Protein AF-0000000076130892 (afdb_homodimer)

Radius of gyration: 45.01 Å; Cα contacts (8 Å, |Δi|>4): 3034; chains: 2; bounding box: 102×149×139 Å

Secondary structure (DSSP, 8-state):
------EE-TTS-EE----------------SSS-S-------TTSSS-----THHHHHTSS------TTTTSS-EEE-HHHHHHHHSS-TTT---PPP-STTTEEEEEEETTEEEEEEE-TTT--EEEEESS-EE-SSTEE-SPPEEHHHHHHHHHIIIII-SHHHHHHHHHHTTPPP--HHHHHHHHHHHHHHHHHHHHHHHHHHHHHHHHHHHHHTT--------------------EE------------------------S--------------------------------S---EEEEEEEEESSSSS--SEEEEEEEE-GGGT--EEEEEEEES--HHHHHHHHHSTTSPPPS--------S-TTHHHHHHHHHHHHHHHHTT--EEEEEE-SSB-HHHHHHHHH----EEEEBHHHHHHHHHHHHHHHHHH-GGG---HHHHHHHHHHHHHHHHHTTT-HHHHHHHHHHHHHHHTT--TT--TTT-HHHHSTTS----TTSGGGS----HHHHHHHHHHHHHHHHTHHHHTS-B--HHHHHHHHHHHHHS-TTS--TTSTHHHHHHHHHHHHHHH-TTHHHHHHHHTTS---TTHHHHHHHHHHHHHHHHHHHTSHHHHHHHHHHHHHHHHHHHHHHHHH---B-TTGGGGGGG---PPPPPPPPPP--PPPPS-TTS--EEEEEEEEESS--BTTBPPPEEEEEEEETTT--EEEEEE--SSPPPHHHHHHH-EEE-SS-EEETTEEE-EE-HHHHHHHHHHHHTTSTTEEEEETTTTTTHHHHHHHHHHHTT-HHHHHHH-SEEEEHHHHHHHHS---S---HHHHIIIII-----TT-HHHHHHHHHHHHHHTT--HHHHHTT-B-THHHHHHHHHHHHHHHHHHHHHHHHHTTSS-HHHHHHHHHTT--HHHHHHHHHHHHHHHHHHHHHSB-TTSSBSS---HHHHHHHHHHHHHHHHHS---/------EE-TTS-EE----------------SSS-S-------TTSSS-----THHHHHSSS------TTTTSS-EEE-HHHHHHHHSS-TTT---PPP-STTTEEEEEEETTEEEEEEE-TTT--EEEEESS-EE-SSTB--SPPEEHHHHHHHHHIIIII-SHHHHHHHHHHTTPPP--HHHHHHHHHHHHHHHHHHHHHHHHHHHHHHHHHHHHHTT--------------------B----------------------------------------------------------S---EEEEEEEEESSSSS--SEEEEEEEE-GGGT--EEEEEEEES--HHHHHHHHHSTTSPPPS--------S-TTHHHHHHHHHHHHHHHHTT--EEEEEE-SSB-HHHHHHHHH----EEEEBHHHHHHHHHHHHHHHHHH-GGG---HHHHHHHHHHHHHHHHHTTT-HHHHHHHHHHHHHHHTT--TT--TTT-HHHHSTTS----TTSGGGS----HHHHHHHHHHHHHHHHTHHHHTS-B--HHHHHHHHHHHHHS-TTS--TTSTHHHHHHHHHHHHHHHGGGHHHHHHHHTTS---TTHHHHHHHHHHHHHHHHHHHTSHHHHHHHHHHHHHHHHHHHHHHHHH---B-TTGGGGGGG---PPPPPPPPPP--PPPPS-TTS--EEEEEEEEESS--BTTBPPPEEEEEEEETTT--EEEEEE--SSPPPHHHHHHH-EEE-SS-EEETTEEE-EE-HHHHHHHHHHHHTTSTTEEEEETTTTTTHHHHHHHHHHHTT-HHHHHHH-SEEEEHHHHHHHHS---S---HHHHIIIII-----TT-HHHHHHHHHHHHHHTT--HHHHHTTEE-THHHHHHHHHHHHHHHHHHHHHHHHHTTSS-HHHHHHHHHTT--HHHHHHHHHHHHHHHHHHHHHSB-TTSSBSS---HHHHHHHHHHHHHHHHHTT--

Structure (mmCIF, N/CA/C/O backbone):
data_AF-0000000076130892-model_v1
#
loop_
_entity.id
_entity.type
_entity.pdbx_description
1 polymer 'Exonuclease domain-containing protein'
#
loop_
_atom_site.group_PDB
_atom_site.id
_atom_site.type_symbol
_atom_site.label_atom_id
_atom_site.label_alt_id
_atom_site.label_comp_id
_atom_site.label_asym_id
_atom_site.label_entity_id
_atom_site.label_seq_id
_atom_site.pdbx_PDB_ins_code
_atom_site.Cartn_x
_atom_site.Cartn_y
_atom_site.Cartn_z
_atom_site.occupancy
_atom_site.B_iso_or_equiv
_atom_site.auth_seq_id
_atom_site.auth_comp_id
_atom_site.auth_asym_id
_atom_site.auth_atom_id
_atom_site.pdbx_PDB_model_num
ATOM 1 N N . MET A 1 1 ? -27.484 -35.844 -46.719 1 20.16 1 MET A N 1
ATOM 2 C CA . MET A 1 1 ? -27.344 -36.219 -45.312 1 20.16 1 MET A CA 1
ATOM 3 C C . MET A 1 1 ? -26.422 -35.281 -44.562 1 20.16 1 MET A C 1
ATOM 5 O O . MET A 1 1 ? -25.203 -35.469 -44.562 1 20.16 1 MET A O 1
ATOM 9 N N . ALA A 1 2 ? -26.719 -34.031 -44.531 1 23.5 2 ALA A N 1
ATOM 10 C CA . ALA A 1 2 ? -25.828 -32.875 -44.719 1 23.5 2 ALA A CA 1
ATOM 11 C C . ALA A 1 2 ? -25.141 -32.531 -43.406 1 23.5 2 ALA A C 1
ATOM 13 O O . ALA A 1 2 ? -25.797 -32.406 -42.344 1 23.5 2 ALA A O 1
ATOM 14 N N . ASP A 1 3 ? -23.859 -32.906 -43.125 1 23 3 ASP A N 1
ATOM 15 C CA . ASP A 1 3 ? -23.016 -33.25 -42 1 23 3 ASP A CA 1
ATOM 16 C C . ASP A 1 3 ? -22.75 -32.031 -41.125 1 23 3 ASP A C 1
ATOM 18 O O . ASP A 1 3 ? -22.234 -31.016 -41.594 1 23 3 ASP A O 1
ATOM 22 N N . SER A 1 4 ? -23.734 -31.656 -40.281 1 25.16 4 SER A N 1
ATOM 23 C CA . SER A 1 4 ? -23.891 -30.438 -39.5 1 25.16 4 SER A CA 1
ATOM 24 C C . SER A 1 4 ? -22.719 -30.234 -38.531 1 25.16 4 SER A C 1
ATOM 26 O O . SER A 1 4 ? -22.422 -31.094 -37.719 1 25.16 4 SER A O 1
ATOM 28 N N . VAL A 1 5 ? -21.625 -29.641 -39 1 28.69 5 VAL A N 1
ATOM 29 C CA . VAL A 1 5 ? -20.281 -29.562 -38.406 1 28.69 5 VAL A CA 1
ATOM 30 C C . VAL A 1 5 ? -20.312 -28.688 -37.156 1 28.69 5 VAL A C 1
ATOM 32 O O . VAL A 1 5 ? -20.781 -27.547 -37.188 1 28.69 5 VAL A O 1
ATOM 35 N N . VAL A 1 6 ? -20.5 -29.25 -35.906 1 30.22 6 VAL A N 1
ATOM 36 C CA . VAL A 1 6 ? -20.625 -28.766 -34.531 1 30.22 6 VAL A CA 1
ATOM 37 C C . VAL A 1 6 ? -19.359 -28 -34.156 1 30.22 6 VAL A C 1
ATOM 39 O O . VAL A 1 6 ? -18.266 -28.578 -34.094 1 30.22 6 VAL A O 1
ATOM 42 N N . CYS A 1 7 ? -19.047 -26.828 -34.656 1 28.67 7 CYS A N 1
ATOM 43 C CA . CYS A 1 7 ? -17.797 -26.125 -34.5 1 28.67 7 CYS A CA 1
ATOM 44 C C . CYS A 1 7 ? -17.703 -25.484 -33.094 1 28.67 7 CYS A C 1
ATOM 46 O O . CYS A 1 7 ? -18.719 -25.016 -32.562 1 28.67 7 CYS A O 1
ATOM 48 N N . ARG A 1 8 ? -16.781 -25.906 -32.281 1 33.03 8 ARG A N 1
ATOM 49 C CA . ARG A 1 8 ? -16.469 -25.422 -30.953 1 33.03 8 ARG A CA 1
ATOM 50 C C . ARG A 1 8 ? -16.109 -23.938 -30.984 1 33.03 8 ARG A C 1
ATOM 52 O O . ARG A 1 8 ? -15.406 -23.484 -31.891 1 33.03 8 ARG A O 1
ATOM 59 N N . ASP A 1 9 ? -16.859 -23.094 -30.375 1 32.28 9 ASP A N 1
ATOM 60 C CA . ASP A 1 9 ? -16.547 -21.672 -30.469 1 32.28 9 ASP A CA 1
ATOM 61 C C . ASP A 1 9 ? -15.234 -21.344 -29.75 1 32.28 9 ASP A C 1
ATOM 63 O O . ASP A 1 9 ? -14.648 -22.203 -29.094 1 32.28 9 ASP A O 1
ATOM 67 N N . LYS A 1 10 ? -14.555 -20.297 -29.953 1 31.78 10 LYS A N 1
ATOM 68 C CA . LYS A 1 10 ? -13.234 -19.906 -29.484 1 31.78 10 LYS A CA 1
ATOM 69 C C . LYS A 1 10 ? -13.102 -20.109 -27.969 1 31.78 10 LYS A C 1
ATOM 71 O O . LYS A 1 10 ? -11.984 -20.125 -27.438 1 31.78 10 LYS A O 1
ATOM 76 N N . ARG A 1 11 ? -14.094 -20.078 -27.25 1 32.44 11 ARG A N 1
ATOM 77 C CA . ARG A 1 11 ? -14.047 -20.328 -25.812 1 32.44 11 ARG A CA 1
ATOM 78 C C . ARG A 1 11 ? -14.25 -21.812 -25.5 1 32.44 11 ARG A C 1
ATOM 80 O O . ARG A 1 11 ? -14.484 -22.188 -24.359 1 32.44 11 ARG A O 1
ATOM 87 N N . GLY A 1 12 ? -14.188 -22.766 -26.406 1 30.25 12 GLY A N 1
ATOM 88 C CA . GLY A 1 12 ? -14.312 -24.219 -26.5 1 30.25 12 GLY A CA 1
ATOM 89 C C . GLY A 1 12 ? -15.75 -24.688 -26.547 1 30.25 12 GLY A C 1
ATOM 90 O O . GLY A 1 12 ? -16.031 -25.859 -26.312 1 30.25 12 GLY A O 1
ATOM 91 N N . ARG A 1 13 ? -16.75 -23.812 -26.25 1 29.58 13 ARG A N 1
ATOM 92 C CA . ARG A 1 13 ? -18.125 -24.266 -26.156 1 29.58 13 ARG A CA 1
ATOM 93 C C . ARG A 1 13 ? -18.688 -24.578 -27.547 1 29.58 13 ARG A C 1
ATOM 95 O O . ARG A 1 13 ? -18.25 -24 -28.547 1 29.58 13 ARG A O 1
ATOM 102 N N . PHE A 1 14 ? -19.469 -25.656 -27.812 1 27.86 14 PHE A N 1
ATOM 103 C CA . PHE A 1 14 ? -20 -26.219 -29.047 1 27.86 14 PHE A CA 1
ATOM 104 C C . PHE A 1 14 ? -21.125 -25.375 -29.594 1 27.86 14 PHE A C 1
ATOM 106 O O . PHE A 1 14 ? -22.109 -25.109 -28.891 1 27.86 14 PHE A O 1
ATOM 113 N N . SER A 1 15 ? -21.047 -24.203 -30.031 1 26.52 15 SER A N 1
ATOM 114 C CA . SER A 1 15 ? -22.234 -23.406 -30.406 1 26.52 15 SER A CA 1
ATOM 115 C C . SER A 1 15 ? -22.797 -23.859 -31.734 1 26.52 15 SER A C 1
ATOM 117 O O . SER A 1 15 ? -22.047 -24.156 -32.688 1 26.52 15 SER A O 1
ATOM 119 N N . LYS A 1 16 ? -24.016 -24.516 -31.672 1 27.95 16 LYS A N 1
ATOM 120 C CA . LYS A 1 16 ? -24.781 -24.812 -32.875 1 27.95 16 LYS A CA 1
ATOM 121 C C . LYS A 1 16 ? -25.172 -23.531 -33.625 1 27.95 16 LYS A C 1
ATOM 123 O O . LYS A 1 16 ? -25.672 -22.578 -33 1 27.95 16 LYS A O 1
ATOM 128 N N . THR A 1 17 ? -24.656 -23.109 -34.688 1 26.02 17 THR A N 1
ATOM 129 C CA . THR A 1 17 ? -24.797 -21.891 -35.469 1 26.02 17 THR A CA 1
ATOM 130 C C . THR A 1 17 ? -26.188 -21.781 -36.094 1 26.02 17 THR A C 1
ATOM 132 O O . THR A 1 17 ? -26.438 -22.359 -37.156 1 26.02 17 THR A O 1
ATOM 135 N N . LEU A 1 18 ? -27.359 -21.859 -35.281 1 24.27 18 LEU A N 1
ATOM 136 C CA . LEU A 1 18 ? -28.547 -21.719 -36.125 1 24.27 18 LEU A CA 1
ATOM 137 C C . LEU A 1 18 ? -28.625 -20.312 -36.719 1 24.27 18 LEU A C 1
ATOM 139 O O . LEU A 1 18 ? -28.219 -19.344 -36.094 1 24.27 18 LEU A O 1
ATOM 143 N N . GLN A 1 19 ? -28.969 -20.062 -38 1 22.41 19 GLN A N 1
ATOM 144 C CA . GLN A 1 19 ? -28.938 -19 -39 1 22.41 19 GLN A CA 1
ATOM 145 C C . GLN A 1 19 ? -29.891 -17.859 -38.625 1 22.41 19 GLN A C 1
ATOM 147 O O . GLN A 1 19 ? -29.672 -16.703 -39 1 22.41 19 GLN A O 1
ATOM 152 N N . GLU A 1 20 ? -31.094 -17.922 -38.125 1 22.25 20 GLU A N 1
ATOM 153 C CA . GLU A 1 20 ? -32.062 -16.969 -38.656 1 22.25 20 GLU A CA 1
ATOM 154 C C . GLU A 1 20 ? -31.875 -15.594 -38 1 22.25 20 GLU A C 1
ATOM 156 O O . GLU A 1 20 ? -31.703 -15.484 -36.781 1 22.25 20 GLU A O 1
ATOM 161 N N . THR A 1 21 ? -31.531 -14.477 -38.656 1 25.25 21 THR A N 1
ATOM 162 C CA . THR A 1 21 ? -31.047 -13.102 -38.531 1 25.25 21 THR A CA 1
ATOM 163 C C . THR A 1 21 ? -32.094 -12.227 -37.844 1 25.25 21 THR A C 1
ATOM 165 O O . THR A 1 21 ? -31.969 -11 -37.844 1 25.25 21 THR A O 1
ATOM 168 N N . SER A 1 22 ? -33.156 -12.586 -37.094 1 23.58 22 SER A N 1
ATOM 169 C CA . SER A 1 22 ? -34.094 -11.484 -36.906 1 23.58 22 SER A CA 1
ATOM 170 C C . SER A 1 22 ? -33.531 -10.43 -35.969 1 23.58 22 SER A C 1
ATOM 172 O O . SER A 1 22 ? -32.719 -10.742 -35.062 1 23.58 22 SER A O 1
ATOM 174 N N . GLU A 1 23 ? -33.562 -9.133 -36.25 1 25.5 23 GLU A N 1
ATOM 175 C CA . GLU A 1 23 ? -33.094 -7.871 -35.688 1 25.5 23 GLU A CA 1
ATOM 176 C C . GLU A 1 23 ? -33.438 -7.766 -34.188 1 25.5 23 GLU A C 1
ATOM 178 O O . GLU A 1 23 ? -34.594 -7.867 -33.812 1 25.5 23 GLU A O 1
ATOM 183 N N . PRO A 1 24 ? -32.531 -8.258 -33.25 1 27.09 24 PRO A N 1
ATOM 184 C CA . PRO A 1 24 ? -33.094 -8.25 -31.891 1 27.09 24 PRO A CA 1
ATOM 185 C C . PRO A 1 24 ? -33.406 -6.84 -31.406 1 27.09 24 PRO A C 1
ATOM 187 O O . PRO A 1 24 ? -32.656 -5.902 -31.641 1 27.09 24 PRO A O 1
ATOM 190 N N . GLU A 1 25 ? -34.625 -6.328 -31.266 1 25.58 25 GLU A N 1
ATOM 191 C CA . GLU A 1 25 ? -35.156 -5.086 -30.719 1 25.58 25 GLU A CA 1
ATOM 192 C C . GLU A 1 25 ? -34.531 -4.77 -29.359 1 25.58 25 GLU A C 1
ATOM 194 O O . GLU A 1 25 ? -34.562 -5.602 -28.453 1 25.58 25 GLU A O 1
ATOM 199 N N . VAL A 1 26 ? -33.469 -4.078 -29.375 1 29.03 26 VAL A N 1
ATOM 200 C CA . VAL A 1 26 ? -32.812 -3.537 -28.188 1 29.03 26 VAL A CA 1
ATOM 201 C C . VAL A 1 26 ? -33.875 -3.074 -27.188 1 29.03 26 VAL A C 1
ATOM 203 O O . VAL A 1 26 ? -34.75 -2.258 -27.531 1 29.03 26 VAL A O 1
ATOM 206 N N . ALA A 1 27 ? -34.25 -3.881 -26.25 1 30.16 27 ALA A N 1
ATOM 207 C CA . ALA A 1 27 ? -35.25 -3.537 -25.25 1 30.16 27 ALA A CA 1
ATOM 208 C C . ALA A 1 27 ? -34.969 -2.172 -24.625 1 30.16 27 ALA A C 1
ATOM 210 O O . ALA A 1 27 ? -33.938 -1.985 -23.969 1 30.16 27 ALA A O 1
ATOM 211 N N . GLU A 1 28 ? -35.25 -1.017 -25.266 1 28.92 28 GLU A N 1
ATOM 212 C CA . GLU A 1 28 ? -35.156 0.391 -24.891 1 28.92 28 GLU A CA 1
ATOM 213 C C . GLU A 1 28 ? -35.406 0.577 -23.391 1 28.92 28 GLU A C 1
ATOM 215 O O . GLU A 1 28 ? -34.75 1.385 -22.75 1 28.92 28 GLU A O 1
ATOM 220 N N . ASN A 1 29 ? -36.594 0.26 -22.891 1 28.11 29 ASN A N 1
ATOM 221 C CA . ASN A 1 29 ? -37.188 0.877 -21.703 1 28.11 29 ASN A CA 1
ATOM 222 C C . ASN A 1 29 ? -36.781 0.16 -20.422 1 28.11 29 ASN A C 1
ATOM 224 O O . ASN A 1 29 ? -37.531 -0.678 -19.906 1 28.11 29 ASN A O 1
ATOM 228 N N . ILE A 1 30 ? -35.531 -0.243 -20.391 1 31.3 30 ILE A N 1
ATOM 229 C CA . ILE A 1 30 ? -35.219 -0.823 -19.078 1 31.3 30 ILE A CA 1
ATOM 230 C C . ILE A 1 30 ? -35.531 0.194 -17.984 1 31.3 30 ILE A C 1
ATOM 232 O O . ILE A 1 30 ? -34.906 1.26 -17.938 1 31.3 30 ILE A O 1
ATOM 236 N N . GLU A 1 31 ? -36.688 0.261 -17.562 1 30.62 31 GLU A N 1
ATOM 237 C CA . GLU A 1 31 ? -37.094 1.125 -16.453 1 30.62 31 GLU A CA 1
ATOM 238 C C . GLU A 1 31 ? -36.062 1.055 -15.32 1 30.62 31 GLU A C 1
ATOM 240 O O . GLU A 1 31 ? -35.531 -0.019 -15.016 1 30.62 31 GLU A O 1
ATOM 245 N N . ILE A 1 32 ? -35.406 2.125 -15.039 1 33.41 32 ILE A N 1
ATOM 246 C CA . ILE A 1 32 ? -34.406 2.227 -14 1 33.41 32 ILE A CA 1
ATOM 247 C C . ILE A 1 32 ? -34.719 1.276 -12.852 1 33.41 32 ILE A C 1
ATOM 249 O O . ILE A 1 32 ? -33.875 0.504 -12.414 1 33.41 32 ILE A O 1
ATOM 253 N N . ASP A 1 33 ? -35.469 1.824 -11.867 1 32.28 33 ASP A N 1
ATOM 254 C CA . ASP A 1 33 ? -35.531 0.96 -10.695 1 32.28 33 ASP A CA 1
ATOM 255 C C . ASP A 1 33 ? -36.594 -0.134 -10.875 1 32.28 33 ASP A C 1
ATOM 257 O O . ASP A 1 33 ? -36.312 -1.313 -10.656 1 32.28 33 ASP A O 1
ATOM 261 N N . HIS A 1 34 ? -37.969 0.455 -10.883 1 28.47 34 HIS A N 1
ATOM 262 C CA . HIS A 1 34 ? -39.062 -0.386 -10.375 1 28.47 34 HIS A CA 1
ATOM 263 C C . HIS A 1 34 ? -39.562 -1.343 -11.453 1 28.47 34 HIS A C 1
ATOM 265 O O . HIS A 1 34 ? -40.219 -2.346 -11.148 1 28.47 34 HIS A O 1
ATOM 271 N N . ASN A 1 35 ? -39.812 -0.822 -12.758 1 25.39 35 ASN A N 1
ATOM 272 C CA . ASN A 1 35 ? -40.844 -1.565 -13.5 1 25.39 35 ASN A CA 1
ATOM 273 C C . ASN A 1 35 ? -40.25 -2.836 -14.117 1 25.39 35 ASN A C 1
ATOM 275 O O . ASN A 1 35 ? -40.188 -2.961 -15.344 1 25.39 35 ASN A O 1
ATOM 279 N N . TYR A 1 36 ? -39.281 -3.248 -13.672 1 26.8 36 TYR A N 1
ATOM 280 C CA . TYR A 1 36 ? -39 -4.422 -14.484 1 26.8 36 TYR A CA 1
ATOM 281 C C . TYR A 1 36 ? -40.125 -5.43 -14.414 1 26.8 36 TYR A C 1
ATOM 283 O O . TYR A 1 36 ? -40.812 -5.52 -13.398 1 26.8 36 TYR A O 1
ATOM 291 N N . GLY A 1 37 ? -40.781 -5.719 -15.562 1 24.27 37 GLY A N 1
ATOM 292 C CA . GLY A 1 37 ? -41.906 -6.648 -15.648 1 24.27 37 GLY A CA 1
ATOM 293 C C . GLY A 1 37 ? -41.781 -7.809 -14.68 1 24.27 37 GLY A C 1
ATOM 294 O O . GLY A 1 37 ? -40.688 -8.328 -14.445 1 24.27 37 GLY A O 1
ATOM 295 N N . VAL A 1 38 ? -42.594 -7.715 -13.672 1 24.81 38 VAL A N 1
ATOM 296 C CA . VAL A 1 38 ? -42.938 -8.836 -12.797 1 24.81 38 VAL A CA 1
ATOM 297 C C . VAL A 1 38 ? -43.094 -10.102 -13.633 1 24.81 38 VAL A C 1
ATOM 299 O O . VAL A 1 38 ? -43.844 -10.109 -14.625 1 24.81 38 VAL A O 1
ATOM 302 N N . GLY A 1 39 ? -42.125 -10.836 -13.961 1 24.42 39 GLY A N 1
ATOM 303 C CA . GLY A 1 39 ? -42.531 -12.117 -14.516 1 24.42 39 GLY A CA 1
ATOM 304 C C . GLY A 1 39 ? -43.875 -12.594 -14.016 1 24.42 39 GLY A C 1
ATOM 305 O O . GLY A 1 39 ? -44.312 -12.195 -12.938 1 24.42 39 GLY A O 1
ATOM 306 N N . HIS A 1 40 ? -44.781 -12.711 -14.938 1 24.12 40 HIS A N 1
ATOM 307 C CA . HIS A 1 40 ? -46.125 -13.25 -14.773 1 24.12 40 HIS A CA 1
ATOM 308 C C . HIS A 1 40 ? -46.156 -14.375 -13.742 1 24.12 40 HIS A C 1
ATOM 310 O O . HIS A 1 40 ? -45.406 -15.336 -13.852 1 24.12 40 HIS A O 1
ATOM 316 N N . LEU A 1 41 ? -46.344 -14.008 -12.508 1 23.66 41 LEU A N 1
ATOM 317 C CA . LEU A 1 41 ? -46.812 -15.086 -11.656 1 23.66 41 LEU A CA 1
ATOM 318 C C . LEU A 1 41 ? -47.938 -15.859 -12.344 1 23.66 41 LEU A C 1
ATOM 320 O O . LEU A 1 41 ? -48.875 -15.258 -12.883 1 23.66 41 LEU A O 1
ATOM 324 N N . CYS A 1 42 ? -47.625 -17 -12.93 1 24.38 42 CYS A N 1
ATOM 325 C CA . CYS A 1 42 ? -48.656 -17.938 -13.375 1 24.38 42 CYS A CA 1
ATOM 326 C C . CYS A 1 42 ? -49.844 -17.906 -12.43 1 24.38 42 CYS A C 1
ATOM 328 O O . CYS A 1 42 ? -49.719 -18.172 -11.234 1 24.38 42 CYS A O 1
ATOM 330 N N . ILE A 1 43 ? -50.656 -16.953 -12.633 1 23.8 43 ILE A N 1
ATOM 331 C CA . ILE A 1 43 ? -51.969 -16.984 -12.031 1 23.8 43 ILE A CA 1
ATOM 332 C C . ILE A 1 43 ? -52.625 -18.344 -12.273 1 23.8 43 ILE A C 1
ATOM 334 O O . ILE A 1 43 ? -52.594 -18.859 -13.398 1 23.8 43 ILE A O 1
ATOM 338 N N . ALA A 1 44 ? -52.969 -19.109 -11.266 1 23.06 44 ALA A N 1
ATOM 339 C CA . ALA A 1 44 ? -53.594 -20.422 -11.25 1 23.06 44 ALA A CA 1
ATOM 340 C C . ALA A 1 44 ? -54.75 -20.5 -12.266 1 23.06 44 ALA A C 1
ATOM 342 O O . ALA A 1 44 ? -55.031 -21.562 -12.805 1 23.06 44 ALA A O 1
ATOM 343 N N . GLY A 1 45 ? -55.562 -19.484 -12.438 1 23.88 45 GLY A N 1
ATOM 344 C CA . GLY A 1 45 ? -56.844 -19.906 -13.039 1 23.88 45 GLY A CA 1
ATOM 345 C C . GLY A 1 45 ? -56.688 -20.234 -14.516 1 23.88 45 GLY A C 1
ATOM 346 O O . GLY A 1 45 ? -57.719 -20.375 -15.219 1 23.88 45 GLY A O 1
ATOM 347 N N . ALA A 1 46 ? -55.688 -19.922 -15.227 1 23.45 46 ALA A N 1
ATOM 348 C CA . ALA A 1 46 ? -55.969 -20.547 -16.516 1 23.45 46 ALA A CA 1
ATOM 349 C C . ALA A 1 46 ? -55.906 -22.062 -16.422 1 23.45 46 ALA A C 1
ATOM 351 O O . ALA A 1 46 ? -55.219 -22.609 -15.562 1 23.45 46 ALA A O 1
ATOM 352 N N . THR A 1 47 ? -56.875 -22.922 -17.031 1 23.52 47 THR A N 1
ATOM 353 C CA . THR A 1 47 ? -57.188 -24.344 -16.953 1 23.52 47 THR A CA 1
ATOM 354 C C . THR A 1 47 ? -55.906 -25.172 -16.875 1 23.52 47 THR A C 1
ATOM 356 O O . THR A 1 47 ? -55.812 -26.109 -16.078 1 23.52 47 THR A O 1
ATOM 359 N N . GLY A 1 48 ? -55.188 -25.406 -18.062 1 23.27 48 GLY A N 1
ATOM 360 C CA . GLY A 1 48 ? -54.469 -26.625 -18.328 1 23.27 48 GLY A CA 1
ATOM 361 C C . GLY A 1 48 ? -53.156 -26.719 -17.562 1 23.27 48 GLY A C 1
ATOM 362 O O . GLY A 1 48 ? -52.562 -27.781 -17.469 1 23.27 48 GLY A O 1
ATOM 363 N N . CYS A 1 49 ? -52.344 -25.609 -17.594 1 22.19 49 CYS A N 1
ATOM 364 C CA . CYS A 1 49 ? -50.969 -26.016 -17.281 1 22.19 49 CYS A CA 1
ATOM 365 C C . CYS A 1 49 ? -50.812 -26.312 -15.797 1 22.19 49 CYS A C 1
ATOM 367 O O . CYS A 1 49 ? -50.812 -25.391 -14.977 1 22.19 49 CYS A O 1
ATOM 369 N N . ALA A 1 50 ? -51.5 -27.359 -15.234 1 23.94 50 ALA A N 1
ATOM 370 C CA . ALA A 1 50 ? -51.406 -28.078 -13.961 1 23.94 50 ALA A CA 1
ATOM 371 C C . ALA A 1 50 ? -49.938 -28.359 -13.602 1 23.94 50 ALA A C 1
ATOM 373 O O . ALA A 1 50 ? -49.656 -29.078 -12.633 1 23.94 50 ALA A O 1
ATOM 374 N N . VAL A 1 51 ? -49.031 -28.375 -14.594 1 24.75 51 VAL A N 1
ATOM 375 C CA . VAL A 1 51 ? -47.844 -29.094 -14.141 1 24.75 51 VAL A CA 1
ATOM 376 C C . VAL A 1 51 ? -47.25 -28.406 -12.922 1 24.75 51 VAL A C 1
ATOM 378 O O . VAL A 1 51 ? -46.875 -27.234 -12.992 1 24.75 51 VAL A O 1
ATOM 381 N N . CYS A 1 52 ? -47.75 -28.766 -11.703 1 24.53 52 CYS A N 1
ATOM 382 C CA . CYS A 1 52 ? -47.406 -28.641 -10.289 1 24.53 52 CYS A CA 1
ATOM 383 C C . CYS A 1 52 ? -45.906 -28.781 -10.07 1 24.53 52 CYS A C 1
ATOM 385 O O . CYS A 1 52 ? -45.312 -29.766 -10.508 1 24.53 52 CYS A O 1
ATOM 387 N N . CYS A 1 53 ? -45.25 -27.656 -10.336 1 24.83 53 CYS A N 1
ATOM 388 C CA . CYS A 1 53 ? -43.812 -27.766 -10.125 1 24.83 53 CYS A CA 1
ATOM 389 C C . CYS A 1 53 ? -43.5 -28.562 -8.859 1 24.83 53 CYS A C 1
ATOM 391 O O . CYS A 1 53 ? -43.906 -28.156 -7.766 1 24.83 53 CYS A O 1
ATOM 393 N N . PRO A 1 54 ? -43.406 -29.891 -8.914 1 26.47 54 PRO A N 1
ATOM 394 C CA . PRO A 1 54 ? -43.188 -30.797 -7.789 1 26.47 54 PRO A CA 1
ATOM 395 C C . PRO A 1 54 ? -42.094 -30.312 -6.832 1 26.47 54 PRO A C 1
ATOM 397 O O . PRO A 1 54 ? -42 -30.812 -5.711 1 26.47 54 PRO A O 1
ATOM 400 N N . GLY A 1 55 ? -41.125 -29.625 -7.438 1 25.14 55 GLY A N 1
ATOM 401 C CA . GLY A 1 55 ? -39.938 -29.484 -6.625 1 25.14 55 GLY A CA 1
ATOM 402 C C . GLY A 1 55 ? -40.156 -28.656 -5.379 1 25.14 55 GLY A C 1
ATOM 403 O O . GLY A 1 55 ? -39.188 -28.359 -4.645 1 25.14 55 GLY A O 1
ATOM 404 N N . ILE A 1 56 ? -41.25 -28.031 -5.34 1 26.66 56 ILE A N 1
ATOM 405 C CA . ILE A 1 56 ? -41.375 -27.234 -4.117 1 26.66 56 ILE A CA 1
ATOM 406 C C . ILE A 1 56 ? -41.406 -28.156 -2.906 1 26.66 56 ILE A C 1
ATOM 408 O O . ILE A 1 56 ? -40.969 -27.781 -1.815 1 26.66 56 ILE A O 1
ATOM 412 N N . ASP A 1 57 ? -42 -29.328 -3.055 1 25.77 57 ASP A N 1
ATOM 413 C CA . ASP A 1 57 ? -42.062 -30.234 -1.91 1 25.77 57 ASP A CA 1
ATOM 414 C C . ASP A 1 57 ? -40.688 -30.734 -1.502 1 25.77 57 ASP A C 1
ATOM 416 O O . ASP A 1 57 ? -40.406 -30.906 -0.314 1 25.77 57 ASP A O 1
ATOM 420 N N . LYS A 1 58 ? -39.781 -31.188 -2.42 1 28.81 58 LYS A N 1
ATOM 421 C CA . LYS A 1 58 ? -38.469 -31.641 -2.049 1 28.81 58 LYS A CA 1
ATOM 422 C C . LYS A 1 58 ? -37.625 -30.5 -1.465 1 28.81 58 LYS A C 1
ATOM 424 O O . LYS A 1 58 ? -36.719 -30.734 -0.667 1 28.81 58 LYS A O 1
ATOM 429 N N . LEU A 1 59 ? -37.625 -29.344 -1.988 1 26.8 59 LEU A N 1
ATOM 430 C CA . LEU A 1 59 ? -37 -28.266 -1.247 1 26.8 59 LEU A CA 1
ATOM 431 C C . LEU A 1 59 ? -37.719 -28 0.064 1 26.8 59 LEU A C 1
ATOM 433 O O . LEU A 1 59 ? -37.156 -27.391 0.979 1 26.8 59 LEU A O 1
ATOM 437 N N . LEU A 1 60 ? -39.031 -28.234 0.161 1 28.38 60 LEU A N 1
ATOM 438 C CA . LEU A 1 60 ? -39.75 -28.234 1.43 1 28.38 60 LEU A CA 1
ATOM 439 C C . LEU A 1 60 ? -39.344 -29.438 2.283 1 28.38 60 LEU A C 1
ATOM 441 O O . LEU A 1 60 ? -40 -29.734 3.285 1 28.38 60 LEU A O 1
ATOM 445 N N . GLY A 1 61 ? -38.719 -30.484 1.718 1 26.42 61 GLY A N 1
ATOM 446 C CA . GLY A 1 61 ? -38.219 -31.469 2.658 1 26.42 61 GLY A CA 1
ATOM 447 C C . GLY A 1 61 ? -37.656 -30.859 3.92 1 26.42 61 GLY A C 1
ATOM 448 O O . GLY A 1 61 ? -37.531 -29.641 4.035 1 26.42 61 GLY A O 1
ATOM 449 N N . SER A 1 62 ? -36.938 -31.797 4.883 1 27.22 62 SER A N 1
ATOM 450 C CA . SER A 1 62 ? -36.531 -31.375 6.223 1 27.22 62 SER A CA 1
ATOM 451 C C . SER A 1 62 ? -35.781 -30.047 6.188 1 27.22 62 SER A C 1
ATOM 453 O O . SER A 1 62 ? -34.594 -29.984 6.48 1 27.22 62 SER A O 1
ATOM 455 N N . THR A 1 63 ? -35.875 -29.453 5.148 1 30.95 63 THR A N 1
ATOM 456 C CA . THR A 1 63 ? -35.062 -28.266 5.402 1 30.95 63 THR A CA 1
ATOM 457 C C . THR A 1 63 ? -35.625 -27.469 6.57 1 30.95 63 THR A C 1
ATOM 459 O O . THR A 1 63 ? -36.781 -27.062 6.539 1 30.95 63 THR A O 1
ATOM 462 N N . LYS A 1 64 ? -35.219 -27.719 7.816 1 31.83 64 LYS A N 1
ATOM 463 C CA . LYS A 1 64 ? -35.469 -27.141 9.125 1 31.83 64 LYS A CA 1
ATOM 464 C C . LYS A 1 64 ? -35.719 -25.641 9.023 1 31.83 64 LYS A C 1
ATOM 466 O O . LYS A 1 64 ? -34.844 -24.875 8.609 1 31.83 64 LYS A O 1
ATOM 471 N N . ILE A 1 65 ? -36.906 -25.188 8.539 1 35.28 65 ILE A N 1
ATOM 472 C CA . ILE A 1 65 ? -37.25 -23.828 8.953 1 35.28 65 ILE A CA 1
ATOM 473 C C . ILE A 1 65 ? -36.594 -23.531 10.297 1 35.28 65 ILE A C 1
ATOM 475 O O . ILE A 1 65 ? -36.875 -24.203 11.297 1 35.28 65 ILE A O 1
ATOM 479 N N . ASN A 1 66 ? -35.438 -23.219 10.312 1 34.59 66 ASN A N 1
ATOM 480 C CA . ASN A 1 66 ? -34.875 -22.781 11.578 1 34.59 66 ASN A CA 1
ATOM 481 C C . ASN A 1 66 ? -35.844 -21.922 12.375 1 34.59 66 ASN A C 1
ATOM 483 O O . ASN A 1 66 ? -36.094 -20.75 12.023 1 34.59 66 ASN A O 1
ATOM 487 N N . THR A 1 67 ? -37 -22.359 12.742 1 37.66 67 THR A N 1
ATOM 488 C CA . THR A 1 67 ? -37.875 -21.719 13.719 1 37.66 67 THR A CA 1
ATOM 489 C C . THR A 1 67 ? -37.031 -21.078 14.836 1 37.66 67 THR A C 1
ATOM 491 O O . THR A 1 67 ? -37.562 -20.781 15.914 1 37.66 67 THR A O 1
ATOM 494 N N . SER A 1 68 ? -35.781 -21.312 14.859 1 40.34 68 SER A N 1
ATOM 495 C CA . SER A 1 68 ? -35.156 -20.719 16.031 1 40.34 68 SER A CA 1
ATOM 496 C C . SER A 1 68 ? -35.5 -19.25 16.188 1 40.34 68 SER A C 1
ATOM 498 O O . SER A 1 68 ? -35.719 -18.547 15.195 1 40.34 68 SER A O 1
ATOM 500 N N . THR A 1 69 ? -36.25 -18.797 17.172 1 46.94 69 THR A N 1
ATOM 501 C CA . THR A 1 69 ? -36.625 -17.531 17.797 1 46.94 69 THR A CA 1
ATOM 502 C C . THR A 1 69 ? -35.656 -16.438 17.422 1 46.94 69 THR A C 1
ATOM 504 O O . THR A 1 69 ? -35.812 -15.273 17.812 1 46.94 69 THR A O 1
ATOM 507 N N . SER A 1 70 ? -34.625 -16.594 16.469 1 63.44 70 SER A N 1
ATOM 508 C CA . SER A 1 70 ? -33.625 -15.547 16.375 1 63.44 70 SER A CA 1
ATOM 509 C C . SER A 1 70 ? -33.719 -14.789 15.062 1 63.44 70 SER A C 1
ATOM 511 O O . SER A 1 70 ? -32.781 -14.094 14.664 1 63.44 70 SER A O 1
ATOM 513 N N . TRP A 1 71 ? -34.969 -14.789 14.328 1 76.44 71 TRP A N 1
ATOM 514 C CA . TRP A 1 71 ? -35.062 -14.133 13.023 1 76.44 71 TRP A CA 1
ATOM 515 C C . TRP A 1 71 ? -35.188 -12.625 13.18 1 76.44 71 TRP A C 1
ATOM 517 O O . TRP A 1 71 ? -34.844 -11.875 12.258 1 76.44 71 TRP A O 1
ATOM 527 N N . HIS A 1 72 ? -35.562 -12.242 14.25 1 80.25 72 HIS A N 1
ATOM 528 C CA . HIS A 1 72 ? -35.781 -10.812 14.414 1 80.25 72 HIS A CA 1
ATOM 529 C C . HIS A 1 72 ? -34.531 -10.102 14.859 1 80.25 72 HIS A C 1
ATOM 531 O O . HIS A 1 72 ? -34.469 -8.867 14.898 1 80.25 72 HIS A O 1
ATOM 537 N N . SER A 1 73 ? -33.562 -11.016 15.039 1 85.25 73 SER A N 1
ATOM 538 C CA . SER A 1 73 ? -32.344 -10.398 15.539 1 85.25 73 SER A CA 1
ATOM 539 C C . SER A 1 73 ? -31.469 -9.883 14.391 1 85.25 73 SER A C 1
ATOM 541 O O . SER A 1 73 ? -31.422 -10.5 13.32 1 85.25 73 SER A O 1
ATOM 543 N N . GLY A 1 74 ? -30.875 -8.703 14.602 1 90.12 74 GLY A N 1
ATOM 544 C CA . GLY A 1 74 ? -29.938 -8.156 13.641 1 90.12 74 GLY A CA 1
ATOM 545 C C . GLY A 1 74 ? -30.594 -7.273 12.594 1 90.12 74 GLY A C 1
ATOM 546 O O . GLY A 1 74 ? -31.719 -6.809 12.781 1 90.12 74 GLY A O 1
ATOM 547 N N . ARG A 1 75 ? -29.844 -6.941 11.625 1 94.81 75 ARG A N 1
ATOM 548 C CA . ARG A 1 75 ? -30.312 -6.039 10.586 1 94.81 75 ARG A CA 1
ATOM 549 C C . ARG A 1 75 ? -30.328 -6.734 9.227 1 94.81 75 ARG A C 1
ATOM 551 O O . ARG A 1 75 ? -29.656 -7.746 9.031 1 94.81 75 ARG A O 1
ATOM 558 N N . ARG A 1 76 ? -31.25 -6.23 8.32 1 95.38 76 ARG A N 1
ATOM 559 C CA . ARG A 1 76 ? -31.359 -6.746 6.957 1 95.38 76 ARG A CA 1
ATOM 560 C C . ARG A 1 76 ? -31.406 -5.609 5.941 1 95.38 76 ARG A C 1
ATOM 562 O O . ARG A 1 76 ? -31.766 -4.48 6.285 1 95.38 76 ARG A O 1
ATOM 569 N N . LEU A 1 77 ? -30.922 -5.926 4.73 1 96.12 77 LEU A N 1
ATOM 570 C CA . LEU A 1 77 ? -31.109 -5 3.621 1 96.12 77 LEU A CA 1
ATOM 571 C C . LEU A 1 77 ? -32.438 -5.238 2.934 1 96.12 77 LEU A C 1
ATOM 573 O O . LEU A 1 77 ? -32.688 -6.312 2.377 1 96.12 77 LEU A O 1
ATOM 577 N N . VAL A 1 78 ? -33.312 -4.258 2.943 1 95.75 78 VAL A N 1
ATOM 578 C CA . VAL A 1 78 ? -34.656 -4.449 2.467 1 95.75 78 VAL A CA 1
ATOM 579 C C . VAL A 1 78 ? -35 -3.42 1.386 1 95.75 78 VAL A C 1
ATOM 581 O O . VAL A 1 78 ? -34.625 -2.246 1.513 1 95.75 78 VAL A O 1
ATOM 584 N N . GLU A 1 79 ? -35.562 -3.91 0.353 1 93.81 79 GLU A N 1
ATOM 585 C CA . GLU A 1 79 ? -36.156 -3.047 -0.668 1 93.81 79 GLU A CA 1
ATOM 586 C C . GLU A 1 79 ? -37.625 -2.842 -0.428 1 93.81 79 GLU A C 1
ATOM 588 O O . GLU A 1 79 ? -38.438 -3.717 -0.742 1 93.81 79 GLU A O 1
ATOM 593 N N . TRP A 1 80 ? -38.031 -1.633 -0.024 1 91.19 80 TRP A N 1
ATOM 594 C CA . TRP A 1 80 ? -39.406 -1.353 0.371 1 91.19 80 TRP A CA 1
ATOM 595 C C . TRP A 1 80 ? -40.375 -1.648 -0.771 1 91.19 80 TRP A C 1
ATOM 597 O O . TRP A 1 80 ? -41.406 -2.283 -0.567 1 91.19 80 TRP A O 1
ATOM 607 N N . GLY A 1 81 ? -39.969 -1.184 -1.981 1 86.75 81 GLY A N 1
ATOM 608 C CA . GLY A 1 81 ? -40.844 -1.372 -3.123 1 86.75 81 GLY A CA 1
ATOM 609 C C . GLY A 1 81 ? -41.188 -2.828 -3.379 1 86.75 81 GLY A C 1
ATOM 610 O O . GLY A 1 81 ? -42.375 -3.184 -3.502 1 86.75 81 GLY A O 1
ATOM 611 N N . THR A 1 82 ? -40.219 -3.695 -3.369 1 90.19 82 THR A N 1
ATOM 612 C CA . THR A 1 82 ? -40.406 -5.117 -3.633 1 90.19 82 THR A CA 1
ATOM 613 C C . THR A 1 82 ? -41.188 -5.781 -2.484 1 90.19 82 THR A C 1
ATOM 615 O O . THR A 1 82 ? -42.062 -6.617 -2.713 1 90.19 82 THR A O 1
ATOM 618 N N . LEU A 1 83 ? -40.812 -5.441 -1.252 1 93.31 83 LEU A N 1
ATOM 619 C CA . LEU A 1 83 ? -41.469 -6.02 -0.09 1 93.31 83 LEU A CA 1
ATOM 620 C C . LEU A 1 83 ? -42.969 -5.691 -0.099 1 93.31 83 LEU A C 1
ATOM 622 O O . LEU A 1 83 ? -43.812 -6.582 0.073 1 93.31 83 LEU A O 1
ATOM 626 N N . LEU A 1 84 ? -43.375 -4.434 -0.346 1 91.19 84 LEU A N 1
ATOM 627 C CA . LEU A 1 84 ? -44.781 -3.986 -0.304 1 91.19 84 LEU A CA 1
ATOM 628 C C . LEU A 1 84 ? -45.562 -4.582 -1.457 1 91.19 84 LEU A C 1
ATOM 630 O O . LEU A 1 84 ? -46.75 -4.875 -1.309 1 91.19 84 LEU A O 1
ATOM 634 N N . ASP A 1 85 ? -44.938 -4.77 -2.588 1 89.56 85 ASP A N 1
ATOM 635 C CA . ASP A 1 85 ? -45.594 -5.375 -3.742 1 89.56 85 ASP A CA 1
ATOM 636 C C . ASP A 1 85 ? -46 -6.812 -3.443 1 89.56 85 ASP A C 1
ATOM 638 O O . ASP A 1 85 ? -47.031 -7.277 -3.934 1 89.56 85 ASP A O 1
ATOM 642 N N . HIS A 1 86 ? -45.25 -7.465 -2.611 1 90.75 86 HIS A N 1
ATOM 643 C CA . HIS A 1 86 ? -45.531 -8.875 -2.352 1 90.75 86 HIS A CA 1
ATOM 644 C C . HIS A 1 86 ? -46.344 -9.047 -1.092 1 90.75 86 HIS A C 1
ATOM 646 O O . HIS A 1 86 ? -46.75 -10.164 -0.752 1 90.75 86 HIS A O 1
ATOM 652 N N . LEU A 1 87 ? -46.594 -7.945 -0.382 1 92.12 87 LEU A N 1
ATOM 653 C CA . LEU A 1 87 ? -47.469 -7.988 0.79 1 92.12 87 LEU A CA 1
ATOM 654 C C . LEU A 1 87 ? -48.906 -7.652 0.413 1 92.12 87 LEU A C 1
ATOM 656 O O . LEU A 1 87 ? -49.812 -7.746 1.246 1 92.12 87 LEU A O 1
ATOM 660 N N . LYS A 1 88 ? -49.219 -7.367 -0.75 1 88.19 88 LYS A N 1
ATOM 661 C CA . LYS A 1 88 ? -50.531 -6.859 -1.19 1 88.19 88 LYS A CA 1
ATOM 662 C C . LYS A 1 88 ? -51.594 -7.93 -1.07 1 88.19 88 LYS A C 1
ATOM 664 O O . LYS A 1 88 ? -52.719 -7.648 -0.635 1 88.19 88 LYS A O 1
ATOM 669 N N . PHE A 1 89 ? -51.156 -9.141 -1.596 1 89 89 PHE A N 1
ATOM 670 C CA . PHE A 1 89 ? -52.188 -10.18 -1.62 1 89 89 PHE A CA 1
ATOM 671 C C . PHE A 1 89 ? -51.625 -11.523 -1.182 1 89 89 PHE A C 1
ATOM 673 O O . PHE A 1 89 ? -50.438 -11.789 -1.379 1 89 89 PHE A O 1
ATOM 680 N N . CYS A 1 90 ? -52.469 -12.273 -0.499 1 91 90 CYS A N 1
ATOM 681 C CA . CYS A 1 90 ? -52.125 -13.656 -0.179 1 91 90 CYS A CA 1
ATOM 682 C C . CYS A 1 90 ? -52.094 -14.508 -1.438 1 91 90 CYS A C 1
ATOM 684 O O . CYS A 1 90 ? -52.906 -14.336 -2.344 1 91 90 CYS A O 1
ATOM 686 N N . SER A 1 91 ? -51.188 -15.398 -1.505 1 86.12 91 SER A N 1
ATOM 687 C CA . SER A 1 91 ? -51 -16.234 -2.688 1 86.12 91 SER A CA 1
ATOM 688 C C . SER A 1 91 ? -52.156 -17.219 -2.865 1 86.12 91 SER A C 1
ATOM 690 O O . SER A 1 91 ? -52.438 -17.656 -3.982 1 86.12 91 SER A O 1
ATOM 692 N N . ARG A 1 92 ? -52.906 -17.469 -1.739 1 85.5 92 ARG A N 1
ATOM 693 C CA . ARG A 1 92 ? -53.969 -18.469 -1.79 1 85.5 92 ARG A CA 1
ATOM 694 C C . ARG A 1 92 ? -55.344 -17.828 -1.871 1 85.5 92 ARG A C 1
ATOM 696 O O . ARG A 1 92 ? -56.062 -18.031 -2.838 1 85.5 92 ARG A O 1
ATOM 703 N N . CYS A 1 93 ? -55.719 -16.969 -0.828 1 88.5 93 CYS A N 1
ATOM 704 C CA . CYS A 1 93 ? -57.062 -16.422 -0.744 1 88.5 93 CYS A CA 1
ATOM 705 C C . CYS A 1 93 ? -57.156 -15.07 -1.438 1 88.5 93 CYS A C 1
ATOM 707 O O . CYS A 1 93 ? -58.219 -14.508 -1.591 1 88.5 93 CYS A O 1
ATOM 709 N N . TYR A 1 94 ? -56.094 -14.5 -1.822 1 86.06 94 TYR A N 1
ATOM 710 C CA . TYR A 1 94 ? -56 -13.242 -2.555 1 86.06 94 TYR A CA 1
ATOM 711 C C . TYR A 1 94 ? -56.531 -12.086 -1.725 1 86.06 94 TYR A C 1
ATOM 713 O O . TYR A 1 94 ? -56.812 -11.008 -2.258 1 86.06 94 TYR A O 1
ATOM 721 N N . ASN A 1 95 ? -56.75 -12.469 -0.457 1 84.88 95 ASN A N 1
ATOM 722 C CA . ASN A 1 95 ? -57.062 -11.367 0.446 1 84.88 95 ASN A CA 1
ATOM 723 C C . ASN A 1 95 ? -55.812 -10.648 0.919 1 84.88 95 ASN A C 1
ATOM 725 O O . ASN A 1 95 ? -54.719 -11.211 0.889 1 84.88 95 ASN A O 1
ATOM 729 N N . GLY A 1 96 ? -55.969 -9.336 1.161 1 82.31 96 GLY A N 1
ATOM 730 C CA . GLY A 1 96 ? -54.844 -8.57 1.671 1 82.31 96 GLY A CA 1
ATOM 731 C C . GLY A 1 96 ? -55.25 -7.227 2.25 1 82.31 96 GLY A C 1
ATOM 732 O O . GLY A 1 96 ? -56.438 -6.918 2.344 1 82.31 96 GLY A O 1
ATOM 733 N N . PRO A 1 97 ? -54.125 -6.676 2.668 1 87.94 97 PRO A N 1
ATOM 734 C CA . PRO A 1 97 ? -52.688 -6.906 2.686 1 87.94 97 PRO A CA 1
ATOM 735 C C . PRO A 1 97 ? -52.25 -7.875 3.785 1 87.94 97 PRO A C 1
ATOM 737 O O . PRO A 1 97 ? -52.969 -8.031 4.785 1 87.94 97 PRO A O 1
ATOM 740 N N . LEU A 1 98 ? -51.188 -8.555 3.576 1 91.56 98 LEU A N 1
ATOM 741 C CA . LEU A 1 98 ? -50.594 -9.398 4.609 1 91.56 98 LEU A CA 1
ATOM 742 C C . LEU A 1 98 ? -50.062 -8.555 5.758 1 91.56 98 LEU A C 1
ATOM 744 O O . LEU A 1 98 ? -49.438 -7.52 5.527 1 91.56 98 LEU A O 1
ATOM 748 N N . ILE A 1 99 ? -50.375 -8.906 6.91 1 89.75 99 ILE A N 1
ATOM 749 C CA . ILE A 1 99 ? -49.969 -8.133 8.086 1 89.75 99 ILE A CA 1
ATOM 750 C C . ILE A 1 99 ? -48.625 -8.586 8.586 1 89.75 99 ILE A C 1
ATOM 752 O O . ILE A 1 99 ? -48.375 -9.789 8.781 1 89.75 99 ILE A O 1
ATOM 756 N N . LEU A 1 100 ? -47.75 -7.59 8.727 1 90.81 100 LEU A N 1
ATOM 757 C CA . LEU A 1 100 ? -46.438 -7.871 9.273 1 90.81 100 LEU A CA 1
ATOM 758 C C . LEU A 1 100 ? -46.406 -7.707 10.789 1 90.81 100 LEU A C 1
ATOM 760 O O . LEU A 1 100 ? -46.531 -6.59 11.297 1 90.81 100 LEU A O 1
ATOM 764 N N . SER A 1 101 ? -46.281 -8.773 11.531 1 89 101 SER A N 1
ATOM 765 C CA . SER A 1 101 ? -46.219 -8.766 12.992 1 89 101 SER A CA 1
ATOM 766 C C . SER A 1 101 ? -45.406 -9.938 13.516 1 89 101 SER A C 1
ATOM 768 O O . SER A 1 101 ? -45.031 -10.844 12.758 1 89 101 SER A O 1
ATOM 770 N N . HIS A 1 102 ? -45.094 -9.867 14.82 1 87.19 102 HIS A N 1
ATOM 771 C CA . HIS A 1 102 ? -44.312 -10.93 15.438 1 87.19 102 HIS A CA 1
ATOM 772 C C . HIS A 1 102 ? -45.062 -12.266 15.367 1 87.19 102 HIS A C 1
ATOM 774 O O . HIS A 1 102 ? -44.406 -13.32 15.297 1 87.19 102 HIS A O 1
ATOM 780 N N . GLU A 1 103 ? -46.312 -12.211 15.25 1 85.25 103 GLU A N 1
ATOM 781 C CA . GLU A 1 103 ? -47.125 -13.422 15.273 1 85.25 103 GLU A CA 1
ATOM 782 C C . GLU A 1 103 ? -47.281 -14.008 13.875 1 85.25 103 GLU A C 1
ATOM 784 O O . GLU A 1 103 ? -47.281 -15.234 13.703 1 85.25 103 GLU A O 1
ATOM 789 N N . THR A 1 104 ? -47.375 -13.094 12.945 1 90.75 104 THR A N 1
ATOM 790 C CA . THR A 1 104 ? -47.656 -13.555 11.586 1 90.75 104 THR A CA 1
ATOM 791 C C . THR A 1 104 ? -46.375 -14.062 10.914 1 90.75 104 THR A C 1
ATOM 793 O O . THR A 1 104 ? -46.438 -14.875 9.992 1 90.75 104 THR A O 1
ATOM 796 N N . ILE A 1 105 ? -45.219 -13.562 11.297 1 90.88 105 ILE A N 1
ATOM 797 C CA . ILE A 1 105 ? -43.969 -14 10.703 1 90.88 105 ILE A CA 1
ATOM 798 C C . ILE A 1 105 ? -43.469 -15.273 11.383 1 90.88 105 ILE A C 1
ATOM 800 O O . ILE A 1 105 ? -43.281 -15.297 12.602 1 90.88 105 ILE A O 1
ATOM 804 N N . LYS A 1 106 ? -43.281 -16.281 10.656 1 86.56 106 LYS A N 1
ATOM 805 C CA . LYS A 1 106 ? -42.906 -17.578 11.227 1 86.56 106 LYS A CA 1
ATOM 806 C C . LYS A 1 106 ? -41.406 -17.859 11.031 1 86.56 106 LYS A C 1
ATOM 808 O O . LYS A 1 106 ? -40.844 -18.672 11.758 1 86.56 106 LYS A O 1
ATOM 813 N N . GLY A 1 107 ? -40.906 -17.234 10.016 1 86.38 107 GLY A N 1
ATOM 814 C CA . GLY A 1 107 ? -39.5 -17.484 9.766 1 86.38 107 GLY A CA 1
ATOM 815 C C . GLY A 1 107 ? -38.938 -16.688 8.594 1 86.38 107 GLY A C 1
ATOM 816 O O . GLY A 1 107 ? -39.656 -15.906 7.973 1 86.38 107 GLY A O 1
ATOM 817 N N . GLU A 1 108 ? -37.562 -16.922 8.5 1 90.62 108 GLU A N 1
ATOM 818 C CA . GLU A 1 108 ? -36.875 -16.234 7.426 1 90.62 108 GLU A CA 1
ATOM 819 C C . GLU A 1 108 ? -35.906 -17.188 6.699 1 90.62 108 GLU A C 1
ATOM 821 O O . GLU A 1 108 ? -35.281 -18.047 7.32 1 90.62 108 GLU A O 1
ATOM 826 N N . MET A 1 109 ? -35.875 -17.078 5.438 1 89.69 109 MET A N 1
ATOM 827 C CA . MET A 1 109 ? -34.844 -17.734 4.633 1 89.69 109 MET A CA 1
ATOM 828 C C . MET A 1 109 ? -33.844 -16.719 4.125 1 89.69 109 MET A C 1
ATOM 830 O O . MET A 1 109 ? -34.156 -15.883 3.283 1 89.69 109 MET A O 1
ATOM 834 N N . LYS A 1 110 ? -32.625 -16.891 4.625 1 89.25 110 LYS A N 1
ATOM 835 C CA . LYS A 1 110 ? -31.578 -15.953 4.242 1 89.25 110 LYS A CA 1
ATOM 836 C C . LYS A 1 110 ? -30.828 -16.438 3.018 1 89.25 110 LYS A C 1
ATOM 838 O O . LYS A 1 110 ? -30.375 -17.594 2.971 1 89.25 110 LYS A O 1
ATOM 843 N N . CYS A 1 111 ? -30.688 -15.586 2.029 1 92.62 111 CYS A N 1
ATOM 844 C CA . CYS A 1 111 ? -29.906 -15.828 0.822 1 92.62 111 CYS A CA 1
ATOM 845 C C . CYS A 1 111 ? -28.906 -14.695 0.589 1 92.62 111 CYS A C 1
ATOM 847 O O . CYS A 1 111 ? -29.141 -13.812 -0.234 1 92.62 111 CYS A O 1
ATOM 849 N N . GLY A 1 112 ? -27.766 -14.82 1.225 1 93.69 112 GLY A N 1
ATOM 850 C CA . GLY A 1 112 ? -26.828 -13.719 1.159 1 93.69 112 GLY A CA 1
ATOM 851 C C . GLY A 1 112 ? -27.312 -12.469 1.857 1 93.69 112 GLY A C 1
ATOM 852 O O . GLY A 1 112 ? -27.656 -12.5 3.043 1 93.69 112 GLY A O 1
ATOM 853 N N . LEU A 1 113 ? -27.406 -11.383 1.075 1 95.5 113 LEU A N 1
ATOM 854 C CA . LEU A 1 113 ? -27.922 -10.141 1.639 1 95.5 113 LEU A CA 1
ATOM 855 C C . LEU A 1 113 ? -29.422 -10.023 1.416 1 95.5 113 LEU A C 1
ATOM 857 O O . LEU A 1 113 ? -30.078 -9.18 2.031 1 95.5 113 LEU A O 1
ATOM 861 N N . GLY A 1 114 ? -29.906 -10.852 0.467 1 93.69 114 GLY A N 1
ATOM 862 C CA . GLY A 1 114 ? -31.344 -10.938 0.26 1 93.69 114 GLY A CA 1
ATOM 863 C C . GLY A 1 114 ? -31.984 -12.117 0.962 1 93.69 114 GLY A C 1
ATOM 864 O O . GLY A 1 114 ? -31.297 -12.875 1.657 1 93.69 114 GLY A O 1
ATOM 865 N N . GLY A 1 115 ? -33.344 -12.18 0.868 1 92.62 115 GLY A N 1
ATOM 866 C CA . GLY A 1 115 ? -34 -13.289 1.514 1 92.62 115 GLY A CA 1
ATOM 867 C C . GLY A 1 115 ? -35.531 -13.227 1.376 1 92.62 115 GLY A C 1
ATOM 868 O O . GLY A 1 115 ? -36.062 -12.406 0.619 1 92.62 115 GLY A O 1
ATOM 869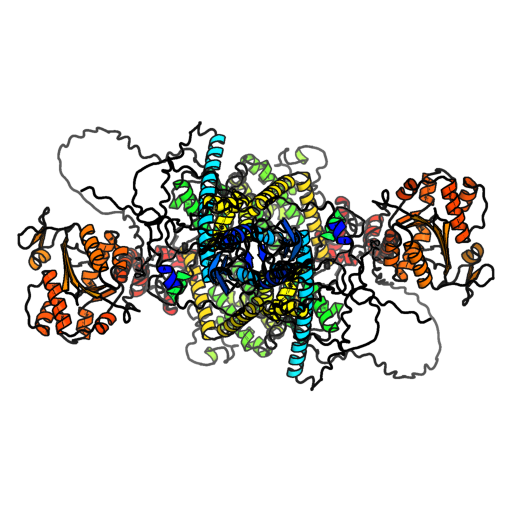 N N . TYR A 1 116 ? -36.156 -14.273 2.045 1 92.69 116 TYR A N 1
ATOM 870 C CA . TYR A 1 116 ? -37.625 -14.414 2.062 1 92.69 116 TYR A CA 1
ATOM 871 C C . TYR A 1 116 ? -38.156 -14.453 3.49 1 92.69 116 TYR A C 1
ATOM 873 O O . TYR A 1 116 ? -37.531 -15.039 4.379 1 92.69 116 TYR A O 1
ATOM 881 N N . LEU A 1 117 ? -39.25 -13.703 3.697 1 92.44 117 LEU A N 1
ATOM 882 C CA . LEU A 1 117 ? -39.969 -13.844 4.949 1 92.44 117 LEU A CA 1
ATOM 883 C C . LEU A 1 117 ? -41.156 -14.781 4.781 1 92.44 117 LEU A C 1
ATOM 885 O O . LEU A 1 117 ? -41.844 -14.742 3.754 1 92.44 117 LEU A O 1
ATOM 889 N N . TYR A 1 118 ? -41.344 -15.656 5.738 1 91.5 118 TYR A N 1
ATOM 890 C CA . TYR A 1 118 ? -42.5 -16.516 5.75 1 91.5 118 TYR A CA 1
ATOM 891 C C . TYR A 1 118 ? -43.594 -15.922 6.621 1 91.5 118 TYR A C 1
ATOM 893 O O . TYR A 1 118 ? -43.5 -15.93 7.852 1 91.5 118 TYR A O 1
ATOM 901 N N . ILE A 1 119 ? -44.656 -15.422 5.918 1 92.81 119 ILE A N 1
ATOM 902 C CA . ILE A 1 119 ? -45.719 -14.727 6.617 1 92.81 119 ILE A CA 1
ATOM 903 C C . ILE A 1 119 ? -47.031 -15.531 6.508 1 92.81 119 ILE A C 1
ATOM 905 O O . ILE A 1 119 ? -47.438 -15.891 5.406 1 92.81 119 ILE A O 1
ATOM 909 N N . GLN A 1 120 ? -47.625 -15.719 7.617 1 92 120 GLN A N 1
ATOM 910 C CA . GLN A 1 120 ? -48.875 -16.469 7.664 1 92 120 GLN A CA 1
ATOM 911 C C . GLN A 1 120 ? -50.062 -15.539 7.453 1 92 120 GLN A C 1
ATOM 913 O O . GLN A 1 120 ? -50.188 -14.5 8.109 1 92 120 GLN A O 1
ATOM 918 N N . CYS A 1 121 ? -50.906 -15.898 6.508 1 92.19 121 CYS A N 1
ATOM 919 C CA . CYS A 1 121 ? -52.094 -15.117 6.242 1 92.19 121 CYS A CA 1
ATOM 920 C C . CYS A 1 121 ? -53.094 -15.227 7.395 1 92.19 121 CYS A C 1
ATOM 922 O O . CYS A 1 121 ? -53.312 -16.312 7.926 1 92.19 121 CYS A O 1
ATOM 924 N N . THR A 1 122 ? -53.688 -14.227 7.836 1 88.06 122 THR A N 1
ATOM 925 C CA . THR A 1 122 ? -54.625 -14.211 8.961 1 88.06 122 THR A CA 1
ATOM 926 C C . THR A 1 122 ? -55.969 -14.758 8.547 1 88.06 122 THR A C 1
ATOM 928 O O . THR A 1 122 ? -56.75 -15.227 9.391 1 88.06 122 THR A O 1
ATOM 931 N N . SER A 1 123 ? -56.312 -14.734 7.266 1 87.19 123 SER A N 1
ATOM 932 C CA . SER A 1 123 ? -57.594 -15.18 6.773 1 87.19 123 SER A CA 1
ATOM 933 C C . SER A 1 123 ? -57.594 -16.672 6.48 1 87.19 123 SER A C 1
ATOM 935 O O . SER A 1 123 ? -58.5 -17.406 6.918 1 87.19 123 SER A O 1
ATOM 937 N N . CYS A 1 124 ? -56.656 -17.156 5.711 1 90.38 124 CYS A N 1
ATOM 938 C CA . CYS A 1 124 ? -56.656 -18.562 5.285 1 90.38 124 CYS A CA 1
ATOM 939 C C . CYS A 1 124 ? -55.5 -19.328 5.953 1 90.38 124 CYS A C 1
ATOM 941 O O . CYS A 1 124 ? -55.375 -20.531 5.758 1 90.38 124 CYS A O 1
ATOM 943 N N . GLN A 1 125 ? -54.562 -18.812 6.664 1 86.5 125 GLN A N 1
ATOM 944 C CA . GLN A 1 125 ? -53.469 -19.406 7.43 1 86.5 125 GLN A CA 1
ATOM 945 C C . GLN A 1 125 ? -52.406 -19.953 6.508 1 86.5 125 GLN A C 1
ATOM 947 O O . GLN A 1 125 ? -51.5 -20.688 6.949 1 86.5 125 GLN A O 1
ATOM 952 N N . GLU A 1 126 ? -52.5 -19.547 5.297 1 89.62 126 GLU A N 1
ATOM 953 C CA . GLU A 1 126 ? -51.469 -19.953 4.355 1 89.62 126 GLU A CA 1
ATOM 954 C C . GLU A 1 126 ? -50.125 -19.25 4.664 1 89.62 126 GLU A C 1
ATOM 956 O O . GLU A 1 126 ? -50.125 -18.094 5.07 1 89.62 126 GLU A O 1
ATOM 961 N N . LEU A 1 127 ? -49.062 -20.047 4.457 1 90.81 127 LEU A N 1
ATOM 962 C CA . LEU A 1 127 ? -47.719 -19.5 4.633 1 90.81 127 LEU A CA 1
ATOM 963 C C . LEU A 1 127 ? -47.219 -18.906 3.326 1 90.81 127 LEU A C 1
ATOM 965 O O . LEU A 1 127 ? -46.844 -19.641 2.4 1 90.81 127 LEU A O 1
ATOM 969 N N . ASN A 1 128 ? -47.062 -17.578 3.287 1 91.56 128 ASN A N 1
ATOM 970 C CA . ASN A 1 128 ? -46.625 -16.859 2.098 1 91.56 128 ASN A CA 1
ATOM 971 C C . ASN A 1 128 ? -45.125 -16.625 2.131 1 91.56 128 ASN A C 1
ATOM 973 O O . ASN A 1 128 ? -44.594 -16.188 3.154 1 91.56 128 ASN A O 1
ATOM 977 N N . ARG A 1 129 ? -44.438 -16.953 1.094 1 90.75 129 ARG A N 1
ATOM 978 C CA . ARG A 1 129 ? -43.031 -16.625 0.929 1 90.75 129 ARG A CA 1
ATOM 979 C C . ARG A 1 129 ? -42.875 -15.242 0.302 1 90.75 129 ARG A C 1
ATOM 981 O O . ARG A 1 129 ? -43.031 -15.086 -0.91 1 90.75 129 ARG A O 1
ATOM 988 N N . VAL A 1 130 ? -42.5 -14.297 1.081 1 93 130 VAL A N 1
ATOM 989 C CA . VAL A 1 130 ? -42.438 -12.914 0.625 1 93 130 VAL A CA 1
ATOM 990 C C . VAL A 1 130 ? -40.969 -12.461 0.501 1 93 130 VAL A C 1
ATOM 992 O O . VAL A 1 130 ? -40.281 -12.344 1.505 1 93 130 VAL A O 1
ATOM 995 N N . PRO A 1 131 ? -40.5 -12.188 -0.763 1 92.94 131 PRO A N 1
ATOM 996 C CA . PRO A 1 131 ? -39.156 -11.664 -0.901 1 92.94 131 PRO A CA 1
ATOM 997 C C . PRO A 1 131 ? -39.031 -10.211 -0.466 1 92.94 131 PRO A C 1
ATOM 999 O O . PRO A 1 131 ? -39.969 -9.422 -0.667 1 92.94 131 PRO A O 1
ATOM 1002 N N . TYR A 1 132 ? -38 -9.852 0.16 1 93.44 132 TYR A N 1
ATOM 1003 C CA . TYR A 1 132 ? -37.812 -8.453 0.522 1 93.44 132 TYR A CA 1
ATOM 1004 C C . TYR A 1 132 ? -36.719 -7.824 -0.323 1 93.44 132 TYR A C 1
ATOM 1006 O O . TYR A 1 132 ? -36.062 -6.875 0.108 1 93.44 132 TYR A O 1
ATOM 1014 N N . GLY A 1 133 ? -36.438 -8.406 -1.55 1 92 133 GLY A N 1
ATOM 1015 C CA . GLY A 1 133 ? -35.531 -7.891 -2.553 1 92 133 GLY A CA 1
ATOM 1016 C C . GLY A 1 133 ? -35.812 -8.391 -3.953 1 92 133 GLY A C 1
ATOM 1017 O O . GLY A 1 133 ? -36.469 -9.43 -4.121 1 92 133 GLY A O 1
ATOM 1018 N N . SER A 1 134 ? -35.312 -7.648 -4.918 1 90.31 134 SER A N 1
ATOM 1019 C CA . SER A 1 134 ? -35.531 -8.031 -6.309 1 90.31 134 SER A CA 1
ATOM 1020 C C . SER A 1 134 ? -34.594 -9.133 -6.738 1 90.31 134 SER A C 1
ATOM 1022 O O . SER A 1 134 ? -33.5 -9.273 -6.176 1 90.31 134 SER A O 1
ATOM 1024 N N . THR A 1 135 ? -35 -9.953 -7.656 1 89.81 135 THR A N 1
ATOM 1025 C CA . THR A 1 135 ? -34.219 -11.07 -8.125 1 89.81 135 THR A CA 1
ATOM 1026 C C . THR A 1 135 ? -33.969 -10.969 -9.625 1 89.81 135 THR A C 1
ATOM 1028 O O . THR A 1 135 ? -34.594 -10.148 -10.312 1 89.81 135 THR A O 1
ATOM 1031 N N . HIS A 1 136 ? -32.906 -11.609 -10.094 1 86.94 136 HIS A N 1
ATOM 1032 C CA . HIS A 1 136 ? -32.594 -11.688 -11.516 1 86.94 136 HIS A CA 1
ATOM 1033 C C . HIS A 1 136 ? -31.984 -13.047 -11.867 1 86.94 136 HIS A C 1
ATOM 1035 O O . HIS A 1 136 ? -31.562 -13.797 -10.984 1 86.94 136 HIS A O 1
ATOM 1041 N N . LYS A 1 137 ? -32.062 -13.398 -13.086 1 82.12 137 LYS A N 1
ATOM 1042 C CA . LYS A 1 137 ? -31.453 -14.625 -13.594 1 82.12 137 LYS A CA 1
ATOM 1043 C C . LYS A 1 137 ? -30.391 -14.312 -14.641 1 82.12 137 LYS A C 1
ATOM 1045 O O . LYS A 1 137 ? -30.562 -13.406 -15.453 1 82.12 137 LYS A O 1
ATOM 1050 N N . GLU A 1 138 ? -29.25 -14.961 -14.461 1 73.19 138 GLU A N 1
ATOM 1051 C CA . GLU A 1 138 ? -28.172 -14.773 -15.422 1 73.19 138 GLU A CA 1
ATOM 1052 C C . GLU A 1 138 ? -28.578 -15.273 -16.812 1 73.19 138 GLU A C 1
ATOM 1054 O O . GLU A 1 138 ? -28.359 -14.594 -17.812 1 73.19 138 GLU A O 1
ATOM 1059 N N . ASN A 1 139 ? -29.062 -16.547 -16.734 1 65.94 139 ASN A N 1
ATOM 1060 C CA . ASN A 1 139 ? -29.641 -17.141 -17.922 1 65.94 139 ASN A CA 1
ATOM 1061 C C . ASN A 1 139 ? -31.141 -17.328 -17.797 1 65.94 139 ASN A C 1
ATOM 1063 O O . ASN A 1 139 ? -31.609 -18.109 -16.938 1 65.94 139 ASN A O 1
ATOM 1067 N N . PRO A 1 140 ? -31.875 -16.516 -18.469 1 64.12 140 PRO A N 1
ATOM 1068 C CA . PRO A 1 140 ? -33.344 -16.578 -18.344 1 64.12 140 PRO A CA 1
ATOM 1069 C C . PRO A 1 140 ? -33.875 -18 -18.516 1 64.12 140 PRO A C 1
ATOM 1071 O O . PRO A 1 140 ? -34.969 -18.328 -18 1 64.12 140 PRO A O 1
ATOM 1074 N N . SER A 1 141 ? -33.031 -18.844 -19.188 1 64.56 141 SER A N 1
ATOM 1075 C CA . SER A 1 141 ? -33.531 -20.172 -19.484 1 64.56 141 SER A CA 1
ATOM 1076 C C . SER A 1 141 ? -33.156 -21.172 -18.406 1 64.56 141 SER A C 1
ATOM 1078 O O . SER A 1 141 ? -33.594 -22.328 -18.422 1 64.56 141 SER A O 1
ATOM 1080 N N . SER A 1 142 ? -32.469 -20.703 -17.406 1 64.12 142 SER A N 1
ATOM 1081 C CA . SER A 1 142 ? -32 -21.641 -16.375 1 64.12 142 SER A CA 1
ATOM 1082 C C . SER A 1 142 ? -33.125 -21.969 -15.391 1 64.12 142 SER A C 1
ATOM 1084 O O . SER A 1 142 ? -33.906 -21.094 -15.008 1 64.12 142 SER A O 1
ATOM 1086 N N . LYS A 1 143 ? -33.438 -23.219 -15.055 1 64.5 143 LYS A N 1
ATOM 1087 C CA . LYS A 1 143 ? -34.531 -23.672 -14.172 1 64.5 143 LYS A CA 1
ATOM 1088 C C . LYS A 1 143 ? -34.156 -23.438 -12.703 1 64.5 143 LYS A C 1
ATOM 1090 O O . LYS A 1 143 ? -35 -23.578 -11.82 1 64.5 143 LYS A O 1
ATOM 1095 N N . GLY A 1 144 ? -33 -22.922 -12.32 1 67.62 144 GLY A N 1
ATOM 1096 C CA . GLY A 1 144 ? -32.625 -22.766 -10.93 1 67.62 144 GLY A CA 1
ATOM 1097 C C . GLY A 1 144 ? -33.219 -21.531 -10.281 1 67.62 144 GLY A C 1
ATOM 1098 O O . GLY A 1 144 ? -33.906 -20.75 -10.938 1 67.62 144 GLY A O 1
ATOM 1099 N N . MET A 1 145 ? -33.188 -21.406 -8.859 1 76.81 145 MET A N 1
ATOM 1100 C CA . MET A 1 145 ? -33.688 -20.234 -8.125 1 76.81 145 MET A CA 1
ATOM 1101 C C . MET A 1 145 ? -33 -18.969 -8.586 1 76.81 145 MET A C 1
ATOM 1103 O O . MET A 1 145 ? -31.781 -18.984 -8.875 1 76.81 145 MET A O 1
ATOM 1107 N N . PRO A 1 146 ? -33.719 -17.953 -8.781 1 84 146 PRO A N 1
ATOM 1108 C CA . PRO A 1 146 ? -33.094 -16.688 -9.156 1 84 146 PRO A CA 1
ATOM 1109 C C . PRO A 1 146 ? -32.188 -16.125 -8.07 1 84 146 PRO A C 1
ATOM 1111 O O . PRO A 1 146 ? -32.281 -16.531 -6.906 1 84 146 PRO A O 1
ATOM 1114 N N . SER A 1 147 ? -31.266 -15.398 -8.484 1 88.81 147 SER A N 1
ATOM 1115 C CA . SER A 1 147 ? -30.359 -14.75 -7.539 1 88.81 147 SER A CA 1
ATOM 1116 C C . SER A 1 147 ? -30.844 -13.344 -7.188 1 88.81 147 SER A C 1
ATOM 1118 O O . SER A 1 147 ? -31.438 -12.656 -8.023 1 88.81 147 SER A O 1
ATOM 1120 N N . PHE A 1 148 ? -30.688 -12.992 -5.98 1 93.44 148 PHE A N 1
ATOM 1121 C CA . PHE A 1 148 ? -31.078 -11.656 -5.57 1 93.44 148 PHE A CA 1
ATOM 1122 C C . PHE A 1 148 ? -30.156 -10.609 -6.184 1 93.44 148 PHE A C 1
ATOM 1124 O O . PHE A 1 148 ? -28.938 -10.797 -6.227 1 93.44 148 PHE A O 1
ATOM 1131 N N . CYS A 1 149 ? -30.625 -9.461 -6.68 1 93.62 149 CYS A N 1
ATOM 1132 C CA . CYS A 1 149 ? -29.859 -8.398 -7.312 1 93.62 149 CYS A CA 1
ATOM 1133 C C . CYS A 1 149 ? -28.828 -7.824 -6.352 1 93.62 149 CYS A C 1
ATOM 1135 O O . CYS A 1 149 ? -27.719 -7.465 -6.766 1 93.62 149 CYS A O 1
ATOM 1137 N N . VAL A 1 150 ? -29.203 -7.781 -5.102 1 95.88 150 VAL A N 1
ATOM 1138 C CA . VAL A 1 150 ? -28.312 -7.191 -4.102 1 95.88 150 VAL A CA 1
ATOM 1139 C C . VAL A 1 150 ? -27.047 -8.023 -3.979 1 95.88 150 VAL A C 1
ATOM 1141 O O . VAL A 1 150 ? -25.969 -7.484 -3.725 1 95.88 150 VAL A O 1
ATOM 1144 N N . ASN A 1 151 ? -27.141 -9.281 -4.164 1 96.44 151 ASN A N 1
ATOM 1145 C CA . ASN A 1 151 ? -25.984 -10.164 -4.074 1 96.44 151 ASN A CA 1
ATOM 1146 C C . ASN A 1 151 ? -25 -9.922 -5.223 1 96.44 151 ASN A C 1
ATOM 1148 O O . ASN A 1 151 ? -23.797 -9.93 -5.02 1 96.44 151 ASN A O 1
ATOM 1152 N N . THR A 1 152 ? -25.5 -9.734 -6.406 1 95.69 152 THR A N 1
ATOM 1153 C CA . THR A 1 152 ? -24.656 -9.422 -7.559 1 95.69 152 THR A CA 1
ATOM 1154 C C . THR A 1 152 ? -24.016 -8.055 -7.402 1 95.69 152 THR A C 1
ATOM 1156 O O . THR A 1 152 ? -22.844 -7.875 -7.73 1 95.69 152 THR A O 1
ATOM 1159 N N . LYS A 1 153 ? -24.781 -7.152 -6.898 1 97 153 LYS A N 1
ATOM 1160 C CA . LYS A 1 153 ? -24.25 -5.812 -6.691 1 97 153 LYS A CA 1
ATOM 1161 C C . LYS A 1 153 ? -23.219 -5.797 -5.57 1 97 153 LYS A C 1
ATOM 1163 O O . LYS A 1 153 ? -22.297 -4.98 -5.582 1 97 153 LYS A O 1
ATOM 1168 N N . LEU A 1 154 ? -23.406 -6.707 -4.633 1 97.75 154 LEU A N 1
ATOM 1169 C CA . LEU A 1 154 ? -22.391 -6.863 -3.609 1 97.75 154 LEU A CA 1
ATOM 1170 C C . LEU A 1 154 ? -21.078 -7.348 -4.223 1 97.75 154 LEU A C 1
ATOM 1172 O O . LEU A 1 154 ? -20 -6.902 -3.82 1 97.75 154 LEU A O 1
ATOM 1176 N N . GLY A 1 155 ? -21.156 -8.297 -5.168 1 97.81 155 GLY A N 1
ATOM 1177 C CA . GLY A 1 155 ? -19.969 -8.719 -5.887 1 97.81 155 GLY A CA 1
ATOM 1178 C C . GLY A 1 155 ? -19.25 -7.578 -6.578 1 97.81 155 GLY A C 1
ATOM 1179 O O . GLY A 1 155 ? -18.031 -7.5 -6.535 1 97.81 155 GLY A O 1
ATOM 1180 N N . ALA A 1 156 ? -20 -6.691 -7.145 1 98.06 156 ALA A N 1
ATOM 1181 C CA . ALA A 1 156 ? -19.438 -5.527 -7.816 1 98.06 156 ALA A CA 1
ATOM 1182 C C . ALA A 1 156 ? -18.797 -4.574 -6.809 1 98.06 156 ALA A C 1
ATOM 1184 O O . ALA A 1 156 ? -17.734 -3.992 -7.082 1 98.06 156 ALA A O 1
ATOM 1185 N N . ALA A 1 157 ? -19.453 -4.477 -5.676 1 97.69 157 ALA A N 1
ATOM 1186 C CA . ALA A 1 157 ? -18.906 -3.617 -4.629 1 97.69 157 ALA A CA 1
ATOM 1187 C C . ALA A 1 157 ? -17.594 -4.176 -4.086 1 97.69 157 ALA A C 1
ATOM 1189 O O . ALA A 1 157 ? -16.703 -3.414 -3.727 1 97.69 157 ALA A O 1
ATOM 1190 N N . MET A 1 158 ? -17.516 -5.441 -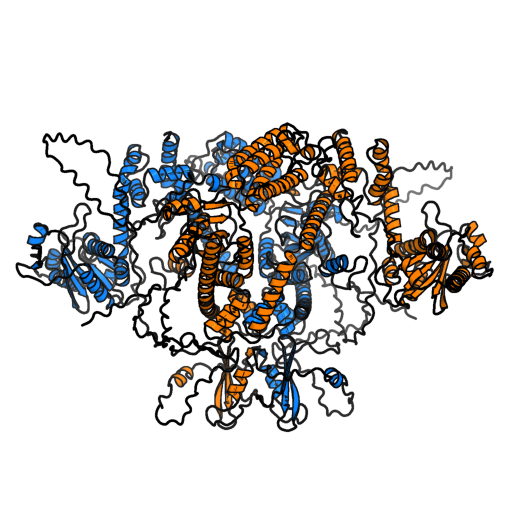4.008 1 97.69 158 MET A N 1
ATOM 1191 C CA . MET A 1 158 ? -16.281 -6.098 -3.566 1 97.69 158 MET A CA 1
ATOM 1192 C C . MET A 1 158 ? -15.117 -5.754 -4.488 1 97.69 158 MET A C 1
ATOM 1194 O O . MET A 1 158 ? -14.023 -5.441 -4.023 1 97.69 158 MET A O 1
ATOM 1198 N N . ILE A 1 159 ? -15.398 -5.766 -5.73 1 97.88 159 ILE A N 1
ATOM 1199 C CA . ILE A 1 159 ? -14.375 -5.543 -6.742 1 97.88 159 ILE A CA 1
ATOM 1200 C C . ILE A 1 159 ? -14 -4.062 -6.789 1 97.88 159 ILE A C 1
ATOM 1202 O O . ILE A 1 159 ? -12.828 -3.709 -6.875 1 97.88 159 ILE A O 1
ATOM 1206 N N . ASP A 1 160 ? -14.914 -3.219 -6.645 1 96.88 160 ASP A N 1
ATOM 1207 C CA . ASP A 1 160 ? -14.719 -1.789 -6.863 1 96.88 160 ASP A CA 1
ATOM 1208 C C . ASP A 1 160 ? -14.109 -1.121 -5.633 1 96.88 160 ASP A C 1
ATOM 1210 O O . ASP A 1 160 ? -13.258 -0.239 -5.758 1 96.88 160 ASP A O 1
ATOM 1214 N N . SER A 1 161 ? -14.633 -1.533 -4.414 1 94.62 161 SER A N 1
ATOM 1215 C CA . SER A 1 161 ? -14.25 -0.657 -3.311 1 94.62 161 SER A CA 1
ATOM 1216 C C . SER A 1 161 ? -14.047 -1.446 -2.023 1 94.62 161 SER A C 1
ATOM 1218 O O . SER A 1 161 ? -13.32 -1.007 -1.129 1 94.62 161 SER A O 1
ATOM 1220 N N . LEU A 1 162 ? -14.633 -2.533 -1.739 1 93.69 162 LEU A N 1
ATOM 1221 C CA . LEU A 1 162 ? -14.672 -3.199 -0.442 1 93.69 162 LEU A CA 1
ATOM 1222 C C . LEU A 1 162 ? -13.469 -4.117 -0.264 1 93.69 162 LEU A C 1
ATOM 1224 O O . LEU A 1 162 ? -12.883 -4.172 0.819 1 93.69 162 LEU A O 1
ATOM 1228 N N . GLY A 1 163 ? -13.203 -4.926 -1.263 1 93.12 163 GLY A N 1
ATOM 1229 C CA . GLY A 1 163 ? -12.078 -5.844 -1.135 1 93.12 163 GLY A CA 1
ATOM 1230 C C . GLY A 1 163 ? -12.5 -7.301 -1.083 1 93.12 163 GLY A C 1
ATOM 1231 O O . GLY A 1 163 ? -13.461 -7.695 -1.744 1 93.12 163 GLY A O 1
ATOM 1232 N N . GLY A 1 164 ? -11.805 -8.125 -0.364 1 93.19 164 GLY A N 1
ATOM 1233 C CA . GLY A 1 164 ? -12.016 -9.562 -0.36 1 93.19 164 GLY A CA 1
ATOM 1234 C C . GLY A 1 164 ? -13.133 -10 0.567 1 93.19 164 GLY A C 1
ATOM 1235 O O . GLY A 1 164 ? -13.773 -9.164 1.211 1 93.19 164 GLY A O 1
ATOM 1236 N N . PRO A 1 165 ? -13.391 -11.297 0.594 1 95.12 165 PRO A N 1
ATOM 1237 C CA . PRO A 1 165 ? -14.516 -11.836 1.368 1 95.12 165 PRO A CA 1
ATOM 1238 C C . PRO A 1 165 ? -14.383 -11.562 2.865 1 95.12 165 PRO A C 1
ATOM 1240 O O . PRO A 1 165 ? -15.383 -11.305 3.539 1 95.12 165 PRO A O 1
ATOM 1243 N N . GLN A 1 166 ? -13.227 -11.609 3.393 1 94.25 166 GLN A N 1
ATOM 1244 C CA . GLN A 1 166 ? -13.055 -11.375 4.82 1 94.25 166 GLN A CA 1
ATOM 1245 C C . GLN A 1 166 ? -13.43 -9.945 5.195 1 94.25 166 GLN A C 1
ATOM 1247 O O . GLN A 1 166 ? -14.07 -9.711 6.219 1 94.25 166 GLN A O 1
ATOM 1252 N N . ARG A 1 167 ? -12.992 -9.031 4.445 1 94.44 167 ARG A N 1
ATOM 1253 C CA . ARG A 1 167 ? -13.312 -7.633 4.703 1 94.44 167 ARG A CA 1
ATOM 1254 C C . ARG A 1 167 ? -14.82 -7.391 4.613 1 94.44 167 ARG A C 1
ATOM 1256 O O . ARG A 1 167 ? -15.367 -6.594 5.379 1 94.44 167 ARG A O 1
ATOM 1263 N N . VAL A 1 168 ? -15.445 -8.062 3.678 1 96.94 168 VAL A N 1
ATOM 1264 C CA . VAL A 1 168 ? -16.891 -7.934 3.514 1 96.94 168 VAL A CA 1
ATOM 1265 C C . VAL A 1 168 ? -17.594 -8.383 4.789 1 96.94 168 VAL A C 1
ATOM 1267 O O . VAL A 1 168 ? -18.453 -7.668 5.324 1 96.94 168 VAL A O 1
ATOM 1270 N N . ASN A 1 169 ? -17.188 -9.531 5.25 1 97.25 169 ASN A N 1
ATOM 1271 C CA . ASN A 1 169 ? -17.828 -10.055 6.449 1 97.25 169 ASN A CA 1
ATOM 1272 C C . ASN A 1 169 ? -17.5 -9.211 7.676 1 97.25 169 ASN A C 1
ATOM 1274 O O . ASN A 1 169 ? -18.328 -9.086 8.586 1 97.25 169 ASN A O 1
ATOM 1278 N N . ASN A 1 170 ? -16.297 -8.625 7.754 1 96.69 170 ASN A N 1
ATOM 1279 C CA . ASN A 1 170 ? -15.977 -7.711 8.844 1 96.69 170 ASN A CA 1
ATOM 1280 C C . ASN A 1 170 ? -16.938 -6.527 8.883 1 96.69 170 ASN A C 1
ATOM 1282 O O . ASN A 1 170 ? -17.406 -6.137 9.953 1 96.69 170 ASN A O 1
ATOM 1286 N N . VAL A 1 171 ? -17.234 -6 7.711 1 97.06 171 VAL A N 1
ATOM 1287 C CA . VAL A 1 171 ? -18.109 -4.84 7.621 1 97.06 171 VAL A CA 1
ATOM 1288 C C . VAL A 1 171 ? -19.547 -5.25 7.949 1 97.06 171 VAL A C 1
ATOM 1290 O O . VAL A 1 171 ? -20.219 -4.594 8.75 1 97.06 171 VAL A O 1
ATOM 1293 N N . LEU A 1 172 ? -19.984 -6.387 7.348 1 97.31 172 LEU A N 1
ATOM 1294 C CA . LEU A 1 172 ? -21.359 -6.836 7.543 1 97.31 172 LEU A CA 1
ATOM 1295 C C . LEU A 1 172 ? -21.641 -7.121 9.016 1 97.31 172 LEU A C 1
ATOM 1297 O O . LEU A 1 172 ? -22.641 -6.66 9.57 1 97.31 172 LEU A O 1
ATOM 1301 N N . THR A 1 173 ? -20.734 -7.789 9.664 1 96.25 173 THR A N 1
ATOM 1302 C CA . THR A 1 173 ? -20.984 -8.203 11.039 1 96.25 173 THR A CA 1
ATOM 1303 C C . THR A 1 173 ? -20.844 -7.02 11.992 1 96.25 173 THR A C 1
ATOM 1305 O O . THR A 1 173 ? -21.5 -6.969 13.031 1 96.25 173 THR A O 1
ATOM 1308 N N . THR A 1 174 ? -19.938 -6.113 11.68 1 96.5 174 THR A N 1
ATOM 1309 C CA . THR A 1 174 ? -19.828 -4.926 12.516 1 96.5 174 THR A CA 1
ATOM 1310 C C . THR A 1 174 ? -21.141 -4.137 12.5 1 96.5 174 THR A C 1
ATOM 1312 O O . THR A 1 174 ? -21.516 -3.525 13.508 1 96.5 174 THR A O 1
ATOM 1315 N N . LEU A 1 175 ? -21.859 -4.16 11.367 1 96.56 175 LEU A N 1
ATOM 1316 C CA . LEU A 1 175 ? -23.156 -3.521 11.25 1 96.56 175 LEU A CA 1
ATOM 1317 C C . LEU A 1 175 ? -24.25 -4.43 11.797 1 96.56 175 LEU A C 1
ATOM 1319 O O . LEU A 1 175 ? -25.438 -4.102 11.695 1 96.56 175 LEU A O 1
ATOM 1323 N N . ASN A 1 176 ? -23.906 -5.59 12.297 1 95.69 176 ASN A N 1
ATOM 1324 C CA . ASN A 1 176 ? -24.797 -6.594 12.875 1 95.69 176 ASN A CA 1
ATOM 1325 C C . ASN A 1 176 ? -25.688 -7.23 11.812 1 95.69 176 ASN A C 1
ATOM 1327 O O . ASN A 1 176 ? -26.875 -7.473 12.047 1 95.69 176 ASN A O 1
ATOM 1331 N N . LEU A 1 177 ? -25.141 -7.355 10.578 1 96.19 177 LEU A N 1
ATOM 1332 C CA . LEU A 1 177 ? -25.734 -8.156 9.516 1 96.19 177 LEU A CA 1
ATOM 1333 C C . LEU A 1 177 ? -25.188 -9.586 9.539 1 96.19 177 LEU A C 1
ATOM 1335 O O . LEU A 1 177 ? -24.078 -9.82 10.023 1 96.19 177 LEU A O 1
ATOM 1339 N N . PRO A 1 178 ? -25.922 -10.523 9.07 1 93.25 178 PRO A N 1
ATOM 1340 C CA . PRO A 1 178 ? -25.422 -11.898 9.039 1 93.25 178 PRO A CA 1
ATOM 1341 C C . PRO A 1 178 ? -24.219 -12.062 8.102 1 93.25 178 PRO A C 1
ATOM 1343 O O . PRO A 1 178 ? -24.172 -11.453 7.035 1 93.25 178 PRO A O 1
ATOM 1346 N N . SER A 1 179 ? -23.297 -12.828 8.555 1 94.69 179 SER A N 1
ATOM 1347 C CA . SER A 1 179 ? -22.125 -13.094 7.719 1 94.69 179 SER A CA 1
ATOM 1348 C C . SER A 1 179 ? -22.484 -14.023 6.559 1 94.69 179 SER A C 1
ATOM 1350 O O . SER A 1 179 ? -23.484 -14.734 6.609 1 94.69 179 SER A O 1
ATOM 1352 N N . ILE A 1 180 ? -21.797 -13.969 5.52 1 96.5 180 ILE A N 1
ATOM 1353 C CA . ILE A 1 180 ? -21.953 -14.805 4.336 1 96.5 180 ILE A CA 1
ATOM 1354 C C . ILE A 1 180 ? -20.734 -15.711 4.172 1 96.5 180 ILE A C 1
ATOM 1356 O O . ILE A 1 180 ? -19.609 -15.281 4.41 1 96.5 180 ILE A O 1
ATOM 1360 N N . SER A 1 181 ? -20.906 -16.891 3.777 1 94.75 181 SER A N 1
ATOM 1361 C CA . SER A 1 181 ? -19.812 -17.828 3.604 1 94.75 181 SER A CA 1
ATOM 1362 C C . SER A 1 181 ? -18.844 -17.359 2.518 1 94.75 181 SER A C 1
ATOM 1364 O O . SER A 1 181 ? -19.266 -16.719 1.553 1 94.75 181 SER A O 1
ATOM 1366 N N . HIS A 1 182 ? -17.625 -17.703 2.65 1 94 182 HIS A N 1
ATOM 1367 C CA . HIS A 1 182 ? -16.609 -17.312 1.693 1 94 182 HIS A CA 1
ATOM 1368 C C . HIS A 1 182 ? -16.891 -17.891 0.311 1 94 182 HIS A C 1
ATOM 1370 O O . HIS A 1 182 ? -16.641 -17.234 -0.704 1 94 182 HIS A O 1
ATOM 1376 N N . LYS A 1 183 ? -17.375 -19.062 0.287 1 93.12 183 LYS A N 1
ATOM 1377 C CA . LYS A 1 183 ? -17.703 -19.703 -0.98 1 93.12 183 LYS A CA 1
ATOM 1378 C C . LYS A 1 183 ? -18.766 -18.922 -1.744 1 93.12 183 LYS A C 1
ATOM 1380 O O . LYS A 1 183 ? -18.625 -18.688 -2.945 1 93.12 183 LYS A O 1
ATOM 1385 N N . ASN A 1 184 ? -19.781 -18.516 -1.015 1 94.81 184 ASN A N 1
ATOM 1386 C CA . ASN A 1 184 ? -20.875 -17.766 -1.645 1 94.81 184 ASN A CA 1
ATOM 1387 C C . ASN A 1 184 ? -20.406 -16.391 -2.092 1 94.81 184 ASN A C 1
ATOM 1389 O O . ASN A 1 184 ? -20.844 -15.891 -3.135 1 94.81 184 ASN A O 1
ATOM 1393 N N . LEU A 1 185 ? -19.609 -15.797 -1.28 1 97.12 185 LEU A N 1
ATOM 1394 C CA . LEU A 1 185 ? -19.094 -14.484 -1.649 1 97.12 185 LEU A CA 1
ATOM 1395 C C . LEU A 1 185 ? -18.25 -14.57 -2.914 1 97.12 185 LEU A C 1
ATOM 1397 O O . LEU A 1 185 ? -18.281 -13.664 -3.752 1 97.12 185 LEU A O 1
ATOM 1401 N N . LYS A 1 186 ? -17.484 -15.641 -3.041 1 95.62 186 LYS A N 1
ATOM 1402 C CA . LYS A 1 186 ? -16.672 -15.828 -4.238 1 95.62 186 LYS A CA 1
ATOM 1403 C C . LYS A 1 186 ? -17.547 -16.047 -5.469 1 95.62 186 LYS A C 1
ATOM 1405 O O . LYS A 1 186 ? -17.219 -15.586 -6.562 1 95.62 186 LYS A O 1
ATOM 1410 N N . VAL A 1 187 ? -18.625 -16.75 -5.262 1 94.81 187 VAL A N 1
ATOM 1411 C CA . VAL A 1 187 ? -19.562 -16.953 -6.359 1 94.81 187 VAL A CA 1
ATOM 1412 C C . VAL A 1 187 ? -20.141 -15.609 -6.805 1 94.81 187 VAL A C 1
ATOM 1414 O O . VAL A 1 187 ? -20.266 -15.344 -8 1 94.81 187 VAL A O 1
ATOM 1417 N N . MET A 1 188 ? -20.453 -14.758 -5.84 1 96.5 188 MET A N 1
ATOM 1418 C CA . MET A 1 188 ? -20.969 -13.43 -6.137 1 96.5 188 MET A CA 1
ATOM 1419 C C . MET A 1 188 ? -19.938 -12.586 -6.859 1 96.5 188 MET A C 1
ATOM 1421 O O . MET A 1 188 ? -20.25 -11.852 -7.797 1 96.5 188 MET A O 1
ATOM 1425 N N . GLU A 1 189 ? -18.719 -12.688 -6.414 1 97.06 189 GLU A N 1
ATOM 1426 C CA . GLU A 1 189 ? -17.625 -11.953 -7.039 1 97.06 189 GLU A CA 1
ATOM 1427 C C . GLU A 1 189 ? -17.422 -12.383 -8.484 1 97.06 189 GLU A C 1
ATOM 1429 O O . GLU A 1 189 ? -17.203 -11.547 -9.367 1 97.06 189 GLU A O 1
ATOM 1434 N N . ARG A 1 190 ? -17.469 -13.695 -8.734 1 96.44 190 ARG A N 1
ATOM 1435 C CA . ARG A 1 190 ? -17.281 -14.227 -10.078 1 96.44 190 ARG A CA 1
ATOM 1436 C C . ARG A 1 190 ? -18.406 -13.797 -11.016 1 96.44 190 ARG A C 1
ATOM 1438 O O . ARG A 1 190 ? -18.156 -13.445 -12.172 1 96.44 190 ARG A O 1
ATOM 1445 N N . ARG A 1 191 ? -19.594 -13.781 -10.492 1 94.62 191 ARG A N 1
ATOM 1446 C CA . ARG A 1 191 ? -20.734 -13.352 -11.289 1 94.62 191 ARG A CA 1
ATOM 1447 C C . ARG A 1 191 ? -20.578 -11.891 -11.711 1 94.62 191 ARG A C 1
ATOM 1449 O O . ARG A 1 191 ? -20.688 -11.57 -12.891 1 94.62 191 ARG A O 1
ATOM 1456 N N . ALA A 1 192 ? -20.359 -11.055 -10.75 1 96.81 192 ALA A N 1
ATOM 1457 C CA . ALA A 1 192 ? -20.188 -9.633 -11.047 1 96.81 192 ALA A CA 1
ATOM 1458 C C . ALA A 1 192 ? -18.906 -9.391 -11.852 1 96.81 192 ALA A C 1
ATOM 1460 O O . ALA A 1 192 ? -18.891 -8.516 -12.727 1 96.81 192 ALA A O 1
ATOM 1461 N N . GLY A 1 193 ? -17.828 -10.133 -11.516 1 97.56 193 GLY A N 1
ATOM 1462 C CA . GLY A 1 193 ? -16.562 -9.992 -12.203 1 97.56 193 GLY A CA 1
ATOM 1463 C C . GLY A 1 193 ? -16.641 -10.297 -13.688 1 97.56 193 GLY A C 1
ATOM 1464 O O . GLY A 1 193 ? -16.047 -9.602 -14.508 1 97.56 193 GLY A O 1
ATOM 1465 N N . ASP A 1 194 ? -17.391 -11.297 -14 1 96.12 194 ASP A N 1
ATOM 1466 C CA . ASP A 1 194 ? -17.578 -11.656 -15.406 1 96.12 194 ASP A CA 1
ATOM 1467 C C . ASP A 1 194 ? -18.297 -10.539 -16.156 1 96.12 194 ASP A C 1
ATOM 1469 O O . ASP A 1 194 ? -17.953 -10.234 -17.297 1 96.12 194 ASP A O 1
ATOM 1473 N N . MET A 1 195 ? -19.297 -9.914 -15.516 1 96.12 195 MET A N 1
ATOM 1474 C CA . MET A 1 195 ? -20.016 -8.805 -16.125 1 96.12 195 MET A CA 1
ATOM 1475 C C . MET A 1 195 ? -19.094 -7.613 -16.344 1 96.12 195 MET A C 1
ATOM 1477 O O . MET A 1 195 ? -19.125 -7.004 -17.422 1 96.12 195 MET A O 1
ATOM 1481 N N . ILE A 1 196 ? -18.312 -7.352 -15.391 1 97.75 196 ILE A N 1
ATOM 1482 C CA . ILE A 1 196 ? -17.422 -6.207 -15.461 1 97.75 196 ILE A CA 1
ATOM 1483 C C . ILE A 1 196 ? -16.344 -6.453 -16.516 1 97.75 196 ILE A C 1
ATOM 1485 O O . ILE A 1 196 ? -15.969 -5.539 -17.266 1 97.75 196 ILE A O 1
ATOM 1489 N N . GLU A 1 197 ? -15.805 -7.656 -16.5 1 97.31 197 GLU A N 1
ATOM 1490 C CA . GLU A 1 197 ? -14.781 -8.008 -17.484 1 97.31 197 GLU A CA 1
ATOM 1491 C C . GLU A 1 197 ? -15.305 -7.855 -18.906 1 97.31 197 GLU A C 1
ATOM 1493 O O . GLU A 1 197 ? -14.609 -7.336 -19.781 1 97.31 197 GLU A O 1
ATOM 1498 N N . ASP A 1 198 ? -16.547 -8.266 -19.109 1 96.19 198 ASP A N 1
ATOM 1499 C CA . ASP A 1 198 ? -17.156 -8.133 -20.422 1 96.19 198 ASP A CA 1
ATOM 1500 C C . ASP A 1 198 ? -17.297 -6.66 -20.828 1 96.19 198 ASP A C 1
ATOM 1502 O O . ASP A 1 198 ? -16.969 -6.281 -21.953 1 96.19 198 ASP A O 1
ATOM 1506 N N . PHE A 1 199 ? -17.797 -5.891 -20.016 1 96.31 199 PHE A N 1
ATOM 1507 C CA . PHE A 1 199 ? -17.984 -4.469 -20.281 1 96.31 199 PHE A CA 1
ATOM 1508 C C . PHE A 1 199 ? -16.641 -3.787 -20.5 1 96.31 199 PHE A C 1
ATOM 1510 O O . PHE A 1 199 ? -16.5 -2.934 -21.375 1 96.31 199 PHE A O 1
ATOM 1517 N N . ALA A 1 200 ? -15.633 -4.133 -19.641 1 98.25 200 ALA A N 1
ATOM 1518 C CA . ALA A 1 200 ? -14.305 -3.537 -19.75 1 98.25 200 ALA A CA 1
ATOM 1519 C C . ALA A 1 200 ? -13.672 -3.859 -21.094 1 98.25 200 ALA A C 1
ATOM 1521 O O . ALA A 1 200 ? -13.047 -2.996 -21.719 1 98.25 200 ALA A O 1
ATOM 1522 N N . ASN A 1 201 ? -13.781 -5.141 -21.516 1 96.62 201 ASN A N 1
ATOM 1523 C CA . ASN A 1 201 ? -13.227 -5.535 -22.812 1 96.62 201 ASN A CA 1
ATOM 1524 C C . ASN A 1 201 ? -13.875 -4.766 -23.953 1 96.62 201 ASN A C 1
ATOM 1526 O O . ASN A 1 201 ? -13.188 -4.32 -24.875 1 96.62 201 ASN A O 1
ATOM 1530 N N . MET A 1 202 ? -15.148 -4.562 -23.828 1 95.69 202 MET A N 1
ATOM 1531 C CA . MET A 1 202 ? -15.859 -3.783 -24.844 1 95.69 202 MET A CA 1
ATOM 1532 C C . MET A 1 202 ? -15.398 -2.33 -24.828 1 95.69 202 MET A C 1
ATOM 1534 O O . MET A 1 202 ? -15.172 -1.742 -25.891 1 95.69 202 MET A O 1
ATOM 1538 N N . SER A 1 203 ? -15.305 -1.804 -23.672 1 96.38 203 SER A N 1
ATOM 1539 C CA . SER A 1 203 ? -14.883 -0.412 -23.531 1 96.38 203 SER A CA 1
ATOM 1540 C C . SER A 1 203 ? -13.469 -0.205 -24.047 1 96.38 203 SER A C 1
ATOM 1542 O O . SER A 1 203 ? -13.195 0.775 -24.75 1 96.38 203 SER A O 1
ATOM 1544 N N . MET A 1 204 ? -12.531 -1.087 -23.781 1 97.06 204 MET A N 1
ATOM 1545 C CA . MET A 1 204 ? -11.141 -0.979 -24.203 1 97.06 204 MET A CA 1
ATOM 1546 C C . MET A 1 204 ? -11.031 -1.088 -25.719 1 97.06 204 MET A C 1
ATOM 1548 O O . MET A 1 204 ? -10.289 -0.332 -26.359 1 97.06 204 MET A O 1
ATOM 1552 N N . GLU A 1 205 ? -11.766 -2.008 -26.281 1 95.38 205 GLU A N 1
ATOM 1553 C CA . GLU A 1 205 ? -11.758 -2.164 -27.734 1 95.38 205 GLU A CA 1
ATOM 1554 C C . GLU A 1 205 ? -12.32 -0.928 -28.422 1 95.38 205 GLU A C 1
ATOM 1556 O O . GLU A 1 205 ? -11.766 -0.457 -29.422 1 95.38 205 GLU A O 1
ATOM 1561 N N . ARG A 1 206 ? -13.414 -0.425 -27.938 1 94.38 206 ARG A N 1
ATOM 1562 C CA . ARG A 1 206 ? -14.047 0.757 -28.5 1 94.38 206 ARG A CA 1
ATOM 1563 C C . ARG A 1 206 ? -13.125 1.965 -28.438 1 94.38 206 ARG A C 1
ATOM 1565 O O . ARG A 1 206 ? -12.945 2.674 -29.438 1 94.38 206 ARG A O 1
ATOM 1572 N N . ARG A 1 207 ? -12.555 2.195 -27.328 1 94.88 207 ARG A N 1
ATOM 1573 C CA . ARG A 1 207 ? -11.68 3.354 -27.141 1 94.88 207 ARG A CA 1
ATOM 1574 C C . ARG A 1 207 ? -10.406 3.213 -27.969 1 94.88 207 ARG A C 1
ATOM 1576 O O . ARG A 1 207 ? -9.867 4.203 -28.453 1 94.88 207 ARG A O 1
ATOM 1583 N N . GLY A 1 208 ? -9.883 1.956 -28.047 1 93.75 208 GLY A N 1
ATOM 1584 C CA . GLY A 1 208 ? -8.734 1.71 -28.906 1 93.75 208 GLY A CA 1
ATOM 1585 C C . GLY A 1 208 ? -9.008 2.008 -30.359 1 93.75 208 GLY A C 1
ATOM 1586 O O . GLY A 1 208 ? -8.203 2.66 -31.031 1 93.75 208 GLY A O 1
ATOM 1587 N N . ARG A 1 209 ? -10.133 1.681 -30.828 1 94.06 209 ARG A N 1
ATOM 1588 C CA . ARG A 1 209 ? -10.508 1.915 -32.219 1 94.06 209 ARG A CA 1
ATOM 1589 C C . ARG A 1 209 ? -10.742 3.4 -32.469 1 94.06 209 ARG A C 1
ATOM 1591 O O . ARG A 1 209 ? -10.367 3.914 -33.531 1 94.06 209 ARG A O 1
ATOM 1598 N N . GLU A 1 210 ? -11.32 4.004 -31.547 1 93.81 210 GLU A N 1
ATOM 1599 C CA . GLU A 1 210 ? -11.555 5.441 -31.672 1 93.81 210 GLU A CA 1
ATOM 1600 C C . GLU A 1 210 ? -10.234 6.211 -31.75 1 93.81 210 GLU A C 1
ATOM 1602 O O . GLU A 1 210 ? -10.094 7.125 -32.562 1 93.81 210 GLU A O 1
ATOM 1607 N N . ALA A 1 211 ? -9.359 5.879 -30.906 1 93.69 211 ALA A N 1
ATOM 1608 C CA . ALA A 1 211 ? -8.07 6.555 -30.891 1 93.69 211 ALA A CA 1
ATOM 1609 C C . ALA A 1 211 ? -7.293 6.27 -32.188 1 93.69 211 ALA A C 1
ATOM 1611 O O . ALA A 1 211 ? -6.621 7.152 -32.719 1 93.69 211 ALA A O 1
ATOM 1612 N N . PHE A 1 212 ? -7.363 5.035 -32.625 1 93.31 212 PHE A N 1
ATOM 1613 C CA . PHE A 1 212 ? -6.703 4.656 -33.875 1 93.31 212 PHE A CA 1
ATOM 1614 C C . PHE A 1 212 ? -7.258 5.457 -35.031 1 93.31 212 PHE A C 1
ATOM 1616 O O . PHE A 1 212 ? -6.496 6.02 -35.844 1 93.31 212 PHE A O 1
ATOM 1623 N N . ALA A 1 213 ? -8.547 5.57 -35.125 1 91.75 213 ALA A N 1
ATOM 1624 C CA . ALA A 1 213 ? -9.195 6.32 -36.188 1 91.75 213 ALA A CA 1
ATOM 1625 C C . ALA A 1 213 ? -8.844 7.801 -36.125 1 91.75 213 ALA A C 1
ATOM 1627 O O . ALA A 1 213 ? -8.609 8.438 -37.156 1 91.75 213 ALA A O 1
ATOM 1628 N N . ALA A 1 214 ? -8.789 8.281 -34.969 1 92.12 214 ALA A N 1
ATOM 1629 C CA . ALA A 1 214 ? -8.484 9.703 -34.781 1 92.12 214 ALA A CA 1
ATOM 1630 C C . ALA A 1 214 ? -7.047 10.008 -35.188 1 92.12 214 ALA A C 1
ATOM 1632 O O . ALA A 1 214 ? -6.777 11.047 -35.812 1 92.12 214 ALA A O 1
ATOM 1633 N N . GLU A 1 215 ? -6.094 9.219 -34.812 1 89.75 215 GLU A N 1
ATOM 1634 C CA . GLU A 1 215 ? -4.688 9.438 -35.156 1 89.75 215 GLU A CA 1
ATOM 1635 C C . GLU A 1 215 ? -4.449 9.273 -36.656 1 89.75 215 GLU A C 1
ATOM 1637 O O . GLU A 1 215 ? -3.611 9.969 -37.25 1 89.75 215 GLU A O 1
ATOM 1642 N N . MET A 1 216 ? -5.145 8.398 -37.25 1 88 216 MET A N 1
ATOM 1643 C CA . MET A 1 216 ? -5.031 8.219 -38.688 1 88 216 MET A CA 1
ATOM 1644 C C . MET A 1 216 ? -5.574 9.438 -39.438 1 88 216 MET A C 1
ATOM 1646 O O . MET A 1 216 ? -5.043 9.82 -40.5 1 88 216 MET A O 1
ATOM 1650 N N . ARG A 1 217 ? -6.559 9.961 -38.906 1 85 217 ARG A N 1
ATOM 1651 C CA . ARG A 1 217 ? -7.121 11.172 -39.5 1 85 217 ARG A CA 1
ATOM 1652 C C . ARG A 1 217 ? -6.148 12.344 -39.375 1 85 217 ARG A C 1
ATOM 1654 O O . ARG A 1 217 ? -6.016 13.133 -40.312 1 85 217 ARG A O 1
ATOM 1661 N N . ASP A 1 218 ? -5.59 12.414 -38.312 1 85.56 218 ASP A N 1
ATOM 1662 C CA . ASP A 1 218 ? -4.648 13.508 -38.094 1 85.56 218 ASP A CA 1
ATOM 1663 C C . ASP A 1 218 ? -3.408 13.352 -38.969 1 85.56 218 ASP A C 1
ATOM 1665 O O . ASP A 1 218 ? -2.791 14.344 -39.375 1 85.56 218 ASP A O 1
ATOM 1669 N N . SER A 1 219 ? -2.871 12.195 -39.156 1 70.5 219 SER A N 1
ATOM 1670 C CA . SER A 1 219 ? -1.677 11.945 -39.969 1 70.5 219 SER A CA 1
ATOM 1671 C C . SER A 1 219 ? -1.995 11.992 -41.469 1 70.5 219 SER A C 1
ATOM 1673 O O . SER A 1 219 ? -1.109 11.805 -42.281 1 70.5 219 SER A O 1
ATOM 1675 N N . ASN A 1 220 ? -3.051 12.641 -42 1 61.06 220 ASN A N 1
ATOM 1676 C CA . ASN A 1 220 ? -3.496 12.812 -43.375 1 61.06 220 ASN A CA 1
ATOM 1677 C C . ASN A 1 220 ? -3.449 11.492 -44.156 1 61.06 220 ASN A C 1
ATOM 1679 O O . ASN A 1 220 ? -3.312 11.484 -45.375 1 61.06 220 ASN A O 1
ATOM 1683 N N . LEU A 1 221 ? -3.117 10.453 -43.594 1 49.44 221 LEU A N 1
ATOM 1684 C CA . LEU A 1 221 ? -2.949 9.203 -44.344 1 49.44 221 LEU A CA 1
ATOM 1685 C C . LEU A 1 221 ? -4.297 8.664 -44.781 1 49.44 221 LEU A C 1
ATOM 1687 O O . LEU A 1 221 ? -4.371 7.945 -45.781 1 49.44 221 LEU A O 1
ATOM 1691 N N . VAL A 1 222 ? -5.328 8.352 -44.062 1 43.28 222 VAL A N 1
ATOM 1692 C CA . VAL A 1 222 ? -6.543 7.672 -44.5 1 43.28 222 VAL A CA 1
ATOM 1693 C C . VAL A 1 222 ? -7.645 8.695 -44.75 1 43.28 222 VAL A C 1
ATOM 1695 O O . VAL A 1 222 ? -7.848 9.617 -43.969 1 43.28 222 VAL A O 1
ATOM 1698 N N . GLU A 1 223 ? -7.945 9.031 -46.094 1 35.91 223 GLU A N 1
ATOM 1699 C CA . GLU A 1 223 ? -9.281 9.508 -46.438 1 35.91 223 GLU A CA 1
ATOM 1700 C C . GLU A 1 223 ? -10.336 8.891 -45.531 1 35.91 223 GLU A C 1
ATOM 1702 O O . GLU A 1 223 ? -10.07 7.887 -44.844 1 35.91 223 GLU A O 1
ATOM 1707 N N . ASP A 1 224 ? -11.773 9.188 -45.812 1 34.81 224 ASP A N 1
ATOM 1708 C CA . ASP A 1 224 ? -13 8.797 -45.125 1 34.81 224 ASP A CA 1
ATOM 1709 C C . ASP A 1 224 ? -13.07 7.277 -44.938 1 34.81 224 ASP A C 1
ATOM 1711 O O . ASP A 1 224 ? -13.539 6.57 -45.844 1 34.81 224 ASP A O 1
ATOM 1715 N N . VAL A 1 225 ? -12.102 6.57 -44.812 1 31.8 225 VAL A N 1
ATOM 1716 C CA . VAL A 1 225 ? -12.367 5.137 -44.781 1 31.8 225 VAL A CA 1
ATOM 1717 C C . VAL A 1 225 ? -13.492 4.836 -43.781 1 31.8 225 VAL A C 1
ATOM 1719 O O . VAL A 1 225 ? -13.375 5.117 -42.594 1 31.8 225 VAL A O 1
ATOM 1722 N N . THR A 1 226 ? -14.734 5 -44.25 1 30.39 226 THR A N 1
ATOM 1723 C CA . THR A 1 226 ? -15.883 4.441 -43.562 1 30.39 226 THR A CA 1
ATOM 1724 C C . THR A 1 226 ? -15.555 3.068 -42.969 1 30.39 226 THR A C 1
ATOM 1726 O O . THR A 1 226 ? -15.312 2.117 -43.719 1 30.39 226 THR A O 1
ATOM 1729 N N . LEU A 1 227 ? -14.727 3.01 -42.094 1 32.22 227 LEU A N 1
ATOM 1730 C CA . LEU A 1 227 ? -14.523 1.73 -41.438 1 32.22 227 LEU A CA 1
ATOM 1731 C C . LEU A 1 227 ? -15.844 0.998 -41.219 1 32.22 227 LEU A C 1
ATOM 1733 O O . LEU A 1 227 ? -16.766 1.522 -40.594 1 32.22 227 LEU A O 1
ATOM 1737 N N . VAL A 1 228 ? -16.344 0.354 -42.312 1 27.84 228 VAL A N 1
ATOM 1738 C CA . VAL A 1 228 ? -17.5 -0.524 -42.25 1 27.84 228 VAL A CA 1
ATOM 1739 C C . VAL A 1 228 ? -17.406 -1.402 -41 1 27.84 228 VAL A C 1
ATOM 1741 O O . VAL A 1 228 ? -16.375 -2.066 -40.781 1 27.84 228 VAL A O 1
ATOM 1744 N N . PRO A 1 229 ? -18 -1.008 -39.969 1 28.66 229 PRO A N 1
ATOM 1745 C CA . PRO A 1 229 ? -18 -1.896 -38.812 1 28.66 229 PRO A CA 1
ATOM 1746 C C . PRO A 1 229 ? -18.172 -3.365 -39.188 1 28.66 229 PRO A C 1
ATOM 1748 O O . PRO A 1 229 ? -18.938 -3.689 -40.125 1 28.66 229 PRO A O 1
ATOM 1751 N N . PRO A 1 230 ? -17.141 -4.129 -39.281 1 25.78 230 PRO A N 1
ATOM 1752 C CA . PRO A 1 230 ? -17.516 -5.496 -39.656 1 25.78 230 PRO A CA 1
ATOM 1753 C C . PRO A 1 230 ? -18.891 -5.898 -39.156 1 25.78 230 PRO A C 1
ATOM 1755 O O . PRO A 1 230 ? -19.375 -5.344 -38.156 1 25.78 230 PRO A O 1
ATOM 1758 N N . ASN A 1 231 ? -19.781 -6.312 -40 1 24.89 231 ASN A N 1
ATOM 1759 C CA . ASN A 1 231 ? -21.078 -6.906 -39.656 1 24.89 231 ASN A CA 1
ATOM 1760 C C . ASN A 1 231 ? -20.969 -7.863 -38.469 1 24.89 231 ASN A C 1
ATOM 1762 O O . ASN A 1 231 ? -20.422 -8.961 -38.625 1 24.89 231 ASN A O 1
ATOM 1766 N N . VAL A 1 232 ? -20.484 -7.371 -37.406 1 25.09 232 VAL A N 1
ATOM 1767 C CA . VAL A 1 232 ? -20.562 -8.242 -36.219 1 25.09 232 VAL A CA 1
ATOM 1768 C C . VAL A 1 232 ? -21.938 -8.891 -36.156 1 25.09 232 VAL A C 1
ATOM 1770 O O . VAL A 1 232 ? -22.953 -8.195 -36.031 1 25.09 232 VAL A O 1
ATOM 1773 N N . GLN A 1 233 ? -22.172 -9.977 -36.938 1 24.02 233 GLN A N 1
ATOM 1774 C CA . GLN A 1 233 ? -23.344 -10.828 -36.75 1 24.02 233 GLN A CA 1
ATOM 1775 C C . GLN A 1 233 ? -23.703 -10.984 -35.281 1 24.02 233 GLN A C 1
ATOM 1777 O O . GLN A 1 233 ? -22.828 -11.273 -34.469 1 24.02 233 GLN A O 1
ATOM 1782 N N . ASN A 1 234 ? -24.688 -10.281 -34.938 1 24.55 234 ASN A N 1
ATOM 1783 C CA . ASN A 1 234 ? -25.344 -10.25 -33.625 1 24.55 234 ASN A CA 1
ATOM 1784 C C . ASN A 1 234 ? -25.594 -11.664 -33.094 1 24.55 234 ASN A C 1
ATOM 1786 O O . ASN A 1 234 ? -26.422 -12.398 -33.625 1 24.55 234 ASN A O 1
ATOM 1790 N N . THR A 1 235 ? -24.578 -12.461 -32.875 1 22.84 235 THR A N 1
ATOM 1791 C CA . THR A 1 235 ? -24.781 -13.773 -32.25 1 22.84 235 THR A CA 1
ATOM 1792 C C . THR A 1 235 ? -25.75 -13.672 -31.094 1 22.84 235 THR A C 1
ATOM 1794 O O . THR A 1 235 ? -25.547 -12.891 -30.172 1 22.84 235 THR A O 1
ATOM 1797 N N . GLN A 1 236 ? -27.031 -13.844 -31.375 1 22.92 236 GLN A N 1
ATOM 1798 C CA . GLN A 1 236 ? -28.172 -13.953 -30.469 1 22.92 236 GLN A CA 1
ATOM 1799 C C . GLN A 1 236 ? -27.812 -14.758 -29.234 1 22.92 236 GLN A C 1
ATOM 1801 O O . GLN A 1 236 ? -27.266 -15.859 -29.328 1 22.92 236 GLN A O 1
ATOM 1806 N N . LEU A 1 237 ? -27.594 -14.023 -28.203 1 22.3 237 LEU A N 1
ATOM 1807 C CA . LEU A 1 237 ? -27.391 -14.562 -26.859 1 22.3 237 LEU A CA 1
ATOM 1808 C C . LEU A 1 237 ? -28.484 -15.562 -26.484 1 22.3 237 LEU A C 1
ATOM 1810 O O . LEU A 1 237 ? -29.656 -15.195 -26.391 1 22.3 237 LEU A O 1
ATOM 1814 N N . ILE A 1 238 ? -28.5 -16.719 -27.188 1 22.38 238 ILE A N 1
ATOM 1815 C CA . ILE A 1 238 ? -29.422 -17.797 -26.875 1 22.38 238 ILE A CA 1
ATOM 1816 C C . ILE A 1 238 ? -29.422 -18.047 -25.359 1 22.38 238 ILE A C 1
ATOM 1818 O O . ILE A 1 238 ? -28.359 -18.125 -24.75 1 22.38 238 ILE A O 1
ATOM 1822 N N . SER A 1 239 ? -30.594 -17.719 -24.812 1 19.94 239 SER A N 1
ATOM 1823 C CA . SER A 1 239 ? -31 -17.922 -23.422 1 19.94 239 SER A CA 1
ATOM 1824 C C . SER A 1 239 ? -30.75 -19.359 -22.969 1 19.94 239 SER A C 1
ATOM 1826 O O . SER A 1 239 ? -31.219 -20.297 -23.609 1 19.94 239 SER A O 1
ATOM 1828 N N . THR A 1 240 ? -29.547 -19.625 -22.531 1 21.88 240 THR A N 1
ATOM 1829 C CA . THR A 1 240 ? -29.031 -20.891 -22.016 1 21.88 240 THR A CA 1
ATOM 1830 C C . THR A 1 240 ? -29.969 -21.453 -20.953 1 21.88 240 THR A C 1
ATOM 1832 O O . THR A 1 240 ? -30.234 -20.797 -19.938 1 21.88 240 THR A O 1
ATOM 1835 N N . GLY A 1 241 ? -31.109 -22.016 -21.406 1 19.72 241 GLY A N 1
ATOM 1836 C CA . GLY A 1 241 ? -31.922 -22.781 -20.484 1 19.72 241 GLY A CA 1
ATOM 1837 C C . GLY A 1 241 ? -31.125 -23.688 -19.578 1 19.72 241 GLY A C 1
ATOM 1838 O O . GLY A 1 241 ? -30.062 -24.188 -19.969 1 19.72 241 GLY A O 1
ATOM 1839 N N . HIS A 1 242 ? -31.188 -23.406 -18.328 1 19.94 242 HIS A N 1
ATOM 1840 C CA . HIS A 1 242 ? -30.594 -24.031 -17.156 1 19.94 242 HIS A CA 1
ATOM 1841 C C . HIS A 1 242 ? -30.859 -25.531 -17.125 1 19.94 242 HIS A C 1
ATOM 1843 O O . HIS A 1 242 ? -31.938 -25.969 -16.719 1 19.94 242 HIS A O 1
ATOM 1849 N N . GLU A 1 243 ? -30.625 -26.203 -18.297 1 20.09 243 GLU A N 1
ATOM 1850 C CA . GLU A 1 243 ? -30.906 -27.609 -18.062 1 20.09 243 GLU A CA 1
ATOM 1851 C C . GLU A 1 243 ? -30.141 -28.125 -16.844 1 20.09 243 GLU A C 1
ATOM 1853 O O . GLU A 1 243 ? -29.125 -27.562 -16.453 1 20.09 243 GLU A O 1
ATOM 1858 N N . GLU A 1 244 ? -30.75 -29.172 -16.219 1 19.41 244 GLU A N 1
ATOM 1859 C CA . GLU A 1 244 ? -30.484 -29.953 -15.016 1 19.41 244 GLU A CA 1
ATOM 1860 C C . GLU A 1 244 ? -29.109 -30.609 -15.094 1 19.41 244 GLU A C 1
ATOM 1862 O O . GLU A 1 244 ? -28.828 -31.391 -16 1 19.41 244 GLU A O 1
ATOM 1867 N N . LEU A 1 245 ? -28.047 -29.844 -14.711 1 20.17 245 LEU A N 1
ATOM 1868 C CA . LEU A 1 245 ? -26.656 -30.25 -14.547 1 20.17 245 LEU A CA 1
ATOM 1869 C C . LEU A 1 245 ? -26.562 -31.562 -13.781 1 20.17 245 LEU A C 1
ATOM 1871 O O . LEU A 1 245 ? -26.891 -31.625 -12.594 1 20.17 245 LEU A O 1
ATOM 1875 N N . SER A 1 246 ? -27.047 -32.656 -14.445 1 18.39 246 SER A N 1
ATOM 1876 C CA . SER A 1 246 ? -26.734 -33.906 -13.773 1 18.39 246 SER A CA 1
ATOM 1877 C C . SER A 1 246 ? -25.266 -33.969 -13.383 1 18.39 246 SER A C 1
ATOM 1879 O O . SER A 1 246 ? -24.422 -33.25 -13.953 1 18.39 246 SER A O 1
ATOM 1881 N N . GLU A 1 247 ? -24.844 -34.812 -12.398 1 18.5 247 GLU A N 1
ATOM 1882 C CA . GLU A 1 247 ? -23.719 -34.969 -11.492 1 18.5 247 GLU A CA 1
ATOM 1883 C C . GLU A 1 247 ? -22.453 -35.344 -12.258 1 18.5 247 GLU A C 1
ATOM 1885 O O . GLU A 1 247 ? -21.359 -35.438 -11.68 1 18.5 247 GLU A O 1
ATOM 1890 N N . ASN A 1 248 ? -22.562 -35.625 -13.578 1 18.14 248 ASN A N 1
ATOM 1891 C CA . ASN A 1 248 ? -21.578 -36.625 -13.914 1 18.14 248 ASN A CA 1
ATOM 1892 C C . ASN A 1 248 ? -20.156 -36.094 -13.805 1 18.14 248 ASN A C 1
ATOM 1894 O O . ASN A 1 248 ? -19.953 -34.875 -13.805 1 18.14 248 ASN A O 1
ATOM 1898 N N . THR A 1 249 ? -19.016 -37 -14.055 1 18.69 249 THR A N 1
ATOM 1899 C CA . THR A 1 249 ? -17.656 -37.406 -13.703 1 18.69 249 THR A CA 1
ATOM 1900 C C . THR A 1 249 ? -16.625 -36.562 -14.461 1 18.69 249 THR A C 1
ATOM 1902 O O . THR A 1 249 ? -16.812 -36.281 -15.648 1 18.69 249 THR A O 1
ATOM 1905 N N . CYS A 1 250 ? -15.883 -35.719 -13.781 1 18.61 250 CYS A N 1
ATOM 1906 C CA . CYS A 1 250 ? -14.906 -34.625 -13.953 1 18.61 250 CYS A CA 1
ATOM 1907 C C . CYS A 1 250 ? -13.758 -35.094 -14.852 1 18.61 250 CYS A C 1
ATOM 1909 O O . CYS A 1 250 ? -12.875 -35.812 -14.414 1 18.61 250 CYS A O 1
ATOM 1911 N N . SER A 1 251 ? -14.039 -35.469 -16.156 1 17.64 251 SER A N 1
ATOM 1912 C CA . SER A 1 251 ? -13 -36.031 -17 1 17.64 251 SER A CA 1
ATOM 1913 C C . SER A 1 251 ? -11.836 -35.062 -17.188 1 17.64 251 SER A C 1
ATOM 1915 O O . SER A 1 251 ? -12.047 -33.875 -17.328 1 17.64 251 SER A O 1
ATOM 1917 N N . TYR A 1 252 ? -10.578 -35.5 -16.781 1 18.88 252 TYR A N 1
ATOM 1918 C CA . TYR A 1 252 ? -9.25 -34.938 -16.578 1 18.88 252 TYR A CA 1
ATOM 1919 C C . TYR A 1 252 ? -8.664 -34.438 -17.891 1 18.88 252 TYR A C 1
ATOM 1921 O O . TYR A 1 252 ? -8.625 -35.156 -18.891 1 18.88 252 TYR A O 1
ATOM 1929 N N . PRO A 1 253 ? -8.875 -33.188 -18.25 1 18.88 253 PRO A N 1
ATOM 1930 C CA . PRO A 1 253 ? -8.492 -32.656 -19.547 1 18.88 253 PRO A CA 1
ATOM 1931 C C . PRO A 1 253 ? -7.012 -32.844 -19.859 1 18.88 253 PRO A C 1
ATOM 1933 O O . PRO A 1 253 ? -6.176 -32.812 -18.953 1 18.88 253 PRO A O 1
ATOM 1936 N N . GLU A 1 254 ? -6.625 -33.5 -20.984 1 18.48 254 GLU A N 1
ATOM 1937 C CA . GLU A 1 254 ? -5.441 -34 -21.688 1 18.48 254 GLU A CA 1
ATOM 1938 C C . GLU A 1 254 ? -4.418 -32.875 -21.891 1 18.48 254 GLU A C 1
ATOM 1940 O O . GLU A 1 254 ? -4.789 -31.703 -22.062 1 18.48 254 GLU A O 1
ATOM 1945 N N . MET A 1 255 ? -3.096 -33.125 -21.469 1 18.81 255 MET A N 1
ATOM 1946 C CA . MET A 1 255 ? -1.781 -32.5 -21.406 1 18.81 255 MET A CA 1
ATOM 1947 C C . MET A 1 255 ? -1.342 -32 -22.766 1 18.81 255 MET A C 1
ATOM 1949 O O . MET A 1 255 ? -1.285 -32.781 -23.734 1 18.81 255 MET A O 1
ATOM 1953 N N . ILE A 1 256 ? -1.747 -30.875 -23.219 1 18.88 256 ILE A N 1
ATOM 1954 C CA . ILE A 1 256 ? -1.465 -30.266 -24.516 1 18.88 256 ILE A CA 1
ATOM 1955 C C . ILE A 1 256 ? 0.044 -30.219 -24.734 1 18.88 256 ILE A C 1
ATOM 1957 O O . ILE A 1 256 ? 0.78 -29.625 -23.953 1 18.88 256 ILE A O 1
ATOM 1961 N N . ASP A 1 257 ? 0.57 -31.266 -25.453 1 18.38 257 ASP A N 1
ATOM 1962 C CA . ASP A 1 257 ? 1.917 -31.578 -25.922 1 18.38 257 ASP A CA 1
ATOM 1963 C C . ASP A 1 257 ? 2.539 -30.391 -26.641 1 18.38 257 ASP A C 1
ATOM 1965 O O . ASP A 1 257 ? 1.867 -29.703 -27.422 1 18.38 257 ASP A O 1
ATOM 1969 N N . VAL A 1 258 ? 3.525 -29.812 -26.031 1 19.19 258 VAL A N 1
ATOM 1970 C CA . VAL A 1 258 ? 4.449 -28.75 -26.391 1 19.19 258 VAL A CA 1
ATOM 1971 C C . VAL A 1 258 ? 5.086 -29.062 -27.75 1 19.19 258 VAL A C 1
ATOM 1973 O O . VAL A 1 258 ? 5.652 -30.141 -27.938 1 19.19 258 VAL A O 1
ATOM 1976 N N . ILE A 1 259 ? 4.527 -28.578 -28.844 1 18.72 259 ILE A N 1
ATOM 1977 C CA . ILE A 1 259 ? 4.93 -28.703 -30.25 1 18.72 259 ILE A CA 1
ATOM 1978 C C . ILE A 1 259 ? 6.414 -28.375 -30.391 1 18.72 259 ILE A C 1
ATOM 1980 O O . ILE A 1 259 ? 6.859 -27.297 -29.969 1 18.72 259 ILE A O 1
ATOM 1984 N N . ALA A 1 260 ? 7.258 -29.422 -30.5 1 19.75 260 ALA A N 1
ATOM 1985 C CA . ALA A 1 260 ? 8.68 -29.562 -30.797 1 19.75 260 ALA A CA 1
ATOM 1986 C C . ALA A 1 260 ? 9.07 -28.781 -32.031 1 19.75 260 ALA A C 1
ATOM 1988 O O . ALA A 1 260 ? 8.539 -29.031 -33.125 1 19.75 260 ALA A O 1
ATOM 1989 N N . VAL A 1 261 ? 9.234 -27.531 -31.984 1 19.14 261 VAL A N 1
ATOM 1990 C CA . VAL A 1 261 ? 9.656 -26.719 -33.125 1 19.14 261 VAL A CA 1
ATOM 1991 C C . VAL A 1 261 ? 10.969 -27.25 -33.688 1 19.14 261 VAL A C 1
ATOM 1993 O O . VAL A 1 261 ? 11.977 -27.297 -32.969 1 19.14 261 VAL A O 1
ATOM 1996 N N . SER A 1 262 ? 10.906 -28.312 -34.562 1 18.56 262 SER A N 1
ATOM 1997 C CA . SER A 1 262 ? 11.969 -28.984 -35.312 1 18.56 262 SER A CA 1
ATOM 1998 C C . SER A 1 262 ? 12.859 -27.953 -36 1 18.56 262 SER A C 1
ATOM 2000 O O . SER A 1 262 ? 12.359 -27.016 -36.625 1 18.56 262 SER A O 1
ATOM 2002 N N . GLN A 1 263 ? 14.039 -27.75 -35.531 1 18.7 263 GLN A N 1
ATOM 2003 C CA . GLN A 1 263 ? 15.172 -27 -36.031 1 18.7 263 GLN A CA 1
ATOM 2004 C C . GLN A 1 263 ? 15.578 -27.484 -37.438 1 18.7 263 GLN A C 1
ATOM 2006 O O . GLN A 1 263 ? 15.781 -28.688 -37.625 1 18.7 263 GLN A O 1
ATOM 2011 N N . SER A 1 264 ? 15.125 -26.875 -38.5 1 18.52 264 SER A N 1
ATOM 2012 C CA . SER A 1 264 ? 15.492 -27.125 -39.906 1 18.52 264 SER A CA 1
ATOM 2013 C C . SER A 1 264 ? 17 -27.172 -40.062 1 18.52 264 SER A C 1
ATOM 2015 O O . SER A 1 264 ? 17.719 -26.281 -39.594 1 18.52 264 SER A O 1
ATOM 2017 N N . GLU A 1 265 ? 17.562 -28.391 -40.062 1 19.17 265 GLU A N 1
ATOM 2018 C CA . GLU A 1 265 ? 18.906 -28.844 -40.406 1 19.17 265 GLU A CA 1
ATOM 2019 C C . GLU A 1 265 ? 19.281 -28.391 -41.812 1 19.17 265 GLU A C 1
ATOM 2021 O O . GLU A 1 265 ? 18.781 -28.938 -42.812 1 19.17 265 GLU A O 1
ATOM 2026 N N . THR A 1 266 ? 19.328 -27.328 -42.219 1 19.2 266 THR A N 1
ATOM 2027 C CA . THR A 1 266 ? 19.609 -27.109 -43.625 1 19.2 266 THR A CA 1
ATOM 2028 C C . THR A 1 266 ? 20.984 -27.656 -44 1 19.2 266 THR A C 1
ATOM 2030 O O . THR A 1 266 ? 21.328 -27.766 -45.188 1 19.2 266 THR A O 1
ATOM 2033 N N . ARG A 1 267 ? 21.891 -27.828 -43.031 1 18.69 267 ARG A N 1
ATOM 2034 C CA . ARG A 1 267 ? 23.062 -27.594 -43.844 1 18.69 267 ARG A CA 1
ATOM 2035 C C . ARG A 1 267 ? 23.219 -28.656 -44.906 1 18.69 267 ARG A C 1
ATOM 2037 O O . ARG A 1 267 ? 23.359 -28.344 -46.094 1 18.69 267 ARG A O 1
ATOM 2044 N N . ASP A 1 268 ? 24.266 -29.562 -44.938 1 17.53 268 ASP A N 1
ATOM 2045 C CA . ASP A 1 268 ? 25.359 -29.672 -45.906 1 17.53 268 ASP A CA 1
ATOM 2046 C C . ASP A 1 268 ? 25.219 -30.906 -46.781 1 17.53 268 ASP A C 1
ATOM 2048 O O . ASP A 1 268 ? 26.156 -31.312 -47.438 1 17.53 268 ASP A O 1
ATOM 2052 N N . ALA A 1 269 ? 24.188 -31.641 -46.844 1 17.36 269 ALA A N 1
ATOM 2053 C CA . ALA A 1 269 ? 24.453 -32.969 -47.375 1 17.36 269 ALA A CA 1
ATOM 2054 C C . ALA A 1 269 ? 25.109 -32.906 -48.75 1 17.36 269 ALA A C 1
ATOM 2056 O O . ALA A 1 269 ? 24.969 -31.906 -49.469 1 17.36 269 ALA A O 1
ATOM 2057 N N . ASN A 1 270 ? 25.75 -34.031 -49.344 1 18.34 270 ASN A N 1
ATOM 2058 C CA . ASN A 1 270 ? 26.766 -34.406 -50.344 1 18.34 270 ASN A CA 1
ATOM 2059 C C . ASN A 1 270 ? 26.219 -34.375 -51.75 1 18.34 270 ASN A C 1
ATOM 2061 O O . ASN A 1 270 ? 26.984 -34.469 -52.719 1 18.34 270 ASN A O 1
ATOM 2065 N N . LEU A 1 271 ? 24.875 -34.438 -52.25 1 17.17 271 LEU A N 1
ATOM 2066 C CA . LEU A 1 271 ? 24.5 -35.344 -53.344 1 17.17 271 LEU A CA 1
ATOM 2067 C C . LEU A 1 271 ? 25.25 -35 -54.625 1 17.17 271 LEU A C 1
ATOM 2069 O O . LEU A 1 271 ? 25.266 -33.812 -55.031 1 17.17 271 LEU A O 1
ATOM 2073 N N . VAL A 1 272 ? 26.047 -35.938 -55.25 1 19.81 272 VAL A N 1
ATOM 2074 C CA . VAL A 1 272 ? 26.812 -36.062 -56.469 1 19.81 272 VAL A CA 1
ATOM 2075 C C . VAL A 1 272 ? 25.859 -36.25 -57.656 1 19.81 272 VAL A C 1
ATOM 2077 O O . VAL A 1 272 ? 26.312 -36.438 -58.781 1 19.81 272 VAL A O 1
ATOM 2080 N N . ILE A 1 273 ? 24.672 -35.812 -57.844 1 17.61 273 ILE A N 1
ATOM 2081 C CA . ILE A 1 273 ? 23.875 -36.375 -58.906 1 17.61 273 ILE A CA 1
ATOM 2082 C C . ILE A 1 273 ? 24.578 -36.188 -60.25 1 17.61 273 ILE A C 1
ATOM 2084 O O . ILE A 1 273 ? 24.969 -35.062 -60.594 1 17.61 273 ILE A O 1
ATOM 2088 N N . ASP A 1 274 ? 24.984 -37.281 -61.062 1 18.58 274 ASP A N 1
ATOM 2089 C CA . ASP A 1 274 ? 25.672 -37.625 -62.312 1 18.58 274 ASP A CA 1
ATOM 2090 C C . ASP A 1 274 ? 24.859 -37.188 -63.531 1 18.58 274 ASP A C 1
ATOM 2092 O O . ASP A 1 274 ? 25.359 -37.25 -64.688 1 18.58 274 ASP A O 1
ATOM 2096 N N . SER A 1 275 ? 23.609 -36.906 -63.469 1 17.77 275 SER A N 1
ATOM 2097 C CA . SER A 1 275 ? 22.781 -37.375 -64.562 1 17.77 275 SER A CA 1
ATOM 2098 C C . SER A 1 275 ? 23.188 -36.75 -65.875 1 17.77 275 SER A C 1
ATOM 2100 O O . SER A 1 275 ? 23.797 -35.688 -65.938 1 17.77 275 SER A O 1
ATOM 2102 N N . GLY A 1 276 ? 23.016 -37.5 -67.125 1 19.19 276 GLY A N 1
ATOM 2103 C CA . GLY A 1 276 ? 23.172 -37.594 -68.625 1 19.19 276 GLY A CA 1
ATOM 2104 C C . GLY A 1 276 ? 22.641 -36.375 -69.312 1 19.19 276 GLY A C 1
ATOM 2105 O O . GLY A 1 276 ? 22.016 -35.5 -68.75 1 19.19 276 GLY A O 1
ATOM 2106 N N . GLU A 1 277 ? 22.469 -36.438 -70.75 1 19.5 277 GLU A N 1
ATOM 2107 C CA . GLU A 1 277 ? 22.625 -35.594 -71.938 1 19.5 277 GLU A CA 1
ATOM 2108 C C . GLU A 1 277 ? 21.422 -34.656 -72.125 1 19.5 277 GLU A C 1
ATOM 2110 O O . GLU A 1 277 ? 21.562 -33.562 -72.688 1 19.5 277 GLU A O 1
ATOM 2115 N N . SER A 1 278 ? 20.188 -35.219 -72 1 19.28 278 SER A N 1
ATOM 2116 C CA . SER A 1 278 ? 19.188 -35 -73 1 19.28 278 SER A CA 1
ATOM 2117 C C . SER A 1 278 ? 18.875 -33.5 -73.188 1 19.28 278 SER A C 1
ATOM 2119 O O . SER A 1 278 ? 19.094 -32.719 -72.25 1 19.28 278 SER A O 1
ATOM 2121 N N . MET A 1 279 ? 18.344 -33.062 -74.5 1 20.55 279 MET A N 1
ATOM 2122 C CA . MET A 1 279 ? 18.25 -31.828 -75.25 1 20.55 279 MET A CA 1
ATOM 2123 C C . MET A 1 279 ? 17.297 -30.844 -74.625 1 20.55 279 MET A C 1
ATOM 2125 O O . MET A 1 279 ? 16.969 -29.797 -75.188 1 20.55 279 MET A O 1
ATOM 2129 N N . ILE A 1 280 ? 16.844 -31.062 -73.438 1 18.94 280 ILE A N 1
ATOM 2130 C CA . ILE A 1 280 ? 15.492 -30.594 -73.125 1 18.94 280 ILE A CA 1
ATOM 2131 C C . ILE A 1 280 ? 15.43 -29.078 -73.25 1 18.94 280 ILE A C 1
ATOM 2133 O O . ILE A 1 280 ? 16.203 -28.359 -72.625 1 18.94 280 ILE A O 1
ATOM 2137 N N . PRO A 1 281 ? 14.625 -28.656 -74.25 1 21.06 281 PRO A N 1
ATOM 2138 C CA . PRO A 1 281 ? 14.648 -27.312 -74.875 1 21.06 281 PRO A CA 1
ATOM 2139 C C . PRO A 1 281 ? 14.477 -26.203 -73.812 1 21.06 281 PRO A C 1
ATOM 2141 O O . PRO A 1 281 ? 13.891 -26.438 -72.75 1 21.06 281 PRO A O 1
ATOM 2144 N N . ASN A 1 282 ? 15.375 -25.188 -73.75 1 19.53 282 ASN A N 1
ATOM 2145 C CA . ASN A 1 282 ? 15.742 -24.172 -72.812 1 19.53 282 ASN A CA 1
ATOM 2146 C C . ASN A 1 282 ? 14.594 -23.203 -72.5 1 19.53 282 ASN A C 1
ATOM 2148 O O . ASN A 1 282 ? 14.797 -22.125 -71.938 1 19.53 282 ASN A O 1
ATOM 2152 N N . SER A 1 283 ? 13.375 -23.562 -73 1 19.66 283 SER A N 1
ATOM 2153 C CA . SER A 1 283 ? 12.602 -22.375 -73.312 1 19.66 283 SER A CA 1
ATOM 2154 C C . SER A 1 283 ? 12.32 -21.547 -72.062 1 19.66 283 SER A C 1
ATOM 2156 O O . SER A 1 283 ? 11.977 -22.094 -71 1 19.66 283 SER A O 1
ATOM 2158 N N . ASN A 1 284 ? 12.969 -20.359 -71.938 1 19.78 284 ASN A N 1
ATOM 2159 C CA . ASN A 1 284 ? 13.242 -19.344 -70.938 1 19.78 284 ASN A CA 1
ATOM 2160 C C . ASN A 1 284 ? 11.953 -18.75 -70.375 1 19.78 284 ASN A C 1
ATOM 2162 O O . ASN A 1 284 ? 11.977 -17.703 -69.688 1 19.78 284 ASN A O 1
ATOM 2166 N N . THR A 1 285 ? 10.805 -19.281 -70.688 1 19.95 285 THR A N 1
ATOM 2167 C CA . THR A 1 285 ? 9.727 -18.297 -70.625 1 19.95 285 THR A CA 1
ATOM 2168 C C . THR A 1 285 ? 9.508 -17.844 -69.188 1 19.95 285 THR A C 1
ATOM 2170 O O . THR A 1 285 ? 9.273 -18.672 -68.25 1 19.95 285 THR A O 1
ATOM 2173 N N . GLN A 1 286 ? 10.117 -16.719 -68.75 1 20.08 286 GLN A N 1
ATOM 2174 C CA . GLN A 1 286 ? 10.266 -16.047 -67.438 1 20.08 286 GLN A CA 1
ATOM 2175 C C . GLN A 1 286 ? 8.898 -15.766 -66.812 1 20.08 286 GLN A C 1
ATOM 2177 O O . GLN A 1 286 ? 8.195 -14.852 -67.25 1 20.08 286 GLN A O 1
ATOM 2182 N N . THR A 1 287 ? 8.031 -16.672 -66.875 1 19.97 287 THR A N 1
ATOM 2183 C CA . THR A 1 287 ? 6.695 -16.234 -66.5 1 19.97 287 THR A CA 1
ATOM 2184 C C . THR A 1 287 ? 6.703 -15.578 -65.125 1 19.97 287 THR A C 1
ATOM 2186 O O . THR A 1 287 ? 7.219 -16.156 -64.125 1 19.97 287 THR A O 1
ATOM 2189 N N . ASN A 1 288 ? 6.617 -14.219 -65.062 1 21.73 288 ASN A N 1
ATOM 2190 C CA . ASN A 1 288 ? 6.613 -13.234 -64 1 21.73 288 ASN A CA 1
ATOM 2191 C C . ASN A 1 288 ? 5.523 -13.523 -62.969 1 21.73 288 ASN A C 1
ATOM 2193 O O . ASN A 1 288 ? 4.336 -13.32 -63.25 1 21.73 288 ASN A O 1
ATOM 2197 N N . THR A 1 289 ? 5.348 -14.75 -62.594 1 22.81 289 THR A N 1
ATOM 2198 C CA . THR A 1 289 ? 4.242 -15.047 -61.688 1 22.81 289 THR A CA 1
ATOM 2199 C C . THR A 1 289 ? 4.215 -14.07 -60.531 1 22.81 289 THR A C 1
ATOM 2201 O O . THR A 1 289 ? 5.168 -13.992 -59.75 1 22.81 289 THR A O 1
ATOM 2204 N N . ASP A 1 290 ? 3.477 -13.008 -60.719 1 23.86 290 ASP A N 1
ATOM 2205 C CA . ASP A 1 290 ? 3.215 -11.867 -59.844 1 23.86 290 ASP A CA 1
ATOM 2206 C C . ASP A 1 290 ? 2.719 -12.32 -58.469 1 23.86 290 ASP A C 1
ATOM 2208 O O . ASP A 1 290 ? 1.603 -12.836 -58.344 1 23.86 290 ASP A O 1
ATOM 2212 N N . GLY A 1 291 ? 3.43 -13.273 -57.875 1 23.91 291 GLY A N 1
ATOM 2213 C CA . GLY A 1 291 ? 3.197 -13.766 -56.5 1 23.91 291 GLY A CA 1
ATOM 2214 C C . GLY A 1 291 ? 2.752 -12.68 -55.562 1 23.91 291 GLY A C 1
ATOM 2215 O O . GLY A 1 291 ? 3.506 -11.742 -55.281 1 23.91 291 GLY A O 1
ATOM 2216 N N . ASN A 1 292 ? 1.523 -12.328 -55.719 1 24.39 292 ASN A N 1
ATOM 2217 C CA . ASN A 1 292 ? 0.921 -11.336 -54.812 1 24.39 292 ASN A CA 1
ATOM 2218 C C . ASN A 1 292 ? 1.223 -11.625 -53.344 1 24.39 292 ASN A C 1
ATOM 2220 O O . ASN A 1 292 ? 0.547 -12.445 -52.719 1 24.39 292 ASN A O 1
ATOM 2224 N N . SER A 1 293 ? 2.5 -12.086 -53.062 1 24.88 293 SER A N 1
ATOM 2225 C CA . SER A 1 293 ? 2.953 -12.086 -51.656 1 24.88 293 SER A CA 1
ATOM 2226 C C . SER A 1 293 ? 2.389 -10.891 -50.906 1 24.88 293 SER A C 1
ATOM 2228 O O . SER A 1 293 ? 2.367 -9.773 -51.406 1 24.88 293 SER A O 1
ATOM 2230 N N . VAL A 1 294 ? 1.3 -11.18 -50.188 1 27.52 294 VAL A N 1
ATOM 2231 C CA . VAL A 1 294 ? 0.847 -10.141 -49.281 1 27.52 294 VAL A CA 1
ATOM 2232 C C . VAL A 1 294 ? 2.047 -9.359 -48.75 1 27.52 294 VAL A C 1
ATOM 2234 O O . VAL A 1 294 ? 2.883 -9.906 -48.031 1 27.52 294 VAL A O 1
ATOM 2237 N N . GLU A 1 295 ? 2.812 -8.727 -49.625 1 27.2 295 GLU A N 1
ATOM 2238 C CA . GLU A 1 295 ? 3.852 -7.746 -49.312 1 27.2 295 GLU A CA 1
ATOM 2239 C C . GLU A 1 295 ? 3.51 -6.965 -48.062 1 27.2 295 GLU A C 1
ATOM 2241 O O . GLU A 1 295 ? 2.539 -6.203 -48.031 1 27.2 295 GLU A O 1
ATOM 2246 N N . ILE A 1 296 ? 3.627 -7.609 -46.969 1 30.42 296 ILE A N 1
ATOM 2247 C CA . ILE A 1 296 ? 3.727 -6.816 -45.75 1 30.42 296 ILE A CA 1
ATOM 2248 C C . ILE A 1 296 ? 4.523 -5.543 -46.031 1 30.42 296 ILE A C 1
ATOM 2250 O O . ILE A 1 296 ? 5.73 -5.598 -46.281 1 30.42 296 ILE A O 1
ATOM 2254 N N . LEU A 1 297 ? 4.148 -4.758 -47.125 1 28.92 297 LEU A N 1
ATOM 2255 C CA . LEU A 1 297 ? 4.656 -3.488 -47.625 1 28.92 297 LEU A CA 1
ATOM 2256 C C . LEU A 1 297 ? 5.453 -2.756 -46.531 1 28.92 297 LEU A C 1
ATOM 2258 O O . LEU A 1 297 ? 5.113 -2.818 -45.375 1 28.92 297 LEU A O 1
ATOM 2262 N N . ASN A 1 298 ? 6.723 -2.523 -46.719 1 33.09 298 ASN A N 1
ATOM 2263 C CA . ASN A 1 298 ? 7.645 -1.591 -46.094 1 33.09 298 ASN A CA 1
ATOM 2264 C C . ASN A 1 298 ? 6.941 -0.308 -45.656 1 33.09 298 ASN A C 1
ATOM 2266 O O . ASN A 1 298 ? 7.477 0.788 -45.812 1 33.09 298 ASN A O 1
ATOM 2270 N N . ARG A 1 299 ? 5.672 -0.15 -46 1 32.06 299 ARG A N 1
ATOM 2271 C CA . ARG A 1 299 ? 4.898 1.074 -45.812 1 32.06 299 ARG A CA 1
ATOM 2272 C C . ARG A 1 299 ? 5.156 1.691 -44.469 1 32.06 299 ARG A C 1
ATOM 2274 O O . ARG A 1 299 ? 5.516 0.987 -43.5 1 32.06 299 ARG A O 1
ATOM 2281 N N . ASN A 1 300 ? 5.266 2.988 -44.375 1 40.38 300 ASN A N 1
ATOM 2282 C CA . ASN A 1 300 ? 5.371 3.922 -43.25 1 40.38 300 ASN A CA 1
ATOM 2283 C C . ASN A 1 300 ? 4.609 3.42 -42.031 1 40.38 300 ASN A C 1
ATOM 2285 O O . ASN A 1 300 ? 3.473 2.961 -42.156 1 40.38 300 ASN A O 1
ATOM 2289 N N . PRO A 1 301 ? 5.293 2.875 -41.062 1 53.25 301 PRO A N 1
ATOM 2290 C CA . PRO A 1 301 ? 4.746 2.127 -39.906 1 53.25 301 PRO A CA 1
ATOM 2291 C C . PRO A 1 301 ? 3.361 2.613 -39.5 1 53.25 301 PRO A C 1
ATOM 2293 O O . PRO A 1 301 ? 3.201 3.771 -39.094 1 53.25 301 PRO A O 1
ATOM 2296 N N . PHE A 1 302 ? 2.367 2.15 -40.156 1 75.69 302 PHE A N 1
ATOM 2297 C CA . PHE A 1 302 ? 0.932 2.291 -39.938 1 75.69 302 PHE A CA 1
ATOM 2298 C C . PHE A 1 302 ? 0.541 1.765 -38.562 1 75.69 302 PHE A C 1
ATOM 2300 O O . PHE A 1 302 ? 0.879 0.634 -38.219 1 75.69 302 PHE A O 1
ATOM 2307 N N . GLY A 1 303 ? 0.296 2.645 -37.75 1 87.06 303 GLY A N 1
ATOM 2308 C CA . GLY A 1 303 ? -0.16 2.256 -36.406 1 87.06 303 GLY A CA 1
ATOM 2309 C C . GLY A 1 303 ? -0.355 3.438 -35.5 1 87.06 303 GLY A C 1
ATOM 2310 O O . GLY A 1 303 ? -0.119 4.586 -35.875 1 87.06 303 GLY A O 1
ATOM 2311 N N . MET A 1 304 ? -0.875 3.195 -34.438 1 91.69 304 MET A N 1
ATOM 2312 C CA . MET A 1 304 ? -1.122 4.25 -33.469 1 91.69 304 MET A CA 1
ATOM 2313 C C . MET A 1 304 ? -0.004 4.301 -32.406 1 91.69 304 MET A C 1
ATOM 2315 O O . MET A 1 304 ? 0.814 3.385 -32.344 1 91.69 304 MET A O 1
ATOM 2319 N N . THR A 1 305 ? 0.041 5.387 -31.688 1 93.31 305 THR A N 1
ATOM 2320 C CA . THR A 1 305 ? 1.002 5.574 -30.594 1 93.31 305 THR A CA 1
ATOM 2321 C C . THR A 1 305 ? 0.363 5.266 -29.25 1 93.31 305 THR A C 1
ATOM 2323 O O . THR A 1 305 ? -0.746 5.719 -28.969 1 93.31 305 THR A O 1
ATOM 2326 N N . VAL A 1 306 ? 1.064 4.434 -28.5 1 94.75 306 VAL A N 1
ATOM 2327 C CA . VAL A 1 306 ? 0.524 4.082 -27.188 1 94.75 306 VAL A CA 1
ATOM 2328 C C . VAL A 1 306 ? 1.616 4.203 -26.125 1 94.75 306 VAL A C 1
ATOM 2330 O O . VAL A 1 306 ? 2.807 4.18 -26.453 1 94.75 306 VAL A O 1
ATOM 2333 N N . CYS A 1 307 ? 1.16 4.457 -24.953 1 95.25 307 CYS A N 1
ATOM 2334 C CA . CYS A 1 307 ? 2.066 4.391 -23.812 1 95.25 307 CYS A CA 1
ATOM 2335 C C . CYS A 1 307 ? 1.909 3.074 -23.062 1 95.25 307 CYS A C 1
ATOM 2337 O O . CYS A 1 307 ? 0.793 2.574 -22.906 1 95.25 307 CYS A O 1
ATOM 2339 N N . ALA A 1 308 ? 3.016 2.457 -22.688 1 93.69 308 ALA A N 1
ATOM 2340 C CA . ALA A 1 308 ? 2.977 1.162 -22.016 1 93.69 308 ALA A CA 1
ATOM 2341 C C . ALA A 1 308 ? 3.828 1.177 -20.75 1 93.69 308 ALA A C 1
ATOM 2343 O O . ALA A 1 308 ? 4.914 1.759 -20.734 1 93.69 308 ALA A O 1
ATOM 2344 N N . ASP A 1 309 ? 3.293 0.663 -19.656 1 94.19 309 ASP A N 1
ATOM 2345 C CA . ASP A 1 309 ? 4.02 0.496 -18.406 1 94.19 309 ASP A CA 1
ATOM 2346 C C . ASP A 1 309 ? 3.516 -0.72 -17.625 1 94.19 309 ASP A C 1
ATOM 2348 O O . ASP A 1 309 ? 2.342 -1.084 -17.734 1 94.19 309 ASP A O 1
ATOM 2352 N N . HIS A 1 310 ? 4.5 -1.372 -16.953 1 93.69 310 HIS A N 1
ATOM 2353 C CA . HIS A 1 310 ? 4.195 -2.57 -16.188 1 93.69 310 HIS A CA 1
ATOM 2354 C C . HIS A 1 310 ? 4.316 -2.303 -14.688 1 93.69 310 HIS A C 1
ATOM 2356 O O . HIS A 1 310 ? 5.191 -1.552 -14.258 1 93.69 310 HIS A O 1
ATOM 2362 N N . GLY A 1 311 ? 3.295 -2.795 -13.984 1 92.31 311 GLY A N 1
ATOM 2363 C CA . GLY A 1 311 ? 3.322 -2.703 -12.531 1 92.31 311 GLY A CA 1
ATOM 2364 C C . GLY A 1 311 ? 3.295 -4.055 -11.844 1 92.31 311 GLY A C 1
ATOM 2365 O O . GLY A 1 311 ? 2.557 -4.953 -12.258 1 92.31 311 GLY A O 1
ATOM 2366 N N . TRP A 1 312 ? 4.223 -4.273 -10.836 1 91.44 312 TRP A N 1
ATOM 2367 C CA . TRP A 1 312 ? 4.234 -5.484 -10.031 1 91.44 312 TRP A CA 1
ATOM 2368 C C . TRP A 1 312 ? 3.484 -5.273 -8.719 1 91.44 312 TRP A C 1
ATOM 2370 O O . TRP A 1 312 ? 3.506 -4.176 -8.156 1 91.44 312 TRP A O 1
ATOM 2380 N N . GLN A 1 313 ? 2.844 -6.285 -8.195 1 87.5 313 GLN A N 1
ATOM 2381 C CA . GLN A 1 313 ? 2.107 -6.18 -6.938 1 87.5 313 GLN A CA 1
ATOM 2382 C C . GLN A 1 313 ? 3.057 -6.191 -5.742 1 87.5 313 GLN A C 1
ATOM 2384 O O . GLN A 1 313 ? 2.742 -5.633 -4.688 1 87.5 313 GLN A O 1
ATOM 2389 N N . LYS A 1 314 ? 4.137 -6.949 -5.914 1 83.06 314 LYS A N 1
ATOM 2390 C CA . LYS A 1 314 ? 5.16 -6.961 -4.875 1 83.06 314 LYS A CA 1
ATOM 2391 C C . LYS A 1 314 ? 6.469 -6.367 -5.387 1 83.06 314 LYS A C 1
ATOM 2393 O O . LYS A 1 314 ? 6.871 -6.625 -6.527 1 83.06 314 LYS A O 1
ATOM 2398 N N . ARG A 1 315 ? 7.059 -5.605 -4.578 1 72.25 315 ARG A N 1
ATOM 2399 C CA . ARG A 1 315 ? 8.328 -4.996 -4.965 1 72.25 315 ARG A CA 1
ATOM 2400 C C . ARG A 1 315 ? 9.469 -6.008 -4.883 1 72.25 315 ARG A C 1
ATOM 2402 O O . ARG A 1 315 ? 9.367 -7.004 -4.16 1 72.25 315 ARG A O 1
ATOM 2409 N N . GLY A 1 316 ? 10.578 -5.98 -5.605 1 69.62 316 GLY A N 1
ATOM 2410 C CA . GLY A 1 316 ? 11.766 -6.812 -5.516 1 69.62 316 GLY A CA 1
ATOM 2411 C C . GLY A 1 316 ? 11.836 -7.867 -6.605 1 69.62 316 GLY A C 1
ATOM 2412 O O . GLY A 1 316 ? 12.609 -8.82 -6.504 1 69.62 316 GLY A O 1
ATOM 2413 N N . PHE A 1 317 ? 11.141 -7.793 -7.543 1 75.25 317 PHE A N 1
ATOM 2414 C CA . PHE A 1 317 ? 11.133 -8.625 -8.742 1 75.25 317 PHE A CA 1
ATOM 2415 C C . PHE A 1 317 ? 10.906 -10.086 -8.375 1 75.25 317 PHE A C 1
ATOM 2417 O O . PHE A 1 317 ? 11.602 -10.977 -8.875 1 75.25 317 PHE A O 1
ATOM 2424 N N . ASP A 1 318 ? 10.211 -10.336 -7.398 1 85.56 318 ASP A N 1
ATOM 2425 C CA . ASP A 1 318 ? 9.742 -11.672 -7.043 1 85.56 318 ASP A CA 1
ATOM 2426 C C . ASP A 1 318 ? 8.227 -11.695 -6.879 1 85.56 318 ASP A C 1
ATOM 2428 O O . ASP A 1 318 ? 7.691 -12.484 -6.094 1 85.56 318 ASP A O 1
ATOM 2432 N N . SER A 1 319 ? 7.688 -10.836 -7.574 1 91.06 319 SER A N 1
ATOM 2433 C CA . SER A 1 319 ? 6.234 -10.742 -7.5 1 91.06 319 SER A CA 1
ATOM 2434 C C . SER A 1 319 ? 5.566 -11.938 -8.172 1 91.06 319 SER A C 1
ATOM 2436 O O . SER A 1 319 ? 6.055 -12.445 -9.18 1 91.06 319 SER A O 1
ATOM 2438 N N . LEU A 1 320 ? 4.465 -12.375 -7.625 1 93 320 LEU A N 1
ATOM 2439 C CA . LEU A 1 320 ? 3.721 -13.5 -8.18 1 93 320 LEU A CA 1
ATOM 2440 C C . LEU A 1 320 ? 2.793 -13.039 -9.297 1 93 320 LEU A C 1
ATOM 2442 O O . LEU A 1 320 ? 2.338 -13.852 -10.109 1 93 320 LEU A O 1
ATOM 2446 N N . THR A 1 321 ? 2.539 -11.75 -9.25 1 95.19 321 THR A N 1
ATOM 2447 C CA . THR A 1 321 ? 1.627 -11.219 -10.25 1 95.19 321 THR A CA 1
ATOM 2448 C C . THR A 1 321 ? 2.121 -9.867 -10.773 1 95.19 321 THR A C 1
ATOM 2450 O O . THR A 1 321 ? 2.939 -9.211 -10.125 1 95.19 321 THR A O 1
ATOM 2453 N N . GLY A 1 322 ? 1.717 -9.477 -11.969 1 94.5 322 GLY A N 1
ATOM 2454 C CA . GLY A 1 322 ? 1.995 -8.203 -12.602 1 94.5 322 GLY A CA 1
ATOM 2455 C C . GLY A 1 322 ? 0.959 -7.812 -13.641 1 94.5 322 GLY A C 1
ATOM 2456 O O . GLY A 1 322 ? 0.179 -8.656 -14.094 1 94.5 322 GLY A O 1
ATOM 2457 N N . HIS A 1 323 ? 0.827 -6.559 -13.852 1 96.38 323 HIS A N 1
ATOM 2458 C CA . HIS A 1 323 ? -0.138 -6.094 -14.844 1 96.38 323 HIS A CA 1
ATOM 2459 C C . HIS A 1 323 ? 0.447 -4.969 -15.695 1 96.38 323 HIS A C 1
ATOM 2461 O O . HIS A 1 323 ? 1.293 -4.207 -15.227 1 96.38 323 HIS A O 1
ATOM 2467 N N . THR A 1 324 ? 0.037 -4.898 -16.922 1 96.31 324 THR A N 1
ATOM 2468 C CA . THR A 1 324 ? 0.489 -3.9 -17.875 1 96.31 324 THR A CA 1
ATOM 2469 C C . THR A 1 324 ? -0.692 -3.109 -18.438 1 96.31 324 THR A C 1
ATOM 2471 O O . THR A 1 324 ? -1.755 -3.678 -18.703 1 96.31 324 THR A O 1
ATOM 2474 N N . PHE A 1 325 ? -0.543 -1.805 -18.5 1 97.06 325 PHE A N 1
ATOM 2475 C CA . PHE A 1 325 ? -1.535 -0.941 -19.141 1 97.06 325 PHE A CA 1
ATOM 2476 C C . PHE A 1 325 ? -0.993 -0.348 -20.422 1 97.06 325 PHE A C 1
ATOM 2478 O O . PHE A 1 325 ? 0.156 0.097 -20.484 1 97.06 325 PHE A O 1
ATOM 2485 N N . LEU A 1 326 ? -1.685 -0.416 -21.484 1 97.12 326 LEU A N 1
ATOM 2486 C CA . LEU A 1 326 ? -1.461 0.336 -22.703 1 97.12 326 LEU A CA 1
ATOM 2487 C C . LEU A 1 326 ? -2.498 1.444 -22.859 1 97.12 326 LEU A C 1
ATOM 2489 O O . LEU A 1 326 ? -3.701 1.178 -22.875 1 97.12 326 LEU A O 1
ATOM 2493 N N . MET A 1 327 ? -2.047 2.633 -22.938 1 97.06 327 MET A N 1
ATOM 2494 C CA . MET A 1 327 ? -2.961 3.771 -22.953 1 97.06 327 MET A CA 1
ATOM 2495 C C . MET A 1 327 ? -2.73 4.648 -24.172 1 97.06 327 MET A C 1
ATOM 2497 O O . MET A 1 327 ? -1.617 4.711 -24.688 1 97.06 327 MET A O 1
ATOM 2501 N N . THR A 1 328 ? -3.744 5.332 -24.594 1 95.25 328 THR A N 1
ATOM 2502 C CA . THR A 1 328 ? -3.67 6.25 -25.719 1 95.25 328 THR A CA 1
ATOM 2503 C C . THR A 1 328 ? -2.988 7.555 -25.312 1 95.25 328 THR A C 1
ATOM 2505 O O . THR A 1 328 ? -2.811 7.824 -24.125 1 95.25 328 THR A O 1
ATOM 2508 N N . LYS A 1 329 ? -2.637 8.312 -26.281 1 91.19 329 LYS A N 1
ATOM 2509 C CA . LYS A 1 329 ? -2.008 9.609 -26.047 1 91.19 329 LYS A CA 1
ATOM 2510 C C . LYS A 1 329 ? -2.982 10.586 -25.391 1 91.19 329 LYS A C 1
ATOM 2512 O O . LYS A 1 329 ? -4.199 10.422 -25.5 1 91.19 329 LYS A O 1
ATOM 2517 N N . ARG A 1 330 ? -2.396 11.539 -24.75 1 87.56 330 ARG A N 1
ATOM 2518 C CA . ARG A 1 330 ? -3.195 12.547 -24.062 1 87.56 330 ARG A CA 1
ATOM 2519 C C . ARG A 1 330 ? -4.141 13.25 -25.031 1 87.56 330 ARG A C 1
ATOM 2521 O O . ARG A 1 330 ? -5.285 13.555 -24.672 1 87.56 330 ARG A O 1
ATOM 2528 N N . LYS A 1 331 ? -3.678 13.445 -26.266 1 87.25 331 LYS A N 1
ATOM 2529 C CA . LYS A 1 331 ? -4.469 14.125 -27.297 1 87.25 331 LYS A CA 1
ATOM 2530 C C . LYS A 1 331 ? -5.742 13.344 -27.609 1 87.25 331 LYS A C 1
ATOM 2532 O O . LYS A 1 331 ? -6.766 13.938 -27.969 1 87.25 331 LYS A O 1
ATOM 2537 N N . TYR A 1 332 ? -5.605 12.078 -27.391 1 91.81 332 TYR A N 1
ATOM 2538 C CA . TYR A 1 332 ? -6.746 11.242 -27.766 1 91.81 332 TYR A CA 1
ATOM 2539 C C . TYR A 1 332 ? -7.477 10.742 -26.516 1 91.81 332 TYR A C 1
ATOM 2541 O O . TYR A 1 332 ? -8.102 9.68 -26.547 1 91.81 332 TYR A O 1
ATOM 2549 N N . GLY A 1 333 ? -7.168 11.336 -25.297 1 89 333 GLY A N 1
ATOM 2550 C CA . GLY A 1 333 ? -8.031 11.141 -24.141 1 89 333 GLY A CA 1
ATOM 2551 C C . GLY A 1 333 ? -7.375 10.336 -23.031 1 89 333 GLY A C 1
ATOM 2552 O O . GLY A 1 333 ? -7.941 10.188 -21.953 1 89 333 GLY A O 1
ATOM 2553 N N . ASN A 1 334 ? -6.176 9.758 -23.141 1 92.5 334 ASN A N 1
ATOM 2554 C CA . ASN A 1 334 ? -5.504 8.953 -22.125 1 92.5 334 ASN A CA 1
ATOM 2555 C C . ASN A 1 334 ? -6.371 7.785 -21.672 1 92.5 334 ASN A C 1
ATOM 2557 O O . ASN A 1 334 ? -6.582 7.59 -20.469 1 92.5 334 ASN A O 1
ATOM 2561 N N . LYS A 1 335 ? -6.891 7.062 -22.609 1 96.62 335 LYS A N 1
ATOM 2562 C CA . LYS A 1 335 ? -7.773 5.938 -22.328 1 96.62 335 LYS A CA 1
ATOM 2563 C C . LYS A 1 335 ? -7.016 4.613 -22.406 1 96.62 335 LYS A C 1
ATOM 2565 O O . LYS A 1 335 ? -5.992 4.516 -23.078 1 96.62 335 LYS A O 1
ATOM 2570 N N . VAL A 1 336 ? -7.488 3.625 -21.688 1 97.88 336 VAL A N 1
ATOM 2571 C CA . VAL A 1 336 ? -6.859 2.309 -21.688 1 97.88 336 VAL A CA 1
ATOM 2572 C C . VAL A 1 336 ? -7.316 1.523 -22.906 1 97.88 336 VAL A C 1
ATOM 2574 O O . VAL A 1 336 ? -8.516 1.318 -23.125 1 97.88 336 VAL A O 1
ATOM 2577 N N . CYS A 1 337 ? -6.445 1.111 -23.719 1 96.25 337 CYS A N 1
ATOM 2578 C CA . CYS A 1 337 ? -6.781 0.338 -24.906 1 96.25 337 CYS A CA 1
ATOM 2579 C C . CYS A 1 337 ? -6.652 -1.157 -24.641 1 96.25 337 CYS A C 1
ATOM 2581 O O . CYS A 1 337 ? -7.332 -1.967 -25.266 1 96.25 337 CYS A O 1
ATOM 2583 N N . LYS A 1 338 ? -5.699 -1.462 -23.781 1 96.06 338 LYS A N 1
ATOM 2584 C CA . LYS A 1 338 ? -5.484 -2.871 -23.469 1 96.06 338 LYS A CA 1
ATOM 2585 C C . LYS A 1 338 ? -4.816 -3.037 -22.109 1 96.06 338 LYS A C 1
ATOM 2587 O O . LYS A 1 338 ? -4.004 -2.205 -21.703 1 96.06 338 LYS A O 1
ATOM 2592 N N . THR A 1 339 ? -5.234 -4.02 -21.375 1 96.88 339 THR A N 1
ATOM 2593 C CA . THR A 1 339 ? -4.586 -4.395 -20.125 1 96.88 339 THR A CA 1
ATOM 2594 C C . THR A 1 339 ? -4.32 -5.895 -20.078 1 96.88 339 THR A C 1
ATOM 2596 O O . THR A 1 339 ? -5.145 -6.691 -20.531 1 96.88 339 THR A O 1
ATOM 2599 N N . VAL A 1 340 ? -3.117 -6.289 -19.672 1 97 340 VAL A N 1
ATOM 2600 C CA . VAL A 1 340 ? -2.736 -7.695 -19.578 1 97 340 VAL A CA 1
ATOM 2601 C C . VAL A 1 340 ? -2.225 -7.992 -18.172 1 97 340 VAL A C 1
ATOM 2603 O O . VAL A 1 340 ? -1.423 -7.23 -17.625 1 97 340 VAL A O 1
ATOM 2606 N N . VAL A 1 341 ? -2.795 -9.062 -17.625 1 96.81 341 VAL A N 1
ATOM 2607 C CA . VAL A 1 341 ? -2.395 -9.477 -16.281 1 96.81 341 VAL A CA 1
ATOM 2608 C C . VAL A 1 341 ? -1.608 -10.781 -16.359 1 96.81 341 VAL A C 1
ATOM 2610 O O . VAL A 1 341 ? -1.988 -11.703 -17.078 1 96.81 341 VAL A O 1
ATOM 2613 N N . LYS A 1 342 ? -0.474 -10.852 -15.664 1 96.5 342 LYS A N 1
ATOM 2614 C CA . LYS A 1 342 ? 0.348 -12.055 -15.609 1 96.5 342 LYS A CA 1
ATOM 2615 C C . LYS A 1 342 ? 0.346 -12.664 -14.211 1 96.5 342 LYS A C 1
ATOM 2617 O O . LYS A 1 342 ? 0.468 -11.938 -13.219 1 96.5 342 LYS A O 1
ATOM 2622 N N . HIS A 1 343 ? 0.097 -14.016 -14.18 1 95.88 343 HIS A N 1
ATOM 2623 C CA . HIS A 1 343 ? 0.088 -14.781 -12.938 1 95.88 343 HIS A CA 1
ATOM 2624 C C . HIS A 1 343 ? 1.163 -15.867 -12.945 1 95.88 343 HIS A C 1
ATOM 2626 O O . HIS A 1 343 ? 1.278 -16.625 -13.914 1 95.88 343 HIS A O 1
ATOM 2632 N N . ARG A 1 344 ? 1.938 -16.016 -11.891 1 91.62 344 ARG A N 1
ATOM 2633 C CA . ARG A 1 344 ? 2.914 -17.094 -11.742 1 91.62 344 ARG A CA 1
ATOM 2634 C C . ARG A 1 344 ? 2.377 -18.203 -10.852 1 91.62 344 ARG A C 1
ATOM 2636 O O . ARG A 1 344 ? 3.1 -19.141 -10.523 1 91.62 344 ARG A O 1
ATOM 2643 N N . THR A 1 345 ? 1.068 -17.984 -10.461 1 89.44 345 THR A N 1
ATOM 2644 C CA . THR A 1 345 ? 0.507 -18.953 -9.531 1 89.44 345 THR A CA 1
ATOM 2645 C C . THR A 1 345 ? -0.997 -19.094 -9.742 1 89.44 345 THR A C 1
ATOM 2647 O O . THR A 1 345 ? -1.619 -18.266 -10.406 1 89.44 345 THR A O 1
ATOM 2650 N N . CYS A 1 346 ? -1.518 -20.234 -9.305 1 92.31 346 CYS A N 1
ATOM 2651 C CA . CYS A 1 346 ? -2.939 -20.562 -9.266 1 92.31 346 CYS A CA 1
ATOM 2652 C C . CYS A 1 346 ? -3.271 -21.391 -8.031 1 92.31 346 CYS A C 1
ATOM 2654 O O . CYS A 1 346 ? -2.645 -22.422 -7.789 1 92.31 346 CYS A O 1
ATOM 2656 N N . ALA A 1 347 ? -4.172 -20.922 -7.262 1 92.38 347 ALA A N 1
ATOM 2657 C CA . ALA A 1 347 ? -4.484 -21.562 -5.988 1 92.38 347 ALA A CA 1
ATOM 2658 C C . ALA A 1 347 ? -4.984 -22.984 -6.207 1 92.38 347 ALA A C 1
ATOM 2660 O O . ALA A 1 347 ? -4.598 -23.906 -5.48 1 92.38 347 ALA A O 1
ATOM 2661 N N . THR A 1 348 ? -5.898 -23.203 -7.191 1 90.12 348 THR A N 1
ATOM 2662 C CA . THR A 1 348 ? -6.461 -24.516 -7.469 1 90.12 348 THR A CA 1
ATOM 2663 C C . THR A 1 348 ? -5.379 -25.484 -7.965 1 90.12 348 THR A C 1
ATOM 2665 O O . THR A 1 348 ? -5.289 -26.609 -7.5 1 90.12 348 THR A O 1
ATOM 2668 N N . CYS A 1 349 ? -4.547 -24.984 -8.844 1 86 349 CYS A N 1
ATOM 2669 C CA . CYS A 1 349 ? -3.475 -25.812 -9.383 1 86 349 CYS A CA 1
ATOM 2670 C C . CYS A 1 349 ? -2.477 -26.188 -8.297 1 86 349 CYS A C 1
ATOM 2672 O O . CYS A 1 349 ? -2.029 -27.328 -8.219 1 86 349 CYS A O 1
ATOM 2674 N N . LYS A 1 350 ? -2.1 -25.266 -7.461 1 85.25 350 LYS A N 1
ATOM 2675 C CA . LYS A 1 350 ? -1.152 -25.5 -6.375 1 85.25 350 LYS A CA 1
ATOM 2676 C C . LYS A 1 350 ? -1.695 -26.531 -5.387 1 85.25 350 LYS A C 1
ATOM 2678 O O . LYS A 1 350 ? -0.96 -27.406 -4.93 1 85.25 350 LYS A O 1
ATOM 2683 N N . TRP A 1 351 ? -3.002 -26.312 -5.039 1 86.88 351 TRP A N 1
ATOM 2684 C CA . TRP A 1 351 ? -3.621 -27.234 -4.09 1 86.88 351 TRP A CA 1
ATOM 2685 C C . TRP A 1 351 ? -3.639 -28.656 -4.648 1 86.88 351 TRP A C 1
ATOM 2687 O O . TRP A 1 351 ? -3.342 -29.609 -3.932 1 86.88 351 TRP A O 1
ATOM 2697 N N . TRP A 1 352 ? -3.939 -28.859 -5.875 1 79.62 352 TRP A N 1
ATOM 2698 C CA . TRP A 1 352 ? -4.039 -30.172 -6.484 1 79.62 352 TRP A CA 1
ATOM 2699 C C . TRP A 1 352 ? -2.66 -30.812 -6.652 1 79.62 352 TRP A C 1
ATOM 2701 O O . TRP A 1 352 ? -2.494 -32 -6.453 1 79.62 352 TRP A O 1
ATOM 2711 N N . ARG A 1 353 ? -1.652 -30.031 -6.992 1 75.06 353 ARG A N 1
ATOM 2712 C CA . ARG A 1 353 ? -0.29 -30.531 -7.125 1 75.06 353 ARG A CA 1
ATOM 2713 C C . ARG A 1 353 ? 0.24 -31.031 -5.789 1 75.06 353 ARG A C 1
ATOM 2715 O O . ARG A 1 353 ? 1.01 -32 -5.738 1 75.06 353 ARG A O 1
ATOM 2722 N N . ARG A 1 354 ? -0.203 -30.359 -4.754 1 75.88 354 ARG A N 1
ATOM 2723 C CA . ARG A 1 354 ? 0.29 -30.688 -3.422 1 75.88 354 ARG A CA 1
ATOM 2724 C C . ARG A 1 354 ? -0.462 -31.891 -2.842 1 75.88 354 ARG A C 1
ATOM 2726 O O . ARG A 1 354 ? 0.149 -32.781 -2.275 1 75.88 354 ARG A O 1
ATOM 2733 N N . ASN A 1 355 ? -1.803 -31.844 -2.998 1 70.5 355 ASN A N 1
ATOM 2734 C CA . ASN A 1 355 ? -2.631 -32.812 -2.291 1 70.5 355 ASN A CA 1
ATOM 2735 C C . ASN A 1 355 ? -2.941 -34.031 -3.162 1 70.5 355 ASN A C 1
ATOM 2737 O O . ASN A 1 355 ? -3.248 -35.125 -2.648 1 70.5 355 ASN A O 1
ATOM 2741 N N . ARG A 1 356 ? -2.979 -33.781 -4.461 1 70.88 356 ARG A N 1
ATOM 2742 C CA . ARG A 1 356 ? -3.277 -34.844 -5.398 1 70.88 356 ARG A CA 1
ATOM 2743 C C . ARG A 1 356 ? -2.293 -34.844 -6.562 1 70.88 356 ARG A C 1
ATOM 2745 O O . ARG A 1 356 ? -2.684 -34.625 -7.711 1 70.88 356 ARG A O 1
ATOM 2752 N N . PRO A 1 357 ? -1.027 -35.219 -6.168 1 63.19 357 PRO A N 1
ATOM 2753 C CA . PRO A 1 357 ? -0.015 -35.156 -7.227 1 63.19 357 PRO A CA 1
ATOM 2754 C C . PRO A 1 357 ? -0.304 -36.125 -8.367 1 63.19 357 PRO A C 1
ATOM 2756 O O . PRO A 1 357 ? -0.757 -37.25 -8.133 1 63.19 357 PRO A O 1
ATOM 2759 N N . GLY A 1 358 ? -0.172 -35.719 -9.625 1 55.53 358 GLY A N 1
ATOM 2760 C CA . GLY A 1 358 ? -0.344 -36.562 -10.789 1 55.53 358 GLY A CA 1
ATOM 2761 C C . GLY A 1 358 ? -1.745 -36.531 -11.367 1 55.53 358 GLY A C 1
ATOM 2762 O O . GLY A 1 358 ? -1.972 -36.938 -12.5 1 55.53 358 GLY A O 1
ATOM 2763 N N . ARG A 1 359 ? -2.721 -35.969 -10.523 1 60.62 359 ARG A N 1
ATOM 2764 C CA . ARG A 1 359 ? -4.094 -35.844 -11.008 1 60.62 359 ARG A CA 1
ATOM 2765 C C . ARG A 1 359 ? -4.328 -34.5 -11.68 1 60.62 359 ARG A C 1
ATOM 2767 O O . ARG A 1 359 ? -3.689 -33.5 -11.328 1 60.62 359 ARG A O 1
ATOM 2774 N N . LYS A 1 360 ? -5.078 -34.562 -12.727 1 67.75 360 LYS A N 1
ATOM 2775 C CA . LYS A 1 360 ? -5.469 -33.312 -13.344 1 67.75 360 LYS A CA 1
ATOM 2776 C C . LYS A 1 360 ? -6.344 -32.469 -12.406 1 67.75 360 LYS A C 1
ATOM 2778 O O . LYS A 1 360 ? -7.234 -33.031 -11.742 1 67.75 360 LYS A O 1
ATOM 2783 N N . PRO A 1 361 ? -6.012 -31.266 -12.266 1 78.81 361 PRO A N 1
ATOM 2784 C CA . PRO A 1 361 ? -6.824 -30.406 -11.406 1 78.81 361 PRO A CA 1
ATOM 2785 C C . PRO A 1 361 ? -8.273 -30.312 -11.867 1 78.81 361 PRO A C 1
ATOM 2787 O O . PRO A 1 361 ? -8.562 -30.5 -13.047 1 78.81 361 PRO A O 1
ATOM 2790 N N . LYS A 1 362 ? -9.211 -30.094 -11.008 1 78.44 362 LYS A N 1
ATOM 2791 C CA . LYS A 1 362 ? -10.609 -29.891 -11.352 1 78.44 362 LYS A CA 1
ATOM 2792 C C . LYS A 1 362 ? -10.773 -28.781 -12.375 1 78.44 362 LYS A C 1
ATOM 2794 O O . LYS A 1 362 ? -9.961 -27.844 -12.422 1 78.44 362 LYS A O 1
ATOM 2799 N N . PRO A 1 363 ? -11.672 -28.922 -13.281 1 81.75 363 PRO A N 1
ATOM 2800 C CA . PRO A 1 363 ? -11.891 -27.844 -14.242 1 81.75 363 PRO A CA 1
ATOM 2801 C C . PRO A 1 363 ? -12.148 -26.484 -13.57 1 81.75 363 PRO A C 1
ATOM 2803 O O . PRO A 1 363 ? -12.945 -26.406 -12.633 1 81.75 363 PRO A O 1
ATOM 2806 N N . HIS A 1 364 ? -11.391 -25.547 -13.789 1 86.38 364 HIS A N 1
ATOM 2807 C CA . HIS A 1 364 ? -11.492 -24.203 -13.25 1 86.38 364 HIS A CA 1
ATOM 2808 C C . HIS A 1 364 ? -10.906 -23.172 -14.211 1 86.38 364 HIS A C 1
ATOM 2810 O O . HIS A 1 364 ? -10.289 -23.547 -15.219 1 86.38 364 HIS A O 1
ATOM 2816 N N . ARG A 1 365 ? -11.273 -21.969 -13.992 1 89.94 365 ARG A N 1
ATOM 2817 C CA . ARG A 1 365 ? -10.602 -20.922 -14.758 1 89.94 365 ARG A CA 1
ATOM 2818 C C . ARG A 1 365 ? -9.18 -20.703 -14.258 1 89.94 365 ARG A C 1
ATOM 2820 O O . ARG A 1 365 ? -8.953 -19.906 -13.344 1 89.94 365 ARG A O 1
ATOM 2827 N N . CYS A 1 366 ? -8.258 -21.344 -14.891 1 90.81 366 CYS A N 1
ATOM 2828 C CA . CYS A 1 366 ? -6.871 -21.266 -14.445 1 90.81 366 CYS A CA 1
ATOM 2829 C C . CYS A 1 366 ? -6.25 -19.922 -14.797 1 90.81 366 CYS A C 1
ATOM 2831 O O . CYS A 1 366 ? -6.258 -19.516 -15.961 1 90.81 366 CYS A O 1
ATOM 2833 N N . VAL A 1 367 ? -5.707 -19.281 -13.844 1 93.44 367 VAL A N 1
ATOM 2834 C CA . VAL A 1 367 ? -5.145 -17.953 -14.07 1 93.44 367 VAL A CA 1
ATOM 2835 C C . VAL A 1 367 ? -3.639 -18.062 -14.297 1 93.44 367 VAL A C 1
ATOM 2837 O O . VAL A 1 367 ? -2.986 -17.078 -14.648 1 93.44 367 VAL A O 1
ATOM 2840 N N . TRP A 1 368 ? -3.043 -19.219 -14.172 1 92.38 368 TRP A N 1
ATOM 2841 C CA . TRP A 1 368 ? -1.607 -19.422 -14.344 1 92.38 368 TRP A CA 1
ATOM 2842 C C . TRP A 1 368 ? -1.2 -19.25 -15.805 1 92.38 368 TRP A C 1
ATOM 2844 O O . TRP A 1 368 ? -1.362 -20.172 -16.609 1 92.38 368 TRP A O 1
ATOM 2854 N N . ASN A 1 369 ? -0.609 -18.078 -16.188 1 92.69 369 ASN A N 1
ATOM 2855 C CA . ASN A 1 369 ? -0.319 -17.828 -17.594 1 92.69 369 ASN A CA 1
ATOM 2856 C C . ASN A 1 369 ? 1.131 -17.406 -17.797 1 92.69 369 ASN A C 1
ATOM 2858 O O . ASN A 1 369 ? 1.529 -17.078 -18.922 1 92.69 369 ASN A O 1
ATOM 2862 N N . HIS A 1 370 ? 1.924 -17.328 -16.641 1 92.25 370 HIS A N 1
ATOM 2863 C CA . HIS A 1 370 ? 3.328 -16.953 -16.781 1 92.25 370 HIS A CA 1
ATOM 2864 C C . HIS A 1 370 ? 4.234 -17.969 -16.078 1 92.25 370 HIS A C 1
ATOM 2866 O O . HIS A 1 370 ? 4.109 -18.203 -14.875 1 92.25 370 HIS A O 1
ATOM 2872 N N . ARG A 1 371 ? 5.188 -18.578 -16.719 1 83.94 371 ARG A N 1
ATOM 2873 C CA . ARG A 1 371 ? 6.086 -19.594 -16.172 1 83.94 371 ARG A CA 1
ATOM 2874 C C . ARG A 1 371 ? 7.508 -19.062 -16.047 1 83.94 371 ARG A C 1
ATOM 2876 O O . ARG A 1 371 ? 8.383 -19.719 -15.484 1 83.94 371 ARG A O 1
ATOM 2883 N N . GLY A 1 372 ? 7.727 -17.844 -16.234 1 88.12 372 GLY A N 1
ATOM 2884 C CA . GLY A 1 372 ? 9.055 -17.25 -16.172 1 88.12 372 GLY A CA 1
ATOM 2885 C C . GLY A 1 372 ? 9.25 -16.375 -14.945 1 88.12 372 GLY A C 1
ATOM 2886 O O . GLY A 1 372 ? 8.523 -16.484 -13.961 1 88.12 372 GLY A O 1
ATOM 2887 N N . SER A 1 373 ? 10.398 -15.711 -14.938 1 89.62 373 SER A N 1
ATOM 2888 C CA . SER A 1 373 ? 10.719 -14.82 -13.828 1 89.62 373 SER A CA 1
ATOM 2889 C C . SER A 1 373 ? 9.758 -13.641 -13.766 1 89.62 373 SER A C 1
ATOM 2891 O O . SER A 1 373 ? 9.047 -13.359 -14.734 1 89.62 373 SER A O 1
ATOM 2893 N N . ALA A 1 374 ? 9.688 -13.023 -12.625 1 90.75 374 ALA A N 1
ATOM 2894 C CA . ALA A 1 374 ? 8.859 -11.836 -12.461 1 90.75 374 ALA A CA 1
ATOM 2895 C C . ALA A 1 374 ? 9.328 -10.703 -13.375 1 90.75 374 ALA A C 1
ATOM 2897 O O . ALA A 1 374 ? 8.516 -9.914 -13.859 1 90.75 374 ALA A O 1
ATOM 2898 N N . ARG A 1 375 ? 10.594 -10.641 -13.703 1 88.69 375 ARG A N 1
ATOM 2899 C CA . ARG A 1 375 ? 11.156 -9.578 -14.539 1 88.69 375 ARG A CA 1
ATOM 2900 C C . ARG A 1 375 ? 10.695 -9.719 -15.984 1 88.69 375 ARG A C 1
ATOM 2902 O O . ARG A 1 375 ? 10.516 -8.719 -16.688 1 88.69 375 ARG A O 1
ATOM 2909 N N . LEU A 1 376 ? 10.523 -10.922 -16.359 1 90.94 376 LEU A N 1
ATOM 2910 C CA . LEU A 1 376 ? 10.156 -11.203 -17.75 1 90.94 376 LEU A CA 1
ATOM 2911 C C . LEU A 1 376 ? 8.688 -10.867 -18 1 90.94 376 LEU A C 1
ATOM 2913 O O . LEU A 1 376 ? 8.266 -10.719 -19.141 1 90.94 376 LEU A O 1
ATOM 2917 N N . MET A 1 377 ? 7.895 -10.695 -16.922 1 92 377 MET A N 1
ATOM 2918 C CA . MET A 1 377 ? 6.465 -10.43 -17.047 1 92 377 MET A CA 1
ATOM 2919 C C . MET A 1 377 ? 6.215 -9.164 -17.875 1 92 377 MET A C 1
ATOM 2921 O O . MET A 1 377 ? 5.258 -9.102 -18.641 1 92 377 MET A O 1
ATOM 2925 N N . GLU A 1 378 ? 7.043 -8.195 -17.672 1 91.12 378 GLU A N 1
ATOM 2926 C CA . GLU A 1 378 ? 6.84 -6.906 -18.328 1 91.12 378 GLU A CA 1
ATOM 2927 C C . GLU A 1 378 ? 6.938 -7.043 -19.844 1 91.12 378 GLU A C 1
ATOM 2929 O O . GLU A 1 378 ? 6.059 -6.582 -20.578 1 91.12 378 GLU A O 1
ATOM 2934 N N . SER A 1 379 ? 7.988 -7.691 -20.328 1 91.19 379 SER A N 1
ATOM 2935 C CA . SER A 1 379 ? 8.203 -7.84 -21.766 1 91.19 379 SER A CA 1
ATOM 2936 C C . SER A 1 379 ? 7.188 -8.805 -22.375 1 91.19 379 SER A C 1
ATOM 2938 O O . SER A 1 379 ? 6.688 -8.57 -23.484 1 91.19 379 SER A O 1
ATOM 2940 N N . GLN A 1 380 ? 6.883 -9.844 -21.656 1 92.62 380 GLN A N 1
ATOM 2941 C CA . GLN A 1 380 ? 5.941 -10.828 -22.188 1 92.62 380 GLN A CA 1
ATOM 2942 C C . GLN A 1 380 ? 4.527 -10.25 -22.25 1 92.62 380 GLN A C 1
ATOM 2944 O O . GLN A 1 380 ? 3.775 -10.539 -23.188 1 92.62 380 GLN A O 1
ATOM 2949 N N . ALA A 1 381 ? 4.156 -9.539 -21.203 1 95.12 381 ALA A N 1
ATOM 2950 C CA . ALA A 1 381 ? 2.84 -8.906 -21.188 1 95.12 381 ALA A CA 1
ATOM 2951 C C . ALA A 1 381 ? 2.721 -7.867 -22.297 1 95.12 381 ALA A C 1
ATOM 2953 O O . ALA A 1 381 ? 1.68 -7.766 -22.953 1 95.12 381 ALA A O 1
ATOM 2954 N N . GLY A 1 382 ? 3.76 -7.039 -22.453 1 93.69 382 GLY A N 1
ATOM 2955 C CA . GLY A 1 382 ? 3.762 -6.07 -23.531 1 93.69 382 GLY A CA 1
ATOM 2956 C C . GLY A 1 382 ? 3.66 -6.711 -24.906 1 93.69 382 GLY A C 1
ATOM 2957 O O . GLY A 1 382 ? 2.926 -6.227 -25.766 1 93.69 382 GLY A O 1
ATOM 2958 N N . LEU A 1 383 ? 4.402 -7.801 -25.109 1 93.88 383 LEU A N 1
ATOM 2959 C CA . LEU A 1 383 ? 4.395 -8.523 -26.375 1 93.88 383 LEU A CA 1
ATOM 2960 C C . LEU A 1 383 ? 3.008 -9.086 -26.672 1 93.88 383 LEU A C 1
ATOM 2962 O O . LEU A 1 383 ? 2.51 -8.961 -27.797 1 93.88 383 LEU A O 1
ATOM 2966 N N . GLU A 1 384 ? 2.439 -9.688 -25.656 1 95.25 384 GLU A N 1
ATOM 2967 C CA . GLU A 1 384 ? 1.1 -10.242 -25.812 1 95.25 384 GLU A CA 1
ATOM 2968 C C . GLU A 1 384 ? 0.085 -9.156 -26.156 1 95.25 384 GLU A C 1
ATOM 2970 O O . GLU A 1 384 ? -0.797 -9.367 -27 1 95.25 384 GLU A O 1
ATOM 2975 N N . ALA A 1 385 ? 0.18 -8.023 -25.5 1 95.5 385 ALA A N 1
ATOM 2976 C CA . ALA A 1 385 ? -0.735 -6.906 -25.75 1 95.5 385 ALA A CA 1
ATOM 2977 C C . ALA A 1 385 ? -0.617 -6.402 -27.172 1 95.5 385 ALA A C 1
ATOM 2979 O O . ALA A 1 385 ? -1.627 -6.148 -27.844 1 95.5 385 ALA A O 1
ATOM 2980 N N . VAL A 1 386 ? 0.6 -6.234 -27.688 1 94.12 386 VAL A N 1
ATOM 2981 C CA . VAL A 1 386 ? 0.832 -5.742 -29.047 1 94.12 386 VAL A CA 1
ATOM 2982 C C . VAL A 1 386 ? 0.291 -6.746 -30.062 1 94.12 386 VAL A C 1
ATOM 2984 O O . VAL A 1 386 ? -0.348 -6.363 -31.047 1 94.12 386 VAL A O 1
ATOM 2987 N N . ARG A 1 387 ? 0.556 -8.047 -29.797 1 94.25 387 ARG A N 1
ATOM 2988 C CA . ARG A 1 387 ? 0.069 -9.094 -30.688 1 94.25 387 ARG A CA 1
ATOM 2989 C C . ARG A 1 387 ? -1.454 -9.07 -30.781 1 94.25 387 ARG A C 1
ATOM 2991 O O . ARG A 1 387 ? -2.018 -9.094 -31.875 1 94.25 387 ARG A O 1
ATOM 2998 N N . GLU A 1 388 ? -2.109 -8.977 -29.688 1 93.75 388 GLU A N 1
ATOM 2999 C CA . GLU A 1 388 ? -3.568 -8.992 -29.641 1 93.75 388 GLU A CA 1
ATOM 3000 C C . GLU A 1 388 ? -4.152 -7.75 -30.312 1 93.75 388 GLU A C 1
ATOM 3002 O O . GLU A 1 388 ? -5.176 -7.828 -30.984 1 93.75 388 GLU A O 1
ATOM 3007 N N . MET A 1 389 ? -3.549 -6.617 -30.078 1 93.5 389 MET A N 1
ATOM 3008 C CA . MET A 1 389 ? -4.039 -5.379 -30.672 1 93.5 389 MET A CA 1
ATOM 3009 C C . MET A 1 389 ? -3.887 -5.414 -32.188 1 93.5 389 MET A C 1
ATOM 3011 O O . MET A 1 389 ? -4.754 -4.922 -32.906 1 93.5 389 MET A O 1
ATOM 3015 N N . MET A 1 390 ? -2.797 -5.984 -32.656 1 90.25 390 MET A N 1
ATOM 3016 C CA . MET A 1 390 ? -2.596 -6.137 -34.094 1 90.25 390 MET A CA 1
ATOM 3017 C C . MET A 1 390 ? -3.654 -7.055 -34.688 1 90.25 390 MET A C 1
ATOM 3019 O O . MET A 1 390 ? -4.188 -6.773 -35.781 1 90.25 390 MET A O 1
ATOM 3023 N N . GLU A 1 391 ? -3.969 -8.125 -33.969 1 90 391 GLU A N 1
ATOM 3024 C CA . GLU A 1 391 ? -4.977 -9.078 -34.406 1 90 391 GLU A CA 1
ATOM 3025 C C . GLU A 1 391 ? -6.367 -8.453 -34.406 1 90 391 GLU A C 1
ATOM 3027 O O . GLU A 1 391 ? -7.219 -8.812 -35.219 1 90 391 GLU A O 1
ATOM 3032 N N . GLN A 1 392 ? -6.598 -7.469 -33.562 1 89.62 392 GLN A N 1
ATOM 3033 C CA . GLN A 1 392 ? -7.902 -6.824 -33.406 1 89.62 392 GLN A CA 1
ATOM 3034 C C . GLN A 1 392 ? -8.039 -5.652 -34.375 1 89.62 392 GLN A C 1
ATOM 3036 O O . GLN A 1 392 ? -9.062 -4.965 -34.406 1 89.62 392 GLN A O 1
ATOM 3041 N N . GLY A 1 393 ? -7.055 -5.289 -35.031 1 87 393 GLY A N 1
ATOM 3042 C CA . GLY A 1 393 ? -7.145 -4.266 -36.062 1 87 393 GLY A CA 1
ATOM 3043 C C . GLY A 1 393 ? -6.633 -2.914 -35.625 1 87 393 GLY A C 1
ATOM 3044 O O . GLY A 1 393 ? -6.996 -1.883 -36.188 1 87 393 GLY A O 1
ATOM 3045 N N . THR A 1 394 ? -5.973 -2.809 -34.594 1 92.12 394 THR A N 1
ATOM 3046 C CA . THR A 1 394 ? -5.387 -1.564 -34.125 1 92.12 394 THR A CA 1
ATOM 3047 C C . THR A 1 394 ? -3.875 -1.708 -33.938 1 92.12 394 THR A C 1
ATOM 3049 O O . THR A 1 394 ? -3.365 -1.705 -32.812 1 92.12 394 THR A O 1
ATOM 3052 N N . PRO A 1 395 ? -3.197 -1.719 -35 1 91.5 395 PRO A N 1
ATOM 3053 C CA . PRO A 1 395 ? -1.746 -1.898 -34.938 1 91.5 395 PRO A CA 1
ATOM 3054 C C . PRO A 1 395 ? -1.037 -0.719 -34.281 1 91.5 395 PRO A C 1
ATOM 3056 O O . PRO A 1 395 ? -1.569 0.393 -34.25 1 91.5 395 PRO A O 1
ATOM 3059 N N . ILE A 1 396 ? 0.11 -0.964 -33.75 1 93.44 396 ILE A N 1
ATOM 3060 C CA . ILE A 1 396 ? 0.876 0.025 -33 1 93.44 396 ILE A CA 1
ATOM 3061 C C . ILE A 1 396 ? 2.123 0.419 -33.812 1 93.44 396 ILE A C 1
ATOM 3063 O O . ILE A 1 396 ? 2.822 -0.442 -34.344 1 93.44 396 ILE A O 1
ATOM 3067 N N . LYS A 1 397 ? 2.375 1.714 -33.844 1 91.12 397 LYS A N 1
ATOM 3068 C CA . LYS A 1 397 ? 3.545 2.234 -34.531 1 91.12 397 LYS A CA 1
ATOM 3069 C C . LYS A 1 397 ? 4.629 2.668 -33.562 1 91.12 397 LYS A C 1
ATOM 3071 O O . LYS A 1 397 ? 5.82 2.521 -33.844 1 91.12 397 LYS A O 1
ATOM 3076 N N . THR A 1 398 ? 4.148 3.258 -32.5 1 92.75 398 THR A N 1
ATOM 3077 C CA . THR A 1 398 ? 5.09 3.812 -31.547 1 92.75 398 THR A CA 1
ATOM 3078 C C . THR A 1 398 ? 4.668 3.471 -30.109 1 92.75 398 THR A C 1
ATOM 3080 O O . THR A 1 398 ? 3.479 3.518 -29.781 1 92.75 398 THR A O 1
ATOM 3083 N N . ILE A 1 399 ? 5.664 3.076 -29.344 1 93.31 399 ILE A N 1
ATOM 3084 C CA . ILE A 1 399 ? 5.414 2.807 -27.922 1 93.31 399 ILE A CA 1
ATOM 3085 C C . ILE A 1 399 ? 6.227 3.771 -27.062 1 93.31 399 ILE A C 1
ATOM 3087 O O . ILE A 1 399 ? 7.441 3.896 -27.234 1 93.31 399 ILE A O 1
ATOM 3091 N N . GLU A 1 400 ? 5.535 4.469 -26.203 1 94.12 400 GLU A N 1
ATOM 3092 C CA . GLU A 1 400 ? 6.184 5.352 -25.234 1 94.12 400 GLU A CA 1
ATOM 3093 C C . GLU A 1 400 ? 6.324 4.672 -23.875 1 94.12 400 GLU A C 1
ATOM 3095 O O . GLU A 1 400 ? 5.363 4.094 -23.375 1 94.12 400 GLU A O 1
ATOM 3100 N N . GLY A 1 401 ? 7.449 4.59 -23.297 1 90.56 401 GLY A N 1
ATOM 3101 C CA . GLY A 1 401 ? 7.648 3.965 -22 1 90.56 401 GLY A CA 1
ATOM 3102 C C . GLY A 1 401 ? 9.07 4.105 -21.484 1 90.56 401 GLY A C 1
ATOM 3103 O O . GLY A 1 401 ? 9.859 4.871 -22.031 1 90.56 401 GLY A O 1
ATOM 3104 N N . ASP A 1 402 ? 9.336 3.363 -20.406 1 88.12 402 ASP A N 1
ATOM 3105 C CA . ASP A 1 402 ? 10.672 3.402 -19.812 1 88.12 402 ASP A CA 1
ATOM 3106 C C . ASP A 1 402 ? 11.656 2.557 -20.625 1 88.12 402 ASP A C 1
ATOM 3108 O O . ASP A 1 402 ? 11.242 1.745 -21.453 1 88.12 402 ASP A O 1
ATOM 3112 N N . GLY A 1 403 ? 12.859 2.879 -20.562 1 82.31 403 GLY A N 1
ATOM 3113 C CA . GLY A 1 403 ? 13.867 2.176 -21.328 1 82.31 403 GLY A CA 1
ATOM 3114 C C . GLY A 1 403 ? 14.562 1.078 -20.547 1 82.31 403 GLY A C 1
ATOM 3115 O O . GLY A 1 403 ? 15.68 0.672 -20.891 1 82.31 403 GLY A O 1
ATOM 3116 N N . ASP A 1 404 ? 13.875 0.514 -19.547 1 84.69 404 ASP A N 1
ATOM 3117 C CA . ASP A 1 404 ? 14.555 -0.412 -18.641 1 84.69 404 ASP A CA 1
ATOM 3118 C C . ASP A 1 404 ? 14.18 -1.858 -18.953 1 84.69 404 ASP A C 1
ATOM 3120 O O . ASP A 1 404 ? 14.391 -2.752 -18.141 1 84.69 404 ASP A O 1
ATOM 3124 N N . ASN A 1 405 ? 13.602 -2.131 -20.141 1 86.31 405 ASN A N 1
ATOM 3125 C CA . ASN A 1 405 ? 13.195 -3.494 -20.453 1 86.31 405 ASN A CA 1
ATOM 3126 C C . ASN A 1 405 ? 13.586 -3.877 -21.875 1 86.31 405 ASN A C 1
ATOM 3128 O O . ASN A 1 405 ? 14.102 -3.049 -22.625 1 86.31 405 ASN A O 1
ATOM 3132 N N . THR A 1 406 ? 13.383 -5.156 -22.234 1 87.75 406 THR A N 1
ATOM 3133 C CA . THR A 1 406 ? 13.758 -5.68 -23.531 1 87.75 406 THR A CA 1
ATOM 3134 C C . THR A 1 406 ? 12.523 -5.926 -24.391 1 87.75 406 THR A C 1
ATOM 3136 O O . THR A 1 406 ? 12.492 -6.863 -25.203 1 87.75 406 THR A O 1
ATOM 3139 N N . LEU A 1 407 ? 11.531 -5.195 -24.156 1 88.81 407 LEU A N 1
ATOM 3140 C CA . LEU A 1 407 ? 10.258 -5.363 -24.859 1 88.81 407 LEU A CA 1
ATOM 3141 C C . LEU A 1 407 ? 10.438 -5.188 -26.359 1 88.81 407 LEU A C 1
ATOM 3143 O O . LEU A 1 407 ? 9.953 -6.004 -27.141 1 88.81 407 LEU A O 1
ATOM 3147 N N . MET A 1 408 ? 11.203 -4.18 -26.75 1 88.88 408 MET A N 1
ATOM 3148 C CA . MET A 1 408 ? 11.352 -3.865 -28.172 1 88.88 408 MET A CA 1
ATOM 3149 C C . MET A 1 408 ? 12.125 -4.965 -28.891 1 88.88 408 MET A C 1
ATOM 3151 O O . MET A 1 408 ? 11.789 -5.324 -30.016 1 88.88 408 MET A O 1
ATOM 3155 N N . ALA A 1 409 ? 13.141 -5.461 -28.234 1 87.94 409 ALA A N 1
ATOM 3156 C CA . ALA A 1 409 ? 13.922 -6.543 -28.828 1 87.94 409 ALA A CA 1
ATOM 3157 C C . ALA A 1 409 ? 13.078 -7.801 -29 1 87.94 409 ALA A C 1
ATOM 3159 O O . ALA A 1 409 ? 13.195 -8.508 -30 1 87.94 409 ALA A O 1
ATOM 3160 N N . ARG A 1 410 ? 12.242 -8.078 -28.141 1 89.31 410 ARG A N 1
ATOM 3161 C CA . ARG A 1 410 ? 11.422 -9.281 -28.203 1 89.31 410 ARG A CA 1
ATOM 3162 C C . ARG A 1 410 ? 10.305 -9.141 -29.234 1 89.31 410 ARG A C 1
ATOM 3164 O O . ARG A 1 410 ? 9.922 -10.125 -29.875 1 89.31 410 ARG A O 1
ATOM 3171 N N . ILE A 1 411 ? 9.773 -7.949 -29.344 1 90.06 411 ILE A N 1
ATOM 3172 C CA . ILE A 1 411 ? 8.758 -7.703 -30.375 1 90.06 411 ILE A CA 1
ATOM 3173 C C . ILE A 1 411 ? 9.352 -7.926 -31.75 1 90.06 411 ILE A C 1
ATOM 3175 O O . ILE A 1 411 ? 8.727 -8.547 -32.625 1 90.06 411 ILE A O 1
ATOM 3179 N N . ARG A 1 412 ? 10.539 -7.406 -31.938 1 88.19 412 ARG A N 1
ATOM 3180 C CA . ARG A 1 412 ? 11.211 -7.574 -33.219 1 88.19 412 ARG A CA 1
ATOM 3181 C C . ARG A 1 412 ? 11.492 -9.047 -33.5 1 88.19 412 ARG A C 1
ATOM 3183 O O . ARG A 1 412 ? 11.297 -9.516 -34.625 1 88.19 412 ARG A O 1
ATOM 3190 N N . SER A 1 413 ? 11.922 -9.758 -32.5 1 86.5 413 SER A N 1
ATOM 3191 C CA . SER A 1 413 ? 12.32 -11.156 -32.656 1 86.5 413 SER A CA 1
ATOM 3192 C C . SER A 1 413 ? 11.109 -12.062 -32.844 1 86.5 413 SER A C 1
ATOM 3194 O O . SER A 1 413 ? 11.109 -12.945 -33.688 1 86.5 413 SER A O 1
ATOM 3196 N N . GLU A 1 414 ? 10.055 -11.883 -32.125 1 87.44 414 GLU A N 1
ATOM 3197 C CA . GLU A 1 414 ? 8.93 -12.82 -32.125 1 87.44 414 GLU A CA 1
ATOM 3198 C C . GLU A 1 414 ? 7.871 -12.422 -33.156 1 87.44 414 GLU A C 1
ATOM 3200 O O . GLU A 1 414 ? 7.254 -13.289 -33.781 1 87.44 414 GLU A O 1
ATOM 3205 N N . LEU A 1 415 ? 7.613 -11.102 -33.312 1 88.25 415 LEU A N 1
ATOM 3206 C CA . LEU A 1 415 ? 6.547 -10.664 -34.219 1 88.25 415 LEU A CA 1
ATOM 3207 C C . LEU A 1 415 ? 7.109 -10.172 -35.531 1 88.25 415 LEU A C 1
ATOM 3209 O O . LEU A 1 415 ? 6.375 -10.039 -36.531 1 88.25 415 LEU A O 1
ATOM 3213 N N . GLY A 1 416 ? 8.391 -9.891 -35.625 1 85 416 GLY A N 1
ATOM 3214 C CA . GLY A 1 416 ? 9.016 -9.438 -36.875 1 85 416 GLY A CA 1
ATOM 3215 C C . GLY A 1 416 ? 8.594 -8.039 -37.25 1 85 416 GLY A C 1
ATOM 3216 O O . GLY A 1 416 ? 8.531 -7.715 -38.438 1 85 416 GLY A O 1
ATOM 3217 N N . VAL A 1 417 ? 8.086 -7.277 -36.344 1 85.88 417 VAL A N 1
ATOM 3218 C CA . VAL A 1 417 ? 7.641 -5.914 -36.594 1 85.88 417 VAL A CA 1
ATOM 3219 C C . VAL A 1 417 ? 8.602 -4.918 -35.969 1 85.88 417 VAL A C 1
ATOM 3221 O O . VAL A 1 417 ? 9.164 -5.195 -34.906 1 85.88 417 VAL A O 1
ATOM 3224 N N . ASN A 1 418 ? 8.812 -3.854 -36.688 1 83.75 418 ASN A N 1
ATOM 3225 C CA . ASN A 1 418 ? 9.672 -2.801 -36.156 1 83.75 418 ASN A CA 1
ATOM 3226 C C . ASN A 1 418 ? 8.852 -1.637 -35.594 1 83.75 418 ASN A C 1
ATOM 3228 O O . ASN A 1 418 ? 8.32 -0.828 -36.375 1 83.75 418 ASN A O 1
ATOM 3232 N N . ILE A 1 419 ? 8.711 -1.601 -34.375 1 89.38 419 ILE A N 1
ATOM 3233 C CA . ILE A 1 419 ? 7.977 -0.551 -33.688 1 89.38 419 ILE A CA 1
ATOM 3234 C C . ILE A 1 419 ? 8.961 0.461 -33.094 1 89.38 419 ILE A C 1
ATOM 3236 O O . ILE A 1 419 ? 10.023 0.085 -32.594 1 89.38 419 ILE A O 1
ATOM 3240 N N . LYS A 1 420 ? 8.625 1.712 -33.219 1 88.81 420 LYS A N 1
ATOM 3241 C CA . LYS A 1 420 ? 9.477 2.771 -32.719 1 88.81 420 LYS A CA 1
ATOM 3242 C C . LYS A 1 420 ? 9.273 2.953 -31.203 1 88.81 420 LYS A C 1
ATOM 3244 O O . LYS A 1 420 ? 8.141 2.902 -30.719 1 88.81 420 LYS A O 1
ATOM 3249 N N . LYS A 1 421 ? 10.391 3.1 -30.531 1 89.62 421 LYS A N 1
ATOM 3250 C CA . LYS A 1 421 ? 10.32 3.33 -29.094 1 89.62 421 LYS A CA 1
ATOM 3251 C C . LYS A 1 421 ? 10.641 4.781 -28.75 1 89.62 421 LYS A C 1
ATOM 3253 O O . LYS A 1 421 ? 11.641 5.328 -29.219 1 89.62 421 LYS A O 1
ATOM 3258 N N . LYS A 1 422 ? 9.781 5.449 -28.031 1 91.25 422 LYS A N 1
ATOM 3259 C CA . LYS A 1 422 ? 10.039 6.766 -27.469 1 91.25 422 LYS A CA 1
ATOM 3260 C C . LYS A 1 422 ? 10.227 6.68 -25.953 1 91.25 422 LYS A C 1
ATOM 3262 O O . LYS A 1 422 ? 9.383 6.129 -25.25 1 91.25 422 LYS A O 1
ATOM 3267 N N . LEU A 1 423 ? 11.266 7.219 -25.484 1 91.38 423 LEU A N 1
ATOM 3268 C CA . LEU A 1 423 ? 11.562 7.152 -24.062 1 91.38 423 LEU A CA 1
ATOM 3269 C C . LEU A 1 423 ? 10.773 8.203 -23.297 1 91.38 423 LEU A C 1
ATOM 3271 O O . LEU A 1 423 ? 10.469 9.273 -23.828 1 91.38 423 LEU A O 1
ATOM 3275 N N . ASP A 1 424 ? 10.469 7.844 -22.031 1 91.62 424 ASP A N 1
ATOM 3276 C CA . ASP A 1 424 ? 9.773 8.781 -21.156 1 91.62 424 ASP A CA 1
ATOM 3277 C C . ASP A 1 424 ? 10.711 9.891 -20.672 1 91.62 424 ASP A C 1
ATOM 3279 O O . ASP A 1 424 ? 11.828 9.617 -20.25 1 91.62 424 ASP A O 1
ATOM 3283 N N . LYS A 1 425 ? 10.25 11.039 -20.766 1 90.06 425 LYS A N 1
ATOM 3284 C CA . LYS A 1 425 ? 11.055 12.211 -20.438 1 90.06 425 LYS A CA 1
ATOM 3285 C C . LYS A 1 425 ? 11.445 12.211 -18.969 1 90.06 425 LYS A C 1
ATOM 3287 O O . LYS A 1 425 ? 12.617 12.414 -18.625 1 90.06 425 LYS A O 1
ATOM 3292 N N . ASN A 1 426 ? 10.516 11.992 -18.062 1 88.25 426 ASN A N 1
ATOM 3293 C CA . ASN A 1 426 ? 10.773 12.047 -16.625 1 88.25 426 ASN A CA 1
ATOM 3294 C C . ASN A 1 426 ? 11.719 10.93 -16.188 1 88.25 426 ASN A C 1
ATOM 3296 O O . ASN A 1 426 ? 12.586 11.148 -15.344 1 88.25 426 ASN A O 1
ATOM 3300 N N . HIS A 1 427 ? 11.547 9.805 -16.703 1 88.38 427 HIS A N 1
ATOM 3301 C CA . HIS A 1 427 ? 12.406 8.68 -16.359 1 88.38 427 HIS A CA 1
ATOM 3302 C C . HIS A 1 427 ? 13.828 8.898 -16.859 1 88.38 427 HIS A C 1
ATOM 3304 O O . HIS A 1 427 ? 14.789 8.5 -16.203 1 88.38 427 HIS A O 1
ATOM 3310 N N . SER A 1 428 ? 13.898 9.461 -18.047 1 89.31 428 SER A N 1
ATOM 3311 C CA . SER A 1 428 ? 15.211 9.75 -18.594 1 89.31 428 SER A CA 1
ATOM 3312 C C . SER A 1 428 ? 15.977 10.742 -17.734 1 89.31 428 SER A C 1
ATOM 3314 O O . SER A 1 428 ? 17.172 10.555 -17.469 1 89.31 428 SER A O 1
ATOM 3316 N N . VAL A 1 429 ? 15.305 11.773 -17.312 1 91.31 429 VAL A N 1
ATOM 3317 C CA . VAL A 1 429 ? 15.938 12.773 -16.469 1 91.31 429 VAL A CA 1
ATOM 3318 C C . VAL A 1 429 ? 16.312 12.156 -15.125 1 91.31 429 VAL A C 1
ATOM 3320 O O . VAL A 1 429 ? 17.375 12.445 -14.578 1 91.31 429 VAL A O 1
ATOM 3323 N N . LYS A 1 430 ? 15.445 11.344 -14.625 1 89.25 430 LYS A N 1
ATOM 3324 C CA . LYS A 1 430 ? 15.711 10.68 -13.344 1 89.25 430 LYS A CA 1
ATOM 3325 C C . LYS A 1 430 ? 16.984 9.844 -13.422 1 89.25 430 LYS A C 1
ATOM 3327 O O . LYS A 1 430 ? 17.75 9.781 -12.461 1 89.25 430 LYS A O 1
ATOM 3332 N N . ASN A 1 431 ? 17.141 9.195 -14.523 1 88.12 431 ASN A N 1
ATOM 3333 C CA . ASN A 1 431 ? 18.344 8.383 -14.695 1 88.12 431 ASN A CA 1
ATOM 3334 C C . ASN A 1 431 ? 19.609 9.234 -14.727 1 88.12 431 ASN A C 1
ATOM 3336 O O . ASN A 1 431 ? 20.641 8.844 -14.18 1 88.12 431 ASN A O 1
ATOM 3340 N N . ILE A 1 432 ? 19.5 10.383 -15.336 1 89.5 432 ILE A N 1
ATOM 3341 C CA . ILE A 1 432 ? 20.625 11.297 -15.398 1 89.5 432 ILE A CA 1
ATOM 3342 C C . ILE A 1 432 ? 20.938 11.844 -14.008 1 89.5 432 ILE A C 1
ATOM 3344 O O . ILE A 1 432 ? 22.094 11.93 -13.609 1 89.5 432 ILE A O 1
ATOM 3348 N N . VAL A 1 433 ? 19.844 12.148 -13.289 1 91.56 433 VAL A N 1
ATOM 3349 C CA . VAL A 1 433 ? 20.016 12.703 -11.953 1 91.56 433 VAL A CA 1
ATOM 3350 C C . VAL A 1 433 ? 20.609 11.648 -11.023 1 91.56 433 VAL A C 1
ATOM 3352 O O . VAL A 1 433 ? 21.406 11.977 -10.141 1 91.56 433 VAL A O 1
ATOM 3355 N N . LYS A 1 434 ? 20.266 10.445 -11.227 1 90.12 434 LYS A N 1
ATOM 3356 C CA . LYS A 1 434 ? 20.828 9.359 -10.43 1 90.12 434 LYS A CA 1
ATOM 3357 C C . LYS A 1 434 ? 22.344 9.266 -10.633 1 90.12 434 LYS A C 1
ATOM 3359 O O . LYS A 1 434 ? 23.094 9.023 -9.68 1 90.12 434 LYS A O 1
ATOM 3364 N N . LYS A 1 435 ? 22.797 9.453 -11.836 1 89.5 435 LYS A N 1
ATOM 3365 C CA . LYS A 1 435 ? 24.219 9.438 -12.125 1 89.5 435 LYS A CA 1
ATOM 3366 C C . LYS A 1 435 ? 24.938 10.602 -11.461 1 89.5 435 LYS A C 1
ATOM 3368 O O . LYS A 1 435 ? 26.078 10.477 -11.031 1 89.5 435 LYS A O 1
ATOM 3373 N N . LEU A 1 436 ? 24.188 11.734 -11.414 1 91.12 436 LEU A N 1
ATOM 3374 C CA . LEU A 1 436 ? 24.75 12.906 -10.742 1 91.12 436 LEU A CA 1
ATOM 3375 C C . LEU A 1 436 ? 24.906 12.656 -9.242 1 91.12 436 LEU A C 1
ATOM 3377 O O . LEU A 1 436 ? 25.922 13.008 -8.648 1 91.12 436 LEU A O 1
ATOM 3381 N N . TYR A 1 437 ? 23.938 12.023 -8.695 1 88.5 437 TYR A N 1
ATOM 3382 C CA . TYR A 1 437 ? 24.016 11.719 -7.273 1 88.5 437 TYR A CA 1
ATOM 3383 C C . TYR A 1 437 ? 25.078 10.672 -6.996 1 88.5 437 TYR A C 1
ATOM 3385 O O . TYR A 1 437 ? 25.734 10.703 -5.949 1 88.5 437 TYR A O 1
ATOM 3393 N N . ASP A 1 438 ? 25.234 9.703 -7.883 1 87.25 438 ASP A N 1
ATOM 3394 C CA . ASP A 1 438 ? 26.297 8.719 -7.738 1 87.25 438 ASP A CA 1
ATOM 3395 C C . ASP A 1 438 ? 27.672 9.383 -7.766 1 87.25 438 ASP A C 1
ATOM 3397 O O . ASP A 1 438 ? 28.578 9 -7.012 1 87.25 438 ASP A O 1
ATOM 3401 N N . LEU A 1 439 ? 27.75 10.391 -8.625 1 88.56 439 LEU A N 1
ATOM 3402 C CA . LEU A 1 439 ? 28.984 11.156 -8.695 1 88.56 439 LEU A CA 1
ATOM 3403 C C . LEU A 1 439 ? 29.234 11.922 -7.398 1 88.56 439 LEU A C 1
ATOM 3405 O O . LEU A 1 439 ? 30.359 11.992 -6.914 1 88.56 439 LEU A O 1
ATOM 3409 N N . GLN A 1 440 ? 28.203 12.477 -6.859 1 85.75 440 GLN A N 1
ATOM 3410 C CA . GLN A 1 440 ? 28.281 13.219 -5.605 1 85.75 440 GLN A CA 1
ATOM 3411 C C . GLN A 1 440 ? 28.719 12.312 -4.457 1 85.75 440 GLN A C 1
ATOM 3413 O O . GLN A 1 440 ? 29.516 12.711 -3.605 1 85.75 440 GLN A O 1
ATOM 3418 N N . LYS A 1 441 ? 28.219 11.094 -4.457 1 81.12 441 LYS A N 1
ATOM 3419 C CA . LYS A 1 441 ? 28.5 10.148 -3.373 1 81.12 441 LYS A CA 1
ATOM 3420 C C . LYS A 1 441 ? 29.891 9.562 -3.496 1 81.12 441 LYS A C 1
ATOM 3422 O O . LYS A 1 441 ? 30.578 9.359 -2.492 1 81.12 441 LYS A O 1
ATOM 3427 N N . ASN A 1 442 ? 30.266 9.234 -4.707 1 80.62 442 ASN A N 1
ATOM 3428 C CA . ASN A 1 442 ? 31.516 8.539 -4.926 1 80.62 442 ASN A CA 1
ATOM 3429 C C . ASN A 1 442 ? 32.719 9.492 -4.844 1 80.62 442 ASN A C 1
ATOM 3431 O O . ASN A 1 442 ? 33.812 9.078 -4.512 1 80.62 442 ASN A O 1
ATOM 3435 N N . GLN A 1 443 ? 32.5 10.805 -5.246 1 82.31 443 GLN A N 1
ATOM 3436 C CA . GLN A 1 443 ? 33.594 11.773 -5.246 1 82.31 443 GLN A CA 1
ATOM 3437 C C . GLN A 1 443 ? 33.219 13 -4.41 1 82.31 443 GLN A C 1
ATOM 3439 O O . GLN A 1 443 ? 32.906 14.055 -4.957 1 82.31 443 GLN A O 1
ATOM 3444 N N . LYS A 1 444 ? 33.531 12.914 -3.172 1 72.56 444 LYS A N 1
ATOM 3445 C CA . LYS A 1 444 ? 33.156 13.953 -2.219 1 72.56 444 LYS A CA 1
ATOM 3446 C C . LYS A 1 444 ? 34.062 15.18 -2.357 1 72.56 444 LYS A C 1
ATOM 3448 O O . LYS A 1 444 ? 33.656 16.281 -1.989 1 72.56 444 LYS A O 1
ATOM 3453 N N . ASP A 1 445 ? 35.094 15.023 -3.025 1 75.88 445 ASP A N 1
ATOM 3454 C CA . ASP A 1 445 ? 36.062 16.109 -3.164 1 75.88 445 ASP A CA 1
ATOM 3455 C C . ASP A 1 445 ? 35.594 17.125 -4.195 1 75.88 445 ASP A C 1
ATOM 3457 O O . ASP A 1 445 ? 36.062 18.266 -4.191 1 75.88 445 ASP A O 1
ATOM 3461 N N . LEU A 1 446 ? 34.656 16.781 -5.055 1 80.44 446 LEU A N 1
ATOM 3462 C CA . LEU A 1 446 ? 34.219 17.656 -6.129 1 80.44 446 LEU A CA 1
ATOM 3463 C C . LEU A 1 446 ? 33.219 18.688 -5.602 1 80.44 446 LEU A C 1
ATOM 3465 O O . LEU A 1 446 ? 32.938 19.688 -6.266 1 80.44 446 LEU A O 1
ATOM 3469 N N . LYS A 1 447 ? 32.781 18.625 -4.379 1 75.44 447 LYS A N 1
ATOM 3470 C CA . LYS A 1 447 ? 31.906 19.562 -3.701 1 75.44 447 LYS A CA 1
ATOM 3471 C C . LYS A 1 447 ? 30.672 19.859 -4.551 1 75.44 447 LYS A C 1
ATOM 3473 O O . LYS A 1 447 ? 30.328 21.031 -4.773 1 75.44 447 LYS A O 1
ATOM 3478 N N . LEU A 1 448 ? 30.094 18.875 -5.16 1 83.75 448 LEU A N 1
ATOM 3479 C CA . LEU A 1 448 ? 28.828 19 -5.859 1 83.75 448 LEU A CA 1
ATOM 3480 C C . LEU A 1 448 ? 27.672 19.125 -4.871 1 83.75 448 LEU A C 1
ATOM 3482 O O . LEU A 1 448 ? 27.359 18.156 -4.16 1 83.75 448 LEU A O 1
ATOM 3486 N N . THR A 1 449 ? 27.047 20.375 -4.801 1 77.75 449 THR A N 1
ATOM 3487 C CA . THR A 1 449 ? 25.984 20.609 -3.834 1 77.75 449 THR A CA 1
ATOM 3488 C C . THR A 1 449 ? 24.641 20.141 -4.375 1 77.75 449 THR A C 1
ATOM 3490 O O . THR A 1 449 ? 24.484 19.938 -5.582 1 77.75 449 THR A O 1
ATOM 3493 N N . ASN A 1 450 ? 23.688 19.891 -3.521 1 78.56 450 ASN A N 1
ATOM 3494 C CA . ASN A 1 450 ? 22.344 19.5 -3.902 1 78.56 450 ASN A CA 1
ATOM 3495 C C . ASN A 1 450 ? 21.641 20.594 -4.715 1 78.56 450 ASN A C 1
ATOM 3497 O O . ASN A 1 450 ? 20.844 20.297 -5.602 1 78.56 450 ASN A O 1
ATOM 3501 N N . HIS A 1 451 ? 22.016 21.766 -4.434 1 75.94 451 HIS A N 1
ATOM 3502 C CA . HIS A 1 451 ? 21.422 22.875 -5.152 1 75.94 451 HIS A CA 1
ATOM 3503 C C . HIS A 1 451 ? 21.844 22.875 -6.617 1 75.94 451 HIS A C 1
ATOM 3505 O O . HIS A 1 451 ? 21.031 23.156 -7.504 1 75.94 451 HIS A O 1
ATOM 3511 N N . VAL A 1 452 ? 23.094 22.547 -6.816 1 84.12 452 VAL A N 1
ATOM 3512 C CA . VAL A 1 452 ? 23.594 22.531 -8.18 1 84.12 452 VAL A CA 1
ATOM 3513 C C . VAL A 1 452 ? 22.969 21.359 -8.945 1 84.12 452 VAL A C 1
ATOM 3515 O O . VAL A 1 452 ? 22.609 21.5 -10.117 1 84.12 452 VAL A O 1
ATOM 3518 N N . VAL A 1 453 ? 22.875 20.219 -8.273 1 87.88 453 VAL A N 1
ATOM 3519 C CA . VAL A 1 453 ? 22.25 19.062 -8.914 1 87.88 453 VAL A CA 1
ATOM 3520 C C . VAL A 1 453 ? 20.812 19.375 -9.297 1 87.88 453 VAL A C 1
ATOM 3522 O O . VAL A 1 453 ? 20.359 19.016 -10.383 1 87.88 453 VAL A O 1
ATOM 3525 N N . LYS A 1 454 ? 20.109 20.047 -8.445 1 83.81 454 LYS A N 1
ATOM 3526 C CA . LYS A 1 454 ? 18.734 20.438 -8.727 1 83.81 454 LYS A CA 1
ATOM 3527 C C . LYS A 1 454 ? 18.656 21.391 -9.906 1 83.81 454 LYS A C 1
ATOM 3529 O O . LYS A 1 454 ? 17.75 21.297 -10.734 1 83.81 454 LYS A O 1
ATOM 3534 N N . HIS A 1 455 ? 19.547 22.297 -9.891 1 86.19 455 HIS A N 1
ATOM 3535 C CA . HIS A 1 455 ? 19.594 23.25 -11 1 86.19 455 HIS A CA 1
ATOM 3536 C C . HIS A 1 455 ? 19.891 22.531 -12.32 1 86.19 455 HIS A C 1
ATOM 3538 O O . HIS A 1 455 ? 19.234 22.797 -13.328 1 86.19 455 HIS A O 1
ATOM 3544 N N . LEU A 1 456 ? 20.859 21.656 -12.281 1 89.69 456 LEU A N 1
ATOM 3545 C CA . LEU A 1 456 ? 21.188 20.906 -13.484 1 89.69 456 LEU A CA 1
ATOM 3546 C C . LEU A 1 456 ? 20 20.078 -13.961 1 89.69 456 LEU A C 1
ATOM 3548 O O . LEU A 1 456 ? 19.734 19.984 -15.164 1 89.69 456 LEU A O 1
ATOM 3552 N N . SER A 1 457 ? 19.328 19.469 -12.984 1 90.38 457 SER A N 1
ATOM 3553 C CA . SER A 1 457 ? 18.156 18.656 -13.305 1 90.38 457 SER A CA 1
ATOM 3554 C C . SER A 1 457 ? 17.062 19.5 -13.969 1 90.38 457 SER A C 1
ATOM 3556 O O . SER A 1 457 ? 16.484 19.078 -14.977 1 90.38 457 SER A O 1
ATOM 3558 N N . LYS A 1 458 ? 16.781 20.656 -13.469 1 87 458 LYS A N 1
ATOM 3559 C CA . LYS A 1 458 ? 15.758 21.547 -14.016 1 87 458 LYS A CA 1
ATOM 3560 C C . LYS A 1 458 ? 16.141 22.031 -15.414 1 87 458 LYS A C 1
ATOM 3562 O O . LYS A 1 458 ? 15.289 22.094 -16.312 1 87 458 LYS A O 1
ATOM 3567 N N . THR A 1 459 ? 17.375 22.359 -15.602 1 88.81 459 THR A N 1
ATOM 3568 C CA . THR A 1 459 ? 17.844 22.891 -16.875 1 88.81 459 THR A CA 1
ATOM 3569 C C . THR A 1 459 ? 17.797 21.812 -17.953 1 88.81 459 THR A C 1
ATOM 3571 O O . THR A 1 459 ? 17.438 22.078 -19.109 1 88.81 459 THR A O 1
ATOM 3574 N N . ILE A 1 460 ? 18.141 20.625 -17.562 1 91.19 460 ILE A N 1
ATOM 3575 C CA . ILE A 1 460 ? 18.094 19.531 -18.516 1 91.19 460 ILE A CA 1
ATOM 3576 C C . ILE A 1 460 ? 16.672 19.297 -18.984 1 91.19 460 ILE A C 1
ATOM 3578 O O . ILE A 1 460 ? 16.422 19.031 -20.172 1 91.19 460 ILE A O 1
ATOM 3582 N N . LYS A 1 461 ? 15.766 19.359 -18.078 1 89.19 461 LYS A N 1
ATOM 3583 C CA . LYS A 1 461 ? 14.359 19.203 -18.422 1 89.19 461 LYS A CA 1
ATOM 3584 C C . LYS A 1 461 ? 13.914 20.266 -19.422 1 89.19 461 LYS A C 1
ATOM 3586 O O . LYS A 1 461 ? 13.156 19.984 -20.344 1 89.19 461 LYS A O 1
ATOM 3591 N N . TYR A 1 462 ? 14.438 21.406 -19.219 1 88.12 462 TYR A N 1
ATOM 3592 C CA . TYR A 1 462 ? 14.094 22.516 -20.109 1 88.12 462 TYR A CA 1
ATOM 3593 C C . TYR A 1 462 ? 14.734 22.344 -21.484 1 88.12 462 TYR A C 1
ATOM 3595 O O . TYR A 1 462 ? 14.117 22.656 -22.5 1 88.12 462 TYR A O 1
ATOM 3603 N N . ILE A 1 463 ? 15.898 21.859 -21.484 1 90.44 463 ILE A N 1
ATOM 3604 C CA . ILE A 1 463 ? 16.609 21.656 -22.75 1 90.44 463 ILE A CA 1
ATOM 3605 C C . ILE A 1 463 ? 15.867 20.609 -23.578 1 90.44 463 ILE A C 1
ATOM 3607 O O . ILE A 1 463 ? 15.68 20.797 -24.781 1 90.44 463 ILE A O 1
ATOM 3611 N N . PHE A 1 464 ? 15.438 19.562 -22.938 1 91.19 464 PHE A N 1
ATOM 3612 C CA . PHE A 1 464 ? 14.703 18.516 -23.625 1 91.19 464 PHE A CA 1
ATOM 3613 C C . PHE A 1 464 ? 13.375 19.047 -24.156 1 91.19 464 PHE A C 1
ATOM 3615 O O . PHE A 1 464 ? 12.984 18.75 -25.297 1 91.19 464 PHE A O 1
ATOM 3622 N N . ALA A 1 465 ? 12.688 19.891 -23.406 1 88.25 465 ALA A N 1
ATOM 3623 C CA . ALA A 1 465 ? 11.367 20.391 -23.766 1 88.25 465 ALA A CA 1
ATOM 3624 C C . ALA A 1 465 ? 11.453 21.375 -24.922 1 88.25 465 ALA A C 1
ATOM 3626 O O . ALA A 1 465 ? 10.602 21.375 -25.812 1 88.25 465 ALA A O 1
ATOM 3627 N N . LYS A 1 466 ? 12.477 22.172 -25 1 87.5 466 LYS A N 1
ATOM 3628 C CA . LYS A 1 466 ? 12.586 23.234 -26 1 87.5 466 LYS A CA 1
ATOM 3629 C C . LYS A 1 466 ? 13.141 22.703 -27.312 1 87.5 466 LYS A C 1
ATOM 3631 O O . LYS A 1 466 ? 12.938 23.312 -28.359 1 87.5 466 LYS A O 1
ATOM 3636 N N . ASN A 1 467 ? 13.805 21.625 -27.25 1 89.56 467 ASN A N 1
ATOM 3637 C CA . ASN A 1 467 ? 14.406 21.094 -28.469 1 89.56 467 ASN A CA 1
ATOM 3638 C C . ASN A 1 467 ? 13.719 19.812 -28.938 1 89.56 467 ASN A C 1
ATOM 3640 O O . ASN A 1 467 ? 14.359 18.938 -29.5 1 89.56 467 ASN A O 1
ATOM 3644 N N . GLN A 1 468 ? 12.477 19.766 -28.656 1 89.56 468 GLN A N 1
ATOM 3645 C CA . GLN A 1 468 ? 11.742 18.594 -29.078 1 89.56 468 GLN A CA 1
ATOM 3646 C C . GLN A 1 468 ? 11.633 18.531 -30.609 1 89.56 468 GLN A C 1
ATOM 3648 O O . GLN A 1 468 ? 11.25 19.516 -31.25 1 89.56 468 GLN A O 1
ATOM 3653 N N . GLY A 1 469 ? 12.023 17.453 -31.234 1 88.06 469 GLY A N 1
ATOM 3654 C CA . GLY A 1 469 ? 11.914 17.266 -32.688 1 88.06 469 GLY A CA 1
ATOM 3655 C C . GLY A 1 469 ? 13.125 17.766 -33.438 1 88.06 469 GLY A C 1
ATOM 3656 O O . GLY A 1 469 ? 13.188 17.656 -34.656 1 88.06 469 GLY A O 1
ATOM 3657 N N . GLN A 1 470 ? 14.141 18.312 -32.688 1 91.94 470 GLN A N 1
ATOM 3658 C CA . GLN A 1 470 ? 15.328 18.875 -33.312 1 91.94 470 GLN A CA 1
ATOM 3659 C C . GLN A 1 470 ? 16.609 18.25 -32.781 1 91.94 470 GLN A C 1
ATOM 3661 O O . GLN A 1 470 ? 17.234 18.812 -31.875 1 91.94 470 GLN A O 1
ATOM 3666 N N . PRO A 1 471 ? 17.031 17.141 -33.375 1 93.19 471 PRO A N 1
ATOM 3667 C CA . PRO A 1 471 ? 18.188 16.422 -32.812 1 93.19 471 PRO A CA 1
ATOM 3668 C C . PRO A 1 471 ? 19.469 17.234 -32.875 1 93.19 471 PRO A C 1
ATOM 3670 O O . PRO A 1 471 ? 20.25 17.234 -31.938 1 93.19 471 PRO A O 1
ATOM 3673 N N . GLU A 1 472 ? 19.703 18.016 -34 1 91.94 472 GLU A N 1
ATOM 3674 C CA . GLU A 1 472 ? 20.953 18.781 -34.125 1 91.94 472 GLU A CA 1
ATOM 3675 C C . GLU A 1 472 ? 21 19.938 -33.156 1 91.94 472 GLU A C 1
ATOM 3677 O O . GLU A 1 472 ? 22.047 20.172 -32.531 1 91.94 472 GLU A O 1
ATOM 3682 N N . ALA A 1 473 ? 19.906 20.609 -33.062 1 90.81 473 ALA A N 1
ATOM 3683 C CA . ALA A 1 473 ? 19.859 21.703 -32.094 1 90.81 473 ALA A CA 1
ATOM 3684 C C . ALA A 1 473 ? 20.047 21.203 -30.672 1 90.81 473 ALA A C 1
ATOM 3686 O O . ALA A 1 473 ? 20.703 21.859 -29.859 1 90.81 473 ALA A O 1
ATOM 3687 N N . LEU A 1 474 ? 19.469 20.078 -30.422 1 92.94 474 LEU A N 1
ATOM 3688 C CA . LEU A 1 474 ? 19.609 19.5 -29.078 1 92.94 474 LEU A CA 1
ATOM 3689 C C . LEU A 1 474 ? 21.062 19.109 -28.812 1 92.94 474 LEU A C 1
ATOM 3691 O O . LEU A 1 474 ? 21.562 19.328 -27.703 1 92.94 474 LEU A O 1
ATOM 3695 N N . GLN A 1 475 ? 21.703 18.516 -29.766 1 93.5 475 GLN A N 1
ATOM 3696 C CA . GLN A 1 475 ? 23.094 18.125 -29.609 1 93.5 475 GLN A CA 1
ATOM 3697 C C . GLN A 1 475 ? 23.969 19.328 -29.297 1 93.5 475 GLN A C 1
ATOM 3699 O O . GLN A 1 475 ? 24.828 19.266 -28.422 1 93.5 475 GLN A O 1
ATOM 3704 N N . ARG A 1 476 ? 23.766 20.422 -29.984 1 91.19 476 ARG A N 1
ATOM 3705 C CA . ARG A 1 476 ? 24.531 21.641 -29.766 1 91.19 476 ARG A CA 1
ATOM 3706 C C . ARG A 1 476 ? 24.266 22.219 -28.375 1 91.19 476 ARG A C 1
ATOM 3708 O O . ARG A 1 476 ? 25.203 22.625 -27.688 1 91.19 476 ARG A O 1
ATOM 3715 N N . ASN A 1 477 ? 23.031 22.266 -28.047 1 91.69 477 ASN A N 1
ATOM 3716 C CA . ASN A 1 477 ? 22.656 22.812 -26.75 1 91.69 477 ASN A CA 1
ATOM 3717 C C . ASN A 1 477 ? 23.203 21.969 -25.594 1 91.69 477 ASN A C 1
ATOM 3719 O O . ASN A 1 477 ? 23.625 22.516 -24.578 1 91.69 477 ASN A O 1
ATOM 3723 N N . LEU A 1 478 ? 23.172 20.641 -25.734 1 92.88 478 LEU A N 1
ATOM 3724 C CA . LEU A 1 478 ? 23.688 19.75 -24.703 1 92.88 478 LEU A CA 1
ATOM 3725 C C . LEU A 1 478 ? 25.203 19.875 -24.578 1 92.88 478 LEU A C 1
ATOM 3727 O O . LEU A 1 478 ? 25.734 19.797 -23.469 1 92.88 478 LEU A O 1
ATOM 3731 N N . ALA A 1 479 ? 25.828 20.047 -25.656 1 92.06 479 ALA A N 1
ATOM 3732 C CA . ALA A 1 479 ? 27.281 20.203 -25.641 1 92.06 479 ALA A CA 1
ATOM 3733 C C . ALA A 1 479 ? 27.688 21.5 -24.969 1 92.06 479 ALA A C 1
ATOM 3735 O O . ALA A 1 479 ? 28.734 21.578 -24.328 1 92.06 479 ALA A O 1
ATOM 3736 N N . ALA A 1 480 ? 26.781 22.516 -25.047 1 92.38 480 ALA A N 1
ATOM 3737 C CA . ALA A 1 480 ? 27.078 23.828 -24.469 1 92.38 480 ALA A CA 1
ATOM 3738 C C . ALA A 1 480 ? 26.594 23.906 -23.016 1 92.38 480 ALA A C 1
ATOM 3740 O O . ALA A 1 480 ? 26.953 24.812 -22.281 1 92.38 480 ALA A O 1
ATOM 3741 N N . PHE A 1 481 ? 25.828 22.938 -22.609 1 92 481 PHE A N 1
ATOM 3742 C CA . PHE A 1 481 ? 25.109 22.969 -21.328 1 92 481 PHE A CA 1
ATOM 3743 C C . PHE A 1 481 ? 26.094 23.062 -20.172 1 92 481 PHE A C 1
ATOM 3745 O O . PHE A 1 481 ? 26.016 23.969 -19.344 1 92 481 PHE A O 1
ATOM 3752 N N . ILE A 1 482 ? 27.109 22.141 -20.156 1 92.06 482 ILE A N 1
ATOM 3753 C CA . ILE A 1 482 ? 28 22.078 -19.016 1 92.06 482 ILE A CA 1
ATOM 3754 C C . ILE A 1 482 ? 29.016 23.219 -19.078 1 92.06 482 ILE A C 1
ATOM 3756 O O . ILE A 1 482 ? 29.219 23.938 -18.109 1 92.06 482 ILE A O 1
ATOM 3760 N N . PRO A 1 483 ? 29.625 23.516 -20.188 1 90.38 483 PRO A N 1
ATOM 3761 C CA . PRO A 1 483 ? 30.547 24.656 -20.281 1 90.38 483 PRO A CA 1
ATOM 3762 C C . PRO A 1 483 ? 29.859 25.984 -19.922 1 90.38 483 PRO A C 1
ATOM 3764 O O . PRO A 1 483 ? 30.5 26.859 -19.312 1 90.38 483 PRO A O 1
ATOM 3767 N N . HIS A 1 484 ? 28.625 26.094 -20.234 1 90.44 484 HIS A N 1
ATOM 3768 C CA . HIS A 1 484 ? 27.875 27.312 -19.906 1 90.44 484 HIS A CA 1
ATOM 3769 C C . HIS A 1 484 ? 27.859 27.547 -18.406 1 90.44 484 HIS A C 1
ATOM 3771 O O . HIS A 1 484 ? 27.953 28.688 -17.953 1 90.44 484 HIS A O 1
ATOM 3777 N N . GLN A 1 485 ? 27.688 26.484 -17.641 1 90.19 485 GLN A N 1
ATOM 3778 C CA . GLN A 1 485 ? 27.625 26.594 -16.188 1 90.19 485 GLN A CA 1
ATOM 3779 C C . GLN A 1 485 ? 28.953 27.062 -15.602 1 90.19 485 GLN A C 1
ATOM 3781 O O . GLN A 1 485 ? 29 27.578 -14.484 1 90.19 485 GLN A O 1
ATOM 3786 N N . PHE A 1 486 ? 30.047 26.828 -16.359 1 90.44 486 PHE A N 1
ATOM 3787 C CA . PHE A 1 486 ? 31.375 27.172 -15.875 1 90.44 486 PHE A CA 1
ATOM 3788 C C . PHE A 1 486 ? 31.875 28.469 -16.516 1 90.44 486 PHE A C 1
ATOM 3790 O O . PHE A 1 486 ? 33.062 28.797 -16.438 1 90.44 486 PHE A O 1
ATOM 3797 N N . GLY A 1 487 ? 30.984 29.203 -17.156 1 87.69 487 GLY A N 1
ATOM 3798 C CA . GLY A 1 487 ? 31.281 30.531 -17.656 1 87.69 487 GLY A CA 1
ATOM 3799 C C . GLY A 1 487 ? 31.75 30.531 -19.094 1 87.69 487 GLY A C 1
ATOM 3800 O O . GLY A 1 487 ? 32.062 31.594 -19.656 1 87.69 487 GLY A O 1
ATOM 3801 N N . ASP A 1 488 ? 31.859 29.453 -19.719 1 88.94 488 ASP A N 1
ATOM 3802 C CA . ASP A 1 488 ? 32.219 29.375 -21.125 1 88.94 488 ASP A CA 1
ATOM 3803 C C . ASP A 1 488 ? 30.984 29.453 -22.016 1 88.94 488 ASP A C 1
ATOM 3805 O O . ASP A 1 488 ? 30.219 28.5 -22.109 1 88.94 488 ASP A O 1
ATOM 3809 N N . HIS A 1 489 ? 30.781 30.562 -22.656 1 89.75 489 HIS A N 1
ATOM 3810 C CA . HIS A 1 489 ? 29.594 30.797 -23.469 1 89.75 489 HIS A CA 1
ATOM 3811 C C . HIS A 1 489 ? 29.906 30.719 -24.953 1 89.75 489 HIS A C 1
ATOM 3813 O O . HIS A 1 489 ? 29.109 31.156 -25.781 1 89.75 489 HIS A O 1
ATOM 3819 N N . SER A 1 490 ? 31.062 30.125 -25.266 1 86.44 490 SER A N 1
ATOM 3820 C CA . SER A 1 490 ? 31.516 30.094 -26.656 1 86.44 490 SER A CA 1
ATOM 3821 C C . SER A 1 490 ? 30.578 29.234 -27.516 1 86.44 490 SER A C 1
ATOM 3823 O O . SER A 1 490 ? 30.281 29.594 -28.656 1 86.44 490 SER A O 1
ATOM 3825 N N . LYS A 1 491 ? 30.062 28.156 -26.953 1 87.75 491 LYS A N 1
ATOM 3826 C CA . LYS A 1 491 ? 29.25 27.219 -27.719 1 87.75 491 LYS A CA 1
ATOM 3827 C C . LYS A 1 491 ? 27.766 27.469 -27.484 1 87.75 491 LYS A C 1
ATOM 3829 O O . LYS A 1 491 ? 26.906 26.766 -28.031 1 87.75 491 LYS A O 1
ATOM 3834 N N . CYS A 1 492 ? 27.375 28.469 -26.688 1 89.12 492 CYS A N 1
ATOM 3835 C CA . CYS A 1 492 ? 25.984 28.703 -26.328 1 89.12 492 CYS A CA 1
ATOM 3836 C C . CYS A 1 492 ? 25.219 29.359 -27.484 1 89.12 492 CYS A C 1
ATOM 3838 O O . CYS A 1 492 ? 25.828 30 -28.344 1 89.12 492 CYS A O 1
ATOM 3840 N N . GLU A 1 493 ? 24.016 29.078 -27.641 1 85.56 493 GLU A N 1
ATOM 3841 C CA . GLU A 1 493 ? 23.125 29.734 -28.594 1 85.56 493 GLU A CA 1
ATOM 3842 C C . GLU A 1 493 ? 22.359 30.891 -27.938 1 85.56 493 GLU A C 1
ATOM 3844 O O . GLU A 1 493 ? 22 30.812 -26.766 1 85.56 493 GLU A O 1
ATOM 3849 N N . ALA A 1 494 ? 22.078 31.906 -28.672 1 80.69 494 ALA A N 1
ATOM 3850 C CA . ALA A 1 494 ? 21.453 33.125 -28.156 1 80.69 494 ALA A CA 1
ATOM 3851 C C . ALA A 1 494 ? 20.062 32.812 -27.594 1 80.69 494 ALA A C 1
ATOM 3853 O O . ALA A 1 494 ? 19.594 33.5 -26.672 1 80.69 494 ALA A O 1
ATOM 3854 N N . ARG A 1 495 ? 19.469 31.828 -28.078 1 79.06 495 ARG A N 1
ATOM 3855 C CA . ARG A 1 495 ? 18.109 31.516 -27.641 1 79.06 495 ARG A CA 1
ATOM 3856 C C . ARG A 1 495 ? 18.094 31.047 -26.188 1 79.06 495 ARG A C 1
ATOM 3858 O O . ARG A 1 495 ? 17.094 31.25 -25.484 1 79.06 495 ARG A O 1
ATOM 3865 N N . PHE A 1 496 ? 19.172 30.5 -25.719 1 78.62 496 PHE A N 1
ATOM 3866 C CA . PHE A 1 496 ? 19.172 29.891 -24.391 1 78.62 496 PHE A CA 1
ATOM 3867 C C . PHE A 1 496 ? 20.109 30.641 -23.438 1 78.62 496 PHE A C 1
ATOM 3869 O O . PHE A 1 496 ? 19.953 30.562 -22.219 1 78.62 496 PHE A O 1
ATOM 3876 N N . CYS A 1 497 ? 21.062 31.328 -24.031 1 81.38 497 CYS A N 1
ATOM 3877 C CA . CYS A 1 497 ? 22.094 31.969 -23.219 1 81.38 497 CYS A CA 1
ATOM 3878 C C . CYS A 1 497 ? 21.875 33.469 -23.141 1 81.38 497 CYS A C 1
ATOM 3880 O O . CYS A 1 497 ? 21.891 34.156 -24.172 1 81.38 497 CYS A O 1
ATOM 3882 N N . GLY A 1 498 ? 21.594 34 -22.047 1 78.56 498 GLY A N 1
ATOM 3883 C CA . GLY A 1 498 ? 21.406 35.438 -21.828 1 78.56 498 GLY A CA 1
ATOM 3884 C C . GLY A 1 498 ? 22.641 36.25 -22.125 1 78.56 498 GLY A C 1
ATOM 3885 O O . GLY A 1 498 ? 22.547 37.406 -22.516 1 78.56 498 GLY A O 1
ATOM 3886 N N . TYR A 1 499 ? 23.828 35.594 -21.906 1 79.75 499 TYR A N 1
ATOM 3887 C CA . TYR A 1 499 ? 25.078 36.25 -22.188 1 79.75 499 TYR A CA 1
ATOM 3888 C C . TYR A 1 499 ? 25.188 36.594 -23.672 1 79.75 499 TYR A C 1
ATOM 3890 O O . TYR A 1 499 ? 25.609 37.719 -24.031 1 79.75 499 TYR A O 1
ATOM 3898 N N . LYS A 1 500 ? 24.781 35.688 -24.469 1 81.25 500 LYS A N 1
ATOM 3899 C CA . LYS A 1 500 ? 24.844 35.906 -25.906 1 81.25 500 LYS A CA 1
ATOM 3900 C C . LYS A 1 500 ? 23.703 36.812 -26.375 1 81.25 500 LYS A C 1
ATOM 3902 O O . LYS A 1 500 ? 23.812 37.469 -27.422 1 81.25 500 LYS A O 1
ATOM 3907 N N . ARG A 1 501 ? 22.609 36.875 -25.734 1 79.5 501 ARG A N 1
ATOM 3908 C CA . ARG A 1 501 ? 21.484 37.719 -26.109 1 79.5 501 ARG A CA 1
ATOM 3909 C C . ARG A 1 501 ? 21.781 39.188 -25.844 1 79.5 501 ARG A C 1
ATOM 3911 O O . ARG A 1 501 ? 21.375 40.062 -26.609 1 79.5 501 ARG A O 1
ATOM 3918 N N . LYS A 1 502 ? 22.359 39.5 -24.641 1 79.88 502 LYS A N 1
ATOM 3919 C CA . LYS A 1 502 ? 22.719 40.875 -24.297 1 79.88 502 LYS A CA 1
ATOM 3920 C C . LYS A 1 502 ? 24.219 41 -24.109 1 79.88 502 LYS A C 1
ATOM 3922 O O . LYS A 1 502 ? 24.703 41.031 -22.969 1 79.88 502 LYS A O 1
ATOM 3927 N N . PRO A 1 503 ? 24.906 41.219 -25.281 1 76.56 503 PRO A N 1
ATOM 3928 C CA . PRO A 1 503 ? 26.359 41.344 -25.188 1 76.56 503 PRO A CA 1
ATOM 3929 C C . PRO A 1 503 ? 26.797 42.625 -24.484 1 76.56 503 PRO A C 1
ATOM 3931 O O . PRO A 1 503 ? 26.172 43.688 -24.656 1 76.56 503 PRO A O 1
ATOM 3934 N N . GLY A 1 504 ? 27.703 42.594 -23.375 1 68.94 504 GLY A N 1
ATOM 3935 C CA . GLY A 1 504 ? 28.219 43.781 -22.688 1 68.94 504 GLY A CA 1
ATOM 3936 C C . GLY A 1 504 ? 27.719 43.906 -21.266 1 68.94 504 GLY A C 1
ATOM 3937 O O . GLY A 1 504 ? 28.297 44.625 -20.469 1 68.94 504 GLY A O 1
ATOM 3938 N N . VAL A 1 505 ? 26.453 43.375 -21.141 1 69.12 505 VAL A N 1
ATOM 3939 C CA . VAL A 1 505 ? 25.891 43.469 -19.797 1 69.12 505 VAL A CA 1
ATOM 3940 C C . VAL A 1 505 ? 26.406 42.344 -18.922 1 69.12 505 VAL A C 1
ATOM 3942 O O . VAL A 1 505 ? 26.656 41.25 -19.422 1 69.12 505 VAL A O 1
ATOM 3945 N N . LYS A 1 506 ? 26.797 42.656 -17.75 1 73.75 506 LYS A N 1
ATOM 3946 C CA . LYS A 1 506 ? 27.281 41.656 -16.812 1 73.75 506 LYS A CA 1
ATOM 3947 C C . LYS A 1 506 ? 26.266 40.531 -16.641 1 73.75 506 LYS A C 1
ATOM 3949 O O . LYS A 1 506 ? 25.109 40.781 -16.25 1 73.75 506 LYS A O 1
ATOM 3954 N N . TYR A 1 507 ? 26.625 39.375 -17.25 1 78.75 507 TYR A N 1
ATOM 3955 C CA . TYR A 1 507 ? 25.75 38.188 -17.172 1 78.75 507 TYR A CA 1
ATOM 3956 C C . TYR A 1 507 ? 25.844 37.531 -15.805 1 78.75 507 TYR A C 1
ATOM 3958 O O . TYR A 1 507 ? 26.953 37.219 -15.336 1 78.75 507 TYR A O 1
ATOM 3966 N N . LEU A 1 508 ? 24.609 37.406 -15.094 1 75.25 508 LEU A N 1
ATOM 3967 C CA . LEU A 1 508 ? 24.547 36.75 -13.797 1 75.25 508 LEU A CA 1
ATOM 3968 C C . LEU A 1 508 ? 23.891 35.375 -13.906 1 75.25 508 LEU A C 1
ATOM 3970 O O . LEU A 1 508 ? 22.859 35.219 -14.562 1 75.25 508 LEU A O 1
ATOM 3974 N N . HIS A 1 509 ? 24.641 34.344 -13.484 1 79.25 509 HIS A N 1
ATOM 3975 C CA . HIS A 1 509 ? 24.047 33.031 -13.359 1 79.25 509 HIS A CA 1
ATOM 3976 C C . HIS A 1 509 ? 23.078 32.969 -12.164 1 79.25 509 HIS A C 1
ATOM 3978 O O . HIS A 1 509 ? 23.438 32.469 -11.102 1 79.25 509 HIS A O 1
ATOM 3984 N N . ARG A 1 510 ? 21.891 33.375 -12.305 1 68.12 510 ARG A N 1
ATOM 3985 C CA . ARG A 1 510 ? 20.938 33.625 -11.234 1 68.12 510 ARG A CA 1
ATOM 3986 C C . ARG A 1 510 ? 20.641 32.344 -10.445 1 68.12 510 ARG A C 1
ATOM 3988 O O . ARG A 1 510 ? 20.328 32.406 -9.258 1 68.12 510 ARG A O 1
ATOM 3995 N N . SER A 1 511 ? 20.781 31.188 -11.07 1 73 511 SER A N 1
ATOM 3996 C CA . SER A 1 511 ? 20.359 29.969 -10.414 1 73 511 SER A CA 1
ATOM 3997 C C . SER A 1 511 ? 21.531 29.203 -9.812 1 73 511 SER A C 1
ATOM 3999 O O . SER A 1 511 ? 21.359 28.188 -9.156 1 73 511 SER A O 1
ATOM 4001 N N . LEU A 1 512 ? 22.656 29.672 -10.086 1 77.94 512 LEU A N 1
ATOM 4002 C CA . LEU A 1 512 ? 23.844 29.031 -9.539 1 77.94 512 LEU A CA 1
ATOM 4003 C C . LEU A 1 512 ? 24.297 29.719 -8.258 1 77.94 512 LEU A C 1
ATOM 4005 O O . LEU A 1 512 ? 23.891 30.859 -7.988 1 77.94 512 LEU A O 1
ATOM 4009 N N . PRO A 1 513 ? 25.078 28.969 -7.52 1 66.06 513 PRO A N 1
ATOM 4010 C CA . PRO A 1 513 ? 25.562 29.578 -6.281 1 66.06 513 PRO A CA 1
ATOM 4011 C C . PRO A 1 513 ? 26.344 30.859 -6.523 1 66.06 513 PRO A C 1
ATOM 4013 O O . PRO A 1 513 ? 27.125 30.953 -7.469 1 66.06 513 PRO A O 1
ATOM 4016 N N . TYR A 1 514 ? 26.062 31.953 -5.859 1 63.94 514 TYR A N 1
ATOM 4017 C CA . TYR A 1 514 ? 26.766 33.219 -5.871 1 63.94 514 TYR A CA 1
ATOM 4018 C C . TYR A 1 514 ? 26.531 33.969 -7.184 1 63.94 514 TYR A C 1
ATOM 4020 O O . TYR A 1 514 ? 27.297 34.844 -7.547 1 63.94 514 TYR A O 1
ATOM 4028 N N . LYS A 1 515 ? 25.531 33.469 -7.965 1 71.5 515 LYS A N 1
ATOM 4029 C CA . LYS A 1 515 ? 25.188 34.062 -9.258 1 71.5 515 LYS A CA 1
ATOM 4030 C C . LYS A 1 515 ? 26.422 34.125 -10.164 1 71.5 515 LYS A C 1
ATOM 4032 O O . LYS A 1 515 ? 26.594 35.125 -10.891 1 71.5 515 LYS A O 1
ATOM 4037 N N . ALA A 1 516 ? 27.375 33.281 -9.828 1 77.69 516 ALA A N 1
ATOM 4038 C CA . ALA A 1 516 ? 28.625 33.188 -10.586 1 77.69 516 ALA A CA 1
ATOM 4039 C C . ALA A 1 516 ? 28.812 31.797 -11.172 1 77.69 516 ALA A C 1
ATOM 4041 O O . ALA A 1 516 ? 28.172 30.828 -10.742 1 77.69 516 ALA A O 1
ATOM 4042 N N . PRO A 1 517 ? 29.656 31.75 -12.172 1 85.12 517 PRO A N 1
ATOM 4043 C CA . PRO A 1 517 ? 29.938 30.422 -12.75 1 85.12 517 PRO A CA 1
ATOM 4044 C C . PRO A 1 517 ? 30.656 29.5 -11.789 1 85.12 517 PRO A C 1
ATOM 4046 O O . PRO A 1 517 ? 31.344 29.969 -10.867 1 85.12 517 PRO A O 1
ATOM 4049 N N . LEU A 1 518 ? 30.469 28.219 -11.984 1 87.12 518 LEU A N 1
ATOM 4050 C CA . LEU A 1 518 ? 31.156 27.219 -11.172 1 87.12 518 LEU A CA 1
ATOM 4051 C C . LEU A 1 518 ? 32.656 27.25 -11.438 1 87.12 518 LEU A C 1
ATOM 4053 O O . LEU A 1 518 ? 33.094 27.484 -12.57 1 87.12 518 LEU A O 1
ATOM 4057 N N . LYS A 1 519 ? 33.5 27.062 -10.453 1 81.69 519 LYS A N 1
ATOM 4058 C CA . LYS A 1 519 ? 34.906 27.297 -10.594 1 81.69 519 LYS A CA 1
ATOM 4059 C C . LYS A 1 519 ? 35.719 26 -10.539 1 81.69 519 LYS A C 1
ATOM 4061 O O . LYS A 1 519 ? 36.875 25.953 -10.961 1 81.69 519 LYS A O 1
ATOM 4066 N N . ASN A 1 520 ? 35.312 24.906 -10.125 1 86.06 520 ASN A N 1
ATOM 4067 C CA . ASN A 1 520 ? 36.094 23.688 -9.961 1 86.06 520 ASN A CA 1
ATOM 4068 C C . ASN A 1 520 ? 36.281 22.984 -11.297 1 86.06 520 ASN A C 1
ATOM 4070 O O . ASN A 1 520 ? 35.375 22.359 -11.828 1 86.06 520 ASN A O 1
ATOM 4074 N N . PRO A 1 521 ? 37.531 23.047 -11.859 1 88.44 521 PRO A N 1
ATOM 4075 C CA . PRO A 1 521 ? 37.781 22.453 -13.172 1 88.44 521 PRO A CA 1
ATOM 4076 C C . PRO A 1 521 ? 37.625 20.922 -13.156 1 88.44 521 PRO A C 1
ATOM 4078 O O . PRO A 1 521 ? 37.219 20.328 -14.164 1 88.44 521 PRO A O 1
ATOM 4081 N N . ALA A 1 522 ? 37.969 20.328 -12.023 1 90.06 522 ALA A N 1
ATOM 4082 C CA . ALA A 1 522 ? 37.812 18.875 -11.938 1 90.06 522 ALA A CA 1
ATOM 4083 C C . ALA A 1 522 ? 36.344 18.469 -12.047 1 90.06 522 ALA A C 1
ATOM 4085 O O . ALA A 1 522 ? 36.031 17.453 -12.656 1 90.06 522 ALA A O 1
ATOM 4086 N N . LEU A 1 523 ? 35.562 19.234 -11.469 1 91.5 523 LEU A N 1
ATOM 4087 C CA . LEU A 1 523 ? 34.125 18.984 -11.562 1 91.5 523 LEU A CA 1
ATOM 4088 C C . LEU A 1 523 ? 33.656 19.172 -12.992 1 91.5 523 LEU A C 1
ATOM 4090 O O . LEU A 1 523 ? 32.812 18.422 -13.469 1 91.5 523 LEU A O 1
ATOM 4094 N N . CYS A 1 524 ? 34.156 20.125 -13.656 1 92.69 524 CYS A N 1
ATOM 4095 C CA . CYS A 1 524 ? 33.781 20.391 -15.039 1 92.69 524 CYS A CA 1
ATOM 4096 C C . CYS A 1 524 ? 34.125 19.203 -15.938 1 92.69 524 CYS A C 1
ATOM 4098 O O . CYS A 1 524 ? 33.281 18.766 -16.734 1 92.69 524 CYS A O 1
ATOM 4100 N N . GLU A 1 525 ? 35.281 18.672 -15.773 1 92.38 525 GLU A N 1
ATOM 4101 C CA . GLU A 1 525 ? 35.719 17.562 -16.594 1 92.38 525 GLU A CA 1
ATOM 4102 C C . GLU A 1 525 ? 34.844 16.312 -16.344 1 92.38 525 GLU A C 1
ATOM 4104 O O . GLU A 1 525 ? 34.5 15.609 -17.281 1 92.38 525 GLU A O 1
ATOM 4109 N N . LYS A 1 526 ? 34.594 16.047 -15.141 1 93.12 526 LYS A N 1
ATOM 4110 C CA . LYS A 1 526 ? 33.781 14.883 -14.797 1 93.12 526 LYS A CA 1
ATOM 4111 C C . LYS A 1 526 ? 32.344 15.023 -15.297 1 93.12 526 LYS A C 1
ATOM 4113 O O . LYS A 1 526 ? 31.734 14.039 -15.711 1 93.12 526 LYS A O 1
ATOM 4118 N N . LEU A 1 527 ? 31.844 16.188 -15.203 1 93.69 527 LEU A N 1
ATOM 4119 C CA . LEU A 1 527 ? 30.484 16.406 -15.68 1 93.69 527 LEU A CA 1
ATOM 4120 C C . LEU A 1 527 ? 30.406 16.297 -17.203 1 93.69 527 LEU A C 1
ATOM 4122 O O . LEU A 1 527 ? 29.438 15.766 -17.75 1 93.69 527 LEU A O 1
ATOM 4126 N N . ILE A 1 528 ? 31.422 16.766 -17.891 1 93.06 528 ILE A N 1
ATOM 4127 C CA . ILE A 1 528 ? 31.469 16.656 -19.344 1 93.06 528 ILE A CA 1
ATOM 4128 C C . ILE A 1 528 ? 31.516 15.188 -19.734 1 93.06 528 ILE A C 1
ATOM 4130 O O . ILE A 1 528 ? 30.828 14.758 -20.672 1 93.06 528 ILE A O 1
ATOM 4134 N N . SER A 1 529 ? 32.281 14.453 -19 1 92.31 529 SER A N 1
ATOM 4135 C CA . SER A 1 529 ? 32.375 13.023 -19.266 1 92.31 529 SER A CA 1
ATOM 4136 C C . SER A 1 529 ? 31.047 12.32 -19.016 1 92.31 529 SER A C 1
ATOM 4138 O O . SER A 1 529 ? 30.672 11.383 -19.734 1 92.31 529 SER A O 1
ATOM 4140 N N . LEU A 1 530 ? 30.375 12.703 -18.031 1 92.38 530 LEU A N 1
ATOM 4141 C CA . LEU A 1 530 ? 29.094 12.109 -17.672 1 92.38 530 LEU A CA 1
ATOM 4142 C C . LEU A 1 530 ? 28.047 12.422 -18.734 1 92.38 530 LEU A C 1
ATOM 4144 O O . LEU A 1 530 ? 27.172 11.594 -19.016 1 92.38 530 LEU A O 1
ATOM 4148 N N . PHE A 1 531 ? 28.141 13.578 -19.406 1 93.44 531 PHE A N 1
ATOM 4149 C CA . PHE A 1 531 ? 27.125 14.008 -20.344 1 93.44 531 PHE A CA 1
ATOM 4150 C C . PHE A 1 531 ? 27.5 13.625 -21.781 1 93.44 531 PHE A C 1
ATOM 4152 O O . PHE A 1 531 ? 26.672 13.75 -22.688 1 93.44 531 PHE A O 1
ATOM 4159 N N . GLU A 1 532 ? 28.641 13.086 -21.984 1 92.12 532 GLU A N 1
ATOM 4160 C CA . GLU A 1 532 ? 29.109 12.711 -23.328 1 92.12 532 GLU A CA 1
ATOM 4161 C C . GLU A 1 532 ? 28.172 11.688 -23.969 1 92.12 532 GLU A C 1
ATOM 4163 O O . GLU A 1 532 ? 27.766 11.859 -25.125 1 92.12 532 GLU A O 1
ATOM 4168 N N . PRO A 1 533 ? 27.828 10.633 -23.188 1 89.19 533 PRO A N 1
ATOM 4169 C CA . PRO A 1 533 ? 26.906 9.672 -23.812 1 89.19 533 PRO A CA 1
ATOM 4170 C C . PRO A 1 533 ? 25.531 10.273 -24.109 1 89.19 533 PRO A C 1
ATOM 4172 O O . PRO A 1 533 ? 24.859 9.836 -25.047 1 89.19 533 PRO A O 1
ATOM 4175 N N . ILE A 1 534 ? 25.141 11.25 -23.375 1 90.88 534 ILE A N 1
ATOM 4176 C CA . ILE A 1 534 ? 23.844 11.891 -23.578 1 90.88 534 ILE A CA 1
ATOM 4177 C C . ILE A 1 534 ? 23.875 12.75 -24.828 1 90.88 534 ILE A C 1
ATOM 4179 O O . ILE A 1 534 ? 22.906 12.781 -25.594 1 90.88 534 ILE A O 1
ATOM 4183 N N . VAL A 1 535 ? 25.016 13.445 -25.031 1 92.31 535 VAL A N 1
ATOM 4184 C CA . VAL A 1 535 ? 25.203 14.266 -26.234 1 92.31 535 VAL A CA 1
ATOM 4185 C C . VAL A 1 535 ? 25.234 13.367 -27.469 1 92.31 535 VAL A C 1
ATOM 4187 O O . VAL A 1 535 ? 24.688 13.719 -28.516 1 92.31 535 VAL A O 1
ATOM 4190 N N . GLY A 1 536 ? 25.797 12.203 -27.328 1 88.75 536 GLY A N 1
ATOM 4191 C CA . GLY A 1 536 ? 25.906 11.266 -28.438 1 88.75 536 GLY A CA 1
ATOM 4192 C C . GLY A 1 536 ? 24.562 10.672 -28.844 1 88.75 536 GLY A C 1
ATOM 4193 O O . GLY A 1 536 ? 24.359 10.305 -30 1 88.75 536 GLY A O 1
ATOM 4194 N N . ASN A 1 537 ? 23.672 10.586 -27.922 1 89.62 537 ASN A N 1
ATOM 4195 C CA . ASN A 1 537 ? 22.344 10.031 -28.188 1 89.62 537 ASN A CA 1
ATOM 4196 C C . ASN A 1 537 ? 21.297 11.125 -28.297 1 89.62 537 ASN A C 1
ATOM 4198 O O . ASN A 1 537 ? 20.141 10.93 -27.875 1 89.62 537 ASN A O 1
ATOM 4202 N N . ALA A 1 538 ? 21.609 12.234 -28.766 1 91.25 538 ALA A N 1
ATOM 4203 C CA . ALA A 1 538 ? 20.719 13.391 -28.859 1 91.25 538 ALA A CA 1
ATOM 4204 C C . ALA A 1 538 ? 19.531 13.086 -29.766 1 91.25 538 ALA A C 1
ATOM 4206 O O . ALA A 1 538 ? 18.438 13.625 -29.562 1 91.25 538 ALA A O 1
ATOM 4207 N N . THR A 1 539 ? 19.734 12.203 -30.703 1 89 539 THR A N 1
ATOM 4208 C CA . THR A 1 539 ? 18.641 11.859 -31.609 1 89 539 THR A CA 1
ATOM 4209 C C . THR A 1 539 ? 17.516 11.148 -30.859 1 89 539 THR A C 1
ATOM 4211 O O . THR A 1 539 ? 16.328 11.406 -31.109 1 89 539 THR A O 1
ATOM 4214 N N . VAL A 1 540 ? 17.875 10.336 -29.984 1 88.62 540 VAL A N 1
ATOM 4215 C CA . VAL A 1 540 ? 16.891 9.602 -29.188 1 88.62 540 VAL A CA 1
ATOM 4216 C C . VAL A 1 540 ? 16.203 10.539 -28.203 1 88.62 540 VAL A C 1
ATOM 4218 O O . VAL A 1 540 ? 14.984 10.477 -28.016 1 88.62 540 VAL A O 1
ATOM 4221 N N . TYR A 1 541 ? 16.938 11.492 -27.609 1 91.19 541 TYR A N 1
ATOM 4222 C CA . TYR A 1 541 ? 16.406 12.367 -26.562 1 91.19 541 TYR A CA 1
ATOM 4223 C C . TYR A 1 541 ? 15.602 13.508 -27.156 1 91.19 541 TYR A C 1
ATOM 4225 O O . TYR A 1 541 ? 14.852 14.188 -26.453 1 91.19 541 TYR A O 1
ATOM 4233 N N . SER A 1 542 ? 15.711 13.719 -28.453 1 91.5 542 SER A N 1
ATOM 4234 C CA . SER A 1 542 ? 14.953 14.773 -29.109 1 91.5 542 SER A CA 1
ATOM 4235 C C . SER A 1 542 ? 13.508 14.344 -29.344 1 91.5 542 SER A C 1
ATOM 4237 O O . SER A 1 542 ? 12.641 15.188 -29.594 1 91.5 542 SER A O 1
ATOM 4239 N N . ASP A 1 543 ? 13.281 13.039 -29.203 1 90.25 543 ASP A N 1
ATOM 4240 C CA . ASP A 1 543 ? 11.938 12.516 -29.422 1 90.25 543 ASP A CA 1
ATOM 4241 C C . ASP A 1 543 ? 11.445 11.742 -28.188 1 90.25 543 ASP A C 1
ATOM 4243 O O . ASP A 1 543 ? 11.211 10.539 -28.266 1 90.25 543 ASP A O 1
ATOM 4247 N N . LEU A 1 544 ? 11.172 12.477 -27.156 1 91.75 544 LEU A N 1
ATOM 4248 C CA . LEU A 1 544 ? 10.758 11.859 -25.906 1 91.75 544 LEU A CA 1
ATOM 4249 C C . LEU A 1 544 ? 9.234 11.883 -25.766 1 91.75 544 LEU A C 1
ATOM 4251 O O . LEU A 1 544 ? 8.57 12.734 -26.359 1 91.75 544 LEU A O 1
ATOM 4255 N N . GLY A 1 545 ? 8.75 10.867 -25.141 1 90.88 545 GLY A N 1
ATOM 4256 C CA . GLY A 1 545 ? 7.32 10.773 -24.859 1 90.88 545 GLY A CA 1
ATOM 4257 C C . GLY A 1 545 ? 6.988 10.875 -23.391 1 90.88 545 GLY A C 1
ATOM 4258 O O . GLY A 1 545 ? 7.77 11.414 -22.594 1 90.88 545 GLY A O 1
ATOM 4259 N N . SER A 1 546 ? 5.707 10.586 -23.016 1 90.06 546 SER A N 1
ATOM 4260 C CA . SER A 1 546 ? 5.266 10.641 -21.625 1 90.06 546 SER A CA 1
ATOM 4261 C C . SER A 1 546 ? 4.516 9.367 -21.234 1 90.06 546 SER A C 1
ATOM 4263 O O . SER A 1 546 ? 3.639 8.914 -21.969 1 90.06 546 SER A O 1
ATOM 4265 N N . SER A 1 547 ? 4.922 8.758 -20.125 1 89.56 547 SER A N 1
ATOM 4266 C CA . SER A 1 547 ? 4.227 7.586 -19.609 1 89.56 547 SER A CA 1
ATOM 4267 C C . SER A 1 547 ? 3.461 7.918 -18.328 1 89.56 547 SER A C 1
ATOM 4269 O O . SER A 1 547 ? 3.174 7.031 -17.516 1 89.56 547 SER A O 1
ATOM 4271 N N . GLN A 1 548 ? 3.107 9.148 -18.047 1 89.75 548 GLN A N 1
ATOM 4272 C CA . GLN A 1 548 ? 2.438 9.602 -16.828 1 89.75 548 GLN A CA 1
ATOM 4273 C C . GLN A 1 548 ? 1.028 9.031 -16.734 1 89.75 548 GLN A C 1
ATOM 4275 O O . GLN A 1 548 ? 0.528 8.789 -15.625 1 89.75 548 GLN A O 1
ATOM 4280 N N . ALA A 1 549 ? 0.407 8.828 -17.891 1 93.62 549 ALA A N 1
ATOM 4281 C CA . ALA A 1 549 ? -0.935 8.25 -17.891 1 93.62 549 ALA A CA 1
ATOM 4282 C C . ALA A 1 549 ? -0.936 6.855 -17.281 1 93.62 549 ALA A C 1
ATOM 4284 O O . ALA A 1 549 ? -1.858 6.492 -16.547 1 93.62 549 ALA A O 1
ATOM 4285 N N . CYS A 1 550 ? 0.11 6.078 -17.562 1 94.88 550 CYS A N 1
ATOM 4286 C CA . CYS A 1 550 ? 0.207 4.73 -17.016 1 94.88 550 CYS A CA 1
ATOM 4287 C C . CYS A 1 550 ? 0.45 4.766 -15.516 1 94.88 550 CYS A C 1
ATOM 4289 O O . CYS A 1 550 ? -0.044 3.908 -14.781 1 94.88 550 CYS A O 1
ATOM 4291 N N . GLU A 1 551 ? 1.211 5.73 -15.062 1 91.81 551 GLU A N 1
ATOM 4292 C CA . GLU A 1 551 ? 1.409 5.879 -13.625 1 91.81 551 GLU A CA 1
ATOM 4293 C C . GLU A 1 551 ? 0.093 6.176 -12.914 1 91.81 551 GLU A C 1
ATOM 4295 O O . GLU A 1 551 ? -0.153 5.672 -11.812 1 91.81 551 GLU A O 1
ATOM 4300 N N . ALA A 1 552 ? -0.691 7.027 -13.547 1 93.88 552 ALA A N 1
ATOM 4301 C CA . ALA A 1 552 ? -2.01 7.324 -12.992 1 93.88 552 ALA A CA 1
ATOM 4302 C C . ALA A 1 552 ? -2.889 6.078 -12.977 1 93.88 552 ALA A C 1
ATOM 4304 O O . ALA A 1 552 ? -3.674 5.879 -12.047 1 93.88 552 ALA A O 1
ATOM 4305 N N . ALA A 1 553 ? -2.744 5.301 -14.008 1 96.5 553 ALA A N 1
ATOM 4306 C CA . ALA A 1 553 ? -3.508 4.055 -14.078 1 96.5 553 ALA A CA 1
ATOM 4307 C C . ALA A 1 553 ? -3.09 3.09 -12.977 1 96.5 553 ALA A C 1
ATOM 4309 O O . ALA A 1 553 ? -3.932 2.416 -12.383 1 96.5 553 ALA A O 1
ATOM 4310 N N . HIS A 1 554 ? -1.789 2.967 -12.719 1 94.88 554 HIS A N 1
ATOM 4311 C CA . HIS A 1 554 ? -1.303 2.109 -11.641 1 94.88 554 HIS A CA 1
ATOM 4312 C C . HIS A 1 554 ? -1.826 2.576 -10.289 1 94.88 554 HIS A C 1
ATOM 4314 O O . HIS A 1 554 ? -2.131 1.755 -9.422 1 94.88 554 HIS A O 1
ATOM 4320 N N . ARG A 1 555 ? -1.892 3.873 -10.125 1 93.94 555 ARG A N 1
ATOM 4321 C CA . ARG A 1 555 ? -2.453 4.406 -8.891 1 93.94 555 ARG A CA 1
ATOM 4322 C C . ARG A 1 555 ? -3.924 4.027 -8.75 1 93.94 555 ARG A C 1
ATOM 4324 O O . ARG A 1 555 ? -4.371 3.645 -7.664 1 93.94 555 ARG A O 1
ATOM 4331 N N . ALA A 1 556 ? -4.633 4.172 -9.828 1 95.5 556 ALA A N 1
ATOM 4332 C CA . ALA A 1 556 ? -6.043 3.781 -9.828 1 95.5 556 ALA A CA 1
ATOM 4333 C C . ALA A 1 556 ? -6.195 2.295 -9.516 1 95.5 556 ALA A C 1
ATOM 4335 O O . ALA A 1 556 ? -7.137 1.893 -8.828 1 95.5 556 ALA A O 1
ATOM 4336 N N . ALA A 1 557 ? -5.297 1.509 -10.047 1 95.88 557 ALA A N 1
ATOM 4337 C CA . ALA A 1 557 ? -5.324 0.068 -9.805 1 95.88 557 ALA A CA 1
ATOM 4338 C C . ALA A 1 557 ? -5.082 -0.249 -8.336 1 95.88 557 ALA A C 1
ATOM 4340 O O . ALA A 1 557 ? -5.66 -1.193 -7.793 1 95.88 557 ALA A O 1
ATOM 4341 N N . SER A 1 558 ? -4.234 0.525 -7.609 1 93.44 558 SER A N 1
ATOM 4342 C CA . SER A 1 558 ? -3.912 0.294 -6.207 1 93.44 558 SER A CA 1
ATOM 4343 C C . SER A 1 558 ? -5.117 0.564 -5.312 1 93.44 558 SER A C 1
ATOM 4345 O O . SER A 1 558 ? -5.18 0.078 -4.18 1 93.44 558 SER A O 1
ATOM 4347 N N . LEU A 1 559 ? -6.121 1.326 -5.805 1 93.75 559 LEU A N 1
ATOM 4348 C CA . LEU A 1 559 ? -7.324 1.608 -5.031 1 93.75 559 LEU A CA 1
ATOM 4349 C C . LEU A 1 559 ? -8.234 0.384 -4.973 1 93.75 559 LEU A C 1
ATOM 4351 O O . LEU A 1 559 ? -8.961 0.194 -3.996 1 93.75 559 LEU A O 1
ATOM 4355 N N . ARG A 1 560 ? -8.203 -0.414 -5.988 1 95.75 560 ARG A N 1
ATOM 4356 C CA . ARG A 1 560 ? -9.039 -1.61 -6.051 1 95.75 560 ARG A CA 1
ATOM 4357 C C . ARG A 1 560 ? -8.25 -2.852 -5.652 1 95.75 560 ARG A C 1
ATOM 4359 O O . ARG A 1 560 ? -8.797 -3.781 -5.062 1 95.75 560 ARG A O 1
ATOM 4366 N N . ALA A 1 561 ? -6.992 -2.848 -6 1 94.5 561 ALA A N 1
ATOM 4367 C CA . ALA A 1 561 ? -6.082 -3.936 -5.652 1 94.5 561 ALA A CA 1
ATOM 4368 C C . ALA A 1 561 ? -4.816 -3.402 -4.988 1 94.5 561 ALA A C 1
ATOM 4370 O O . ALA A 1 561 ? -3.754 -3.354 -5.613 1 94.5 561 ALA A O 1
ATOM 4371 N N . PRO A 1 562 ? -4.898 -3.131 -3.699 1 91.19 562 PRO A N 1
ATOM 4372 C CA . PRO A 1 562 ? -3.729 -2.604 -2.994 1 91.19 562 PRO A CA 1
ATOM 4373 C C . PRO A 1 562 ? -2.566 -3.594 -2.953 1 91.19 562 PRO A C 1
ATOM 4375 O O . PRO A 1 562 ? -2.787 -4.809 -2.926 1 91.19 562 PRO A O 1
ATOM 4378 N N . LYS A 1 563 ? -1.368 -3.104 -2.828 1 87.31 563 LYS A N 1
ATOM 4379 C CA . LYS A 1 563 ? -0.164 -3.924 -2.912 1 87.31 563 LYS A CA 1
ATOM 4380 C C . LYS A 1 563 ? 0.006 -4.781 -1.66 1 87.31 563 LYS A C 1
ATOM 4382 O O . LYS A 1 563 ? 0.654 -5.828 -1.702 1 87.31 563 LYS A O 1
ATOM 4387 N N . HIS A 1 564 ? -0.595 -4.332 -0.56 1 86.19 564 HIS A N 1
ATOM 4388 C CA . HIS A 1 564 ? -0.384 -5.082 0.673 1 86.19 564 HIS A CA 1
ATOM 4389 C C . HIS A 1 564 ? -1.323 -6.281 0.758 1 86.19 564 HIS A C 1
ATOM 4391 O O . HIS A 1 564 ? -1.194 -7.113 1.658 1 86.19 564 HIS A O 1
ATOM 4397 N N . LEU A 1 565 ? -2.254 -6.367 -0.135 1 89.81 565 LEU A N 1
ATOM 4398 C CA . LEU A 1 565 ? -3.162 -7.508 -0.213 1 89.81 565 LEU A CA 1
ATOM 4399 C C . LEU A 1 565 ? -2.918 -8.312 -1.487 1 89.81 565 LEU A C 1
ATOM 4401 O O . LEU A 1 565 ? -2.629 -7.738 -2.541 1 89.81 565 LEU A O 1
ATOM 4405 N N . HIS A 1 566 ? -3.107 -9.578 -1.422 1 89.75 566 HIS A N 1
ATOM 4406 C CA . HIS A 1 566 ? -2.82 -10.453 -2.557 1 89.75 566 HIS A CA 1
ATOM 4407 C C . HIS A 1 566 ? -4.102 -11.016 -3.156 1 89.75 566 HIS A C 1
ATOM 4409 O O . HIS A 1 566 ? -4.781 -11.828 -2.527 1 89.75 566 HIS A O 1
ATOM 4415 N N . TYR A 1 567 ? -4.449 -10.641 -4.348 1 94 567 TYR A N 1
ATOM 4416 C CA . TYR A 1 567 ? -5.645 -11.102 -5.043 1 94 567 TYR A CA 1
ATOM 4417 C C . TYR A 1 567 ? -5.281 -11.969 -6.242 1 94 567 TYR A C 1
ATOM 4419 O O . TYR A 1 567 ? -6.148 -12.344 -7.031 1 94 567 TYR A O 1
ATOM 4427 N N . GLY A 1 568 ? -4.039 -12.328 -6.426 1 93.12 568 GLY A N 1
ATOM 4428 C CA . GLY A 1 568 ? -3.562 -12.898 -7.672 1 93.12 568 GLY A CA 1
ATOM 4429 C C . GLY A 1 568 ? -3.629 -14.414 -7.695 1 93.12 568 GLY A C 1
ATOM 4430 O O . GLY A 1 568 ? -3.186 -15.047 -8.656 1 93.12 568 GLY A O 1
ATOM 4431 N N . GLU A 1 569 ? -4.227 -15.07 -6.672 1 92.94 569 GLU A N 1
ATOM 4432 C CA . GLU A 1 569 ? -4.344 -16.531 -6.652 1 92.94 569 GLU A CA 1
ATOM 4433 C C . GLU A 1 569 ? -5.586 -16.984 -7.406 1 92.94 569 GLU A C 1
ATOM 4435 O O . GLU A 1 569 ? -5.77 -18.188 -7.633 1 92.94 569 GLU A O 1
ATOM 4440 N N . SER A 1 570 ? -6.426 -16.078 -7.746 1 93.94 570 SER A N 1
ATOM 4441 C CA . SER A 1 570 ? -7.656 -16.328 -8.492 1 93.94 570 SER A CA 1
ATOM 4442 C C . SER A 1 570 ? -7.938 -15.211 -9.484 1 93.94 570 SER A C 1
ATOM 4444 O O . SER A 1 570 ? -7.09 -14.344 -9.703 1 93.94 570 SER A O 1
ATOM 4446 N N . GLU A 1 571 ? -9.086 -15.281 -10.125 1 95.69 571 GLU A N 1
ATOM 4447 C CA . GLU A 1 571 ? -9.477 -14.289 -11.117 1 95.69 571 GLU A CA 1
ATOM 4448 C C . GLU A 1 571 ? -9.805 -12.945 -10.461 1 95.69 571 GLU A C 1
ATOM 4450 O O . GLU A 1 571 ? -10.109 -11.969 -11.148 1 95.69 571 GLU A O 1
ATOM 4455 N N . SER A 1 572 ? -9.656 -12.898 -9.172 1 96.56 572 SER A N 1
ATOM 4456 C CA . SER A 1 572 ? -10.008 -11.703 -8.414 1 96.56 572 SER A CA 1
ATOM 4457 C C . SER A 1 572 ? -9.172 -10.508 -8.859 1 96.56 572 SER A C 1
ATOM 4459 O O . SER A 1 572 ? -9.688 -9.391 -8.953 1 96.56 572 SER A O 1
ATOM 4461 N N . LEU A 1 573 ? -7.879 -10.727 -9.102 1 96.94 573 LEU A N 1
ATOM 4462 C CA . LEU A 1 573 ? -7.016 -9.633 -9.547 1 96.94 573 LEU A CA 1
ATOM 4463 C C . LEU A 1 573 ? -7.406 -9.172 -10.953 1 96.94 573 LEU A C 1
ATOM 4465 O O . LEU A 1 573 ? -7.418 -7.977 -11.234 1 96.94 573 LEU A O 1
ATOM 4469 N N . ASP A 1 574 ? -7.738 -10.109 -11.805 1 97.5 574 ASP A N 1
ATOM 4470 C CA . ASP A 1 574 ? -8.148 -9.789 -13.164 1 97.5 574 ASP A CA 1
ATOM 4471 C C . ASP A 1 574 ? -9.383 -8.883 -13.164 1 97.5 574 ASP A C 1
ATOM 4473 O O . ASP A 1 574 ? -9.438 -7.895 -13.898 1 97.5 574 ASP A O 1
ATOM 4477 N N . TYR A 1 575 ? -10.359 -9.242 -12.359 1 98.12 575 TYR A N 1
ATOM 4478 C CA . TYR A 1 575 ? -11.586 -8.461 -12.266 1 98.12 575 TYR A CA 1
ATOM 4479 C C . TYR A 1 575 ? -11.289 -7.027 -11.844 1 98.12 575 TYR A C 1
ATOM 4481 O O . TYR A 1 575 ? -11.867 -6.082 -12.375 1 98.12 575 TYR A O 1
ATOM 4489 N N . ARG A 1 576 ? -10.445 -6.859 -10.93 1 97.88 576 ARG A N 1
ATOM 4490 C CA . ARG A 1 576 ? -10.156 -5.551 -10.352 1 97.88 576 ARG A CA 1
ATOM 4491 C C . ARG A 1 576 ? -9.383 -4.68 -11.344 1 97.88 576 ARG A C 1
ATOM 4493 O O . ARG A 1 576 ? -9.594 -3.465 -11.398 1 97.88 576 ARG A O 1
ATOM 4500 N N . LEU A 1 577 ? -8.484 -5.281 -12.078 1 97.94 577 LEU A N 1
ATOM 4501 C CA . LEU A 1 577 ? -7.746 -4.523 -13.086 1 97.94 577 LEU A CA 1
ATOM 4502 C C . LEU A 1 577 ? -8.648 -4.152 -14.258 1 97.94 577 LEU A C 1
ATOM 4504 O O . LEU A 1 577 ? -8.523 -3.064 -14.82 1 97.94 577 LEU A O 1
ATOM 4508 N N . LYS A 1 578 ? -9.57 -5.098 -14.602 1 98.25 578 LYS A N 1
ATOM 4509 C CA . LYS A 1 578 ? -10.547 -4.785 -15.641 1 98.25 578 LYS A CA 1
ATOM 4510 C C . LYS A 1 578 ? -11.5 -3.686 -15.18 1 98.25 578 LYS A C 1
ATOM 4512 O O . LYS A 1 578 ? -11.859 -2.805 -15.969 1 98.25 578 LYS A O 1
ATOM 4517 N N . ALA A 1 579 ? -11.859 -3.76 -13.961 1 98.38 579 ALA A N 1
ATOM 4518 C CA . ALA A 1 579 ? -12.695 -2.699 -13.398 1 98.38 579 ALA A CA 1
ATOM 4519 C C . ALA A 1 579 ? -11.969 -1.357 -13.43 1 98.38 579 ALA A C 1
ATOM 4521 O O . ALA A 1 579 ? -12.586 -0.318 -13.672 1 98.38 579 ALA A O 1
ATOM 4522 N N . THR A 1 580 ? -10.695 -1.345 -13.172 1 98.12 580 THR A N 1
ATOM 4523 C CA . THR A 1 580 ? -9.891 -0.127 -13.219 1 98.12 580 THR A CA 1
ATOM 4524 C C . THR A 1 580 ? -9.875 0.457 -14.625 1 98.12 580 THR A C 1
ATOM 4526 O O . THR A 1 580 ? -10.039 1.665 -14.805 1 98.12 580 THR A O 1
ATOM 4529 N N . ALA A 1 581 ? -9.641 -0.432 -15.586 1 98.12 581 ALA A N 1
ATOM 4530 C CA . ALA A 1 581 ? -9.625 0.012 -16.984 1 98.12 581 ALA A CA 1
ATOM 4531 C C . ALA A 1 581 ? -10.961 0.646 -17.359 1 98.12 581 ALA A C 1
ATOM 4533 O O . ALA A 1 581 ? -10.992 1.71 -17.984 1 98.12 581 ALA A O 1
ATOM 4534 N N . ALA A 1 582 ? -12.047 0.014 -16.938 1 98 582 ALA A N 1
ATOM 4535 C CA . ALA A 1 582 ? -13.375 0.537 -17.25 1 98 582 ALA A CA 1
ATOM 4536 C C . ALA A 1 582 ? -13.609 1.882 -16.562 1 98 582 ALA A C 1
ATOM 4538 O O . ALA A 1 582 ? -14.211 2.785 -17.141 1 98 582 ALA A O 1
ATOM 4539 N N . CYS A 1 583 ? -13.164 2 -15.375 1 97.44 583 CYS A N 1
ATOM 4540 C CA . CYS A 1 583 ? -13.336 3.236 -14.617 1 97.44 583 CYS A CA 1
ATOM 4541 C C . CYS A 1 583 ? -12.547 4.379 -15.25 1 97.44 583 CYS A C 1
ATOM 4543 O O . CYS A 1 583 ? -13.016 5.516 -15.289 1 97.44 583 CYS A O 1
ATOM 4545 N N . ILE A 1 584 ? -11.336 4.156 -15.695 1 97.12 584 ILE A N 1
ATOM 4546 C CA . ILE A 1 584 ? -10.516 5.184 -16.328 1 97.12 584 ILE A CA 1
ATOM 4547 C C . ILE A 1 584 ? -11.164 5.617 -17.641 1 97.12 584 ILE A C 1
ATOM 4549 O O . ILE A 1 584 ? -11.203 6.809 -17.969 1 97.12 584 ILE A O 1
ATOM 4553 N N . ASN A 1 585 ? -11.703 4.617 -18.391 1 97.12 585 ASN A N 1
ATOM 4554 C CA . ASN A 1 585 ? -12.266 4.891 -19.719 1 97.12 585 ASN A CA 1
ATOM 4555 C C . ASN A 1 585 ? -13.609 5.602 -19.609 1 97.12 585 ASN A C 1
ATOM 4557 O O . ASN A 1 585 ? -13.875 6.551 -20.359 1 97.12 585 ASN A O 1
ATOM 4561 N N . GLU A 1 586 ? -14.484 5.121 -18.625 1 95.5 586 GLU A N 1
ATOM 4562 C CA . GLU A 1 586 ? -15.875 5.578 -18.625 1 95.5 586 GLU A CA 1
ATOM 4563 C C . GLU A 1 586 ? -16.203 6.355 -17.359 1 95.5 586 GLU A C 1
ATOM 4565 O O . GLU A 1 586 ? -17.312 6.883 -17.219 1 95.5 586 GLU A O 1
ATOM 4570 N N . GLY A 1 587 ? -15.305 6.441 -16.5 1 94.31 587 GLY A N 1
ATOM 4571 C CA . GLY A 1 587 ? -15.602 7.051 -15.211 1 94.31 587 GLY A CA 1
ATOM 4572 C C . GLY A 1 587 ? -16.266 6.09 -14.234 1 94.31 587 GLY A C 1
ATOM 4573 O O . GLY A 1 587 ? -16.328 4.887 -14.484 1 94.31 587 GLY A O 1
ATOM 4574 N N . ARG A 1 588 ? -16.75 6.59 -13.18 1 94.88 588 ARG A N 1
ATOM 4575 C CA . ARG A 1 588 ? -17.406 5.738 -12.188 1 94.88 588 ARG A CA 1
ATOM 4576 C C . ARG A 1 588 ? -18.75 5.223 -12.703 1 94.88 588 ARG A C 1
ATOM 4578 O O . ARG A 1 588 ? -19.281 4.238 -12.188 1 94.88 588 ARG A O 1
ATOM 4585 N N . SER A 1 589 ? -19.203 5.785 -13.703 1 94.06 589 SER A N 1
ATOM 4586 C CA . SER A 1 589 ? -20.469 5.387 -14.297 1 94.06 589 SER A CA 1
ATOM 4587 C C . SER A 1 589 ? -20.359 4.02 -14.969 1 94.06 589 SER A C 1
ATOM 4589 O O . SER A 1 589 ? -21.359 3.449 -15.398 1 94.06 589 SER A O 1
ATOM 4591 N N . TYR A 1 590 ? -19.125 3.473 -15 1 96.44 590 TYR A N 1
ATOM 4592 C CA . TYR A 1 590 ? -18.969 2.156 -15.609 1 96.44 590 TYR A CA 1
ATOM 4593 C C . TYR A 1 590 ? -19.797 1.11 -14.859 1 96.44 590 TYR A C 1
ATOM 4595 O O . TYR A 1 590 ? -20.25 0.125 -15.453 1 96.44 590 TYR A O 1
ATOM 4603 N N . LEU A 1 591 ? -20.047 1.315 -13.57 1 96 591 LEU A N 1
ATOM 4604 C CA . LEU A 1 591 ? -20.812 0.371 -12.758 1 96 591 LEU A CA 1
ATOM 4605 C C . LEU A 1 591 ? -22.281 0.336 -13.195 1 96 591 LEU A C 1
ATOM 4607 O O . LEU A 1 591 ? -22.844 -0.74 -13.406 1 96 591 LEU A O 1
ATOM 4611 N N . SER A 1 592 ? -22.844 1.536 -13.297 1 93.62 592 SER A N 1
ATOM 4612 C CA . SER A 1 592 ? -24.234 1.61 -13.711 1 93.62 592 SER A CA 1
ATOM 4613 C C . SER A 1 592 ? -24.422 1.091 -15.133 1 93.62 592 SER A C 1
ATOM 4615 O O . SER A 1 592 ? -25.422 0.438 -15.438 1 93.62 592 SER A O 1
ATOM 4617 N N . GLU A 1 593 ? -23.469 1.335 -15.93 1 93.31 593 GLU A N 1
ATOM 4618 C CA . GLU A 1 593 ? -23.547 0.868 -17.312 1 93.31 593 GLU A CA 1
ATOM 4619 C C . GLU A 1 593 ? -23.375 -0.647 -17.391 1 93.31 593 GLU A C 1
ATOM 4621 O O . GLU A 1 593 ? -24.016 -1.303 -18.219 1 93.31 593 GLU A O 1
ATOM 4626 N N . THR A 1 594 ? -22.516 -1.171 -16.609 1 95.5 594 THR A N 1
ATOM 4627 C CA . THR A 1 594 ? -22.328 -2.617 -16.547 1 95.5 594 THR A CA 1
ATOM 4628 C C . THR A 1 594 ? -23.625 -3.307 -16.141 1 95.5 594 THR A C 1
ATOM 4630 O O . THR A 1 594 ? -24 -4.328 -16.719 1 95.5 594 THR A O 1
ATOM 4633 N N . PHE A 1 595 ? -24.328 -2.699 -15.109 1 92.94 595 PHE A N 1
ATOM 4634 C CA . PHE A 1 595 ? -25.594 -3.271 -14.656 1 92.94 595 PHE A CA 1
ATOM 4635 C C . PHE A 1 595 ? -26.641 -3.207 -15.758 1 92.94 595 PHE A C 1
ATOM 4637 O O . PHE A 1 595 ? -27.328 -4.199 -16.031 1 92.94 595 PHE A O 1
ATOM 4644 N N . LYS A 1 596 ? -26.688 -2.145 -16.406 1 89.81 596 LYS A N 1
ATOM 4645 C CA . LYS A 1 596 ? -27.672 -1.942 -17.469 1 89.81 596 LYS A CA 1
ATOM 4646 C C . LYS A 1 596 ? -27.453 -2.928 -18.609 1 89.81 596 LYS A C 1
ATOM 4648 O O . LYS A 1 596 ? -28.406 -3.539 -19.094 1 89.81 596 LYS A O 1
ATOM 4653 N N . GLU A 1 597 ? -26.25 -3.098 -19 1 88.12 597 GLU A N 1
ATOM 4654 C CA . GLU A 1 597 ? -25.891 -3.947 -20.125 1 88.12 597 GLU A CA 1
ATOM 4655 C C . GLU A 1 597 ? -26.219 -5.41 -19.844 1 88.12 597 GLU A C 1
ATOM 4657 O O . GLU A 1 597 ? -26.469 -6.188 -20.766 1 88.12 597 GLU A O 1
ATOM 4662 N N . HIS A 1 598 ? -26.297 -5.777 -18.594 1 87.56 598 HIS A N 1
ATOM 4663 C CA . HIS A 1 598 ? -26.5 -7.18 -18.266 1 87.56 598 HIS A CA 1
ATOM 4664 C C . HIS A 1 598 ? -27.891 -7.402 -17.672 1 87.56 598 HIS A C 1
ATOM 4666 O O . HIS A 1 598 ? -28.109 -8.375 -16.938 1 87.56 598 HIS A O 1
ATOM 4672 N N . GLY A 1 599 ? -28.75 -6.41 -17.734 1 82.81 599 GLY A N 1
ATOM 4673 C CA . GLY A 1 599 ? -30.156 -6.59 -17.406 1 82.81 599 GLY A CA 1
ATOM 4674 C C . GLY A 1 599 ? -30.484 -6.293 -15.961 1 82.81 599 GLY A C 1
ATOM 4675 O O . GLY A 1 599 ? -31.516 -6.719 -15.438 1 82.81 599 GLY A O 1
ATOM 4676 N N . LEU A 1 600 ? -29.594 -5.699 -15.281 1 88.69 600 LEU A N 1
ATOM 4677 C CA . LEU A 1 600 ? -29.859 -5.281 -13.906 1 88.69 600 LEU A CA 1
ATOM 4678 C C . LEU A 1 600 ? -30.188 -3.793 -13.844 1 88.69 600 LEU A C 1
ATOM 4680 O O . LEU A 1 600 ? -29.734 -3.018 -14.688 1 88.69 600 LEU A O 1
ATOM 4684 N N . SER A 1 601 ? -30.922 -3.414 -12.883 1 88.62 601 SER A N 1
ATOM 4685 C CA . SER A 1 601 ? -31.219 -1.998 -12.695 1 88.62 601 SER A CA 1
ATOM 4686 C C . SER A 1 601 ? -29.969 -1.2 -12.383 1 88.62 601 SER A C 1
ATOM 4688 O O . SER A 1 601 ? -29.172 -1.585 -11.516 1 88.62 601 SER A O 1
ATOM 4690 N N . PRO A 1 602 ? -29.688 -0.158 -13.039 1 91.06 602 PRO A N 1
ATOM 4691 C CA . PRO A 1 602 ? -28.5 0.663 -12.758 1 91.06 602 PRO A CA 1
ATOM 4692 C C . PRO A 1 602 ? -28.516 1.255 -11.352 1 91.06 602 PRO A C 1
ATOM 4694 O O . PRO A 1 602 ? -27.453 1.529 -10.781 1 91.06 602 PRO A O 1
ATOM 4697 N N . GLY A 1 603 ? -29.703 1.426 -10.797 1 89.12 603 GLY A N 1
ATOM 4698 C CA . GLY A 1 603 ? -29.797 1.904 -9.43 1 89.12 603 GLY A CA 1
ATOM 4699 C C . GLY A 1 603 ? -30.172 3.373 -9.336 1 89.12 603 GLY A C 1
ATOM 4700 O O . GLY A 1 603 ? -29.5 4.227 -9.922 1 89.12 603 GLY A O 1
ATOM 4701 N N . SER A 1 604 ? -31.141 3.758 -8.602 1 89.19 604 SER A N 1
ATOM 4702 C CA . SER A 1 604 ? -31.625 5.125 -8.445 1 89.19 604 SER A CA 1
ATOM 4703 C C . SER A 1 604 ? -30.625 5.984 -7.68 1 89.19 604 SER A C 1
ATOM 4705 O O . SER A 1 604 ? -30.531 7.195 -7.898 1 89.19 604 SER A O 1
ATOM 4707 N N . TYR A 1 605 ? -29.922 5.328 -6.824 1 91.69 605 TYR A N 1
ATOM 4708 C CA . TYR A 1 605 ? -28.938 6.066 -6.051 1 91.69 605 TYR A CA 1
ATOM 4709 C C . TYR A 1 605 ? -27.531 5.906 -6.652 1 91.69 605 TYR A C 1
ATOM 4711 O O . TYR A 1 605 ? -26.656 6.73 -6.41 1 91.69 605 TYR A O 1
ATOM 4719 N N . THR A 1 606 ? -27.312 4.891 -7.453 1 93.75 606 THR A N 1
ATOM 4720 C CA . THR A 1 606 ? -26.016 4.602 -8.055 1 93.75 606 THR A CA 1
ATOM 4721 C C . THR A 1 606 ? -25.719 5.582 -9.18 1 93.75 606 THR A C 1
ATOM 4723 O O . THR A 1 606 ? -24.625 6.141 -9.242 1 93.75 606 THR A O 1
ATOM 4726 N N . VAL A 1 607 ? -26.672 5.898 -10 1 93.56 607 VAL A N 1
ATOM 4727 C CA . VAL A 1 607 ? -26.469 6.684 -11.211 1 93.56 607 VAL A CA 1
ATOM 4728 C C . VAL A 1 607 ? -26.141 8.133 -10.844 1 93.56 607 VAL A C 1
ATOM 4730 O O . VAL A 1 607 ? -25.109 8.672 -11.258 1 93.56 607 VAL A O 1
ATOM 4733 N N . PRO A 1 608 ? -26.969 8.773 -9.977 1 92.06 608 PRO A N 1
ATOM 4734 C CA . PRO A 1 608 ? -26.656 10.18 -9.672 1 92.06 608 PRO A CA 1
ATOM 4735 C C . PRO A 1 608 ? -25.344 10.344 -8.914 1 92.06 608 PRO A C 1
ATOM 4737 O O . PRO A 1 608 ? -24.609 11.312 -9.133 1 92.06 608 PRO A O 1
ATOM 4740 N N . TYR A 1 609 ? -25.141 9.477 -8.094 1 94.69 609 TYR A N 1
ATOM 4741 C CA . TYR A 1 609 ? -23.891 9.586 -7.332 1 94.69 609 TYR A CA 1
ATOM 4742 C C . TYR A 1 609 ? -22.688 9.469 -8.25 1 94.69 609 TYR A C 1
ATOM 4744 O O . TYR A 1 609 ? -21.719 10.234 -8.125 1 94.69 609 TYR A O 1
ATOM 4752 N N . ASN A 1 610 ? -22.688 8.5 -9.117 1 94.5 610 ASN A N 1
ATOM 4753 C CA . ASN A 1 610 ? -21.578 8.297 -10.031 1 94.5 610 ASN A CA 1
ATOM 4754 C C . ASN A 1 610 ? -21.391 9.484 -10.977 1 94.5 610 ASN A C 1
ATOM 4756 O O . ASN A 1 610 ? -20.266 9.898 -11.258 1 94.5 610 ASN A O 1
ATOM 4760 N N . LEU A 1 611 ? -22.469 10.055 -11.398 1 93.12 611 LEU A N 1
ATOM 4761 C CA . LEU A 1 611 ? -22.391 11.219 -12.266 1 93.12 611 LEU A CA 1
ATOM 4762 C C . LEU A 1 611 ? -21.797 12.414 -11.531 1 93.12 611 LEU A C 1
ATOM 4764 O O . LEU A 1 611 ? -21 13.164 -12.102 1 93.12 611 LEU A O 1
ATOM 4768 N N . LYS A 1 612 ? -22.219 12.523 -10.305 1 93.12 612 LYS A N 1
ATOM 4769 C CA . LYS A 1 612 ? -21.688 13.617 -9.492 1 93.12 612 LYS A CA 1
ATOM 4770 C C . LYS A 1 612 ? -20.188 13.477 -9.297 1 93.12 612 LYS A C 1
ATOM 4772 O O . LYS A 1 612 ? -19.438 14.453 -9.414 1 93.12 612 LYS A O 1
ATOM 4777 N N . LYS A 1 613 ? -19.781 12.32 -9.008 1 93.5 613 LYS A N 1
ATOM 4778 C CA . LYS A 1 613 ? -18.359 12.078 -8.781 1 93.5 613 LYS A CA 1
ATOM 4779 C C . LYS A 1 613 ? -17.562 12.281 -10.062 1 93.5 613 LYS A C 1
ATOM 4781 O O . LYS A 1 613 ? -16.422 12.758 -10.023 1 93.5 613 LYS A O 1
ATOM 4786 N N . ASP A 1 614 ? -18.109 11.922 -11.211 1 93 614 ASP A N 1
ATOM 4787 C CA . ASP A 1 614 ? -17.438 12.133 -12.492 1 93 614 ASP A CA 1
ATOM 4788 C C . ASP A 1 614 ? -17.312 13.625 -12.805 1 93 614 ASP A C 1
ATOM 4790 O O . ASP A 1 614 ? -16.266 14.07 -13.289 1 93 614 ASP A O 1
ATOM 4794 N N . MET A 1 615 ? -18.312 14.367 -12.406 1 93.25 615 MET A N 1
ATOM 4795 C CA . MET A 1 615 ? -18.266 15.812 -12.625 1 93.25 615 MET A CA 1
ATOM 4796 C C . MET A 1 615 ? -17.234 16.469 -11.719 1 93.25 615 MET A C 1
ATOM 4798 O O . MET A 1 615 ? -16.516 17.375 -12.148 1 93.25 615 MET A O 1
ATOM 4802 N N . GLU A 1 616 ? -17.203 15.992 -10.523 1 92.44 616 GLU A N 1
ATOM 4803 C CA . GLU A 1 616 ? -16.219 16.516 -9.586 1 92.44 616 GLU A CA 1
ATOM 4804 C C . GLU A 1 616 ? -14.797 16.25 -10.07 1 92.44 616 GLU A C 1
ATOM 4806 O O . GLU A 1 616 ? -13.914 17.094 -9.922 1 92.44 616 GLU A O 1
ATOM 4811 N N . ARG A 1 617 ? -14.57 15.141 -10.57 1 90.94 617 ARG A N 1
ATOM 4812 C CA . ARG A 1 617 ? -13.258 14.773 -11.094 1 90.94 617 ARG A CA 1
ATOM 4813 C C . ARG A 1 617 ? -12.867 15.672 -12.258 1 90.94 617 ARG A C 1
ATOM 4815 O O . ARG A 1 617 ? -11.719 16.125 -12.344 1 90.94 617 ARG A O 1
ATOM 4822 N N . GLU A 1 618 ? -13.82 15.898 -13.156 1 89.5 618 GLU A N 1
ATOM 4823 C CA . GLU A 1 618 ? -13.555 16.75 -14.32 1 89.5 618 GLU A CA 1
ATOM 4824 C C . GLU A 1 618 ? -13.234 18.172 -13.891 1 89.5 618 GLU A C 1
ATOM 4826 O O . GLU A 1 618 ? -12.336 18.812 -14.453 1 89.5 618 GLU A O 1
ATOM 4831 N N . CYS A 1 619 ? -13.93 18.609 -12.906 1 91.12 619 CYS A N 1
ATOM 4832 C CA . CYS A 1 619 ? -13.688 19.953 -12.406 1 91.12 619 CYS A CA 1
ATOM 4833 C C . CYS A 1 619 ? -12.305 20.062 -11.766 1 91.12 619 CYS A C 1
ATOM 4835 O O . CYS A 1 619 ? -11.594 21.047 -11.977 1 91.12 619 CYS A O 1
ATOM 4837 N N . ARG A 1 620 ? -11.922 19.141 -11.07 1 90.19 620 ARG A N 1
ATOM 4838 C CA . ARG A 1 620 ? -10.617 19.125 -10.43 1 90.19 620 ARG A CA 1
ATOM 4839 C C . ARG A 1 620 ? -9.5 19.094 -11.469 1 90.19 620 ARG A C 1
ATOM 4841 O O . ARG A 1 620 ? -8.453 19.719 -11.289 1 90.19 620 ARG A O 1
ATOM 4848 N N . GLN A 1 621 ? -9.734 18.328 -12.5 1 87.38 621 GLN A N 1
ATOM 4849 C CA . GLN A 1 621 ? -8.734 18.219 -13.562 1 87.38 621 GLN A CA 1
ATOM 4850 C C . GLN A 1 621 ? -8.555 19.562 -14.273 1 87.38 621 GLN A C 1
ATOM 4852 O O . GLN A 1 621 ? -7.43 19.953 -14.594 1 87.38 621 GLN A O 1
ATOM 4857 N N . GLN A 1 622 ? -9.625 20.266 -14.438 1 88.25 622 GLN A N 1
ATOM 4858 C CA . GLN A 1 622 ? -9.562 21.562 -15.086 1 88.25 622 GLN A CA 1
ATOM 4859 C C . GLN A 1 622 ? -8.844 22.578 -14.203 1 88.25 622 GLN A C 1
ATOM 4861 O O . GLN A 1 622 ? -8.039 23.375 -14.688 1 88.25 622 GLN A O 1
ATOM 4866 N N . LYS A 1 623 ? -9.094 22.484 -12.969 1 89.25 623 LYS A N 1
ATOM 4867 C CA . LYS A 1 623 ? -8.453 23.406 -12.031 1 89.25 623 LYS A CA 1
ATOM 4868 C C . LYS A 1 623 ? -6.957 23.141 -11.938 1 89.25 623 LYS A C 1
ATOM 4870 O O . LYS A 1 623 ? -6.16 24.062 -11.836 1 89.25 623 LYS A O 1
ATOM 4875 N N . ALA A 1 624 ? -6.578 21.938 -11.977 1 88.75 624 ALA A N 1
ATOM 4876 C CA . ALA A 1 624 ? -5.18 21.547 -11.828 1 88.75 624 ALA A CA 1
ATOM 4877 C C . ALA A 1 624 ? -4.352 22 -13.023 1 88.75 624 ALA A C 1
ATOM 4879 O O . ALA A 1 624 ? -3.139 22.203 -12.906 1 88.75 624 ALA A O 1
ATOM 4880 N N . THR A 1 625 ? -5.027 22.266 -14.219 1 87.62 625 THR A N 1
ATOM 4881 C CA . THR A 1 625 ? -4.309 22.625 -15.438 1 87.62 625 THR A CA 1
ATOM 4882 C C . THR A 1 625 ? -4.145 24.141 -15.547 1 87.62 625 THR A C 1
ATOM 4884 O O . THR A 1 625 ? -3.4 24.625 -16.406 1 87.62 625 THR A O 1
ATOM 4887 N N . GLN A 1 626 ? -4.723 24.844 -14.578 1 90.5 626 GLN A N 1
ATOM 4888 C CA . GLN A 1 626 ? -4.613 26.297 -14.602 1 90.5 626 GLN A CA 1
ATOM 4889 C C . GLN A 1 626 ? -3.213 26.75 -14.203 1 90.5 626 GLN A C 1
ATOM 4891 O O . GLN A 1 626 ? -2.576 26.141 -13.344 1 90.5 626 GLN A O 1
ATOM 4896 N N . LEU A 1 627 ? -2.695 27.781 -14.781 1 89.12 627 LEU A N 1
ATOM 4897 C CA . LEU A 1 627 ? -1.333 28.266 -14.602 1 89.12 627 LEU A CA 1
ATOM 4898 C C . LEU A 1 627 ? -1.108 28.734 -13.164 1 89.12 627 LEU A C 1
ATOM 4900 O O . LEU A 1 627 ? -0.041 28.5 -12.594 1 89.12 627 LEU A O 1
ATOM 4904 N N . ASP A 1 628 ? -2.014 29.438 -12.641 1 89.06 628 ASP A N 1
ATOM 4905 C CA . ASP A 1 628 ? -1.873 29.938 -11.273 1 89.06 628 ASP A CA 1
ATOM 4906 C C . ASP A 1 628 ? -1.703 28.781 -10.281 1 89.06 628 ASP A C 1
ATOM 4908 O O . ASP A 1 628 ? -0.897 28.875 -9.352 1 89.06 628 ASP A O 1
ATOM 4912 N N . LYS A 1 629 ? -2.508 27.797 -10.516 1 89.44 629 LYS A N 1
ATOM 4913 C CA . LYS A 1 629 ? -2.42 26.641 -9.633 1 89.44 629 LYS A CA 1
ATOM 4914 C C . LYS A 1 629 ? -1.095 25.906 -9.805 1 89.44 629 LYS A C 1
ATOM 4916 O O . LYS A 1 629 ? -0.543 25.359 -8.844 1 89.44 629 LYS A O 1
ATOM 4921 N N . LYS A 1 630 ? -0.604 25.859 -11.031 1 86.88 630 LYS A N 1
ATOM 4922 C CA . LYS A 1 630 ? 0.688 25.234 -11.289 1 86.88 630 LYS A CA 1
ATOM 4923 C C . LYS A 1 630 ? 1.817 26 -10.602 1 86.88 630 LYS A C 1
ATOM 4925 O O . LYS A 1 630 ? 2.699 25.391 -9.992 1 86.88 630 LYS A O 1
ATOM 4930 N N . LEU A 1 631 ? 1.779 27.297 -10.641 1 88.5 631 LEU A N 1
ATOM 4931 C CA . LEU A 1 631 ? 2.785 28.125 -10 1 88.5 631 LEU A CA 1
ATOM 4932 C C . LEU A 1 631 ? 2.736 27.969 -8.484 1 88.5 631 LEU A C 1
ATOM 4934 O O . LEU A 1 631 ? 3.779 27.906 -7.824 1 88.5 631 LEU A O 1
ATOM 4938 N N . ARG A 1 632 ? 1.565 27.938 -7.961 1 87.06 632 ARG A N 1
ATOM 4939 C CA . ARG A 1 632 ? 1.403 27.766 -6.523 1 87.06 632 ARG A CA 1
ATOM 4940 C C . ARG A 1 632 ? 1.971 26.422 -6.059 1 87.06 632 ARG A C 1
ATOM 4942 O O . ARG A 1 632 ? 2.57 26.344 -4.988 1 87.06 632 ARG A O 1
ATOM 4949 N N . ARG A 1 633 ? 1.785 25.391 -6.832 1 86 633 ARG A N 1
ATOM 4950 C CA . ARG A 1 633 ? 2.322 24.078 -6.5 1 86 633 ARG A CA 1
ATOM 4951 C C . ARG A 1 633 ? 3.848 24.109 -6.457 1 86 633 ARG A C 1
ATOM 4953 O O . ARG A 1 633 ? 4.461 23.484 -5.594 1 86 633 ARG A O 1
ATOM 4960 N N . LEU A 1 634 ? 4.406 24.828 -7.367 1 84.56 634 LEU A N 1
ATOM 4961 C CA . LEU A 1 634 ? 5.863 24.938 -7.41 1 84.56 634 LEU A CA 1
ATOM 4962 C C . LEU A 1 634 ? 6.383 25.703 -6.203 1 84.56 634 LEU A C 1
ATOM 4964 O O . LEU A 1 634 ? 7.41 25.344 -5.625 1 84.56 634 LEU A O 1
ATOM 4968 N N . GLN A 1 635 ? 5.664 26.688 -5.863 1 84.44 635 GLN A N 1
ATOM 4969 C CA . GLN A 1 635 ? 6.043 27.5 -4.703 1 84.44 635 GLN A CA 1
ATOM 4970 C C . GLN A 1 635 ? 5.961 26.672 -3.418 1 84.44 635 GLN A C 1
ATOM 4972 O O . GLN A 1 635 ? 6.852 26.766 -2.568 1 84.44 635 GLN A O 1
ATOM 4977 N N . LEU A 1 636 ? 4.953 25.906 -3.277 1 85.94 636 LEU A N 1
ATOM 4978 C CA . LEU A 1 636 ? 4.777 25.094 -2.086 1 85.94 636 LEU A CA 1
ATOM 4979 C C . LEU A 1 636 ? 5.852 24.016 -2.004 1 85.94 636 LEU A C 1
ATOM 4981 O O . LEU A 1 636 ? 6.312 23.672 -0.912 1 85.94 636 LEU A O 1
ATOM 4985 N N . LYS A 1 637 ? 6.176 23.484 -3.139 1 84.38 637 LYS A N 1
ATOM 4986 C CA . LYS A 1 637 ? 7.234 22.484 -3.168 1 84.38 637 LYS A CA 1
ATOM 4987 C C . LYS A 1 637 ? 8.562 23.062 -2.695 1 84.38 637 LYS A C 1
ATOM 4989 O O . LYS A 1 637 ? 9.305 22.422 -1.953 1 84.38 637 LYS A O 1
ATOM 4994 N N . GLU A 1 638 ? 8.836 24.203 -3.133 1 82.25 638 GLU A N 1
ATOM 4995 C CA . GLU A 1 638 ? 10.07 24.891 -2.729 1 82.25 638 GLU A CA 1
ATOM 4996 C C . GLU A 1 638 ? 10.062 25.188 -1.232 1 82.25 638 GLU A C 1
ATOM 4998 O O . GLU A 1 638 ? 11.078 25.016 -0.555 1 82.25 638 GLU A O 1
ATOM 5003 N N . GLU A 1 639 ? 8.969 25.641 -0.763 1 84.31 639 GLU A N 1
ATOM 5004 C CA . GLU A 1 639 ? 8.852 25.938 0.661 1 84.31 639 GLU A CA 1
ATOM 5005 C C . GLU A 1 639 ? 9.023 24.688 1.507 1 84.31 639 GLU A C 1
ATOM 5007 O O . GLU A 1 639 ? 9.648 24.734 2.57 1 84.31 639 GLU A O 1
ATOM 5012 N N . ARG A 1 640 ? 8.508 23.672 1.023 1 85 640 ARG A N 1
ATOM 5013 C CA . ARG A 1 640 ? 8.609 22.406 1.753 1 85 640 ARG A CA 1
ATOM 5014 C C . ARG A 1 640 ? 10.055 21.906 1.778 1 85 640 ARG A C 1
ATOM 5016 O O . ARG A 1 640 ? 10.508 21.375 2.785 1 85 640 ARG A O 1
ATOM 5023 N N . MET A 1 641 ? 10.672 22.047 0.697 1 84.56 641 MET A N 1
ATOM 5024 C CA . MET A 1 641 ? 12.062 21.609 0.615 1 84.56 641 MET A CA 1
ATOM 5025 C C . MET A 1 641 ? 12.953 22.422 1.546 1 84.56 641 MET A C 1
ATOM 5027 O O . MET A 1 641 ? 13.828 21.875 2.213 1 84.56 641 MET A O 1
ATOM 5031 N N . THR A 1 642 ? 12.711 23.688 1.604 1 85.88 642 THR A N 1
ATOM 5032 C CA . THR A 1 642 ? 13.477 24.578 2.471 1 85.88 642 THR A CA 1
ATOM 5033 C C . THR A 1 642 ? 13.203 24.266 3.939 1 85.88 642 THR A C 1
ATOM 5035 O O . THR A 1 642 ? 14.133 24.219 4.75 1 85.88 642 THR A O 1
ATOM 5038 N N . SER A 1 643 ? 11.992 24.094 4.195 1 88.06 643 SER A N 1
ATOM 5039 C CA . SER A 1 643 ? 11.625 23.781 5.574 1 88.06 643 SER A CA 1
ATOM 5040 C C . SER A 1 643 ? 12.211 22.453 6.023 1 88.06 643 SER A C 1
ATOM 5042 O O . SER A 1 643 ? 12.68 22.312 7.156 1 88.06 643 SER A O 1
ATOM 5044 N N . LYS A 1 644 ? 12.188 21.5 5.168 1 88.12 644 LYS A N 1
ATOM 5045 C CA . LYS A 1 644 ? 12.758 20.203 5.492 1 88.12 644 LYS A CA 1
ATOM 5046 C C . LYS A 1 644 ? 14.258 20.312 5.754 1 88.12 644 LYS A C 1
ATOM 5048 O O . LYS A 1 644 ? 14.766 19.766 6.734 1 88.12 644 LYS A O 1
ATOM 5053 N N . GLY A 1 645 ? 14.93 20.984 4.898 1 87.19 645 GLY A N 1
ATOM 5054 C CA . GLY A 1 645 ? 16.359 21.172 5.066 1 87.19 645 GLY A CA 1
ATOM 5055 C C . GLY A 1 645 ? 16.719 21.938 6.332 1 87.19 645 GLY A C 1
ATOM 5056 O O . GLY A 1 645 ? 17.719 21.625 6.988 1 87.19 645 GLY A O 1
ATOM 5057 N N . ALA A 1 646 ? 15.867 22.859 6.656 1 90.5 646 ALA A N 1
ATOM 5058 C CA . ALA A 1 646 ? 16.094 23.656 7.859 1 90.5 646 ALA A CA 1
ATOM 5059 C C . ALA A 1 646 ? 15.922 22.812 9.117 1 90.5 646 ALA A C 1
ATOM 5061 O O . ALA A 1 646 ? 16.703 22.938 10.062 1 90.5 646 ALA A O 1
ATOM 5062 N N . CYS A 1 647 ? 14.93 22 9.109 1 90.31 647 CYS A N 1
ATOM 5063 C CA . CYS A 1 647 ? 14.688 21.141 10.266 1 90.31 647 CYS A CA 1
ATOM 5064 C C . CYS A 1 647 ? 15.812 20.125 10.438 1 90.31 647 CYS A C 1
ATOM 5066 O O . CYS A 1 647 ? 16.281 19.891 11.555 1 90.31 647 CYS A O 1
ATOM 5068 N N . GLU A 1 648 ? 16.266 19.562 9.406 1 88.19 648 GLU A N 1
ATOM 5069 C CA . GLU A 1 648 ? 17.328 18.578 9.477 1 88.19 648 GLU A CA 1
ATOM 5070 C C . GLU A 1 648 ? 18.641 19.203 9.961 1 88.19 648 GLU A C 1
ATOM 5072 O O . GLU A 1 648 ? 19.391 18.578 10.703 1 88.19 648 GLU A O 1
ATOM 5077 N N . ALA A 1 649 ? 18.844 20.391 9.539 1 90.06 649 ALA A N 1
ATOM 5078 C CA . ALA A 1 649 ? 20.047 21.094 9.977 1 90.06 649 ALA A CA 1
ATOM 5079 C C . ALA A 1 649 ? 19.953 21.484 11.453 1 90.06 649 ALA A C 1
ATOM 5081 O O . ALA A 1 649 ? 20.953 21.5 12.164 1 90.06 649 ALA A O 1
ATOM 5082 N N . SER A 1 650 ? 18.75 21.75 11.906 1 91.12 650 SER A N 1
ATOM 5083 C CA . SER A 1 650 ? 18.547 22.234 13.266 1 91.12 650 SER A CA 1
ATOM 5084 C C . SER A 1 650 ? 18.516 21.078 14.258 1 91.12 650 SER A C 1
ATOM 5086 O O . SER A 1 650 ? 18.781 21.266 15.453 1 91.12 650 SER A O 1
ATOM 5088 N N . GLU A 1 651 ? 18.219 19.844 13.883 1 89.62 651 GLU A N 1
ATOM 5089 C CA . GLU A 1 651 ? 17.969 18.734 14.789 1 89.62 651 GLU A CA 1
ATOM 5090 C C . GLU A 1 651 ? 19.219 17.891 14.984 1 89.62 651 GLU A C 1
ATOM 5092 O O . GLU A 1 651 ? 19.328 17.141 15.969 1 89.62 651 GLU A O 1
ATOM 5097 N N . GLY A 1 652 ? 20.156 17.906 14.133 1 83.94 652 GLY A N 1
ATOM 5098 C CA . GLY A 1 652 ? 21.344 17.078 14.234 1 83.94 652 GLY A CA 1
ATOM 5099 C C . GLY A 1 652 ? 21.141 15.672 13.688 1 83.94 652 GLY A C 1
ATOM 5100 O O . GLY A 1 652 ? 20.375 15.477 12.734 1 83.94 652 GLY A O 1
ATOM 5101 N N . ALA A 1 653 ? 21.875 14.75 14.312 1 82.38 653 ALA A N 1
ATOM 5102 C CA . ALA A 1 653 ? 21.781 13.375 13.836 1 82.38 653 ALA A CA 1
ATOM 5103 C C . ALA A 1 653 ? 20.484 12.719 14.297 1 82.38 653 ALA A C 1
ATOM 5105 O O . ALA A 1 653 ? 20.172 12.711 15.484 1 82.38 653 ALA A O 1
ATOM 5106 N N . THR A 1 654 ? 19.734 12.367 13.445 1 80.19 654 THR A N 1
ATOM 5107 C CA . THR A 1 654 ? 18.453 11.766 13.789 1 80.19 654 THR A CA 1
ATOM 5108 C C . THR A 1 654 ? 18.422 10.297 13.375 1 80.19 654 THR A C 1
ATOM 5110 O O . THR A 1 654 ? 18.094 9.422 14.18 1 80.19 654 THR A O 1
ATOM 5113 N N . TYR A 1 655 ? 18.75 9.961 12.078 1 80.44 655 TYR A N 1
ATOM 5114 C CA . TYR A 1 655 ? 18.656 8.602 11.562 1 80.44 655 TYR A CA 1
ATOM 5115 C C . TYR A 1 655 ? 19.891 8.234 10.75 1 80.44 655 TYR A C 1
ATOM 5117 O O . TYR A 1 655 ? 20.312 8.992 9.867 1 80.44 655 TYR A O 1
ATOM 5125 N N . ASP A 1 656 ? 20.531 7.234 11.195 1 77.5 656 ASP A N 1
ATOM 5126 C CA . ASP A 1 656 ? 21.656 6.668 10.445 1 77.5 656 ASP A CA 1
ATOM 5127 C C . ASP A 1 656 ? 21.844 5.191 10.789 1 77.5 656 ASP A C 1
ATOM 5129 O O . ASP A 1 656 ? 21.484 4.746 11.883 1 77.5 656 ASP A O 1
ATOM 5133 N N . SER A 1 657 ? 22.422 4.477 9.836 1 77.25 657 SER A N 1
ATOM 5134 C CA . SER A 1 657 ? 22.609 3.051 10.07 1 77.25 657 SER A CA 1
ATOM 5135 C C . SER A 1 657 ? 23.531 2.807 11.258 1 77.25 657 SER A C 1
ATOM 5137 O O . SER A 1 657 ? 24.672 3.273 11.273 1 77.25 657 SER A O 1
ATOM 5139 N N . GLU A 1 658 ? 23.109 2.186 12.312 1 75.88 658 GLU A N 1
ATOM 5140 C CA . GLU A 1 658 ? 23.844 1.74 13.492 1 75.88 658 GLU A CA 1
ATOM 5141 C C . GLU A 1 658 ? 24.375 2.926 14.297 1 75.88 658 GLU A C 1
ATOM 5143 O O . GLU A 1 658 ? 25.484 2.877 14.828 1 75.88 658 GLU A O 1
ATOM 5148 N N . ILE A 1 659 ? 23.703 4.004 14.289 1 77.88 659 ILE A N 1
ATOM 5149 C CA . ILE A 1 659 ? 24.109 5.199 15.008 1 77.88 659 ILE A CA 1
ATOM 5150 C C . ILE A 1 659 ? 24.047 4.949 16.516 1 77.88 659 ILE A C 1
ATOM 5152 O O . ILE A 1 659 ? 24.719 5.617 17.297 1 77.88 659 ILE A O 1
ATOM 5156 N N . SER A 1 660 ? 23.344 3.947 16.875 1 76.12 660 SER A N 1
ATOM 5157 C CA . SER A 1 660 ? 23.141 3.678 18.297 1 76.12 660 SER A CA 1
ATOM 5158 C C . SER A 1 660 ? 24.406 3.076 18.922 1 76.12 660 SER A C 1
ATOM 5160 O O . SER A 1 660 ? 24.578 3.129 20.141 1 76.12 660 SER A O 1
ATOM 5162 N N . LEU A 1 661 ? 25.297 2.334 18.141 1 71 661 LEU A N 1
ATOM 5163 C CA . LEU A 1 661 ? 26.5 1.715 18.672 1 71 661 LEU A CA 1
ATOM 5164 C C . LEU A 1 661 ? 27.484 2.775 19.141 1 71 661 LEU A C 1
ATOM 5166 O O . LEU A 1 661 ? 28.25 2.543 20.078 1 71 661 LEU A O 1
ATOM 5170 N N . GLY A 1 662 ? 27.375 4.07 18.453 1 63.12 662 GLY A N 1
ATOM 5171 C CA . GLY A 1 662 ? 28.25 5.168 18.859 1 63.12 662 GLY A CA 1
ATOM 5172 C C . GLY A 1 662 ? 27.5 6.32 19.5 1 63.12 662 GLY A C 1
ATOM 5173 O O . GLY A 1 662 ? 27.859 7.484 19.312 1 63.12 662 GLY A O 1
ATOM 5174 N N . ASP A 1 663 ? 26.359 5.957 20.141 1 61.47 663 ASP A N 1
ATOM 5175 C CA . ASP A 1 663 ? 25.359 6.953 20.5 1 61.47 663 ASP A CA 1
ATOM 5176 C C . ASP A 1 663 ? 25.875 7.883 21.594 1 61.47 663 ASP A C 1
ATOM 5178 O O . ASP A 1 663 ? 25.406 9.016 21.734 1 61.47 663 ASP A O 1
ATOM 5182 N N . GLN A 1 664 ? 26.859 7.547 22.375 1 63.28 664 GLN A N 1
ATOM 5183 C CA . GLN A 1 664 ? 27.312 8.43 23.438 1 63.28 664 GLN A CA 1
ATOM 5184 C C . GLN A 1 664 ? 27.781 9.773 22.891 1 63.28 664 GLN A C 1
ATOM 5186 O O . GLN A 1 664 ? 27.625 10.812 23.531 1 63.28 664 GLN A O 1
ATOM 5191 N N . ASP A 1 665 ? 28.062 9.75 21.625 1 66.94 665 ASP A N 1
ATOM 5192 C CA . ASP A 1 665 ? 28.641 10.984 21.094 1 66.94 665 ASP A CA 1
ATOM 5193 C C . ASP A 1 665 ? 27.812 11.523 19.922 1 66.94 665 ASP A C 1
ATOM 5195 O O . ASP A 1 665 ? 28.312 12.273 19.094 1 66.94 665 ASP A O 1
ATOM 5199 N N . ALA A 1 666 ? 26.594 11.133 20.031 1 77.69 666 ALA A N 1
ATOM 5200 C CA . ALA A 1 666 ? 25.812 11.609 18.875 1 77.69 666 ALA A CA 1
ATOM 5201 C C . ALA A 1 666 ? 25.391 13.062 19.062 1 77.69 666 ALA A C 1
ATOM 5203 O O . ALA A 1 666 ? 25.141 13.508 20.188 1 77.69 666 ALA A O 1
ATOM 5204 N N . ASP A 1 667 ? 25.5 13.875 18.031 1 82.31 667 ASP A N 1
ATOM 5205 C CA . ASP A 1 667 ? 25.094 15.273 18.031 1 82.31 667 ASP A CA 1
ATOM 5206 C C . ASP A 1 667 ? 23.562 15.406 18.078 1 82.31 667 ASP A C 1
ATOM 5208 O O . ASP A 1 667 ? 22.922 15.391 17.031 1 82.31 667 ASP A O 1
ATOM 5212 N N . ILE A 1 668 ? 23.031 15.57 19.281 1 82.94 668 ILE A N 1
ATOM 5213 C CA . ILE A 1 668 ? 21.578 15.625 19.391 1 82.94 668 ILE A CA 1
ATOM 5214 C C . ILE A 1 668 ? 21.156 17.031 19.828 1 82.94 668 ILE A C 1
ATOM 5216 O O . ILE A 1 668 ? 19.984 17.234 20.172 1 82.94 668 ILE A O 1
ATOM 5220 N N . HIS A 1 669 ? 22.078 17.969 19.766 1 85.88 669 HIS A N 1
ATOM 5221 C CA . HIS A 1 669 ? 21.719 19.312 20.188 1 85.88 669 HIS A CA 1
ATOM 5222 C C . HIS A 1 669 ? 20.734 19.969 19.219 1 85.88 669 HIS A C 1
ATOM 5224 O O . HIS A 1 669 ? 21 20.031 18.016 1 85.88 669 HIS A O 1
ATOM 5230 N N . GLN A 1 670 ? 19.656 20.375 19.734 1 88.06 670 GLN A N 1
ATOM 5231 C CA . GLN A 1 670 ? 18.641 21 18.891 1 88.06 670 GLN A CA 1
ATOM 5232 C C . GLN A 1 670 ? 18.766 22.531 18.922 1 88.06 670 GLN A C 1
ATOM 5234 O O . GLN A 1 670 ? 18.781 23.141 19.984 1 88.06 670 GLN A O 1
ATOM 5239 N N . ILE A 1 671 ? 18.875 23.094 17.734 1 92.38 671 ILE A N 1
ATOM 5240 C CA . ILE A 1 671 ? 18.891 24.547 17.594 1 92.38 671 ILE A CA 1
ATOM 5241 C C . ILE A 1 671 ? 17.484 25.094 17.859 1 92.38 671 ILE A C 1
ATOM 5243 O O . ILE A 1 671 ? 16.484 24.5 17.453 1 92.38 671 ILE A O 1
ATOM 5247 N N . PRO A 1 672 ? 17.453 26.172 18.609 1 88.31 672 PRO A N 1
ATOM 5248 C CA . PRO A 1 672 ? 16.156 26.734 18.969 1 88.31 672 PRO A CA 1
ATOM 5249 C C . PRO A 1 672 ? 15.32 27.125 17.75 1 88.31 672 PRO A C 1
ATOM 5251 O O . PRO A 1 672 ? 15.867 27.516 16.719 1 88.31 672 PRO A O 1
ATOM 5254 N N . ASN A 1 673 ? 14.047 27.094 17.906 1 87.81 673 ASN A N 1
ATOM 5255 C CA . ASN A 1 673 ? 13.117 27.5 16.859 1 87.81 673 ASN A CA 1
ATOM 5256 C C . ASN A 1 673 ? 13.18 29 16.594 1 87.81 673 ASN A C 1
ATOM 5258 O O . ASN A 1 673 ? 13.609 29.766 17.453 1 87.81 673 ASN A O 1
ATOM 5262 N N . ALA A 1 674 ? 12.727 29.344 15.453 1 89.88 674 ALA A N 1
ATOM 5263 C CA . ALA A 1 674 ? 12.766 30.75 15.039 1 89.88 674 ALA A CA 1
ATOM 5264 C C . ALA A 1 674 ? 11.758 31.578 15.812 1 89.88 674 ALA A C 1
ATOM 5266 O O . ALA A 1 674 ? 10.578 31.234 15.883 1 89.88 674 ALA A O 1
ATOM 5267 N N . THR A 1 675 ? 12.266 32.562 16.516 1 90.38 675 THR A N 1
ATOM 5268 C CA . THR A 1 675 ? 11.391 33.531 17.156 1 90.38 675 THR A CA 1
ATOM 5269 C C . THR A 1 675 ? 10.922 34.594 16.156 1 90.38 675 THR A C 1
ATOM 5271 O O . THR A 1 675 ? 11.742 35.312 15.562 1 90.38 675 THR A O 1
ATOM 5274 N N . PRO A 1 676 ? 9.695 34.688 15.914 1 87.94 676 PRO A N 1
ATOM 5275 C CA . PRO A 1 676 ? 9.203 35.625 14.891 1 87.94 676 PRO A CA 1
ATOM 5276 C C . PRO A 1 676 ? 9.336 37.062 15.312 1 87.94 676 PRO A C 1
ATOM 5278 O O . PRO A 1 676 ? 9.195 37.406 16.5 1 87.94 676 PRO A O 1
ATOM 5281 N N . LYS A 1 677 ? 9.609 38 14.375 1 87.06 677 LYS A N 1
ATOM 5282 C CA . LYS A 1 677 ? 9.578 39.438 14.555 1 87.06 677 LYS A CA 1
ATOM 5283 C C . LYS A 1 677 ? 8.164 39.969 14.367 1 87.06 677 LYS A C 1
ATOM 5285 O O . LYS A 1 677 ? 7.469 39.594 13.422 1 87.06 677 LYS A O 1
ATOM 5290 N N . PRO A 1 678 ? 7.746 40.781 15.352 1 86.69 678 PRO A N 1
ATOM 5291 C CA . PRO A 1 678 ? 6.379 41.312 15.242 1 86.69 678 PRO A CA 1
ATOM 5292 C C . PRO A 1 678 ? 6.176 42.188 14.008 1 86.69 678 PRO A C 1
ATOM 5294 O O . PRO A 1 678 ? 7.09 42.906 13.594 1 86.69 678 PRO A O 1
ATOM 5297 N N . THR A 1 679 ? 5.082 42.188 13.383 1 81.5 679 THR A N 1
ATOM 5298 C CA . THR A 1 679 ? 4.762 43 12.203 1 81.5 679 THR A CA 1
ATOM 5299 C C . THR A 1 679 ? 3.836 44.156 12.578 1 81.5 679 THR A C 1
ATOM 5301 O O . THR A 1 679 ? 3.789 45.156 11.875 1 81.5 679 THR A O 1
ATOM 5304 N N . PHE A 1 680 ? 3.156 44.156 13.68 1 85.81 680 PHE A N 1
ATOM 5305 C CA . PHE A 1 680 ? 2.18 45.125 14.109 1 85.81 680 PHE A CA 1
ATOM 5306 C C . PHE A 1 680 ? 1.246 45.531 12.961 1 85.81 680 PHE A C 1
ATOM 5308 O O . PHE A 1 680 ? 1.012 46.688 12.711 1 85.81 680 PHE A O 1
ATOM 5315 N N . SER A 1 681 ? 0.833 44.5 12.266 1 81.56 681 SER A N 1
ATOM 5316 C CA . SER A 1 681 ? -0.075 44.719 11.141 1 81.56 681 SER A CA 1
ATOM 5317 C C . SER A 1 681 ? -1.52 44.844 11.617 1 81.56 681 SER A C 1
ATOM 5319 O O . SER A 1 681 ? -1.865 44.375 12.703 1 81.56 681 SER A O 1
ATOM 5321 N N . LYS A 1 682 ? -2.34 45.531 10.773 1 84.56 682 LYS A N 1
ATOM 5322 C CA . LYS A 1 682 ? -3.756 45.75 11.062 1 84.56 682 LYS A CA 1
ATOM 5323 C C . LYS A 1 682 ? -4.492 44.406 11.203 1 84.56 682 LYS A C 1
ATOM 5325 O O . LYS A 1 682 ? -4.23 43.469 10.461 1 84.56 682 LYS A O 1
ATOM 5330 N N . VAL A 1 683 ? -5.316 44.375 12.258 1 81.19 683 VAL A N 1
ATOM 5331 C CA . VAL A 1 683 ? -6.133 43.156 12.461 1 81.19 683 VAL A CA 1
ATOM 5332 C C . VAL A 1 683 ? -7.246 43.125 11.422 1 81.19 683 VAL A C 1
ATOM 5334 O O . VAL A 1 683 ? -8.031 44.062 11.289 1 81.19 683 VAL A O 1
ATOM 5337 N N . GLU A 1 684 ? -7.277 42.094 10.703 1 74.31 684 GLU A N 1
ATOM 5338 C CA . GLU A 1 684 ? -8.242 42 9.617 1 74.31 684 GLU A CA 1
ATOM 5339 C C . GLU A 1 684 ? -9.562 41.406 10.094 1 74.31 684 GLU A C 1
ATOM 5341 O O . GLU A 1 684 ? -9.609 40.719 11.109 1 74.31 684 GLU A O 1
ATOM 5346 N N . GLY A 1 685 ? -10.734 41.688 9.406 1 70.31 685 GLY A N 1
ATOM 5347 C CA . GLY A 1 685 ? -12.016 41.031 9.586 1 70.31 685 GLY A CA 1
ATOM 5348 C C . GLY A 1 685 ? -12.891 41.719 10.633 1 70.31 685 GLY A C 1
ATOM 5349 O O . GLY A 1 685 ? -13.898 41.156 11.062 1 70.31 685 GLY A O 1
ATOM 5350 N N . LEU A 1 686 ? -12.516 42.875 11.219 1 74.81 686 LEU A N 1
ATOM 5351 C CA . LEU A 1 686 ? -13.258 43.531 12.312 1 74.81 686 LEU A CA 1
ATOM 5352 C C . LEU A 1 686 ? -14.266 44.531 11.766 1 74.81 686 LEU A C 1
ATOM 5354 O O . LEU A 1 686 ? -15.164 44.969 12.492 1 74.81 686 LEU A O 1
ATOM 5358 N N . ILE A 1 687 ? -14.234 44.906 10.555 1 65.31 687 ILE A N 1
ATOM 5359 C CA . ILE A 1 687 ? -15.062 45.969 10.008 1 65.31 687 ILE A CA 1
ATOM 5360 C C . ILE A 1 687 ? -16.531 45.594 10.086 1 65.31 687 ILE A C 1
ATOM 5362 O O . ILE A 1 687 ? -17.391 46.406 10.43 1 65.31 687 ILE A O 1
ATOM 5366 N N . ASN A 1 688 ? -16.797 44.25 9.82 1 69.06 688 ASN A N 1
ATOM 5367 C CA . ASN A 1 688 ? -18.203 43.875 9.766 1 69.06 688 ASN A CA 1
ATOM 5368 C C . ASN A 1 688 ? -18.672 43.25 11.094 1 69.06 688 ASN A C 1
ATOM 5370 O O . ASN A 1 688 ? -19.766 42.719 11.18 1 69.06 688 ASN A O 1
ATOM 5374 N N . THR A 1 689 ? -17.859 43.438 12.07 1 75.38 689 THR A N 1
ATOM 5375 C CA . THR A 1 689 ? -18.234 42.875 13.359 1 75.38 689 THR A CA 1
ATOM 5376 C C . THR A 1 689 ? -18.484 43.969 14.383 1 75.38 689 THR A C 1
ATOM 5378 O O . THR A 1 689 ? -18.047 45.094 14.195 1 75.38 689 THR A O 1
ATOM 5381 N N . THR A 1 690 ? -19.344 43.656 15.336 1 83.44 690 THR A N 1
ATOM 5382 C CA . THR A 1 690 ? -19.578 44.594 16.438 1 83.44 690 THR A CA 1
ATOM 5383 C C . THR A 1 690 ? -18.344 44.656 17.344 1 83.44 690 THR A C 1
ATOM 5385 O O . THR A 1 690 ? -17.938 43.656 17.922 1 83.44 690 THR A O 1
ATOM 5388 N N . THR A 1 691 ? -17.609 45.844 17.25 1 89 691 THR A N 1
ATOM 5389 C CA . THR A 1 691 ? -16.406 46.031 18.047 1 89 691 THR A CA 1
ATOM 5390 C C . THR A 1 691 ? -16.625 47.062 19.141 1 89 691 THR A C 1
ATOM 5392 O O . THR A 1 691 ? -17.391 48.031 18.938 1 89 691 THR A O 1
ATOM 5395 N N . SER A 1 692 ? -16.125 46.812 20.375 1 92.94 692 SER A N 1
ATOM 5396 C CA . SER A 1 692 ? -16.141 47.75 21.484 1 92.94 692 SER A CA 1
ATOM 5397 C C . SER A 1 692 ? -14.766 48.344 21.719 1 92.94 692 SER A C 1
ATOM 5399 O O . SER A 1 692 ? -13.766 47.625 21.734 1 92.94 692 SER A O 1
ATOM 5401 N N . PHE A 1 693 ? -14.719 49.656 21.797 1 94.81 693 PHE A N 1
ATOM 5402 C CA . PHE A 1 693 ? -13.461 50.344 22.031 1 94.81 693 PHE A CA 1
ATOM 5403 C C . PHE A 1 693 ? -13.297 50.688 23.5 1 94.81 693 PHE A C 1
ATOM 5405 O O . PHE A 1 693 ? -14.164 51.344 24.094 1 94.81 693 PHE A O 1
ATOM 5412 N N . ILE A 1 694 ? -12.227 50.219 24.094 1 95.81 694 ILE A N 1
ATOM 5413 C CA . ILE A 1 694 ? -11.961 50.406 25.516 1 95.81 694 ILE A CA 1
ATOM 5414 C C . ILE A 1 694 ? -10.734 51.312 25.672 1 95.81 694 ILE A C 1
ATOM 5416 O O . ILE A 1 694 ? -9.633 50.938 25.266 1 95.81 694 ILE A O 1
ATOM 5420 N N . ILE A 1 695 ? -10.891 52.438 26.281 1 96.25 695 ILE A N 1
ATOM 5421 C CA . ILE A 1 695 ? -9.781 53.344 26.562 1 96.25 695 ILE A CA 1
ATOM 5422 C C . ILE A 1 695 ? -9.141 52.969 27.891 1 96.25 695 ILE A C 1
ATOM 5424 O O . ILE A 1 695 ? -9.828 52.844 28.906 1 96.25 695 ILE A O 1
ATOM 5428 N N . MET A 1 696 ? -7.828 52.781 27.859 1 95.75 696 MET A N 1
ATOM 5429 C CA . MET A 1 696 ? -7.176 52.375 29.094 1 95.75 696 MET A CA 1
ATOM 5430 C C . MET A 1 696 ? -5.922 53.188 29.344 1 95.75 696 MET A C 1
ATOM 5432 O O . MET A 1 696 ? -5.387 53.812 28.438 1 95.75 696 MET A O 1
ATOM 5436 N N . ASP A 1 697 ? -5.473 53.188 30.562 1 94.38 697 ASP A N 1
ATOM 5437 C CA . ASP A 1 697 ? -4.25 53.844 31.031 1 94.38 697 ASP A CA 1
ATOM 5438 C C . ASP A 1 697 ? -3.68 53.125 32.25 1 94.38 697 ASP A C 1
ATOM 5440 O O . ASP A 1 697 ? -4.43 52.625 33.094 1 94.38 697 ASP A O 1
ATOM 5444 N N . LEU A 1 698 ? -2.355 53.094 32.281 1 93.44 698 LEU A N 1
ATOM 5445 C CA . LEU A 1 698 ? -1.683 52.469 33.438 1 93.44 698 LEU A CA 1
ATOM 5446 C C . LEU A 1 698 ? -0.795 53.469 34.156 1 93.44 698 LEU A C 1
ATOM 5448 O O . LEU A 1 698 ? -0.169 54.312 33.531 1 93.44 698 LEU A O 1
ATOM 5452 N N . GLU A 1 699 ? -0.855 53.438 35.375 1 90.31 699 GLU A N 1
ATOM 5453 C CA . GLU A 1 699 ? 0.195 54.062 36.156 1 90.31 699 GLU A CA 1
ATOM 5454 C C . GLU A 1 699 ? 1.185 53.031 36.688 1 90.31 699 GLU A C 1
ATOM 5456 O O . GLU A 1 699 ? 0.791 51.906 37.062 1 90.31 699 GLU A O 1
ATOM 5461 N N . THR A 1 700 ? 2.459 53.312 36.625 1 91.25 700 THR A N 1
ATOM 5462 C CA . THR A 1 700 ? 3.496 52.344 36.938 1 91.25 700 THR A CA 1
ATOM 5463 C C . THR A 1 700 ? 4.504 52.906 37.938 1 91.25 700 THR A C 1
ATOM 5465 O O . THR A 1 700 ? 4.441 54.094 38.25 1 91.25 700 THR A O 1
ATOM 5468 N N . THR A 1 701 ? 5.422 52.094 38.375 1 87.31 701 THR A N 1
ATOM 5469 C CA . THR A 1 701 ? 6.422 52.469 39.375 1 87.31 701 THR A CA 1
ATOM 5470 C C . THR A 1 701 ? 7.508 53.344 38.75 1 87.31 701 THR A C 1
ATOM 5472 O O . THR A 1 701 ? 8.203 54.062 39.469 1 87.31 701 THR A O 1
ATOM 5475 N N . ASP A 1 702 ? 7.699 53.125 37.5 1 85.38 702 ASP A N 1
ATOM 5476 C CA . ASP A 1 702 ? 8.719 53.875 36.75 1 85.38 702 ASP A CA 1
ATOM 5477 C C . ASP A 1 702 ? 8.391 53.906 35.25 1 85.38 702 ASP A C 1
ATOM 5479 O O . ASP A 1 702 ? 7.363 53.375 34.812 1 85.38 702 ASP A O 1
ATOM 5483 N N . LEU A 1 703 ? 9.211 54.625 34.469 1 83.38 703 LEU A N 1
ATOM 5484 C CA . LEU A 1 703 ? 9.172 54.562 33 1 83.38 703 LEU A CA 1
ATOM 5485 C C . LEU A 1 703 ? 9.992 53.375 32.5 1 83.38 703 LEU A C 1
ATOM 5487 O O . LEU A 1 703 ? 10.727 52.75 33.281 1 83.38 703 LEU A O 1
ATOM 5491 N N . ILE A 1 704 ? 9.68 52.969 31.281 1 80.88 704 ILE A N 1
ATOM 5492 C CA . ILE A 1 704 ? 10.461 51.906 30.688 1 80.88 704 ILE A CA 1
ATOM 5493 C C . ILE A 1 704 ? 11.875 52.406 30.391 1 80.88 704 ILE A C 1
ATOM 5495 O O . ILE A 1 704 ? 12.062 53.281 29.547 1 80.88 704 ILE A O 1
ATOM 5499 N N . ARG A 1 705 ? 12.812 52.125 31.234 1 75.06 705 ARG A N 1
ATOM 5500 C CA . ARG A 1 705 ? 14.203 52.5 31.047 1 75.06 705 ARG A CA 1
ATOM 5501 C C . ARG A 1 705 ? 15.094 51.312 30.812 1 75.06 705 ARG A C 1
ATOM 5503 O O . ARG A 1 705 ? 14.984 50.312 31.531 1 75.06 705 ARG A O 1
ATOM 5510 N N . GLN A 1 706 ? 16 51.344 29.797 1 66.62 706 GLN A N 1
ATOM 5511 C CA . GLN A 1 706 ? 16.984 50.312 29.484 1 66.62 706 GLN A CA 1
ATOM 5512 C C . GLN A 1 706 ? 16.328 48.938 29.375 1 66.62 706 GLN A C 1
ATOM 5514 O O . GLN A 1 706 ? 16.797 47.969 29.969 1 66.62 706 GLN A O 1
ATOM 5519 N N . ASN A 1 707 ? 15.125 48.844 28.859 1 69.5 707 ASN A N 1
ATOM 5520 C CA . ASN A 1 707 ? 14.352 47.656 28.547 1 69.5 707 ASN A CA 1
ATOM 5521 C C . ASN A 1 707 ? 13.852 46.969 29.812 1 69.5 707 ASN A C 1
ATOM 5523 O O . ASN A 1 707 ? 13.492 45.781 29.781 1 69.5 707 ASN A O 1
ATOM 5527 N N . VAL A 1 708 ? 13.945 47.688 30.953 1 77.69 708 VAL A N 1
ATOM 5528 C CA . VAL A 1 708 ? 13.344 47.156 32.188 1 77.69 708 VAL A CA 1
ATOM 5529 C C . VAL A 1 708 ? 11.891 47.625 32.281 1 77.69 708 VAL A C 1
ATOM 5531 O O . VAL A 1 708 ? 11.609 48.844 32.188 1 77.69 708 VAL A O 1
ATOM 5534 N N . ILE A 1 709 ? 11.016 46.719 32.375 1 84.31 709 ILE A N 1
ATOM 5535 C CA . ILE A 1 709 ? 9.586 47.031 32.406 1 84.31 709 ILE A CA 1
ATOM 5536 C C . ILE A 1 709 ? 9.141 47.25 33.844 1 84.31 709 ILE A C 1
ATOM 5538 O O . ILE A 1 709 ? 9.383 46.438 34.75 1 84.31 709 ILE A O 1
ATOM 5542 N N . PRO A 1 710 ? 8.562 48.375 34.156 1 87.81 710 PRO A N 1
ATOM 5543 C CA . PRO A 1 710 ? 8.109 48.688 35.5 1 87.81 710 PRO A CA 1
ATOM 5544 C C . PRO A 1 710 ? 6.867 47.906 35.906 1 87.81 710 PRO A C 1
ATOM 5546 O O . PRO A 1 710 ? 6.312 47.156 35.094 1 87.81 710 PRO A O 1
ATOM 5549 N N . HIS A 1 711 ? 6.531 48.031 37.219 1 90 711 HIS A N 1
ATOM 5550 C CA . HIS A 1 711 ? 5.371 47.344 37.75 1 90 711 HIS A CA 1
ATOM 5551 C C . HIS A 1 711 ? 4.133 48.25 37.75 1 90 711 HIS A C 1
ATOM 5553 O O . HIS A 1 711 ? 4.242 49.469 37.906 1 90 711 HIS A O 1
ATOM 5559 N N . ILE A 1 712 ? 3.021 47.656 37.562 1 91.56 712 ILE A N 1
ATOM 5560 C CA . ILE A 1 712 ? 1.757 48.406 37.438 1 91.56 712 ILE A CA 1
ATOM 5561 C C . ILE A 1 712 ? 1.271 48.781 38.844 1 91.56 712 ILE A C 1
ATOM 5563 O O . ILE A 1 712 ? 1.291 47.969 39.781 1 91.56 712 ILE A O 1
ATOM 5567 N N . THR A 1 713 ? 0.764 50.031 39.062 1 90.12 713 THR A N 1
ATOM 5568 C CA . THR A 1 713 ? 0.249 50.5 40.344 1 90.12 713 THR A CA 1
ATOM 5569 C C . THR A 1 713 ? -1.241 50.812 40.25 1 90.12 713 THR A C 1
ATOM 5571 O O . THR A 1 713 ? -1.941 50.844 41.25 1 90.12 713 THR A O 1
ATOM 5574 N N . GLN A 1 714 ? -1.625 51.125 39.062 1 92.31 714 GLN A N 1
ATOM 5575 C CA . GLN A 1 714 ? -3.039 51.438 38.844 1 92.31 714 GLN A CA 1
ATOM 5576 C C . GLN A 1 714 ? -3.469 51.062 37.438 1 92.31 714 GLN A C 1
ATOM 5578 O O . GLN A 1 714 ? -2.723 51.281 36.469 1 92.31 714 GLN A O 1
ATOM 5583 N N . ILE A 1 715 ? -4.637 50.438 37.281 1 94.69 715 ILE A N 1
ATOM 5584 C CA . ILE A 1 715 ? -5.25 50.156 35.969 1 94.69 715 ILE A CA 1
ATOM 5585 C C . ILE A 1 715 ? -6.605 50.844 35.875 1 94.69 715 ILE A C 1
ATOM 5587 O O . ILE A 1 715 ? -7.457 50.688 36.75 1 94.69 715 ILE A O 1
ATOM 5591 N N . ALA A 1 716 ? -6.762 51.656 34.969 1 95.25 716 ALA A N 1
ATOM 5592 C CA . ALA A 1 716 ? -8.047 52.312 34.75 1 95.25 716 ALA A CA 1
ATOM 5593 C C . ALA A 1 716 ? -8.5 52.125 33.281 1 95.25 716 ALA A C 1
ATOM 5595 O O . ALA A 1 716 ? -7.672 52.094 32.375 1 95.25 716 ALA A O 1
ATOM 5596 N N . ALA A 1 717 ? -9.773 51.938 33.062 1 96.38 717 ALA A N 1
ATOM 5597 C CA . ALA A 1 717 ? -10.312 51.75 31.719 1 96.38 717 ALA A CA 1
ATOM 5598 C C . ALA A 1 717 ? -11.75 52.25 31.625 1 96.38 717 ALA A C 1
ATOM 5600 O O . ALA A 1 717 ? -12.477 52.25 32.625 1 96.38 717 ALA A O 1
ATOM 5601 N N . VAL A 1 718 ? -12.164 52.781 30.484 1 95.38 718 VAL A N 1
ATOM 5602 C CA . VAL A 1 718 ? -13.516 53.25 30.219 1 95.38 718 VAL A CA 1
ATOM 5603 C C . VAL A 1 718 ? -13.945 52.812 28.828 1 95.38 718 VAL A C 1
ATOM 5605 O O . VAL A 1 718 ? -13.164 52.875 27.875 1 95.38 718 VAL A O 1
ATOM 5608 N N . GLU A 1 719 ? -15.07 52.25 28.719 1 95.12 719 GLU A N 1
ATOM 5609 C CA . GLU A 1 719 ? -15.609 51.906 27.406 1 95.12 719 GLU A CA 1
ATOM 5610 C C . GLU A 1 719 ? -16.109 53.125 26.672 1 95.12 719 GLU A C 1
ATOM 5612 O O . GLU A 1 719 ? -16.875 53.938 27.219 1 95.12 719 GLU A O 1
ATOM 5617 N N . HIS A 1 720 ? -15.812 53.312 25.562 1 92.31 720 HIS A N 1
ATOM 5618 C CA . HIS A 1 720 ? -15.969 54.531 24.766 1 92.31 720 HIS A CA 1
ATOM 5619 C C . HIS A 1 720 ? -17.438 54.906 24.625 1 92.31 720 HIS A C 1
ATOM 5621 O O . HIS A 1 720 ? -17.797 56.094 24.719 1 92.31 720 HIS A O 1
ATOM 5627 N N . ASP A 1 721 ? -18.344 53.969 24.406 1 88 721 ASP A N 1
ATOM 5628 C CA . ASP A 1 721 ? -19.719 54.281 24.062 1 88 721 ASP A CA 1
ATOM 5629 C C . ASP A 1 721 ? -20.609 54.281 25.297 1 88 721 ASP A C 1
ATOM 5631 O O . ASP A 1 721 ? -21.391 55.219 25.516 1 88 721 ASP A O 1
ATOM 5635 N N . THR A 1 722 ? -20.5 53.281 26.188 1 88.75 722 THR A N 1
ATOM 5636 C CA . THR A 1 722 ? -21.391 53.125 27.344 1 88.75 722 THR A CA 1
ATOM 5637 C C . THR A 1 722 ? -20.906 53.938 28.531 1 88.75 722 THR A C 1
ATOM 5639 O O . THR A 1 722 ? -21.688 54.312 29.406 1 88.75 722 THR A O 1
ATOM 5642 N N . GLY A 1 723 ? -19.656 54.094 28.688 1 87.94 723 GLY A N 1
ATOM 5643 C CA . GLY A 1 723 ? -19.094 54.812 29.812 1 87.94 723 GLY A CA 1
ATOM 5644 C C . GLY A 1 723 ? -18.797 53.938 31.016 1 87.94 723 GLY A C 1
ATOM 5645 O O . GLY A 1 723 ? -18.422 54.438 32.094 1 87.94 723 GLY A O 1
ATOM 5646 N N . SER A 1 724 ? -18.953 52.625 30.797 1 92.31 724 SER A N 1
ATOM 5647 C CA . SER A 1 724 ? -18.609 51.688 31.859 1 92.31 724 SER A CA 1
ATOM 5648 C C . SER A 1 724 ? -17.141 51.844 32.25 1 92.31 724 SER A C 1
ATOM 5650 O O . SER A 1 724 ? -16.266 51.938 31.406 1 92.31 724 SER A O 1
ATOM 5652 N N . GLN A 1 725 ? -16.938 51.938 33.562 1 92.81 725 GLN A N 1
ATOM 5653 C CA . GLN A 1 725 ? -15.594 52.219 34.031 1 92.81 725 GLN A CA 1
ATOM 5654 C C . GLN A 1 725 ? -15.023 51.094 34.875 1 92.81 725 GLN A C 1
ATOM 5656 O O . GLN A 1 725 ? -15.773 50.344 35.5 1 92.81 725 GLN A O 1
ATOM 5661 N N . PHE A 1 726 ? -13.742 50.844 34.781 1 94.38 726 PHE A N 1
ATOM 5662 C CA . PHE A 1 726 ? -12.969 49.906 35.594 1 94.38 726 PHE A CA 1
ATOM 5663 C C . PHE A 1 726 ? -11.766 50.625 36.219 1 94.38 726 PHE A C 1
ATOM 5665 O O . PHE A 1 726 ? -11.062 51.375 35.531 1 94.38 726 PHE A O 1
ATOM 5672 N N . SER A 1 727 ? -11.562 50.562 37.438 1 92.75 727 SER A N 1
ATOM 5673 C CA . SER A 1 727 ? -10.406 51.125 38.125 1 92.75 727 SER A CA 1
ATOM 5674 C C . SER A 1 727 ? -9.961 50.25 39.281 1 92.75 727 SER A C 1
ATOM 5676 O O . SER A 1 727 ? -10.789 49.719 40.062 1 92.75 727 SER A O 1
ATOM 5678 N N . CYS A 1 728 ? -8.727 49.969 39.25 1 92.44 728 CYS A N 1
ATOM 5679 C CA . CYS A 1 728 ? -8.188 49.125 40.312 1 92.44 728 CYS A CA 1
ATOM 5680 C C . CYS A 1 728 ? -6.758 49.531 40.625 1 92.44 728 CYS A C 1
ATOM 5682 O O . CYS A 1 728 ? -5.965 49.844 39.75 1 92.44 728 CYS A O 1
ATOM 5684 N N . TYR A 1 729 ? -6.469 49.656 41.938 1 92 729 TYR A N 1
ATOM 5685 C CA . TYR A 1 729 ? -5.102 49.875 42.375 1 92 729 TYR A CA 1
ATOM 5686 C C . TYR A 1 729 ? -4.387 48.562 42.625 1 92 729 TYR A C 1
ATOM 5688 O O . TYR A 1 729 ? -5.004 47.562 43.031 1 92 729 TYR A O 1
ATOM 5696 N N . VAL A 1 730 ? -3.135 48.531 42.219 1 93.12 730 VAL A N 1
ATOM 5697 C CA . VAL A 1 730 ? -2.365 47.281 42.281 1 93.12 730 VAL A CA 1
ATOM 5698 C C . VAL A 1 730 ? -1.176 47.438 43.219 1 93.12 730 VAL A C 1
ATOM 5700 O O . VAL A 1 730 ? -0.535 48.5 43.25 1 93.12 730 VAL A O 1
ATOM 5703 N N . VAL A 1 731 ? -0.846 46.375 43.938 1 88.62 731 VAL A N 1
ATOM 5704 C CA . VAL A 1 731 ? 0.311 46.375 44.844 1 88.62 731 VAL A CA 1
ATOM 5705 C C . VAL A 1 731 ? 1.583 46.125 44.031 1 88.62 731 VAL A C 1
ATOM 5707 O O . VAL A 1 731 ? 1.718 45.094 43.375 1 88.62 731 VAL A O 1
ATOM 5710 N N . PRO A 1 732 ? 2.443 47.125 43.969 1 86.62 732 PRO A N 1
ATOM 5711 C CA . PRO A 1 732 ? 3.674 46.906 43.219 1 86.62 732 PRO A CA 1
ATOM 5712 C C . PRO A 1 732 ? 4.676 46 43.938 1 86.62 732 PRO A C 1
ATOM 5714 O O . PRO A 1 732 ? 4.672 45.938 45.156 1 86.62 732 PRO A O 1
ATOM 5717 N N . LYS A 1 733 ? 5.477 45.219 43.219 1 79.88 733 LYS A N 1
ATOM 5718 C CA . LYS A 1 733 ? 6.508 44.375 43.781 1 79.88 733 LYS A CA 1
ATOM 5719 C C . LYS A 1 733 ? 7.867 45.062 43.781 1 79.88 733 LYS A C 1
ATOM 5721 O O . LYS A 1 733 ? 8.859 44.5 44.25 1 79.88 733 LYS A O 1
ATOM 5726 N N . ALA A 1 734 ? 7.887 46.25 43.188 1 78.56 734 ALA A N 1
ATOM 5727 C CA . ALA A 1 734 ? 9.109 47.062 43.125 1 78.56 734 ALA A CA 1
ATOM 5728 C C . ALA A 1 734 ? 8.898 48.406 43.781 1 78.56 734 ALA A C 1
ATOM 5730 O O . ALA A 1 734 ? 7.766 48.906 43.875 1 78.56 734 ALA A O 1
ATOM 5731 N N . PRO A 1 735 ? 9.969 48.969 44.156 1 79.25 735 PRO A N 1
ATOM 5732 C CA . PRO A 1 735 ? 9.852 50.312 44.781 1 79.25 735 PRO A CA 1
ATOM 5733 C C . PRO A 1 735 ? 9.477 51.375 43.781 1 79.25 735 PRO A C 1
ATOM 5735 O O . PRO A 1 735 ? 9.797 51.25 42.594 1 79.25 735 PRO A O 1
ATOM 5738 N N . MET A 1 736 ? 8.812 52.375 44.281 1 84.31 736 MET A N 1
ATOM 5739 C CA . MET A 1 736 ? 8.391 53.469 43.438 1 84.31 736 MET A CA 1
ATOM 5740 C C . MET A 1 736 ? 9.531 54.5 43.25 1 84.31 736 MET A C 1
ATOM 5742 O O . MET A 1 736 ? 10.25 54.781 44.219 1 84.31 736 MET A O 1
ATOM 5746 N N . SER A 1 737 ? 9.68 54.875 42.094 1 83.88 737 SER A N 1
ATOM 5747 C CA . SER A 1 737 ? 10.648 55.938 41.844 1 83.88 737 SER A CA 1
ATOM 5748 C C . SER A 1 737 ? 10.141 57.312 42.344 1 83.88 737 SER A C 1
ATOM 5750 O O . SER A 1 737 ? 8.93 57.531 42.406 1 83.88 737 SER A O 1
ATOM 5752 N N . SER A 1 738 ? 11.016 58.219 42.625 1 80.12 738 SER A N 1
ATOM 5753 C CA . SER A 1 738 ? 10.664 59.531 43.125 1 80.12 738 SER A CA 1
ATOM 5754 C C . SER A 1 738 ? 9.883 60.344 42.094 1 80.12 738 SER A C 1
ATOM 5756 O O . SER A 1 738 ? 8.945 61.062 42.438 1 80.12 738 SER A O 1
ATOM 5758 N N . GLY A 1 739 ? 10.359 60.125 40.969 1 77.19 739 GLY A N 1
ATOM 5759 C CA . GLY A 1 739 ? 9.656 60.812 39.906 1 77.19 739 GLY A CA 1
ATOM 5760 C C . GLY A 1 739 ? 8.211 60.375 39.719 1 77.19 739 GLY A C 1
ATOM 5761 O O . GLY A 1 739 ? 7.32 61.219 39.562 1 77.19 739 GLY A O 1
ATOM 5762 N N . ALA A 1 740 ? 7.941 59.156 39.812 1 83.94 740 ALA A N 1
ATOM 5763 C CA . ALA A 1 740 ? 6.594 58.625 39.656 1 83.94 740 ALA A CA 1
ATOM 5764 C C . ALA A 1 740 ? 5.715 59 40.844 1 83.94 740 ALA A C 1
ATOM 5766 O O . ALA A 1 740 ? 4.527 59.281 40.688 1 83.94 740 ALA A O 1
ATOM 5767 N N . GLU A 1 741 ? 6.32 59.031 42.031 1 82.31 741 GLU A N 1
ATOM 5768 C CA . GLU A 1 741 ? 5.574 59.406 43.25 1 82.31 741 GLU A CA 1
ATOM 5769 C C . GLU A 1 741 ? 5.113 60.844 43.188 1 82.31 741 GLU A C 1
ATOM 5771 O O . GLU A 1 741 ? 3.988 61.188 43.594 1 82.31 741 GLU A O 1
ATOM 5776 N N . ASP A 1 742 ? 5.977 61.656 42.719 1 80 742 ASP A N 1
ATOM 5777 C CA . ASP A 1 742 ? 5.691 63.094 42.656 1 80 742 ASP A CA 1
ATOM 5778 C C . ASP A 1 742 ? 4.59 63.406 41.656 1 80 742 ASP A C 1
ATOM 5780 O O . ASP A 1 742 ? 3.746 64.25 41.875 1 80 742 ASP A O 1
ATOM 5784 N N . ILE A 1 743 ? 4.605 62.656 40.594 1 80.5 743 ILE A N 1
ATOM 5785 C CA . ILE A 1 743 ? 3.701 62.969 39.5 1 80.5 743 ILE A CA 1
ATOM 5786 C C . ILE A 1 743 ? 2.342 62.312 39.75 1 80.5 743 ILE A C 1
ATOM 5788 O O . ILE A 1 743 ? 1.301 62.938 39.5 1 80.5 743 ILE A O 1
ATOM 5792 N N . THR A 1 744 ? 2.221 61.125 40.281 1 83.56 744 THR A N 1
ATOM 5793 C CA . THR A 1 744 ? 0.972 60.406 40.375 1 83.56 744 THR A CA 1
ATOM 5794 C C . THR A 1 744 ? 0.375 60.562 41.781 1 83.56 744 THR A C 1
ATOM 5796 O O . THR A 1 744 ? -0.83 60.375 41.969 1 83.56 744 THR A O 1
ATOM 5799 N N . GLY A 1 745 ? 1.252 60.75 42.812 1 81.06 745 GLY A N 1
ATOM 5800 C CA . GLY A 1 745 ? 0.807 60.844 44.219 1 81.06 745 GLY A CA 1
ATOM 5801 C C . GLY A 1 745 ? 0.646 59.469 44.875 1 81.06 745 GLY A C 1
ATOM 5802 O O . GLY A 1 745 ? 0.177 59.375 46 1 81.06 745 GLY A O 1
ATOM 5803 N N . ILE A 1 746 ? 0.995 58.469 44.062 1 86.12 746 ILE A N 1
ATOM 5804 C CA . ILE A 1 746 ? 0.896 57.094 44.594 1 86.12 746 ILE A CA 1
ATOM 5805 C C . ILE A 1 746 ? 2.197 56.75 45.312 1 86.12 746 ILE A C 1
ATOM 5807 O O . ILE A 1 746 ? 3.287 56.938 44.781 1 86.12 746 ILE A O 1
ATOM 5811 N N . MET A 1 747 ? 2.15 56.344 46.531 1 82.12 747 MET A N 1
ATOM 5812 C CA . MET A 1 747 ? 3.326 55.938 47.312 1 82.12 747 MET A CA 1
ATOM 5813 C C . MET A 1 747 ? 3.125 54.594 47.969 1 82.12 747 MET A C 1
ATOM 5815 O O . MET A 1 747 ? 2.027 54.281 48.438 1 82.12 747 MET A O 1
ATOM 5819 N N . TRP A 1 748 ? 4.191 53.781 47.875 1 79.88 748 TRP A N 1
ATOM 5820 C CA . TRP A 1 748 ? 4.184 52.469 48.531 1 79.88 748 TRP A CA 1
ATOM 5821 C C . TRP A 1 748 ? 5.051 52.5 49.781 1 79.88 748 TRP A C 1
ATOM 5823 O O . TRP A 1 748 ? 6.262 52.719 49.688 1 79.88 748 TRP A O 1
ATOM 5833 N N . ASP A 1 749 ? 4.48 52.375 50.875 1 75.38 749 ASP A N 1
ATOM 5834 C CA . ASP A 1 749 ? 5.238 52.5 52.125 1 75.38 749 ASP A CA 1
ATOM 5835 C C . ASP A 1 749 ? 5.695 51.125 52.625 1 75.38 749 ASP A C 1
ATOM 5837 O O . ASP A 1 749 ? 6.238 51.031 53.719 1 75.38 749 ASP A O 1
ATOM 5841 N N . GLY A 1 750 ? 5.531 50 51.875 1 73.88 750 GLY A N 1
ATOM 5842 C CA . GLY A 1 750 ? 5.949 48.656 52.281 1 73.88 750 GLY A CA 1
ATOM 5843 C C . GLY A 1 750 ? 4.797 47.781 52.688 1 73.88 750 GLY A C 1
ATOM 5844 O O . GLY A 1 750 ? 4.887 46.531 52.594 1 73.88 750 GLY A O 1
ATOM 5845 N N . THR A 1 751 ? 3.754 48.438 53.219 1 76.31 751 THR A N 1
ATOM 5846 C CA . THR A 1 751 ? 2.615 47.688 53.719 1 76.31 751 THR A CA 1
ATOM 5847 C C . THR A 1 751 ? 1.328 48.094 53.031 1 76.31 751 THR A C 1
ATOM 5849 O O . THR A 1 751 ? 0.512 47.25 52.656 1 76.31 751 THR A O 1
ATOM 5852 N N . ASN A 1 752 ? 1.225 49.375 52.844 1 80.88 752 ASN A N 1
ATOM 5853 C CA . ASN A 1 752 ? -0.006 49.906 52.281 1 80.88 752 ASN A CA 1
ATOM 5854 C C . ASN A 1 752 ? 0.281 50.844 51.094 1 80.88 752 ASN A C 1
ATOM 5856 O O . ASN A 1 752 ? 1.314 51.5 51.062 1 80.88 752 ASN A O 1
ATOM 5860 N N . LEU A 1 753 ? -0.597 50.844 50.094 1 87.06 753 LEU A N 1
ATOM 5861 C CA . LEU A 1 753 ? -0.554 51.812 49 1 87.06 753 LEU A CA 1
ATOM 5862 C C . LEU A 1 753 ? -1.305 53.094 49.344 1 87.06 753 LEU A C 1
ATOM 5864 O O . LEU A 1 753 ? -2.418 53.031 49.875 1 87.06 753 LEU A O 1
ATOM 5868 N N . ARG A 1 754 ? -0.695 54.219 49.219 1 84.56 754 ARG A N 1
ATOM 5869 C CA . ARG A 1 754 ? -1.299 55.5 49.594 1 84.56 754 ARG A CA 1
ATOM 5870 C C . ARG A 1 754 ? -1.426 56.406 48.406 1 84.56 754 ARG A C 1
ATOM 5872 O O . ARG A 1 754 ? -0.555 56.406 47.531 1 84.56 754 ARG A O 1
ATOM 5879 N N . LEU A 1 755 ? -2.525 57.062 48.281 1 85.94 755 LEU A N 1
ATOM 5880 C CA . LEU A 1 755 ? -2.75 58.125 47.281 1 85.94 755 LEU A CA 1
ATOM 5881 C C . LEU A 1 755 ? -2.846 59.5 47.969 1 85.94 755 LEU A C 1
ATOM 5883 O O . LEU A 1 755 ? -3.762 59.75 48.75 1 85.94 755 LEU A O 1
ATOM 5887 N N . ASN A 1 756 ? -1.895 60.25 47.656 1 82.12 756 ASN A N 1
ATOM 5888 C CA . ASN A 1 756 ? -1.848 61.562 48.281 1 82.12 756 ASN A CA 1
ATOM 5889 C C . ASN A 1 756 ? -1.997 61.469 49.781 1 82.12 756 ASN A C 1
ATOM 5891 O O . ASN A 1 756 ? -2.779 62.219 50.375 1 82.12 756 ASN A O 1
ATOM 5895 N N . GLY A 1 757 ? -1.375 60.406 50.344 1 77.69 757 GLY A N 1
ATOM 5896 C CA . GLY A 1 757 ? -1.311 60.281 51.781 1 77.69 757 GLY A CA 1
ATOM 5897 C C . GLY A 1 757 ? -2.41 59.406 52.344 1 77.69 757 GLY A C 1
ATOM 5898 O O . GLY A 1 757 ? -2.369 59.031 53.531 1 77.69 757 GLY A O 1
ATOM 5899 N N . LYS A 1 758 ? -3.414 59.062 51.562 1 83.56 758 LYS A N 1
ATOM 5900 C CA . LYS A 1 758 ? -4.52 58.25 52.031 1 83.56 758 LYS A CA 1
ATOM 5901 C C . LYS A 1 758 ? -4.352 56.781 51.562 1 83.56 758 LYS A C 1
ATOM 5903 O O . LYS A 1 758 ? -3.947 56.531 50.438 1 83.56 758 LYS A O 1
ATOM 5908 N N . VAL A 1 759 ? -4.676 55.938 52.5 1 85.56 759 VAL A N 1
ATOM 5909 C CA . VAL A 1 759 ? -4.539 54.5 52.188 1 85.56 759 VAL A CA 1
ATOM 5910 C C . VAL A 1 759 ? -5.645 54.062 51.25 1 85.56 759 VAL A C 1
ATOM 5912 O O . VAL A 1 759 ? -6.816 54.375 51.438 1 85.56 759 VAL A O 1
ATOM 5915 N N . VAL A 1 760 ? -5.258 53.469 50.188 1 86.94 760 VAL A N 1
ATOM 5916 C CA . VAL A 1 760 ? -6.227 52.938 49.219 1 86.94 760 VAL A CA 1
ATOM 5917 C C . VAL A 1 760 ? -6.16 51.438 49.156 1 86.94 760 VAL A C 1
ATOM 5919 O O . VAL A 1 760 ? -5.109 50.844 49.438 1 86.94 760 VAL A O 1
ATOM 5922 N N . ALA A 1 761 ? -7.285 50.781 48.906 1 87.12 761 ALA A N 1
ATOM 5923 C CA . ALA A 1 761 ? -7.348 49.344 48.781 1 87.12 761 ALA A CA 1
ATOM 5924 C C . ALA A 1 761 ? -6.711 48.875 47.469 1 87.12 761 ALA A C 1
ATOM 5926 O O . ALA A 1 761 ? -7.113 49.312 46.406 1 87.12 761 ALA A O 1
ATOM 5927 N N . ALA A 1 762 ? -5.699 48.094 47.562 1 88.88 762 ALA A N 1
ATOM 5928 C CA . ALA A 1 762 ? -4.977 47.625 46.406 1 88.88 762 ALA A CA 1
ATOM 5929 C C . ALA A 1 762 ? -5.027 46.094 46.312 1 88.88 762 ALA A C 1
ATOM 5931 O O . ALA A 1 762 ? -5.125 45.406 47.312 1 88.88 762 ALA A O 1
ATOM 5932 N N . LEU A 1 763 ? -5.105 45.594 45.062 1 91.75 763 LEU A N 1
ATOM 5933 C CA . LEU A 1 763 ? -5.141 44.156 44.812 1 91.75 763 LEU A CA 1
ATOM 5934 C C . LEU A 1 763 ? -3.791 43.688 44.281 1 91.75 763 LEU A C 1
ATOM 5936 O O . LEU A 1 763 ? -3.012 44.438 43.75 1 91.75 763 LEU A O 1
ATOM 5940 N N . PRO A 1 764 ? -3.562 42.375 44.562 1 91.5 764 PRO A N 1
ATOM 5941 C CA . PRO A 1 764 ? -2.379 41.812 43.906 1 91.5 764 PRO A CA 1
ATOM 5942 C C . PRO A 1 764 ? -2.496 41.781 42.375 1 91.5 764 PRO A C 1
ATOM 5944 O O . PRO A 1 764 ? -3.605 41.719 41.844 1 91.5 764 PRO A O 1
ATOM 5947 N N . ILE A 1 765 ? -1.418 41.844 41.688 1 92.31 765 ILE A N 1
ATOM 5948 C CA . ILE A 1 765 ? -1.356 42.031 40.219 1 92.31 765 ILE A CA 1
ATOM 5949 C C . ILE A 1 765 ? -2.146 40.906 39.531 1 92.31 765 ILE A C 1
ATOM 5951 O O . ILE A 1 765 ? -2.832 41.156 38.531 1 92.31 765 ILE A O 1
ATOM 5955 N N . PHE A 1 766 ? -2.029 39.688 40 1 92.88 766 PHE A N 1
ATOM 5956 C CA . PHE A 1 766 ? -2.721 38.562 39.406 1 92.88 766 PHE A CA 1
ATOM 5957 C C . PHE A 1 766 ? -4.23 38.75 39.406 1 92.88 766 PHE A C 1
ATOM 5959 O O . PHE A 1 766 ? -4.902 38.562 38.406 1 92.88 766 PHE A O 1
ATOM 5966 N N . GLU A 1 767 ? -4.711 39.156 40.562 1 92.69 767 GLU A N 1
ATOM 5967 C CA . GLU A 1 767 ? -6.145 39.375 40.719 1 92.69 767 GLU A CA 1
ATOM 5968 C C . GLU A 1 767 ? -6.605 40.594 39.906 1 92.69 767 GLU A C 1
ATOM 5970 O O . GLU A 1 767 ? -7.695 40.594 39.344 1 92.69 767 GLU A O 1
ATOM 5975 N N . ALA A 1 768 ? -5.824 41.594 40 1 93.19 768 ALA A N 1
ATOM 5976 C CA . ALA A 1 768 ? -6.168 42.812 39.281 1 93.19 768 ALA A CA 1
ATOM 5977 C C . ALA A 1 768 ? -6.305 42.562 37.781 1 93.19 768 ALA A C 1
ATOM 5979 O O . ALA A 1 768 ? -7.277 42.969 37.156 1 93.19 768 ALA A O 1
ATOM 5980 N N . LEU A 1 769 ? -5.344 41.844 37.219 1 95.31 769 LEU A N 1
ATOM 5981 C CA . LEU A 1 769 ? -5.355 41.562 35.812 1 95.31 769 LEU A CA 1
ATOM 5982 C C . LEU A 1 769 ? -6.504 40.594 35.438 1 95.31 769 LEU A C 1
ATOM 5984 O O . LEU A 1 769 ? -7.156 40.781 34.406 1 95.31 769 LEU A O 1
ATOM 5988 N N . SER A 1 770 ? -6.691 39.656 36.281 1 94.25 770 SER A N 1
ATOM 5989 C CA . SER A 1 770 ? -7.789 38.719 36.062 1 94.25 770 SER A CA 1
ATOM 5990 C C . SER A 1 770 ? -9.133 39.438 36 1 94.25 770 SER A C 1
ATOM 5992 O O . SER A 1 770 ? -9.953 39.156 35.125 1 94.25 770 SER A O 1
ATOM 5994 N N . ASN A 1 771 ? -9.273 40.344 36.938 1 92.88 771 ASN A N 1
ATOM 5995 C CA . ASN A 1 771 ? -10.516 41.125 36.969 1 92.88 771 ASN A CA 1
ATOM 5996 C C . ASN A 1 771 ? -10.656 42.031 35.75 1 92.88 771 ASN A C 1
ATOM 5998 O O . ASN A 1 771 ? -11.75 42.188 35.188 1 92.88 771 ASN A O 1
ATOM 6002 N N . PHE A 1 772 ? -9.633 42.562 35.375 1 94.12 772 PHE A N 1
ATOM 6003 C CA . PHE A 1 772 ? -9.648 43.438 34.219 1 94.12 772 PHE A CA 1
ATOM 6004 C C . PHE A 1 772 ? -10.023 42.688 32.969 1 94.12 772 PHE A C 1
ATOM 6006 O O . PHE A 1 772 ? -10.867 43.125 32.188 1 94.12 772 PHE A O 1
ATOM 6013 N N . PHE A 1 773 ? -9.367 41.531 32.719 1 94.88 773 PHE A N 1
ATOM 6014 C CA . PHE A 1 773 ? -9.625 40.719 31.547 1 94.88 773 PHE A CA 1
ATOM 6015 C C . PHE A 1 773 ? -11.047 40.188 31.547 1 94.88 773 PHE A C 1
ATOM 6017 O O . PHE A 1 773 ? -11.703 40.125 30.516 1 94.88 773 PHE A O 1
ATOM 6024 N N . LEU A 1 774 ? -11.508 39.781 32.719 1 92.19 774 LEU A N 1
ATOM 6025 C CA . LEU A 1 774 ? -12.891 39.344 32.812 1 92.19 774 LEU A CA 1
ATOM 6026 C C . LEU A 1 774 ? -13.859 40.469 32.5 1 92.19 774 LEU A C 1
ATOM 6028 O O . LEU A 1 774 ? -14.898 40.25 31.875 1 92.19 774 LEU A O 1
ATOM 6032 N N . TRP A 1 775 ? -13.5 41.656 32.969 1 94.81 775 TRP A N 1
ATOM 6033 C CA . TRP A 1 775 ? -14.305 42.844 32.625 1 94.81 775 TRP A CA 1
ATOM 6034 C C . TRP A 1 775 ? -14.328 43.094 31.141 1 94.81 775 TRP A C 1
ATOM 6036 O O . TRP A 1 775 ? -15.367 43.438 30.578 1 94.81 775 TRP A O 1
ATOM 6046 N N . LEU A 1 776 ? -13.273 42.906 30.516 1 94.31 776 LEU A N 1
ATOM 6047 C CA . LEU A 1 776 ? -13.18 43.094 29.078 1 94.31 776 LEU A CA 1
ATOM 6048 C C . LEU A 1 776 ? -14.055 42.094 28.328 1 94.31 776 LEU A C 1
ATOM 6050 O O . LEU A 1 776 ? -14.57 42.375 27.25 1 94.31 776 LEU A O 1
ATOM 6054 N N . GLN A 1 777 ? -14.133 40.938 28.859 1 91.38 777 GLN A N 1
ATOM 6055 C CA . GLN A 1 777 ? -14.875 39.844 28.203 1 91.38 777 GLN A CA 1
ATOM 6056 C C . GLN A 1 777 ? -16.359 40.156 28.141 1 91.38 777 GLN A C 1
ATOM 6058 O O . GLN A 1 777 ? -17.094 39.562 27.344 1 91.38 777 GLN A O 1
ATOM 6063 N N . LYS A 1 778 ? -16.797 41.094 28.828 1 88.81 778 LYS A N 1
ATOM 6064 C CA . LYS A 1 778 ? -18.203 41.531 28.797 1 88.81 778 LYS A CA 1
ATOM 6065 C C . LYS A 1 778 ? -18.516 42.25 27.484 1 88.81 778 LYS A C 1
ATOM 6067 O O . LYS A 1 778 ? -19.688 42.375 27.109 1 88.81 778 LYS A O 1
ATOM 6072 N N . PHE A 1 779 ? -17.5 42.688 26.859 1 91.25 779 PHE A N 1
ATOM 6073 C CA . PHE A 1 779 ? -17.688 43.438 25.625 1 91.25 779 PHE A CA 1
ATOM 6074 C C . PHE A 1 779 ? -17.344 42.594 24.406 1 91.25 779 PHE A C 1
ATOM 6076 O O . PHE A 1 779 ? -16.5 41.688 24.484 1 91.25 779 PHE A O 1
ATOM 6083 N N . ASN A 1 780 ? -18.047 42.875 23.281 1 86.31 780 ASN A N 1
ATOM 6084 C CA . ASN A 1 780 ? -17.797 42.125 22.062 1 86.31 780 ASN A CA 1
ATOM 6085 C C . ASN A 1 780 ? -16.547 42.625 21.344 1 86.31 780 ASN A C 1
ATOM 6087 O O . ASN A 1 780 ? -16.438 43.812 21.047 1 86.31 780 ASN A O 1
ATOM 6091 N N . ASN A 1 781 ? -15.648 41.875 21.047 1 87.31 781 ASN A N 1
ATOM 6092 C CA . ASN A 1 781 ? -14.445 42.188 20.297 1 87.31 781 ASN A CA 1
ATOM 6093 C C . ASN A 1 781 ? -13.789 43.469 20.828 1 87.31 781 ASN A C 1
ATOM 6095 O O . ASN A 1 781 ? -13.57 44.438 20.078 1 87.31 781 ASN A O 1
ATOM 6099 N N . ALA A 1 782 ? -13.438 43.406 22.047 1 92.44 782 ALA A N 1
ATOM 6100 C CA . ALA A 1 782 ? -12.898 44.562 22.75 1 92.44 782 ALA A CA 1
ATOM 6101 C C . ALA A 1 782 ? -11.547 44.969 22.156 1 92.44 782 ALA A C 1
ATOM 6103 O O . ALA A 1 782 ? -10.68 44.125 21.938 1 92.44 782 ALA A O 1
ATOM 6104 N N . ILE A 1 783 ? -11.328 46.219 21.828 1 94.12 783 ILE A N 1
ATOM 6105 C CA . ILE A 1 783 ? -10.07 46.812 21.359 1 94.12 783 ILE A CA 1
ATOM 6106 C C . ILE A 1 783 ? -9.57 47.844 22.344 1 94.12 783 ILE A C 1
ATOM 6108 O O . ILE A 1 783 ? -10.32 48.75 22.734 1 94.12 783 ILE A O 1
ATOM 6112 N N . LEU A 1 784 ? -8.375 47.75 22.781 1 95.69 784 LEU A N 1
ATOM 6113 C CA . LEU A 1 784 ? -7.805 48.656 23.781 1 95.69 784 LEU A CA 1
ATOM 6114 C C . LEU A 1 784 ? -7.176 49.875 23.109 1 95.69 784 LEU A C 1
ATOM 6116 O O . LEU A 1 784 ? -6.5 49.75 22.094 1 95.69 784 LEU A O 1
ATOM 6120 N N . ILE A 1 785 ? -7.453 51 23.641 1 96.19 785 ILE A N 1
ATOM 6121 C CA . ILE A 1 785 ? -6.875 52.25 23.156 1 96.19 785 ILE A CA 1
ATOM 6122 C C . ILE A 1 785 ? -6.105 52.938 24.281 1 96.19 785 ILE A C 1
ATOM 6124 O O . ILE A 1 785 ? -6.613 53.062 25.391 1 96.19 785 ILE A O 1
ATOM 6128 N N . ALA A 1 786 ? -4.945 53.25 24.047 1 95.44 786 ALA A N 1
ATOM 6129 C CA . ALA A 1 786 ? -4.137 53.969 25.016 1 95.44 786 ALA A CA 1
ATOM 6130 C C . ALA A 1 786 ? -3.287 55.031 24.328 1 95.44 786 ALA A C 1
ATOM 6132 O O . ALA A 1 786 ? -2.924 54.875 23.156 1 95.44 786 ALA A O 1
ATOM 6133 N N . HIS A 1 787 ? -3.055 56.094 25.078 1 94.38 787 HIS A N 1
ATOM 6134 C CA . HIS A 1 787 ? -2.211 57.156 24.531 1 94.38 787 HIS A CA 1
ATOM 6135 C C . HIS A 1 787 ? -0.734 56.781 24.656 1 94.38 787 HIS A C 1
ATOM 6137 O O . HIS A 1 787 ? -0.22 56.625 25.766 1 94.38 787 HIS A O 1
ATOM 6143 N N . ASN A 1 788 ? -0.032 56.656 23.562 1 92.12 788 ASN A N 1
ATOM 6144 C CA . ASN A 1 788 ? 1.334 56.156 23.484 1 92.12 788 ASN A CA 1
ATOM 6145 C C . ASN A 1 788 ? 1.42 54.719 23.984 1 92.12 788 ASN A C 1
ATOM 6147 O O . ASN A 1 788 ? 2.393 54.344 24.641 1 92.12 788 ASN A O 1
ATOM 6151 N N . GLY A 1 789 ? 0.406 54.062 23.781 1 91 789 GLY A N 1
ATOM 6152 C CA . GLY A 1 789 ? 0.256 52.719 24.297 1 91 789 GLY A CA 1
ATOM 6153 C C . GLY A 1 789 ? 1.239 51.719 23.703 1 91 789 GLY A C 1
ATOM 6154 O O . GLY A 1 789 ? 1.649 50.781 24.359 1 91 789 GLY A O 1
ATOM 6155 N N . LYS A 1 790 ? 1.604 51.875 22.5 1 90.06 790 LYS A N 1
ATOM 6156 C CA . LYS A 1 790 ? 2.486 50.938 21.781 1 90.06 790 LYS A CA 1
ATOM 6157 C C . LYS A 1 790 ? 3.861 50.875 22.453 1 90.06 790 LYS A C 1
ATOM 6159 O O . LYS A 1 790 ? 4.469 49.812 22.531 1 90.06 790 LYS A O 1
ATOM 6164 N N . LYS A 1 791 ? 4.277 51.938 23 1 87.94 791 LYS A N 1
ATOM 6165 C CA . LYS A 1 791 ? 5.629 52 23.547 1 87.94 791 LYS A CA 1
ATOM 6166 C C . LYS A 1 791 ? 5.625 51.812 25.062 1 87.94 791 LYS A C 1
ATOM 6168 O O . LYS A 1 791 ? 6.652 51.5 25.656 1 87.94 791 LYS A O 1
ATOM 6173 N N . PHE A 1 792 ? 4.402 52.031 25.609 1 91.56 792 PHE A N 1
ATOM 6174 C CA . PHE A 1 792 ? 4.43 52.062 27.062 1 91.56 792 PHE A CA 1
ATOM 6175 C C . PHE A 1 792 ? 3.383 51.094 27.641 1 91.56 792 PHE A C 1
ATOM 6177 O O . PHE A 1 792 ? 3.652 49.906 27.828 1 91.56 792 PHE A O 1
ATOM 6184 N N . ASP A 1 793 ? 2.059 51.469 27.578 1 92.38 793 ASP A N 1
ATOM 6185 C CA . ASP A 1 793 ? 0.984 50.781 28.297 1 92.38 793 ASP A CA 1
ATOM 6186 C C . ASP A 1 793 ? 0.856 49.344 27.844 1 92.38 793 ASP A C 1
ATOM 6188 O O . ASP A 1 793 ? 0.819 48.438 28.672 1 92.38 793 ASP A O 1
ATOM 6192 N N . PHE A 1 794 ? 0.749 49.188 26.562 1 93.81 794 PHE A N 1
ATOM 6193 C CA . PHE A 1 794 ? 0.493 47.844 26.031 1 93.81 794 PHE A CA 1
ATOM 6194 C C . PHE A 1 794 ? 1.689 46.938 26.266 1 93.81 794 PHE A C 1
ATOM 6196 O O . PHE A 1 794 ? 1.527 45.75 26.484 1 93.81 794 PHE A O 1
ATOM 6203 N N . ARG A 1 795 ? 2.811 47.438 26.219 1 89.94 795 ARG A N 1
ATOM 6204 C CA . ARG A 1 795 ? 4.02 46.688 26.484 1 89.94 795 ARG A CA 1
ATOM 6205 C C . ARG A 1 795 ? 4.043 46.188 27.938 1 89.94 795 ARG A C 1
ATOM 6207 O O . ARG A 1 795 ? 4.367 45.031 28.203 1 89.94 795 ARG A O 1
ATOM 6214 N N . ILE A 1 7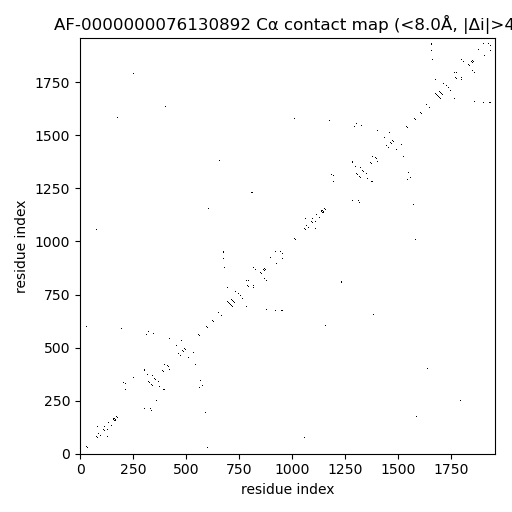96 ? 3.707 47.094 28.828 1 90.88 796 ILE A N 1
ATOM 6215 C CA . ILE A 1 796 ? 3.705 46.781 30.25 1 90.88 796 ILE A CA 1
ATOM 6216 C C . ILE A 1 796 ? 2.594 45.781 30.562 1 90.88 796 ILE A C 1
ATOM 6218 O O . ILE A 1 796 ? 2.799 44.844 31.312 1 90.88 796 ILE A O 1
ATOM 6222 N N . LEU A 1 797 ? 1.518 46 29.922 1 93.06 797 LEU A N 1
ATOM 6223 C CA . LEU A 1 797 ? 0.376 45.125 30.141 1 93.06 797 LEU A CA 1
ATOM 6224 C C . LEU A 1 797 ? 0.684 43.719 29.641 1 93.06 797 LEU A C 1
ATOM 6226 O O . LEU A 1 797 ? 0.371 42.75 30.312 1 93.06 797 LEU A O 1
ATOM 6230 N N . SER A 1 798 ? 1.228 43.625 28.438 1 91.31 798 SER A N 1
ATOM 6231 C CA . SER A 1 798 ? 1.562 42.344 27.844 1 91.31 798 SER A CA 1
ATOM 6232 C C . SER A 1 798 ? 2.584 41.594 28.688 1 91.31 798 SER A C 1
ATOM 6234 O O . SER A 1 798 ? 2.486 40.375 28.859 1 91.31 798 SER A O 1
ATOM 6236 N N . ASN A 1 799 ? 3.535 42.25 29.141 1 88.62 799 ASN A N 1
ATOM 6237 C CA . ASN A 1 799 ? 4.559 41.656 29.984 1 88.62 799 ASN A CA 1
ATOM 6238 C C . ASN A 1 799 ? 3.975 41.125 31.297 1 88.62 799 ASN A C 1
ATOM 6240 O O . ASN A 1 799 ? 4.328 40.031 31.75 1 88.62 799 ASN A O 1
ATOM 6244 N N . ALA A 1 800 ? 3.176 41.906 31.891 1 91.12 800 ALA A N 1
ATOM 6245 C CA . ALA A 1 800 ? 2.533 41.5 33.156 1 91.12 800 ALA A CA 1
ATOM 6246 C C . ALA A 1 800 ? 1.639 40.281 32.938 1 91.12 800 ALA A C 1
ATOM 6248 O O . ALA A 1 800 ? 1.616 39.375 33.781 1 91.12 800 ALA A O 1
ATOM 6249 N N . ALA A 1 801 ? 0.929 40.344 31.875 1 93.06 801 ALA A N 1
ATOM 6250 C CA . ALA A 1 801 ? 0.058 39.219 31.547 1 93.06 801 ALA A CA 1
ATOM 6251 C C . ALA A 1 801 ? 0.864 37.938 31.375 1 93.06 801 ALA A C 1
ATOM 6253 O O . ALA A 1 801 ? 0.441 36.844 31.797 1 93.06 801 ALA A O 1
ATOM 6254 N N . ASP A 1 802 ? 1.931 38.062 30.672 1 90.25 802 ASP A N 1
ATOM 6255 C CA . ASP A 1 802 ? 2.781 36.906 30.422 1 90.25 802 ASP A CA 1
ATOM 6256 C C . ASP A 1 802 ? 3.391 36.375 31.719 1 90.25 802 ASP A C 1
ATOM 6258 O O . ASP A 1 802 ? 3.414 35.156 31.953 1 90.25 802 ASP A O 1
ATOM 6262 N N . LYS A 1 803 ? 3.869 37.219 32.625 1 87.94 803 LYS A N 1
ATOM 6263 C CA . LYS A 1 803 ? 4.5 36.844 33.906 1 87.94 803 LYS A CA 1
ATOM 6264 C C . LYS A 1 803 ? 3.5 36.156 34.812 1 87.94 803 LYS A C 1
ATOM 6266 O O . LYS A 1 803 ? 3.869 35.281 35.594 1 87.94 803 LYS A O 1
ATOM 6271 N N . CYS A 1 804 ? 2.314 36.594 34.719 1 91.56 804 CYS A N 1
ATOM 6272 C CA . CYS A 1 804 ? 1.264 36 35.531 1 91.56 804 CYS A CA 1
ATOM 6273 C C . CYS A 1 804 ? 0.647 34.781 34.875 1 91.56 804 CYS A C 1
ATOM 6275 O O . CYS A 1 804 ? -0.324 34.219 35.375 1 91.56 804 CYS A O 1
ATOM 6277 N N . LYS A 1 805 ? 1.142 34.375 33.75 1 89.12 805 LYS A N 1
ATOM 6278 C CA . LYS A 1 805 ? 0.653 33.219 33 1 89.12 805 LYS A CA 1
ATOM 6279 C C . LYS A 1 805 ? -0.808 33.406 32.594 1 89.12 805 LYS A C 1
ATOM 6281 O O . LYS A 1 805 ? -1.603 32.469 32.656 1 89.12 805 LYS A O 1
ATOM 6286 N N . LEU A 1 806 ? -1.149 34.688 32.281 1 89.81 806 LEU A N 1
ATOM 6287 C CA . LEU A 1 806 ? -2.506 35.031 31.875 1 89.81 806 LEU A CA 1
ATOM 6288 C C . LEU A 1 806 ? -2.527 35.531 30.438 1 89.81 806 LEU A C 1
ATOM 6290 O O . LEU A 1 806 ? -3.471 36.219 30.016 1 89.81 806 LEU A O 1
ATOM 6294 N N . PHE A 1 807 ? -1.532 35.25 29.781 1 87.75 807 PHE A N 1
ATOM 6295 C CA . PHE A 1 807 ? -1.391 35.812 28.438 1 87.75 807 PHE A CA 1
ATOM 6296 C C . PHE A 1 807 ? -2.461 35.25 27.516 1 87.75 807 PHE A C 1
ATOM 6298 O O . PHE A 1 807 ? -2.984 35.969 26.656 1 87.75 807 PHE A O 1
ATOM 6305 N N . ASN A 1 808 ? -2.768 34 27.641 1 84.94 808 ASN A N 1
ATOM 6306 C CA . ASN A 1 808 ? -3.818 33.438 26.812 1 84.94 808 ASN A CA 1
ATOM 6307 C C . ASN A 1 808 ? -5.172 34.062 27.078 1 84.94 808 ASN A C 1
ATOM 6309 O O . ASN A 1 808 ? -5.949 34.312 26.156 1 84.94 808 ASN A O 1
ATOM 6313 N N . LEU A 1 809 ? -5.414 34.344 28.312 1 86.06 809 LEU A N 1
ATOM 6314 C CA . LEU A 1 809 ? -6.652 35.031 28.672 1 86.06 809 LEU A CA 1
ATOM 6315 C C . LEU A 1 809 ? -6.688 36.438 28.094 1 86.06 809 LEU A C 1
ATOM 6317 O O . LEU A 1 809 ? -7.742 36.906 27.656 1 86.06 809 LEU A O 1
ATOM 6321 N N . TYR A 1 810 ? -5.566 37.125 28.125 1 89.56 810 TYR A N 1
ATOM 6322 C CA . TYR A 1 810 ? -5.414 38.438 27.547 1 89.56 810 TYR A CA 1
ATOM 6323 C C . TYR A 1 810 ? -5.777 38.438 26.062 1 89.56 810 TYR A C 1
ATOM 6325 O O . TYR A 1 810 ? -6.57 39.281 25.609 1 89.56 810 TYR A O 1
ATOM 6333 N N . LEU A 1 811 ? -5.266 37.438 25.391 1 86 811 LEU A N 1
ATOM 6334 C CA . LEU A 1 811 ? -5.488 37.344 23.953 1 86 811 LEU A CA 1
ATOM 6335 C C . LEU A 1 811 ? -6.949 37 23.656 1 86 811 LEU A C 1
ATOM 6337 O O . LEU A 1 811 ? -7.488 37.438 22.625 1 86 811 LEU A O 1
ATOM 6341 N N . GLU A 1 812 ? -7.574 36.312 24.547 1 84 812 GLU A N 1
ATOM 6342 C CA . GLU A 1 812 ? -8.977 35.938 24.375 1 84 812 GLU A CA 1
ATOM 6343 C C . GLU A 1 812 ? -9.898 37.125 24.672 1 84 812 GLU A C 1
ATOM 6345 O O . GLU A 1 812 ? -11 37.188 24.109 1 84 812 GLU A O 1
ATOM 6350 N N . SER A 1 813 ? -9.398 37.969 25.469 1 88.94 813 SER A N 1
ATOM 6351 C CA . SER A 1 813 ? -10.242 39.062 25.953 1 88.94 813 SER A CA 1
ATOM 6352 C C . SER A 1 813 ? -10.125 40.281 25.078 1 88.94 813 SER A C 1
ATOM 6354 O O . SER A 1 813 ? -10.992 41.156 25.094 1 88.94 813 SER A O 1
ATOM 6356 N N . CYS A 1 814 ? -9.031 40.375 24.375 1 89.25 814 CYS A N 1
ATOM 6357 C CA . CYS A 1 814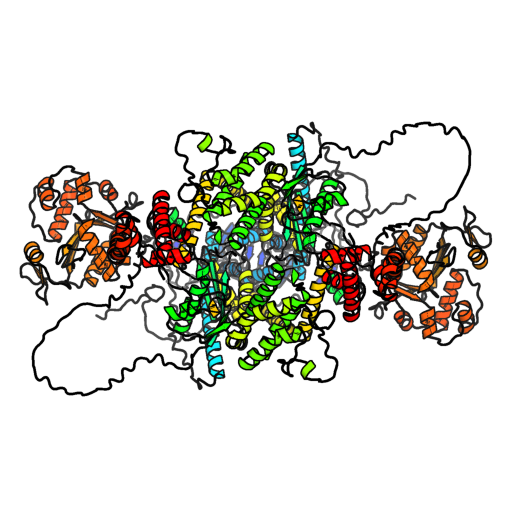 ? -8.742 41.562 23.562 1 89.25 814 CYS A CA 1
ATOM 6358 C C . CYS A 1 814 ? -8.312 41.156 22.156 1 89.25 814 CYS A C 1
ATOM 6360 O O . CYS A 1 814 ? -7.348 40.406 21.984 1 89.25 814 CYS A O 1
ATOM 6362 N N . VAL A 1 815 ? -9.039 41.812 21.156 1 85.81 815 VAL A N 1
ATOM 6363 C CA . VAL A 1 815 ? -8.781 41.406 19.781 1 85.81 815 VAL A CA 1
ATOM 6364 C C . VAL A 1 815 ? -7.73 42.312 19.156 1 85.81 815 VAL A C 1
ATOM 6366 O O . VAL A 1 815 ? -7.078 41.938 18.172 1 85.81 815 VAL A O 1
ATOM 6369 N N . GLY A 1 816 ? -7.543 43.5 19.812 1 90.12 816 GLY A N 1
ATOM 6370 C CA . GLY A 1 816 ? -6.602 44.438 19.203 1 90.12 816 GLY A CA 1
ATOM 6371 C C . GLY A 1 816 ? -6.234 45.594 20.125 1 90.12 816 GLY A C 1
ATOM 6372 O O . GLY A 1 816 ? -6.84 45.75 21.172 1 90.12 816 GLY A O 1
ATOM 6373 N N . CYS A 1 817 ? -5.18 46.312 19.719 1 93.5 817 CYS A N 1
ATOM 6374 C CA . CYS A 1 817 ? -4.695 47.469 20.422 1 93.5 817 CYS A CA 1
ATOM 6375 C C . CYS A 1 817 ? -4.512 48.656 19.469 1 93.5 817 CYS A C 1
ATOM 6377 O O . CYS A 1 817 ? -4.242 48.469 18.281 1 93.5 817 CYS A O 1
ATOM 6379 N N . ILE A 1 818 ? -4.789 49.844 19.984 1 94.88 818 ILE A N 1
ATOM 6380 C CA . ILE A 1 818 ? -4.641 51.031 19.172 1 94.88 818 ILE A CA 1
ATOM 6381 C C . ILE A 1 818 ? -3.875 52.094 19.969 1 94.88 818 ILE A C 1
ATOM 6383 O O . ILE A 1 818 ? -4.184 52.344 21.141 1 94.88 818 ILE A O 1
ATOM 6387 N N . ASP A 1 819 ? -2.918 52.594 19.406 1 94.25 819 ASP A N 1
ATOM 6388 C CA . ASP A 1 819 ? -2.242 53.75 19.953 1 94.25 819 ASP A CA 1
ATOM 6389 C C . ASP A 1 819 ? -2.926 55.062 19.516 1 94.25 819 ASP A C 1
ATOM 6391 O O . ASP A 1 819 ? -2.928 55.375 18.328 1 94.25 819 ASP A O 1
ATOM 6395 N N . SER A 1 820 ? -3.5 55.812 20.406 1 93.69 820 SER A N 1
ATOM 6396 C CA . SER A 1 820 ? -4.281 57 20.078 1 93.69 820 SER A CA 1
ATOM 6397 C C . SER A 1 820 ? -3.418 58.062 19.422 1 93.69 820 SER A C 1
ATOM 6399 O O . SER A 1 820 ? -3.93 58.938 18.688 1 93.69 820 SER A O 1
ATOM 6401 N N . ILE A 1 821 ? -2.061 58 19.75 1 93.62 821 ILE A N 1
ATOM 6402 C CA . ILE A 1 821 ? -1.179 59 19.125 1 93.62 821 ILE A CA 1
ATOM 6403 C C . ILE A 1 821 ? -1.189 58.812 17.609 1 93.62 821 ILE A C 1
ATOM 6405 O O . ILE A 1 821 ? -1.248 59.812 16.859 1 93.62 821 ILE A O 1
ATOM 6409 N N . ALA A 1 822 ? -1.098 57.562 17.219 1 92.56 822 ALA A N 1
ATOM 6410 C CA . ALA A 1 822 ? -1.102 57.281 15.789 1 92.56 822 ALA A CA 1
ATOM 6411 C C . ALA A 1 822 ? -2.416 57.719 15.141 1 92.56 822 ALA A C 1
ATOM 6413 O O . ALA A 1 822 ? -2.428 58.188 14.016 1 92.56 822 ALA A O 1
ATOM 6414 N N . VAL A 1 823 ? -3.498 57.562 15.828 1 93.38 823 VAL A N 1
ATOM 6415 C CA . VAL A 1 823 ? -4.82 57.938 15.336 1 93.38 823 VAL A CA 1
ATOM 6416 C C . VAL A 1 823 ? -4.918 59.469 15.219 1 93.38 823 VAL A C 1
ATOM 6418 O O . VAL A 1 823 ? -5.387 59.969 14.203 1 93.38 823 VAL A O 1
ATOM 6421 N N . MET A 1 824 ? -4.457 60.188 16.219 1 92.56 824 MET A N 1
ATOM 6422 C CA . MET A 1 824 ? -4.562 61.656 16.266 1 92.56 824 MET A CA 1
ATOM 6423 C C . MET A 1 824 ? -3.639 62.312 15.242 1 92.56 824 MET A C 1
ATOM 6425 O O . MET A 1 824 ? -3.965 63.344 14.672 1 92.56 824 MET A O 1
ATOM 6429 N N . LYS A 1 825 ? -2.527 61.656 15.102 1 92.75 825 LYS A N 1
ATOM 6430 C CA . LYS A 1 825 ? -1.614 62.156 14.078 1 92.75 825 LYS A CA 1
ATOM 6431 C C . LYS A 1 825 ? -2.234 62.062 12.688 1 92.75 825 LYS A C 1
ATOM 6433 O O . LYS A 1 825 ? -1.981 62.906 11.828 1 92.75 825 LYS A O 1
ATOM 6438 N N . SER A 1 826 ? -2.957 61.031 12.5 1 91.69 826 SER A N 1
ATOM 6439 C CA . SER A 1 826 ? -3.629 60.844 11.219 1 91.69 826 SER A CA 1
ATOM 6440 C C . SER A 1 826 ? -4.824 61.781 11.078 1 91.69 826 SER A C 1
ATOM 6442 O O . SER A 1 826 ? -5.086 62.312 9.992 1 91.69 826 SER A O 1
ATOM 6444 N N . LYS A 1 827 ? -5.617 62.031 12.164 1 90.81 827 LYS A N 1
ATOM 6445 C CA . LYS A 1 827 ? -6.828 62.844 12.156 1 90.81 827 LYS A CA 1
ATOM 6446 C C . LYS A 1 827 ? -6.488 64.375 12.125 1 90.81 827 LYS A C 1
ATOM 6448 O O . LYS A 1 827 ? -7.125 65.125 11.406 1 90.81 827 LYS A O 1
ATOM 6453 N N . ILE A 1 828 ? -5.5 64.812 13.055 1 92.06 828 ILE A N 1
ATOM 6454 C CA . ILE A 1 828 ? -5.043 66.188 13.117 1 92.06 828 ILE A CA 1
ATOM 6455 C C . ILE A 1 828 ? -3.531 66.25 12.922 1 92.06 828 ILE A C 1
ATOM 6457 O O . ILE A 1 828 ? -2.775 66.312 13.898 1 92.06 828 ILE A O 1
ATOM 6461 N N . PRO A 1 829 ? -3.096 66.312 11.641 1 89.81 829 PRO A N 1
ATOM 6462 C CA . PRO A 1 829 ? -1.659 66.25 11.367 1 89.81 829 PRO A CA 1
ATOM 6463 C C . PRO A 1 829 ? -0.932 67.562 11.68 1 89.81 829 PRO A C 1
ATOM 6465 O O . PRO A 1 829 ? -1.555 68.625 11.719 1 89.81 829 PRO A O 1
ATOM 6468 N N . LYS A 1 830 ? 0.327 67.625 12.078 1 89.5 830 LYS A N 1
ATOM 6469 C CA . LYS A 1 830 ? 1.26 68.75 12.141 1 89.5 830 LYS A CA 1
ATOM 6470 C C . LYS A 1 830 ? 1.045 69.562 13.406 1 89.5 830 LYS A C 1
ATOM 6472 O O . LYS A 1 830 ? 1.104 70.812 13.367 1 89.5 830 LYS A O 1
ATOM 6477 N N . LEU A 1 831 ? 0.587 68.875 14.445 1 89 831 LEU A N 1
ATOM 6478 C CA . LEU A 1 831 ? 0.591 69.562 15.742 1 89 831 LEU A CA 1
ATOM 6479 C C . LEU A 1 831 ? 1.991 69.625 16.344 1 89 831 LEU A C 1
ATOM 6481 O O . LEU A 1 831 ? 2.785 68.688 16.094 1 89 831 LEU A O 1
ATOM 6485 N N . PRO A 1 832 ? 2.447 70.5 16.984 1 87.12 832 PRO A N 1
ATOM 6486 C CA . PRO A 1 832 ? 3.783 70.562 17.578 1 87.12 832 PRO A CA 1
ATOM 6487 C C . PRO A 1 832 ? 3.998 69.438 18.594 1 87.12 832 PRO A C 1
ATOM 6489 O O . PRO A 1 832 ? 5.102 68.875 18.703 1 87.12 832 PRO A O 1
ATOM 6492 N N . LYS A 1 833 ? 3.027 69.312 19.359 1 90.69 833 LYS A N 1
ATOM 6493 C CA . LYS A 1 833 ? 3.086 68.25 20.375 1 90.69 833 LYS A CA 1
ATOM 6494 C C . LYS A 1 833 ? 1.787 67.438 20.422 1 90.69 833 LYS A C 1
ATOM 6496 O O . LYS A 1 833 ? 0.714 68 20.125 1 90.69 833 LYS A O 1
ATOM 6501 N N . TYR A 1 834 ? 1.942 66.188 20.703 1 92.5 834 TYR A N 1
ATOM 6502 C CA . TYR A 1 834 ? 0.753 65.312 20.734 1 92.5 834 TYR A CA 1
ATOM 6503 C C . TYR A 1 834 ? 0.56 64.75 22.125 1 92.5 834 TYR A C 1
ATOM 6505 O O . TYR A 1 834 ? 0.016 63.625 22.25 1 92.5 834 TYR A O 1
ATOM 6513 N N . SER A 1 835 ? 1.049 65.438 23.125 1 91.44 835 SER A N 1
ATOM 6514 C CA . SER A 1 835 ? 0.807 64.938 24.484 1 91.44 835 SER A CA 1
ATOM 6515 C C . SER A 1 835 ? -0.667 65.062 24.859 1 91.44 835 SER A C 1
ATOM 6517 O O . SER A 1 835 ? -1.377 65.938 24.328 1 91.44 835 SER A O 1
ATOM 6519 N N . GLN A 1 836 ? -1.104 64.188 25.766 1 91.38 836 GLN A N 1
ATOM 6520 C CA . GLN A 1 836 ? -2.523 64.188 26.094 1 91.38 836 GLN A CA 1
ATOM 6521 C C . GLN A 1 836 ? -3 65.5 26.656 1 91.38 836 GLN A C 1
ATOM 6523 O O . GLN A 1 836 ? -4.07 66 26.281 1 91.38 836 GLN A O 1
ATOM 6528 N N . PRO A 1 837 ? -2.184 66.125 27.578 1 89.06 837 PRO A N 1
ATOM 6529 C CA . PRO A 1 837 ? -2.611 67.438 28.062 1 89.06 837 PRO A CA 1
ATOM 6530 C C . PRO A 1 837 ? -2.697 68.5 26.953 1 89.06 837 PRO A C 1
ATOM 6532 O O . PRO A 1 837 ? -3.604 69.375 26.969 1 89.06 837 PRO A O 1
ATOM 6535 N N . TYR A 1 838 ? -1.795 68.438 26.062 1 91.25 838 TYR A N 1
ATOM 6536 C CA . TYR A 1 838 ? -1.819 69.375 24.938 1 91.25 838 TYR A CA 1
ATOM 6537 C C . TYR A 1 838 ? -3.047 69.125 24.062 1 91.25 838 TYR A C 1
ATOM 6539 O O . TYR A 1 838 ? -3.699 70.062 23.641 1 91.25 838 TYR A O 1
ATOM 6547 N N . LEU A 1 839 ? -3.371 67.938 23.828 1 92.88 839 LEU A N 1
ATOM 6548 C CA . LEU A 1 839 ? -4.523 67.625 22.984 1 92.88 839 LEU A CA 1
ATOM 6549 C C . LEU A 1 839 ? -5.824 68 23.688 1 92.88 839 LEU A C 1
ATOM 6551 O O . LEU A 1 839 ? -6.785 68.438 23.047 1 92.88 839 LEU A O 1
ATOM 6555 N N . ALA A 1 840 ? -5.832 67.812 25.016 1 92.69 840 ALA A N 1
ATOM 6556 C CA . ALA A 1 840 ? -7.008 68.188 25.781 1 92.69 840 ALA A CA 1
ATOM 6557 C C . ALA A 1 840 ? -7.277 69.688 25.672 1 92.69 840 ALA A C 1
ATOM 6559 O O . ALA A 1 840 ? -8.43 70.062 25.516 1 92.69 840 ALA A O 1
ATOM 6560 N N . GLU A 1 841 ? -6.242 70.375 25.703 1 91.12 841 GLU A N 1
ATOM 6561 C CA . GLU A 1 841 ? -6.367 71.812 25.594 1 91.12 841 GLU A CA 1
ATOM 6562 C C . GLU A 1 841 ? -6.734 72.25 24.172 1 91.12 841 GLU A C 1
ATOM 6564 O O . GLU A 1 841 ? -7.609 73.062 23.969 1 91.12 841 GLU A O 1
ATOM 6569 N N . HIS A 1 842 ? -6.09 71.625 23.266 1 91.81 842 HIS A N 1
ATOM 6570 C CA . HIS A 1 842 ? -6.227 72.062 21.875 1 91.81 842 HIS A CA 1
ATOM 6571 C C . HIS A 1 842 ? -7.574 71.625 21.297 1 91.81 842 HIS A C 1
ATOM 6573 O O . HIS A 1 842 ? -8.18 72.375 20.516 1 91.81 842 HIS A O 1
ATOM 6579 N N . VAL A 1 843 ? -8.039 70.5 21.656 1 91.62 843 VAL A N 1
ATOM 6580 C CA . VAL A 1 843 ? -9.234 69.938 21.031 1 91.62 843 VAL A CA 1
ATOM 6581 C C . VAL A 1 843 ? -10.461 70.188 21.906 1 91.62 843 VAL A C 1
ATOM 6583 O O . VAL A 1 843 ? -11.523 70.562 21.391 1 91.62 843 VAL A O 1
ATOM 6586 N N . CYS A 1 844 ? -10.344 70.062 23.25 1 90 844 CYS A N 1
ATOM 6587 C CA . CYS A 1 844 ? -11.484 70.188 24.156 1 90 844 CYS A CA 1
ATOM 6588 C C . CYS A 1 844 ? -11.445 71.5 24.938 1 90 844 CYS A C 1
ATOM 6590 O O . CYS A 1 844 ? -12.43 71.875 25.578 1 90 844 CYS A O 1
ATOM 6592 N N . ASN A 1 845 ? -10.453 72.312 24.953 1 88.06 845 ASN A N 1
ATOM 6593 C CA . ASN A 1 845 ? -10.281 73.5 25.719 1 88.06 845 ASN A CA 1
ATOM 6594 C C . ASN A 1 845 ? -10.469 73.25 27.219 1 88.06 845 ASN A C 1
ATOM 6596 O O . ASN A 1 845 ? -11.164 74.062 27.891 1 88.06 845 ASN A O 1
ATOM 6600 N N . LYS A 1 846 ? -10 72.125 27.672 1 86.12 846 LYS A N 1
ATOM 6601 C CA . LYS A 1 846 ? -10.141 71.812 29.094 1 86.12 846 LYS A CA 1
ATOM 6602 C C . LYS A 1 846 ? -8.789 71.438 29.703 1 86.12 846 LYS A C 1
ATOM 6604 O O . LYS A 1 846 ? -7.875 71 29.016 1 86.12 846 LYS A O 1
ATOM 6609 N N . ASN A 1 847 ? -8.633 71.875 30.938 1 80.94 847 ASN A N 1
ATOM 6610 C CA . ASN A 1 847 ? -7.504 71.438 31.766 1 80.94 847 ASN A CA 1
ATOM 6611 C C . ASN A 1 847 ? -7.914 70.438 32.812 1 80.94 847 ASN A C 1
ATOM 6613 O O . ASN A 1 847 ? -9.008 70.5 33.375 1 80.94 847 ASN A O 1
ATOM 6617 N N . TYR A 1 848 ? -7.27 69.375 32.875 1 79.62 848 TYR A N 1
ATOM 6618 C CA . TYR A 1 848 ? -7.664 68.312 33.812 1 79.62 848 TYR A CA 1
ATOM 6619 C C . TYR A 1 848 ? -6.48 67.875 34.688 1 79.62 848 TYR A C 1
ATOM 6621 O O . TYR A 1 848 ? -5.359 68.375 34.469 1 79.62 848 TYR A O 1
ATOM 6629 N N . ASN A 1 849 ? -6.789 67.125 35.75 1 75 849 ASN A N 1
ATOM 6630 C CA . ASN A 1 849 ? -5.75 66.625 36.625 1 75 849 ASN A CA 1
ATOM 6631 C C . ASN A 1 849 ? -5.012 65.438 35.938 1 75 849 ASN A C 1
ATOM 6633 O O . ASN A 1 849 ? -5.445 64.312 36.031 1 75 849 ASN A O 1
ATOM 6637 N N . ALA A 1 850 ? -3.877 65.812 35.344 1 73.25 850 ALA A N 1
ATOM 6638 C CA . ALA A 1 850 ? -3.09 64.812 34.625 1 73.25 850 ALA A CA 1
ATOM 6639 C C . ALA A 1 850 ? -2.395 63.844 35.594 1 73.25 850 ALA A C 1
ATOM 6641 O O . ALA A 1 850 ? -2.111 64.188 36.719 1 73.25 850 ALA A O 1
ATOM 6642 N N . HIS A 1 851 ? -2.293 62.625 35.375 1 73.19 851 HIS A N 1
ATOM 6643 C CA . HIS A 1 851 ? -1.494 61.594 36 1 73.19 851 HIS A CA 1
ATOM 6644 C C . HIS A 1 851 ? -2.299 60.844 37.062 1 73.19 851 HIS A C 1
ATOM 6646 O O . HIS A 1 851 ? -1.725 60.219 37.969 1 73.19 851 HIS A O 1
ATOM 6652 N N . ASN A 1 852 ? -3.551 61.094 37.062 1 78.31 852 ASN A N 1
ATOM 6653 C CA . ASN A 1 852 ? -4.516 60.156 37.594 1 78.31 852 ASN A CA 1
ATOM 6654 C C . ASN A 1 852 ? -5.141 59.312 36.5 1 78.31 852 ASN A C 1
ATOM 6656 O O . ASN A 1 852 ? -5.82 59.844 35.625 1 78.31 852 ASN A O 1
ATOM 6660 N N . ALA A 1 853 ? -4.98 57.938 36.562 1 84.5 853 ALA A N 1
ATOM 6661 C CA . ALA A 1 853 ? -5.305 57.062 35.438 1 84.5 853 ALA A CA 1
ATOM 6662 C C . ALA A 1 853 ? -6.77 57.188 35.031 1 84.5 853 ALA A C 1
ATOM 6664 O O . ALA A 1 853 ? -7.098 57.188 33.844 1 84.5 853 ALA A O 1
ATOM 6665 N N . LEU A 1 854 ? -7.625 57.312 35.938 1 88 854 LEU A N 1
ATOM 6666 C CA . LEU A 1 854 ? -9.047 57.438 35.625 1 88 854 LEU A CA 1
ATOM 6667 C C . LEU A 1 854 ? -9.352 58.75 34.938 1 88 854 LEU A C 1
ATOM 6669 O O . LEU A 1 854 ? -10.156 58.781 34 1 88 854 LEU A O 1
ATOM 6673 N N . ASP A 1 855 ? -8.758 59.844 35.438 1 89.44 855 ASP A N 1
ATOM 6674 C CA . ASP A 1 855 ? -8.953 61.156 34.812 1 89.44 855 ASP A CA 1
ATOM 6675 C C . ASP A 1 855 ? -8.375 61.188 33.406 1 89.44 855 ASP A C 1
ATOM 6677 O O . ASP A 1 855 ? -8.961 61.781 32.5 1 89.44 855 ASP A O 1
ATOM 6681 N N . ASP A 1 856 ? -7.262 60.562 33.312 1 92.38 856 ASP A N 1
ATOM 6682 C CA . ASP A 1 856 ? -6.609 60.5 32 1 92.38 856 ASP A CA 1
ATOM 6683 C C . ASP A 1 856 ? -7.465 59.75 30.984 1 92.38 856 ASP A C 1
ATOM 6685 O O . ASP A 1 856 ? -7.578 60.156 29.828 1 92.38 856 ASP A O 1
ATOM 6689 N N . VAL A 1 857 ? -8.062 58.625 31.375 1 94.44 857 VAL A N 1
ATOM 6690 C CA . VAL A 1 857 ? -8.883 57.781 30.5 1 94.44 857 VAL A CA 1
ATOM 6691 C C . VAL A 1 857 ? -10.148 58.531 30.094 1 94.44 857 VAL A C 1
ATOM 6693 O O . VAL A 1 857 ? -10.555 58.5 28.938 1 94.44 857 VAL A O 1
ATOM 6696 N N . SER A 1 858 ? -10.734 59.219 31.031 1 91.75 858 SER A N 1
ATOM 6697 C CA . SER A 1 858 ? -11.945 60 30.75 1 91.75 858 SER A CA 1
ATOM 6698 C C . SER A 1 858 ? -11.648 61.125 29.781 1 91.75 858 SER A C 1
ATOM 6700 O O . SER A 1 858 ? -12.43 61.406 28.875 1 91.75 858 SER A O 1
ATOM 6702 N N . MET A 1 859 ? -10.555 61.75 30.078 1 92.56 859 MET A N 1
ATOM 6703 C CA . MET A 1 859 ? -10.172 62.875 29.219 1 92.56 859 MET A CA 1
ATOM 6704 C C . MET A 1 859 ? -9.883 62.375 27.797 1 92.56 859 MET A C 1
ATOM 6706 O O . MET A 1 859 ? -10.266 63.031 26.828 1 92.56 859 MET A O 1
ATOM 6710 N N . LEU A 1 860 ? -9.141 61.25 27.672 1 94.06 860 LEU A N 1
ATOM 6711 C CA . LEU A 1 860 ? -8.836 60.688 26.359 1 94.06 860 LEU A CA 1
ATOM 6712 C C . LEU A 1 860 ? -10.117 60.344 25.609 1 94.06 860 LEU A C 1
ATOM 6714 O O . LEU A 1 860 ? -10.211 60.531 24.391 1 94.06 860 LEU A O 1
ATOM 6718 N N . ASN A 1 861 ? -11.039 59.844 26.297 1 93.62 861 ASN A N 1
ATOM 6719 C CA . ASN A 1 861 ? -12.328 59.531 25.703 1 93.62 861 ASN A CA 1
ATOM 6720 C C . ASN A 1 861 ? -13 60.781 25.156 1 93.62 861 ASN A C 1
ATOM 6722 O O . ASN A 1 861 ? -13.57 60.75 24.062 1 93.62 861 ASN A O 1
ATOM 6726 N N . GLU A 1 862 ? -12.938 61.812 25.891 1 92.44 862 GLU A N 1
ATOM 6727 C CA . GLU A 1 862 ? -13.523 63.094 25.469 1 92.44 862 GLU A CA 1
ATOM 6728 C C . GLU A 1 862 ? -12.797 63.656 24.266 1 92.44 862 GLU A C 1
ATOM 6730 O O . GLU A 1 862 ? -13.422 64.25 23.359 1 92.44 862 GLU A O 1
ATOM 6735 N N . ILE A 1 863 ? -11.516 63.531 24.312 1 93.81 863 ILE A N 1
ATOM 6736 C CA . ILE A 1 863 ? -10.711 64 23.188 1 93.81 863 ILE A CA 1
ATOM 6737 C C . ILE A 1 863 ? -11.117 63.281 21.906 1 93.81 863 ILE A C 1
ATOM 6739 O O . ILE A 1 863 ? -11.297 63.938 20.859 1 93.81 863 ILE A O 1
ATOM 6743 N N . LEU A 1 864 ? -11.25 61.969 21.953 1 94.19 864 LEU A N 1
ATOM 6744 C CA . LEU A 1 864 ? -11.609 61.156 20.781 1 94.19 864 LEU A CA 1
ATOM 6745 C C . LEU A 1 864 ? -13 61.531 20.281 1 94.19 864 LEU A C 1
ATOM 6747 O O . LEU A 1 864 ? -13.234 61.562 19.062 1 94.19 864 LEU A O 1
ATOM 6751 N N . LYS A 1 865 ? -13.859 61.781 21.219 1 92.06 865 LYS A N 1
ATOM 6752 C CA . LYS A 1 865 ? -15.211 62.188 20.844 1 92.06 865 LYS A CA 1
ATOM 6753 C C . LYS A 1 865 ? -15.227 63.594 20.234 1 92.06 865 LYS A C 1
ATOM 6755 O O . LYS A 1 865 ? -15.906 63.844 19.234 1 92.06 865 LYS A O 1
ATOM 6760 N N . ALA A 1 866 ? -14.5 64.5 20.859 1 92.06 866 ALA A N 1
ATOM 6761 C CA . ALA A 1 866 ? -14.445 65.875 20.406 1 92.06 866 ALA A CA 1
ATOM 6762 C C . ALA A 1 866 ? -13.789 66 19.031 1 92.06 866 ALA A C 1
ATOM 6764 O O . ALA A 1 866 ? -14.164 66.812 18.234 1 92.06 866 ALA A O 1
ATOM 6765 N N . ALA A 1 867 ? -12.805 65.188 18.859 1 92.5 867 ALA A N 1
ATOM 6766 C CA . ALA A 1 867 ? -12.109 65.188 17.578 1 92.5 867 ALA A CA 1
ATOM 6767 C C . ALA A 1 867 ? -12.922 64.438 16.516 1 92.5 867 ALA A C 1
ATOM 6769 O O . ALA A 1 867 ? -12.555 64.438 15.336 1 92.5 867 ALA A O 1
ATOM 6770 N N . LYS A 1 868 ? -14.031 63.781 16.797 1 90.06 868 LYS A N 1
ATOM 6771 C CA . LYS A 1 868 ? -14.93 63.062 15.898 1 90.06 868 LYS A CA 1
ATOM 6772 C C . LYS A 1 868 ? -14.203 61.938 15.172 1 90.06 868 LYS A C 1
ATOM 6774 O O . LYS A 1 868 ? -14.273 61.844 13.945 1 90.06 868 LYS A O 1
ATOM 6779 N N . VAL A 1 869 ? -13.461 61.25 15.914 1 91.31 869 VAL A N 1
ATOM 6780 C CA . VAL A 1 869 ? -12.781 60.094 15.352 1 91.31 869 VAL A CA 1
ATOM 6781 C C . VAL A 1 869 ? -13.797 58.969 15.094 1 91.31 869 VAL A C 1
ATOM 6783 O O . VAL A 1 869 ? -14.516 58.562 16.016 1 91.31 869 VAL A O 1
ATOM 6786 N N . SER A 1 870 ? -13.883 58.469 13.836 1 89.5 870 SER A N 1
ATOM 6787 C CA . SER A 1 870 ? -14.836 57.406 13.484 1 89.5 870 SER A CA 1
ATOM 6788 C C . SER A 1 870 ? -14.312 56.031 13.875 1 89.5 870 SER A C 1
ATOM 6790 O O . SER A 1 870 ? -13.117 55.875 14.109 1 89.5 870 SER A O 1
ATOM 6792 N N . SER A 1 871 ? -15.18 55.094 14.047 1 88.38 871 SER A N 1
ATOM 6793 C CA . SER A 1 871 ? -14.828 53.719 14.336 1 88.38 871 SER A CA 1
ATOM 6794 C C . SER A 1 871 ? -13.938 53.125 13.242 1 88.38 871 SER A C 1
ATOM 6796 O O . SER A 1 871 ? -13.047 52.312 13.523 1 88.38 871 SER A O 1
ATOM 6798 N N . VAL A 1 872 ? -14.133 53.625 12 1 87.06 872 VAL A N 1
ATOM 6799 C CA . VAL A 1 872 ? -13.359 53.125 10.867 1 87.06 872 VAL A CA 1
ATOM 6800 C C . VAL A 1 872 ? -11.914 53.625 10.977 1 87.06 872 VAL A C 1
ATOM 6802 O O . VAL A 1 872 ? -10.977 52.875 10.656 1 87.06 872 VAL A O 1
ATOM 6805 N N . ASP A 1 873 ? -11.812 54.844 11.43 1 88.75 873 ASP A N 1
ATOM 6806 C CA . ASP A 1 873 ? -10.477 55.375 11.586 1 88.75 873 ASP A CA 1
ATOM 6807 C C . ASP A 1 873 ? -9.703 54.656 12.688 1 88.75 873 ASP A C 1
ATOM 6809 O O . ASP A 1 873 ? -8.492 54.469 12.578 1 88.75 873 ASP A O 1
ATOM 6813 N N . LEU A 1 874 ? -10.383 54.312 13.672 1 91.5 874 LEU A N 1
ATOM 6814 C CA . LEU A 1 874 ? -9.758 53.562 14.773 1 91.5 874 LEU A CA 1
ATOM 6815 C C . LEU A 1 874 ? -9.312 52.188 14.32 1 91.5 874 LEU A C 1
ATOM 6817 O O . LEU A 1 874 ? -8.203 51.75 14.641 1 91.5 874 LEU A O 1
ATOM 6821 N N . LEU A 1 875 ? -10.125 51.562 13.578 1 89.88 875 LEU A N 1
ATOM 6822 C CA . LEU A 1 875 ? -9.867 50.188 13.164 1 89.88 875 LEU A CA 1
ATOM 6823 C C . LEU A 1 875 ? -8.664 50.094 12.234 1 89.88 875 LEU A C 1
ATOM 6825 O O . LEU A 1 875 ? -7.969 49.094 12.188 1 89.88 875 LEU A O 1
ATOM 6829 N N . LYS A 1 876 ? -8.344 51.125 11.508 1 88.62 876 LYS A N 1
ATOM 6830 C CA . LYS A 1 876 ? -7.207 51.156 10.594 1 88.62 876 LYS A CA 1
ATOM 6831 C C . LYS A 1 876 ? -5.887 51.094 11.359 1 88.62 876 LYS A C 1
ATOM 6833 O O . LYS A 1 876 ? -4.871 50.656 10.805 1 88.62 876 LYS A O 1
ATOM 6838 N N . HIS A 1 877 ? -5.938 51.438 12.617 1 91.44 877 HIS A N 1
ATOM 6839 C CA . HIS A 1 877 ? -4.695 51.5 13.375 1 91.44 877 HIS A CA 1
ATOM 6840 C C . HIS A 1 877 ? -4.613 50.375 14.398 1 91.44 877 HIS A C 1
ATOM 6842 O O . HIS A 1 877 ? -3.816 50.438 15.336 1 91.44 877 HIS A O 1
ATOM 6848 N N . THR A 1 878 ? -5.352 49.375 14.18 1 90.69 878 THR A N 1
ATOM 6849 C CA . THR A 1 878 ? -5.355 48.25 15.109 1 90.69 878 THR A CA 1
ATOM 6850 C C . THR A 1 878 ? -4.168 47.344 14.852 1 90.69 878 THR A C 1
ATOM 6852 O O . THR A 1 878 ? -3.635 47.312 13.734 1 90.69 878 THR A O 1
ATOM 6855 N N . TYR A 1 879 ? -3.627 46.656 15.812 1 89.38 879 TYR A N 1
ATOM 6856 C CA . TYR A 1 879 ? -2.654 45.562 15.695 1 89.38 879 TYR A CA 1
ATOM 6857 C C . TYR A 1 879 ? -2.881 44.5 16.766 1 89.38 879 TYR A C 1
ATOM 6859 O O . TYR A 1 879 ? -3.607 44.75 17.734 1 89.38 879 TYR A O 1
ATOM 6867 N N . SER A 1 880 ? -2.26 43.406 16.625 1 86.44 880 SER A N 1
ATOM 6868 C CA . SER A 1 880 ? -2.502 42.281 17.516 1 86.44 880 SER A CA 1
ATOM 6869 C C . SER A 1 880 ? -1.789 42.469 18.859 1 86.44 880 SER A C 1
ATOM 6871 O O . SER A 1 880 ? -0.636 42.906 18.891 1 86.44 880 SER A O 1
ATOM 6873 N N . PRO A 1 881 ? -2.52 42.188 19.953 1 86 881 PRO A N 1
ATOM 6874 C CA . PRO A 1 881 ? -1.868 42.281 21.266 1 86 881 PRO A CA 1
ATOM 6875 C C . PRO A 1 881 ? -0.685 41.344 21.406 1 86 881 PRO A C 1
ATOM 6877 O O . PRO A 1 881 ? 0.24 41.625 22.172 1 86 881 PRO A O 1
ATOM 6880 N N . GLY A 1 882 ? -0.694 40.281 20.688 1 85.25 882 GLY A N 1
ATOM 6881 C CA . GLY A 1 882 ? 0.379 39.312 20.75 1 85.25 882 GLY A CA 1
ATOM 6882 C C . GLY A 1 882 ? 1.696 39.812 20.203 1 85.25 882 GLY A C 1
ATOM 6883 O O . GLY A 1 882 ? 2.758 39.281 20.516 1 85.25 882 GLY A O 1
ATOM 6884 N N . ASP A 1 883 ? 1.665 40.844 19.469 1 88.06 883 ASP A N 1
ATOM 6885 C CA . ASP A 1 883 ? 2.861 41.375 18.828 1 88.06 883 ASP A CA 1
ATOM 6886 C C . ASP A 1 883 ? 3.82 41.969 19.859 1 88.06 883 ASP A C 1
ATOM 6888 O O . ASP A 1 883 ? 5.035 41.969 19.641 1 88.06 883 ASP A O 1
ATOM 6892 N N . HIS A 1 884 ? 3.25 42.406 20.922 1 87.5 884 HIS A N 1
ATOM 6893 C CA . HIS A 1 884 ? 4.109 42.969 21.969 1 87.5 884 HIS A CA 1
ATOM 6894 C C . HIS A 1 884 ? 4.945 41.875 22.641 1 87.5 884 HIS A C 1
ATOM 6896 O O . HIS A 1 884 ? 6.113 42.094 22.969 1 87.5 884 HIS A O 1
ATOM 6902 N N . LEU A 1 885 ? 4.301 40.844 22.828 1 86.31 885 LEU A N 1
ATOM 6903 C CA . LEU A 1 885 ? 5.055 39.719 23.406 1 86.31 885 LEU A CA 1
ATOM 6904 C C . LEU A 1 885 ? 6.133 39.25 22.438 1 86.31 885 LEU A C 1
ATOM 6906 O O . LEU A 1 885 ? 7.246 38.906 22.859 1 86.31 885 LEU A O 1
ATOM 6910 N N . LEU A 1 886 ? 5.801 39.125 21.234 1 88.25 886 LEU A N 1
ATOM 6911 C CA . LEU A 1 886 ? 6.77 38.719 20.219 1 88.25 886 LEU A CA 1
ATOM 6912 C C . LEU A 1 886 ? 7.953 39.688 20.188 1 88.25 886 LEU A C 1
ATOM 6914 O O . LEU A 1 886 ? 9.102 39.281 20.031 1 88.25 886 LEU A O 1
ATOM 6918 N N . GLN A 1 887 ? 7.609 40.906 20.312 1 88.12 887 GLN A N 1
ATOM 6919 C CA . GLN A 1 887 ? 8.656 41.906 20.297 1 88.12 887 GLN A CA 1
ATOM 6920 C C . GLN A 1 887 ? 9.586 41.75 21.5 1 88.12 887 GLN A C 1
ATOM 6922 O O . GLN A 1 887 ? 10.812 41.844 21.359 1 88.12 887 GLN A O 1
ATOM 6927 N N . GLU A 1 888 ? 9 41.5 22.578 1 87.06 888 GLU A N 1
ATOM 6928 C CA . GLU A 1 888 ? 9.812 41.344 23.781 1 87.06 888 GLU A CA 1
ATOM 6929 C C . GLU A 1 888 ? 10.703 40.094 23.672 1 87.06 888 GLU A C 1
ATOM 6931 O O . GLU A 1 888 ? 11.875 40.156 24.062 1 87.06 888 GLU A O 1
ATOM 6936 N N . ASN A 1 889 ? 10.164 39.031 23.234 1 88.94 889 ASN A N 1
ATOM 6937 C CA . ASN A 1 889 ? 10.953 37.844 23.047 1 88.94 889 ASN A CA 1
ATOM 6938 C C . ASN A 1 889 ? 12.078 38.031 22.047 1 88.94 889 ASN A C 1
ATOM 6940 O O . ASN A 1 889 ? 13.188 37.531 22.234 1 88.94 889 ASN A O 1
ATOM 6944 N N . PHE A 1 890 ? 11.727 38.656 20.984 1 91.19 890 PHE A N 1
ATOM 6945 C CA . PHE A 1 890 ? 12.711 38.938 19.953 1 91.19 890 PHE A CA 1
ATOM 6946 C C . PHE A 1 890 ? 13.852 39.781 20.516 1 91.19 890 PHE A C 1
ATOM 6948 O O . PHE A 1 890 ? 15.023 39.531 20.25 1 91.19 890 PHE A O 1
ATOM 6955 N N . ASN A 1 891 ? 13.5 40.75 21.297 1 87.19 891 ASN A N 1
ATOM 6956 C CA . ASN A 1 891 ? 14.5 41.656 21.875 1 87.19 891 ASN A CA 1
ATOM 6957 C C . ASN A 1 891 ? 15.352 40.938 22.922 1 87.19 891 ASN A C 1
ATOM 6959 O O . ASN A 1 891 ? 16.547 41.188 23.031 1 87.19 891 ASN A O 1
ATOM 6963 N N . MET A 1 892 ? 14.75 40.156 23.625 1 87.88 892 MET A N 1
ATOM 6964 C CA . MET A 1 892 ? 15.492 39.375 24.625 1 87.88 892 MET A CA 1
ATOM 6965 C C . MET A 1 892 ? 16.531 38.469 23.953 1 87.88 892 MET A C 1
ATOM 6967 O O . MET A 1 892 ? 17.672 38.375 24.406 1 87.88 892 MET A O 1
ATOM 6971 N N . ASN A 1 893 ? 16.109 37.844 22.922 1 92.62 893 ASN A N 1
ATOM 6972 C CA . ASN A 1 893 ? 17.031 37 22.188 1 92.62 893 ASN A CA 1
ATOM 6973 C C . ASN A 1 893 ? 18.156 37.844 21.547 1 92.62 893 ASN A C 1
ATOM 6975 O O . ASN A 1 893 ? 19.297 37.375 21.484 1 92.62 893 ASN A O 1
ATOM 6979 N N . LYS A 1 894 ? 17.75 38.969 21.078 1 91.62 894 LYS A N 1
ATOM 6980 C CA . LYS A 1 894 ? 18.734 39.875 20.484 1 91.62 894 LYS A CA 1
ATOM 6981 C C . LYS A 1 894 ? 19.812 40.25 21.484 1 91.62 894 LYS A C 1
ATOM 6983 O O . LYS A 1 894 ? 21 40.188 21.172 1 91.62 894 LYS A O 1
ATOM 6988 N N . LEU A 1 895 ? 19.391 40.594 22.656 1 88.38 895 LEU A N 1
ATOM 6989 C CA . LEU A 1 895 ? 20.328 41 23.703 1 88.38 895 LEU A CA 1
ATOM 6990 C C . LEU A 1 895 ? 21.234 39.844 24.094 1 88.38 895 LEU A C 1
ATOM 6992 O O . LEU A 1 895 ? 22.422 40.031 24.344 1 88.38 895 LEU A O 1
ATOM 6996 N N . LYS A 1 896 ? 20.688 38.75 24.156 1 91 896 LYS A N 1
ATOM 6997 C CA . LYS A 1 896 ? 21.422 37.562 24.609 1 91 896 LYS A CA 1
ATOM 6998 C C . LYS A 1 896 ? 22.422 37.094 23.547 1 91 896 LYS A C 1
ATOM 7000 O O . LYS A 1 896 ? 23.547 36.719 23.875 1 91 896 LYS A O 1
ATOM 7005 N N . ASN A 1 897 ? 22.062 37.094 22.297 1 93.62 897 ASN A N 1
ATOM 7006 C CA . ASN A 1 897 ? 22.828 36.406 21.266 1 93.62 897 ASN A CA 1
ATOM 7007 C C . ASN A 1 897 ? 23.688 37.406 20.453 1 93.62 897 ASN A C 1
ATOM 7009 O O . ASN A 1 897 ? 24.641 36.969 19.797 1 93.62 897 ASN A O 1
ATOM 7013 N N . LEU A 1 898 ? 23.406 38.656 20.438 1 93.12 898 LEU A N 1
ATOM 7014 C CA . LEU A 1 898 ? 24.047 39.656 19.562 1 93.12 898 LEU A CA 1
ATOM 7015 C C . LEU A 1 898 ? 25.547 39.75 19.859 1 93.12 898 LEU A C 1
ATOM 7017 O O . LEU A 1 898 ? 26.359 39.875 18.938 1 93.12 898 LEU A O 1
ATOM 7021 N N . PRO A 1 899 ? 25.953 39.688 21.109 1 91 899 PRO A N 1
ATOM 7022 C CA . PRO A 1 899 ? 27.375 39.781 21.406 1 91 899 PRO A CA 1
ATOM 7023 C C . PRO A 1 899 ? 28.203 38.688 20.719 1 91 899 PRO A C 1
ATOM 7025 O O . PRO A 1 899 ? 29.359 38.938 20.328 1 91 899 PRO A O 1
ATOM 7028 N N . SER A 1 900 ? 27.688 37.594 20.578 1 92.31 900 SER A N 1
ATOM 7029 C CA . SER A 1 900 ? 28.422 36.5 19.953 1 92.31 900 SER A CA 1
ATOM 7030 C C . SER A 1 900 ? 28.656 36.75 18.469 1 92.31 900 SER A C 1
ATOM 7032 O O . SER A 1 900 ? 29.531 36.156 17.859 1 92.31 900 SER A O 1
ATOM 7034 N N . LEU A 1 901 ? 27.938 37.656 17.906 1 93.19 901 LEU A N 1
ATOM 7035 C CA . LEU A 1 901 ? 28.016 37.906 16.484 1 93.19 901 LEU A CA 1
ATOM 7036 C C . LEU A 1 901 ? 28.875 39.125 16.188 1 93.19 901 LEU A C 1
ATOM 7038 O O . LEU A 1 901 ? 29.125 39.469 15.023 1 93.19 901 LEU A O 1
ATOM 7042 N N . HIS A 1 902 ? 29.312 39.812 17.203 1 90.5 902 HIS A N 1
ATOM 7043 C CA . HIS A 1 902 ? 30.109 41.031 17.016 1 90.5 902 HIS A CA 1
ATOM 7044 C C . HIS A 1 902 ? 31.375 40.75 16.234 1 90.5 902 HIS A C 1
ATOM 7046 O O . HIS A 1 902 ? 31.844 41.594 15.461 1 90.5 902 HIS A O 1
ATOM 7052 N N . PHE A 1 903 ? 31.828 39.562 16.5 1 88.94 903 PHE A N 1
ATOM 7053 C CA . PHE A 1 903 ? 33.031 39.156 15.789 1 88.94 903 PHE A CA 1
ATOM 7054 C C . PHE A 1 903 ? 32.781 39.125 14.289 1 88.94 903 PHE A C 1
ATOM 7056 O O . PHE A 1 903 ? 33.625 39.562 13.508 1 88.94 903 PHE A O 1
ATOM 7063 N N . LEU A 1 904 ? 31.688 38.688 13.906 1 91.38 904 LEU A N 1
ATOM 7064 C CA . LEU A 1 904 ? 31.359 38.594 12.492 1 91.38 904 LEU A CA 1
ATOM 7065 C C . LEU A 1 904 ? 31.156 39.969 11.883 1 91.38 904 LEU A C 1
ATOM 7067 O O . LEU A 1 904 ? 31.484 40.188 10.711 1 91.38 904 LEU A O 1
ATOM 7071 N N . ILE A 1 905 ? 30.562 40.875 12.68 1 90.12 905 ILE A N 1
ATOM 7072 C CA . ILE A 1 905 ? 30.359 42.219 12.227 1 90.12 905 ILE A CA 1
ATOM 7073 C C . ILE A 1 905 ? 31.719 42.906 12.008 1 90.12 905 ILE A C 1
ATOM 7075 O O . ILE A 1 905 ? 31.906 43.594 11.008 1 90.12 905 ILE A O 1
ATOM 7079 N N . GLY A 1 906 ? 32.562 42.719 12.898 1 86.75 906 GLY A N 1
ATOM 7080 C CA . GLY A 1 906 ? 33.875 43.312 12.805 1 86.75 906 GLY A CA 1
ATOM 7081 C C . GLY A 1 906 ? 34.656 42.844 11.586 1 86.75 906 GLY A C 1
ATOM 7082 O O . GLY A 1 906 ? 35.375 43.625 10.961 1 86.75 906 GLY A O 1
ATOM 7083 N N . GLN A 1 907 ? 34.5 41.656 11.203 1 89.12 907 GLN A N 1
ATOM 7084 C CA . GLN A 1 907 ? 35.219 41.062 10.062 1 89.12 907 GLN A CA 1
ATOM 7085 C C . GLN A 1 907 ? 34.5 41.406 8.75 1 89.12 907 GLN A C 1
ATOM 7087 O O . GLN A 1 907 ? 34.969 41.062 7.672 1 89.12 907 GLN A O 1
ATOM 7092 N N . GLY A 1 908 ? 33.344 42.062 8.828 1 86.31 908 GLY A N 1
ATOM 7093 C CA . GLY A 1 908 ? 32.625 42.5 7.645 1 86.31 908 GLY A CA 1
ATOM 7094 C C . GLY A 1 908 ? 31.812 41.406 6.984 1 86.31 908 GLY A C 1
ATOM 7095 O O . GLY A 1 908 ? 31.469 41.5 5.805 1 86.31 908 GLY A O 1
ATOM 7096 N N . VAL A 1 909 ? 31.562 40.406 7.727 1 89.69 909 VAL A N 1
ATOM 7097 C CA . VAL A 1 909 ? 30.828 39.281 7.168 1 89.69 909 VAL A CA 1
ATOM 7098 C C . VAL A 1 909 ? 29.344 39.625 7.121 1 89.69 909 VAL A C 1
ATOM 7100 O O . VAL A 1 909 ? 28.641 39.25 6.164 1 89.69 909 VAL A O 1
ATOM 7103 N N . VAL A 1 910 ? 28.859 40.344 8.242 1 88.94 910 VAL A N 1
ATOM 7104 C CA . VAL A 1 910 ? 27.438 40.625 8.32 1 88.94 910 VAL A CA 1
ATOM 7105 C C . VAL A 1 910 ? 27.234 42.094 8.711 1 88.94 910 VAL A C 1
ATOM 7107 O O . VAL A 1 910 ? 28.047 42.656 9.469 1 88.94 910 VAL A O 1
ATOM 7110 N N . LYS A 1 911 ? 26.203 42.688 8.172 1 88.75 911 LYS A N 1
ATOM 7111 C CA . LYS A 1 911 ? 25.812 44.031 8.57 1 88.75 911 LYS A CA 1
ATOM 7112 C C . LYS A 1 911 ? 25.109 44.031 9.93 1 88.75 911 LYS A C 1
ATOM 7114 O O . LYS A 1 911 ? 24.656 42.969 10.391 1 88.75 911 LYS A O 1
ATOM 7119 N N . MET A 1 912 ? 25.078 45.125 10.547 1 90.81 912 MET A N 1
ATOM 7120 C CA . MET A 1 912 ? 24.5 45.25 11.883 1 90.81 912 MET A CA 1
ATOM 7121 C C . MET A 1 912 ? 23.031 44.875 11.867 1 90.81 912 MET A C 1
ATOM 7123 O O . MET A 1 912 ? 22.547 44.156 12.758 1 90.81 912 MET A O 1
ATOM 7127 N N . THR A 1 913 ? 22.297 45.219 10.867 1 88.44 913 THR A N 1
ATOM 7128 C CA . THR A 1 913 ? 20.859 44.938 10.773 1 88.44 913 THR A CA 1
ATOM 7129 C C . THR A 1 913 ? 20.609 43.438 10.641 1 88.44 913 THR A C 1
ATOM 7131 O O . THR A 1 913 ? 19.688 42.906 11.266 1 88.44 913 THR A O 1
ATOM 7134 N N . THR A 1 914 ? 21.406 42.844 9.852 1 90.81 914 THR A N 1
ATOM 7135 C CA . THR A 1 914 ? 21.266 41.406 9.656 1 90.81 914 THR A CA 1
ATOM 7136 C C . THR A 1 914 ? 21.656 40.656 10.914 1 90.81 914 THR A C 1
ATOM 7138 O O . THR A 1 914 ? 21.031 39.625 11.258 1 90.81 914 THR A O 1
ATOM 7141 N N . ALA A 1 915 ? 22.672 41.125 11.547 1 92.81 915 ALA A N 1
ATOM 7142 C CA . ALA A 1 915 ? 23.094 40.469 12.797 1 92.81 915 ALA A CA 1
ATOM 7143 C C . ALA A 1 915 ? 22.016 40.594 13.867 1 92.81 915 ALA A C 1
ATOM 7145 O O . ALA A 1 915 ? 21.828 39.656 14.672 1 92.81 915 ALA A O 1
ATOM 7146 N N . GLU A 1 916 ? 21.344 41.719 13.844 1 92.5 916 GLU A N 1
ATOM 7147 C CA . GLU A 1 916 ? 20.25 41.906 14.789 1 92.5 916 GLU A CA 1
ATOM 7148 C C . GLU A 1 916 ? 19.094 40.969 14.5 1 92.5 916 GLU A C 1
ATOM 7150 O O . GLU A 1 916 ? 18.484 40.406 15.422 1 92.5 916 GLU A O 1
ATOM 7155 N N . ASN A 1 917 ? 18.859 40.719 13.289 1 92.62 917 ASN A N 1
ATOM 7156 C CA . ASN A 1 917 ? 17.797 39.781 12.906 1 92.62 917 ASN A CA 1
ATOM 7157 C C . ASN A 1 917 ? 18.172 38.344 13.234 1 92.62 917 ASN A C 1
ATOM 7159 O O . ASN A 1 917 ? 17.328 37.562 13.656 1 92.62 917 ASN A O 1
ATOM 7163 N N . ILE A 1 918 ? 19.391 38 13.016 1 94.12 918 ILE A N 1
ATOM 7164 C CA . ILE A 1 918 ? 19.875 36.656 13.312 1 94.12 918 ILE A CA 1
ATOM 7165 C C . ILE A 1 918 ? 19.812 36.406 14.82 1 94.12 918 ILE A C 1
ATOM 7167 O O . ILE A 1 918 ? 19.281 35.375 15.258 1 94.12 918 ILE A O 1
ATOM 7171 N N . SER A 1 919 ? 20.328 37.344 15.562 1 94.06 919 SER A N 1
ATOM 7172 C CA . SER A 1 919 ? 20.344 37.188 17.016 1 94.06 919 SER A CA 1
ATOM 7173 C C . SER A 1 919 ? 18.922 37.219 17.578 1 94.06 919 SER A C 1
ATOM 7175 O O . SER A 1 919 ? 18.609 36.469 18.5 1 94.06 919 SER A O 1
ATOM 7177 N N . GLY A 1 920 ? 18.141 38.094 17.016 1 93.19 920 GLY A N 1
ATOM 7178 C CA . GLY A 1 920 ? 16.75 38.156 17.469 1 93.19 920 GLY A CA 1
ATOM 7179 C C . GLY A 1 920 ? 15.953 36.906 17.172 1 93.19 920 GLY A C 1
ATOM 7180 O O . GLY A 1 920 ? 15 36.594 17.875 1 93.19 920 GLY A O 1
ATOM 7181 N N . SER A 1 921 ? 16.312 36.219 16.141 1 93.19 921 SER A N 1
ATOM 7182 C CA . SER A 1 921 ? 15.609 35 15.75 1 93.19 921 SER A CA 1
ATOM 7183 C C . SER A 1 921 ? 16 33.844 16.656 1 93.19 921 SER A C 1
ATOM 7185 O O . SER A 1 921 ? 15.398 32.781 16.578 1 93.19 921 SER A O 1
ATOM 7187 N N . GLY A 1 922 ? 16.953 34.062 17.438 1 92.69 922 GLY A N 1
ATOM 7188 C CA . GLY A 1 922 ? 17.344 33.031 18.406 1 92.69 922 GLY A CA 1
ATOM 7189 C C . GLY A 1 922 ? 18.641 32.344 18.047 1 92.69 922 GLY A C 1
ATOM 7190 O O . GLY A 1 922 ? 19 31.344 18.688 1 92.69 922 GLY A O 1
ATOM 7191 N N . LEU A 1 923 ? 19.359 32.875 17.078 1 94.38 923 LEU A N 1
ATOM 7192 C CA . LEU A 1 923 ? 20.594 32.188 16.641 1 94.38 923 LEU A CA 1
ATOM 7193 C C . LEU A 1 923 ? 21.812 32.938 17.188 1 94.38 923 LEU A C 1
ATOM 7195 O O . LEU A 1 923 ? 21.797 34.156 17.344 1 94.38 923 LEU A O 1
ATOM 7199 N N . ASN A 1 924 ? 22.797 32.188 17.594 1 93.94 924 ASN A N 1
ATOM 7200 C CA . ASN A 1 924 ? 24.094 32.719 18 1 93.94 924 ASN A CA 1
ATOM 7201 C C . ASN A 1 924 ? 25.219 32.188 17.125 1 93.94 924 ASN A C 1
ATOM 7203 O O . ASN A 1 924 ? 24.969 31.516 16.141 1 93.94 924 ASN A O 1
ATOM 7207 N N . PHE A 1 925 ? 26.422 32.625 17.391 1 93.5 925 PHE A N 1
ATOM 7208 C CA . PHE A 1 925 ? 27.578 32.25 16.594 1 93.5 925 PHE A CA 1
ATOM 7209 C C . PHE A 1 925 ? 27.797 30.75 16.609 1 93.5 925 PHE A C 1
ATOM 7211 O O . PHE A 1 925 ? 28.094 30.141 15.578 1 93.5 925 PHE A O 1
ATOM 7218 N N . GLU A 1 926 ? 27.594 30.109 17.734 1 92 926 GLU A N 1
ATOM 7219 C CA . GLU A 1 926 ? 27.781 28.672 17.859 1 92 926 GLU A CA 1
ATOM 7220 C C . GLU A 1 926 ? 26.734 27.906 17.062 1 92 926 GLU A C 1
ATOM 7222 O O . GLU A 1 926 ? 27.016 26.828 16.531 1 92 926 GLU A O 1
ATOM 7227 N N . HIS A 1 927 ? 25.609 28.469 17.047 1 94.25 927 HIS A N 1
ATOM 7228 C CA . HIS A 1 927 ? 24.547 27.844 16.266 1 94.25 927 HIS A CA 1
ATOM 7229 C C . HIS A 1 927 ? 24.875 27.844 14.781 1 94.25 927 HIS A C 1
ATOM 7231 O O . HIS A 1 927 ? 24.656 26.844 14.094 1 94.25 927 HIS A O 1
ATOM 7237 N N . LEU A 1 928 ? 25.359 28.969 14.305 1 93.75 928 LEU A N 1
ATOM 7238 C CA . LEU A 1 928 ? 25.719 29.078 12.898 1 93.75 928 LEU A CA 1
ATOM 7239 C C . LEU A 1 928 ? 26.844 28.109 12.547 1 93.75 928 LEU A C 1
ATOM 7241 O O . LEU A 1 928 ? 26.828 27.484 11.477 1 93.75 928 LEU A O 1
ATOM 7245 N N . LYS A 1 929 ? 27.734 28 13.469 1 92.06 929 LYS A N 1
ATOM 7246 C CA . LYS A 1 929 ? 28.844 27.078 13.273 1 92.06 929 LYS A CA 1
ATOM 7247 C C . LYS A 1 929 ? 28.344 25.625 13.242 1 92.06 929 LYS A C 1
ATOM 7249 O O . LYS A 1 929 ? 28.781 24.828 12.406 1 92.06 929 LYS A O 1
ATOM 7254 N N . LEU A 1 930 ? 27.5 25.391 14.125 1 92.81 930 LEU A N 1
ATOM 7255 C CA . LEU A 1 930 ? 26.938 24.047 14.211 1 92.81 930 LEU A CA 1
ATOM 7256 C C . LEU A 1 930 ? 26.156 23.703 12.945 1 92.81 930 LEU A C 1
ATOM 7258 O O . LEU A 1 930 ? 26.234 22.578 12.453 1 92.81 930 LEU A O 1
ATOM 7262 N N . ILE A 1 931 ? 25.406 24.594 12.43 1 93.75 931 ILE A N 1
ATOM 7263 C CA . ILE A 1 931 ? 24.641 24.375 11.211 1 93.75 931 ILE A CA 1
ATOM 7264 C C . ILE A 1 931 ? 25.562 24.109 10.039 1 93.75 931 ILE A C 1
ATOM 7266 O O . ILE A 1 931 ? 25.297 23.234 9.211 1 93.75 931 ILE A O 1
ATOM 7270 N N . TRP A 1 932 ? 26.578 24.859 9.961 1 91.19 932 TRP A N 1
ATOM 7271 C CA . TRP A 1 932 ? 27.547 24.703 8.883 1 91.19 932 TRP A CA 1
ATOM 7272 C C . TRP A 1 932 ? 28.234 23.344 8.961 1 91.19 932 TRP A C 1
ATOM 7274 O O . TRP A 1 932 ? 28.516 22.703 7.938 1 91.19 932 TRP A O 1
ATOM 7284 N N . LYS A 1 933 ? 28.5 22.891 10.172 1 88 933 LYS A N 1
ATOM 7285 C CA . LYS A 1 933 ? 29.141 21.594 10.367 1 88 933 LYS A CA 1
ATOM 7286 C C . LYS A 1 933 ? 28.203 20.469 9.969 1 88 933 LYS A C 1
ATOM 7288 O O . LYS A 1 933 ? 28.641 19.438 9.438 1 88 933 LYS A O 1
ATOM 7293 N N . ARG A 1 934 ? 26.969 20.656 10.141 1 88.44 934 ARG A N 1
ATOM 7294 C CA . ARG A 1 934 ? 25.969 19.609 9.891 1 88.44 934 ARG A CA 1
ATOM 7295 C C . ARG A 1 934 ? 25.656 19.5 8.406 1 88.44 934 ARG A C 1
ATOM 7297 O O . ARG A 1 934 ? 25.703 18.406 7.832 1 88.44 934 ARG A O 1
ATOM 7304 N N . GLU A 1 935 ? 25.281 20.656 7.777 1 87.5 935 GLU A N 1
ATOM 7305 C CA . GLU A 1 935 ? 24.781 20.594 6.406 1 87.5 935 GLU A CA 1
ATOM 7306 C C . GLU A 1 935 ? 25.5 21.609 5.516 1 87.5 935 GLU A C 1
ATOM 7308 O O . GLU A 1 935 ? 25.016 21.938 4.426 1 87.5 935 GLU A O 1
ATOM 7313 N N . GLY A 1 936 ? 26.484 22.156 5.938 1 84 936 GLY A N 1
ATOM 7314 C CA . GLY A 1 936 ? 27.281 23.047 5.125 1 84 936 GLY A CA 1
ATOM 7315 C C . GLY A 1 936 ? 26.547 24.328 4.738 1 84 936 GLY A C 1
ATOM 7316 O O . GLY A 1 936 ? 25.828 24.906 5.551 1 84 936 GLY A O 1
ATOM 7317 N N . GLU A 1 937 ? 26.672 24.766 3.531 1 83.88 937 GLU A N 1
ATOM 7318 C CA . GLU A 1 937 ? 26.094 26.016 3.049 1 83.88 937 GLU A CA 1
ATOM 7319 C C . GLU A 1 937 ? 24.594 25.891 2.854 1 83.88 937 GLU A C 1
ATOM 7321 O O . GLU A 1 937 ? 23.844 26.844 3.078 1 83.88 937 GLU A O 1
ATOM 7326 N N . ASP A 1 938 ? 24.219 24.703 2.5 1 83.62 938 ASP A N 1
ATOM 7327 C CA . ASP A 1 938 ? 22.781 24.484 2.295 1 83.62 938 ASP A CA 1
ATOM 7328 C C . ASP A 1 938 ? 22.016 24.578 3.611 1 83.62 938 ASP A C 1
ATOM 7330 O O . ASP A 1 938 ? 20.906 25.109 3.646 1 83.62 938 ASP A O 1
ATOM 7334 N N . GLY A 1 939 ? 22.641 24.109 4.59 1 88.88 939 GLY A N 1
ATOM 7335 C CA . GLY A 1 939 ? 22 24.188 5.895 1 88.88 939 GLY A CA 1
ATOM 7336 C C . GLY A 1 939 ? 21.812 25.625 6.379 1 88.88 939 GLY A C 1
ATOM 7337 O O . GLY A 1 939 ? 20.75 25.969 6.891 1 88.88 939 GLY A O 1
ATOM 7338 N N . LEU A 1 940 ? 22.797 26.422 6.16 1 90.38 940 LEU A N 1
ATOM 7339 C CA . LEU A 1 940 ? 22.75 27.812 6.586 1 90.38 940 LEU A CA 1
ATOM 7340 C C . LEU A 1 940 ? 21.688 28.578 5.801 1 90.38 940 LEU A C 1
ATOM 7342 O O . LEU A 1 940 ? 20.875 29.297 6.383 1 90.38 940 LEU A O 1
ATOM 7346 N N . SER A 1 941 ? 21.688 28.375 4.527 1 88.25 941 SER A N 1
ATOM 7347 C CA . SER A 1 941 ? 20.719 29.078 3.676 1 88.25 941 SER A CA 1
ATOM 7348 C C . SER A 1 941 ? 19.297 28.672 4.012 1 88.25 941 SER A C 1
ATOM 7350 O O . SER A 1 941 ? 18.391 29.516 4.02 1 88.25 941 SER A O 1
ATOM 7352 N N . ASN A 1 942 ? 19.094 27.438 4.27 1 90.06 942 ASN A N 1
ATOM 7353 C CA . ASN A 1 942 ? 17.766 26.938 4.566 1 90.06 942 ASN A CA 1
ATOM 7354 C C . ASN A 1 942 ? 17.25 27.453 5.906 1 90.06 942 ASN A C 1
ATOM 7356 O O . ASN A 1 942 ? 16.094 27.859 6.02 1 90.06 942 ASN A O 1
ATOM 7360 N N . VAL A 1 943 ? 18.094 27.422 6.895 1 93 943 VAL A N 1
ATOM 7361 C CA . VAL A 1 943 ? 17.688 27.828 8.234 1 93 943 VAL A CA 1
ATOM 7362 C C . VAL A 1 943 ? 17.375 29.328 8.25 1 93 943 VAL A C 1
ATOM 7364 O O . VAL A 1 943 ? 16.422 29.766 8.891 1 93 943 VAL A O 1
ATOM 7367 N N . LEU A 1 944 ? 18.125 30.078 7.508 1 92.12 944 LEU A N 1
ATOM 7368 C CA . LEU A 1 944 ? 17.953 31.531 7.5 1 92.12 944 LEU A CA 1
ATOM 7369 C C . LEU A 1 944 ? 16.719 31.938 6.691 1 92.12 944 LEU A C 1
ATOM 7371 O O . LEU A 1 944 ? 16.094 32.969 6.973 1 92.12 944 LEU A O 1
ATOM 7375 N N . SER A 1 945 ? 16.391 31.109 5.742 1 90.94 945 SER A N 1
ATOM 7376 C CA . SER A 1 945 ? 15.305 31.484 4.84 1 90.94 945 SER A CA 1
ATOM 7377 C C . SER A 1 945 ? 14 30.781 5.223 1 90.94 945 SER A C 1
ATOM 7379 O O . SER A 1 945 ? 12.938 31.125 4.711 1 90.94 945 SER A O 1
ATOM 7381 N N . ALA A 1 946 ? 14.055 29.859 6.082 1 90.25 946 ALA A N 1
ATOM 7382 C CA . ALA A 1 946 ? 12.859 29.094 6.441 1 90.25 946 ALA A CA 1
ATOM 7383 C C . ALA A 1 946 ? 11.82 29.984 7.113 1 90.25 946 ALA A C 1
ATOM 7385 O O . ALA A 1 946 ? 12.164 30.891 7.875 1 90.25 946 ALA A O 1
ATOM 7386 N N . LYS A 1 947 ? 10.609 29.719 6.824 1 86.75 947 LYS A N 1
ATOM 7387 C CA . LYS A 1 947 ? 9.523 30.516 7.391 1 86.75 947 LYS A CA 1
ATOM 7388 C C . LYS A 1 947 ? 9.242 30.125 8.836 1 86.75 947 LYS A C 1
ATOM 7390 O O . LYS A 1 947 ? 9.297 28.938 9.18 1 86.75 947 LYS A O 1
ATOM 7395 N N . ASN A 1 948 ? 9.031 31.078 9.586 1 84.88 948 ASN A N 1
ATOM 7396 C CA . ASN A 1 948 ? 8.727 30.828 10.992 1 84.88 948 ASN A CA 1
ATOM 7397 C C . ASN A 1 948 ? 7.238 30.578 11.211 1 84.88 948 ASN A C 1
ATOM 7399 O O . ASN A 1 948 ? 6.508 30.297 10.258 1 84.88 948 ASN A O 1
ATOM 7403 N N . SER A 1 949 ? 6.727 30.625 12.383 1 75.5 949 SER A N 1
ATOM 7404 C CA . SER A 1 949 ? 5.367 30.266 12.766 1 75.5 949 SER A CA 1
ATOM 7405 C C . SER A 1 949 ? 4.344 31.234 12.203 1 75.5 949 SER A C 1
ATOM 7407 O O . SER A 1 949 ? 3.182 30.891 12.008 1 75.5 949 SER A O 1
ATOM 7409 N N . ILE A 1 950 ? 4.824 32.5 11.883 1 75.81 950 ILE A N 1
ATOM 7410 C CA . ILE A 1 950 ? 3.893 33.5 11.375 1 75.81 950 ILE A CA 1
ATOM 7411 C C . ILE A 1 950 ? 3.998 33.594 9.852 1 75.81 950 ILE A C 1
ATOM 7413 O O . ILE A 1 950 ? 3.344 34.406 9.219 1 75.81 950 ILE A O 1
ATOM 7417 N N . GLY A 1 951 ? 4.801 32.781 9.258 1 77.94 951 GLY A N 1
ATOM 7418 C CA . GLY A 1 951 ? 4.898 32.688 7.812 1 77.94 951 GLY A CA 1
ATOM 7419 C C . GLY A 1 951 ? 5.949 33.625 7.234 1 77.94 951 GLY A C 1
ATOM 7420 O O . GLY A 1 951 ? 5.98 33.875 6.023 1 77.94 951 GLY A O 1
ATOM 7421 N N . LYS A 1 952 ? 6.715 34.25 8.07 1 84.5 952 LYS A N 1
ATOM 7422 C CA . LYS A 1 952 ? 7.793 35.125 7.613 1 84.5 952 LYS A CA 1
ATOM 7423 C C . LYS A 1 952 ? 9.141 34.438 7.688 1 84.5 952 LYS A C 1
ATOM 7425 O O . LYS A 1 952 ? 9.32 33.5 8.477 1 84.5 952 LYS A O 1
ATOM 7430 N N . PRO A 1 953 ? 10.023 34.844 6.832 1 89.19 953 PRO A N 1
ATOM 7431 C CA . PRO A 1 953 ? 11.336 34.219 6.883 1 89.19 953 PRO A CA 1
ATOM 7432 C C . PRO A 1 953 ? 12.062 34.438 8.203 1 89.19 953 PRO A C 1
ATOM 7434 O O . PRO A 1 953 ? 11.852 35.469 8.844 1 89.19 953 PRO A O 1
ATOM 7437 N N . ARG A 1 954 ? 12.898 33.531 8.656 1 91.31 954 ARG A N 1
ATOM 7438 C CA . ARG A 1 954 ? 13.609 33.656 9.93 1 91.31 954 ARG A CA 1
ATOM 7439 C C . ARG A 1 954 ? 14.508 34.875 9.945 1 91.31 954 ARG A C 1
ATOM 7441 O O . ARG A 1 954 ? 14.531 35.625 10.93 1 91.31 954 ARG A O 1
ATOM 7448 N N . VAL A 1 955 ? 15.258 35.125 8.836 1 90.19 955 VAL A N 1
ATOM 7449 C CA . VAL A 1 955 ? 16.125 36.312 8.758 1 90.19 955 VAL A CA 1
ATOM 7450 C C . VAL A 1 955 ? 15.766 37.125 7.531 1 90.19 955 VAL A C 1
ATOM 7452 O O . VAL A 1 955 ? 15.492 38.344 7.645 1 90.19 955 VAL A O 1
ATOM 7455 N N . SER A 1 956 ? 15.836 36.438 6.375 1 86.81 956 SER A N 1
ATOM 7456 C CA . SER A 1 956 ? 15.492 37.188 5.156 1 86.81 956 SER A CA 1
ATOM 7457 C C . SER A 1 956 ? 15.055 36.219 4.051 1 86.81 956 SER A C 1
ATOM 7459 O O . SER A 1 956 ? 15.531 35.094 3.98 1 86.81 956 SER A O 1
ATOM 7461 N N . SER A 1 957 ? 14.156 36.75 3.268 1 81.5 957 SER A N 1
ATOM 7462 C CA . SER A 1 957 ? 13.703 35.969 2.113 1 81.5 957 SER A CA 1
ATOM 7463 C C . SER A 1 957 ? 14.5 36.344 0.863 1 81.5 957 SER A C 1
ATOM 7465 O O . SER A 1 957 ? 14.414 35.656 -0.156 1 81.5 957 SER A O 1
ATOM 7467 N N . ASP A 1 958 ? 15.312 37.406 1.051 1 81.19 958 ASP A N 1
ATOM 7468 C CA . ASP A 1 958 ? 16.109 37.844 -0.095 1 81.19 958 ASP A CA 1
ATOM 7469 C C . ASP A 1 958 ? 17.266 36.875 -0.356 1 81.19 958 ASP A C 1
ATOM 7471 O O . ASP A 1 958 ? 18.203 36.781 0.443 1 81.19 958 ASP A O 1
ATOM 7475 N N . LYS A 1 959 ? 17.234 36.312 -1.44 1 76.38 959 LYS A N 1
ATOM 7476 C CA . LYS A 1 959 ? 18.203 35.25 -1.776 1 76.38 959 LYS A CA 1
ATOM 7477 C C . LYS A 1 959 ? 19.609 35.844 -1.944 1 76.38 959 LYS A C 1
ATOM 7479 O O . LYS A 1 959 ? 20.594 35.188 -1.602 1 76.38 959 LYS A O 1
ATOM 7484 N N . LYS A 1 960 ? 19.672 37.062 -2.451 1 76.62 960 LYS A N 1
ATOM 7485 C CA . LYS A 1 960 ? 20.969 37.688 -2.68 1 76.62 960 LYS A CA 1
ATOM 7486 C C . LYS A 1 960 ? 21.688 38 -1.361 1 76.62 960 LYS A C 1
ATOM 7488 O O . LYS A 1 960 ? 22.875 37.719 -1.216 1 76.62 960 LYS A O 1
ATOM 7493 N N . LEU A 1 961 ? 20.922 38.5 -0.489 1 81.5 961 LEU A N 1
ATOM 7494 C CA . LEU A 1 961 ? 21.484 38.844 0.813 1 81.5 961 LEU A CA 1
ATOM 7495 C C . LEU A 1 961 ? 21.938 37.594 1.564 1 81.5 961 LEU A C 1
ATOM 7497 O O . LEU A 1 961 ? 23.016 37.562 2.143 1 81.5 961 LEU A O 1
ATOM 7501 N N . VAL A 1 962 ? 21.172 36.594 1.482 1 85.75 962 VAL A N 1
ATOM 7502 C CA . VAL A 1 962 ? 21.453 35.375 2.217 1 85.75 962 VAL A CA 1
ATOM 7503 C C . VAL A 1 962 ? 22.656 34.656 1.594 1 85.75 962 VAL A C 1
ATOM 7505 O O . VAL A 1 962 ? 23.547 34.188 2.307 1 85.75 962 VAL A O 1
ATOM 7508 N N . CYS A 1 963 ? 22.703 34.656 0.351 1 79.31 963 CYS A N 1
ATOM 7509 C CA . CYS A 1 963 ? 23.781 33.969 -0.341 1 79.31 963 CYS A CA 1
ATOM 7510 C C . CYS A 1 963 ? 25.125 34.656 -0.064 1 79.31 963 CYS A C 1
ATOM 7512 O O . CYS A 1 963 ? 26.125 33.969 0.136 1 79.31 963 CYS A O 1
ATOM 7514 N N . SER A 1 964 ? 25.078 36 -0.108 1 81 964 SER A N 1
ATOM 7515 C CA . SER A 1 964 ? 26.312 36.719 0.138 1 81 964 SER A CA 1
ATOM 7516 C C . SER A 1 964 ? 26.828 36.5 1.555 1 81 964 SER A C 1
ATOM 7518 O O . SER A 1 964 ? 28.031 36.25 1.758 1 81 964 SER A O 1
ATOM 7520 N N . PHE A 1 965 ? 26.016 36.562 2.459 1 87.5 965 PHE A N 1
ATOM 7521 C CA . PHE A 1 965 ? 26.359 36.344 3.855 1 87.5 965 PHE A CA 1
ATOM 7522 C C . PHE A 1 965 ? 26.859 34.906 4.062 1 87.5 965 PHE A C 1
ATOM 7524 O O . PHE A 1 965 ? 27.891 34.688 4.715 1 87.5 965 PHE A O 1
ATOM 7531 N N . VAL A 1 966 ? 26.156 33.906 3.48 1 88.31 966 VAL A N 1
ATOM 7532 C CA . VAL A 1 966 ? 26.469 32.5 3.672 1 88.31 966 VAL A CA 1
ATOM 7533 C C . VAL A 1 966 ? 27.828 32.188 3.045 1 88.31 966 VAL A C 1
ATOM 7535 O O . VAL A 1 966 ? 28.609 31.391 3.594 1 88.31 966 VAL A O 1
ATOM 7538 N N . GLN A 1 967 ? 28.109 32.781 1.987 1 83.56 967 GLN A N 1
ATOM 7539 C CA . GLN A 1 967 ? 29.391 32.562 1.331 1 83.56 967 GLN A CA 1
ATOM 7540 C C . GLN A 1 967 ? 30.531 33.094 2.189 1 83.56 967 GLN A C 1
ATOM 7542 O O . GLN A 1 967 ? 31.547 32.406 2.359 1 83.56 967 GLN A O 1
ATOM 7547 N N . LYS A 1 968 ? 30.391 34.312 2.684 1 87.44 968 LYS A N 1
ATOM 7548 C CA . LYS A 1 968 ? 31.422 34.906 3.514 1 87.44 968 LYS A CA 1
ATOM 7549 C C . LYS A 1 968 ? 31.609 34.125 4.809 1 87.44 968 LYS A C 1
ATOM 7551 O O . LYS A 1 968 ? 32.75 33.938 5.273 1 87.44 968 LYS A O 1
ATOM 7556 N N . LEU A 1 969 ? 30.531 33.75 5.281 1 89.88 969 LEU A N 1
ATOM 7557 C CA . LEU A 1 969 ? 30.578 32.969 6.523 1 89.88 969 LEU A CA 1
ATOM 7558 C C . LEU A 1 969 ? 31.25 31.625 6.312 1 89.88 969 LEU A C 1
ATOM 7560 O O . LEU A 1 969 ? 32.031 31.172 7.148 1 89.88 969 LEU A O 1
ATOM 7564 N N . SER A 1 970 ? 30.875 30.938 5.281 1 87.06 970 SER A N 1
ATOM 7565 C CA . SER A 1 970 ? 31.453 29.641 4.977 1 87.06 970 SER A CA 1
ATOM 7566 C C . SER A 1 970 ? 32.969 29.734 4.762 1 87.06 970 SER A C 1
ATOM 7568 O O . SER A 1 970 ? 33.688 28.828 5.137 1 87.06 970 SER A O 1
ATOM 7570 N N . GLN A 1 971 ? 33.406 30.766 4.098 1 84.88 971 GLN A N 1
ATOM 7571 C CA . GLN A 1 971 ? 34.844 31 3.889 1 84.88 971 GLN A CA 1
ATOM 7572 C C . GLN A 1 971 ? 35.562 31.219 5.215 1 84.88 971 GLN A C 1
ATOM 7574 O O . GLN A 1 971 ? 36.656 30.734 5.422 1 84.88 971 GLN A O 1
ATOM 7579 N N . LEU A 1 972 ? 34.875 31.953 6.039 1 88.19 972 LEU A N 1
ATOM 7580 C CA . LEU A 1 972 ? 35.469 32.188 7.359 1 88.19 972 LEU A CA 1
ATOM 7581 C C . LEU A 1 972 ? 35.594 30.906 8.148 1 88.19 972 LEU A C 1
ATOM 7583 O O . LEU A 1 972 ? 36.625 30.703 8.812 1 88.19 972 LEU A O 1
ATOM 7587 N N . PHE A 1 973 ? 34.594 30.078 8.125 1 89.19 973 PHE A N 1
ATOM 7588 C CA . PHE A 1 973 ? 34.625 28.828 8.875 1 89.19 973 PHE A CA 1
ATOM 7589 C C . PHE A 1 973 ? 35.656 27.859 8.281 1 89.19 973 PHE A C 1
ATOM 7591 O O . PHE A 1 973 ? 36.25 27.062 9 1 89.19 973 PHE A O 1
ATOM 7598 N N . ALA A 1 974 ? 35.75 27.781 6.98 1 82.12 974 ALA A N 1
ATOM 7599 C CA . ALA A 1 974 ? 36.719 26.922 6.316 1 82.12 974 ALA A CA 1
ATOM 7600 C C . ALA A 1 974 ? 38.156 27.359 6.637 1 82.12 974 ALA A C 1
ATOM 7602 O O . ALA A 1 974 ? 39.031 26.516 6.789 1 82.12 974 ALA A O 1
ATOM 7603 N N . ASP A 1 975 ? 38.406 28.672 6.621 1 76.19 975 ASP A N 1
ATOM 7604 C CA . ASP A 1 975 ? 39.719 29.234 6.871 1 76.19 975 ASP A CA 1
ATOM 7605 C C . ASP A 1 975 ? 40.125 29.062 8.336 1 76.19 975 ASP A C 1
ATOM 7607 O O . ASP A 1 975 ? 41.312 28.859 8.641 1 76.19 975 ASP A O 1
ATOM 7611 N N . THR A 1 976 ? 39.094 29.25 9.164 1 66.5 976 THR A N 1
ATOM 7612 C CA . THR A 1 976 ? 39.438 29.234 10.586 1 66.5 976 THR A CA 1
ATOM 7613 C C . THR A 1 976 ? 39.344 27.797 11.133 1 66.5 976 THR A C 1
ATOM 7615 O O . THR A 1 976 ? 38.344 27.109 10.945 1 66.5 976 THR A O 1
ATOM 7618 N N . SER A 1 977 ? 40.344 26.906 10.875 1 53.31 977 SER A N 1
ATOM 7619 C CA . SER A 1 977 ? 40.438 25.609 11.523 1 53.31 977 SER A CA 1
ATOM 7620 C C . SER A 1 977 ? 39.75 25.625 12.891 1 53.31 977 SER A C 1
ATOM 7622 O O . SER A 1 977 ? 40.375 25.984 13.891 1 53.31 977 SER A O 1
ATOM 7624 N N . PHE A 1 978 ? 38.625 25.969 13.031 1 43.53 978 PHE A N 1
ATOM 7625 C CA . PHE A 1 978 ? 38.062 25.984 14.375 1 43.53 978 PHE A CA 1
ATOM 7626 C C . PHE A 1 978 ? 38.031 24.578 14.953 1 43.53 978 PHE A C 1
ATOM 7628 O O . PHE A 1 978 ? 37.25 23.734 14.516 1 43.53 978 PHE A O 1
ATOM 7635 N N . ASP A 1 979 ? 39.156 23.969 15.32 1 39.22 979 ASP A N 1
ATOM 7636 C CA . ASP A 1 979 ? 39.219 22.828 16.219 1 39.22 979 ASP A CA 1
ATOM 7637 C C . ASP A 1 979 ? 38.375 23.062 17.469 1 39.22 979 ASP A C 1
ATOM 7639 O O . ASP A 1 979 ? 38.406 24.156 18.047 1 39.22 979 ASP A O 1
ATOM 7643 N N . MET B 1 1 ? -18.016 31.781 53.406 1 20.55 1 MET B N 1
ATOM 7644 C CA . MET B 1 1 ? -18.422 32.125 52.031 1 20.55 1 MET B CA 1
ATOM 7645 C C . MET B 1 1 ? -17.625 31.328 51 1 20.55 1 MET B C 1
ATOM 7647 O O . MET B 1 1 ? -16.516 31.719 50.625 1 20.55 1 MET B O 1
ATOM 7651 N N . ALA B 1 2 ? -17.672 30.031 51.062 1 24.69 2 ALA B N 1
ATOM 7652 C CA . ALA B 1 2 ? -16.547 29.094 50.969 1 24.69 2 ALA B CA 1
ATOM 7653 C C . ALA B 1 2 ? -16.219 28.797 49.5 1 24.69 2 ALA B C 1
ATOM 7655 O O . ALA B 1 2 ? -17.109 28.516 48.688 1 24.69 2 ALA B O 1
ATOM 7656 N N . ASP B 1 3 ? -15.133 29.375 48.906 1 23.61 3 ASP B N 1
ATOM 7657 C CA . ASP B 1 3 ? -14.703 29.781 47.562 1 23.61 3 ASP B CA 1
ATOM 7658 C C . ASP B 1 3 ? -14.5 28.578 46.656 1 23.61 3 ASP B C 1
ATOM 7660 O O . ASP B 1 3 ? -13.719 27.672 46.969 1 23.61 3 ASP B O 1
ATOM 7664 N N . SER B 1 4 ? -15.648 28.016 46.125 1 25.8 4 SER B N 1
ATOM 7665 C CA . SER B 1 4 ? -15.836 26.781 45.375 1 25.8 4 SER B CA 1
ATOM 7666 C C . SER B 1 4 ? -14.953 26.734 44.156 1 25.8 4 SER B C 1
ATOM 7668 O O . SER B 1 4 ? -15.031 27.625 43.281 1 25.8 4 SER B O 1
ATOM 7670 N N . VAL B 1 5 ? -13.703 26.312 44.281 1 29.19 5 VAL B N 1
ATOM 7671 C CA . VAL B 1 5 ? -12.594 26.406 43.344 1 29.19 5 VAL B CA 1
ATOM 7672 C C . VAL B 1 5 ? -12.852 25.484 42.156 1 29.19 5 VAL B C 1
ATOM 7674 O O . VAL B 1 5 ? -13.117 24.297 42.312 1 29.19 5 VAL B O 1
ATOM 7677 N N . VAL B 1 6 ? -13.461 25.969 41.031 1 31.02 6 VAL B N 1
ATOM 7678 C CA . VAL B 1 6 ? -13.859 25.422 39.719 1 31.02 6 VAL B CA 1
ATOM 7679 C C . VAL B 1 6 ? -12.641 24.828 39.031 1 31.02 6 VAL B C 1
ATOM 7681 O O . VAL B 1 6 ? -11.695 25.547 38.688 1 31.02 6 VAL B O 1
ATOM 7684 N N . CYS B 1 7 ? -12.07 23.703 39.438 1 29.22 7 CYS B N 1
ATOM 7685 C CA . CYS B 1 7 ? -10.82 23.156 38.906 1 29.22 7 CYS B CA 1
ATOM 7686 C C . CYS B 1 7 ? -11.055 22.484 37.562 1 29.22 7 CYS B C 1
ATOM 7688 O O . CYS B 1 7 ? -12.102 21.875 37.344 1 29.22 7 CYS B O 1
ATOM 7690 N N . ARG B 1 8 ? -10.453 22.969 36.5 1 34.19 8 ARG B N 1
ATOM 7691 C CA . ARG B 1 8 ? -10.438 22.453 35.125 1 34.19 8 ARG B CA 1
ATOM 7692 C C . ARG B 1 8 ? -9.906 21.031 35.094 1 34.19 8 ARG B C 1
ATOM 7694 O O . ARG B 1 8 ? -8.953 20.703 35.812 1 34.19 8 ARG B O 1
ATOM 7701 N N . ASP B 1 9 ? -10.695 20.078 34.719 1 33 9 ASP B N 1
ATOM 7702 C CA . ASP B 1 9 ? -10.188 18.719 34.719 1 33 9 ASP B CA 1
ATOM 7703 C C . ASP B 1 9 ? -9.094 18.516 33.688 1 33 9 ASP B C 1
ATOM 7705 O O . ASP B 1 9 ? -8.828 19.406 32.875 1 33 9 ASP B O 1
ATOM 7709 N N . LYS B 1 10 ? -8.273 17.594 33.688 1 33.62 10 LYS B N 1
ATOM 7710 C CA . LYS B 1 10 ? -7.09 17.312 32.875 1 33.62 10 LYS B CA 1
ATOM 7711 C C . LYS B 1 10 ? -7.398 17.469 31.391 1 33.62 10 LYS B C 1
ATOM 7713 O O . LYS B 1 10 ? -6.484 17.578 30.562 1 33.62 10 LYS B O 1
ATOM 7718 N N . ARG B 1 11 ? -8.594 17.328 31.016 1 32.88 11 ARG B N 1
ATOM 7719 C CA . ARG B 1 11 ? -8.977 17.516 29.625 1 32.88 11 ARG B CA 1
ATOM 7720 C C . ARG B 1 11 ? -9.445 18.938 29.359 1 32.88 11 ARG B C 1
ATOM 7722 O O . ARG B 1 11 ? -10.039 19.219 28.312 1 32.88 11 ARG B O 1
ATOM 7729 N N . GLY B 1 12 ? -9.25 19.938 30.234 1 30.88 12 GLY B N 1
ATOM 7730 C CA . GLY B 1 12 ? -9.547 21.359 30.312 1 30.88 12 GLY B CA 1
ATOM 7731 C C . GLY B 1 12 ? -10.969 21.656 30.75 1 30.88 12 GLY B C 1
ATOM 7732 O O . GLY B 1 12 ? -11.469 22.766 30.578 1 30.88 12 GLY B O 1
ATOM 7733 N N . ARG B 1 13 ? -11.883 20.641 30.766 1 29.92 13 ARG B N 1
ATOM 7734 C CA . ARG B 1 13 ? -13.281 20.922 31.109 1 29.92 13 ARG B CA 1
ATOM 7735 C C . ARG B 1 13 ? -13.438 21.219 32.594 1 29.92 13 ARG B C 1
ATOM 7737 O O . ARG B 1 13 ? -12.641 20.75 33.406 1 29.92 13 ARG B O 1
ATOM 7744 N N . PHE B 1 14 ? -14.242 22.156 33.094 1 28.86 14 PHE B N 1
ATOM 7745 C CA . PHE B 1 14 ? -14.445 22.703 34.406 1 28.86 14 PHE B CA 1
ATOM 7746 C C . PHE B 1 14 ? -15.227 21.719 35.281 1 28.86 14 PHE B C 1
ATOM 7748 O O . PHE B 1 14 ? -16.312 21.281 34.906 1 28.86 14 PHE B O 1
ATOM 7755 N N . SER B 1 15 ? -14.844 20.578 35.656 1 27.78 15 SER B N 1
ATOM 7756 C CA . SER B 1 15 ? -15.719 19.656 36.375 1 27.78 15 SER B CA 1
ATOM 7757 C C . SER B 1 15 ? -15.867 20.078 37.844 1 27.78 15 SER B C 1
ATOM 7759 O O . SER B 1 15 ? -14.906 20.547 38.469 1 27.78 15 SER B O 1
ATOM 7761 N N . LYS B 1 16 ? -17.141 20.5 38.219 1 28.78 16 LYS B N 1
ATOM 7762 C CA . LYS B 1 16 ? -17.5 20.703 39.625 1 28.78 16 LYS B CA 1
ATOM 7763 C C . LYS B 1 16 ? -17.359 19.422 40.438 1 28.78 16 LYS B C 1
ATOM 7765 O O . LYS B 1 16 ? -17.844 18.359 40 1 28.78 16 LYS B O 1
ATOM 7770 N N . THR B 1 17 ? -16.438 19.172 41.25 1 27.25 17 THR B N 1
ATOM 7771 C CA . THR B 1 17 ? -16.078 17.984 42 1 27.25 17 THR B CA 1
ATOM 7772 C C . THR B 1 17 ? -17.125 17.672 43.062 1 27.25 17 THR B C 1
ATOM 7774 O O . THR B 1 17 ? -17.109 18.234 44.156 1 27.25 17 THR B O 1
ATOM 7777 N N . LEU B 1 18 ? -18.484 17.531 42.719 1 24.62 18 LEU B N 1
ATOM 7778 C CA . LEU B 1 18 ? -19.25 17.188 43.906 1 24.62 18 LEU B CA 1
ATOM 7779 C C . LEU B 1 18 ? -18.875 15.797 44.438 1 24.62 18 LEU B C 1
ATOM 7781 O O . LEU B 1 18 ? -18.547 14.906 43.625 1 24.62 18 LEU B O 1
ATOM 7785 N N . GLN B 1 19 ? -18.688 15.531 45.719 1 22.72 19 GLN B N 1
ATOM 7786 C CA . GLN B 1 19 ? -18.141 14.508 46.625 1 22.72 19 GLN B CA 1
ATOM 7787 C C . GLN B 1 19 ? -18.938 13.203 46.5 1 22.72 19 GLN B C 1
ATOM 7789 O O . GLN B 1 19 ? -18.391 12.117 46.719 1 22.72 19 GLN B O 1
ATOM 7794 N N . GLU B 1 20 ? -20.219 13 46.469 1 22.95 20 GLU B N 1
ATOM 7795 C CA . GLU B 1 20 ? -20.734 11.859 47.219 1 22.95 20 GLU B CA 1
ATOM 7796 C C . GLU B 1 20 ? -20.562 10.562 46.438 1 22.95 20 GLU B C 1
ATOM 7798 O O . GLU B 1 20 ? -20.859 10.5 45.25 1 22.95 20 GLU B O 1
ATOM 7803 N N . THR B 1 21 ? -19.734 9.57 46.812 1 26.02 21 THR B N 1
ATOM 7804 C CA . THR B 1 21 ? -19.078 8.344 46.375 1 26.02 21 THR B CA 1
ATOM 7805 C C . THR B 1 21 ? -20.109 7.246 46.094 1 26.02 21 THR B C 1
ATOM 7807 O O . THR B 1 21 ? -19.75 6.074 45.969 1 26.02 21 THR B O 1
ATOM 7810 N N . SER B 1 22 ? -21.406 7.355 45.781 1 24.16 22 SER B N 1
ATOM 7811 C CA . SER B 1 22 ? -22.125 6.086 45.844 1 24.16 22 SER B CA 1
ATOM 7812 C C . SER B 1 22 ? -21.719 5.164 44.688 1 24.16 22 SER B C 1
ATOM 7814 O O . SER B 1 22 ? -21.375 5.637 43.625 1 24.16 22 SER B O 1
ATOM 7816 N N . GLU B 1 23 ? -21.359 3.898 44.875 1 25.92 23 GLU B N 1
ATOM 7817 C CA . GLU B 1 23 ? -20.859 2.771 44.094 1 25.92 23 GLU B CA 1
ATOM 7818 C C . GLU B 1 23 ? -21.672 2.57 42.844 1 25.92 23 GLU B C 1
ATOM 7820 O O . GLU B 1 23 ? -22.891 2.412 42.906 1 25.92 23 GLU B O 1
ATOM 7825 N N . PRO B 1 24 ? -21.281 3.199 41.656 1 27.84 24 PRO B N 1
ATOM 7826 C CA . PRO B 1 24 ? -22.219 3.039 40.562 1 27.84 24 PRO B CA 1
ATOM 7827 C C . PRO B 1 24 ? -22.406 1.58 40.156 1 27.84 24 PRO B C 1
ATOM 7829 O O . PRO B 1 24 ? -21.438 0.819 40.062 1 27.84 24 PRO B O 1
ATOM 7832 N N . GLU B 1 25 ? -23.453 0.82 40.375 1 26.16 25 GLU B N 1
ATOM 7833 C CA . GLU B 1 25 ? -23.891 -0.523 40 1 26.16 25 GLU B CA 1
ATOM 7834 C C . GLU B 1 25 ? -23.719 -0.748 38.5 1 26.16 25 GLU B C 1
ATOM 7836 O O . GLU B 1 25 ? -24.25 0.019 37.688 1 26.16 25 GLU B O 1
ATOM 7841 N N . VAL B 1 26 ? -22.578 -1.172 38.094 1 29.97 26 VAL B N 1
ATOM 7842 C CA . VAL B 1 26 ? -22.297 -1.605 36.75 1 29.97 26 VAL B CA 1
ATOM 7843 C C . VAL B 1 26 ? -23.516 -2.336 36.188 1 29.97 26 VAL B C 1
ATOM 7845 O O . VAL B 1 26 ? -24.016 -3.293 36.781 1 29.97 26 VAL B O 1
ATOM 7848 N N . ALA B 1 27 ? -24.328 -1.698 35.406 1 30.56 27 ALA B N 1
ATOM 7849 C CA . ALA B 1 27 ? -25.531 -2.289 34.812 1 30.56 27 ALA B CA 1
ATOM 7850 C C . ALA B 1 27 ? -25.203 -3.619 34.156 1 30.56 27 ALA B C 1
ATOM 7852 O O . ALA B 1 27 ? -24.438 -3.662 33.188 1 30.56 27 ALA B O 1
ATOM 7853 N N . GLU B 1 28 ? -25.062 -4.762 34.844 1 29.8 28 GLU B N 1
ATOM 7854 C CA . GLU B 1 28 ? -24.859 -6.152 34.438 1 29.8 28 GLU B CA 1
ATOM 7855 C C . GLU B 1 28 ? -25.531 -6.457 33.125 1 29.8 28 GLU B C 1
ATOM 7857 O O . GLU B 1 28 ? -24.984 -7.191 32.281 1 29.8 28 GLU B O 1
ATOM 7862 N N . ASN B 1 29 ? -26.859 -6.328 32.969 1 29.31 29 ASN B N 1
ATOM 7863 C CA . ASN B 1 29 ? -27.688 -7.086 32.031 1 29.31 29 ASN B CA 1
ATOM 7864 C C . ASN B 1 29 ? -27.812 -6.371 30.703 1 29.31 29 ASN B C 1
ATOM 7866 O O . ASN B 1 29 ? -28.812 -5.703 30.438 1 29.31 29 ASN B O 1
ATOM 7870 N N . ILE B 1 30 ? -26.734 -5.781 30.281 1 31.83 30 ILE B N 1
ATOM 7871 C CA . ILE B 1 30 ? -26.953 -5.211 28.953 1 31.83 30 ILE B CA 1
ATOM 7872 C C . ILE B 1 30 ? -27.375 -6.312 27.984 1 31.83 30 ILE B C 1
ATOM 7874 O O . ILE B 1 30 ? -26.609 -7.254 27.734 1 31.83 30 ILE B O 1
ATOM 7878 N N . GLU B 1 31 ? -28.562 -6.559 27.891 1 31.67 31 GLU B N 1
ATOM 7879 C CA . GLU B 1 31 ? -29.094 -7.539 26.953 1 31.67 31 GLU B CA 1
ATOM 7880 C C . GLU B 1 31 ? -28.484 -7.359 25.562 1 31.67 31 GLU B C 1
ATOM 7882 O O . GLU B 1 31 ? -28.328 -6.234 25.094 1 31.67 31 GLU B O 1
ATOM 7887 N N . ILE B 1 32 ? -27.625 -8.273 25.156 1 34.62 32 ILE B N 1
ATOM 7888 C CA . ILE B 1 32 ? -26.891 -8.258 23.891 1 34.62 32 ILE B CA 1
ATOM 7889 C C . ILE B 1 32 ? -27.688 -7.531 22.828 1 34.62 32 ILE B C 1
ATOM 7891 O O . ILE B 1 32 ? -27.141 -6.785 22.016 1 34.62 32 ILE B O 1
ATOM 7895 N N . ASP B 1 33 ? -29.016 -8.047 22.453 1 34.88 33 ASP B N 1
ATOM 7896 C CA . ASP B 1 33 ? -29.703 -7.352 21.391 1 34.88 33 ASP B CA 1
ATOM 7897 C C . ASP B 1 33 ? -30.812 -6.461 21.938 1 34.88 33 ASP B C 1
ATOM 7899 O O . ASP B 1 33 ? -30.562 -5.328 22.344 1 34.88 33 ASP B O 1
ATOM 7903 N N . HIS B 1 34 ? -32.156 -7.043 22.031 1 30.12 34 HIS B N 1
ATOM 7904 C CA . HIS B 1 34 ? -33.438 -6.348 21.922 1 30.12 34 HIS B CA 1
ATOM 7905 C C . HIS B 1 34 ? -33.812 -5.707 23.266 1 30.12 34 HIS B C 1
ATOM 7907 O O . HIS B 1 34 ? -34.812 -4.961 23.328 1 30.12 34 HIS B O 1
ATOM 7913 N N . ASN B 1 35 ? -33.531 -6.328 24.469 1 25.64 35 ASN B N 1
ATOM 7914 C CA . ASN B 1 35 ? -34.469 -5.859 25.5 1 25.64 35 ASN B CA 1
ATOM 7915 C C . ASN B 1 35 ? -34.062 -4.484 26.031 1 25.64 35 ASN B C 1
ATOM 7917 O O . ASN B 1 35 ? -33.562 -4.367 27.141 1 25.64 35 ASN B O 1
ATOM 7921 N N . TYR B 1 36 ? -33.5 -3.781 25.281 1 26.64 36 TYR B N 1
ATOM 7922 C CA . TYR B 1 36 ? -33.281 -2.557 26.047 1 26.64 36 TYR B CA 1
ATOM 7923 C C . TYR B 1 36 ? -34.625 -1.98 26.531 1 26.64 36 TYR B C 1
ATOM 7925 O O . TYR B 1 36 ? -35.656 -2.168 25.891 1 26.64 36 TYR B O 1
ATOM 7933 N N . GLY B 1 37 ? -34.812 -1.84 27.812 1 24.53 37 GLY B N 1
ATOM 7934 C CA . GLY B 1 37 ? -36.031 -1.279 28.375 1 24.53 37 GLY B CA 1
ATOM 7935 C C . GLY B 1 37 ? -36.625 -0.177 27.516 1 24.53 37 GLY B C 1
ATOM 7936 O O . GLY B 1 37 ? -35.906 0.599 26.906 1 24.53 37 GLY B O 1
ATOM 7937 N N . VAL B 1 38 ? -37.719 -0.523 26.906 1 24.84 38 VAL B N 1
ATOM 7938 C CA . VAL B 1 38 ? -38.656 0.423 26.297 1 24.84 38 VAL B CA 1
ATOM 7939 C C . VAL B 1 38 ? -38.75 1.673 27.172 1 24.84 38 VAL B C 1
ATOM 7941 O O . VAL B 1 38 ? -39.094 1.587 28.359 1 24.84 38 VAL B O 1
ATOM 7944 N N . GLY B 1 39 ? -37.844 2.545 27.172 1 24.38 39 GLY B N 1
ATOM 7945 C CA . GLY B 1 39 ? -38.25 3.75 27.875 1 24.38 39 GLY B CA 1
ATOM 7946 C C . GLY B 1 39 ? -39.75 4.008 27.797 1 24.38 39 GLY B C 1
ATOM 7947 O O . GLY B 1 39 ? -40.406 3.508 26.891 1 24.38 39 GLY B O 1
ATOM 7948 N N . HIS B 1 40 ? -40.375 4.102 28.969 1 24.12 40 HIS B N 1
ATOM 7949 C CA . HIS B 1 40 ? -41.75 4.441 29.203 1 24.12 40 HIS B CA 1
ATOM 7950 C C . HIS B 1 40 ? -42.25 5.5 28.219 1 24.12 40 HIS B C 1
ATOM 7952 O O . HIS B 1 40 ? -41.625 6.562 28.094 1 24.12 40 HIS B O 1
ATOM 7958 N N . LEU B 1 41 ? -42.719 5.062 27.094 1 23.84 41 LEU B N 1
ATOM 7959 C CA . LEU B 1 41 ? -43.625 6.008 26.422 1 23.84 41 LEU B CA 1
ATOM 7960 C C . LEU B 1 41 ? -44.562 6.656 27.406 1 23.84 41 LEU B C 1
ATOM 7962 O O . LEU B 1 41 ? -45.219 5.965 28.203 1 23.84 41 LEU B O 1
ATOM 7966 N N . CYS B 1 42 ? -44.25 7.844 27.891 1 24.48 42 CYS B N 1
ATOM 7967 C CA . CYS B 1 42 ? -45.219 8.656 28.625 1 24.48 42 CYS B CA 1
ATOM 7968 C C . CYS B 1 42 ? -46.625 8.453 28.062 1 24.48 42 CYS B C 1
ATOM 7970 O O . CYS B 1 42 ? -46.875 8.68 26.875 1 24.48 42 CYS B O 1
ATOM 7972 N N . ILE B 1 43 ? -47.219 7.391 28.5 1 23.48 43 ILE B N 1
ATOM 7973 C CA . ILE B 1 43 ? -48.656 7.215 28.312 1 23.48 43 ILE B CA 1
ATOM 7974 C C . ILE B 1 43 ? -49.375 8.5 28.703 1 23.48 43 ILE B C 1
ATOM 7976 O O . ILE B 1 43 ? -49.094 9.102 29.734 1 23.48 43 ILE B O 1
ATOM 7980 N N . ALA B 1 44 ? -50.156 9.117 27.859 1 23.12 44 ALA B N 1
ATOM 7981 C CA . ALA B 1 44 ? -51 10.312 27.984 1 23.12 44 ALA B CA 1
ATOM 7982 C C . ALA B 1 44 ? -51.75 10.312 29.297 1 23.12 44 ALA B C 1
ATOM 7984 O O . ALA B 1 44 ? -52.125 11.375 29.812 1 23.12 44 ALA B O 1
ATOM 7985 N N . GLY B 1 45 ? -52.281 9.203 29.812 1 24.16 45 GLY B N 1
ATOM 7986 C CA . GLY B 1 45 ? -53.312 9.492 30.781 1 24.16 45 GLY B CA 1
ATOM 7987 C C . GLY B 1 45 ? -52.781 10.062 32.062 1 24.16 45 GLY B C 1
ATOM 7988 O O . GLY B 1 45 ? -53.5 10.141 33.062 1 24.16 45 GLY B O 1
ATOM 7989 N N . ALA B 1 46 ? -51.562 9.977 32.406 1 23.86 46 ALA B N 1
ATOM 7990 C CA . ALA B 1 46 ? -51.5 10.734 33.688 1 23.86 46 ALA B CA 1
ATOM 7991 C C . ALA B 1 46 ? -51.719 12.219 33.438 1 23.86 46 ALA B C 1
ATOM 7993 O O . ALA B 1 46 ? -51.438 12.734 32.344 1 23.86 46 ALA B O 1
ATOM 7994 N N . THR B 1 47 ? -52.656 13.008 34.188 1 23.77 47 THR B N 1
ATOM 7995 C CA . THR B 1 47 ? -53.25 14.336 34.062 1 23.77 47 THR B CA 1
ATOM 7996 C C . THR B 1 47 ? -52.219 15.336 33.5 1 23.77 47 THR B C 1
ATOM 7998 O O . THR B 1 47 ? -52.531 16.156 32.656 1 23.77 47 THR B O 1
ATOM 8001 N N . GLY B 1 48 ? -51.219 15.75 34.375 1 23.42 48 GLY B N 1
ATOM 8002 C CA . GLY B 1 48 ? -50.656 17.094 34.344 1 23.42 48 GLY B CA 1
ATOM 8003 C C . GLY B 1 48 ? -49.688 17.312 33.188 1 23.42 48 GLY B C 1
ATOM 8004 O O . GLY B 1 48 ? -49.375 18.453 32.844 1 23.42 48 GLY B O 1
ATOM 8005 N N . CYS B 1 49 ? -48.719 16.359 32.969 1 22.12 49 CYS B N 1
ATOM 8006 C CA . CYS B 1 49 ? -47.625 16.953 32.219 1 22.12 49 CYS B CA 1
ATOM 8007 C C . CYS B 1 49 ? -48 17.156 30.766 1 22.12 49 CYS B C 1
ATOM 8009 O O . CYS B 1 49 ? -48.094 16.203 30 1 22.12 49 CYS B O 1
ATOM 8011 N N . ALA B 1 50 ? -49 18.031 30.406 1 23.92 50 ALA B N 1
ATOM 8012 C CA . ALA B 1 50 ? -49.406 18.656 29.156 1 23.92 50 ALA B CA 1
ATOM 8013 C C . ALA B 1 50 ? -48.219 19.172 28.359 1 23.92 50 ALA B C 1
ATOM 8015 O O . ALA B 1 50 ? -48.375 19.844 27.359 1 23.92 50 ALA B O 1
ATOM 8016 N N . VAL B 1 51 ? -47.094 19.406 29.016 1 25 51 VAL B N 1
ATOM 8017 C CA . VAL B 1 51 ? -46.219 20.281 28.219 1 25 51 VAL B CA 1
ATOM 8018 C C . VAL B 1 51 ? -45.875 19.594 26.906 1 25 51 VAL B C 1
ATOM 8020 O O . VAL B 1 51 ? -45.25 18.531 26.891 1 25 51 VAL B O 1
ATOM 8023 N N . CYS B 1 52 ? -46.812 19.703 25.891 1 24.62 52 CYS B N 1
ATOM 8024 C CA . CYS B 1 52 ? -46.906 19.484 24.453 1 24.62 52 CYS B CA 1
ATOM 8025 C C . CYS B 1 52 ? -45.625 19.922 23.766 1 24.62 52 CYS B C 1
ATOM 8027 O O . CYS B 1 52 ? -45.156 21.047 23.953 1 24.62 52 CYS B O 1
ATOM 8029 N N . CYS B 1 53 ? -44.656 18.969 23.766 1 24.89 53 CYS B N 1
ATOM 8030 C CA . CYS B 1 53 ? -43.438 19.359 23.109 1 24.89 53 CYS B CA 1
ATOM 8031 C C . CYS B 1 53 ? -43.719 20.141 21.828 1 24.89 53 CYS B C 1
ATOM 8033 O O . CYS B 1 53 ? -44.375 19.641 20.922 1 24.89 53 CYS B O 1
ATOM 8035 N N . PRO B 1 54 ? -43.812 21.469 21.875 1 26.3 54 PRO B N 1
ATOM 8036 C CA . PRO B 1 54 ? -44.125 22.359 20.75 1 26.3 54 PRO B CA 1
ATOM 8037 C C . PRO B 1 54 ? -43.375 22.016 19.484 1 26.3 54 PRO B C 1
ATOM 8039 O O . PRO B 1 54 ? -43.688 22.516 18.406 1 26.3 54 PRO B O 1
ATOM 8042 N N . GLY B 1 55 ? -42.188 21.484 19.719 1 25.02 55 GLY B N 1
ATOM 8043 C CA . GLY B 1 55 ? -41.312 21.484 18.562 1 25.02 55 GLY B CA 1
ATOM 8044 C C . GLY B 1 55 ? -41.812 20.594 17.438 1 25.02 55 GLY B C 1
ATOM 8045 O O . GLY B 1 55 ? -41.125 20.422 16.422 1 25.02 55 GLY B O 1
ATOM 8046 N N . ILE B 1 56 ? -42.781 19.797 17.766 1 26.67 56 ILE B N 1
ATOM 8047 C CA . ILE B 1 56 ? -43.188 18.984 16.625 1 26.67 56 ILE B CA 1
ATOM 8048 C C . ILE B 1 56 ? -43.75 19.875 15.531 1 26.67 56 ILE B C 1
ATOM 8050 O O . ILE B 1 56 ? -43.656 19.562 14.344 1 26.67 56 ILE B O 1
ATOM 8054 N N . ASP B 1 57 ? -44.438 20.922 15.914 1 26 57 ASP B N 1
ATOM 8055 C CA . ASP B 1 57 ? -45.031 21.781 14.898 1 26 57 ASP B CA 1
ATOM 8056 C C . ASP B 1 57 ? -43.969 22.5 14.086 1 26 57 ASP B C 1
ATOM 8058 O O . ASP B 1 57 ? -44.125 22.703 12.883 1 26 57 ASP B O 1
ATOM 8062 N N . LYS B 1 58 ? -42.906 23.094 14.688 1 28.66 58 LYS B N 1
ATOM 8063 C CA . LYS B 1 58 ? -41.875 23.75 13.906 1 28.66 58 LYS B CA 1
ATOM 8064 C C . LYS B 1 58 ? -41.125 22.75 13.031 1 28.66 58 LYS B C 1
ATOM 8066 O O . LYS B 1 58 ? -40.562 23.125 11.984 1 28.66 58 LYS B O 1
ATOM 8071 N N . LEU B 1 59 ? -40.781 21.625 13.484 1 26.59 59 LEU B N 1
ATOM 8072 C CA . LEU B 1 59 ? -40.25 20.641 12.531 1 26.59 59 LEU B CA 1
ATOM 8073 C C . LEU B 1 59 ? -41.344 20.234 11.531 1 26.59 59 LEU B C 1
ATOM 8075 O O . LEU B 1 59 ? -41.031 19.781 10.43 1 26.59 59 LEU B O 1
ATOM 8079 N N . LEU B 1 60 ? -42.625 20.234 11.875 1 28.25 60 LEU B N 1
ATOM 8080 C CA . LEU B 1 60 ? -43.719 20.109 10.922 1 28.25 60 LEU B CA 1
ATOM 8081 C C . LEU B 1 60 ? -43.812 21.359 10.062 1 28.25 60 LEU B C 1
ATOM 8083 O O . LEU B 1 60 ? -44.781 21.516 9.305 1 28.25 60 LEU B O 1
ATOM 8087 N N . GLY B 1 61 ? -43.312 22.516 10.523 1 26.73 61 GLY B N 1
ATOM 8088 C CA . GLY B 1 61 ? -43.344 23.594 9.539 1 26.73 61 GLY B CA 1
ATOM 8089 C C . GLY B 1 61 ? -42.906 23.141 8.156 1 26.73 61 GLY B C 1
ATOM 8090 O O . GLY B 1 61 ? -42.531 21.984 7.965 1 26.73 61 GLY B O 1
ATOM 8091 N N . SER B 1 62 ? -42.469 24.203 7.168 1 26.98 62 SER B N 1
ATOM 8092 C CA . SER B 1 62 ? -42.312 23.906 5.75 1 26.98 62 SER B CA 1
ATOM 8093 C C . SER B 1 62 ? -41.344 22.734 5.547 1 26.98 62 SER B C 1
ATOM 8095 O O . SER B 1 62 ? -40.531 22.766 4.633 1 26.98 62 SER B O 1
ATOM 8097 N N . THR B 1 63 ? -40.969 22.203 6.582 1 30.17 63 THR B N 1
ATOM 8098 C CA . THR B 1 63 ? -40.031 21.203 6.062 1 30.17 63 THR B CA 1
ATOM 8099 C C . THR B 1 63 ? -40.75 20.219 5.145 1 30.17 63 THR B C 1
ATOM 8101 O O . THR B 1 63 ? -41.75 19.594 5.543 1 30.17 63 THR B O 1
ATOM 8104 N N . LYS B 1 64 ? -40.781 20.438 3.85 1 31.22 64 LYS B N 1
ATOM 8105 C CA . LYS B 1 64 ? -41.25 19.703 2.68 1 31.22 64 LYS B CA 1
ATOM 8106 C C . LYS B 1 64 ? -41.125 18.203 2.885 1 31.22 64 LYS B C 1
ATOM 8108 O O . LYS B 1 64 ? -40.031 17.672 3.025 1 31.22 64 LYS B O 1
ATOM 8113 N N . ILE B 1 65 ? -42 17.562 3.738 1 34.62 65 ILE B N 1
ATOM 8114 C CA . ILE B 1 65 ? -42.125 16.141 3.455 1 34.62 65 ILE B CA 1
ATOM 8115 C C . ILE B 1 65 ? -41.875 15.883 1.976 1 34.62 65 ILE B C 1
ATOM 8117 O O . ILE B 1 65 ? -42.562 16.406 1.104 1 34.62 65 ILE B O 1
ATOM 8121 N N . ASN B 1 66 ? -40.719 15.859 1.608 1 33.62 66 ASN B N 1
ATOM 8122 C CA . ASN B 1 66 ? -40.469 15.453 0.232 1 33.62 66 ASN B CA 1
ATOM 8123 C C . ASN B 1 66 ? -41.406 14.336 -0.211 1 33.62 66 ASN B C 1
ATOM 8125 O O . ASN B 1 66 ? -41.25 13.188 0.204 1 33.62 66 ASN B O 1
ATOM 8129 N N . THR B 1 67 ? -42.688 14.484 -0.184 1 37.34 67 THR B N 1
ATOM 8130 C CA . THR B 1 67 ? -43.625 13.609 -0.88 1 37.34 67 THR B CA 1
ATOM 8131 C C . THR B 1 67 ? -43.031 13.078 -2.172 1 37.34 67 THR B C 1
ATOM 8133 O O . THR B 1 67 ? -43.75 12.633 -3.07 1 37.34 67 THR B O 1
ATOM 8136 N N . SER B 1 68 ? -41.875 13.539 -2.52 1 39.75 68 SER B N 1
ATOM 8137 C CA . SER B 1 68 ? -41.5 13.023 -3.822 1 39.75 68 SER B CA 1
ATOM 8138 C C . SER B 1 68 ? -41.594 11.5 -3.871 1 39.75 68 SER B C 1
ATOM 8140 O O . SER B 1 68 ? -41.406 10.82 -2.861 1 39.75 68 SER B O 1
ATOM 8142 N N . THR B 1 69 ? -42.5 10.875 -4.578 1 47.03 69 THR B N 1
ATOM 8143 C CA . THR B 1 69 ? -42.812 9.547 -5.098 1 47.03 69 THR B CA 1
ATOM 8144 C C . THR B 1 69 ? -41.562 8.641 -5.051 1 47.03 69 THR B C 1
ATOM 8146 O O . THR B 1 69 ? -41.656 7.465 -5.41 1 47.03 69 THR B O 1
ATOM 8149 N N . SER B 1 70 ? -40.375 9.031 -4.418 1 63.44 70 SER B N 1
ATOM 8150 C CA . SER B 1 70 ? -39.219 8.18 -4.676 1 63.44 70 SER B CA 1
ATOM 8151 C C . SER B 1 70 ? -38.781 7.461 -3.404 1 63.44 70 SER B C 1
ATOM 8153 O O . SER B 1 70 ? -37.656 6.965 -3.332 1 63.44 70 SER B O 1
ATOM 8155 N N . TRP B 1 71 ? -39.719 7.262 -2.305 1 76.88 71 TRP B N 1
ATOM 8156 C CA . TRP B 1 71 ? -39.281 6.648 -1.049 1 76.88 71 TRP B CA 1
ATOM 8157 C C . TRP B 1 71 ? -39.125 5.137 -1.202 1 76.88 71 TRP B C 1
ATOM 8159 O O . TRP B 1 71 ? -38.406 4.5 -0.452 1 76.88 71 TRP B O 1
ATOM 8169 N N . HIS B 1 72 ? -39.781 4.652 -2.104 1 80.69 72 HIS B N 1
ATOM 8170 C CA . HIS B 1 72 ? -39.781 3.199 -2.223 1 80.69 72 HIS B CA 1
ATOM 8171 C C . HIS B 1 72 ? -38.594 2.713 -3.055 1 80.69 72 HIS B C 1
ATOM 8173 O O . HIS B 1 72 ? -38.344 1.511 -3.123 1 80.69 72 HIS B O 1
ATOM 8179 N N . SER B 1 73 ? -37.938 3.777 -3.5 1 85.31 73 SER B N 1
ATOM 8180 C CA . SER B 1 73 ? -36.812 3.379 -4.367 1 85.31 73 SER B CA 1
ATOM 8181 C C . SER B 1 73 ? -35.562 3.062 -3.561 1 85.31 73 SER B C 1
ATOM 8183 O O . SER B 1 73 ? -35.312 3.705 -2.543 1 85.31 73 SER B O 1
ATOM 8185 N N . GLY B 1 74 ? -34.875 2.006 -3.984 1 90.12 74 GLY B N 1
ATOM 8186 C CA . GLY B 1 74 ? -33.594 1.67 -3.379 1 90.12 74 GLY B CA 1
ATOM 8187 C C . GLY B 1 74 ? -33.719 0.713 -2.209 1 90.12 74 GLY B C 1
ATOM 8188 O O . GLY B 1 74 ? -34.75 0.045 -2.055 1 90.12 74 GLY B O 1
ATOM 8189 N N . ARG B 1 75 ? -32.656 0.565 -1.53 1 94.81 75 ARG B N 1
ATOM 8190 C CA . ARG B 1 75 ? -32.594 -0.377 -0.417 1 94.81 75 ARG B CA 1
ATOM 8191 C C . ARG B 1 75 ? -32.344 0.344 0.899 1 94.81 75 ARG B C 1
ATOM 8193 O O . ARG B 1 75 ? -31.828 1.469 0.904 1 94.81 75 ARG B O 1
ATOM 8200 N N . ARG B 1 76 ? -32.812 -0.286 2.029 1 95.44 76 ARG B N 1
ATOM 8201 C CA . ARG B 1 76 ? -32.594 0.242 3.371 1 95.44 76 ARG B CA 1
ATOM 8202 C C . ARG B 1 76 ? -32.125 -0.854 4.32 1 95.44 76 ARG B C 1
ATOM 8204 O O . ARG B 1 76 ? -32.344 -2.039 4.07 1 95.44 76 ARG B O 1
ATOM 8211 N N . LEU B 1 77 ? -31.359 -0.419 5.332 1 96.12 77 LEU B N 1
ATOM 8212 C CA . LEU B 1 77 ? -31.016 -1.331 6.418 1 96.12 77 LEU B CA 1
ATOM 8213 C C . LEU B 1 77 ? -32.094 -1.326 7.488 1 96.12 77 LEU B C 1
ATOM 8215 O O . LEU B 1 77 ? -32.344 -0.296 8.117 1 96.12 77 LEU B O 1
ATOM 8219 N N . VAL B 1 78 ? -32.719 -2.443 7.715 1 95.69 78 VAL B N 1
ATOM 8220 C CA . VAL B 1 78 ? -33.875 -2.494 8.594 1 95.69 78 VAL B CA 1
ATOM 8221 C C . VAL B 1 78 ? -33.656 -3.529 9.688 1 95.69 78 VAL B C 1
ATOM 8223 O O . VAL B 1 78 ? -33.125 -4.621 9.43 1 95.69 78 VAL B O 1
ATOM 8226 N N . GLU B 1 79 ? -33.969 -3.129 10.867 1 93.81 79 GLU B N 1
ATOM 8227 C CA . GLU B 1 79 ? -34.031 -4.055 11.992 1 93.81 79 GLU B CA 1
ATOM 8228 C C . GLU B 1 79 ? -35.469 -4.539 12.219 1 93.81 79 GLU B C 1
ATOM 8230 O O . GLU B 1 79 ? -36.281 -3.82 12.797 1 93.81 79 GLU B O 1
ATOM 8235 N N . TRP B 1 80 ? -35.719 -5.805 11.906 1 91.12 80 TRP B N 1
ATOM 8236 C CA . TRP B 1 80 ? -37.062 -6.348 11.953 1 91.12 80 TRP B CA 1
ATOM 8237 C C . TRP B 1 80 ? -37.656 -6.203 13.344 1 91.12 80 TRP B C 1
ATOM 8239 O O . TRP B 1 80 ? -38.812 -5.781 13.484 1 91.12 80 TRP B O 1
ATOM 8249 N N . GLY B 1 81 ? -36.844 -6.539 14.359 1 86.81 81 GLY B N 1
ATOM 8250 C CA . GLY B 1 81 ? -37.344 -6.484 15.727 1 86.81 81 GLY B CA 1
ATOM 8251 C C . GLY B 1 81 ? -37.875 -5.109 16.109 1 86.81 81 GLY B C 1
ATOM 8252 O O . GLY B 1 81 ? -39 -4.973 16.609 1 86.81 81 GLY B O 1
ATOM 8253 N N . THR B 1 82 ? -37.125 -4.082 15.836 1 90.31 82 THR B N 1
ATOM 8254 C CA . THR B 1 82 ? -37.5 -2.715 16.188 1 90.31 82 THR B CA 1
ATOM 8255 C C . THR B 1 82 ? -38.656 -2.236 15.344 1 90.31 82 THR B C 1
ATOM 8257 O O . THR B 1 82 ? -39.562 -1.568 15.859 1 90.31 82 THR B O 1
ATOM 8260 N N . LEU B 1 83 ? -38.656 -2.543 14.047 1 93.19 83 LEU B N 1
ATOM 8261 C CA . LEU B 1 83 ? -39.75 -2.133 13.164 1 93.19 83 LEU B CA 1
ATOM 8262 C C . LEU B 1 83 ? -41.062 -2.73 13.617 1 93.19 83 LEU B C 1
ATOM 8264 O O . LEU B 1 83 ? -42.062 -2.018 13.742 1 93.19 83 LEU B O 1
ATOM 8268 N N . LEU B 1 84 ? -41.156 -4.039 13.953 1 91.25 84 LEU B N 1
ATOM 8269 C CA . LEU B 1 84 ? -42.375 -4.738 14.328 1 91.25 84 LEU B CA 1
ATOM 8270 C C . LEU B 1 84 ? -42.875 -4.262 15.688 1 91.25 84 LEU B C 1
ATOM 8272 O O . LEU B 1 84 ? -44.094 -4.199 15.914 1 91.25 84 LEU B O 1
ATOM 8276 N N . ASP B 1 85 ? -41.969 -3.928 16.578 1 89.69 85 ASP B N 1
ATOM 8277 C CA . ASP B 1 85 ? -42.344 -3.42 17.891 1 89.69 85 ASP B CA 1
ATOM 8278 C C . ASP B 1 85 ? -43.094 -2.096 17.781 1 89.69 85 ASP B C 1
ATOM 8280 O O . ASP B 1 85 ? -43.969 -1.814 18.578 1 89.69 85 ASP B O 1
ATOM 8284 N N . HIS B 1 86 ? -42.75 -1.344 16.766 1 90.75 86 HIS B N 1
ATOM 8285 C CA . HIS B 1 86 ? -43.344 -0.019 16.656 1 90.75 86 HIS B CA 1
ATOM 8286 C C . HIS B 1 86 ? -44.562 -0.043 15.719 1 90.75 86 HIS B C 1
ATOM 8288 O O . HIS B 1 86 ? -45.219 0.972 15.547 1 90.75 86 HIS B O 1
ATOM 8294 N N . LEU B 1 87 ? -44.781 -1.187 15.078 1 92.12 87 LEU B N 1
ATOM 8295 C CA . LEU B 1 87 ? -45.969 -1.341 14.227 1 92.12 87 LEU B CA 1
ATOM 8296 C C . LEU B 1 87 ? -47.125 -1.93 15.023 1 92.12 87 LEU B C 1
ATOM 8298 O O . LEU B 1 87 ? -48.25 -2.027 14.508 1 92.12 87 LEU B O 1
ATOM 8302 N N . LYS B 1 88 ? -47.031 -2.236 16.219 1 88.38 88 LYS B N 1
ATOM 8303 C CA . LYS B 1 88 ? -48 -2.961 17.016 1 88.38 88 LYS B CA 1
ATOM 8304 C C . LYS B 1 88 ? -49.25 -2.109 17.266 1 88.38 88 LYS B C 1
ATOM 8306 O O . LYS B 1 88 ? -50.375 -2.605 17.188 1 88.38 88 LYS B O 1
ATOM 8311 N N . PHE B 1 89 ? -48.906 -0.831 17.688 1 89.06 89 PHE B N 1
ATOM 8312 C CA . PHE B 1 89 ? -50.031 -0 18.047 1 89.06 89 PHE B CA 1
ATOM 8313 C C . PHE B 1 89 ? -49.875 1.412 17.5 1 89.06 89 PHE B C 1
ATOM 8315 O O . PHE B 1 89 ? -48.75 1.896 17.328 1 89.06 89 PHE B O 1
ATOM 8322 N N . CYS B 1 90 ? -51.031 1.972 17.125 1 91 90 CYS B N 1
ATOM 8323 C CA . CYS B 1 90 ? -51.062 3.383 16.766 1 91 90 CYS B CA 1
ATOM 8324 C C . CYS B 1 90 ? -50.781 4.266 17.969 1 91 90 CYS B C 1
ATOM 8326 O O . CYS B 1 90 ? -51.25 3.969 19.078 1 91 90 CYS B O 1
ATOM 8328 N N . SER B 1 91 ? -50.094 5.293 17.797 1 86.19 91 SER B N 1
ATOM 8329 C CA . SER B 1 91 ? -49.719 6.18 18.891 1 86.19 91 SER B CA 1
ATOM 8330 C C . SER B 1 91 ? -50.906 6.945 19.438 1 86.19 91 SER B C 1
ATOM 8332 O O . SER B 1 91 ? -50.906 7.352 20.609 1 86.19 91 SER B O 1
ATOM 8334 N N . ARG B 1 92 ? -52 7.023 18.609 1 85.81 92 ARG B N 1
ATOM 8335 C CA . ARG B 1 92 ? -53.156 7.82 19 1 85.81 92 ARG B CA 1
ATOM 8336 C C . ARG B 1 92 ? -54.312 6.934 19.484 1 85.81 92 ARG B C 1
ATOM 8338 O O . ARG B 1 92 ? -54.75 7.035 20.641 1 85.81 92 ARG B O 1
ATOM 8345 N N . CYS B 1 93 ? -54.812 6.004 18.594 1 88.94 93 CYS B N 1
ATOM 8346 C CA . CYS B 1 93 ? -56 5.211 18.906 1 88.94 93 CYS B CA 1
ATOM 8347 C C . CYS B 1 93 ? -55.625 3.885 19.547 1 88.94 93 CYS B C 1
ATOM 8349 O O . CYS B 1 93 ? -56.469 3.137 20.016 1 88.94 93 CYS B O 1
ATOM 8351 N N . TYR B 1 94 ? -54.438 3.535 19.562 1 86.31 94 TYR B N 1
ATOM 8352 C CA . TYR B 1 94 ? -53.875 2.34 20.188 1 86.31 94 TYR B CA 1
ATOM 8353 C C . TYR B 1 94 ? -54.406 1.078 19.531 1 86.31 94 TYR B C 1
ATOM 8355 O O . TYR B 1 94 ? -54.312 -0.016 20.094 1 86.31 94 TYR B O 1
ATOM 8363 N N . ASN B 1 95 ? -55.094 1.375 18.406 1 85.19 95 ASN B N 1
ATOM 8364 C CA . ASN B 1 95 ? -55.469 0.21 17.609 1 85.19 95 ASN B CA 1
ATOM 8365 C C . ASN B 1 95 ? -54.312 -0.281 16.75 1 85.19 95 ASN B C 1
ATOM 8367 O O . ASN B 1 95 ? -53.375 0.478 16.453 1 85.19 95 ASN B O 1
ATOM 8371 N N . GLY B 1 96 ? -54.25 -1.605 16.531 1 82.25 96 GLY B N 1
ATOM 8372 C CA . GLY B 1 96 ? -53.219 -2.164 15.672 1 82.25 96 GLY B CA 1
ATOM 8373 C C . GLY B 1 96 ? -53.531 -3.574 15.211 1 82.25 96 GLY B C 1
ATOM 8374 O O . GLY B 1 96 ? -54.625 -4.102 15.484 1 82.25 96 GLY B O 1
ATOM 8375 N N . PRO B 1 97 ? -52.531 -3.922 14.453 1 88.19 97 PRO B N 1
ATOM 8376 C CA . PRO B 1 97 ? -51.219 -3.432 14 1 88.19 97 PRO B CA 1
ATOM 8377 C C . PRO B 1 97 ? -51.312 -2.436 12.852 1 88.19 97 PRO B C 1
ATOM 8379 O O . PRO B 1 97 ? -52.312 -2.441 12.117 1 88.19 97 PRO B O 1
ATOM 8382 N N . LEU B 1 98 ? -50.406 -1.56 12.75 1 91.75 98 LEU B N 1
ATOM 8383 C CA . LEU B 1 98 ? -50.312 -0.652 11.609 1 91.75 98 LEU B CA 1
ATOM 8384 C C . LEU B 1 98 ? -50.031 -1.416 10.328 1 91.75 98 LEU B C 1
ATOM 8386 O O . LEU B 1 98 ? -49.156 -2.311 10.32 1 91.75 98 LEU B O 1
ATOM 8390 N N . ILE B 1 99 ? -50.719 -1.144 9.32 1 89.81 99 ILE B N 1
ATOM 8391 C CA . ILE B 1 99 ? -50.562 -1.871 8.07 1 89.81 99 ILE B CA 1
ATOM 8392 C C . ILE B 1 99 ? -49.531 -1.186 7.184 1 89.81 99 ILE B C 1
ATOM 8394 O O . ILE B 1 99 ? -49.594 0.026 6.969 1 89.81 99 ILE B O 1
ATOM 8398 N N . LEU B 1 100 ? -48.594 -2.014 6.754 1 90.88 100 LEU B N 1
ATOM 8399 C CA . LEU B 1 100 ? -47.562 -1.513 5.84 1 90.88 100 LEU B CA 1
ATOM 8400 C C . LEU B 1 100 ? -48 -1.717 4.387 1 90.88 100 LEU B C 1
ATOM 8402 O O . LEU B 1 100 ? -48.062 -2.852 3.908 1 90.88 100 LEU B O 1
ATOM 8406 N N . SER B 1 101 ? -48.312 -0.659 3.686 1 89 101 SER B N 1
ATOM 8407 C CA . SER B 1 101 ? -48.688 -0.697 2.279 1 89 101 SER B CA 1
ATOM 8408 C C . SER B 1 101 ? -48.312 0.587 1.56 1 89 101 SER B C 1
ATOM 8410 O O . SER B 1 101 ? -47.906 1.565 2.197 1 89 101 SER B O 1
ATOM 8412 N N . HIS B 1 102 ? -48.406 0.534 0.222 1 87.31 102 HIS B N 1
ATOM 8413 C CA . HIS B 1 102 ? -48.062 1.705 -0.578 1 87.31 102 HIS B CA 1
ATOM 8414 C C . HIS B 1 102 ? -48.969 2.883 -0.247 1 87.31 102 HIS B C 1
ATOM 8416 O O . HIS B 1 102 ? -48.562 4.039 -0.344 1 87.31 102 HIS B O 1
ATOM 8422 N N . GLU B 1 103 ? -50.094 2.605 0.259 1 85.44 103 GLU B N 1
ATOM 8423 C CA . GLU B 1 103 ? -51.094 3.641 0.524 1 85.44 103 GLU B CA 1
ATOM 8424 C C . GLU B 1 103 ? -50.906 4.234 1.919 1 85.44 103 GLU B C 1
ATOM 8426 O O . GLU B 1 103 ? -51.094 5.434 2.119 1 85.44 103 GLU B O 1
ATOM 8431 N N . THR B 1 104 ? -50.531 3.352 2.805 1 90.94 104 THR B N 1
ATOM 8432 C CA . THR B 1 104 ? -50.469 3.795 4.191 1 90.94 104 THR B CA 1
ATOM 8433 C C . THR B 1 104 ? -49.156 4.547 4.453 1 90.94 104 THR B C 1
ATOM 8435 O O . THR B 1 104 ? -49.094 5.367 5.371 1 90.94 104 THR B O 1
ATOM 8438 N N . ILE B 1 105 ? -48.125 4.242 3.723 1 91.25 105 ILE B N 1
ATOM 8439 C CA . ILE B 1 105 ? -46.844 4.926 3.916 1 91.25 105 ILE B CA 1
ATOM 8440 C C . ILE B 1 105 ? -46.844 6.246 3.152 1 91.25 105 ILE B C 1
ATOM 8442 O O . ILE B 1 105 ? -47.031 6.27 1.934 1 91.25 105 ILE B O 1
ATOM 8446 N N . LYS B 1 106 ? -46.625 7.305 3.811 1 86.62 106 LYS B N 1
ATOM 8447 C CA . LYS B 1 106 ? -46.688 8.625 3.195 1 86.62 106 LYS B CA 1
ATOM 8448 C C . LYS B 1 106 ? -45.281 9.188 2.932 1 86.62 106 LYS B C 1
ATOM 8450 O O . LYS B 1 106 ? -45.125 10.07 2.086 1 86.62 106 LYS B O 1
ATOM 8455 N N . GLY B 1 107 ? -44.375 8.68 3.715 1 86.5 107 GLY B N 1
ATOM 8456 C CA . GLY B 1 107 ? -43.031 9.203 3.527 1 86.5 107 GLY B CA 1
ATOM 8457 C C . GLY B 1 107 ? -42.031 8.562 4.445 1 86.5 107 GLY B C 1
ATOM 8458 O O . GLY B 1 107 ? -42.344 7.68 5.234 1 86.5 107 GLY B O 1
ATOM 8459 N N . GLU B 1 108 ? -40.75 9.047 4.129 1 90.75 108 GLU B N 1
ATOM 8460 C CA . GLU B 1 108 ? -39.625 8.531 4.902 1 90.75 108 GLU B CA 1
ATOM 8461 C C . GLU B 1 108 ? -38.688 9.656 5.332 1 90.75 108 GLU B C 1
ATOM 8463 O O . GLU B 1 108 ? -38.438 10.602 4.574 1 90.75 108 GLU B O 1
ATOM 8468 N N . MET B 1 109 ? -38.25 9.602 6.516 1 89.81 109 MET B N 1
ATOM 8469 C CA . MET B 1 109 ? -37.156 10.461 6.98 1 89.81 109 MET B CA 1
ATOM 8470 C C . MET B 1 109 ? -35.875 9.664 7.121 1 89.81 109 MET B C 1
ATOM 8472 O O . MET B 1 109 ? -35.75 8.805 8 1 89.81 109 MET B O 1
ATOM 8476 N N . LYS B 1 110 ? -34.938 10.039 6.289 1 89.31 110 LYS B N 1
ATOM 8477 C CA . LYS B 1 110 ? -33.688 9.312 6.301 1 89.31 110 LYS B CA 1
ATOM 8478 C C . LYS B 1 110 ? -32.688 9.969 7.25 1 89.31 110 LYS B C 1
ATOM 8480 O O . LYS B 1 110 ? -32.469 11.18 7.191 1 89.31 110 LYS B O 1
ATOM 8485 N N . CYS B 1 111 ? -32.094 9.203 8.125 1 92.69 111 CYS B N 1
ATOM 8486 C CA . CYS B 1 111 ? -31.031 9.609 9.039 1 92.69 111 CYS B CA 1
ATOM 8487 C C . CYS B 1 111 ? -29.812 8.695 8.922 1 92.69 111 CYS B C 1
ATOM 8489 O O . CYS B 1 111 ? -29.609 7.812 9.75 1 92.69 111 CYS B O 1
ATOM 8491 N N . GLY B 1 112 ? -28.984 9 7.949 1 93.62 112 GLY B N 1
ATOM 8492 C CA . GLY B 1 112 ? -27.891 8.094 7.684 1 93.62 112 GLY B CA 1
ATOM 8493 C C . GLY B 1 112 ? -28.328 6.75 7.141 1 93.62 112 GLY B C 1
ATOM 8494 O O . GLY B 1 112 ? -29.016 6.684 6.121 1 93.62 112 GLY B O 1
ATOM 8495 N N . LEU B 1 113 ? -27.969 5.699 7.879 1 95.5 113 LEU B N 1
ATOM 8496 C CA . LEU B 1 113 ? -28.375 4.363 7.469 1 95.5 113 LEU B CA 1
ATOM 8497 C C . LEU B 1 113 ? -29.688 3.975 8.141 1 95.5 113 LEU B C 1
ATOM 8499 O O . LEU B 1 113 ? -30.344 3.006 7.734 1 95.5 113 LEU B O 1
ATOM 8503 N N . GLY B 1 114 ? -30.016 4.73 9.219 1 93.81 114 GLY B N 1
ATOM 8504 C CA . GLY B 1 114 ? -31.297 4.555 9.859 1 93.81 114 GLY B CA 1
ATOM 8505 C C . GLY B 1 114 ? -32.344 5.578 9.422 1 93.81 114 GLY B C 1
ATOM 8506 O O . GLY B 1 114 ? -32.062 6.43 8.578 1 93.81 114 GLY B O 1
ATOM 8507 N N . GLY B 1 115 ? -33.562 5.383 9.93 1 92.69 115 GLY B N 1
ATOM 8508 C CA . GLY B 1 115 ? -34.625 6.332 9.555 1 92.69 115 GLY B CA 1
ATOM 8509 C C . GLY B 1 115 ? -35.969 6 10.148 1 92.69 115 GLY B C 1
ATOM 8510 O O . GLY B 1 115 ? -36.062 5.117 11.008 1 92.69 115 GLY B O 1
ATOM 8511 N N . TYR B 1 116 ? -36.969 6.895 9.758 1 92.81 116 TYR B N 1
ATOM 8512 C CA . TYR B 1 116 ? -38.344 6.766 10.188 1 92.81 116 TYR B CA 1
ATOM 8513 C C . TYR B 1 116 ? -39.281 6.66 8.992 1 92.81 116 TYR B C 1
ATOM 8515 O O . TYR B 1 116 ? -39.094 7.328 7.977 1 92.81 116 TYR B O 1
ATOM 8523 N N . LEU B 1 117 ? -40.25 5.715 9.102 1 92.5 117 LEU B N 1
ATOM 8524 C CA . LEU B 1 117 ? -41.344 5.676 8.141 1 92.5 117 LEU B CA 1
ATOM 8525 C C . LEU B 1 117 ? -42.562 6.383 8.695 1 92.5 117 LEU B C 1
ATOM 8527 O O . LEU B 1 117 ? -42.875 6.25 9.883 1 92.5 117 LEU B O 1
ATOM 8531 N N . TYR B 1 118 ? -43.156 7.188 7.867 1 91.62 118 TYR B N 1
ATOM 8532 C CA . TYR B 1 118 ? -44.438 7.812 8.242 1 91.62 118 TYR B CA 1
ATOM 8533 C C . TYR B 1 118 ? -45.625 7.004 7.738 1 91.62 118 TYR B C 1
ATOM 8535 O O . TYR B 1 118 ? -45.906 6.996 6.539 1 91.62 118 TYR B O 1
ATOM 8543 N N . ILE B 1 119 ? -46.281 6.336 8.719 1 92.88 119 ILE B N 1
ATOM 8544 C CA . ILE B 1 119 ? -47.375 5.434 8.359 1 92.88 119 ILE B CA 1
ATOM 8545 C C . ILE B 1 119 ? -48.688 5.988 8.891 1 92.88 119 ILE B C 1
ATOM 8547 O O . ILE B 1 119 ? -48.812 6.285 10.078 1 92.88 119 ILE B O 1
ATOM 8551 N N . GLN B 1 120 ? -49.625 6.039 8.023 1 92.19 120 GLN B N 1
ATOM 8552 C CA . GLN B 1 120 ? -50.938 6.539 8.383 1 92.19 120 GLN B CA 1
ATOM 8553 C C . GLN B 1 120 ? -51.844 5.418 8.93 1 92.19 120 GLN B C 1
ATOM 8555 O O . GLN B 1 120 ? -51.938 4.359 8.305 1 92.19 120 GLN B O 1
ATOM 8560 N N . CYS B 1 121 ? -52.406 5.637 10.102 1 92.25 121 CYS B N 1
ATOM 8561 C CA . CYS B 1 121 ? -53.281 4.656 10.703 1 92.25 121 CYS B CA 1
ATOM 8562 C C . CYS B 1 121 ? -54.594 4.547 9.914 1 92.25 121 CYS B C 1
ATOM 8564 O O . CYS B 1 121 ? -55.156 5.562 9.508 1 92.25 121 CYS B O 1
ATOM 8566 N N . THR B 1 122 ? -55.094 3.428 9.648 1 88.12 122 THR B N 1
ATOM 8567 C CA . THR B 1 122 ? -56.312 3.207 8.859 1 88.12 122 THR B CA 1
ATOM 8568 C C . THR B 1 122 ? -57.531 3.502 9.695 1 88.12 122 THR B C 1
ATOM 8570 O O . THR B 1 122 ? -58.594 3.799 9.148 1 88.12 122 THR B O 1
ATOM 8573 N N . SER B 1 123 ? -57.469 3.467 11.008 1 87.56 123 SER B N 1
ATOM 8574 C CA . SER B 1 123 ? -58.594 3.674 11.891 1 87.56 123 SER B CA 1
ATOM 8575 C C . SER B 1 123 ? -58.781 5.152 12.219 1 87.56 123 SER B C 1
ATOM 8577 O O . SER B 1 123 ? -59.875 5.684 12.102 1 87.56 123 SER B O 1
ATOM 8579 N N . CYS B 1 124 ? -57.719 5.82 12.664 1 90.62 124 CYS B N 1
ATOM 8580 C CA . CYS B 1 124 ? -57.875 7.203 13.109 1 90.62 124 CYS B CA 1
ATOM 8581 C C . CYS B 1 124 ? -57.156 8.156 12.148 1 90.62 124 CYS B C 1
ATOM 8583 O O . CYS B 1 124 ? -57.188 9.375 12.336 1 90.62 124 CYS B O 1
ATOM 8585 N N . GLN B 1 125 ? -56.406 7.805 11.172 1 86.69 125 GLN B N 1
ATOM 8586 C CA . GLN B 1 125 ? -55.719 8.57 10.125 1 86.69 125 GLN B CA 1
ATOM 8587 C C . GLN B 1 125 ? -54.531 9.336 10.688 1 86.69 125 GLN B C 1
ATOM 8589 O O . GLN B 1 125 ? -54 10.211 10.023 1 86.69 125 GLN B O 1
ATOM 8594 N N . GLU B 1 126 ? -54.156 8.945 11.859 1 89.81 126 GLU B N 1
ATOM 8595 C CA . GLU B 1 126 ? -52.969 9.562 12.445 1 89.81 126 GLU B CA 1
ATOM 8596 C C . GLU B 1 126 ? -51.719 9.117 11.719 1 89.81 126 GLU B C 1
ATOM 8598 O O . GLU B 1 126 ? -51.625 7.961 11.297 1 89.81 126 GLU B O 1
ATOM 8603 N N . LEU B 1 127 ? -50.812 10.102 11.609 1 91 127 LEU B N 1
ATOM 8604 C CA . LEU B 1 127 ? -49.5 9.797 11.023 1 91 127 LEU B CA 1
ATOM 8605 C C . LEU B 1 127 ? -48.531 9.344 12.086 1 91 127 LEU B C 1
ATOM 8607 O O . LEU B 1 127 ? -48.031 10.164 12.875 1 91 127 LEU B O 1
ATOM 8611 N N . ASN B 1 128 ? -48.125 8.078 12.039 1 91.69 128 ASN B N 1
ATOM 8612 C CA . ASN B 1 128 ? -47.219 7.496 13.008 1 91.69 128 ASN B CA 1
ATOM 8613 C C . ASN B 1 128 ? -45.781 7.531 12.508 1 91.69 128 ASN B C 1
ATOM 8615 O O . ASN B 1 128 ? -45.5 7.184 11.352 1 91.69 128 ASN B O 1
ATOM 8619 N N . ARG B 1 129 ? -44.875 8.016 13.297 1 90.88 129 ARG B N 1
ATOM 8620 C CA . ARG B 1 129 ? -43.469 7.953 13.008 1 90.88 129 ARG B CA 1
ATOM 8621 C C . ARG B 1 129 ? -42.844 6.645 13.508 1 90.88 129 ARG B C 1
ATOM 8623 O O . ARG B 1 129 ? -42.594 6.496 14.703 1 90.88 129 ARG B O 1
ATOM 8630 N N . VAL B 1 130 ? -42.562 5.77 12.617 1 93.06 130 VAL B N 1
ATOM 8631 C CA . VAL B 1 130 ? -42.125 4.434 12.992 1 93.06 130 VAL B CA 1
ATOM 8632 C C . VAL B 1 130 ? -40.656 4.262 12.648 1 93.06 130 VAL B C 1
ATOM 8634 O O . VAL B 1 130 ? -40.281 4.25 11.469 1 93.06 130 VAL B O 1
ATOM 8637 N N . PRO B 1 131 ? -39.781 4.117 13.695 1 93.06 131 PRO B N 1
ATOM 8638 C CA . PRO B 1 131 ? -38.375 3.859 13.391 1 93.06 131 PRO B CA 1
ATOM 8639 C C . PRO B 1 131 ? -38.125 2.436 12.891 1 93.06 131 PRO B C 1
ATOM 8641 O O . PRO B 1 131 ? -38.781 1.498 13.344 1 93.06 131 PRO B O 1
ATOM 8644 N N . TYR B 1 132 ? -37.281 2.268 11.984 1 93.56 132 TYR B N 1
ATOM 8645 C CA . TYR B 1 132 ? -36.938 0.919 11.531 1 93.56 132 TYR B CA 1
ATOM 8646 C C . TYR B 1 132 ? -35.562 0.526 11.984 1 93.56 132 TYR B C 1
ATOM 8648 O O . TYR B 1 132 ? -34.906 -0.303 11.344 1 93.56 132 TYR B O 1
ATOM 8656 N N . GLY B 1 133 ? -35 1.179 13.078 1 92.19 133 GLY B N 1
ATOM 8657 C CA . GLY B 1 133 ? -33.75 0.866 13.742 1 92.19 133 GLY B CA 1
ATOM 8658 C C . GLY B 1 133 ? -33.688 1.345 15.18 1 92.19 133 GLY B C 1
ATOM 8659 O O . GLY B 1 133 ? -34.438 2.264 15.562 1 92.19 133 GLY B O 1
ATOM 8660 N N . SER B 1 134 ? -32.812 0.751 15.922 1 90.38 134 SER B N 1
ATOM 8661 C CA . SER B 1 134 ? -32.656 1.132 17.328 1 90.38 134 SER B CA 1
ATOM 8662 C C . SER B 1 134 ? -31.828 2.406 17.469 1 90.38 134 SER B C 1
ATOM 8664 O O . SER B 1 134 ? -31 2.719 16.594 1 90.38 134 SER B O 1
ATOM 8666 N N . THR B 1 135 ? -32.094 3.154 18.484 1 89.94 135 THR B N 1
ATOM 8667 C CA . THR B 1 135 ? -31.406 4.418 18.719 1 89.94 135 THR B CA 1
ATOM 8668 C C . THR B 1 135 ? -30.703 4.41 20.062 1 89.94 135 THR B C 1
ATOM 8670 O O . THR B 1 135 ? -30.922 3.518 20.891 1 89.94 135 THR B O 1
ATOM 8673 N N . HIS B 1 136 ? -29.656 5.246 20.203 1 87.12 136 HIS B N 1
ATOM 8674 C CA . HIS B 1 136 ? -28.953 5.426 21.453 1 87.12 136 HIS B CA 1
ATOM 8675 C C . HIS B 1 136 ? -28.531 6.883 21.656 1 87.12 136 HIS B C 1
ATOM 8677 O O . HIS B 1 136 ? -28.547 7.668 20.703 1 87.12 136 HIS B O 1
ATOM 8683 N N . LYS B 1 137 ? -28.312 7.246 22.859 1 82.44 137 LYS B N 1
ATOM 8684 C CA . LYS B 1 137 ? -27.812 8.578 23.188 1 82.44 137 LYS B CA 1
ATOM 8685 C C . LYS B 1 137 ? -26.438 8.5 23.844 1 82.44 137 LYS B C 1
ATOM 8687 O O . LYS B 1 137 ? -26.172 7.602 24.656 1 82.44 137 LYS B O 1
ATOM 8692 N N . GLU B 1 138 ? -25.547 9.32 23.328 1 73.25 138 GLU B N 1
ATOM 8693 C CA . GLU B 1 138 ? -24.203 9.359 23.906 1 73.25 138 GLU B CA 1
ATOM 8694 C C . GLU B 1 138 ? -24.25 9.836 25.359 1 73.25 138 GLU B C 1
ATOM 8696 O O . GLU B 1 138 ? -23.625 9.234 26.234 1 73.25 138 GLU B O 1
ATOM 8701 N N . ASN B 1 139 ? -24.953 11.008 25.469 1 65.75 139 ASN B N 1
ATOM 8702 C CA . ASN B 1 139 ? -25.234 11.531 26.812 1 65.75 139 ASN B CA 1
ATOM 8703 C C . ASN B 1 139 ? -26.719 11.445 27.141 1 65.75 139 ASN B C 1
ATOM 8705 O O . ASN B 1 139 ? -27.547 12.086 26.5 1 65.75 139 ASN B O 1
ATOM 8709 N N . PRO B 1 140 ? -27.062 10.531 27.984 1 64.12 140 PRO B N 1
ATOM 8710 C CA . PRO B 1 140 ? -28.469 10.328 28.312 1 64.12 140 PRO B CA 1
ATOM 8711 C C . PRO B 1 140 ? -29.188 11.625 28.672 1 64.12 140 PRO B C 1
ATOM 8713 O O . PRO B 1 140 ? -30.406 11.734 28.516 1 64.12 140 PRO B O 1
ATOM 8716 N N . SER B 1 141 ? -28.328 12.625 29.078 1 64.81 141 SER B N 1
ATOM 8717 C CA . SER B 1 141 ? -28.953 13.852 29.562 1 64.81 141 SER B CA 1
ATOM 8718 C C . SER B 1 141 ? -29.109 14.867 28.438 1 64.81 141 SER B C 1
ATOM 8720 O O . SER B 1 141 ? -29.734 15.914 28.625 1 64.81 141 SER B O 1
ATOM 8722 N N . SER B 1 142 ? -28.703 14.5 27.266 1 64.56 142 SER B N 1
ATOM 8723 C CA . SER B 1 142 ? -28.75 15.461 26.172 1 64.56 142 SER B CA 1
ATOM 8724 C C . SER B 1 142 ? -30.156 15.547 25.578 1 64.56 142 SER B C 1
ATOM 8726 O O . SER B 1 142 ? -30.844 14.531 25.438 1 64.56 142 SER B O 1
ATOM 8728 N N . LYS B 1 143 ? -30.797 16.703 25.406 1 65 143 LYS B N 1
ATOM 8729 C CA . LYS B 1 143 ? -32.156 16.922 24.906 1 65 143 LYS B CA 1
ATOM 8730 C C . LYS B 1 143 ? -32.219 16.719 23.391 1 65 143 LYS B C 1
ATOM 8732 O O . LYS B 1 143 ? -33.312 16.688 22.812 1 65 143 LYS B O 1
ATOM 8737 N N . GLY B 1 144 ? -31.172 16.406 22.656 1 68.06 144 GLY B N 1
ATOM 8738 C CA . GLY B 1 144 ? -31.219 16.281 21.203 1 68.06 144 GLY B CA 1
ATOM 8739 C C . GLY B 1 144 ? -31.734 14.938 20.75 1 68.06 144 GLY B C 1
ATOM 8740 O O . GLY B 1 144 ? -32.062 14.07 21.562 1 68.06 144 GLY B O 1
ATOM 8741 N N . MET B 1 145 ? -32.125 14.781 19.375 1 77.19 145 MET B N 1
ATOM 8742 C CA . MET B 1 145 ? -32.594 13.523 18.797 1 77.19 145 MET B CA 1
ATOM 8743 C C . MET B 1 145 ? -31.562 12.414 18.984 1 77.19 145 MET B C 1
ATOM 8745 O O . MET B 1 145 ? -30.359 12.656 18.891 1 77.19 145 MET B O 1
ATOM 8749 N N . PRO B 1 146 ? -32 11.281 19.375 1 84.25 146 PRO B N 1
ATOM 8750 C CA . PRO B 1 146 ? -31.078 10.164 19.5 1 84.25 146 PRO B CA 1
ATOM 8751 C C . PRO B 1 146 ? -30.453 9.75 18.172 1 84.25 146 PRO B C 1
ATOM 8753 O O . PRO B 1 146 ? -30.984 10.094 17.109 1 84.25 146 PRO B O 1
ATOM 8756 N N . SER B 1 147 ? -29.344 9.211 18.266 1 89 147 SER B N 1
ATOM 8757 C CA . SER B 1 147 ? -28.656 8.703 17.078 1 89 147 SER B CA 1
ATOM 8758 C C . SER B 1 147 ? -28.969 7.23 16.859 1 89 147 SER B C 1
ATOM 8760 O O . SER B 1 147 ? -29.125 6.469 17.812 1 89 147 SER B O 1
ATOM 8762 N N . PHE B 1 148 ? -29.125 6.887 15.648 1 93.5 148 PHE B N 1
ATOM 8763 C CA . PHE B 1 148 ? -29.375 5.48 15.344 1 93.5 148 PHE B CA 1
ATOM 8764 C C . PHE B 1 148 ? -28.125 4.645 15.609 1 93.5 148 PHE B C 1
ATOM 8766 O O . PHE B 1 148 ? -27.016 5.055 15.281 1 93.5 148 PHE B O 1
ATOM 8773 N N . CYS B 1 149 ? -28.203 3.447 16.188 1 93.69 149 CYS B N 1
ATOM 8774 C CA . CYS B 1 149 ? -27.094 2.559 16.531 1 93.69 149 CYS B CA 1
ATOM 8775 C C . CYS B 1 149 ? -26.328 2.156 15.281 1 93.69 149 CYS B C 1
ATOM 8777 O O . CYS B 1 149 ? -25.109 2.02 15.32 1 93.69 149 CYS B O 1
ATOM 8779 N N . VAL B 1 150 ? -27.047 2.01 14.203 1 95.94 150 VAL B N 1
ATOM 8780 C CA . VAL B 1 150 ? -26.422 1.563 12.961 1 95.94 150 VAL B CA 1
ATOM 8781 C C . VAL B 1 150 ? -25.438 2.613 12.477 1 95.94 150 VAL B C 1
ATOM 8783 O O . VAL B 1 150 ? -24.406 2.275 11.891 1 95.94 150 VAL B O 1
ATOM 8786 N N . ASN B 1 151 ? -25.703 3.844 12.727 1 96.5 151 ASN B N 1
ATOM 8787 C CA . ASN B 1 151 ? -24.797 4.918 12.305 1 96.5 151 ASN B CA 1
ATOM 8788 C C . ASN B 1 151 ? -23.5 4.895 13.094 1 96.5 151 ASN B C 1
ATOM 8790 O O . ASN B 1 151 ? -22.422 5.121 12.523 1 96.5 151 ASN B O 1
ATOM 8794 N N . THR B 1 152 ? -23.562 4.652 14.359 1 95.88 152 THR B N 1
ATOM 8795 C CA . THR B 1 152 ? -22.375 4.539 15.188 1 95.88 152 THR B CA 1
ATOM 8796 C C . THR B 1 152 ? -21.562 3.307 14.805 1 95.88 152 THR B C 1
ATOM 8798 O O . THR B 1 152 ? -20.328 3.361 14.75 1 95.88 152 THR B O 1
ATOM 8801 N N . LYS B 1 153 ? -22.25 2.268 14.531 1 97.06 153 LYS B N 1
ATOM 8802 C CA . LYS B 1 153 ? -21.578 1.041 14.133 1 97.06 153 LYS B CA 1
ATOM 8803 C C . LYS B 1 153 ? -20.953 1.185 12.75 1 97.06 153 LYS B C 1
ATOM 8805 O O . LYS B 1 153 ? -19.938 0.552 12.453 1 97.06 153 LYS B O 1
ATOM 8810 N N . LEU B 1 154 ? -21.594 2.012 11.945 1 97.81 154 LEU B N 1
ATOM 8811 C CA . LEU B 1 154 ? -20.984 2.324 10.656 1 97.81 154 LEU B CA 1
ATOM 8812 C C . LEU B 1 154 ? -19.656 3.061 10.852 1 97.81 154 LEU B C 1
ATOM 8814 O O . LEU B 1 154 ? -18.688 2.811 10.133 1 97.81 154 LEU B O 1
ATOM 8818 N N . GLY B 1 155 ? -19.641 4.004 11.805 1 97.88 155 GLY B N 1
ATOM 8819 C CA . GLY B 1 155 ? -18.391 4.668 12.141 1 97.88 155 GLY B CA 1
ATOM 8820 C C . GLY B 1 155 ? -17.281 3.701 12.539 1 97.88 155 GLY B C 1
ATOM 8821 O O . GLY B 1 155 ? -16.141 3.85 12.117 1 97.88 155 GLY B O 1
ATOM 8822 N N . ALA B 1 156 ? -17.641 2.711 13.281 1 98.06 156 ALA B N 1
ATOM 8823 C CA . ALA B 1 156 ? -16.688 1.695 13.703 1 98.06 156 ALA B CA 1
ATOM 8824 C C . ALA B 1 156 ? -16.219 0.848 12.523 1 98.06 156 ALA B C 1
ATOM 8826 O O . ALA B 1 156 ? -15.047 0.482 12.438 1 98.06 156 ALA B O 1
ATOM 8827 N N . ALA B 1 157 ? -17.172 0.597 11.641 1 97.75 157 ALA B N 1
ATOM 8828 C CA . ALA B 1 157 ? -16.828 -0.181 10.453 1 97.75 157 ALA B CA 1
ATOM 8829 C C . ALA B 1 157 ? -15.867 0.593 9.547 1 97.75 157 ALA B C 1
ATOM 8831 O O . ALA B 1 157 ? -14.992 0.004 8.906 1 97.75 157 ALA B O 1
ATOM 8832 N N . MET B 1 158 ? -16.047 1.854 9.484 1 97.69 158 MET B N 1
ATOM 8833 C CA . MET B 1 158 ? -15.164 2.711 8.703 1 97.69 158 MET B CA 1
ATOM 8834 C C . MET B 1 158 ? -13.727 2.613 9.211 1 97.69 158 MET B C 1
ATOM 8836 O O . MET B 1 158 ? -12.789 2.488 8.422 1 97.69 158 MET B O 1
ATOM 8840 N N . ILE B 1 159 ? -13.594 2.607 10.469 1 97.88 159 ILE B N 1
ATOM 8841 C CA . ILE B 1 159 ? -12.289 2.607 11.117 1 97.88 159 ILE B CA 1
ATOM 8842 C C . ILE B 1 159 ? -11.656 1.223 11 1 97.88 159 ILE B C 1
ATOM 8844 O O . ILE B 1 159 ? -10.461 1.1 10.719 1 97.88 159 ILE B O 1
ATOM 8848 N N . ASP B 1 160 ? -12.422 0.238 11.086 1 97 160 ASP B N 1
ATOM 8849 C CA . ASP B 1 160 ? -11.906 -1.122 11.188 1 97 160 ASP B CA 1
ATOM 8850 C C . ASP B 1 160 ? -11.594 -1.7 9.805 1 97 160 ASP B C 1
ATOM 8852 O O . ASP B 1 160 ? -10.602 -2.404 9.633 1 97 160 ASP B O 1
ATOM 8856 N N . SER B 1 161 ? -12.508 -1.448 8.852 1 94.62 161 SER B N 1
ATOM 8857 C CA . SER B 1 161 ? -12.336 -2.268 7.656 1 94.62 161 SER B CA 1
ATOM 8858 C C . SER B 1 161 ? -12.688 -1.489 6.395 1 94.62 161 SER B C 1
ATOM 8860 O O . SER B 1 161 ? -12.211 -1.812 5.305 1 94.62 161 SER B O 1
ATOM 8862 N N . LEU B 1 162 ? -13.539 -0.536 6.367 1 93.75 162 LEU B N 1
ATOM 8863 C CA . LEU B 1 162 ? -14.102 0.072 5.168 1 93.75 162 LEU B CA 1
ATOM 8864 C C . LEU B 1 162 ? -13.211 1.193 4.648 1 93.75 162 LEU B C 1
ATOM 8866 O O . LEU B 1 162 ? -13.047 1.353 3.439 1 93.75 162 LEU B O 1
ATOM 8870 N N . GLY B 1 163 ? -12.773 2.061 5.547 1 93.19 163 GLY B N 1
ATOM 8871 C CA . GLY B 1 163 ? -11.938 3.162 5.102 1 93.19 163 GLY B CA 1
ATOM 8872 C C . GLY B 1 163 ? -12.617 4.516 5.223 1 93.19 163 GLY B C 1
ATOM 8873 O O . GLY B 1 163 ? -13.375 4.75 6.164 1 93.19 163 GLY B O 1
ATOM 8874 N N . GLY B 1 164 ? -12.344 5.426 4.336 1 93.25 164 GLY B N 1
ATOM 8875 C CA . GLY B 1 164 ? -12.805 6.805 4.438 1 93.25 164 GLY B CA 1
ATOM 8876 C C . GLY B 1 164 ? -14.211 7.004 3.916 1 93.25 164 GLY B C 1
ATOM 8877 O O . GLY B 1 164 ? -14.859 6.047 3.48 1 93.25 164 GLY B O 1
ATOM 8878 N N . PRO B 1 165 ? -14.711 8.219 4.008 1 95.06 165 PRO B N 1
ATOM 8879 C CA . PRO B 1 165 ? -16.094 8.531 3.633 1 95.06 165 PRO B CA 1
ATOM 8880 C C . PRO B 1 165 ? -16.375 8.242 2.162 1 95.06 165 PRO B C 1
ATOM 8882 O O . PRO B 1 165 ? -17.469 7.777 1.824 1 95.06 165 PRO B O 1
ATOM 8885 N N . GLN B 1 166 ? -15.477 8.477 1.302 1 94.19 166 GLN B N 1
ATOM 8886 C CA . GLN B 1 166 ? -15.711 8.234 -0.118 1 94.19 166 GLN B CA 1
ATOM 8887 C C . GLN B 1 166 ? -15.914 6.75 -0.398 1 94.19 166 GLN B C 1
ATOM 8889 O O . GLN B 1 166 ? -16.781 6.375 -1.182 1 94.19 166 GLN B O 1
ATOM 8894 N N . ARG B 1 167 ? -15.109 5.965 0.155 1 94.44 167 ARG B N 1
ATOM 8895 C CA . ARG B 1 167 ? -15.227 4.52 -0.03 1 94.44 167 ARG B CA 1
ATOM 8896 C C . ARG B 1 167 ? -16.562 4.008 0.512 1 94.44 167 ARG B C 1
ATOM 8898 O O . ARG B 1 167 ? -17.156 3.105 -0.068 1 94.44 167 ARG B O 1
ATOM 8905 N N . VAL B 1 168 ? -16.984 4.582 1.607 1 96.94 168 VAL B N 1
ATOM 8906 C CA . VAL B 1 168 ? -18.25 4.191 2.205 1 96.94 168 VAL B CA 1
ATOM 8907 C C . VAL B 1 168 ? -19.391 4.465 1.225 1 96.94 168 VAL B C 1
ATOM 8909 O O . VAL B 1 168 ? -20.219 3.588 0.957 1 96.94 168 VAL B O 1
ATOM 8912 N N . ASN B 1 169 ? -19.375 5.66 0.707 1 97.25 169 ASN B N 1
ATOM 8913 C CA . ASN B 1 169 ? -20.438 6.023 -0.221 1 97.25 169 ASN B CA 1
ATOM 8914 C C . ASN B 1 169 ? -20.359 5.219 -1.515 1 97.25 169 ASN B C 1
ATOM 8916 O O . ASN B 1 169 ? -21.375 4.91 -2.127 1 97.25 169 ASN B O 1
ATOM 8920 N N . ASN B 1 170 ? -19.141 4.859 -1.98 1 96.62 170 ASN B N 1
ATOM 8921 C CA . ASN B 1 170 ? -19 3.984 -3.141 1 96.62 170 ASN B CA 1
ATOM 8922 C C . ASN B 1 170 ? -19.703 2.643 -2.916 1 96.62 170 ASN B C 1
ATOM 8924 O O . ASN B 1 170 ? -20.391 2.141 -3.803 1 96.62 170 ASN B O 1
ATOM 8928 N N . VAL B 1 171 ? -19.516 2.102 -1.726 1 97.06 171 VAL B N 1
ATOM 8929 C CA . VAL B 1 171 ? -20.094 0.801 -1.405 1 97.06 171 VAL B CA 1
ATOM 8930 C C . VAL B 1 171 ? -21.609 0.928 -1.264 1 97.06 171 VAL B C 1
ATOM 8932 O O . VAL B 1 171 ? -22.359 0.138 -1.839 1 97.06 171 VAL B O 1
ATOM 8935 N N . LEU B 1 172 ? -22.047 1.975 -0.519 1 97.25 172 LEU B N 1
ATOM 8936 C CA . LEU B 1 172 ? -23.469 2.156 -0.27 1 97.25 172 LEU B CA 1
ATOM 8937 C C . LEU B 1 172 ? -24.234 2.344 -1.578 1 97.25 172 LEU B C 1
ATOM 8939 O O . LEU B 1 172 ? -25.25 1.688 -1.809 1 97.25 172 LEU B O 1
ATOM 8943 N N . THR B 1 173 ? -23.719 3.15 -2.451 1 96.19 173 THR B N 1
ATOM 8944 C CA . THR B 1 173 ? -24.453 3.471 -3.674 1 96.19 173 THR B CA 1
ATOM 8945 C C . THR B 1 173 ? -24.391 2.305 -4.656 1 96.19 173 THR B C 1
ATOM 8947 O O . THR B 1 173 ? -25.328 2.096 -5.438 1 96.19 173 THR B O 1
ATOM 8950 N N . THR B 1 174 ? -23.297 1.587 -4.664 1 96.44 174 THR B N 1
ATOM 8951 C CA . THR B 1 174 ? -23.234 0.412 -5.527 1 96.44 174 THR B CA 1
ATOM 8952 C C . THR B 1 174 ? -24.297 -0.602 -5.133 1 96.44 174 THR B C 1
ATOM 8954 O O . THR B 1 174 ? -24.844 -1.303 -5.988 1 96.44 174 THR B O 1
ATOM 8957 N N . LEU B 1 175 ? -24.625 -0.668 -3.826 1 96.56 175 LEU B N 1
ATOM 8958 C CA . LEU B 1 175 ? -25.688 -1.535 -3.334 1 96.56 175 LEU B CA 1
ATOM 8959 C C . LEU B 1 175 ? -27.047 -0.864 -3.488 1 96.56 175 LEU B C 1
ATOM 8961 O O . LEU B 1 175 ? -28.062 -1.404 -3.043 1 96.56 175 LEU B O 1
ATOM 8965 N N . ASN B 1 176 ? -27.078 0.332 -4.039 1 95.69 176 ASN B N 1
ATOM 8966 C CA . ASN B 1 176 ? -28.266 1.131 -4.281 1 95.69 176 ASN B CA 1
ATOM 8967 C C . ASN B 1 176 ? -28.891 1.625 -2.977 1 95.69 176 ASN B C 1
ATOM 8969 O O . ASN B 1 176 ? -30.109 1.629 -2.828 1 95.69 176 ASN B O 1
ATOM 8973 N N . LEU B 1 177 ? -28.031 1.879 -1.975 1 96.19 177 LEU B N 1
ATOM 8974 C CA . LEU B 1 177 ? -28.406 2.586 -0.755 1 96.19 177 LEU B CA 1
ATOM 8975 C C . LEU B 1 177 ? -28.172 4.086 -0.901 1 96.19 177 LEU B C 1
ATOM 8977 O O . LEU B 1 177 ? -27.328 4.508 -1.693 1 96.19 177 LEU B O 1
ATOM 8981 N N . PRO B 1 178 ? -28.875 4.895 -0.199 1 93.25 178 PRO B N 1
ATOM 8982 C CA . PRO B 1 178 ? -28.656 6.34 -0.28 1 93.25 178 PRO B CA 1
ATOM 8983 C C . PRO B 1 178 ? -27.281 6.75 0.24 1 93.25 178 PRO B C 1
ATOM 8985 O O . PRO B 1 178 ? -26.797 6.188 1.227 1 93.25 178 PRO B O 1
ATOM 8988 N N . SER B 1 179 ? -26.688 7.652 -0.448 1 94.75 179 SER B N 1
ATOM 8989 C CA . SER B 1 179 ? -25.391 8.156 -0.007 1 94.75 179 SER B CA 1
ATOM 8990 C C . SER B 1 179 ? -25.531 9.031 1.231 1 94.75 179 SER B C 1
ATOM 8992 O O . SER B 1 179 ? -26.625 9.539 1.52 1 94.75 179 SER B O 1
ATOM 8994 N N . ILE B 1 180 ? -24.562 9.148 1.999 1 96.56 180 ILE B N 1
ATOM 8995 C CA . ILE B 1 180 ? -24.5 9.977 3.201 1 96.56 180 ILE B CA 1
ATOM 8996 C C . ILE B 1 180 ? -23.484 11.094 3.008 1 96.56 180 ILE B C 1
ATOM 8998 O O . ILE B 1 180 ? -22.422 10.875 2.42 1 96.56 180 ILE B O 1
ATOM 9002 N N . SER B 1 181 ? -23.734 12.227 3.477 1 94.62 181 SER B N 1
ATOM 9003 C CA . SER B 1 181 ? -22.828 13.359 3.33 1 94.62 181 SER B CA 1
ATOM 9004 C C . SER B 1 181 ? -21.516 13.109 4.055 1 94.62 181 SER B C 1
ATOM 9006 O O . SER B 1 181 ? -21.484 12.414 5.074 1 94.62 181 SER B O 1
ATOM 9008 N N . HIS B 1 182 ? -20.484 13.664 3.561 1 93.94 182 HIS B N 1
ATOM 9009 C CA . HIS B 1 182 ? -19.156 13.5 4.141 1 93.94 182 HIS B CA 1
ATOM 9010 C C . HIS B 1 182 ? -19.109 14.055 5.562 1 93.94 182 HIS B C 1
ATOM 9012 O O . HIS B 1 182 ? -18.438 13.484 6.43 1 93.94 182 HIS B O 1
ATOM 9018 N N . LYS B 1 183 ? -19.766 15.109 5.77 1 93.12 183 LYS B N 1
ATOM 9019 C CA . LYS B 1 183 ? -19.797 15.727 7.094 1 93.12 183 LYS B CA 1
ATOM 9020 C C . LYS B 1 183 ? -20.422 14.789 8.125 1 93.12 183 LYS B C 1
ATOM 9022 O O . LYS B 1 183 ? -19.875 14.609 9.219 1 93.12 183 LYS B O 1
ATOM 9027 N N . ASN B 1 184 ? -21.516 14.172 7.73 1 94.81 184 ASN B N 1
ATOM 9028 C CA . ASN B 1 184 ? -22.203 13.258 8.641 1 94.81 184 ASN B CA 1
ATOM 9029 C C . ASN B 1 184 ? -21.375 12 8.883 1 94.81 184 ASN B C 1
ATOM 9031 O O . ASN B 1 184 ? -21.359 11.461 9.992 1 94.81 184 ASN B O 1
ATOM 9035 N N . LEU B 1 185 ? -20.766 11.539 7.852 1 97.12 185 LEU B N 1
ATOM 9036 C CA . LEU B 1 185 ? -19.922 10.359 8.008 1 97.12 185 LEU B CA 1
ATOM 9037 C C . LEU B 1 185 ? -18.766 10.641 8.953 1 97.12 185 LEU B C 1
ATOM 9039 O O . LEU B 1 185 ? -18.359 9.773 9.734 1 97.12 185 LEU B O 1
ATOM 9043 N N . LYS B 1 186 ? -18.219 11.836 8.867 1 95.69 186 LYS B N 1
ATOM 9044 C CA . LYS B 1 186 ? -17.125 12.211 9.758 1 95.69 186 LYS B CA 1
ATOM 9045 C C . LYS B 1 186 ? -17.594 12.297 11.211 1 95.69 186 LYS B C 1
ATOM 9047 O O . LYS B 1 186 ? -16.859 11.938 12.133 1 95.69 186 LYS B O 1
ATOM 9052 N N . VAL B 1 187 ? -18.797 12.797 11.359 1 94.88 187 VAL B N 1
ATOM 9053 C CA . VAL B 1 187 ? -19.375 12.844 12.703 1 94.88 187 VAL B CA 1
ATOM 9054 C C . VAL B 1 187 ? -19.516 11.43 13.258 1 94.88 187 VAL B C 1
ATOM 9056 O O . VAL B 1 187 ? -19.219 11.188 14.43 1 94.88 187 VAL B O 1
ATOM 9059 N N . MET B 1 188 ? -19.953 10.508 12.414 1 96.56 188 MET B N 1
ATOM 9060 C CA . MET B 1 188 ? -20.094 9.117 12.82 1 96.56 188 MET B CA 1
ATOM 9061 C C . MET B 1 188 ? -18.75 8.5 13.156 1 96.56 188 MET B C 1
ATOM 9063 O O . MET B 1 188 ? -18.625 7.75 14.125 1 96.56 188 MET B O 1
ATOM 9067 N N . GLU B 1 189 ? -17.766 8.805 12.359 1 97.12 189 GLU B N 1
ATOM 9068 C CA . GLU B 1 189 ? -16.422 8.305 12.594 1 97.12 189 GLU B CA 1
ATOM 9069 C C . GLU B 1 189 ? -15.867 8.805 13.93 1 97.12 189 GLU B C 1
ATOM 9071 O O . GLU B 1 189 ? -15.242 8.047 14.672 1 97.12 189 GLU B O 1
ATOM 9076 N N . ARG B 1 190 ? -16.094 10.094 14.219 1 96.5 190 ARG B N 1
ATOM 9077 C CA . ARG B 1 190 ? -15.594 10.695 15.45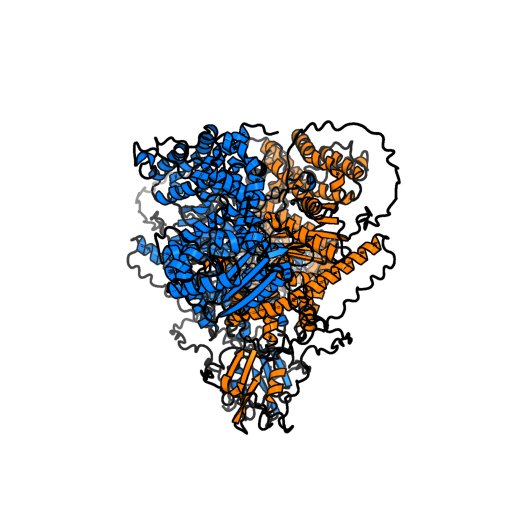3 1 96.5 190 ARG B CA 1
ATOM 9078 C C . ARG B 1 190 ? -16.281 10.094 16.672 1 96.5 190 ARG B C 1
ATOM 9080 O O . ARG B 1 190 ? -15.633 9.828 17.688 1 96.5 190 ARG B O 1
ATOM 9087 N N . ARG B 1 191 ? -17.531 9.844 16.547 1 94.69 191 ARG B N 1
ATOM 9088 C CA . ARG B 1 191 ? -18.266 9.227 17.641 1 94.69 191 ARG B CA 1
ATOM 9089 C C . ARG B 1 191 ? -17.734 7.836 17.953 1 94.69 191 ARG B C 1
ATOM 9091 O O . ARG B 1 191 ? -17.406 7.539 19.094 1 94.69 191 ARG B O 1
ATOM 9098 N N . ALA B 1 192 ? -17.656 7.031 16.953 1 96.88 192 ALA B N 1
ATOM 9099 C CA . ALA B 1 192 ? -17.141 5.676 17.141 1 96.88 192 ALA B CA 1
ATOM 9100 C C . ALA B 1 192 ? -15.664 5.699 17.5 1 96.88 192 ALA B C 1
ATOM 9102 O O . ALA B 1 192 ? -15.203 4.875 18.297 1 96.88 192 ALA B O 1
ATOM 9103 N N . GLY B 1 193 ? -14.898 6.609 16.875 1 97.62 193 GLY B N 1
ATOM 9104 C CA . GLY B 1 193 ? -13.477 6.734 17.125 1 97.62 193 GLY B CA 1
ATOM 9105 C C . GLY B 1 193 ? -13.156 7.059 18.578 1 97.62 193 GLY B C 1
ATOM 9106 O O . GLY B 1 193 ? -12.219 6.508 19.156 1 97.62 193 GLY B O 1
ATOM 9107 N N . ASP B 1 194 ? -13.938 7.922 19.125 1 96.12 194 ASP B N 1
ATOM 9108 C CA . ASP B 1 194 ? -13.75 8.273 20.531 1 96.12 194 ASP B CA 1
ATOM 9109 C C . ASP B 1 194 ? -13.977 7.07 21.438 1 96.12 194 ASP B C 1
ATOM 9111 O O . ASP B 1 194 ? -13.242 6.863 22.406 1 96.12 194 ASP B O 1
ATOM 9115 N N . MET B 1 195 ? -14.992 6.258 21.109 1 96.19 195 MET B N 1
ATOM 9116 C CA . MET B 1 195 ? -15.281 5.051 21.875 1 96.19 195 MET B CA 1
ATOM 9117 C C . MET B 1 195 ? -14.125 4.055 21.781 1 96.19 195 MET B C 1
ATOM 9119 O O . MET B 1 195 ? -13.703 3.484 22.781 1 96.19 195 MET B O 1
ATOM 9123 N N . ILE B 1 196 ? -13.641 3.916 20.625 1 97.75 196 ILE B N 1
ATOM 9124 C CA . ILE B 1 196 ? -12.562 2.957 20.375 1 97.75 196 ILE B CA 1
ATOM 9125 C C . ILE B 1 196 ? -11.281 3.432 21.047 1 97.75 196 ILE B C 1
ATOM 9127 O O . ILE B 1 196 ? -10.539 2.629 21.625 1 97.75 196 ILE B O 1
ATOM 9131 N N . GLU B 1 197 ? -11.016 4.715 20.906 1 97.31 197 GLU B N 1
ATOM 9132 C CA . GLU B 1 197 ? -9.82 5.281 21.531 1 97.31 197 GLU B CA 1
ATOM 9133 C C . GLU B 1 197 ? -9.844 5.074 23.047 1 97.31 197 GLU B C 1
ATOM 9135 O O . GLU B 1 197 ? -8.828 4.719 23.656 1 97.31 197 GLU B O 1
ATOM 9140 N N . ASP B 1 198 ? -11.008 5.25 23.641 1 96.19 198 ASP B N 1
ATOM 9141 C CA . ASP B 1 198 ? -11.156 5.039 25.078 1 96.19 198 ASP B CA 1
ATOM 9142 C C . ASP B 1 198 ? -10.891 3.58 25.453 1 96.19 198 ASP B C 1
ATOM 9144 O O . ASP B 1 198 ? -10.164 3.301 26.406 1 96.19 198 ASP B O 1
ATOM 9148 N N . PHE B 1 199 ? -11.461 2.711 24.812 1 96.38 199 PHE B N 1
ATOM 9149 C CA . PHE B 1 199 ? -11.281 1.289 25.078 1 96.38 199 PHE B CA 1
ATOM 9150 C C . PHE B 1 199 ? -9.836 0.876 24.859 1 96.38 199 PHE B C 1
ATOM 9152 O O . PHE B 1 199 ? -9.281 0.09 25.625 1 96.38 199 PHE B O 1
ATOM 9159 N N . ALA B 1 200 ? -9.234 1.369 23.734 1 98.25 200 ALA B N 1
ATOM 9160 C CA . ALA B 1 200 ? -7.848 1.035 23.406 1 98.25 200 ALA B CA 1
ATOM 9161 C C . ALA B 1 200 ? -6.898 1.51 24.5 1 98.25 200 ALA B C 1
ATOM 9163 O O . ALA B 1 200 ? -5.965 0.794 24.875 1 98.25 200 ALA B O 1
ATOM 9164 N N . ASN B 1 201 ? -7.109 2.766 24.984 1 96.62 201 ASN B N 1
ATOM 9165 C CA . ASN B 1 201 ? -6.27 3.293 26.062 1 96.62 201 ASN B CA 1
ATOM 9166 C C . ASN B 1 201 ? -6.379 2.449 27.328 1 96.62 201 ASN B C 1
ATOM 9168 O O . ASN B 1 201 ? -5.371 2.166 27.969 1 96.62 201 ASN B O 1
ATOM 9172 N N . MET B 1 202 ? -7.566 2.004 27.594 1 95.75 202 MET B N 1
ATOM 9173 C CA . MET B 1 202 ? -7.781 1.136 28.734 1 95.75 202 MET B CA 1
ATOM 9174 C C . MET B 1 202 ? -7.078 -0.205 28.547 1 95.75 202 MET B C 1
ATOM 9176 O O . MET B 1 202 ? -6.434 -0.709 29.469 1 95.75 202 MET B O 1
ATOM 9180 N N . SER B 1 203 ? -7.25 -0.734 27.406 1 96.31 203 SER B N 1
ATOM 9181 C CA . SER B 1 203 ? -6.645 -2.027 27.109 1 96.31 203 SER B CA 1
ATOM 9182 C C . SER B 1 203 ? -5.121 -1.952 27.156 1 96.31 203 SER B C 1
ATOM 9184 O O . SER B 1 203 ? -4.469 -2.844 27.703 1 96.31 203 SER B O 1
ATOM 9186 N N . MET B 1 204 ? -4.496 -0.923 26.641 1 97 204 MET B N 1
ATOM 9187 C CA . MET B 1 204 ? -3.047 -0.758 26.609 1 97 204 MET B CA 1
ATOM 9188 C C . MET B 1 204 ? -2.498 -0.587 28.031 1 97 204 MET B C 1
ATOM 9190 O O . MET B 1 204 ? -1.474 -1.176 28.375 1 97 204 MET B O 1
ATOM 9194 N N . GLU B 1 205 ? -3.184 0.205 28.812 1 95.38 205 GLU B N 1
ATOM 9195 C CA . GLU B 1 205 ? -2.754 0.402 30.188 1 95.38 205 GLU B CA 1
ATOM 9196 C C . GLU B 1 205 ? -2.842 -0.896 30.984 1 95.38 205 GLU B C 1
ATOM 9198 O O . GLU B 1 205 ? -1.927 -1.229 31.75 1 95.38 205 GLU B O 1
ATOM 9203 N N . ARG B 1 206 ? -3.928 -1.607 30.828 1 94.38 206 ARG B N 1
ATOM 9204 C CA . ARG B 1 206 ? -4.129 -2.869 31.547 1 94.38 206 ARG B CA 1
ATOM 9205 C C . ARG B 1 206 ? -3.059 -3.887 31.156 1 94.38 206 ARG B C 1
ATOM 9207 O O . ARG B 1 206 ? -2.455 -4.52 32.031 1 94.38 206 ARG B O 1
ATOM 9214 N N . ARG B 1 207 ? -2.814 -4.035 29.906 1 94.75 207 ARG B N 1
ATOM 9215 C CA . ARG B 1 207 ? -1.844 -5.016 29.438 1 94.75 207 ARG B CA 1
ATOM 9216 C C . ARG B 1 207 ? -0.426 -4.617 29.828 1 94.75 207 ARG B C 1
ATOM 9218 O O . ARG B 1 207 ? 0.415 -5.477 30.109 1 94.75 207 ARG B O 1
ATOM 9225 N N . GLY B 1 208 ? -0.146 -3.289 29.781 1 93.75 208 GLY B N 1
ATOM 9226 C CA . GLY B 1 208 ? 1.143 -2.807 30.25 1 93.75 208 GLY B CA 1
ATOM 9227 C C . GLY B 1 208 ? 1.391 -3.109 31.719 1 93.75 208 GLY B C 1
ATOM 9228 O O . GLY B 1 208 ? 2.469 -3.582 32.094 1 93.75 208 GLY B O 1
ATOM 9229 N N . ARG B 1 209 ? 0.424 -2.975 32.5 1 94.06 209 ARG B N 1
ATOM 9230 C CA . ARG B 1 209 ? 0.54 -3.236 33.938 1 94.06 209 ARG B CA 1
ATOM 9231 C C . ARG B 1 209 ? 0.682 -4.73 34.219 1 94.06 209 ARG B C 1
ATOM 9233 O O . ARG B 1 209 ? 1.449 -5.133 35.094 1 94.06 209 ARG B O 1
ATOM 9240 N N . GLU B 1 210 ? -0.035 -5.457 33.469 1 93.81 210 GLU B N 1
ATOM 9241 C CA . GLU B 1 210 ? 0.054 -6.906 33.625 1 93.81 210 GLU B CA 1
ATOM 9242 C C . GLU B 1 210 ? 1.448 -7.414 33.281 1 93.81 210 GLU B C 1
ATOM 9244 O O . GLU B 1 210 ? 2.008 -8.258 33.969 1 93.81 210 GLU B O 1
ATOM 9249 N N . ALA B 1 211 ? 1.946 -6.953 32.219 1 93.69 211 ALA B N 1
ATOM 9250 C CA . ALA B 1 211 ? 3.279 -7.371 31.797 1 93.69 211 ALA B CA 1
ATOM 9251 C C . ALA B 1 211 ? 4.344 -6.906 32.781 1 93.69 211 ALA B C 1
ATOM 9253 O O . ALA B 1 211 ? 5.301 -7.633 33.062 1 93.69 211 ALA B O 1
ATOM 9254 N N . PHE B 1 212 ? 4.18 -5.699 33.25 1 93.31 212 PHE B N 1
ATOM 9255 C CA . PHE B 1 212 ? 5.105 -5.168 34.25 1 93.31 212 PHE B CA 1
ATOM 9256 C C . PHE B 1 212 ? 5.105 -6.023 35.531 1 93.31 212 PHE B C 1
ATOM 9258 O O . PHE B 1 212 ? 6.164 -6.41 36 1 93.31 212 PHE B O 1
ATOM 9265 N N . ALA B 1 213 ? 3.939 -6.375 36 1 91.75 213 ALA B N 1
ATOM 9266 C CA . ALA B 1 213 ? 3.805 -7.195 37.188 1 91.75 213 ALA B CA 1
ATOM 9267 C C . ALA B 1 213 ? 4.387 -8.586 36.969 1 91.75 213 ALA B C 1
ATOM 9269 O O . ALA B 1 213 ? 5.047 -9.141 37.844 1 91.75 213 ALA B O 1
ATOM 9270 N N . ALA B 1 214 ? 4.176 -9.094 35.844 1 92.12 214 ALA B N 1
ATOM 9271 C CA . ALA B 1 214 ? 4.668 -10.43 35.531 1 92.12 214 ALA B CA 1
ATOM 9272 C C . ALA B 1 214 ? 6.191 -10.453 35.469 1 92.12 214 ALA B C 1
ATOM 9274 O O . ALA B 1 214 ? 6.828 -11.398 35.938 1 92.12 214 ALA B O 1
ATOM 9275 N N . GLU B 1 215 ? 6.828 -9.508 34.844 1 89.81 215 GLU B N 1
ATOM 9276 C CA . GLU B 1 215 ? 8.281 -9.453 34.719 1 89.81 215 GLU B CA 1
ATOM 9277 C C . GLU B 1 215 ? 8.938 -9.203 36.062 1 89.81 215 GLU B C 1
ATOM 9279 O O . GLU B 1 215 ? 10.023 -9.711 36.344 1 89.81 215 GLU B O 1
ATOM 9284 N N . MET B 1 216 ? 8.305 -8.445 36.906 1 87.94 216 MET B N 1
ATOM 9285 C CA . MET B 1 216 ? 8.82 -8.203 38.25 1 87.94 216 MET B CA 1
ATOM 9286 C C . MET B 1 216 ? 8.773 -9.477 39.062 1 87.94 216 MET B C 1
ATOM 9288 O O . MET B 1 216 ? 9.672 -9.727 39.875 1 87.94 216 MET B O 1
ATOM 9292 N N . ARG B 1 217 ? 7.773 -10.195 38.844 1 85.62 217 ARG B N 1
ATOM 9293 C CA . ARG B 1 217 ? 7.66 -11.461 39.531 1 85.62 217 ARG B CA 1
ATOM 9294 C C . ARG B 1 217 ? 8.75 -12.438 39.125 1 85.62 217 ARG B C 1
ATOM 9296 O O . ARG B 1 217 ? 9.32 -13.156 39.938 1 85.62 217 ARG B O 1
ATOM 9303 N N . ASP B 1 218 ? 8.969 -12.445 37.938 1 85.75 218 ASP B N 1
ATOM 9304 C CA . ASP B 1 218 ? 9.984 -13.352 37.406 1 85.75 218 ASP B CA 1
ATOM 9305 C C . ASP B 1 218 ? 11.375 -12.938 37.844 1 85.75 218 ASP B C 1
ATOM 9307 O O . ASP B 1 218 ? 12.258 -13.789 38 1 85.75 218 ASP B O 1
ATOM 9311 N N . SER B 1 219 ? 11.719 -11.688 37.875 1 70.75 219 SER B N 1
ATOM 9312 C CA . SER B 1 219 ? 13.039 -11.195 38.281 1 70.75 219 SER B CA 1
ATOM 9313 C C . SER B 1 219 ? 13.211 -11.258 39.812 1 70.75 219 SER B C 1
ATOM 9315 O O . SER B 1 219 ? 14.266 -10.883 40.312 1 70.75 219 SER B O 1
ATOM 9317 N N . ASN B 1 220 ? 12.508 -12.078 40.625 1 61.41 220 ASN B N 1
ATOM 9318 C CA . ASN B 1 220 ? 12.547 -12.273 42.094 1 61.41 220 ASN B CA 1
ATOM 9319 C C . ASN B 1 220 ? 12.594 -10.945 42.844 1 61.41 220 ASN B C 1
ATOM 9321 O O . ASN B 1 220 ? 13.102 -10.875 43.938 1 61.41 220 ASN B O 1
ATOM 9325 N N . LEU B 1 221 ? 12.531 -9.867 42.25 1 49.88 221 LEU B N 1
ATOM 9326 C CA . LEU B 1 221 ? 12.688 -8.586 42.906 1 49.88 221 LEU B CA 1
ATOM 9327 C C . LEU B 1 221 ? 11.469 -8.281 43.781 1 49.88 221 LEU B C 1
ATOM 9329 O O . LEU B 1 221 ? 11.578 -7.551 44.781 1 49.88 221 LEU B O 1
ATOM 9333 N N . VAL B 1 222 ? 10.219 -8.219 43.406 1 43.66 222 VAL B N 1
ATOM 9334 C CA . VAL B 1 222 ? 9.094 -7.762 44.219 1 43.66 222 VAL B CA 1
ATOM 9335 C C . VAL B 1 222 ? 8.344 -8.961 44.781 1 43.66 222 VAL B C 1
ATOM 9337 O O . VAL B 1 222 ? 8.086 -9.938 44.094 1 43.66 222 VAL B O 1
ATOM 9340 N N . GLU B 1 223 ? 8.555 -9.312 46.156 1 36.47 223 GLU B N 1
ATOM 9341 C CA . GLU B 1 223 ? 7.5 -10.016 46.875 1 36.47 223 GLU B CA 1
ATOM 9342 C C . GLU B 1 223 ? 6.117 -9.633 46.375 1 36.47 223 GLU B C 1
ATOM 9344 O O . GLU B 1 223 ? 5.965 -8.633 45.656 1 36.47 223 GLU B O 1
ATOM 9349 N N . ASP B 1 224 ? 4.91 -10.172 47.094 1 34.81 224 ASP B N 1
ATOM 9350 C CA . ASP B 1 224 ? 3.482 -10.031 46.844 1 34.81 224 ASP B CA 1
ATOM 9351 C C . ASP B 1 224 ? 3.092 -8.555 46.719 1 34.81 224 ASP B C 1
ATOM 9353 O O . ASP B 1 224 ? 2.816 -7.891 47.719 1 34.81 224 ASP B O 1
ATOM 9357 N N . VAL B 1 225 ? 3.826 -7.719 46.25 1 32.22 225 VAL B N 1
ATOM 9358 C CA . VAL B 1 225 ? 3.324 -6.352 46.312 1 32.22 225 VAL B CA 1
ATOM 9359 C C . VAL B 1 225 ? 1.902 -6.293 45.781 1 32.22 225 VAL B C 1
ATOM 9361 O O . VAL B 1 225 ? 1.669 -6.617 44.594 1 32.22 225 VAL B O 1
ATOM 9364 N N . THR B 1 226 ? 0.928 -6.656 46.594 1 30.38 226 THR B N 1
ATOM 9365 C CA . THR B 1 226 ? -0.467 -6.336 46.312 1 30.38 226 THR B CA 1
ATOM 9366 C C . THR B 1 226 ? -0.586 -4.949 45.688 1 30.38 226 THR B C 1
ATOM 9368 O O . THR B 1 226 ? -0.292 -3.943 46.344 1 30.38 226 THR B O 1
ATOM 9371 N N . LEU B 1 227 ? -0.118 -4.793 44.594 1 32.38 227 LEU B N 1
ATOM 9372 C CA . LEU B 1 227 ? -0.36 -3.523 43.906 1 32.38 227 LEU B CA 1
ATOM 9373 C C . LEU B 1 227 ? -1.776 -3.027 44.188 1 32.38 227 LEU B C 1
ATOM 9375 O O . LEU B 1 227 ? -2.75 -3.721 43.875 1 32.38 227 LEU B O 1
ATOM 9379 N N . VAL B 1 228 ? -1.985 -2.43 45.375 1 28.23 228 VAL B N 1
ATOM 9380 C CA . VAL B 1 228 ? -3.246 -1.762 45.688 1 28.23 228 VAL B CA 1
ATOM 9381 C C . VAL B 1 228 ? -3.703 -0.947 44.469 1 28.23 228 VAL B C 1
ATOM 9383 O O . VAL B 1 228 ? -2.943 -0.134 43.938 1 28.23 228 VAL B O 1
ATOM 9386 N N . PRO B 1 229 ? -4.523 -1.501 43.719 1 28.69 229 PRO B N 1
ATOM 9387 C CA . PRO B 1 229 ? -5.059 -0.676 42.625 1 28.69 229 PRO B CA 1
ATOM 9388 C C . PRO B 1 229 ? -5.336 0.762 43.062 1 28.69 229 PRO B C 1
ATOM 9390 O O . PRO B 1 229 ? -5.801 0.995 44.188 1 28.69 229 PRO B O 1
ATOM 9393 N N . PRO B 1 230 ? -4.48 1.684 42.812 1 25.94 230 PRO B N 1
ATOM 9394 C CA . PRO B 1 230 ? -4.926 2.982 43.312 1 25.94 230 PRO B CA 1
ATOM 9395 C C . PRO B 1 230 ? -6.449 3.127 43.312 1 25.94 230 PRO B C 1
ATOM 9397 O O . PRO B 1 230 ? -7.133 2.463 42.531 1 25.94 230 PRO B O 1
ATOM 9400 N N . ASN B 1 231 ? -7.062 3.432 44.406 1 25.12 231 ASN B N 1
ATOM 9401 C CA . ASN B 1 231 ? -8.469 3.799 44.531 1 25.12 231 ASN B CA 1
ATOM 9402 C C . ASN B 1 231 ? -8.93 4.68 43.375 1 25.12 231 ASN B C 1
ATOM 9404 O O . ASN B 1 231 ? -8.555 5.852 43.312 1 25.12 231 ASN B O 1
ATOM 9408 N N . VAL B 1 232 ? -8.805 4.16 42.219 1 25.5 232 VAL B N 1
ATOM 9409 C CA . VAL B 1 232 ? -9.43 4.926 41.125 1 25.5 232 VAL B CA 1
ATOM 9410 C C . VAL B 1 232 ? -10.828 5.371 41.562 1 25.5 232 VAL B C 1
ATOM 9412 O O . VAL B 1 232 ? -11.695 4.539 41.844 1 25.5 232 VAL B O 1
ATOM 9415 N N . GLN B 1 233 ? -10.922 6.453 42.375 1 24.42 233 GLN B N 1
ATOM 9416 C CA . GLN B 1 233 ? -12.203 7.109 42.625 1 24.42 233 GLN B CA 1
ATOM 9417 C C . GLN B 1 233 ? -13.062 7.102 41.344 1 24.42 233 GLN B C 1
ATOM 9419 O O . GLN B 1 233 ? -12.594 7.465 40.281 1 24.42 233 GLN B O 1
ATOM 9424 N N . ASN B 1 234 ? -13.961 6.211 41.375 1 24.88 234 ASN B N 1
ATOM 9425 C CA . ASN B 1 234 ? -15.023 5.996 40.375 1 24.88 234 ASN B CA 1
ATOM 9426 C C . ASN B 1 234 ? -15.664 7.312 39.969 1 24.88 234 ASN B C 1
ATOM 9428 O O . ASN B 1 234 ? -16.391 7.938 40.75 1 24.88 234 ASN B O 1
ATOM 9432 N N . THR B 1 235 ? -14.953 8.234 39.406 1 22.73 235 THR B N 1
ATOM 9433 C CA . THR B 1 235 ? -15.586 9.445 38.906 1 22.73 235 THR B CA 1
ATOM 9434 C C . THR B 1 235 ? -16.859 9.117 38.156 1 22.73 235 THR B C 1
ATOM 9436 O O . THR B 1 235 ? -16.844 8.328 37.188 1 22.73 235 THR B O 1
ATOM 9439 N N . GLN B 1 236 ? -17.984 9.055 38.875 1 22.95 236 GLN B N 1
ATOM 9440 C CA . GLN B 1 236 ? -19.359 8.93 38.438 1 22.95 236 GLN B CA 1
ATOM 9441 C C . GLN B 1 236 ? -19.594 9.703 37.156 1 22.95 236 GLN B C 1
ATOM 9443 O O . GLN B 1 236 ? -19.25 10.883 37.031 1 22.95 236 GLN B O 1
ATOM 9448 N N . LEU B 1 237 ? -19.688 8.945 36.125 1 22.66 237 LEU B N 1
ATOM 9449 C CA . LEU B 1 237 ? -20.062 9.422 34.812 1 22.66 237 LEU B CA 1
ATOM 9450 C C . LEU B 1 237 ? -21.359 10.211 34.844 1 22.66 237 LEU B C 1
ATOM 9452 O O . LEU B 1 237 ? -22.406 9.656 35.188 1 22.66 237 LEU B O 1
ATOM 9456 N N . ILE B 1 238 ? -21.375 11.383 35.531 1 22.28 238 ILE B N 1
ATOM 9457 C CA . ILE B 1 238 ? -22.516 12.297 35.562 1 22.28 238 ILE B CA 1
ATOM 9458 C C . ILE B 1 238 ? -23.062 12.461 34.156 1 22.28 238 ILE B C 1
ATOM 9460 O O . ILE B 1 238 ? -22.312 12.68 33.188 1 22.28 238 ILE B O 1
ATOM 9464 N N . SER B 1 239 ? -24.266 11.875 34 1 20.11 239 SER B N 1
ATOM 9465 C CA . SER B 1 239 ? -25.156 11.93 32.844 1 20.11 239 SER B CA 1
ATOM 9466 C C . SER B 1 239 ? -25.359 13.359 32.375 1 20.11 239 SER B C 1
ATOM 9468 O O . SER B 1 239 ? -25.734 14.234 33.156 1 20.11 239 SER B O 1
ATOM 9470 N N . THR B 1 240 ? -24.469 13.82 31.562 1 21.8 240 THR B N 1
ATOM 9471 C CA . THR B 1 240 ? -24.391 15.141 30.938 1 21.8 240 THR B CA 1
ATOM 9472 C C . THR B 1 240 ? -25.719 15.477 30.25 1 21.8 240 THR B C 1
ATOM 9474 O O . THR B 1 240 ? -26.172 14.75 29.359 1 21.8 240 THR B O 1
ATOM 9477 N N . GLY B 1 241 ? -26.75 15.789 31.078 1 19.97 241 GLY B N 1
ATOM 9478 C CA . GLY B 1 241 ? -27.953 16.359 30.484 1 19.97 241 GLY B CA 1
ATOM 9479 C C . GLY B 1 241 ? -27.656 17.391 29.422 1 19.97 241 GLY B C 1
ATOM 9480 O O . GLY B 1 241 ? -26.625 18.062 29.469 1 19.97 241 GLY B O 1
ATOM 9481 N N . HIS B 1 242 ? -28.094 17.109 28.25 1 19.91 242 HIS B N 1
ATOM 9482 C CA . HIS B 1 242 ? -28 17.828 26.984 1 19.91 242 HIS B CA 1
ATOM 9483 C C . HIS B 1 242 ? -28.5 19.266 27.141 1 19.91 242 HIS B C 1
ATOM 9485 O O . HIS B 1 242 ? -29.703 19.531 27.094 1 19.91 242 HIS B O 1
ATOM 9491 N N . GLU B 1 243 ? -28.062 19.938 28.234 1 20.28 243 GLU B N 1
ATOM 9492 C CA . GLU B 1 243 ? -28.641 21.281 28.172 1 20.28 243 GLU B CA 1
ATOM 9493 C C . GLU B 1 243 ? -28.359 21.953 26.828 1 20.28 243 GLU B C 1
ATOM 9495 O O . GLU B 1 243 ? -27.391 21.594 26.156 1 20.28 243 GLU B O 1
ATOM 9500 N N . GLU B 1 244 ? -29.312 22.812 26.422 1 19.48 244 GLU B N 1
ATOM 9501 C CA . GLU B 1 244 ? -29.469 23.672 25.25 1 19.48 244 GLU B CA 1
ATOM 9502 C C . GLU B 1 244 ? -28.281 24.609 25.094 1 19.48 244 GLU B C 1
ATOM 9504 O O . GLU B 1 244 ? -27.969 25.375 26 1 19.48 244 GLU B O 1
ATOM 9509 N N . LEU B 1 245 ? -27.203 24.156 24.359 1 19.69 245 LEU B N 1
ATOM 9510 C CA . LEU B 1 245 ? -26.016 24.859 23.922 1 19.69 245 LEU B CA 1
ATOM 9511 C C . LEU B 1 245 ? -26.359 26.25 23.375 1 19.69 245 LEU B C 1
ATOM 9513 O O . LEU B 1 245 ? -27.016 26.359 22.344 1 19.69 245 LEU B O 1
ATOM 9517 N N . SER B 1 246 ? -26.781 27.125 24.297 1 18.31 246 SER B N 1
ATOM 9518 C CA . SER B 1 246 ? -26.844 28.484 23.75 1 18.31 246 SER B CA 1
ATOM 9519 C C . SER B 1 246 ? -25.547 28.859 23.047 1 18.31 246 SER B C 1
ATOM 9521 O O . SER B 1 246 ? -24.5 28.234 23.281 1 18.31 246 SER B O 1
ATOM 9523 N N . GLU B 1 247 ? -25.438 30 22.188 1 18.41 247 GLU B N 1
ATOM 9524 C CA . GLU B 1 247 ? -24.641 30.562 21.109 1 18.41 247 GLU B CA 1
ATOM 9525 C C . GLU B 1 247 ? -23.266 31 21.625 1 18.41 247 GLU B C 1
ATOM 9527 O O . GLU B 1 247 ? -22.469 31.531 20.844 1 18.41 247 GLU B O 1
ATOM 9532 N N . ASN B 1 248 ? -22.891 30.734 22.859 1 17.86 248 ASN B N 1
ATOM 9533 C CA . ASN B 1 248 ? -21.906 31.703 23.344 1 17.86 248 ASN B CA 1
ATOM 9534 C C . ASN B 1 248 ? -20.547 31.5 22.672 1 17.86 248 ASN B C 1
ATOM 9536 O O . ASN B 1 248 ? -20.219 30.375 22.281 1 17.86 248 ASN B O 1
ATOM 9540 N N . THR B 1 249 ? -19.672 32.625 22.438 1 18.42 249 THR B N 1
ATOM 9541 C CA . THR B 1 249 ? -18.578 33.188 21.656 1 18.42 249 THR B CA 1
ATOM 9542 C C . THR B 1 249 ? -17.234 32.625 22.094 1 18.42 249 THR B C 1
ATOM 9544 O O . THR B 1 249 ? -17.031 32.344 23.281 1 18.42 249 THR B O 1
ATOM 9547 N N . CYS B 1 250 ? -16.516 31.922 21.203 1 18.22 250 CYS B N 1
ATOM 9548 C CA . CYS B 1 250 ? -15.328 31.078 21.047 1 18.22 250 CYS B CA 1
ATOM 9549 C C . CYS B 1 250 ? -14.094 31.766 21.625 1 18.22 250 CYS B C 1
ATOM 9551 O O . CYS B 1 250 ? -13.602 32.719 21.047 1 18.22 250 CYS B O 1
ATOM 9553 N N . SER B 1 251 ? -13.984 31.953 22.969 1 17.36 251 SER B N 1
ATOM 9554 C CA . SER B 1 251 ? -12.875 32.688 23.578 1 17.36 251 SER B CA 1
ATOM 9555 C C . SER B 1 251 ? -11.539 32 23.281 1 17.36 251 SER B C 1
ATOM 9557 O O . SER B 1 251 ? -11.438 30.781 23.344 1 17.36 251 SER B O 1
ATOM 9559 N N . TYR B 1 252 ? -10.586 32.688 22.547 1 18.55 252 TYR B N 1
ATOM 9560 C CA . TYR B 1 252 ? -9.305 32.469 21.891 1 18.55 252 TYR B CA 1
ATOM 9561 C C . TYR B 1 252 ? -8.219 32.156 22.906 1 18.55 252 TYR B C 1
ATOM 9563 O O . TYR B 1 252 ? -8.023 32.875 23.875 1 18.55 252 TYR B O 1
ATOM 9571 N N . PRO B 1 253 ? -8 30.906 23.219 1 18.5 253 PRO B N 1
ATOM 9572 C CA . PRO B 1 253 ? -7.09 30.469 24.281 1 18.5 253 PRO B CA 1
ATOM 9573 C C . PRO B 1 253 ? -5.688 31.047 24.125 1 18.5 253 PRO B C 1
ATOM 9575 O O . PRO B 1 253 ? -5.219 31.25 23 1 18.5 253 PRO B O 1
ATOM 9578 N N . GLU B 1 254 ? -5.141 31.734 25.125 1 18.2 254 GLU B N 1
ATOM 9579 C CA . GLU B 1 254 ? -3.947 32.5 25.469 1 18.2 254 GLU B CA 1
ATOM 9580 C C . GLU B 1 254 ? -2.682 31.672 25.281 1 18.2 254 GLU B C 1
ATOM 9582 O O . GLU B 1 254 ? -2.67 30.469 25.562 1 18.2 254 GLU B O 1
ATOM 9587 N N . MET B 1 255 ? -1.713 32.156 24.391 1 18.59 255 MET B N 1
ATOM 9588 C CA . MET B 1 255 ? -0.396 31.906 23.812 1 18.59 255 MET B CA 1
ATOM 9589 C C . MET B 1 255 ? 0.649 31.688 24.906 1 18.59 255 MET B C 1
ATOM 9591 O O . MET B 1 255 ? 0.86 32.562 25.75 1 18.59 255 MET B O 1
ATOM 9595 N N . ILE B 1 256 ? 0.69 30.547 25.562 1 18.19 256 ILE B N 1
ATOM 9596 C CA . ILE B 1 256 ? 1.579 30.188 26.672 1 18.19 256 ILE B CA 1
ATOM 9597 C C . ILE B 1 256 ? 3.023 30.516 26.297 1 18.19 256 ILE B C 1
ATOM 9599 O O . ILE B 1 256 ? 3.5 30.125 25.234 1 18.19 256 ILE B O 1
ATOM 9603 N N . ASP B 1 257 ? 3.59 31.531 26.969 1 17.78 257 ASP B N 1
ATOM 9604 C CA . ASP B 1 257 ? 4.852 32.25 27.047 1 17.78 257 ASP B CA 1
ATOM 9605 C C . ASP B 1 257 ? 6.027 31.312 27.266 1 17.78 257 ASP B C 1
ATOM 9607 O O . ASP B 1 257 ? 6.016 30.516 28.203 1 17.78 257 ASP B O 1
ATOM 9611 N N . VAL B 1 258 ? 6.605 30.844 26.188 1 18.92 258 VAL B N 1
ATOM 9612 C CA . VAL B 1 258 ? 7.84 30.094 26.031 1 18.92 258 VAL B CA 1
ATOM 9613 C C . VAL B 1 258 ? 8.953 30.734 26.844 1 18.92 258 VAL B C 1
ATOM 9615 O O . VAL B 1 258 ? 9.25 31.922 26.656 1 18.92 258 VAL B O 1
ATOM 9618 N N . ILE B 1 259 ? 9.07 30.359 28.156 1 18.02 259 ILE B N 1
ATOM 9619 C CA . ILE B 1 259 ? 10.047 30.781 29.156 1 18.02 259 ILE B CA 1
ATOM 9620 C C . ILE B 1 259 ? 11.453 30.719 28.562 1 18.02 259 ILE B C 1
ATOM 9622 O O . ILE B 1 259 ? 11.844 29.703 27.984 1 18.02 259 ILE B O 1
ATOM 9626 N N . ALA B 1 260 ? 12.016 31.922 28.375 1 18.64 260 ALA B N 1
ATOM 9627 C CA . ALA B 1 260 ? 13.281 32.469 27.891 1 18.64 260 ALA B CA 1
ATOM 9628 C C . ALA B 1 260 ? 14.461 31.906 28.672 1 18.64 260 ALA B C 1
ATOM 9630 O O . ALA B 1 260 ? 14.516 32.031 29.891 1 18.64 260 ALA B O 1
ATOM 9631 N N . VAL B 1 261 ? 14.883 30.734 28.406 1 18.59 261 VAL B N 1
ATOM 9632 C CA . VAL B 1 261 ? 16.047 30.078 29.016 1 18.59 261 VAL B CA 1
ATOM 9633 C C . VAL B 1 261 ? 17.266 30.984 28.875 1 18.59 261 VAL B C 1
ATOM 9635 O O . VAL B 1 261 ? 17.703 31.281 27.766 1 18.59 261 VAL B O 1
ATOM 9638 N N . SER B 1 262 ? 17.297 32.094 29.781 1 17.84 262 SER B N 1
ATOM 9639 C CA . SER B 1 262 ? 18.344 33.094 29.844 1 17.84 262 SER B CA 1
ATOM 9640 C C . SER B 1 262 ? 19.703 32.469 30.078 1 17.84 262 SER B C 1
ATOM 9642 O O . SER B 1 262 ? 19.953 31.906 31.141 1 17.84 262 SER B O 1
ATOM 9644 N N . GLN B 1 263 ? 20.25 31.766 29.25 1 18.09 263 GLN B N 1
ATOM 9645 C CA . GLN B 1 263 ? 21.562 31.172 29.453 1 18.09 263 GLN B CA 1
ATOM 9646 C C . GLN B 1 263 ? 22.641 32.25 29.594 1 18.09 263 GLN B C 1
ATOM 9648 O O . GLN B 1 263 ? 23.016 32.875 28.609 1 18.09 263 GLN B O 1
ATOM 9653 N N . SER B 1 264 ? 22.5 33.156 30.625 1 17.25 264 SER B N 1
ATOM 9654 C CA . SER B 1 264 ? 23.469 34.25 30.734 1 17.25 264 SER B CA 1
ATOM 9655 C C . SER B 1 264 ? 24.891 33.719 30.906 1 17.25 264 SER B C 1
ATOM 9657 O O . SER B 1 264 ? 25.156 32.969 31.844 1 17.25 264 SER B O 1
ATOM 9659 N N . GLU B 1 265 ? 25.641 33.5 29.953 1 17.97 265 GLU B N 1
ATOM 9660 C CA . GLU B 1 265 ? 27.047 33.094 29.953 1 17.97 265 GLU B CA 1
ATOM 9661 C C . GLU B 1 265 ? 27.938 34.219 30.484 1 17.97 265 GLU B C 1
ATOM 9663 O O . GLU B 1 265 ? 29.156 34.094 30.469 1 17.97 265 GLU B O 1
ATOM 9668 N N . THR B 1 266 ? 27.547 34.875 31.562 1 16.08 266 THR B N 1
ATOM 9669 C CA . THR B 1 266 ? 28.453 36 31.844 1 16.08 266 THR B CA 1
ATOM 9670 C C . THR B 1 266 ? 29.906 35.5 31.922 1 16.08 266 THR B C 1
ATOM 9672 O O . THR B 1 266 ? 30.156 34.406 32.406 1 16.08 266 THR B O 1
ATOM 9675 N N . ARG B 1 267 ? 30.766 36.281 31.109 1 18.11 267 ARG B N 1
ATOM 9676 C CA . ARG B 1 267 ? 32.188 36.438 30.797 1 18.11 267 ARG B CA 1
ATOM 9677 C C . ARG B 1 267 ? 33 36.594 32.094 1 18.11 267 ARG B C 1
ATOM 9679 O O . ARG B 1 267 ? 32.469 36.875 33.156 1 18.11 267 ARG B O 1
ATOM 9686 N N . ASP B 1 268 ? 34.344 36.938 32.062 1 16.95 268 ASP B N 1
ATOM 9687 C CA . ASP B 1 268 ? 35.688 36.781 32.625 1 16.95 268 ASP B CA 1
ATOM 9688 C C . ASP B 1 268 ? 35.969 37.844 33.688 1 16.95 268 ASP B C 1
ATOM 9690 O O . ASP B 1 268 ? 37.094 37.969 34.188 1 16.95 268 ASP B O 1
ATOM 9694 N N . ALA B 1 269 ? 35.094 38.75 34.125 1 17.39 269 ALA B N 1
ATOM 9695 C CA . ALA B 1 269 ? 35.781 39.906 34.625 1 17.39 269 ALA B CA 1
ATOM 9696 C C . ALA B 1 269 ? 36.688 39.562 35.781 1 17.39 269 ALA B C 1
ATOM 9698 O O . ALA B 1 269 ? 36.281 38.812 36.688 1 17.39 269 ALA B O 1
ATOM 9699 N N . ASN B 1 270 ? 38 39.969 35.688 1 17.95 270 ASN B N 1
ATOM 9700 C CA . ASN B 1 270 ? 39.281 39.906 36.375 1 17.95 270 ASN B CA 1
ATOM 9701 C C . ASN B 1 270 ? 39.25 40.656 37.719 1 17.95 270 ASN B C 1
ATOM 9703 O O . ASN B 1 270 ? 40.25 40.875 38.344 1 17.95 270 ASN B O 1
ATOM 9707 N N . LEU B 1 271 ? 38.094 41.344 38.094 1 17 271 LEU B N 1
ATOM 9708 C CA . LEU B 1 271 ? 38.531 42.375 39.031 1 17 271 LEU B CA 1
ATOM 9709 C C . LEU B 1 271 ? 39.188 41.75 40.25 1 17 271 LEU B C 1
ATOM 9711 O O . LEU B 1 271 ? 38.719 40.75 40.781 1 17 271 LEU B O 1
ATOM 9715 N N . VAL B 1 272 ? 40.344 42.312 40.656 1 18.72 272 VAL B N 1
ATOM 9716 C CA . VAL B 1 272 ? 41.531 42.125 41.531 1 18.72 272 VAL B CA 1
ATOM 9717 C C . VAL B 1 272 ? 41.125 42.312 42.969 1 18.72 272 VAL B C 1
ATOM 9719 O O . VAL B 1 272 ? 41.969 42.125 43.875 1 18.72 272 VAL B O 1
ATOM 9722 N N . ILE B 1 273 ? 39.781 42.312 43.344 1 16.84 273 ILE B N 1
ATOM 9723 C CA . ILE B 1 273 ? 39.719 43.031 44.625 1 16.84 273 ILE B CA 1
ATOM 9724 C C . ILE B 1 273 ? 40.531 42.25 45.656 1 16.84 273 ILE B C 1
ATOM 9726 O O . ILE B 1 273 ? 40.375 41.031 45.781 1 16.84 273 ILE B O 1
ATOM 9730 N N . ASP B 1 274 ? 41.438 42.938 46.469 1 17.95 274 ASP B N 1
ATOM 9731 C CA . ASP B 1 274 ? 42.562 42.781 47.375 1 17.95 274 ASP B CA 1
ATOM 9732 C C . ASP B 1 274 ? 42.094 42.312 48.75 1 17.95 274 ASP B C 1
ATOM 9734 O O . ASP B 1 274 ? 42.906 42.094 49.656 1 17.95 274 ASP B O 1
ATOM 9738 N N . SER B 1 275 ? 40.719 42.188 48.938 1 17.08 275 SER B N 1
ATOM 9739 C CA . SER B 1 275 ? 40.5 42.438 50.344 1 17.08 275 SER B CA 1
ATOM 9740 C C . SER B 1 275 ? 41.344 41.5 51.219 1 17.08 275 SER B C 1
ATOM 9742 O O . SER B 1 275 ? 41.688 40.406 50.781 1 17.08 275 SER B O 1
ATOM 9744 N N . GLY B 1 276 ? 41.75 42 52.438 1 17.62 276 GLY B N 1
ATOM 9745 C CA . GLY B 1 276 ? 42.562 41.781 53.625 1 17.62 276 GLY B CA 1
ATOM 9746 C C . GLY B 1 276 ? 42.281 40.5 54.375 1 17.62 276 GLY B C 1
ATOM 9747 O O . GLY B 1 276 ? 41.375 39.75 53.969 1 17.62 276 GLY B O 1
ATOM 9748 N N . GLU B 1 277 ? 42.219 40.594 55.719 1 17.61 277 GLU B N 1
ATOM 9749 C CA . GLU B 1 277 ? 42.938 39.906 56.781 1 17.61 277 GLU B CA 1
ATOM 9750 C C . GLU B 1 277 ? 42.188 38.656 57.219 1 17.61 277 GLU B C 1
ATOM 9752 O O . GLU B 1 277 ? 42.75 37.562 57.281 1 17.61 277 GLU B O 1
ATOM 9757 N N . SER B 1 278 ? 41.25 38.812 58.219 1 18.52 278 SER B N 1
ATOM 9758 C CA . SER B 1 278 ? 41.406 38.281 59.562 1 18.52 278 SER B CA 1
ATOM 9759 C C . SER B 1 278 ? 40.812 36.875 59.688 1 18.52 278 SER B C 1
ATOM 9761 O O . SER B 1 278 ? 40 36.469 58.875 1 18.52 278 SER B O 1
ATOM 9763 N N . MET B 1 279 ? 40.875 36.188 61 1 19.03 279 MET B N 1
ATOM 9764 C CA . MET B 1 279 ? 41.094 34.938 61.656 1 19.03 279 MET B CA 1
ATOM 9765 C C . MET B 1 279 ? 39.812 34.156 61.844 1 19.03 279 MET B C 1
ATOM 9767 O O . MET B 1 279 ? 39.812 33.031 62.375 1 19.03 279 MET B O 1
ATOM 9771 N N . ILE B 1 280 ? 38.625 34.75 61.438 1 19.61 280 ILE B N 1
ATOM 9772 C CA . ILE B 1 280 ? 37.625 34.375 62.438 1 19.61 280 ILE B CA 1
ATOM 9773 C C . ILE B 1 280 ? 37.375 32.875 62.375 1 19.61 280 ILE B C 1
ATOM 9775 O O . ILE B 1 280 ? 37.281 32.281 61.281 1 19.61 280 ILE B O 1
ATOM 9779 N N . PRO B 1 281 ? 37.312 32.188 63.594 1 20.53 281 PRO B N 1
ATOM 9780 C CA . PRO B 1 281 ? 37.375 30.781 63.906 1 20.53 281 PRO B CA 1
ATOM 9781 C C . PRO B 1 281 ? 36.188 30 63.438 1 20.53 281 PRO B C 1
ATOM 9783 O O . PRO B 1 281 ? 35.031 30.297 63.812 1 20.53 281 PRO B O 1
ATOM 9786 N N . ASN B 1 282 ? 36 29.906 62.094 1 18.36 282 ASN B N 1
ATOM 9787 C CA . ASN B 1 282 ? 34.719 29.547 61.469 1 18.36 282 ASN B CA 1
ATOM 9788 C C . ASN B 1 282 ? 34.25 28.172 61.875 1 18.36 282 ASN B C 1
ATOM 9790 O O . ASN B 1 282 ? 34.906 27.172 61.625 1 18.36 282 ASN B O 1
ATOM 9794 N N . SER B 1 283 ? 33.562 28.172 63.031 1 19.88 283 SER B N 1
ATOM 9795 C CA . SER B 1 283 ? 33.125 26.953 63.719 1 19.88 283 SER B CA 1
ATOM 9796 C C . SER B 1 283 ? 32.344 26.047 62.781 1 19.88 283 SER B C 1
ATOM 9798 O O . SER B 1 283 ? 31.531 26.531 61.969 1 19.88 283 SER B O 1
ATOM 9800 N N . ASN B 1 284 ? 32.844 24.859 62.438 1 18.7 284 ASN B N 1
ATOM 9801 C CA . ASN B 1 284 ? 32.688 23.734 61.531 1 18.7 284 ASN B CA 1
ATOM 9802 C C . ASN B 1 284 ? 31.328 23.062 61.719 1 18.7 284 ASN B C 1
ATOM 9804 O O . ASN B 1 284 ? 31.125 21.922 61.281 1 18.7 284 ASN B O 1
ATOM 9808 N N . THR B 1 285 ? 30.359 23.812 62.344 1 19.67 285 THR B N 1
ATOM 9809 C CA . THR B 1 285 ? 29.375 22.844 62.875 1 19.67 285 THR B CA 1
ATOM 9810 C C . THR B 1 285 ? 28.672 22.141 61.719 1 19.67 285 THR B C 1
ATOM 9812 O O . THR B 1 285 ? 28.125 22.781 60.812 1 19.67 285 THR B O 1
ATOM 9815 N N . GLN B 1 286 ? 29.016 20.859 61.406 1 19.48 286 GLN B N 1
ATOM 9816 C CA . GLN B 1 286 ? 28.688 19.844 60.438 1 19.48 286 GLN B CA 1
ATOM 9817 C C . GLN B 1 286 ? 27.203 19.516 60.438 1 19.48 286 GLN B C 1
ATOM 9819 O O . GLN B 1 286 ? 26.75 18.656 61.219 1 19.48 286 GLN B O 1
ATOM 9824 N N . THR B 1 287 ? 26.344 20.484 60.688 1 20.11 287 THR B N 1
ATOM 9825 C CA . THR B 1 287 ? 25.016 19.922 60.969 1 20.11 287 THR B CA 1
ATOM 9826 C C . THR B 1 287 ? 24.531 19.109 59.75 1 20.11 287 THR B C 1
ATOM 9828 O O . THR B 1 287 ? 24.578 19.578 58.625 1 20.11 287 THR B O 1
ATOM 9831 N N . ASN B 1 288 ? 24.469 17.75 59.875 1 21.3 288 ASN B N 1
ATOM 9832 C CA . ASN B 1 288 ? 24.094 16.594 59.062 1 21.3 288 ASN B CA 1
ATOM 9833 C C . ASN B 1 288 ? 22.656 16.703 58.562 1 21.3 288 ASN B C 1
ATOM 9835 O O . ASN B 1 288 ? 21.719 16.406 59.312 1 21.3 288 ASN B O 1
ATOM 9839 N N . THR B 1 289 ? 22.172 17.891 58.25 1 22.28 289 THR B N 1
ATOM 9840 C CA . THR B 1 289 ? 20.75 17.875 57.906 1 22.28 289 THR B CA 1
ATOM 9841 C C . THR B 1 289 ? 20.438 16.828 56.844 1 22.28 289 THR B C 1
ATOM 9843 O O . THR B 1 289 ? 21.047 16.828 55.781 1 22.28 289 THR B O 1
ATOM 9846 N N . ASP B 1 290 ? 19.891 15.688 57.25 1 23.73 290 ASP B N 1
ATOM 9847 C CA . ASP B 1 290 ? 19.453 14.461 56.594 1 23.73 290 ASP B CA 1
ATOM 9848 C C . ASP B 1 290 ? 18.438 14.758 55.5 1 23.73 290 ASP B C 1
ATOM 9850 O O . ASP B 1 290 ? 17.297 15.133 55.781 1 23.73 290 ASP B O 1
ATOM 9854 N N . GLY B 1 291 ? 18.75 15.703 54.625 1 23.45 291 GLY B N 1
ATOM 9855 C CA . GLY B 1 291 ? 17.922 16.062 53.469 1 23.45 291 GLY B CA 1
ATOM 9856 C C . GLY B 1 291 ? 17.359 14.852 52.75 1 23.45 291 GLY B C 1
ATOM 9857 O O . GLY B 1 291 ? 18.125 14.031 52.219 1 23.45 291 GLY B O 1
ATOM 9858 N N . ASN B 1 292 ? 16.297 14.312 53.281 1 25.03 292 ASN B N 1
ATOM 9859 C CA . ASN B 1 292 ? 15.586 13.188 52.688 1 25.03 292 ASN B CA 1
ATOM 9860 C C . ASN B 1 292 ? 15.312 13.406 51.219 1 25.03 292 ASN B C 1
ATOM 9862 O O . ASN B 1 292 ? 14.344 14.062 50.844 1 25.03 292 ASN B O 1
ATOM 9866 N N . SER B 1 293 ? 16.297 14.008 50.438 1 25.31 293 SER B N 1
ATOM 9867 C CA . SER B 1 293 ? 16.219 14.031 49 1 25.31 293 SER B CA 1
ATOM 9868 C C . SER B 1 293 ? 15.695 12.711 48.438 1 25.31 293 SER B C 1
ATOM 9870 O O . SER B 1 293 ? 16.078 11.641 48.906 1 25.31 293 SER B O 1
ATOM 9872 N N . VAL B 1 294 ? 14.414 12.719 48.094 1 27.88 294 VAL B N 1
ATOM 9873 C CA . VAL B 1 294 ? 13.859 11.578 47.375 1 27.88 294 VAL B CA 1
ATOM 9874 C C . VAL B 1 294 ? 14.93 10.984 46.438 1 27.88 294 VAL B C 1
ATOM 9876 O O . VAL B 1 294 ? 15.359 11.641 45.5 1 27.88 294 VAL B O 1
ATOM 9879 N N . GLU B 1 295 ? 16.016 10.453 46.969 1 27.36 295 GLU B N 1
ATOM 9880 C CA . GLU B 1 295 ? 17.047 9.656 46.312 1 27.36 295 GLU B CA 1
ATOM 9881 C C . GLU B 1 295 ? 16.453 8.789 45.219 1 27.36 295 GLU B C 1
ATOM 9883 O O . GLU B 1 295 ? 15.695 7.859 45.5 1 27.36 295 GLU B O 1
ATOM 9888 N N . ILE B 1 296 ? 16.094 9.383 44.156 1 30.94 296 ILE B N 1
ATOM 9889 C CA . ILE B 1 296 ? 15.93 8.578 42.969 1 30.94 296 ILE B CA 1
ATOM 9890 C C . ILE B 1 296 ? 17.016 7.508 42.906 1 30.94 296 ILE B C 1
ATOM 9892 O O . ILE B 1 296 ? 18.203 7.824 42.75 1 30.94 296 ILE B O 1
ATOM 9896 N N . LEU B 1 297 ? 17.141 6.617 43.969 1 29.2 297 LEU B N 1
ATOM 9897 C CA . LEU B 1 297 ? 18.031 5.496 44.219 1 29.2 297 LEU B CA 1
ATOM 9898 C C . LEU B 1 297 ? 18.641 4.953 42.938 1 29.2 297 LEU B C 1
ATOM 9900 O O . LEU B 1 297 ? 17.984 4.938 41.906 1 29.2 297 LEU B O 1
ATOM 9904 N N . ASN B 1 298 ? 19.938 4.988 42.719 1 33.56 298 ASN B N 1
ATOM 9905 C CA . ASN B 1 298 ? 20.844 4.262 41.812 1 33.56 298 ASN B CA 1
ATOM 9906 C C . ASN B 1 298 ? 20.359 2.84 41.562 1 33.56 298 ASN B C 1
ATOM 9908 O O . ASN B 1 298 ? 21.156 1.917 41.438 1 33.56 298 ASN B O 1
ATOM 9912 N N . ARG B 1 299 ? 19.312 2.385 42.281 1 32.47 299 ARG B N 1
ATOM 9913 C CA . ARG B 1 299 ? 18.859 0.999 42.312 1 32.47 299 ARG B CA 1
ATOM 9914 C C . ARG B 1 299 ? 18.812 0.413 40.906 1 32.47 299 ARG B C 1
ATOM 9916 O O . ARG B 1 299 ? 18.688 1.149 39.938 1 32.47 299 ARG B O 1
ATOM 9923 N N . ASN B 1 300 ? 19.141 -0.882 40.719 1 40.62 300 ASN B N 1
ATOM 9924 C CA . ASN B 1 300 ? 19.078 -1.821 39.594 1 40.62 300 ASN B CA 1
ATOM 9925 C C . ASN B 1 300 ? 17.906 -1.518 38.688 1 40.62 300 ASN B C 1
ATOM 9927 O O . ASN B 1 300 ? 16.797 -1.264 39.125 1 40.62 300 ASN B O 1
ATOM 9931 N N . PRO B 1 301 ? 18.156 -0.932 37.5 1 53.16 301 PRO B N 1
ATOM 9932 C CA . PRO B 1 301 ? 17.156 -0.346 36.594 1 53.16 301 PRO B CA 1
ATOM 9933 C C . PRO B 1 301 ? 15.828 -1.097 36.625 1 53.16 301 PRO B C 1
ATOM 9935 O O . PRO B 1 301 ? 15.781 -2.277 36.25 1 53.16 301 PRO B O 1
ATOM 9938 N N . PHE B 1 302 ? 15.031 -0.81 37.531 1 76 302 PHE B N 1
ATOM 9939 C CA . PHE B 1 302 ? 13.648 -1.221 37.75 1 76 302 PHE B CA 1
ATOM 9940 C C . PHE B 1 302 ? 12.766 -0.814 36.594 1 76 302 PHE B C 1
ATOM 9942 O O . PHE B 1 302 ? 12.766 0.348 36.188 1 76 302 PHE B O 1
ATOM 9949 N N . GLY B 1 303 ? 12.445 -1.764 35.875 1 87.12 303 GLY B N 1
ATOM 9950 C CA . GLY B 1 303 ? 11.539 -1.507 34.75 1 87.12 303 GLY B CA 1
ATOM 9951 C C . GLY B 1 303 ? 11.297 -2.729 33.906 1 87.12 303 GLY B C 1
ATOM 9952 O O . GLY B 1 303 ? 11.852 -3.799 34.156 1 87.12 303 GLY B O 1
ATOM 9953 N N . MET B 1 304 ? 10.445 -2.629 33.062 1 91.75 304 MET B N 1
ATOM 9954 C CA . MET B 1 304 ? 10.109 -3.738 32.156 1 91.75 304 MET B CA 1
ATOM 9955 C C . MET B 1 304 ? 10.844 -3.613 30.844 1 91.75 304 MET B C 1
ATOM 9957 O O . MET B 1 304 ? 11.414 -2.564 30.531 1 91.75 304 MET B O 1
ATOM 9961 N N . THR B 1 305 ? 10.867 -4.703 30.094 1 93.38 305 THR B N 1
ATOM 9962 C CA . THR B 1 305 ? 11.469 -4.738 28.766 1 93.38 305 THR B CA 1
ATOM 9963 C C . THR B 1 305 ? 10.398 -4.594 27.688 1 93.38 305 THR B C 1
ATOM 9965 O O . THR B 1 305 ? 9.359 -5.258 27.734 1 93.38 305 THR B O 1
ATOM 9968 N N . VAL B 1 306 ? 10.656 -3.66 26.781 1 94.75 306 VAL B N 1
ATOM 9969 C CA . VAL B 1 306 ? 9.688 -3.455 25.703 1 94.75 306 VAL B CA 1
ATOM 9970 C C . VAL B 1 306 ? 10.398 -3.402 24.359 1 94.75 306 VAL B C 1
ATOM 9972 O O . VAL B 1 306 ? 11.602 -3.143 24.297 1 94.75 306 VAL B O 1
ATOM 9975 N N . CYS B 1 307 ? 9.672 -3.764 23.375 1 95.25 307 CYS B N 1
ATOM 9976 C CA . CYS B 1 307 ? 10.156 -3.562 22.016 1 95.25 307 CYS B CA 1
ATOM 9977 C C . CYS B 1 307 ? 9.523 -2.322 21.391 1 95.25 307 CYS B C 1
ATOM 9979 O O . CYS B 1 307 ? 8.344 -2.045 21.609 1 95.25 307 CYS B O 1
ATOM 9981 N N . ALA B 1 308 ? 10.328 -1.52 20.719 1 93.69 308 ALA B N 1
ATOM 9982 C CA . ALA B 1 308 ? 9.836 -0.278 20.125 1 93.69 308 ALA B CA 1
ATOM 9983 C C . ALA B 1 308 ? 10.242 -0.171 18.656 1 93.69 308 ALA B C 1
ATOM 9985 O O . ALA B 1 308 ? 11.359 -0.539 18.281 1 93.69 308 ALA B O 1
ATOM 9986 N N . ASP B 1 309 ? 9.312 0.206 17.781 1 94.12 309 ASP B N 1
ATOM 9987 C CA . ASP B 1 309 ? 9.578 0.465 16.375 1 94.12 309 ASP B CA 1
ATOM 9988 C C . ASP B 1 309 ? 8.641 1.54 15.828 1 94.12 309 ASP B C 1
ATOM 9990 O O . ASP B 1 309 ? 7.504 1.673 16.281 1 94.12 309 ASP B O 1
ATOM 9994 N N . HIS B 1 310 ? 9.234 2.336 14.922 1 93.69 310 HIS B N 1
ATOM 9995 C CA . HIS B 1 310 ? 8.484 3.43 14.312 1 93.69 310 HIS B CA 1
ATOM 9996 C C . HIS B 1 310 ? 8.188 3.145 12.844 1 93.69 310 HIS B C 1
ATOM 9998 O O . HIS B 1 310 ? 9.016 2.561 12.141 1 93.69 310 HIS B O 1
ATOM 10004 N N . GLY B 1 311 ? 6.93 3.412 12.492 1 92.31 311 GLY B N 1
ATOM 10005 C CA . GLY B 1 311 ? 6.523 3.277 11.102 1 92.31 311 GLY B CA 1
ATOM 10006 C C . GLY B 1 311 ? 6.035 4.578 10.492 1 92.31 311 GLY B C 1
ATOM 10007 O O . GLY B 1 311 ? 5.297 5.332 11.133 1 92.31 311 GLY B O 1
ATOM 10008 N N . TRP B 1 312 ? 6.547 4.934 9.266 1 91.44 312 TRP B N 1
ATOM 10009 C CA . TRP B 1 312 ? 6.082 6.102 8.523 1 91.44 312 TRP B CA 1
ATOM 10010 C C . TRP B 1 312 ? 5.016 5.711 7.504 1 91.44 312 TRP B C 1
ATOM 10012 O O . TRP B 1 312 ? 5.07 4.625 6.93 1 91.44 312 TRP B O 1
ATOM 10022 N N . GLN B 1 313 ? 4.074 6.574 7.23 1 87.56 313 GLN B N 1
ATOM 10023 C CA . GLN B 1 313 ? 3.018 6.293 6.262 1 87.56 313 GLN B CA 1
ATOM 10024 C C . GLN B 1 313 ? 3.527 6.441 4.832 1 87.56 313 GLN B C 1
ATOM 10026 O O . GLN B 1 313 ? 3.021 5.785 3.918 1 87.56 313 GLN B O 1
ATOM 10031 N N . LYS B 1 314 ? 4.434 7.391 4.68 1 83.06 314 LYS B N 1
ATOM 10032 C CA . LYS B 1 314 ? 5.066 7.551 3.371 1 83.06 314 LYS B CA 1
ATOM 10033 C C . LYS B 1 314 ? 6.551 7.215 3.434 1 83.06 314 LYS B C 1
ATOM 10035 O O . LYS B 1 314 ? 7.234 7.57 4.398 1 83.06 314 LYS B O 1
ATOM 10040 N N . ARG B 1 315 ? 7.004 6.562 2.451 1 72.12 315 ARG B N 1
ATOM 10041 C CA . ARG B 1 315 ? 8.422 6.203 2.404 1 72.12 315 ARG B CA 1
ATOM 10042 C C . ARG B 1 315 ? 9.273 7.402 2.01 1 72.12 315 ARG B C 1
ATOM 10044 O O . ARG B 1 315 ? 8.789 8.336 1.376 1 72.12 315 ARG B O 1
ATOM 10051 N N . GLY B 1 316 ? 10.531 7.598 2.352 1 68.88 316 GLY B N 1
ATOM 10052 C CA . GLY B 1 316 ? 11.461 8.633 1.935 1 68.88 316 GLY B CA 1
ATOM 10053 C C . GLY B 1 316 ? 11.656 9.719 2.98 1 68.88 316 GLY B C 1
ATOM 10054 O O . GLY B 1 316 ? 12.164 10.797 2.676 1 68.88 316 GLY B O 1
ATOM 10055 N N . PHE B 1 317 ? 11.344 9.547 4.074 1 75 317 PHE B N 1
ATOM 10056 C CA . PHE B 1 317 ? 11.547 10.406 5.238 1 75 317 PHE B CA 1
ATOM 10057 C C . PHE B 1 317 ? 10.945 11.789 5.008 1 75 317 PHE B C 1
ATOM 10059 O O . PHE B 1 317 ? 11.578 12.797 5.305 1 75 317 PHE B O 1
ATOM 10066 N N . ASP B 1 318 ? 9.961 11.891 4.281 1 85.44 318 ASP B N 1
ATOM 10067 C CA . ASP B 1 318 ? 9.164 13.102 4.133 1 85.44 318 ASP B CA 1
ATOM 10068 C C . ASP B 1 318 ? 7.691 12.836 4.441 1 85.44 318 ASP B C 1
ATOM 10070 O O . ASP B 1 318 ? 6.805 13.477 3.869 1 85.44 318 ASP B O 1
ATOM 10074 N N . SER B 1 319 ? 7.559 11.914 5.266 1 91.19 319 SER B N 1
ATOM 10075 C CA . SER B 1 319 ? 6.199 11.547 5.645 1 91.19 319 SER B CA 1
ATOM 10076 C C . SER B 1 319 ? 5.559 12.625 6.52 1 91.19 319 SER B C 1
ATOM 10078 O O . SER B 1 319 ? 6.234 13.234 7.348 1 91.19 319 SER B O 1
ATOM 10080 N N . LEU B 1 320 ? 4.277 12.828 6.359 1 93 320 LEU B N 1
ATOM 10081 C CA . LEU B 1 320 ? 3.547 13.812 7.145 1 93 320 LEU B CA 1
ATOM 10082 C C . LEU B 1 320 ? 3.111 13.227 8.484 1 93 320 LEU B C 1
ATOM 10084 O O . LEU B 1 320 ? 2.783 13.961 9.414 1 93 320 LEU B O 1
ATOM 10088 N N . THR B 1 321 ? 3.1 11.906 8.477 1 95.12 321 THR B N 1
ATOM 10089 C CA . THR B 1 321 ? 2.658 11.25 9.695 1 95.12 321 THR B CA 1
ATOM 10090 C C . THR B 1 321 ? 3.527 10.031 10 1 95.12 321 THR B C 1
ATOM 10092 O O . THR B 1 321 ? 4.207 9.508 9.109 1 95.12 321 THR B O 1
ATOM 10095 N N . GLY B 1 322 ? 3.602 9.617 11.25 1 94.56 322 GLY B N 1
ATOM 10096 C CA . GLY B 1 322 ? 4.293 8.43 11.734 1 94.56 322 GLY B CA 1
ATOM 10097 C C . GLY B 1 322 ? 3.717 7.891 13.031 1 94.56 322 GLY B C 1
ATOM 10098 O O . GLY B 1 322 ? 2.971 8.586 13.719 1 94.56 322 GLY B O 1
ATOM 10099 N N . HIS B 1 323 ? 3.893 6.641 13.227 1 96.38 323 HIS B N 1
ATOM 10100 C CA . HIS B 1 323 ? 3.385 6.035 14.453 1 96.38 323 HIS B CA 1
ATOM 10101 C C . HIS B 1 323 ? 4.398 5.066 15.055 1 96.38 323 HIS B C 1
ATOM 10103 O O . HIS B 1 323 ? 5.188 4.461 14.32 1 96.38 323 HIS B O 1
ATOM 10109 N N . THR B 1 324 ? 4.395 4.957 16.344 1 96.38 324 THR B N 1
ATOM 10110 C CA . THR B 1 324 ? 5.297 4.086 17.094 1 96.38 324 THR B CA 1
ATOM 10111 C C . THR B 1 324 ? 4.512 3.109 17.969 1 96.38 324 THR B C 1
ATOM 10113 O O . THR B 1 324 ? 3.498 3.479 18.562 1 96.38 324 THR B O 1
ATOM 10116 N N . PHE B 1 325 ? 4.914 1.86 17.953 1 97.06 325 PHE B N 1
ATOM 10117 C CA . PHE B 1 325 ? 4.34 0.848 18.828 1 97.06 325 PHE B CA 1
ATOM 10118 C C . PHE B 1 325 ? 5.355 0.405 19.875 1 97.06 325 PHE B C 1
ATOM 10120 O O . PHE B 1 325 ? 6.527 0.183 19.562 1 97.06 325 PHE B O 1
ATOM 10127 N N . LEU B 1 326 ? 5.027 0.371 21.094 1 97.12 326 LEU B N 1
ATOM 10128 C CA . LEU B 1 326 ? 5.754 -0.287 22.172 1 97.12 326 LEU B CA 1
ATOM 10129 C C . LEU B 1 326 ? 5.043 -1.562 22.609 1 97.12 326 LEU B C 1
ATOM 10131 O O . LEU B 1 326 ? 3.873 -1.523 23 1 97.12 326 LEU B O 1
ATOM 10135 N N . MET B 1 327 ? 5.707 -2.641 22.516 1 97.06 327 MET B N 1
ATOM 10136 C CA . MET B 1 327 ? 5.066 -3.928 22.766 1 97.06 327 MET B CA 1
ATOM 10137 C C . MET B 1 327 ? 5.824 -4.711 23.828 1 97.06 327 MET B C 1
ATOM 10139 O O . MET B 1 327 ? 7.035 -4.551 23.984 1 97.06 327 MET B O 1
ATOM 10143 N N . THR B 1 328 ? 5.137 -5.551 24.516 1 95.19 328 THR B N 1
ATOM 10144 C CA . THR B 1 328 ? 5.727 -6.402 25.547 1 95.19 328 THR B CA 1
ATOM 10145 C C . THR B 1 328 ? 6.477 -7.57 24.906 1 95.19 328 THR B C 1
ATOM 10147 O O . THR B 1 328 ? 6.328 -7.84 23.719 1 95.19 328 THR B O 1
ATOM 10150 N N . LYS B 1 329 ? 7.246 -8.219 25.688 1 91.19 329 LYS B N 1
ATOM 10151 C CA . LYS B 1 329 ? 8 -9.383 25.234 1 91.19 329 LYS B CA 1
ATOM 10152 C C . LYS B 1 329 ? 7.07 -10.539 24.891 1 91.19 329 LYS B C 1
ATOM 10154 O O . LYS B 1 329 ? 5.941 -10.609 25.391 1 91.19 329 LYS B O 1
ATOM 10159 N N . ARG B 1 330 ? 7.582 -11.391 24.062 1 87.56 330 ARG B N 1
ATOM 10160 C CA . ARG B 1 330 ? 6.812 -12.547 23.625 1 87.56 330 ARG B CA 1
ATOM 10161 C C . ARG B 1 330 ? 6.363 -13.391 24.812 1 87.56 330 ARG B C 1
ATOM 10163 O O . ARG B 1 330 ? 5.242 -13.906 24.828 1 87.56 330 ARG B O 1
ATOM 10170 N N . LYS B 1 331 ? 7.227 -13.453 25.844 1 87.44 331 LYS B N 1
ATOM 10171 C CA . LYS B 1 331 ? 6.934 -14.234 27.047 1 87.44 331 LYS B CA 1
ATOM 10172 C C . LYS B 1 331 ? 5.699 -13.695 27.766 1 87.44 331 LYS B C 1
ATOM 10174 O O . LYS B 1 331 ? 4.969 -14.461 28.406 1 87.44 331 LYS B O 1
ATOM 10179 N N . TYR B 1 332 ? 5.52 -12.43 27.562 1 91.88 332 TYR B N 1
ATOM 10180 C CA . TYR B 1 332 ? 4.414 -11.812 28.297 1 91.88 332 TYR B CA 1
ATOM 10181 C C . TYR B 1 332 ? 3.258 -11.492 27.359 1 91.88 332 TYR B C 1
ATOM 10183 O O . TYR B 1 332 ? 2.49 -10.555 27.609 1 91.88 332 TYR B O 1
ATOM 10191 N N . GLY B 1 333 ? 3.268 -12.055 26.062 1 89.06 333 GLY B N 1
ATOM 10192 C CA . GLY B 1 333 ? 2.07 -12.055 25.25 1 89.06 333 GLY B CA 1
ATOM 10193 C C . GLY B 1 333 ? 2.193 -11.18 24.016 1 89.06 333 GLY B C 1
ATOM 10194 O O . GLY B 1 333 ? 1.3 -11.164 23.156 1 89.06 333 GLY B O 1
ATOM 10195 N N . ASN B 1 334 ? 3.236 -10.398 23.75 1 92.5 334 ASN B N 1
ATOM 10196 C CA . ASN B 1 334 ? 3.402 -9.516 22.594 1 92.5 334 ASN B CA 1
ATOM 10197 C C . ASN B 1 334 ? 2.238 -8.539 22.469 1 92.5 334 ASN B C 1
ATOM 10199 O O . ASN B 1 334 ? 1.635 -8.422 21.406 1 92.5 334 ASN B O 1
ATOM 10203 N N . LYS B 1 335 ? 1.905 -7.902 23.547 1 96.69 335 LYS B N 1
ATOM 10204 C CA . LYS B 1 335 ? 0.785 -6.969 23.578 1 96.69 335 LYS B CA 1
ATOM 10205 C C . LYS B 1 335 ? 1.271 -5.523 23.453 1 96.69 335 LYS B C 1
ATOM 10207 O O . LYS B 1 335 ? 2.416 -5.223 23.797 1 96.69 335 LYS B O 1
ATOM 10212 N N . VAL B 1 336 ? 0.434 -4.668 22.953 1 97.88 336 VAL B N 1
ATOM 10213 C CA . VAL B 1 336 ? 0.779 -3.26 22.797 1 97.88 336 VAL B CA 1
ATOM 10214 C C . VAL B 1 336 ? 0.583 -2.535 24.125 1 97.88 336 VAL B C 1
ATOM 10216 O O . VAL B 1 336 ? -0.513 -2.547 24.688 1 97.88 336 VAL B O 1
ATOM 10219 N N . CYS B 1 337 ? 1.562 -1.942 24.641 1 96.25 337 CYS B N 1
ATOM 10220 C CA . CYS B 1 337 ? 1.47 -1.206 25.891 1 96.25 337 CYS B CA 1
ATOM 10221 C C . CYS B 1 337 ? 1.233 0.278 25.641 1 96.25 337 CYS B C 1
ATOM 10223 O O . CYS B 1 337 ? 0.638 0.967 26.469 1 96.25 337 CYS B O 1
ATOM 10225 N N . LYS B 1 338 ? 1.8 0.726 24.531 1 96.06 338 LYS B N 1
ATOM 10226 C CA . LYS B 1 338 ? 1.644 2.141 24.203 1 96.06 338 LYS B CA 1
ATOM 10227 C C . LYS B 1 338 ? 1.816 2.385 22.703 1 96.06 338 LYS B C 1
ATOM 10229 O O . LYS B 1 338 ? 2.607 1.705 22.047 1 96.06 338 LYS B O 1
ATOM 10234 N N . THR B 1 339 ? 1.018 3.242 22.188 1 96.94 339 THR B N 1
ATOM 10235 C CA . THR B 1 339 ? 1.167 3.695 20.797 1 96.94 339 THR B CA 1
ATOM 10236 C C . THR B 1 339 ? 1.128 5.219 20.719 1 96.94 339 THR B C 1
ATOM 10238 O O . THR B 1 339 ? 0.35 5.859 21.438 1 96.94 339 THR B O 1
ATOM 10241 N N . VAL B 1 340 ? 2.051 5.82 19.984 1 97.06 340 VAL B N 1
ATOM 10242 C CA . VAL B 1 340 ? 2.113 7.266 19.812 1 97.06 340 VAL B CA 1
ATOM 10243 C C . VAL B 1 340 ? 2.104 7.613 18.328 1 97.06 340 VAL B C 1
ATOM 10245 O O . VAL B 1 340 ? 2.822 7 17.531 1 97.06 340 VAL B O 1
ATOM 10248 N N . VAL B 1 341 ? 1.216 8.531 18.016 1 96.81 341 VAL B N 1
ATOM 10249 C CA . VAL B 1 341 ? 1.099 8.969 16.625 1 96.81 341 VAL B CA 1
ATOM 10250 C C . VAL B 1 341 ? 1.607 10.406 16.484 1 96.81 341 VAL B C 1
ATOM 10252 O O . VAL B 1 341 ? 1.301 11.258 17.328 1 96.81 341 VAL B O 1
ATOM 10255 N N . LYS B 1 342 ? 2.436 10.68 15.484 1 96.44 342 LYS B N 1
ATOM 10256 C CA . LYS B 1 342 ? 2.961 12.016 15.219 1 96.44 342 LYS B CA 1
ATOM 10257 C C . LYS B 1 342 ? 2.418 12.562 13.898 1 96.44 342 LYS B C 1
ATOM 10259 O O . LYS B 1 342 ? 2.365 11.844 12.898 1 96.44 342 LYS B O 1
ATOM 10264 N N . HIS B 1 343 ? 1.918 13.836 13.984 1 95.88 343 HIS B N 1
ATOM 10265 C CA . HIS B 1 343 ? 1.385 14.547 12.828 1 95.88 343 HIS B CA 1
ATOM 10266 C C . HIS B 1 343 ? 2.189 15.812 12.539 1 95.88 343 HIS B C 1
ATOM 10268 O O . HIS B 1 343 ? 2.453 16.609 13.445 1 95.88 343 HIS B O 1
ATOM 10274 N N . ARG B 1 344 ? 2.555 16.078 11.289 1 91.62 344 ARG B N 1
ATOM 10275 C CA . ARG B 1 344 ? 3.223 17.312 10.883 1 91.62 344 ARG B CA 1
ATOM 10276 C C . ARG B 1 344 ? 2.24 18.281 10.234 1 91.62 344 ARG B C 1
ATOM 10278 O O . ARG B 1 344 ? 2.639 19.328 9.727 1 91.62 344 ARG B O 1
ATOM 10285 N N . THR B 1 345 ? 0.93 17.797 10.25 1 89.38 345 THR B N 1
ATOM 10286 C CA . THR B 1 345 ? -0.061 18.609 9.57 1 89.38 345 THR B CA 1
ATOM 10287 C C . THR B 1 345 ? -1.426 18.484 10.234 1 89.38 345 THR B C 1
ATOM 10289 O O . THR B 1 345 ? -1.648 17.578 11.039 1 89.38 345 THR B O 1
ATOM 10292 N N . CYS B 1 346 ? -2.252 19.5 10.023 1 92.31 346 CYS B N 1
ATOM 10293 C CA . CYS B 1 346 ? -3.65 19.562 10.43 1 92.31 346 CYS B CA 1
ATOM 10294 C C . CYS B 1 346 ? -4.496 20.281 9.391 1 92.31 346 CYS B C 1
ATOM 10296 O O . CYS B 1 346 ? -4.176 21.391 8.992 1 92.31 346 CYS B O 1
ATOM 10298 N N . ALA B 1 347 ? -5.5 19.641 8.922 1 92.44 347 ALA B N 1
ATOM 10299 C CA . ALA B 1 347 ? -6.305 20.172 7.832 1 92.44 347 ALA B CA 1
ATOM 10300 C C . ALA B 1 347 ? -6.969 21.484 8.242 1 92.44 347 ALA B C 1
ATOM 10302 O O . ALA B 1 347 ? -7 22.438 7.457 1 92.44 347 ALA B O 1
ATOM 10303 N N . THR B 1 348 ? -7.547 21.547 9.461 1 90.19 348 THR B N 1
ATOM 10304 C CA . THR B 1 348 ? -8.234 22.75 9.938 1 90.19 348 THR B CA 1
ATOM 10305 C C . THR B 1 348 ? -7.25 23.906 10.109 1 90.19 348 THR B C 1
ATOM 10307 O O . THR B 1 348 ? -7.52 25.031 9.68 1 90.19 348 THR B O 1
ATOM 10310 N N . CYS B 1 349 ? -6.105 23.609 10.664 1 85.88 349 CYS B N 1
ATOM 10311 C CA . CYS B 1 349 ? -5.094 24.625 10.875 1 85.88 349 CYS B CA 1
ATOM 10312 C C . CYS B 1 349 ? -4.566 25.156 9.539 1 85.88 349 CYS B C 1
ATOM 10314 O O . CYS B 1 349 ? -4.383 26.359 9.375 1 85.88 349 CYS B O 1
ATOM 10316 N N . LYS B 1 350 ? -4.316 24.281 8.602 1 85.12 350 LYS B N 1
ATOM 10317 C CA . LYS B 1 350 ? -3.814 24.672 7.285 1 85.12 350 LYS B CA 1
ATOM 10318 C C . LYS B 1 350 ? -4.816 25.547 6.547 1 85.12 350 LYS B C 1
ATOM 10320 O O . LYS B 1 350 ? -4.438 26.531 5.91 1 85.12 350 LYS B O 1
ATOM 10325 N N . TRP B 1 351 ? -6.094 25.094 6.617 1 86.81 351 TRP B N 1
ATOM 10326 C CA . TRP B 1 351 ? -7.133 25.859 5.941 1 86.81 351 TRP B CA 1
ATOM 10327 C C . TRP B 1 351 ? -7.242 27.266 6.52 1 86.81 351 TRP B C 1
ATOM 10329 O O . TRP B 1 351 ? -7.363 28.25 5.777 1 86.81 351 TRP B O 1
ATOM 10339 N N . TRP B 1 352 ? -7.172 27.438 7.781 1 79.88 352 TRP B N 1
ATOM 10340 C CA . TRP B 1 352 ? -7.32 28.734 8.438 1 79.88 352 TRP B CA 1
ATOM 10341 C C . TRP B 1 352 ? -6.102 29.609 8.188 1 79.88 352 TRP B C 1
ATOM 10343 O O . TRP B 1 352 ? -6.23 30.828 7.988 1 79.88 352 TRP B O 1
ATOM 10353 N N . ARG B 1 353 ? -4.91 29.047 8.188 1 75 353 ARG B N 1
ATOM 10354 C CA . ARG B 1 353 ? -3.693 29.797 7.914 1 75 353 ARG B CA 1
ATOM 10355 C C . ARG B 1 353 ? -3.701 30.359 6.492 1 75 353 ARG B C 1
ATOM 10357 O O . ARG B 1 353 ? -3.174 31.438 6.242 1 75 353 ARG B O 1
ATOM 10364 N N . ARG B 1 354 ? -4.309 29.578 5.633 1 75.69 354 ARG B N 1
ATOM 10365 C CA . ARG B 1 354 ? -4.32 29.969 4.227 1 75.69 354 ARG B CA 1
ATOM 10366 C C . ARG B 1 354 ? -5.418 30.984 3.947 1 75.69 354 ARG B C 1
ATOM 10368 O O . ARG B 1 354 ? -5.191 31.969 3.252 1 75.69 354 ARG B O 1
ATOM 10375 N N . ASN B 1 355 ? -6.617 30.719 4.504 1 70.31 355 ASN B N 1
ATOM 10376 C CA . ASN B 1 355 ? -7.785 31.5 4.121 1 70.31 355 ASN B CA 1
ATOM 10377 C C . ASN B 1 355 ? -8.023 32.656 5.086 1 70.31 355 ASN B C 1
ATOM 10379 O O . ASN B 1 355 ? -8.664 33.656 4.73 1 70.31 355 ASN B O 1
ATOM 10383 N N . ARG B 1 356 ? -7.605 32.406 6.328 1 70.62 356 ARG B N 1
ATOM 10384 C CA . ARG B 1 356 ? -7.789 33.438 7.348 1 70.62 356 ARG B CA 1
ATOM 10385 C C . ARG B 1 356 ? -6.508 33.656 8.148 1 70.62 356 ARG B C 1
ATOM 10387 O O . ARG B 1 356 ? -6.477 33.375 9.352 1 70.62 356 ARG B O 1
ATOM 10394 N N . PRO B 1 357 ? -5.52 34.25 7.398 1 62.81 357 PRO B N 1
ATOM 10395 C CA . PRO B 1 357 ? -4.238 34.406 8.086 1 62.81 357 PRO B CA 1
ATOM 10396 C C . PRO B 1 357 ? -4.328 35.312 9.297 1 62.81 357 PRO B C 1
ATOM 10398 O O . PRO B 1 357 ? -5.031 36.344 9.25 1 62.81 357 PRO B O 1
ATOM 10401 N N . GLY B 1 358 ? -3.746 34.969 10.422 1 55.59 358 GLY B N 1
ATOM 10402 C CA . GLY B 1 358 ? -3.701 35.812 11.609 1 55.59 358 GLY B CA 1
ATOM 10403 C C . GLY B 1 358 ? -4.816 35.5 12.594 1 55.59 358 GLY B C 1
ATOM 10404 O O . GLY B 1 358 ? -4.754 35.906 13.758 1 55.59 358 GLY B O 1
ATOM 10405 N N . ARG B 1 359 ? -5.902 34.781 12.07 1 60.91 359 ARG B N 1
ATOM 10406 C CA . ARG B 1 359 ? -7.012 34.438 12.953 1 60.91 359 ARG B CA 1
ATOM 10407 C C . ARG B 1 359 ? -6.781 33.094 13.617 1 60.91 359 ARG B C 1
ATOM 10409 O O . ARG B 1 359 ? -6.109 32.219 13.055 1 60.91 359 ARG B O 1
ATOM 10416 N N . LYS B 1 360 ? -7.168 33.031 14.852 1 67.75 360 LYS B N 1
ATOM 10417 C CA . LYS B 1 360 ? -7.113 31.734 15.523 1 67.75 360 LYS B CA 1
ATOM 10418 C C . LYS B 1 360 ? -8.062 30.734 14.867 1 67.75 360 LYS B C 1
ATOM 10420 O O . LYS B 1 360 ? -9.203 31.078 14.539 1 67.75 360 LYS B O 1
ATOM 10425 N N . PRO B 1 361 ? -7.574 29.594 14.578 1 78.62 361 PRO B N 1
ATOM 10426 C CA . PRO B 1 361 ? -8.445 28.578 13.984 1 78.62 361 PRO B CA 1
ATOM 10427 C C . PRO B 1 361 ? -9.633 28.219 14.875 1 78.62 361 PRO B C 1
ATOM 10429 O O . PRO B 1 361 ? -9.562 28.391 16.094 1 78.62 361 PRO B O 1
ATOM 10432 N N . LYS B 1 362 ? -10.719 27.812 14.336 1 78.75 362 LYS B N 1
ATOM 10433 C CA . LYS B 1 362 ? -11.883 27.359 15.102 1 78.75 362 LYS B CA 1
ATOM 10434 C C . LYS B 1 362 ? -11.5 26.266 16.078 1 78.75 362 LYS B C 1
ATOM 10436 O O . LYS B 1 362 ? -10.555 25.516 15.844 1 78.75 362 LYS B O 1
ATOM 10441 N N . PRO B 1 363 ? -12.086 26.266 17.234 1 81.88 363 PRO B N 1
ATOM 10442 C CA . PRO B 1 363 ? -11.781 25.188 18.172 1 81.88 363 PRO B CA 1
ATOM 10443 C C . PRO B 1 363 ? -11.984 23.797 17.578 1 81.88 363 PRO B C 1
ATOM 10445 O O . PRO B 1 363 ? -13.008 23.547 16.938 1 81.88 363 PRO B O 1
ATOM 10448 N N . HIS B 1 364 ? -11.039 23.031 17.516 1 86.69 364 HIS B N 1
ATOM 10449 C CA . HIS B 1 364 ? -11.055 21.672 17 1 86.69 364 HIS B CA 1
ATOM 10450 C C . HIS B 1 364 ? -10.016 20.797 17.688 1 86.69 364 HIS B C 1
ATOM 10452 O O . HIS B 1 364 ? -9.203 21.297 18.469 1 86.69 364 HIS B O 1
ATOM 10458 N N . ARG B 1 365 ? -10.203 19.531 17.547 1 90 365 ARG B N 1
ATOM 10459 C CA . ARG B 1 365 ? -9.148 18.656 18.031 1 90 365 ARG B CA 1
ATOM 10460 C C . ARG B 1 365 ? -7.938 18.688 17.109 1 90 365 ARG B C 1
ATOM 10462 O O . ARG B 1 365 ? -7.867 17.922 16.141 1 90 365 ARG B O 1
ATOM 10469 N N . CYS B 1 366 ? -7.008 19.5 17.453 1 90.81 366 CYS B N 1
ATOM 10470 C CA . CYS B 1 366 ? -5.84 19.672 16.594 1 90.81 366 CYS B CA 1
ATOM 10471 C C . CYS B 1 366 ? -4.902 18.469 16.688 1 90.81 366 CYS B C 1
ATOM 10473 O O . CYS B 1 366 ? -4.469 18.109 17.781 1 90.81 366 CYS B O 1
ATOM 10475 N N . VAL B 1 367 ? -4.578 17.922 15.602 1 93.44 367 VAL B N 1
ATOM 10476 C CA . VAL B 1 367 ? -3.738 16.719 15.602 1 93.44 367 VAL B CA 1
ATOM 10477 C C . VAL B 1 367 ? -2.281 17.109 15.359 1 93.44 367 VAL B C 1
ATOM 10479 O O . VAL B 1 367 ? -1.382 16.281 15.461 1 93.44 367 VAL B O 1
ATOM 10482 N N . TRP B 1 368 ? -1.975 18.359 15.086 1 92.38 368 TRP B N 1
ATOM 10483 C CA . TRP B 1 368 ? -0.619 18.812 14.805 1 92.38 368 TRP B CA 1
ATOM 10484 C C . TRP B 1 368 ? 0.24 18.781 16.062 1 92.38 368 TRP B C 1
ATOM 10486 O O . TRP B 1 368 ? 0.159 19.672 16.906 1 92.38 368 TRP B O 1
ATOM 10496 N N . ASN B 1 369 ? 1.133 17.75 16.203 1 92.75 369 ASN B N 1
ATOM 10497 C CA . ASN B 1 369 ? 1.882 17.609 17.453 1 92.75 369 ASN B CA 1
ATOM 10498 C C . ASN B 1 369 ? 3.379 17.469 17.188 1 92.75 369 ASN B C 1
ATOM 10500 O O . ASN B 1 369 ? 4.156 17.25 18.125 1 92.75 369 ASN B O 1
ATOM 10504 N N . HIS B 1 370 ? 3.77 17.5 15.844 1 92.25 370 HIS B N 1
ATOM 10505 C CA . HIS B 1 370 ? 5.188 17.406 15.531 1 92.25 370 HIS B CA 1
ATOM 10506 C C . HIS B 1 370 ? 5.629 18.531 14.609 1 92.25 370 HIS B C 1
ATOM 10508 O O . HIS B 1 370 ? 5.094 18.688 13.508 1 92.25 370 HIS B O 1
ATOM 10514 N N . ARG B 1 371 ? 6.609 19.312 14.953 1 84.38 371 ARG B N 1
ATOM 10515 C CA . ARG B 1 371 ? 7.082 20.453 14.172 1 84.38 371 ARG B CA 1
ATOM 10516 C C . ARG B 1 371 ? 8.469 20.188 13.594 1 84.38 371 ARG B C 1
ATOM 10518 O O . ARG B 1 371 ? 8.969 20.953 12.773 1 84.38 371 ARG B O 1
ATOM 10525 N N . GLY B 1 372 ? 8.977 19.062 13.727 1 88.06 372 GLY B N 1
ATOM 10526 C CA . GLY B 1 372 ? 10.297 18.734 13.219 1 88.06 372 GLY B CA 1
ATOM 10527 C C . GLY B 1 372 ? 10.266 17.859 11.977 1 88.06 372 GLY B C 1
ATOM 10528 O O . GLY B 1 372 ? 9.25 17.812 11.266 1 88.06 372 GLY B O 1
ATOM 10529 N N . SER B 1 373 ? 11.438 17.406 11.594 1 89.56 373 SER B N 1
ATOM 10530 C CA . SER B 1 373 ? 11.562 16.578 10.406 1 89.56 373 SER B CA 1
ATOM 10531 C C . SER B 1 373 ? 10.875 15.227 10.609 1 89.56 373 SER B C 1
ATOM 10533 O O . SER B 1 373 ? 10.562 14.844 11.742 1 89.56 373 SER B O 1
ATOM 10535 N N . ALA B 1 374 ? 10.578 14.578 9.523 1 90.62 374 ALA B N 1
ATOM 10536 C CA . ALA B 1 374 ? 9.977 13.25 9.586 1 90.62 374 ALA B CA 1
ATOM 10537 C C . ALA B 1 374 ? 10.906 12.258 10.281 1 90.62 374 ALA B C 1
ATOM 10539 O O . ALA B 1 374 ? 10.445 11.344 10.977 1 90.62 374 ALA B O 1
ATOM 10540 N N . ARG B 1 375 ? 12.188 12.438 10.203 1 88.62 375 ARG B N 1
ATOM 10541 C CA . ARG B 1 375 ? 13.164 11.531 10.789 1 88.62 375 ARG B CA 1
ATOM 10542 C C . ARG B 1 375 ? 13.156 11.633 12.312 1 88.62 375 ARG B C 1
ATOM 10544 O O . ARG B 1 375 ? 13.391 10.641 13.008 1 88.62 375 ARG B O 1
ATOM 10551 N N . LEU B 1 376 ? 12.898 12.805 12.758 1 90.88 376 LEU B N 1
ATOM 10552 C CA . LEU B 1 376 ? 12.93 13.055 14.195 1 90.88 376 LEU B CA 1
ATOM 10553 C C . LEU B 1 376 ? 11.703 12.453 14.883 1 90.88 376 LEU B C 1
ATOM 10555 O O . LEU B 1 376 ? 11.695 12.266 16.094 1 90.88 376 LEU B O 1
ATOM 10559 N N . MET B 1 377 ? 10.664 12.109 14.102 1 91.94 377 MET B N 1
ATOM 10560 C CA . MET B 1 377 ? 9.422 11.586 14.656 1 91.94 377 MET B CA 1
ATOM 10561 C C . MET B 1 377 ? 9.68 10.328 15.484 1 91.94 377 MET B C 1
ATOM 10563 O O . MET B 1 377 ? 9.031 10.109 16.516 1 91.94 377 MET B O 1
ATOM 10567 N N . GLU B 1 378 ? 10.562 9.516 15.008 1 91.12 378 GLU B N 1
ATOM 10568 C CA . GLU B 1 378 ? 10.82 8.234 15.664 1 91.12 378 GLU B CA 1
ATOM 10569 C C . GLU B 1 378 ? 11.352 8.438 17.078 1 91.12 378 GLU B C 1
ATOM 10571 O O . GLU B 1 378 ? 10.836 7.844 18.031 1 91.12 378 GLU B O 1
ATOM 10576 N N . SER B 1 379 ? 12.359 9.281 17.234 1 91.06 379 SER B N 1
ATOM 10577 C CA . SER B 1 379 ? 12.969 9.508 18.531 1 91.06 379 SER B CA 1
ATOM 10578 C C . SER B 1 379 ? 12.031 10.281 19.453 1 91.06 379 SER B C 1
ATOM 10580 O O . SER B 1 379 ? 11.953 9.992 20.656 1 91.06 379 SER B O 1
ATOM 10582 N N . GLN B 1 380 ? 11.328 11.227 18.891 1 92.62 380 GLN B N 1
ATOM 10583 C CA . GLN B 1 380 ? 10.438 12.031 19.719 1 92.62 380 GLN B CA 1
ATOM 10584 C C . GLN B 1 380 ? 9.242 11.203 20.203 1 92.62 380 GLN B C 1
ATOM 10586 O O . GLN B 1 380 ? 8.781 11.375 21.328 1 92.62 380 GLN B O 1
ATOM 10591 N N . ALA B 1 381 ? 8.703 10.406 19.297 1 95.06 381 ALA B N 1
ATOM 10592 C CA . ALA B 1 381 ? 7.586 9.539 19.672 1 95.06 381 ALA B CA 1
ATOM 10593 C C . ALA B 1 381 ? 8.008 8.531 20.734 1 95.06 381 ALA B C 1
ATOM 10595 O O . ALA B 1 381 ? 7.258 8.258 21.672 1 95.06 381 ALA B O 1
ATOM 10596 N N . GLY B 1 382 ? 9.18 7.918 20.531 1 93.69 382 GLY B N 1
ATOM 10597 C CA . GLY B 1 382 ? 9.695 7 21.531 1 93.69 382 GLY B CA 1
ATOM 10598 C C . GLY B 1 382 ? 9.898 7.656 22.891 1 93.69 382 GLY B C 1
ATOM 10599 O O . GLY B 1 382 ? 9.57 7.07 23.922 1 93.69 382 GLY B O 1
ATOM 10600 N N . LEU B 1 383 ? 10.469 8.867 22.891 1 93.81 383 LEU B N 1
ATOM 10601 C CA . LEU B 1 383 ? 10.711 9.617 24.109 1 93.81 383 LEU B CA 1
ATOM 10602 C C . LEU B 1 383 ? 9.398 9.914 24.828 1 93.81 383 LEU B C 1
ATOM 10604 O O . LEU B 1 383 ? 9.305 9.734 26.047 1 93.81 383 LEU B O 1
ATOM 10608 N N . GLU B 1 384 ? 8.445 10.367 24.062 1 95.25 384 GLU B N 1
ATOM 10609 C CA . GLU B 1 384 ? 7.137 10.672 24.641 1 95.25 384 GLU B CA 1
ATOM 10610 C C . GLU B 1 384 ? 6.496 9.422 25.25 1 95.25 384 GLU B C 1
ATOM 10612 O O . GLU B 1 384 ? 5.895 9.492 26.328 1 95.25 384 GLU B O 1
ATOM 10617 N N . ALA B 1 385 ? 6.598 8.305 24.562 1 95.5 385 ALA B N 1
ATOM 10618 C CA . ALA B 1 385 ? 6.023 7.047 25.047 1 95.5 385 ALA B CA 1
ATOM 10619 C C . ALA B 1 385 ? 6.672 6.617 26.359 1 95.5 385 ALA B C 1
ATOM 10621 O O . ALA B 1 385 ? 5.98 6.203 27.297 1 95.5 385 ALA B O 1
ATOM 10622 N N . VAL B 1 386 ? 8 6.699 26.469 1 94.25 386 VAL B N 1
ATOM 10623 C CA . VAL B 1 386 ? 8.727 6.297 27.672 1 94.25 386 VAL B CA 1
ATOM 10624 C C . VAL B 1 386 ? 8.352 7.211 28.828 1 94.25 386 VAL B C 1
ATOM 10626 O O . VAL B 1 386 ? 8.125 6.742 29.953 1 94.25 386 VAL B O 1
ATOM 10629 N N . ARG B 1 387 ? 8.273 8.523 28.547 1 94.25 387 ARG B N 1
ATOM 10630 C CA . ARG B 1 387 ? 7.898 9.492 29.578 1 94.25 387 ARG B CA 1
ATOM 10631 C C . ARG B 1 387 ? 6.508 9.188 30.125 1 94.25 387 ARG B C 1
ATOM 10633 O O . ARG B 1 387 ? 6.316 9.141 31.344 1 94.25 387 ARG B O 1
ATOM 10640 N N . GLU B 1 388 ? 5.574 8.938 29.281 1 93.88 388 GLU B N 1
ATOM 10641 C CA . GLU B 1 388 ? 4.195 8.68 29.688 1 93.88 388 GLU B CA 1
ATOM 10642 C C . GLU B 1 388 ? 4.09 7.371 30.469 1 93.88 388 GLU B C 1
ATOM 10644 O O . GLU B 1 388 ? 3.33 7.281 31.422 1 93.88 388 GLU B O 1
ATOM 10649 N N . MET B 1 389 ? 4.789 6.367 30.016 1 93.5 389 MET B N 1
ATOM 10650 C CA . MET B 1 389 ? 4.746 5.078 30.703 1 93.5 389 MET B CA 1
ATOM 10651 C C . MET B 1 389 ? 5.352 5.188 32.094 1 93.5 389 MET B C 1
ATOM 10653 O O . MET B 1 389 ? 4.859 4.562 33.031 1 93.5 389 MET B O 1
ATOM 10657 N N . MET B 1 390 ? 6.402 5.969 32.219 1 90.06 390 MET B N 1
ATOM 10658 C CA . MET B 1 390 ? 7.008 6.199 33.531 1 90.06 390 MET B CA 1
ATOM 10659 C C . MET B 1 390 ? 6.031 6.918 34.469 1 90.06 390 MET B C 1
ATOM 10661 O O . MET B 1 390 ? 5.918 6.57 35.625 1 90.06 390 MET B O 1
ATOM 10665 N N . GLU B 1 391 ? 5.312 7.891 33.906 1 89.75 391 GLU B N 1
ATOM 10666 C CA . GLU B 1 391 ? 4.332 8.648 34.656 1 89.75 391 GLU B CA 1
ATOM 10667 C C . GLU B 1 391 ? 3.148 7.777 35.062 1 89.75 391 GLU B C 1
ATOM 10669 O O . GLU B 1 391 ? 2.537 7.996 36.125 1 89.75 391 GLU B O 1
ATOM 10674 N N . GLN B 1 392 ? 2.855 6.75 34.281 1 89.69 392 GLN B N 1
ATOM 10675 C CA . GLN B 1 392 ? 1.718 5.871 34.531 1 89.69 392 GLN B CA 1
ATOM 10676 C C . GLN B 1 392 ? 2.104 4.719 35.469 1 89.69 392 GLN B C 1
ATOM 10678 O O . GLN B 1 392 ? 1.278 3.857 35.781 1 89.69 392 GLN B O 1
ATOM 10683 N N . GLY B 1 393 ? 3.295 4.559 35.781 1 87.06 393 GLY B N 1
ATOM 10684 C CA . GLY B 1 393 ? 3.715 3.566 36.75 1 87.06 393 GLY B CA 1
ATOM 10685 C C . GLY B 1 393 ? 4.305 2.318 36.125 1 87.06 393 GLY B C 1
ATOM 10686 O O . GLY B 1 393 ? 4.324 1.253 36.75 1 87.06 393 GLY B O 1
ATOM 10687 N N . THR B 1 394 ? 4.625 2.309 34.938 1 92.06 394 THR B N 1
ATOM 10688 C CA . THR B 1 394 ? 5.258 1.183 34.25 1 92.06 394 THR B CA 1
ATOM 10689 C C . THR B 1 394 ? 6.59 1.601 33.656 1 92.06 394 THR B C 1
ATOM 10691 O O . THR B 1 394 ? 6.719 1.656 32.406 1 92.06 394 THR B O 1
ATOM 10694 N N . PRO B 1 395 ? 7.543 1.782 34.438 1 91.56 395 PRO B N 1
ATOM 10695 C CA . PRO B 1 395 ? 8.844 2.227 33.938 1 91.56 395 PRO B CA 1
ATOM 10696 C C . PRO B 1 395 ? 9.523 1.18 33.062 1 91.56 395 PRO B C 1
ATOM 10698 O O . PRO B 1 395 ? 9.219 -0.012 33.156 1 91.56 395 PRO B O 1
ATOM 10701 N N . ILE B 1 396 ? 10.398 1.622 32.219 1 93.38 396 ILE B N 1
ATOM 10702 C CA . ILE B 1 396 ? 11.062 0.771 31.25 1 93.38 396 ILE B CA 1
ATOM 10703 C C . ILE B 1 396 ? 12.547 0.64 31.609 1 93.38 396 ILE B C 1
ATOM 10705 O O . ILE B 1 396 ? 13.203 1.633 31.922 1 93.38 396 ILE B O 1
ATOM 10709 N N . LYS B 1 397 ? 13.031 -0.581 31.516 1 91.19 397 LYS B N 1
ATOM 10710 C CA . LYS B 1 397 ? 14.438 -0.854 31.812 1 91.19 397 LYS B CA 1
ATOM 10711 C C . LYS B 1 397 ? 15.227 -1.108 30.531 1 91.19 397 LYS B C 1
ATOM 10713 O O . LYS B 1 397 ? 16.391 -0.731 30.422 1 91.19 397 LYS B O 1
ATOM 10718 N N . THR B 1 398 ? 14.562 -1.812 29.672 1 92.81 398 THR B N 1
ATOM 10719 C CA . THR B 1 398 ? 15.25 -2.213 28.438 1 92.81 398 THR B CA 1
ATOM 10720 C C . THR B 1 398 ? 14.352 -2 27.234 1 92.81 398 THR B C 1
ATOM 10722 O O . THR B 1 398 ? 13.148 -2.273 27.281 1 92.81 398 THR B O 1
ATOM 10725 N N . ILE B 1 399 ? 14.961 -1.448 26.188 1 93.31 399 ILE B N 1
ATOM 10726 C CA . ILE B 1 399 ? 14.242 -1.271 24.938 1 93.31 399 ILE B CA 1
ATOM 10727 C C . ILE B 1 399 ? 14.914 -2.092 23.828 1 93.31 399 ILE B C 1
ATOM 10729 O O . ILE B 1 399 ? 16.125 -1.988 23.625 1 93.31 399 ILE B O 1
ATOM 10733 N N . GLU B 1 400 ? 14.133 -2.924 23.219 1 94.06 400 GLU B N 1
ATOM 10734 C CA . GLU B 1 400 ? 14.602 -3.699 22.062 1 94.06 400 GLU B CA 1
ATOM 10735 C C . GLU B 1 400 ? 14.188 -3.047 20.75 1 94.06 400 GLU B C 1
ATOM 10737 O O . GLU B 1 400 ? 13.031 -2.664 20.578 1 94.06 400 GLU B O 1
ATOM 10742 N N . GLY B 1 401 ? 15.039 -2.777 19.844 1 90.5 401 GLY B N 1
ATOM 10743 C CA . GLY B 1 401 ? 14.711 -2.168 18.562 1 90.5 401 GLY B CA 1
ATOM 10744 C C . GLY B 1 401 ? 15.906 -2.064 17.641 1 90.5 401 GLY B C 1
ATOM 10745 O O . GLY B 1 401 ? 16.953 -2.664 17.891 1 90.5 401 GLY B O 1
ATOM 10746 N N . ASP B 1 402 ? 15.68 -1.31 16.547 1 88 402 ASP B N 1
ATOM 10747 C CA . ASP B 1 402 ? 16.766 -1.125 15.586 1 88 402 ASP B CA 1
ATOM 10748 C C . ASP B 1 402 ? 17.766 -0.091 16.078 1 88 402 ASP B C 1
ATOM 10750 O O . ASP B 1 402 ? 17.5 0.645 17.031 1 88 402 ASP B O 1
ATOM 10754 N N . GLY B 1 403 ? 18.938 -0.17 15.609 1 82.44 403 GLY B N 1
ATOM 10755 C CA . GLY B 1 403 ? 19.984 0.728 16.062 1 82.44 403 GLY B CA 1
ATOM 10756 C C . GLY B 1 403 ? 20.188 1.913 15.133 1 82.44 403 GLY B C 1
ATOM 10757 O O . GLY B 1 403 ? 21.266 2.527 15.125 1 82.44 403 GLY B O 1
ATOM 10758 N N . ASP B 1 404 ? 19.125 2.314 14.406 1 84.56 404 ASP B N 1
ATOM 10759 C CA . ASP B 1 404 ? 19.312 3.324 13.367 1 84.56 404 ASP B CA 1
ATOM 10760 C C . ASP B 1 404 ? 18.781 4.684 13.828 1 84.56 404 ASP B C 1
ATOM 10762 O O . ASP B 1 404 ? 18.562 5.574 13.008 1 84.56 404 ASP B O 1
ATOM 10766 N N . ASN B 1 405 ? 18.562 4.879 15.133 1 86.31 405 ASN B N 1
ATOM 10767 C CA . ASN B 1 405 ? 18.016 6.148 15.609 1 86.31 405 ASN B CA 1
ATOM 10768 C C . ASN B 1 405 ? 18.75 6.641 16.859 1 86.31 405 ASN B C 1
ATOM 10770 O O . ASN B 1 405 ? 19.625 5.949 17.375 1 86.31 405 ASN B O 1
ATOM 10774 N N . THR B 1 406 ? 18.422 7.867 17.297 1 87.69 406 THR B N 1
ATOM 10775 C CA . THR B 1 406 ? 19.078 8.484 18.438 1 87.69 406 THR B CA 1
ATOM 10776 C C . THR B 1 406 ? 18.141 8.523 19.641 1 87.69 406 THR B C 1
ATOM 10778 O O . THR B 1 406 ? 18.188 9.469 20.438 1 87.69 406 THR B O 1
ATOM 10781 N N . LEU B 1 407 ? 17.297 7.613 19.703 1 88.81 407 LEU B N 1
ATOM 10782 C CA . LEU B 1 407 ? 16.297 7.559 20.766 1 88.81 407 LEU B CA 1
ATOM 10783 C C . LEU B 1 407 ? 16.953 7.465 22.141 1 88.81 407 LEU B C 1
ATOM 10785 O O . LEU B 1 407 ? 16.594 8.203 23.062 1 88.81 407 LEU B O 1
ATOM 10789 N N . MET B 1 408 ? 17.969 6.633 22.234 1 88.88 408 MET B N 1
ATOM 10790 C CA . MET B 1 408 ? 18.609 6.398 23.531 1 88.88 408 MET B CA 1
ATOM 10791 C C . MET B 1 408 ? 19.344 7.645 24.016 1 88.88 408 MET B C 1
ATOM 10793 O O . MET B 1 408 ? 19.312 7.965 25.203 1 88.88 408 MET B O 1
ATOM 10797 N N . ALA B 1 409 ? 20 8.305 23.094 1 87.88 409 ALA B N 1
ATOM 10798 C CA . ALA B 1 409 ? 20.719 9.531 23.438 1 87.88 409 ALA B CA 1
ATOM 10799 C C . ALA B 1 409 ? 19.734 10.617 23.906 1 87.88 409 ALA B C 1
ATOM 10801 O O . ALA B 1 409 ? 20.031 11.359 24.844 1 87.88 409 ALA B O 1
ATOM 10802 N N . ARG B 1 410 ? 18.641 10.695 23.359 1 89.19 410 ARG B N 1
ATOM 10803 C CA . ARG B 1 410 ? 17.672 11.727 23.703 1 89.19 410 ARG B CA 1
ATOM 10804 C C . ARG B 1 410 ? 16.984 11.414 25.031 1 89.19 410 ARG B C 1
ATOM 10806 O O . ARG B 1 410 ? 16.625 12.32 25.781 1 89.19 410 ARG B O 1
ATOM 10813 N N . ILE B 1 411 ? 16.734 10.148 25.281 1 90.06 411 ILE B N 1
ATOM 10814 C CA . ILE B 1 411 ? 16.156 9.75 26.547 1 90.06 411 ILE B CA 1
ATOM 10815 C C . ILE B 1 411 ? 17.094 10.117 27.688 1 90.06 411 ILE B C 1
ATOM 10817 O O . ILE B 1 411 ? 16.656 10.641 28.719 1 90.06 411 ILE B O 1
ATOM 10821 N N . ARG B 1 412 ? 18.359 9.836 27.469 1 88.25 412 ARG B N 1
ATOM 10822 C CA . ARG B 1 412 ? 19.359 10.164 28.5 1 88.25 412 ARG B CA 1
ATOM 10823 C C . ARG B 1 412 ? 19.438 11.664 28.719 1 88.25 412 ARG B C 1
ATOM 10825 O O . ARG B 1 412 ? 19.516 12.125 29.859 1 88.25 412 ARG B O 1
ATOM 10832 N N . SER B 1 413 ? 19.375 12.414 27.641 1 86.44 413 SER B N 1
ATOM 10833 C CA . SER B 1 413 ? 19.547 13.867 27.719 1 86.44 413 SER B CA 1
ATOM 10834 C C . SER B 1 413 ? 18.297 14.531 28.297 1 86.44 413 SER B C 1
ATOM 10836 O O . SER B 1 413 ? 18.406 15.43 29.141 1 86.44 413 SER B O 1
ATOM 10838 N N . GLU B 1 414 ? 17.125 14.148 27.953 1 87.44 414 GLU B N 1
ATOM 10839 C CA . GLU B 1 414 ? 15.906 14.859 28.312 1 87.44 414 GLU B CA 1
ATOM 10840 C C . GLU B 1 414 ? 15.305 14.305 29.609 1 87.44 414 GLU B C 1
ATOM 10842 O O . GLU B 1 414 ? 14.766 15.055 30.422 1 87.44 414 GLU B O 1
ATOM 10847 N N . LEU B 1 415 ? 15.375 12.961 29.812 1 88.31 415 LEU B N 1
ATOM 10848 C CA . LEU B 1 415 ? 14.734 12.359 30.969 1 88.31 415 LEU B CA 1
ATOM 10849 C C . LEU B 1 415 ? 15.766 12.023 32.062 1 88.31 415 LEU B C 1
ATOM 10851 O O . LEU B 1 415 ? 15.406 11.773 33.188 1 88.31 415 LEU B O 1
ATOM 10855 N N . GLY B 1 416 ? 17.047 11.977 31.719 1 85 416 GLY B N 1
ATOM 10856 C CA . GLY B 1 416 ? 18.094 11.68 32.688 1 85 416 GLY B CA 1
ATOM 10857 C C . GLY B 1 416 ? 18.078 10.234 33.156 1 85 416 GLY B C 1
ATOM 10858 O O . GLY B 1 416 ? 18.453 9.945 34.281 1 85 416 GLY B O 1
ATOM 10859 N N . VAL B 1 417 ? 17.453 9.375 32.406 1 85.81 417 VAL B N 1
ATOM 10860 C CA . VAL B 1 417 ? 17.391 7.961 32.75 1 85.81 417 VAL B CA 1
ATOM 10861 C C . VAL B 1 417 ? 18.266 7.141 31.812 1 85.81 417 VAL B C 1
ATOM 10863 O O . VAL B 1 417 ? 18.422 7.488 30.641 1 85.81 417 VAL B O 1
ATOM 10866 N N . ASN B 1 418 ? 18.875 6.16 32.406 1 83.69 418 ASN B N 1
ATOM 10867 C CA . ASN B 1 418 ? 19.703 5.266 31.594 1 83.69 418 ASN B CA 1
ATOM 10868 C C . ASN B 1 418 ? 18.984 3.957 31.297 1 83.69 418 ASN B C 1
ATOM 10870 O O . ASN B 1 418 ? 18.875 3.086 32.156 1 83.69 418 ASN B O 1
ATOM 10874 N N . ILE B 1 419 ? 18.484 3.859 30.188 1 89.44 419 ILE B N 1
ATOM 10875 C CA . ILE B 1 419 ? 17.781 2.676 29.703 1 89.44 419 ILE B CA 1
ATOM 10876 C C . ILE B 1 419 ? 18.703 1.847 28.812 1 89.44 419 ILE B C 1
ATOM 10878 O O . ILE B 1 419 ? 19.469 2.398 28.016 1 89.44 419 ILE B O 1
ATOM 10882 N N . LYS B 1 420 ? 18.672 0.559 29.016 1 88.88 420 LYS B N 1
ATOM 10883 C CA . LYS B 1 420 ? 19.5 -0.337 28.219 1 88.88 420 LYS B CA 1
ATOM 10884 C C . LYS B 1 420 ? 18.875 -0.601 26.844 1 88.88 420 LYS B C 1
ATOM 10886 O O . LYS B 1 420 ? 17.656 -0.775 26.734 1 88.88 420 LYS B O 1
ATOM 10891 N N . LYS B 1 421 ? 19.734 -0.553 25.859 1 89.69 421 LYS B N 1
ATOM 10892 C CA . LYS B 1 421 ? 19.266 -0.835 24.5 1 89.69 421 LYS B CA 1
ATOM 10893 C C . LYS B 1 421 ? 19.734 -2.213 24.031 1 89.69 421 LYS B C 1
ATOM 10895 O O . LYS B 1 421 ? 20.906 -2.551 24.156 1 89.69 421 LYS B O 1
ATOM 10900 N N . LYS B 1 422 ? 18.844 -3.047 23.609 1 91.44 422 LYS B N 1
ATOM 10901 C CA . LYS B 1 422 ? 19.141 -4.309 22.938 1 91.44 422 LYS B CA 1
ATOM 10902 C C . LYS B 1 422 ? 18.844 -4.23 21.453 1 91.44 422 LYS B C 1
ATOM 10904 O O . LYS B 1 422 ? 17.734 -3.873 21.047 1 91.44 422 LYS B O 1
ATOM 10909 N N . LEU B 1 423 ? 19.766 -4.578 20.672 1 91.5 423 LEU B N 1
ATOM 10910 C CA . LEU B 1 423 ? 19.594 -4.496 19.219 1 91.5 423 LEU B CA 1
ATOM 10911 C C . LEU B 1 423 ? 18.812 -5.703 18.703 1 91.5 423 LEU B C 1
ATOM 10913 O O . LEU B 1 423 ? 18.906 -6.793 19.281 1 91.5 423 LEU B O 1
ATOM 10917 N N . ASP B 1 424 ? 18.078 -5.441 17.609 1 91.62 424 ASP B N 1
ATOM 10918 C CA . ASP B 1 424 ? 17.344 -6.52 16.969 1 91.62 424 ASP B CA 1
ATOM 10919 C C . ASP B 1 424 ? 18.281 -7.445 16.203 1 91.62 424 ASP B C 1
ATOM 10921 O O . ASP B 1 424 ? 19.125 -6.977 15.445 1 91.62 424 ASP B O 1
ATOM 10925 N N . LYS B 1 425 ? 18.094 -8.656 16.391 1 90.19 425 LYS B N 1
ATOM 10926 C CA . LYS B 1 425 ? 18.969 -9.664 15.797 1 90.19 425 LYS B CA 1
ATOM 10927 C C . LYS B 1 425 ? 18.875 -9.633 14.273 1 90.19 425 LYS B C 1
ATOM 10929 O O . LYS B 1 425 ? 19.891 -9.625 13.586 1 90.19 425 LYS B O 1
ATOM 10934 N N . ASN B 1 426 ? 17.672 -9.617 13.711 1 88.31 426 ASN B N 1
ATOM 10935 C CA . ASN B 1 426 ? 17.484 -9.664 12.266 1 88.31 426 ASN B CA 1
ATOM 10936 C C . ASN B 1 426 ? 18.016 -8.406 11.586 1 88.31 426 ASN B C 1
ATOM 10938 O O . ASN B 1 426 ? 18.609 -8.484 10.508 1 88.31 426 ASN B O 1
ATOM 10942 N N . HIS B 1 427 ? 17.812 -7.316 12.164 1 88.38 427 HIS B N 1
ATOM 10943 C CA . HIS B 1 427 ? 18.297 -6.062 11.602 1 88.38 427 HIS B CA 1
ATOM 10944 C C . HIS B 1 427 ? 19.812 -6.004 11.641 1 88.38 427 HIS B C 1
ATOM 10946 O O . HIS B 1 427 ? 20.438 -5.453 10.727 1 88.38 427 HIS B O 1
ATOM 10952 N N . SER B 1 428 ? 20.359 -6.512 12.719 1 89.31 428 SER B N 1
ATOM 10953 C CA . SER B 1 428 ? 21.812 -6.531 12.836 1 89.31 428 SER B CA 1
ATOM 10954 C C . SER B 1 428 ? 22.438 -7.398 11.75 1 89.31 428 SER B C 1
ATOM 10956 O O . SER B 1 428 ? 23.422 -7 11.125 1 89.31 428 SER B O 1
ATOM 10958 N N . VAL B 1 429 ? 21.859 -8.539 11.531 1 91.44 429 VAL B N 1
ATOM 10959 C CA . VAL B 1 429 ? 22.375 -9.438 10.5 1 91.44 429 VAL B CA 1
ATOM 10960 C C . VAL B 1 429 ? 22.188 -8.797 9.125 1 91.44 429 VAL B C 1
ATOM 10962 O O . VAL B 1 429 ? 23.078 -8.898 8.266 1 91.44 429 VAL B O 1
ATOM 10965 N N . LYS B 1 430 ? 21.094 -8.18 8.938 1 89.38 430 LYS B N 1
ATOM 10966 C CA . LYS B 1 430 ? 20.812 -7.52 7.66 1 89.38 430 LYS B CA 1
ATOM 10967 C C . LYS B 1 430 ? 21.875 -6.457 7.363 1 89.38 430 LYS B C 1
ATOM 10969 O O . LYS B 1 430 ? 22.281 -6.281 6.211 1 89.38 430 LYS B O 1
ATOM 10974 N N . ASN B 1 431 ? 22.234 -5.754 8.375 1 88.25 431 ASN B N 1
ATOM 10975 C CA . ASN B 1 431 ? 23.25 -4.727 8.203 1 88.25 431 ASN B CA 1
ATOM 10976 C C . ASN B 1 431 ? 24.609 -5.328 7.809 1 88.25 431 ASN B C 1
ATOM 10978 O O . ASN B 1 431 ? 25.328 -4.77 6.977 1 88.25 431 ASN B O 1
ATOM 10982 N N . ILE B 1 432 ? 24.906 -6.457 8.383 1 89.56 432 ILE B N 1
ATOM 10983 C CA . ILE B 1 432 ? 26.141 -7.141 8.062 1 89.56 432 ILE B CA 1
ATOM 10984 C C . ILE B 1 432 ? 26.094 -7.664 6.629 1 89.56 432 ILE B C 1
ATOM 10986 O O . ILE B 1 432 ? 27.078 -7.543 5.887 1 89.56 432 ILE B O 1
ATOM 10990 N N . VAL B 1 433 ? 24.922 -8.188 6.285 1 91.62 433 VAL B N 1
ATOM 10991 C CA . VAL B 1 433 ? 24.766 -8.75 4.945 1 91.62 433 VAL B CA 1
ATOM 10992 C C . VAL B 1 433 ? 24.828 -7.633 3.906 1 91.62 433 VAL B C 1
ATOM 10994 O O . VAL B 1 433 ? 25.375 -7.824 2.814 1 91.62 433 VAL B O 1
ATOM 10997 N N . LYS B 1 434 ? 24.344 -6.504 4.246 1 90.19 434 LYS B N 1
ATOM 10998 C CA . LYS B 1 434 ? 24.438 -5.359 3.344 1 90.19 434 LYS B CA 1
ATOM 10999 C C . LYS B 1 434 ? 25.891 -4.98 3.074 1 90.19 434 LYS B C 1
ATOM 11001 O O . LYS B 1 434 ? 26.234 -4.633 1.945 1 90.19 434 LYS B O 1
ATOM 11006 N N . LYS B 1 435 ? 26.719 -5.043 4.059 1 89.56 435 LYS B N 1
ATOM 11007 C CA . LYS B 1 435 ? 28.141 -4.746 3.898 1 89.56 435 LYS B CA 1
ATOM 11008 C C . LYS B 1 435 ? 28.812 -5.781 3.006 1 89.56 435 LYS B C 1
ATOM 11010 O O . LYS B 1 435 ? 29.719 -5.453 2.248 1 89.56 435 LYS B O 1
ATOM 11015 N N . LEU B 1 436 ? 28.312 -7.031 3.16 1 91.19 436 LEU B N 1
ATOM 11016 C CA . LEU B 1 436 ? 28.844 -8.094 2.316 1 91.19 436 LEU B CA 1
ATOM 11017 C C . LEU B 1 436 ? 28.469 -7.867 0.854 1 91.19 436 LEU B C 1
ATOM 11019 O O . LEU B 1 436 ? 29.312 -8.039 -0.037 1 91.19 436 LEU B O 1
ATOM 11023 N N . TYR B 1 437 ? 27.297 -7.453 0.652 1 88.44 437 TYR B N 1
ATOM 11024 C CA . TYR B 1 437 ? 26.859 -7.191 -0.718 1 88.44 437 TYR B CA 1
ATOM 11025 C C . TYR B 1 437 ? 27.578 -5.969 -1.284 1 88.44 437 TYR B C 1
ATOM 11027 O O . TYR B 1 437 ? 27.875 -5.91 -2.48 1 88.44 437 TYR B O 1
ATOM 11035 N N . ASP B 1 438 ? 27.797 -4.953 -0.454 1 87.31 438 ASP B N 1
ATOM 11036 C CA . ASP B 1 438 ? 28.562 -3.789 -0.894 1 87.31 438 ASP B CA 1
ATOM 11037 C C . ASP B 1 438 ? 29.969 -4.188 -1.312 1 87.31 438 ASP B C 1
ATOM 11039 O O . ASP B 1 438 ? 30.5 -3.67 -2.297 1 87.31 438 ASP B O 1
ATOM 11043 N N . LEU B 1 439 ? 30.516 -5.137 -0.545 1 88.62 439 LEU B N 1
ATOM 11044 C CA . LEU B 1 439 ? 31.828 -5.652 -0.884 1 88.62 439 LEU B CA 1
ATOM 11045 C C . LEU B 1 439 ? 31.797 -6.398 -2.213 1 88.62 439 LEU B C 1
ATOM 11047 O O . LEU B 1 439 ? 32.719 -6.266 -3.027 1 88.62 439 LEU B O 1
ATOM 11051 N N . GLN B 1 440 ? 30.781 -7.148 -2.438 1 85.88 440 GLN B N 1
ATOM 11052 C CA . GLN B 1 440 ? 30.609 -7.898 -3.678 1 85.88 440 GLN B CA 1
ATOM 11053 C C . GLN B 1 440 ? 30.484 -6.965 -4.875 1 85.88 440 GLN B C 1
ATOM 11055 O O . GLN B 1 440 ? 31.047 -7.234 -5.941 1 85.88 440 GLN B O 1
ATOM 11060 N N . LYS B 1 441 ? 29.797 -5.867 -4.688 1 81.31 441 LYS B N 1
ATOM 11061 C CA . LYS B 1 441 ? 29.531 -4.926 -5.77 1 81.31 441 LYS B CA 1
ATOM 11062 C C . LYS B 1 441 ? 30.766 -4.078 -6.074 1 81.31 441 LYS B C 1
ATOM 11064 O O . LYS B 1 441 ? 31.047 -3.785 -7.238 1 81.31 441 LYS B O 1
ATOM 11069 N N . ASN B 1 442 ? 31.422 -3.654 -5.023 1 80.69 442 ASN B N 1
ATOM 11070 C CA . ASN B 1 442 ? 32.531 -2.729 -5.188 1 80.69 442 ASN B CA 1
ATOM 11071 C C . ASN B 1 442 ? 33.781 -3.447 -5.66 1 80.69 442 ASN B C 1
ATOM 11073 O O . ASN B 1 442 ? 34.656 -2.844 -6.309 1 80.69 442 ASN B O 1
ATOM 11077 N N . GLN B 1 443 ? 33.969 -4.746 -5.254 1 82.62 443 GLN B N 1
ATOM 11078 C CA . GLN B 1 443 ? 35.188 -5.5 -5.621 1 82.62 443 GLN B CA 1
ATOM 11079 C C . GLN B 1 443 ? 34.812 -6.797 -6.336 1 82.62 443 GLN B C 1
ATOM 11081 O O . GLN B 1 443 ? 34.844 -7.875 -5.738 1 82.62 443 GLN B O 1
ATOM 11086 N N . LYS B 1 444 ? 34.656 -6.688 -7.578 1 74 444 LYS B N 1
ATOM 11087 C CA . LYS B 1 444 ? 34.219 -7.809 -8.391 1 74 444 LYS B CA 1
ATOM 11088 C C . LYS B 1 444 ? 35.312 -8.844 -8.57 1 74 444 LYS B C 1
ATOM 11090 O O . LYS B 1 444 ? 35.031 -10.016 -8.82 1 74 444 LYS B O 1
ATOM 11095 N N . ASP B 1 445 ? 36.5 -8.469 -8.266 1 75.88 445 ASP B N 1
ATOM 11096 C CA . ASP B 1 445 ? 37.656 -9.336 -8.469 1 75.88 445 ASP B CA 1
ATOM 11097 C C . ASP B 1 445 ? 37.719 -10.398 -7.371 1 75.88 445 ASP B C 1
ATOM 11099 O O . ASP B 1 445 ? 38.375 -11.438 -7.551 1 75.88 445 ASP B O 1
ATOM 11103 N N . LEU B 1 446 ? 37.031 -10.219 -6.262 1 80.5 446 LEU B N 1
ATOM 11104 C CA . LEU B 1 446 ? 37.094 -11.133 -5.125 1 80.5 446 LEU B CA 1
ATOM 11105 C C . LEU B 1 446 ? 36.219 -12.344 -5.355 1 80.5 446 LEU B C 1
ATOM 11107 O O . LEU B 1 446 ? 36.344 -13.359 -4.668 1 80.5 446 LEU B O 1
ATOM 11111 N N . LYS B 1 447 ? 35.438 -12.398 -6.383 1 75.5 447 LYS B N 1
ATOM 11112 C CA . LYS B 1 447 ? 34.562 -13.508 -6.781 1 75.5 447 LYS B CA 1
ATOM 11113 C C . LYS B 1 447 ? 33.719 -14.008 -5.602 1 75.5 447 LYS B C 1
ATOM 11115 O O . LYS B 1 447 ? 33.688 -15.203 -5.324 1 75.5 447 LYS B O 1
ATOM 11120 N N . LEU B 1 448 ? 33.219 -13.133 -4.812 1 83.81 448 LEU B N 1
ATOM 11121 C CA . LEU B 1 448 ? 32.25 -13.484 -3.758 1 83.81 448 LEU B CA 1
ATOM 11122 C C . LEU B 1 448 ? 30.906 -13.836 -4.344 1 83.81 448 LEU B C 1
ATOM 11124 O O . LEU B 1 448 ? 30.219 -12.977 -4.906 1 83.81 448 LEU B O 1
ATOM 11128 N N . THR B 1 449 ? 30.531 -15.195 -4.242 1 77.75 449 THR B N 1
ATOM 11129 C CA . THR B 1 449 ? 29.281 -15.656 -4.84 1 77.75 449 THR B CA 1
ATOM 11130 C C . THR B 1 449 ? 28.109 -15.43 -3.891 1 77.75 449 THR B C 1
ATOM 11132 O O . THR B 1 449 ? 28.312 -15.219 -2.691 1 77.75 449 THR B O 1
ATOM 11135 N N . ASN B 1 450 ? 26.922 -15.383 -4.414 1 78.44 450 ASN B N 1
ATOM 11136 C CA . ASN B 1 450 ? 25.703 -15.234 -3.619 1 78.44 450 ASN B CA 1
ATOM 11137 C C . ASN B 1 450 ? 25.516 -16.406 -2.662 1 78.44 450 ASN B C 1
ATOM 11139 O O . ASN B 1 450 ? 25 -16.234 -1.562 1 78.44 450 ASN B O 1
ATOM 11143 N N . HIS B 1 451 ? 26 -17.5 -3.074 1 76.12 451 HIS B N 1
ATOM 11144 C CA . HIS B 1 451 ? 25.875 -18.688 -2.238 1 76.12 451 HIS B CA 1
ATOM 11145 C C . HIS B 1 451 ? 26.719 -18.562 -0.978 1 76.12 451 HIS B C 1
ATOM 11147 O O . HIS B 1 451 ? 26.297 -18.953 0.108 1 76.12 451 HIS B O 1
ATOM 11153 N N . VAL B 1 452 ? 27.875 -18.016 -1.162 1 84.31 452 VAL B N 1
ATOM 11154 C CA . VAL B 1 452 ? 28.781 -17.844 -0.018 1 84.31 452 VAL B CA 1
ATOM 11155 C C . VAL B 1 452 ? 28.203 -16.797 0.936 1 84.31 452 VAL B C 1
ATOM 11157 O O . VAL B 1 452 ? 28.25 -16.969 2.156 1 84.31 452 VAL B O 1
ATOM 11160 N N . VAL B 1 453 ? 27.688 -15.703 0.361 1 87.88 453 VAL B N 1
ATOM 11161 C CA . VAL B 1 453 ? 27.109 -14.656 1.19 1 87.88 453 VAL B CA 1
ATOM 11162 C C . VAL B 1 453 ? 25.938 -15.234 1.994 1 87.88 453 VAL B C 1
ATOM 11164 O O . VAL B 1 453 ? 25.781 -14.922 3.178 1 87.88 453 VAL B O 1
ATOM 11167 N N . LYS B 1 454 ? 25.156 -16.062 1.369 1 83.81 454 LYS B N 1
ATOM 11168 C CA . LYS B 1 454 ? 24.016 -16.688 2.051 1 83.81 454 LYS B CA 1
ATOM 11169 C C . LYS B 1 454 ? 24.5 -17.609 3.17 1 83.81 454 LYS B C 1
ATOM 11171 O O . LYS B 1 454 ? 23.891 -17.656 4.242 1 83.81 454 LYS B O 1
ATOM 11176 N N . HIS B 1 455 ? 25.5 -18.312 2.859 1 86.31 455 HIS B N 1
ATOM 11177 C CA . HIS B 1 455 ? 26.062 -19.203 3.873 1 86.31 455 HIS B CA 1
ATOM 11178 C C . HIS B 1 455 ? 26.609 -18.406 5.055 1 86.31 455 HIS B C 1
ATOM 11180 O O . HIS B 1 455 ? 26.359 -18.766 6.211 1 86.31 455 HIS B O 1
ATOM 11186 N N . LEU B 1 456 ? 27.312 -17.359 4.742 1 89.69 456 LEU B N 1
ATOM 11187 C CA . LEU B 1 456 ? 27.859 -16.531 5.809 1 89.69 456 LEU B CA 1
ATOM 11188 C C . LEU B 1 456 ? 26.75 -15.93 6.648 1 89.69 456 LEU B C 1
ATOM 11190 O O . LEU B 1 456 ? 26.859 -15.859 7.875 1 89.69 456 LEU B O 1
ATOM 11194 N N . SER B 1 457 ? 25.703 -15.492 5.953 1 90.31 457 SER B N 1
ATOM 11195 C CA . SER B 1 457 ? 24.562 -14.898 6.637 1 90.31 457 SER B CA 1
ATOM 11196 C C . SER B 1 457 ? 23.906 -15.906 7.582 1 90.31 457 SER B C 1
ATOM 11198 O O . SER B 1 457 ? 23.609 -15.578 8.734 1 90.31 457 SER B O 1
ATOM 11200 N N . LYS B 1 458 ? 23.688 -17.125 7.156 1 87.12 458 LYS B N 1
ATOM 11201 C CA . LYS B 1 458 ? 23.078 -18.172 7.969 1 87.12 458 LYS B CA 1
ATOM 11202 C C . LYS B 1 458 ? 23.953 -18.531 9.164 1 87.12 458 LYS B C 1
ATOM 11204 O O . LYS B 1 458 ? 23.453 -18.703 10.273 1 87.12 458 LYS B O 1
ATOM 11209 N N . THR B 1 459 ? 25.234 -18.609 8.961 1 88.81 459 THR B N 1
ATOM 11210 C CA . THR B 1 459 ? 26.156 -19 10.016 1 88.81 459 THR B CA 1
ATOM 11211 C C . THR B 1 459 ? 26.25 -17.906 11.086 1 88.81 459 THR B C 1
ATOM 11213 O O . THR B 1 459 ? 26.312 -18.219 12.273 1 88.81 459 THR B O 1
ATOM 11216 N N . ILE B 1 460 ? 26.219 -16.703 10.641 1 91.19 460 ILE B N 1
ATOM 11217 C CA . ILE B 1 460 ? 26.281 -15.602 11.594 1 91.19 460 ILE B CA 1
ATOM 11218 C C . ILE B 1 460 ? 25.047 -15.633 12.492 1 91.19 460 ILE B C 1
ATOM 11220 O O . ILE B 1 460 ? 25.141 -15.383 13.695 1 91.19 460 ILE B O 1
ATOM 11224 N N . LYS B 1 461 ? 23.922 -15.891 11.891 1 89.19 461 LYS B N 1
ATOM 11225 C CA . LYS B 1 461 ? 22.688 -15.984 12.664 1 89.19 461 LYS B CA 1
ATOM 11226 C C . LYS B 1 461 ? 22.781 -17.094 13.711 1 89.19 461 LYS B C 1
ATOM 11228 O O . LYS B 1 461 ? 22.312 -16.922 14.844 1 89.19 461 LYS B O 1
ATOM 11233 N N . TYR B 1 462 ? 23.422 -18.125 13.344 1 88.25 462 TYR B N 1
ATOM 11234 C CA . TYR B 1 462 ? 23.594 -19.25 14.25 1 88.25 462 TYR B CA 1
ATOM 11235 C C . TYR B 1 462 ? 24.578 -18.906 15.367 1 88.25 462 TYR B C 1
ATOM 11237 O O . TYR B 1 462 ? 24.375 -19.297 16.516 1 88.25 462 TYR B O 1
ATOM 11245 N N . ILE B 1 463 ? 25.578 -18.203 15.031 1 90.62 463 ILE B N 1
ATOM 11246 C CA . ILE B 1 463 ? 26.578 -17.828 16.016 1 90.62 463 ILE B CA 1
ATOM 11247 C C . ILE B 1 463 ? 25.969 -16.922 17.062 1 90.62 463 ILE B C 1
ATOM 11249 O O . ILE B 1 463 ? 26.188 -17.094 18.266 1 90.62 463 ILE B O 1
ATOM 11253 N N . PHE B 1 464 ? 25.156 -15.992 16.609 1 91.25 464 PHE B N 1
ATOM 11254 C CA . PHE B 1 464 ? 24.5 -15.086 17.531 1 91.25 464 PHE B CA 1
ATOM 11255 C C . PHE B 1 464 ? 23.531 -15.836 18.438 1 91.25 464 PHE B C 1
ATOM 11257 O O . PHE B 1 464 ? 23.453 -15.586 19.641 1 91.25 464 PHE B O 1
ATOM 11264 N N . ALA B 1 465 ? 22.812 -16.812 17.891 1 88.38 465 ALA B N 1
ATOM 11265 C CA . ALA B 1 465 ? 21.781 -17.547 18.625 1 88.38 465 ALA B CA 1
ATOM 11266 C C . ALA B 1 465 ? 22.406 -18.469 19.672 1 88.38 465 ALA B C 1
ATOM 11268 O O . ALA B 1 465 ? 21.906 -18.578 20.797 1 88.38 465 ALA B O 1
ATOM 11269 N N . LYS B 1 466 ? 23.531 -19.047 19.422 1 87.62 466 LYS B N 1
ATOM 11270 C CA . LYS B 1 466 ? 24.141 -20.047 20.297 1 87.62 466 LYS B CA 1
ATOM 11271 C C . LYS B 1 466 ? 24.969 -19.391 21.391 1 87.62 466 LYS B C 1
ATOM 11273 O O . LYS B 1 466 ? 25.203 -19.984 22.438 1 87.62 466 LYS B O 1
ATOM 11278 N N . ASN B 1 467 ? 25.375 -18.203 21.156 1 89.75 467 ASN B N 1
ATOM 11279 C CA . ASN B 1 467 ? 26.203 -17.531 22.141 1 89.75 467 ASN B CA 1
ATOM 11280 C C . ASN B 1 467 ? 25.469 -16.391 22.828 1 89.75 467 ASN B C 1
ATOM 11282 O O . ASN B 1 467 ? 26.062 -15.383 23.203 1 89.75 467 ASN B O 1
ATOM 11286 N N . GLN B 1 468 ? 24.203 -16.594 22.938 1 89.69 468 GLN B N 1
ATOM 11287 C CA . GLN B 1 468 ? 23.422 -15.555 23.609 1 89.69 468 GLN B CA 1
ATOM 11288 C C . GLN B 1 468 ? 23.781 -15.469 25.078 1 89.69 468 GLN B C 1
ATOM 11290 O O . GLN B 1 468 ? 23.797 -16.484 25.781 1 89.69 468 GLN B O 1
ATOM 11295 N N . GLY B 1 469 ? 24.141 -14.32 25.594 1 88.25 469 GLY B N 1
ATOM 11296 C CA . GLY B 1 469 ? 24.438 -14.094 27 1 88.25 469 GLY B CA 1
ATOM 11297 C C . GLY B 1 469 ? 25.906 -14.352 27.344 1 88.25 469 GLY B C 1
ATOM 11298 O O . GLY B 1 469 ? 26.312 -14.188 28.484 1 88.25 469 GLY B O 1
ATOM 11299 N N . GLN B 1 470 ? 26.734 -14.719 26.297 1 92.06 470 GLN B N 1
ATOM 11300 C CA . GLN B 1 470 ? 28.141 -15.031 26.531 1 92.06 470 GLN B CA 1
ATOM 11301 C C . GLN B 1 470 ? 29.047 -14.195 25.625 1 92.06 470 GLN B C 1
ATOM 11303 O O . GLN B 1 470 ? 29.453 -14.656 24.547 1 92.06 470 GLN B O 1
ATOM 11308 N N . PRO B 1 471 ? 29.422 -13.023 26.094 1 93.25 471 PRO B N 1
ATOM 11309 C CA . PRO B 1 471 ? 30.188 -12.117 25.234 1 93.25 471 PRO B CA 1
ATOM 11310 C C . PRO B 1 471 ? 31.562 -12.68 24.859 1 93.25 471 PRO B C 1
ATOM 11312 O O . PRO B 1 471 ? 32 -12.547 23.719 1 93.25 471 PRO B O 1
ATOM 11315 N N . GLU B 1 472 ? 32.281 -13.359 25.828 1 91.88 472 GLU B N 1
ATOM 11316 C CA . GLU B 1 472 ? 33.625 -13.875 25.562 1 91.88 472 GLU B CA 1
ATOM 11317 C C . GLU B 1 472 ? 33.594 -15.023 24.562 1 91.88 472 GLU B C 1
ATOM 11319 O O . GLU B 1 472 ? 34.406 -15.086 23.641 1 91.88 472 GLU B O 1
ATOM 11324 N N . ALA B 1 473 ? 32.656 -15.883 24.797 1 90.81 473 ALA B N 1
ATOM 11325 C CA . ALA B 1 473 ? 32.5 -17 23.875 1 90.81 473 ALA B CA 1
ATOM 11326 C C . ALA B 1 473 ? 32.156 -16.516 22.469 1 90.81 473 ALA B C 1
ATOM 11328 O O . ALA B 1 473 ? 32.625 -17.062 21.484 1 90.81 473 ALA B O 1
ATOM 11329 N N . LEU B 1 474 ? 31.328 -15.539 22.438 1 93 474 LEU B N 1
ATOM 11330 C CA . LEU B 1 474 ? 30.938 -14.977 21.141 1 93 474 LEU B CA 1
ATOM 11331 C C . LEU B 1 474 ? 32.125 -14.344 20.453 1 93 474 LEU B C 1
ATOM 11333 O O . LEU B 1 474 ? 32.312 -14.484 19.234 1 93 474 LEU B O 1
ATOM 11337 N N . GLN B 1 475 ? 32.938 -13.594 21.188 1 93.5 475 GLN B N 1
ATOM 11338 C CA . GLN B 1 475 ? 34.094 -12.961 20.609 1 93.5 475 GLN B CA 1
ATOM 11339 C C . GLN B 1 475 ? 35.062 -13.992 20 1 93.5 475 GLN B C 1
ATOM 11341 O O . GLN B 1 475 ? 35.562 -13.797 18.906 1 93.5 475 GLN B O 1
ATOM 11346 N N . ARG B 1 476 ? 35.25 -15.086 20.688 1 91.19 476 ARG B N 1
ATOM 11347 C CA . ARG B 1 476 ? 36.125 -16.141 20.219 1 91.19 476 ARG B CA 1
ATOM 11348 C C . ARG B 1 476 ? 35.562 -16.797 18.969 1 91.19 476 ARG B C 1
ATOM 11350 O O . ARG B 1 476 ? 36.312 -17.047 18 1 91.19 476 ARG B O 1
ATOM 11357 N N . ASN B 1 477 ? 34.344 -17.078 19.031 1 91.69 477 ASN B N 1
ATOM 11358 C CA . ASN B 1 477 ? 33.688 -17.719 17.891 1 91.69 477 ASN B CA 1
ATOM 11359 C C . ASN B 1 477 ? 33.688 -16.828 16.656 1 91.69 477 ASN B C 1
ATOM 11361 O O . ASN B 1 477 ? 33.875 -17.312 15.531 1 91.69 477 ASN B O 1
ATOM 11365 N N . LEU B 1 478 ? 33.438 -15.531 16.828 1 92.88 478 LEU B N 1
ATOM 11366 C CA . LEU B 1 478 ? 33.438 -14.594 15.719 1 92.88 478 LEU B CA 1
ATOM 11367 C C . LEU B 1 478 ? 34.844 -14.438 15.125 1 92.88 478 LEU B C 1
ATOM 11369 O O . LEU B 1 478 ? 34.969 -14.297 13.906 1 92.88 478 LEU B O 1
ATOM 11373 N N . ALA B 1 479 ? 35.781 -14.445 15.953 1 92.06 479 ALA B N 1
ATOM 11374 C CA . ALA B 1 479 ? 37.156 -14.336 15.484 1 92.06 479 ALA B CA 1
ATOM 11375 C C . ALA B 1 479 ? 37.562 -15.562 14.68 1 92.06 479 ALA B C 1
ATOM 11377 O O . ALA B 1 479 ? 38.375 -15.461 13.75 1 92.06 479 ALA B O 1
ATOM 11378 N N . ALA B 1 480 ? 36.938 -16.719 15.016 1 92.38 480 ALA B N 1
ATOM 11379 C CA . ALA B 1 480 ? 37.281 -17.969 14.336 1 92.38 480 ALA B CA 1
ATOM 11380 C C . ALA B 1 480 ? 36.406 -18.188 13.109 1 92.38 480 ALA B C 1
ATOM 11382 O O . ALA B 1 480 ? 36.688 -19.031 12.266 1 92.38 480 ALA B O 1
ATOM 11383 N N . PHE B 1 481 ? 35.375 -17.391 12.977 1 92 481 PHE B N 1
ATOM 11384 C CA . PHE B 1 481 ? 34.312 -17.578 11.977 1 92 481 PHE B CA 1
ATOM 11385 C C . PHE B 1 481 ? 34.906 -17.531 10.57 1 92 481 PHE B C 1
ATOM 11387 O O . PHE B 1 481 ? 34.75 -18.469 9.789 1 92 481 PHE B O 1
ATOM 11394 N N . ILE B 1 482 ? 35.688 -16.438 10.273 1 92.12 482 ILE B N 1
ATOM 11395 C CA . ILE B 1 482 ? 36.156 -16.25 8.906 1 92.12 482 ILE B CA 1
ATOM 11396 C C . ILE B 1 482 ? 37.312 -17.172 8.633 1 92.12 482 ILE B C 1
ATOM 11398 O O . ILE B 1 482 ? 37.344 -17.875 7.613 1 92.12 482 ILE B O 1
ATOM 11402 N N . PRO B 1 483 ? 38.281 -17.312 9.5 1 90.44 483 PRO B N 1
ATOM 11403 C CA . PRO B 1 483 ? 39.375 -18.266 9.266 1 90.44 483 PRO B CA 1
ATOM 11404 C C . PRO B 1 483 ? 38.875 -19.703 9.094 1 90.44 483 PRO B C 1
ATOM 11406 O O . PRO B 1 483 ? 39.438 -20.453 8.297 1 90.44 483 PRO B O 1
ATOM 11409 N N . HIS B 1 484 ? 37.844 -20.047 9.766 1 90.5 484 HIS B N 1
ATOM 11410 C CA . HIS B 1 484 ? 37.281 -21.375 9.648 1 90.5 484 HIS B CA 1
ATOM 11411 C C . HIS B 1 484 ? 36.812 -21.672 8.219 1 90.5 484 HIS B C 1
ATOM 11413 O O . HIS B 1 484 ? 37 -22.781 7.727 1 90.5 484 HIS B O 1
ATOM 11419 N N . GLN B 1 485 ? 36.25 -20.672 7.574 1 90.25 485 GLN B N 1
ATOM 11420 C CA . GLN B 1 485 ? 35.75 -20.828 6.211 1 90.25 485 GLN B CA 1
ATOM 11421 C C . GLN B 1 485 ? 36.906 -21.062 5.234 1 90.25 485 GLN B C 1
ATOM 11423 O O . GLN B 1 485 ? 36.688 -21.609 4.145 1 90.25 485 GLN B O 1
ATOM 11428 N N . PHE B 1 486 ? 38.125 -20.609 5.625 1 90.56 486 PHE B N 1
ATOM 11429 C CA . PHE B 1 486 ? 39.281 -20.719 4.746 1 90.56 486 PHE B CA 1
ATOM 11430 C C . PHE B 1 486 ? 40.188 -21.875 5.164 1 90.56 486 PHE B C 1
ATOM 11432 O O . PHE B 1 486 ? 41.312 -21.984 4.711 1 90.56 486 PHE B O 1
ATOM 11439 N N . GLY B 1 487 ? 39.656 -22.734 6.02 1 87.81 487 GLY B N 1
ATOM 11440 C CA . GLY B 1 487 ? 40.344 -23.969 6.371 1 87.81 487 GLY B CA 1
ATOM 11441 C C . GLY B 1 487 ? 41.219 -23.844 7.602 1 87.81 487 GLY B C 1
ATOM 11442 O O . GLY B 1 487 ? 41.875 -24.797 8 1 87.81 487 GLY B O 1
ATOM 11443 N N . ASP B 1 488 ? 41.344 -22.734 8.18 1 89 488 ASP B N 1
ATOM 11444 C CA . ASP B 1 488 ? 42.094 -22.547 9.414 1 89 488 ASP B CA 1
ATOM 11445 C C . ASP B 1 488 ? 41.219 -22.844 10.641 1 89 488 ASP B C 1
ATOM 11447 O O . ASP B 1 488 ? 40.375 -22.031 11 1 89 488 ASP B O 1
ATOM 11451 N N . HIS B 1 489 ? 41.438 -23.938 11.273 1 89.75 489 HIS B N 1
ATOM 11452 C CA . HIS B 1 489 ? 40.625 -24.375 12.406 1 89.75 489 HIS B CA 1
ATOM 11453 C C . HIS B 1 489 ? 41.375 -24.188 13.727 1 89.75 489 HIS B C 1
ATOM 11455 O O . HIS B 1 489 ? 40.969 -24.734 14.75 1 89.75 489 HIS B O 1
ATOM 11461 N N . SER B 1 490 ? 42.406 -23.375 13.68 1 86.5 490 SER B N 1
ATOM 11462 C CA . SER B 1 490 ? 43.25 -23.219 14.852 1 86.5 490 SER B CA 1
ATOM 11463 C C . SER B 1 490 ? 42.5 -22.531 15.984 1 86.5 490 SER B C 1
ATOM 11465 O O . SER B 1 490 ? 42.656 -22.906 17.156 1 86.5 490 SER B O 1
ATOM 11467 N N . LYS B 1 491 ? 41.656 -21.578 15.648 1 87.81 491 LYS B N 1
ATOM 11468 C CA . LYS B 1 491 ? 40.938 -20.797 16.672 1 87.81 491 LYS B CA 1
ATOM 11469 C C . LYS B 1 491 ? 39.531 -21.328 16.891 1 87.81 491 LYS B C 1
ATOM 11471 O O . LYS B 1 491 ? 38.781 -20.781 17.703 1 87.81 491 LYS B O 1
ATOM 11476 N N . CYS B 1 492 ? 39.125 -22.406 16.219 1 89.12 492 CYS B N 1
ATOM 11477 C CA . CYS B 1 492 ? 37.75 -22.906 16.297 1 89.12 492 CYS B CA 1
ATOM 11478 C C . CYS B 1 492 ? 37.531 -23.672 17.609 1 89.12 492 CYS B C 1
ATOM 11480 O O . CYS B 1 492 ? 38.469 -24.141 18.219 1 89.12 492 CYS B O 1
ATOM 11482 N N . GLU B 1 493 ? 36.375 -23.625 18.141 1 85.56 493 GLU B N 1
ATOM 11483 C CA . GLU B 1 493 ? 35.969 -24.406 19.297 1 85.56 493 GLU B CA 1
ATOM 11484 C C . GLU B 1 493 ? 35.281 -25.703 18.875 1 85.56 493 GLU B C 1
ATOM 11486 O O . GLU B 1 493 ? 34.562 -25.734 17.875 1 85.56 493 GLU B O 1
ATOM 11491 N N . ALA B 1 494 ? 35.438 -26.719 19.641 1 80.88 494 ALA B N 1
ATOM 11492 C CA . ALA B 1 494 ? 34.906 -28.047 19.312 1 80.88 494 ALA B CA 1
ATOM 11493 C C . ALA B 1 494 ? 33.406 -28.031 19.219 1 80.88 494 ALA B C 1
ATOM 11495 O O . ALA B 1 494 ? 32.812 -28.812 18.469 1 80.88 494 ALA B O 1
ATOM 11496 N N . ARG B 1 495 ? 32.812 -27.141 19.875 1 79 495 ARG B N 1
ATOM 11497 C CA . ARG B 1 495 ? 31.359 -27.109 19.906 1 79 495 ARG B CA 1
ATOM 11498 C C . ARG B 1 495 ? 30.797 -26.703 18.547 1 79 495 ARG B C 1
ATOM 11500 O O . ARG B 1 495 ? 29.703 -27.109 18.172 1 79 495 ARG B O 1
ATOM 11507 N N . PHE B 1 496 ? 31.562 -25.969 17.766 1 78.5 496 PHE B N 1
ATOM 11508 C CA . PHE B 1 496 ? 31.031 -25.406 16.516 1 78.5 496 PHE B CA 1
ATOM 11509 C C . PHE B 1 496 ? 31.75 -26 15.312 1 78.5 496 PHE B C 1
ATOM 11511 O O . PHE B 1 496 ? 31.219 -25.984 14.203 1 78.5 496 PHE B O 1
ATOM 11518 N N . CYS B 1 497 ? 32.938 -26.5 15.555 1 81.31 497 CYS B N 1
ATOM 11519 C CA . CYS B 1 497 ? 33.781 -26.953 14.453 1 81.31 497 CYS B CA 1
ATOM 11520 C C . CYS B 1 497 ? 33.844 -28.469 14.406 1 81.31 497 CYS B C 1
ATOM 11522 O O . CYS B 1 497 ? 34.281 -29.109 15.352 1 81.31 497 CYS B O 1
ATOM 11524 N N . GLY B 1 498 ? 33.344 -29.062 13.43 1 78.69 498 GLY B N 1
ATOM 11525 C CA . GLY B 1 498 ? 33.344 -30.516 13.242 1 78.69 498 GLY B CA 1
ATOM 11526 C C . GLY B 1 498 ? 34.75 -31.078 13.117 1 78.69 498 GLY B C 1
ATOM 11527 O O . GLY B 1 498 ? 35 -32.219 13.484 1 78.69 498 GLY B O 1
ATOM 11528 N N . TYR B 1 499 ? 35.656 -30.203 12.555 1 80 499 TYR B N 1
ATOM 11529 C CA . TYR B 1 499 ? 37.031 -30.625 12.422 1 80 499 TYR B CA 1
ATOM 11530 C C . TYR B 1 499 ? 37.656 -30.906 13.789 1 80 499 TYR B C 1
ATOM 11532 O O . TYR B 1 499 ? 38.375 -31.906 13.961 1 80 499 TYR B O 1
ATOM 11540 N N . LYS B 1 500 ? 37.375 -30.062 14.703 1 81.25 500 LYS B N 1
ATOM 11541 C CA . LYS B 1 500 ? 37.906 -30.219 16.047 1 81.25 500 LYS B CA 1
ATOM 11542 C C . LYS B 1 500 ? 37.156 -31.312 16.812 1 81.25 500 LYS B C 1
ATOM 11544 O O . LYS B 1 500 ? 37.719 -31.906 17.75 1 81.25 500 LYS B O 1
ATOM 11549 N N . ARG B 1 501 ? 35.938 -31.594 16.531 1 79.56 501 ARG B N 1
ATOM 11550 C CA . ARG B 1 501 ? 35.156 -32.625 17.219 1 79.56 501 ARG B CA 1
ATOM 11551 C C . ARG B 1 501 ? 35.625 -34.031 16.828 1 79.56 501 ARG B C 1
ATOM 11553 O O . ARG B 1 501 ? 35.656 -34.938 17.656 1 79.56 501 ARG B O 1
ATOM 11560 N N . LYS B 1 502 ? 35.844 -34.219 15.484 1 79.94 502 LYS B N 1
ATOM 11561 C CA . LYS B 1 502 ? 36.344 -35.531 15.008 1 79.94 502 LYS B CA 1
ATOM 11562 C C . LYS B 1 502 ? 37.719 -35.375 14.359 1 79.94 502 LYS B C 1
ATOM 11564 O O . LYS B 1 502 ? 37.812 -35.344 13.133 1 79.94 502 LYS B O 1
ATOM 11569 N N . PRO B 1 503 ? 38.75 -35.438 15.266 1 76.5 503 PRO B N 1
ATOM 11570 C CA . PRO B 1 503 ? 40.125 -35.281 14.734 1 76.5 503 PRO B CA 1
ATOM 11571 C C . PRO B 1 503 ? 40.562 -36.469 13.891 1 76.5 503 PRO B C 1
ATOM 11573 O O . PRO B 1 503 ? 40.219 -37.625 14.211 1 76.5 503 PRO B O 1
ATOM 11576 N N . GLY B 1 504 ? 41.031 -36.312 12.562 1 68.94 504 GLY B N 1
ATOM 11577 C CA . GLY B 1 504 ? 41.531 -37.375 11.719 1 68.94 504 GLY B CA 1
ATOM 11578 C C . GLY B 1 504 ? 40.656 -37.656 10.516 1 68.94 504 GLY B C 1
ATOM 11579 O O . GLY B 1 504 ? 41.094 -38.281 9.547 1 68.94 504 GLY B O 1
ATOM 11580 N N . VAL B 1 505 ? 39.344 -37.375 10.789 1 69.25 505 VAL B N 1
ATOM 11581 C CA . VAL B 1 505 ? 38.406 -37.625 9.68 1 69.25 505 VAL B CA 1
ATOM 11582 C C . VAL B 1 505 ? 38.406 -36.438 8.734 1 69.25 505 VAL B C 1
ATOM 11584 O O . VAL B 1 505 ? 38.562 -35.281 9.172 1 69.25 505 VAL B O 1
ATOM 11587 N N . LYS B 1 506 ? 38.469 -36.688 7.492 1 74.25 506 LYS B N 1
ATOM 11588 C CA . LYS B 1 506 ? 38.438 -35.656 6.484 1 74.25 506 LYS B CA 1
ATOM 11589 C C . LYS B 1 506 ? 37.219 -34.75 6.664 1 74.25 506 LYS B C 1
ATOM 11591 O O . LYS B 1 506 ? 36.062 -35.25 6.641 1 74.25 506 LYS B O 1
ATOM 11596 N N . TYR B 1 507 ? 37.531 -33.531 7.164 1 78.81 507 TYR B N 1
ATOM 11597 C CA . TYR B 1 507 ? 36.469 -32.562 7.395 1 78.81 507 TYR B CA 1
ATOM 11598 C C . TYR B 1 507 ? 36 -31.922 6.082 1 78.81 507 TYR B C 1
ATOM 11600 O O . TYR B 1 507 ? 36.812 -31.422 5.312 1 78.81 507 TYR B O 1
ATOM 11608 N N . LEU B 1 508 ? 34.594 -32.062 5.805 1 75.38 508 LEU B N 1
ATOM 11609 C CA . LEU B 1 508 ? 34.031 -31.469 4.605 1 75.38 508 LEU B CA 1
ATOM 11610 C C . LEU B 1 508 ? 33.188 -30.234 4.953 1 75.38 508 LEU B C 1
ATOM 11612 O O . LEU B 1 508 ? 32.406 -30.266 5.898 1 75.38 508 LEU B O 1
ATOM 11616 N N . HIS B 1 509 ? 33.594 -29.094 4.352 1 79.38 509 HIS B N 1
ATOM 11617 C CA . HIS B 1 509 ? 32.75 -27.906 4.453 1 79.38 509 HIS B CA 1
ATOM 11618 C C . HIS B 1 509 ? 31.469 -28.062 3.619 1 79.38 509 HIS B C 1
ATOM 11620 O O . HIS B 1 509 ? 31.375 -27.547 2.508 1 79.38 509 HIS B O 1
ATOM 11626 N N . ARG B 1 510 ? 30.469 -28.672 4.117 1 68.38 510 ARG B N 1
ATOM 11627 C CA . ARG B 1 510 ? 29.297 -29.141 3.385 1 68.38 510 ARG B CA 1
ATOM 11628 C C . ARG B 1 510 ? 28.531 -27.969 2.766 1 68.38 510 ARG B C 1
ATOM 11630 O O . ARG B 1 510 ? 27.891 -28.125 1.729 1 68.38 510 ARG B O 1
ATOM 11637 N N . SER B 1 511 ? 28.641 -26.781 3.342 1 73 511 SER B N 1
ATOM 11638 C CA . SER B 1 511 ? 27.812 -25.672 2.885 1 73 511 SER B CA 1
ATOM 11639 C C . SER B 1 511 ? 28.594 -24.734 1.974 1 73 511 SER B C 1
ATOM 11641 O O . SER B 1 511 ? 28.031 -23.766 1.448 1 73 511 SER B O 1
ATOM 11643 N N . LEU B 1 512 ? 29.812 -24.969 1.872 1 78 512 LEU B N 1
ATOM 11644 C CA . LEU B 1 512 ? 30.641 -24.141 1.002 1 78 512 LEU B CA 1
ATOM 11645 C C . LEU B 1 512 ? 30.797 -24.766 -0.375 1 78 512 LEU B C 1
ATOM 11647 O O . LEU B 1 512 ? 30.547 -25.969 -0.542 1 78 512 LEU B O 1
ATOM 11651 N N . PRO B 1 513 ? 31.141 -23.906 -1.294 1 65.94 513 PRO B N 1
ATOM 11652 C CA . PRO B 1 513 ? 31.328 -24.438 -2.643 1 65.94 513 PRO B CA 1
ATOM 11653 C C . PRO B 1 513 ? 32.375 -25.562 -2.693 1 65.94 513 PRO B C 1
ATOM 11655 O O . PRO B 1 513 ? 33.406 -25.469 -2.039 1 65.94 513 PRO B O 1
ATOM 11658 N N . TYR B 1 514 ? 32.094 -26.703 -3.273 1 64 514 TYR B N 1
ATOM 11659 C CA . TYR B 1 514 ? 33 -27.828 -3.52 1 64 514 TYR B CA 1
ATOM 11660 C C . TYR B 1 514 ? 33.312 -28.547 -2.223 1 64 514 TYR B C 1
ATOM 11662 O O . TYR B 1 514 ? 34.312 -29.281 -2.148 1 64 514 TYR B O 1
ATOM 11670 N N . LYS B 1 515 ? 32.531 -28.234 -1.148 1 71.75 515 LYS B N 1
ATOM 11671 C CA . LYS B 1 515 ? 32.719 -28.828 0.169 1 71.75 515 LYS B CA 1
ATOM 11672 C C . LYS B 1 515 ? 34.188 -28.656 0.644 1 71.75 515 LYS B C 1
ATOM 11674 O O . LYS B 1 515 ? 34.75 -29.562 1.249 1 71.75 515 LYS B O 1
ATOM 11679 N N . ALA B 1 516 ? 34.812 -27.625 0.059 1 77.75 516 ALA B N 1
ATOM 11680 C CA . ALA B 1 516 ? 36.188 -27.297 0.396 1 77.75 516 ALA B CA 1
ATOM 11681 C C . ALA B 1 516 ? 36.281 -25.875 0.926 1 77.75 516 ALA B C 1
ATOM 11683 O O . ALA B 1 516 ? 35.375 -25.062 0.744 1 77.75 516 ALA B O 1
ATOM 11684 N N . PRO B 1 517 ? 37.375 -25.641 1.614 1 85.25 517 PRO B N 1
ATOM 11685 C CA . PRO B 1 517 ? 37.562 -24.281 2.121 1 85.25 517 PRO B CA 1
ATOM 11686 C C . PRO B 1 517 ? 37.75 -23.25 1.004 1 85.25 517 PRO B C 1
ATOM 11688 O O . PRO B 1 517 ? 38.219 -23.609 -0.091 1 85.25 517 PRO B O 1
ATOM 11691 N N . LEU B 1 518 ? 37.406 -22.047 1.289 1 87.44 518 LEU B N 1
ATOM 11692 C CA . LEU B 1 518 ? 37.594 -20.953 0.337 1 87.44 518 LEU B CA 1
ATOM 11693 C C . LEU B 1 518 ? 39.094 -20.688 0.124 1 87.44 518 LEU B C 1
ATOM 11695 O O . LEU B 1 518 ? 39.875 -20.812 1.058 1 87.44 518 LEU B O 1
ATOM 11699 N N . LYS B 1 519 ? 39.531 -20.375 -1.062 1 82 519 LYS B N 1
ATOM 11700 C CA . LYS B 1 519 ? 40.938 -20.344 -1.377 1 82 519 LYS B CA 1
ATOM 11701 C C . LYS B 1 519 ? 41.438 -18.922 -1.641 1 82 519 LYS B C 1
ATOM 11703 O O . LYS B 1 519 ? 42.625 -18.641 -1.595 1 82 519 LYS B O 1
ATOM 11708 N N . ASN B 1 520 ? 40.719 -17.938 -1.875 1 86.12 520 ASN B N 1
ATOM 11709 C CA . ASN B 1 520 ? 41.188 -16.594 -2.232 1 86.12 520 ASN B CA 1
ATOM 11710 C C . ASN B 1 520 ? 41.656 -15.828 -1.01 1 86.12 520 ASN B C 1
ATOM 11712 O O . ASN B 1 520 ? 40.844 -15.375 -0.2 1 86.12 520 ASN B O 1
ATOM 11716 N N . PRO B 1 521 ? 42.969 -15.648 -0.85 1 88.5 521 PRO B N 1
ATOM 11717 C CA . PRO B 1 521 ? 43.5 -14.969 0.334 1 88.5 521 PRO B CA 1
ATOM 11718 C C . PRO B 1 521 ? 43.094 -13.5 0.412 1 88.5 521 PRO B C 1
ATOM 11720 O O . PRO B 1 521 ? 42.906 -12.969 1.508 1 88.5 521 PRO B O 1
ATOM 11723 N N . ALA B 1 522 ? 42.969 -12.891 -0.757 1 90.25 522 ALA B N 1
ATOM 11724 C CA . ALA B 1 522 ? 42.531 -11.492 -0.754 1 90.25 522 ALA B CA 1
ATOM 11725 C C . ALA B 1 522 ? 41.094 -11.367 -0.185 1 90.25 522 ALA B C 1
ATOM 11727 O O . ALA B 1 522 ? 40.812 -10.406 0.531 1 90.25 522 ALA B O 1
ATOM 11728 N N . LEU B 1 523 ? 40.344 -12.281 -0.516 1 91.62 523 LEU B N 1
ATOM 11729 C CA . LEU B 1 523 ? 39 -12.297 0.026 1 91.62 523 LEU B CA 1
ATOM 11730 C C . LEU B 1 523 ? 39 -12.531 1.533 1 91.62 523 LEU B C 1
ATOM 11732 O O . LEU B 1 523 ? 38.219 -11.93 2.27 1 91.62 523 LEU B O 1
ATOM 11736 N N . CYS B 1 524 ? 39.844 -13.344 1.974 1 92.88 524 CYS B N 1
ATOM 11737 C CA . CYS B 1 524 ? 39.969 -13.633 3.398 1 92.88 524 CYS B CA 1
ATOM 11738 C C . CYS B 1 524 ? 40.344 -12.383 4.18 1 92.88 524 CYS B C 1
ATOM 11740 O O . CYS B 1 524 ? 39.719 -12.078 5.199 1 92.88 524 CYS B O 1
ATOM 11742 N N . GLU B 1 525 ? 41.281 -11.656 3.686 1 92.44 525 GLU B N 1
ATOM 11743 C CA . GLU B 1 525 ? 41.75 -10.445 4.367 1 92.44 525 GLU B CA 1
ATOM 11744 C C . GLU B 1 525 ? 40.625 -9.398 4.426 1 92.44 525 GLU B C 1
ATOM 11746 O O . GLU B 1 525 ? 40.469 -8.734 5.453 1 92.44 525 GLU B O 1
ATOM 11751 N N . LYS B 1 526 ? 39.969 -9.219 3.369 1 93.12 526 LYS B N 1
ATOM 11752 C CA . LYS B 1 526 ? 38.906 -8.227 3.318 1 93.12 526 LYS B CA 1
ATOM 11753 C C . LYS B 1 526 ? 37.75 -8.617 4.238 1 93.12 526 LYS B C 1
ATOM 11755 O O . LYS B 1 526 ? 37.125 -7.754 4.852 1 93.12 526 LYS B O 1
ATOM 11760 N N . LEU B 1 527 ? 37.438 -9.859 4.273 1 93.81 527 LEU B N 1
ATOM 11761 C CA . LEU B 1 527 ? 36.375 -10.32 5.145 1 93.81 527 LEU B CA 1
ATOM 11762 C C . LEU B 1 527 ? 36.75 -10.18 6.609 1 93.81 527 LEU B C 1
ATOM 11764 O O . LEU B 1 527 ? 35.938 -9.82 7.445 1 93.81 527 LEU B O 1
ATOM 11768 N N . ILE B 1 528 ? 38 -10.438 6.93 1 93.06 528 ILE B N 1
ATOM 11769 C CA . ILE B 1 528 ? 38.469 -10.273 8.305 1 93.06 528 ILE B CA 1
ATOM 11770 C C . ILE B 1 528 ? 38.375 -8.805 8.711 1 93.06 528 ILE B C 1
ATOM 11772 O O . ILE B 1 528 ? 37.938 -8.492 9.82 1 93.06 528 ILE B O 1
ATOM 11776 N N . SER B 1 529 ? 38.688 -7.961 7.801 1 92.38 529 SER B N 1
ATOM 11777 C CA . SER B 1 529 ? 38.594 -6.531 8.078 1 92.38 529 SER B CA 1
ATOM 11778 C C . SER B 1 529 ? 37.156 -6.094 8.266 1 92.38 529 SER B C 1
ATOM 11780 O O . SER B 1 529 ? 36.875 -5.227 9.094 1 92.38 529 SER B O 1
ATOM 11782 N N . LEU B 1 530 ? 36.312 -6.629 7.516 1 92.44 530 LEU B N 1
ATOM 11783 C CA . LEU B 1 530 ? 34.875 -6.297 7.602 1 92.44 530 LEU B CA 1
ATOM 11784 C C . LEU B 1 530 ? 34.312 -6.766 8.93 1 92.44 530 LEU B C 1
ATOM 11786 O O . LEU B 1 530 ? 33.406 -6.117 9.484 1 92.44 530 LEU B O 1
ATOM 11790 N N . PHE B 1 531 ? 34.844 -7.867 9.492 1 93.44 531 PHE B N 1
ATOM 11791 C CA . PHE B 1 531 ? 34.25 -8.453 10.695 1 93.44 531 PHE B CA 1
ATOM 11792 C C . PHE B 1 531 ? 34.969 -7.961 11.945 1 93.44 531 PHE B C 1
ATOM 11794 O O . PHE B 1 531 ? 34.5 -8.211 13.062 1 93.44 531 PHE B O 1
ATOM 11801 N N . GLU B 1 532 ? 36 -7.211 11.805 1 92.19 532 GLU B N 1
ATOM 11802 C CA . GLU B 1 532 ? 36.781 -6.715 12.938 1 92.19 532 GLU B CA 1
ATOM 11803 C C . GLU B 1 532 ? 35.906 -5.863 13.867 1 92.19 532 GLU B C 1
ATOM 11805 O O . GLU B 1 532 ? 35.906 -6.066 15.086 1 92.19 532 GLU B O 1
ATOM 11810 N N . PRO B 1 533 ? 35.156 -4.91 13.273 1 89.12 533 PRO B N 1
ATOM 11811 C CA . PRO B 1 533 ? 34.312 -4.121 14.172 1 89.12 533 PRO B CA 1
ATOM 11812 C C . PRO B 1 533 ? 33.219 -4.957 14.867 1 89.12 533 PRO B C 1
ATOM 11814 O O . PRO B 1 533 ? 32.812 -4.629 15.977 1 89.12 533 PRO B O 1
ATOM 11817 N N . ILE B 1 534 ? 32.812 -6.008 14.258 1 90.94 534 ILE B N 1
ATOM 11818 C CA . ILE B 1 534 ? 31.781 -6.875 14.828 1 90.94 534 ILE B CA 1
ATOM 11819 C C . ILE B 1 534 ? 32.344 -7.672 15.992 1 90.94 534 ILE B C 1
ATOM 11821 O O . ILE B 1 534 ? 31.703 -7.852 17.016 1 90.94 534 ILE B O 1
ATOM 11825 N N . VAL B 1 535 ? 33.625 -8.148 15.82 1 92.31 535 VAL B N 1
ATOM 11826 C CA . VAL B 1 535 ? 34.312 -8.875 16.875 1 92.31 535 VAL B CA 1
ATOM 11827 C C . VAL B 1 535 ? 34.562 -7.949 18.062 1 92.31 535 VAL B C 1
ATOM 11829 O O . VAL B 1 535 ? 34.438 -8.367 19.219 1 92.31 535 VAL B O 1
ATOM 11832 N N . GLY B 1 536 ? 34.812 -6.707 17.797 1 88.81 536 GLY B N 1
ATOM 11833 C CA . GLY B 1 536 ? 35.094 -5.738 18.844 1 88.81 536 GLY B CA 1
ATOM 11834 C C . GLY B 1 536 ? 33.844 -5.395 19.656 1 88.81 536 GLY B C 1
ATOM 11835 O O . GLY B 1 536 ? 33.969 -5.035 20.828 1 88.81 536 GLY B O 1
ATOM 11836 N N . ASN B 1 537 ? 32.719 -5.5 19.062 1 89.62 537 ASN B N 1
ATOM 11837 C CA . ASN B 1 537 ? 31.453 -5.188 19.75 1 89.62 537 ASN B CA 1
ATOM 11838 C C . ASN B 1 537 ? 30.703 -6.457 20.141 1 89.62 537 ASN B C 1
ATOM 11840 O O . ASN B 1 537 ? 29.484 -6.488 20.109 1 89.62 537 ASN B O 1
ATOM 11844 N N . ALA B 1 538 ? 31.359 -7.469 20.453 1 91.38 538 ALA B N 1
ATOM 11845 C CA . ALA B 1 538 ? 30.766 -8.766 20.781 1 91.38 538 ALA B CA 1
ATOM 11846 C C . ALA B 1 538 ? 29.891 -8.664 22.031 1 91.38 538 ALA B C 1
ATOM 11848 O O . ALA B 1 538 ? 28.906 -9.398 22.156 1 91.38 538 ALA B O 1
ATOM 11849 N N . THR B 1 539 ? 30.203 -7.734 22.891 1 89.19 539 THR B N 1
ATOM 11850 C CA . THR B 1 539 ? 29.406 -7.574 24.094 1 89.19 539 THR B CA 1
ATOM 11851 C C . THR B 1 539 ? 27.984 -7.109 23.75 1 89.19 539 THR B C 1
ATOM 11853 O O . THR B 1 539 ? 27.016 -7.578 24.344 1 89.19 539 THR B O 1
ATOM 11856 N N . VAL B 1 540 ? 27.891 -6.273 22.828 1 88.75 540 VAL B N 1
ATOM 11857 C CA . VAL B 1 540 ? 26.594 -5.758 22.406 1 88.75 540 VAL B CA 1
ATOM 11858 C C . VAL B 1 540 ? 25.828 -6.836 21.641 1 88.75 540 VAL B C 1
ATOM 11860 O O . VAL B 1 540 ? 24.625 -7.012 21.844 1 88.75 540 VAL B O 1
ATOM 11863 N N . TYR B 1 541 ? 26.516 -7.652 20.828 1 91.31 541 TYR B N 1
ATOM 11864 C CA . TYR B 1 541 ? 25.859 -8.633 19.969 1 91.31 541 TYR B CA 1
ATOM 11865 C C . TYR B 1 541 ? 25.5 -9.891 20.75 1 91.31 541 TYR B C 1
ATOM 11867 O O . TYR B 1 541 ? 24.719 -10.719 20.281 1 91.31 541 TYR B O 1
ATOM 11875 N N . SER B 1 542 ? 26.047 -10.039 21.938 1 91.56 542 SER B N 1
ATOM 11876 C CA . SER B 1 542 ? 25.734 -11.195 22.766 1 91.56 542 SER B CA 1
ATOM 11877 C C . SER B 1 542 ? 24.375 -11.039 23.438 1 91.56 542 SER B C 1
ATOM 11879 O O . SER B 1 542 ? 23.797 -12.023 23.922 1 91.56 542 SER B O 1
ATOM 11881 N N . ASP B 1 543 ? 23.875 -9.797 23.422 1 90.5 543 ASP B N 1
ATOM 11882 C CA . ASP B 1 543 ? 22.594 -9.531 24.062 1 90.5 543 ASP B CA 1
ATOM 11883 C C . ASP B 1 543 ? 21.609 -8.906 23.062 1 90.5 543 ASP B C 1
ATOM 11885 O O . ASP B 1 543 ? 21.172 -7.77 23.25 1 90.5 543 ASP B O 1
ATOM 11889 N N . LEU B 1 544 ? 21.172 -9.711 22.141 1 91.81 544 LEU B N 1
ATOM 11890 C CA . LEU B 1 544 ? 20.281 -9.219 21.094 1 91.81 544 LEU B CA 1
ATOM 11891 C C . LEU B 1 544 ? 18.828 -9.531 21.438 1 91.81 544 LEU B C 1
ATOM 11893 O O . LEU B 1 544 ? 18.547 -10.469 22.188 1 91.81 544 LEU B O 1
ATOM 11897 N N . GLY B 1 545 ? 18 -8.641 21.016 1 90.94 545 GLY B N 1
ATOM 11898 C CA . GLY B 1 545 ? 16.562 -8.828 21.203 1 90.94 545 GLY B CA 1
ATOM 11899 C C . GLY B 1 545 ? 15.812 -9.023 19.891 1 90.94 545 GLY B C 1
ATOM 11900 O O . GLY B 1 545 ? 16.406 -9.438 18.891 1 90.94 545 GLY B O 1
ATOM 11901 N N . SER B 1 546 ? 14.445 -8.992 19.953 1 90.12 546 SER B N 1
ATOM 11902 C CA . SER B 1 546 ? 13.609 -9.172 18.766 1 90.12 546 SER B CA 1
ATOM 11903 C C . SER B 1 546 ? 12.555 -8.07 18.672 1 90.12 546 SER B C 1
ATOM 11905 O O . SER B 1 546 ? 11.898 -7.738 19.656 1 90.12 546 SER B O 1
ATOM 11907 N N . SER B 1 547 ? 12.484 -7.434 17.5 1 89.62 547 SER B N 1
ATOM 11908 C CA . SER B 1 547 ? 11.453 -6.43 17.266 1 89.62 547 SER B CA 1
ATOM 11909 C C . SER B 1 547 ? 10.406 -6.934 16.266 1 89.62 547 SER B C 1
ATOM 11911 O O . SER B 1 547 ? 9.727 -6.141 15.625 1 89.62 547 SER B O 1
ATOM 11913 N N . GLN B 1 548 ? 10.219 -8.211 16.062 1 89.88 548 GLN B N 1
ATOM 11914 C CA . GLN B 1 548 ? 9.305 -8.828 15.109 1 89.88 548 GLN B CA 1
ATOM 11915 C C . GLN B 1 548 ? 7.852 -8.523 15.469 1 89.88 548 GLN B C 1
ATOM 11917 O O . GLN B 1 548 ? 7 -8.422 14.586 1 89.88 548 GLN B O 1
ATOM 11922 N N . ALA B 1 549 ? 7.598 -8.406 16.766 1 93.62 549 ALA B N 1
ATOM 11923 C CA . ALA B 1 549 ? 6.242 -8.086 17.203 1 93.62 549 ALA B CA 1
ATOM 11924 C C . ALA B 1 549 ? 5.789 -6.734 16.656 1 93.62 549 ALA B C 1
ATOM 11926 O O . ALA B 1 549 ? 4.637 -6.574 16.266 1 93.62 549 ALA B O 1
ATOM 11927 N N . CYS B 1 550 ? 6.711 -5.77 16.625 1 94.81 550 CYS B N 1
ATOM 11928 C CA . CYS B 1 550 ? 6.383 -4.441 16.125 1 94.81 550 CYS B CA 1
ATOM 11929 C C . CYS B 1 550 ? 6.148 -4.48 14.609 1 94.81 550 CYS B C 1
ATOM 11931 O O . CYS B 1 550 ? 5.301 -3.754 14.094 1 94.81 550 CYS B O 1
ATOM 11933 N N . GLU B 1 551 ? 6.898 -5.305 13.914 1 91.69 551 GLU B N 1
ATOM 11934 C CA . GLU B 1 551 ? 6.668 -5.457 12.484 1 91.69 551 GLU B CA 1
ATOM 11935 C C . GLU B 1 551 ? 5.273 -6.016 12.203 1 91.69 551 GLU B C 1
ATOM 11937 O O . GLU B 1 551 ? 4.613 -5.605 11.25 1 91.69 551 GLU B O 1
ATOM 11942 N N . ALA B 1 552 ? 4.898 -6.988 13.023 1 93.88 552 ALA B N 1
ATOM 11943 C CA . ALA B 1 552 ? 3.553 -7.543 12.898 1 93.88 552 ALA B CA 1
ATOM 11944 C C . ALA B 1 552 ? 2.496 -6.48 13.188 1 93.88 552 ALA B C 1
ATOM 11946 O O . ALA B 1 552 ? 1.439 -6.461 12.547 1 93.88 552 ALA B O 1
ATOM 11947 N N . ALA B 1 553 ? 2.803 -5.656 14.141 1 96.5 553 ALA B N 1
ATOM 11948 C CA . ALA B 1 553 ? 1.882 -4.574 14.477 1 96.5 553 ALA B CA 1
ATOM 11949 C C . ALA B 1 553 ? 1.755 -3.582 13.32 1 96.5 553 ALA B C 1
ATOM 11951 O O . ALA B 1 553 ? 0.66 -3.092 13.039 1 96.5 553 ALA B O 1
ATOM 11952 N N . HIS B 1 554 ? 2.867 -3.221 12.688 1 95 554 HIS B N 1
ATOM 11953 C CA . HIS B 1 554 ? 2.832 -2.324 11.531 1 95 554 HIS B CA 1
ATOM 11954 C C . HIS B 1 554 ? 2.014 -2.922 10.398 1 95 554 HIS B C 1
ATOM 11956 O O . HIS B 1 554 ? 1.306 -2.201 9.688 1 95 554 HIS B O 1
ATOM 11962 N N . ARG B 1 555 ? 2.143 -4.223 10.227 1 94 555 ARG B N 1
ATOM 11963 C CA . ARG B 1 555 ? 1.338 -4.887 9.211 1 94 555 ARG B CA 1
ATOM 11964 C C . ARG B 1 555 ? -0.148 -4.793 9.539 1 94 555 ARG B C 1
ATOM 11966 O O . ARG B 1 555 ? -0.968 -4.531 8.656 1 94 555 ARG B O 1
ATOM 11973 N N . ALA B 1 556 ? -0.458 -5.031 10.781 1 95.56 556 ALA B N 1
ATOM 11974 C CA . ALA B 1 556 ? -1.844 -4.906 11.227 1 95.56 556 ALA B CA 1
ATOM 11975 C C . ALA B 1 556 ? -2.363 -3.486 11.023 1 95.56 556 ALA B C 1
ATOM 11977 O O . ALA B 1 556 ? -3.525 -3.289 10.664 1 95.56 556 ALA B O 1
ATOM 11978 N N . ALA B 1 557 ? -1.496 -2.535 11.266 1 95.75 557 ALA B N 1
ATOM 11979 C CA . ALA B 1 557 ? -1.86 -1.133 11.086 1 95.75 557 ALA B CA 1
ATOM 11980 C C . ALA B 1 557 ? -2.145 -0.821 9.625 1 95.75 557 ALA B C 1
ATOM 11982 O O . ALA B 1 557 ? -3.025 -0.014 9.312 1 95.75 557 ALA B O 1
ATOM 11983 N N . SER B 1 558 ? -1.452 -1.437 8.656 1 93.44 558 SER B N 1
ATOM 11984 C CA . SER B 1 558 ? -1.626 -1.189 7.227 1 93.44 558 SER B CA 1
ATOM 11985 C C . SER B 1 558 ? -2.977 -1.705 6.734 1 93.44 558 SER B C 1
ATOM 11987 O O . SER B 1 558 ? -3.471 -1.271 5.695 1 93.44 558 SER B O 1
ATOM 11989 N N . LEU B 1 559 ? -3.613 -2.633 7.496 1 93.69 559 LEU B N 1
ATOM 11990 C CA . LEU B 1 559 ? -4.922 -3.156 7.125 1 93.69 559 LEU B CA 1
ATOM 11991 C C . LEU B 1 559 ? -6.016 -2.123 7.383 1 93.69 559 LEU B C 1
ATOM 11993 O O . LEU B 1 559 ? -7.031 -2.102 6.684 1 93.69 559 LEU B O 1
ATOM 11997 N N . ARG B 1 560 ? -5.82 -1.301 8.359 1 95.81 560 ARG B N 1
ATOM 11998 C CA . ARG B 1 560 ? -6.801 -0.277 8.711 1 95.81 560 ARG B CA 1
ATOM 11999 C C . ARG B 1 560 ? -6.414 1.075 8.117 1 95.81 560 ARG B C 1
ATOM 12001 O O . ARG B 1 560 ? -7.281 1.872 7.762 1 95.81 560 ARG B O 1
ATOM 12008 N N . ALA B 1 561 ? -5.137 1.312 8.07 1 94.56 561 ALA B N 1
ATOM 12009 C CA . ALA B 1 561 ? -4.594 2.541 7.492 1 94.56 561 ALA B CA 1
ATOM 12010 C C . ALA B 1 561 ? -3.518 2.23 6.453 1 94.56 561 ALA B C 1
ATOM 12012 O O . ALA B 1 561 ? -2.324 2.398 6.719 1 94.56 561 ALA B O 1
ATOM 12013 N N . PRO B 1 562 ? -3.947 1.91 5.246 1 91.19 562 PRO B N 1
ATOM 12014 C CA . PRO B 1 562 ? -2.977 1.583 4.199 1 91.19 562 PRO B CA 1
ATOM 12015 C C . PRO B 1 562 ? -2.086 2.768 3.832 1 91.19 562 PRO B C 1
ATOM 12017 O O . PRO B 1 562 ? -2.52 3.92 3.91 1 91.19 562 PRO B O 1
ATOM 12020 N N . LYS B 1 563 ? -0.912 2.494 3.324 1 87.44 563 LYS B N 1
ATOM 12021 C CA . LYS B 1 563 ? 0.09 3.521 3.055 1 87.44 563 LYS B CA 1
ATOM 12022 C C . LYS B 1 563 ? -0.293 4.359 1.839 1 87.44 563 LYS B C 1
ATOM 12024 O O . LYS B 1 563 ? 0.139 5.504 1.706 1 87.44 563 LYS B O 1
ATOM 12029 N N . HIS B 1 564 ? -1.118 3.787 0.965 1 86.06 564 HIS B N 1
ATOM 12030 C CA . HIS B 1 564 ? -1.439 4.523 -0.251 1 86.06 564 HIS B CA 1
ATOM 12031 C C . HIS B 1 564 ? -2.561 5.527 -0.008 1 86.06 564 HIS B C 1
ATOM 12033 O O . HIS B 1 564 ? -2.871 6.344 -0.88 1 86.06 564 HIS B O 1
ATOM 12039 N N . LEU B 1 565 ? -3.168 5.473 1.129 1 89.94 565 LEU B N 1
ATOM 12040 C CA . LEU B 1 565 ? -4.199 6.426 1.516 1 89.94 565 LEU B CA 1
ATOM 12041 C C . LEU B 1 565 ? -3.729 7.297 2.674 1 89.94 565 LEU B C 1
ATOM 12043 O O . LEU B 1 565 ? -3.014 6.828 3.561 1 89.94 565 LEU B O 1
ATOM 12047 N N . HIS B 1 566 ? -4.18 8.508 2.707 1 90 566 HIS B N 1
ATOM 12048 C CA . HIS B 1 566 ? -3.729 9.453 3.723 1 90 566 HIS B CA 1
ATOM 12049 C C . HIS B 1 566 ? -4.848 9.781 4.703 1 90 566 HIS B C 1
ATOM 12051 O O . HIS B 1 566 ? -5.832 10.43 4.332 1 90 566 HIS B O 1
ATOM 12057 N N . TYR B 1 567 ? -4.73 9.391 5.941 1 94.19 567 TYR B N 1
ATOM 12058 C CA . TYR B 1 567 ? -5.715 9.648 6.988 1 94.19 567 TYR B CA 1
ATOM 12059 C C . TYR B 1 567 ? -5.164 10.602 8.039 1 94.19 567 TYR B C 1
ATOM 12061 O O . TYR B 1 567 ? -5.801 10.828 9.07 1 94.19 567 TYR B O 1
ATOM 12069 N N . GLY B 1 568 ? -4.016 11.195 7.836 1 93.19 568 GLY B N 1
ATOM 12070 C CA . GLY B 1 568 ? -3.291 11.883 8.891 1 93.19 568 GLY B CA 1
ATOM 12071 C C . GLY B 1 568 ? -3.629 13.359 8.977 1 93.19 568 GLY B C 1
ATOM 12072 O O . GLY B 1 568 ? -3.035 14.094 9.773 1 93.19 568 GLY B O 1
ATOM 12073 N N . GLU B 1 569 ? -4.625 13.859 8.203 1 93 569 GLU B N 1
ATOM 12074 C CA . GLU B 1 569 ? -5.008 15.266 8.266 1 93 569 GLU B CA 1
ATOM 12075 C C . GLU B 1 569 ? -6.02 15.516 9.375 1 93 569 GLU B C 1
ATOM 12077 O O . GLU B 1 569 ? -6.348 16.656 9.68 1 93 569 GLU B O 1
ATOM 12082 N N . SER B 1 570 ? -6.52 14.484 9.938 1 94.06 570 SER B N 1
ATOM 12083 C CA . SER B 1 570 ? -7.48 14.516 11.031 1 94.06 570 SER B CA 1
ATOM 12084 C C . SER B 1 570 ? -7.23 13.391 12.023 1 94.06 570 SER B C 1
ATOM 12086 O O . SER B 1 570 ? -6.207 12.711 11.953 1 94.06 570 SER B O 1
ATOM 12088 N N . GLU B 1 571 ? -8.117 13.266 12.992 1 95.75 571 GLU B N 1
ATOM 12089 C CA . GLU B 1 571 ? -7.996 12.242 14.031 1 95.75 571 GLU B CA 1
ATOM 12090 C C . GLU B 1 571 ? -8.258 10.844 13.461 1 95.75 571 GLU B C 1
ATOM 12092 O O . GLU B 1 571 ? -8.148 9.852 14.18 1 95.75 571 GLU B O 1
ATOM 12097 N N . SER B 1 572 ? -8.5 10.789 12.195 1 96.62 572 SER B N 1
ATOM 12098 C CA . SER B 1 572 ? -8.844 9.523 11.547 1 96.62 572 SER B CA 1
ATOM 12099 C C . SER B 1 572 ? -7.707 8.516 11.68 1 96.62 572 SER B C 1
ATOM 12101 O O . SER B 1 572 ? -7.953 7.324 11.898 1 96.62 572 SER B O 1
ATOM 12103 N N . LEU B 1 573 ? -6.461 8.969 11.516 1 97 573 LEU B N 1
ATOM 12104 C CA . LEU B 1 573 ? -5.32 8.07 11.648 1 97 573 LEU B CA 1
ATOM 12105 C C . LEU B 1 573 ? -5.172 7.586 13.086 1 97 573 LEU B C 1
ATOM 12107 O O . LEU B 1 573 ? -4.875 6.414 13.32 1 97 573 LEU B O 1
ATOM 12111 N N . ASP B 1 574 ? -5.387 8.469 14.023 1 97.5 574 ASP B N 1
ATOM 12112 C CA . ASP B 1 574 ? -5.293 8.117 15.438 1 97.5 574 ASP B CA 1
ATOM 12113 C C . ASP B 1 574 ? -6.281 7.004 15.789 1 97.5 574 ASP B C 1
ATOM 12115 O O . ASP B 1 574 ? -5.922 6.043 16.469 1 97.5 574 ASP B O 1
ATOM 12119 N N . TYR B 1 575 ? -7.508 7.156 15.344 1 98.19 575 TYR B N 1
ATOM 12120 C CA . TYR B 1 575 ? -8.539 6.156 15.609 1 98.19 575 TYR B CA 1
ATOM 12121 C C . TYR B 1 575 ? -8.125 4.793 15.07 1 98.19 575 TYR B C 1
ATOM 12123 O O . TYR B 1 575 ? -8.328 3.771 15.734 1 98.19 575 TYR B O 1
ATOM 12131 N N . ARG B 1 576 ? -7.594 4.758 13.938 1 97.94 576 ARG B N 1
ATOM 12132 C CA . ARG B 1 576 ? -7.254 3.508 13.266 1 97.94 576 ARG B CA 1
ATOM 12133 C C . ARG B 1 576 ? -6.074 2.822 13.938 1 97.94 576 ARG B C 1
ATOM 12135 O O . ARG B 1 576 ? -6.023 1.593 14.023 1 97.94 576 ARG B O 1
ATOM 12142 N N . LEU B 1 577 ? -5.113 3.598 14.375 1 98 577 LEU B N 1
ATOM 12143 C CA . LEU B 1 577 ? -3.973 3.02 15.086 1 98 577 LEU B CA 1
ATOM 12144 C C . LEU B 1 577 ? -4.387 2.521 16.469 1 98 577 LEU B C 1
ATOM 12146 O O . LEU B 1 577 ? -3.893 1.49 16.922 1 98 577 LEU B O 1
ATOM 12150 N N . LYS B 1 578 ? -5.309 3.299 17.094 1 98.25 578 LYS B N 1
ATOM 12151 C CA . LYS B 1 578 ? -5.844 2.842 18.375 1 98.25 578 LYS B CA 1
ATOM 12152 C C . LYS B 1 578 ? -6.672 1.569 18.203 1 98.25 578 LYS B C 1
ATOM 12154 O O . LYS B 1 578 ? -6.602 0.661 19.031 1 98.25 578 LYS B O 1
ATOM 12159 N N . ALA B 1 579 ? -7.406 1.536 17.156 1 98.38 579 ALA B N 1
ATOM 12160 C CA . ALA B 1 579 ? -8.164 0.323 16.859 1 98.38 579 ALA B CA 1
ATOM 12161 C C . ALA B 1 579 ? -7.227 -0.86 16.625 1 98.38 579 ALA B C 1
ATOM 12163 O O . ALA B 1 579 ? -7.535 -1.988 17.016 1 98.38 579 ALA B O 1
ATOM 12164 N N . THR B 1 580 ? -6.102 -0.64 15.977 1 98.19 580 THR B N 1
ATOM 12165 C CA . THR B 1 580 ? -5.113 -1.686 15.742 1 98.19 580 THR B CA 1
ATOM 12166 C C . THR B 1 580 ? -4.555 -2.213 17.062 1 98.19 580 THR B C 1
ATOM 12168 O O . THR B 1 580 ? -4.426 -3.426 17.234 1 98.19 580 THR B O 1
ATOM 12171 N N . ALA B 1 581 ? -4.203 -1.268 17.922 1 98.12 581 ALA B N 1
ATOM 12172 C CA . ALA B 1 581 ? -3.682 -1.661 19.234 1 98.12 581 ALA B CA 1
ATOM 12173 C C . ALA B 1 581 ? -4.691 -2.52 19.984 1 98.12 581 ALA B C 1
ATOM 12175 O O . ALA B 1 581 ? -4.332 -3.551 20.562 1 98.12 581 ALA B O 1
ATOM 12176 N N . ALA B 1 582 ? -5.949 -2.104 19.953 1 98.06 582 ALA B N 1
ATOM 12177 C CA . ALA B 1 582 ? -7 -2.855 20.625 1 98.06 582 ALA B CA 1
ATOM 12178 C C . ALA B 1 582 ? -7.172 -4.238 20.016 1 98.06 582 ALA B C 1
ATOM 12180 O O . ALA B 1 582 ? -7.395 -5.223 20.719 1 98.06 582 ALA B O 1
ATOM 12181 N N . CYS B 1 583 ? -7.105 -4.316 18.734 1 97.5 583 CYS B N 1
ATOM 12182 C CA . CYS B 1 583 ? -7.273 -5.59 18.047 1 97.5 583 CYS B CA 1
ATOM 12183 C C . CYS B 1 583 ? -6.133 -6.543 18.375 1 97.5 583 CYS B C 1
ATOM 12185 O O . CYS B 1 583 ? -6.348 -7.746 18.516 1 97.5 583 CYS B O 1
ATOM 12187 N N . ILE B 1 584 ? -4.895 -6.082 18.406 1 97.12 584 ILE B N 1
ATOM 12188 C CA . ILE B 1 584 ? -3.746 -6.922 18.734 1 97.12 584 ILE B CA 1
ATOM 12189 C C . ILE B 1 584 ? -3.865 -7.43 20.172 1 97.12 584 ILE B C 1
ATOM 12191 O O . ILE B 1 584 ? -3.588 -8.594 20.453 1 97.12 584 ILE B O 1
ATOM 12195 N N . ASN B 1 585 ? -4.332 -6.523 21.094 1 97.19 585 ASN B N 1
ATOM 12196 C CA . ASN B 1 585 ? -4.398 -6.859 22.5 1 97.19 585 ASN B CA 1
ATOM 12197 C C . ASN B 1 585 ? -5.551 -7.812 22.812 1 97.19 585 ASN B C 1
ATOM 12199 O O . ASN B 1 585 ? -5.391 -8.766 23.562 1 97.19 585 ASN B O 1
ATOM 12203 N N . GLU B 1 586 ? -6.762 -7.539 22.141 1 95.62 586 GLU B N 1
ATOM 12204 C CA . GLU B 1 586 ? -7.973 -8.242 22.562 1 95.62 586 GLU B CA 1
ATOM 12205 C C . GLU B 1 586 ? -8.523 -9.109 21.438 1 95.62 586 GLU B C 1
ATOM 12207 O O . GLU B 1 586 ? -9.5 -9.836 21.609 1 95.62 586 GLU B O 1
ATOM 12212 N N . GLY B 1 587 ? -7.941 -9.047 20.328 1 94.5 587 GLY B N 1
ATOM 12213 C CA . GLY B 1 587 ? -8.508 -9.734 19.188 1 94.5 587 GLY B CA 1
ATOM 12214 C C . GLY B 1 587 ? -9.594 -8.945 18.484 1 94.5 587 GLY B C 1
ATOM 12215 O O . GLY B 1 587 ? -9.789 -7.762 18.781 1 94.5 587 GLY B O 1
ATOM 12216 N N . ARG B 1 588 ? -10.281 -9.555 17.625 1 95 588 ARG B N 1
ATOM 12217 C CA . ARG B 1 588 ? -11.352 -8.867 16.906 1 95 588 ARG B CA 1
ATOM 12218 C C . ARG B 1 588 ? -12.539 -8.594 17.812 1 95 588 ARG B C 1
ATOM 12220 O O . ARG B 1 588 ? -13.375 -7.738 17.516 1 95 588 ARG B O 1
ATOM 12227 N N . SER B 1 589 ? -12.555 -9.203 18.891 1 94.25 589 SER B N 1
ATOM 12228 C CA . SER B 1 589 ? -13.625 -9.023 19.859 1 94.25 589 SER B CA 1
ATOM 12229 C C . SER B 1 589 ? -13.57 -7.645 20.5 1 94.25 589 SER B C 1
ATOM 12231 O O . SER B 1 589 ? -14.484 -7.258 21.234 1 94.25 589 SER B O 1
ATOM 12233 N N . TYR B 1 590 ? -12.516 -6.887 20.172 1 96.69 590 TYR B N 1
ATOM 12234 C CA . TYR B 1 590 ? -12.43 -5.543 20.734 1 96.69 590 TYR B CA 1
ATOM 12235 C C . TYR B 1 590 ? -13.617 -4.691 20.312 1 96.69 590 TYR B C 1
ATOM 12237 O O . TYR B 1 590 ? -14.039 -3.791 21.047 1 96.69 590 TYR B O 1
ATOM 12245 N N . LEU B 1 591 ? -14.211 -4.984 19.156 1 96.12 591 LEU B N 1
ATOM 12246 C CA . LEU B 1 591 ? -15.344 -4.223 18.641 1 96.12 591 LEU B CA 1
ATOM 12247 C C . LEU B 1 591 ? -16.578 -4.441 19.516 1 96.12 591 LEU B C 1
ATOM 12249 O O . LEU B 1 591 ? -17.25 -3.482 19.922 1 96.12 591 LEU B O 1
ATOM 12253 N N . SER B 1 592 ? -16.859 -5.715 19.75 1 93.75 592 SER B N 1
ATOM 12254 C CA . SER B 1 592 ? -18.031 -6.031 20.578 1 93.75 592 SER B CA 1
ATOM 12255 C C . SER B 1 592 ? -17.859 -5.512 22 1 93.75 592 SER B C 1
ATOM 12257 O O . SER B 1 592 ? -18.812 -5.047 22.625 1 93.75 592 SER B O 1
ATOM 12259 N N . GLU B 1 593 ? -16.672 -5.559 22.469 1 93.44 593 GLU B N 1
ATOM 12260 C CA . GLU B 1 593 ? -16.406 -5.07 23.812 1 93.44 593 GLU B CA 1
ATOM 12261 C C . GLU B 1 593 ? -16.516 -3.551 23.875 1 93.44 593 GLU B C 1
ATOM 12263 O O . GLU B 1 593 ? -16.969 -3.002 24.875 1 93.44 593 GLU B O 1
ATOM 12268 N N . THR B 1 594 ? -16.031 -2.906 22.875 1 95.62 594 THR B N 1
ATOM 12269 C CA . THR B 1 594 ? -16.156 -1.454 22.797 1 95.62 594 THR B CA 1
ATOM 12270 C C . THR B 1 594 ? -17.625 -1.029 22.828 1 95.62 594 THR B C 1
ATOM 12272 O O . THR B 1 594 ? -17.984 -0.078 23.531 1 95.62 594 THR B O 1
ATOM 12275 N N . PHE B 1 595 ? -18.484 -1.785 22.062 1 93.06 595 PHE B N 1
ATOM 12276 C CA . PHE B 1 595 ? -19.906 -1.471 22.047 1 93.06 595 PHE B CA 1
ATOM 12277 C C . PHE B 1 595 ? -20.531 -1.693 23.406 1 93.06 595 PHE B C 1
ATOM 12279 O O . PHE B 1 595 ? -21.266 -0.837 23.906 1 93.06 595 PHE B O 1
ATOM 12286 N N . LYS B 1 596 ? -20.188 -2.723 24.016 1 89.88 596 LYS B N 1
ATOM 12287 C CA . LYS B 1 596 ? -20.734 -3.07 25.312 1 89.88 596 LYS B CA 1
ATOM 12288 C C . LYS B 1 596 ? -20.359 -2.031 26.375 1 89.88 596 LYS B C 1
ATOM 12290 O O . LYS B 1 596 ? -21.203 -1.592 27.141 1 89.88 596 LYS B O 1
ATOM 12295 N N . GLU B 1 597 ? -19.141 -1.628 26.359 1 88.12 597 GLU B N 1
ATOM 12296 C CA . GLU B 1 597 ? -18.625 -0.694 27.359 1 88.12 597 GLU B CA 1
ATOM 12297 C C . GLU B 1 597 ? -19.281 0.675 27.219 1 88.12 597 GLU B C 1
ATOM 12299 O O . GLU B 1 597 ? -19.375 1.42 28.203 1 88.12 597 GLU B O 1
ATOM 12304 N N . HIS B 1 598 ? -19.812 0.976 26.078 1 87.5 598 HIS B N 1
ATOM 12305 C CA . HIS B 1 598 ? -20.375 2.307 25.859 1 87.5 598 HIS B CA 1
ATOM 12306 C C . HIS B 1 598 ? -21.891 2.252 25.734 1 87.5 598 HIS B C 1
ATOM 12308 O O . HIS B 1 598 ? -22.5 3.148 25.141 1 87.5 598 HIS B O 1
ATOM 12314 N N . GLY B 1 599 ? -22.484 1.124 26.047 1 83 599 GLY B N 1
ATOM 12315 C CA . GLY B 1 599 ? -23.938 1.035 26.172 1 83 599 GLY B CA 1
ATOM 12316 C C . GLY B 1 599 ? -24.625 0.636 24.875 1 83 599 GLY B C 1
ATOM 12317 O O . GLY B 1 599 ? -25.828 0.844 24.719 1 83 599 GLY B O 1
ATOM 12318 N N . LEU B 1 600 ? -23.906 0.192 23.938 1 88.75 600 LEU B N 1
ATOM 12319 C CA . LEU B 1 600 ? -24.484 -0.311 22.703 1 88.75 600 LEU B CA 1
ATOM 12320 C C . LEU B 1 600 ? -24.531 -1.835 22.703 1 88.75 600 LEU B C 1
ATOM 12322 O O . LEU B 1 600 ? -23.703 -2.486 23.344 1 88.75 600 LEU B O 1
ATOM 12326 N N . SER B 1 601 ? -25.453 -2.363 22.016 1 88.81 601 SER B N 1
ATOM 12327 C CA . SER B 1 601 ? -25.531 -3.816 21.891 1 88.81 601 SER B CA 1
ATOM 12328 C C . SER B 1 601 ? -24.297 -4.375 21.188 1 88.81 601 SER B C 1
ATOM 12330 O O . SER B 1 601 ? -23.906 -3.873 20.125 1 88.81 601 SER B O 1
ATOM 12332 N N . PRO B 1 602 ? -23.641 -5.332 21.688 1 91.25 602 PRO B N 1
ATOM 12333 C CA . PRO B 1 602 ? -22.469 -5.926 21.031 1 91.25 602 PRO B CA 1
ATOM 12334 C C . PRO B 1 602 ? -22.812 -6.551 19.672 1 91.25 602 PRO B C 1
ATOM 12336 O O . PRO B 1 602 ? -21.953 -6.637 18.797 1 91.25 602 PRO B O 1
ATOM 12339 N N . GLY B 1 603 ? -24.062 -6.953 19.516 1 89.19 603 GLY B N 1
ATOM 12340 C CA . GLY B 1 603 ? -24.5 -7.484 18.234 1 89.19 603 GLY B CA 1
ATOM 12341 C C . GLY B 1 603 ? -24.594 -9 18.219 1 89.19 603 GLY B C 1
ATOM 12342 O O . GLY B 1 603 ? -23.625 -9.695 18.547 1 89.19 603 GLY B O 1
ATOM 12343 N N . SER B 1 604 ? -25.641 -9.586 17.812 1 89.25 604 SER B N 1
ATOM 12344 C CA . SER B 1 604 ? -25.891 -11.023 17.766 1 89.25 604 SER B CA 1
ATOM 12345 C C . SER B 1 604 ? -25.031 -11.703 16.703 1 89.25 604 SER B C 1
ATOM 12347 O O . SER B 1 604 ? -24.656 -12.867 16.859 1 89.25 604 SER B O 1
ATOM 12349 N N . TYR B 1 605 ? -24.766 -10.953 15.695 1 91.69 605 TYR B N 1
ATOM 12350 C CA . TYR B 1 605 ? -23.953 -11.523 14.625 1 91.69 605 TYR B CA 1
ATOM 12351 C C . TYR B 1 605 ? -22.5 -11.078 14.766 1 91.69 605 TYR B C 1
ATOM 12353 O O . TYR B 1 605 ? -21.594 -11.734 14.25 1 91.69 605 TYR B O 1
ATOM 12361 N N . THR B 1 606 ? -22.219 -10.023 15.492 1 93.94 606 THR B N 1
ATOM 12362 C CA . THR B 1 606 ? -20.891 -9.477 15.672 1 93.94 606 THR B CA 1
ATOM 12363 C C . THR B 1 606 ? -20.062 -10.344 16.625 1 93.94 606 THR B C 1
ATOM 12365 O O . THR B 1 606 ? -18.922 -10.695 16.328 1 93.94 606 THR B O 1
ATOM 12368 N N . VAL B 1 607 ? -20.641 -10.797 17.688 1 93.56 607 VAL B N 1
ATOM 12369 C CA . VAL B 1 607 ? -19.938 -11.492 18.75 1 93.56 607 VAL B CA 1
ATOM 12370 C C . VAL B 1 607 ? -19.469 -12.867 18.266 1 93.56 607 VAL B C 1
ATOM 12372 O O . VAL B 1 607 ? -18.281 -13.18 18.328 1 93.56 607 VAL B O 1
ATOM 12375 N N . PRO B 1 608 ? -20.391 -13.68 17.672 1 92.25 608 PRO B N 1
ATOM 12376 C CA . PRO B 1 608 ? -19.922 -15.008 17.25 1 92.25 608 PRO B CA 1
ATOM 12377 C C . PRO B 1 608 ? -18.906 -14.945 16.125 1 92.25 608 PRO B C 1
ATOM 12379 O O . PRO B 1 608 ? -17.984 -15.758 16.078 1 92.25 608 PRO B O 1
ATOM 12382 N N . TYR B 1 609 ? -19.125 -14.078 15.297 1 94.88 609 TYR B N 1
ATOM 12383 C CA . TYR B 1 609 ? -18.188 -13.977 14.188 1 94.88 609 TYR B CA 1
ATOM 12384 C C . TYR B 1 609 ? -16.797 -13.602 14.68 1 94.88 609 TYR B C 1
ATOM 12386 O O . TYR B 1 609 ? -15.797 -14.188 14.242 1 94.88 609 TYR B O 1
ATOM 12394 N N . ASN B 1 610 ? -16.719 -12.633 15.539 1 94.62 610 ASN B N 1
ATOM 12395 C CA . ASN B 1 610 ? -15.438 -12.195 16.078 1 94.62 610 ASN B CA 1
ATOM 12396 C C . ASN B 1 610 ? -14.75 -13.297 16.875 1 94.62 610 ASN B C 1
ATOM 12398 O O . ASN B 1 610 ? -13.539 -13.484 16.781 1 94.62 610 ASN B O 1
ATOM 12402 N N . LEU B 1 611 ? -15.508 -14.047 17.594 1 93.44 611 LEU B N 1
ATOM 12403 C CA . LEU B 1 611 ? -14.961 -15.148 18.359 1 93.44 611 LEU B CA 1
ATOM 12404 C C . LEU B 1 611 ? -14.406 -16.234 17.438 1 93.44 611 LEU B C 1
ATOM 12406 O O . LEU B 1 611 ? -13.352 -16.812 17.719 1 93.44 611 LEU B O 1
ATOM 12410 N N . LYS B 1 612 ? -15.156 -16.469 16.406 1 93.44 612 LYS B N 1
ATOM 12411 C CA . LYS B 1 612 ? -14.711 -17.469 15.445 1 93.44 612 LYS B CA 1
ATOM 12412 C C . LYS B 1 612 ? -13.391 -17.047 14.797 1 93.44 612 LYS B C 1
ATOM 12414 O O . LYS B 1 612 ? -12.477 -17.875 14.648 1 93.44 612 LYS B O 1
ATOM 12419 N N . LYS B 1 613 ? -13.328 -15.852 14.43 1 93.62 613 LYS B N 1
ATOM 12420 C CA . LYS B 1 613 ? -12.117 -15.359 13.781 1 93.62 613 LYS B CA 1
ATOM 12421 C C . LYS B 1 613 ? -10.93 -15.375 14.742 1 93.62 613 LYS B C 1
ATOM 12423 O O . LYS B 1 613 ? -9.797 -15.641 14.336 1 93.62 613 LYS B O 1
ATOM 12428 N N . ASP B 1 614 ? -11.156 -15.086 16 1 93.25 614 ASP B N 1
ATOM 12429 C CA . ASP B 1 614 ? -10.094 -15.133 17 1 93.25 614 ASP B CA 1
ATOM 12430 C C . ASP B 1 614 ? -9.602 -16.562 17.219 1 93.25 614 ASP B C 1
ATOM 12432 O O . ASP B 1 614 ? -8.398 -16.797 17.344 1 93.25 614 ASP B O 1
ATOM 12436 N N . MET B 1 615 ? -10.523 -17.484 17.141 1 93.75 615 MET B N 1
ATOM 12437 C CA . MET B 1 615 ? -10.148 -18.891 17.297 1 93.75 615 MET B CA 1
ATOM 12438 C C . MET B 1 615 ? -9.344 -19.375 16.094 1 93.75 615 MET B C 1
ATOM 12440 O O . MET B 1 615 ? -8.375 -20.109 16.25 1 93.75 615 MET B O 1
ATOM 12444 N N . GLU B 1 616 ? -9.781 -18.938 14.969 1 92.44 616 GLU B N 1
ATOM 12445 C CA . GLU B 1 616 ? -9.055 -19.297 13.758 1 92.44 616 GLU B CA 1
ATOM 12446 C C . GLU B 1 616 ? -7.629 -18.75 13.789 1 92.44 616 GLU B C 1
ATOM 12448 O O . GLU B 1 616 ? -6.691 -19.422 13.352 1 92.44 616 GLU B O 1
ATOM 12453 N N . ARG B 1 617 ? -7.469 -17.609 14.219 1 91.12 617 ARG B N 1
ATOM 12454 C CA . ARG B 1 617 ? -6.148 -17 14.32 1 91.12 617 ARG B CA 1
ATOM 12455 C C . ARG B 1 617 ? -5.25 -17.766 15.281 1 91.12 617 ARG B C 1
ATOM 12457 O O . ARG B 1 617 ? -4.074 -18 14.992 1 91.12 617 ARG B O 1
ATOM 12464 N N . GLU B 1 618 ? -5.824 -18.141 16.422 1 89.62 618 GLU B N 1
ATOM 12465 C CA . GLU B 1 618 ? -5.062 -18.891 17.422 1 89.62 618 GLU B CA 1
ATOM 12466 C C . GLU B 1 618 ? -4.625 -20.25 16.875 1 89.62 618 GLU B C 1
ATOM 12468 O O . GLU B 1 618 ? -3.496 -20.688 17.109 1 89.62 618 GLU B O 1
ATOM 12473 N N . CYS B 1 619 ? -5.5 -20.828 16.141 1 91.31 619 CYS B N 1
ATOM 12474 C CA . CYS B 1 619 ? -5.176 -22.125 15.539 1 91.31 619 CYS B CA 1
ATOM 12475 C C . CYS B 1 619 ? -4.066 -21.984 14.508 1 91.31 619 CYS B C 1
ATOM 12477 O O . CYS B 1 619 ? -3.154 -22.812 14.453 1 91.31 619 CYS B O 1
ATOM 12479 N N . ARG B 1 620 ? -4.098 -21.016 13.75 1 90.31 620 ARG B N 1
ATOM 12480 C CA . ARG B 1 620 ? -3.076 -20.781 12.734 1 90.31 620 ARG B CA 1
ATOM 12481 C C . ARG B 1 620 ? -1.721 -20.516 13.383 1 90.31 620 ARG B C 1
ATOM 12483 O O . ARG B 1 620 ? -0.687 -20.953 12.875 1 90.31 620 ARG B O 1
ATOM 12490 N N . GLN B 1 621 ? -1.767 -19.781 14.453 1 87.56 621 GLN B N 1
ATOM 12491 C CA . GLN B 1 621 ? -0.526 -19.469 15.156 1 87.56 621 GLN B CA 1
ATOM 12492 C C . GLN B 1 621 ? 0.109 -20.734 15.742 1 87.56 621 GLN B C 1
ATOM 12494 O O . GLN B 1 621 ? 1.328 -20.891 15.68 1 87.56 621 GLN B O 1
ATOM 12499 N N . GLN B 1 622 ? -0.703 -21.609 16.203 1 88.5 622 GLN B N 1
ATOM 12500 C CA . GLN B 1 622 ? -0.209 -22.875 16.766 1 88.5 622 GLN B CA 1
ATOM 12501 C C . GLN B 1 622 ? 0.377 -23.766 15.672 1 88.5 622 GLN B C 1
ATOM 12503 O O . GLN B 1 622 ? 1.431 -24.375 15.859 1 88.5 622 GLN B O 1
ATOM 12508 N N . LYS B 1 623 ? -0.251 -23.75 14.578 1 89.25 623 LYS B N 1
ATOM 12509 C CA . LYS B 1 623 ? 0.226 -24.547 13.461 1 89.25 623 LYS B CA 1
ATOM 12510 C C . LYS B 1 623 ? 1.548 -24.016 12.922 1 89.25 623 LYS B C 1
ATOM 12512 O O . LYS B 1 623 ? 2.436 -24.781 12.555 1 89.25 623 LYS B O 1
ATOM 12517 N N . ALA B 1 624 ? 1.689 -22.766 12.875 1 88.88 624 ALA B N 1
ATOM 12518 C CA . ALA B 1 624 ? 2.875 -22.125 12.312 1 88.88 624 ALA B CA 1
ATOM 12519 C C . ALA B 1 624 ? 4.105 -22.391 13.18 1 88.88 624 ALA B C 1
ATOM 12521 O O . ALA B 1 624 ? 5.234 -22.359 12.688 1 88.88 624 ALA B O 1
ATOM 12522 N N . THR B 1 625 ? 3.881 -22.75 14.516 1 87.81 625 THR B N 1
ATOM 12523 C CA . THR B 1 625 ? 4.996 -22.922 15.438 1 87.81 625 THR B CA 1
ATOM 12524 C C . THR B 1 625 ? 5.465 -24.375 15.461 1 87.81 625 THR B C 1
ATOM 12526 O O . THR B 1 625 ? 6.512 -24.688 16.031 1 87.81 625 THR B O 1
ATOM 12529 N N . GLN B 1 626 ? 4.766 -25.203 14.695 1 90.38 626 GLN B N 1
ATOM 12530 C CA . GLN B 1 626 ? 5.148 -26.609 14.641 1 90.38 626 GLN B CA 1
ATOM 12531 C C . GLN B 1 626 ? 6.418 -26.797 13.812 1 90.38 626 GLN B C 1
ATOM 12533 O O . GLN B 1 626 ? 6.629 -26.109 12.82 1 90.38 626 GLN B O 1
ATOM 12538 N N . LEU B 1 627 ? 7.262 -27.688 14.18 1 89.25 627 LEU B N 1
ATOM 12539 C CA . LEU B 1 627 ? 8.57 -27.922 13.57 1 89.25 627 LEU B CA 1
ATOM 12540 C C . LEU B 1 627 ? 8.422 -28.375 12.117 1 89.25 627 LEU B C 1
ATOM 12542 O O . LEU B 1 627 ? 9.188 -27.953 11.25 1 89.25 627 LEU B O 1
ATOM 12546 N N . ASP B 1 628 ? 7.547 -29.25 11.875 1 89.06 628 ASP B N 1
ATOM 12547 C CA . ASP B 1 628 ? 7.352 -29.766 10.523 1 89.06 628 ASP B CA 1
ATOM 12548 C C . ASP B 1 628 ? 6.988 -28.625 9.562 1 89.06 628 ASP B C 1
ATOM 12550 O O . ASP B 1 628 ? 7.469 -28.594 8.43 1 89.06 628 ASP B O 1
ATOM 12554 N N . LYS B 1 629 ? 6.125 -27.797 10.07 1 89.44 629 LYS B N 1
ATOM 12555 C CA . LYS B 1 629 ? 5.715 -26.672 9.234 1 89.44 629 LYS B CA 1
ATOM 12556 C C . LYS B 1 629 ? 6.871 -25.703 9.016 1 89.44 629 LYS B C 1
ATOM 12558 O O . LYS B 1 629 ? 6.988 -25.094 7.949 1 89.44 629 LYS B O 1
ATOM 12563 N N . LYS B 1 630 ? 7.703 -25.547 10.023 1 87 630 LYS B N 1
ATOM 12564 C CA . LYS B 1 630 ? 8.875 -24.672 9.891 1 87 630 LYS B CA 1
ATOM 12565 C C . LYS B 1 630 ? 9.859 -25.234 8.867 1 87 630 LYS B C 1
ATOM 12567 O O . LYS B 1 630 ? 10.375 -24.484 8.031 1 87 630 LYS B O 1
ATOM 12572 N N . LEU B 1 631 ? 10.07 -26.5 8.875 1 88.31 631 LEU B N 1
ATOM 12573 C CA . LEU B 1 631 ? 10.969 -27.156 7.926 1 88.31 631 LEU B CA 1
ATOM 12574 C C . LEU B 1 631 ? 10.43 -27.062 6.504 1 88.31 631 LEU B C 1
ATOM 12576 O O . LEU B 1 631 ? 11.188 -26.828 5.562 1 88.31 631 LEU B O 1
ATOM 12580 N N . ARG B 1 632 ? 9.164 -27.25 6.379 1 87.06 632 ARG B N 1
ATOM 12581 C CA . ARG B 1 632 ? 8.539 -27.172 5.062 1 87.06 632 ARG B CA 1
ATOM 12582 C C . ARG B 1 632 ? 8.672 -25.766 4.488 1 87.06 632 ARG B C 1
ATOM 12584 O O . ARG B 1 632 ? 8.891 -25.594 3.285 1 87.06 632 ARG B O 1
ATOM 12591 N N . ARG B 1 633 ? 8.539 -24.75 5.309 1 86.06 633 ARG B N 1
ATOM 12592 C CA . ARG B 1 633 ? 8.695 -23.375 4.863 1 86.06 633 ARG B CA 1
ATOM 12593 C C . ARG B 1 633 ? 10.109 -23.109 4.352 1 86.06 633 ARG B C 1
ATOM 12595 O O . ARG B 1 633 ? 10.297 -22.406 3.357 1 86.06 633 ARG B O 1
ATOM 12602 N N . LEU B 1 634 ? 11.047 -23.703 5.012 1 84.81 634 LEU B N 1
ATOM 12603 C CA . LEU B 1 634 ? 12.438 -23.531 4.598 1 84.81 634 LEU B CA 1
ATOM 12604 C C . LEU B 1 634 ? 12.688 -24.234 3.266 1 84.81 634 LEU B C 1
ATOM 12606 O O . LEU B 1 634 ? 13.406 -23.703 2.412 1 84.81 634 LEU B O 1
ATOM 12610 N N . GLN B 1 635 ? 12.102 -25.328 3.145 1 84.56 635 GLN B N 1
ATOM 12611 C CA . GLN B 1 635 ? 12.25 -26.094 1.903 1 84.56 635 GLN B CA 1
ATOM 12612 C C . GLN B 1 635 ? 11.625 -25.344 0.729 1 84.56 635 GLN B C 1
ATOM 12614 O O . GLN B 1 635 ? 12.211 -25.281 -0.355 1 84.56 635 GLN B O 1
ATOM 12619 N N . LEU B 1 636 ? 10.5 -24.781 0.926 1 86.12 636 LEU B N 1
ATOM 12620 C CA . LEU B 1 636 ? 9.812 -24.047 -0.126 1 86.12 636 LEU B CA 1
ATOM 12621 C C . LEU B 1 636 ? 10.586 -22.797 -0.505 1 86.12 636 LEU B C 1
ATOM 12623 O O . LEU B 1 636 ? 10.617 -22.406 -1.676 1 86.12 636 LEU B O 1
ATOM 12627 N N . LYS B 1 637 ? 11.141 -22.172 0.491 1 84.62 637 LYS B N 1
ATOM 12628 C CA . LYS B 1 637 ? 11.953 -21 0.221 1 84.62 637 LYS B CA 1
ATOM 12629 C C . LYS B 1 637 ? 13.156 -21.344 -0.654 1 84.62 637 LYS B C 1
ATOM 12631 O O . LYS B 1 637 ? 13.5 -20.594 -1.57 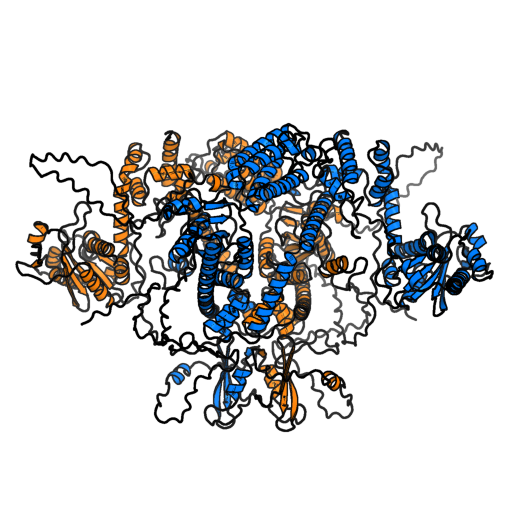1 84.62 637 LYS B O 1
ATOM 12636 N N . GLU B 1 638 ? 13.758 -22.391 -0.358 1 82.31 638 GLU B N 1
ATOM 12637 C CA . GLU B 1 638 ? 14.906 -22.844 -1.14 1 82.31 638 GLU B CA 1
ATOM 12638 C C . GLU B 1 638 ? 14.5 -23.188 -2.57 1 82.31 638 GLU B C 1
ATOM 12640 O O . GLU B 1 638 ? 15.211 -22.844 -3.521 1 82.31 638 GLU B O 1
ATOM 12645 N N . GLU B 1 639 ? 13.422 -23.844 -2.693 1 84.44 639 GLU B N 1
ATOM 12646 C CA . GLU B 1 639 ? 12.93 -24.203 -4.02 1 84.44 639 GLU B CA 1
ATOM 12647 C C . GLU B 1 639 ? 12.602 -22.969 -4.84 1 84.44 639 GLU B C 1
ATOM 12649 O O . GLU B 1 639 ? 12.859 -22.922 -6.043 1 84.44 639 GLU B O 1
ATOM 12654 N N . ARG B 1 640 ? 12.07 -22.062 -4.188 1 85.12 640 ARG B N 1
ATOM 12655 C CA . ARG B 1 640 ? 11.711 -20.828 -4.879 1 85.12 640 ARG B CA 1
ATOM 12656 C C . ARG B 1 640 ? 12.961 -20.062 -5.332 1 85.12 640 ARG B C 1
ATOM 12658 O O . ARG B 1 640 ? 12.977 -19.484 -6.414 1 85.12 640 ARG B O 1
ATOM 12665 N N . MET B 1 641 ? 13.891 -20.047 -4.5 1 84.69 641 MET B N 1
ATOM 12666 C CA . MET B 1 641 ? 15.125 -19.344 -4.836 1 84.69 641 MET B CA 1
ATOM 12667 C C . MET B 1 641 ? 15.828 -20.016 -6.016 1 84.69 641 MET B C 1
ATOM 12669 O O . MET B 1 641 ? 16.344 -19.328 -6.906 1 84.69 641 MET B O 1
ATOM 12673 N N . THR B 1 642 ? 15.82 -21.297 -6.02 1 86.06 642 THR B N 1
ATOM 12674 C CA . THR B 1 642 ? 16.438 -22.062 -7.105 1 86.06 642 THR B CA 1
ATOM 12675 C C . THR B 1 642 ? 15.68 -21.844 -8.414 1 86.06 642 THR B C 1
ATOM 12677 O O . THR B 1 642 ? 16.281 -21.656 -9.469 1 86.06 642 THR B O 1
ATOM 12680 N N . SER B 1 643 ? 14.438 -21.906 -8.281 1 88.19 643 SER B N 1
ATOM 12681 C CA . SER B 1 643 ? 13.609 -21.719 -9.469 1 88.19 643 SER B CA 1
ATOM 12682 C C . SER B 1 643 ? 13.773 -20.312 -10.039 1 88.19 643 SER B C 1
ATOM 12684 O O . SER B 1 643 ? 13.844 -20.125 -11.258 1 88.19 643 SER B O 1
ATOM 12686 N N . LYS B 1 644 ? 13.836 -19.359 -9.195 1 88.25 644 LYS B N 1
ATOM 12687 C CA . LYS B 1 644 ? 14.031 -17.984 -9.633 1 88.25 644 LYS B CA 1
ATOM 12688 C C . LYS B 1 644 ? 15.367 -17.812 -10.352 1 88.25 644 LYS B C 1
ATOM 12690 O O . LYS B 1 644 ? 15.438 -17.219 -11.422 1 88.25 644 LYS B O 1
ATOM 12695 N N . GLY B 1 645 ? 16.391 -18.328 -9.766 1 87.25 645 GLY B N 1
ATOM 12696 C CA . GLY B 1 645 ? 17.703 -18.266 -10.375 1 87.25 645 GLY B CA 1
ATOM 12697 C C . GLY B 1 645 ? 17.781 -18.969 -11.703 1 87.25 645 GLY B C 1
ATOM 12698 O O . GLY B 1 645 ? 18.453 -18.5 -12.625 1 87.25 645 GLY B O 1
ATOM 12699 N N . ALA B 1 646 ? 17.062 -20.062 -11.773 1 90.62 646 ALA B N 1
ATOM 12700 C CA . ALA B 1 646 ? 17.062 -20.844 -13.008 1 90.62 646 ALA B CA 1
ATOM 12701 C C . ALA B 1 646 ? 16.344 -20.078 -14.133 1 90.62 646 ALA B C 1
ATOM 12703 O O . ALA B 1 646 ? 16.812 -20.078 -15.273 1 90.62 646 ALA B O 1
ATOM 12704 N N . CYS B 1 647 ? 15.273 -19.469 -13.805 1 90.44 647 CYS B N 1
ATOM 12705 C CA . CYS B 1 647 ? 14.531 -18.719 -14.805 1 90.44 647 CYS B CA 1
ATOM 12706 C C . CYS B 1 647 ? 15.328 -17.516 -15.289 1 90.44 647 CYS B C 1
ATOM 12708 O O . CYS B 1 647 ? 15.375 -17.234 -16.484 1 90.44 647 CYS B O 1
ATOM 12710 N N . GLU B 1 648 ? 15.969 -16.828 -14.43 1 88.31 648 GLU B N 1
ATOM 12711 C CA . GLU B 1 648 ? 16.75 -15.664 -14.797 1 88.31 648 GLU B CA 1
ATOM 12712 C C . GLU B 1 648 ? 17.938 -16.047 -15.68 1 88.31 648 GLU B C 1
ATOM 12714 O O . GLU B 1 648 ? 18.297 -15.312 -16.609 1 88.31 648 GLU B O 1
ATOM 12719 N N . ALA B 1 649 ? 18.484 -17.172 -15.367 1 90.44 649 ALA B N 1
ATOM 12720 C CA . ALA B 1 649 ? 19.609 -17.656 -16.172 1 90.44 649 ALA B CA 1
ATOM 12721 C C . ALA B 1 649 ? 19.141 -18.094 -17.562 1 90.44 649 ALA B C 1
ATOM 12723 O O . ALA B 1 649 ? 19.859 -17.953 -18.547 1 90.44 649 ALA B O 1
ATOM 12724 N N . SER B 1 650 ? 17.922 -18.609 -17.625 1 91.38 650 SER B N 1
ATOM 12725 C CA . SER B 1 650 ? 17.406 -19.156 -18.875 1 91.38 650 SER B CA 1
ATOM 12726 C C . SER B 1 650 ? 16.859 -18.047 -19.781 1 91.38 650 SER B C 1
ATOM 12728 O O . SER B 1 650 ? 16.766 -18.234 -20.984 1 91.38 650 SER B O 1
ATOM 12730 N N . GLU B 1 651 ? 16.453 -16.891 -19.281 1 90 651 GLU B N 1
ATOM 12731 C CA . GLU B 1 651 ? 15.734 -15.867 -20.047 1 90 651 GLU B CA 1
ATOM 12732 C C . GLU B 1 651 ? 16.688 -14.812 -20.594 1 90 651 GLU B C 1
ATOM 12734 O O . GLU B 1 651 ? 16.344 -14.094 -21.547 1 90 651 GLU B O 1
ATOM 12739 N N . GLY B 1 652 ? 17.828 -14.625 -20.078 1 84.81 652 GLY B N 1
ATOM 12740 C CA . GLY B 1 652 ? 18.75 -13.586 -20.516 1 84.81 652 GLY B CA 1
ATOM 12741 C C . GLY B 1 652 ? 18.453 -12.227 -19.891 1 84.81 652 GLY B C 1
ATOM 12742 O O . GLY B 1 652 ? 18 -12.148 -18.75 1 84.81 652 GLY B O 1
ATOM 12743 N N . ALA B 1 653 ? 18.766 -11.211 -20.688 1 82.75 653 ALA B N 1
ATOM 12744 C CA . ALA B 1 653 ? 18.578 -9.859 -20.172 1 82.75 653 ALA B CA 1
ATOM 12745 C C . ALA B 1 653 ? 17.109 -9.477 -20.172 1 82.75 653 ALA B C 1
ATOM 12747 O O . ALA B 1 653 ? 16.438 -9.578 -21.203 1 82.75 653 ALA B O 1
ATOM 12748 N N . THR B 1 654 ? 16.609 -9.227 -19.125 1 80.81 654 THR B N 1
ATOM 12749 C CA . THR B 1 654 ? 15.195 -8.875 -19.031 1 80.81 654 THR B CA 1
ATOM 12750 C C . THR B 1 654 ? 15.023 -7.43 -18.578 1 80.81 654 THR B C 1
ATOM 12752 O O . THR B 1 654 ? 14.344 -6.645 -19.234 1 80.81 654 THR B O 1
ATOM 12755 N N . TYR B 1 655 ? 15.656 -7.008 -17.422 1 80.81 655 TYR B N 1
ATOM 12756 C CA . TYR B 1 655 ? 15.469 -5.676 -16.875 1 80.81 655 TYR B CA 1
ATOM 12757 C C . TYR B 1 655 ? 16.812 -5.066 -16.453 1 80.81 655 TYR B C 1
ATOM 12759 O O . TYR B 1 655 ? 17.609 -5.707 -15.773 1 80.81 655 TYR B O 1
ATOM 12767 N N . ASP B 1 656 ? 17.078 -3.969 -17.047 1 77.81 656 ASP B N 1
ATOM 12768 C CA . ASP B 1 656 ? 18.25 -3.184 -16.672 1 77.81 656 ASP B CA 1
ATOM 12769 C C . ASP B 1 656 ? 18.062 -1.707 -17.016 1 77.81 656 ASP B C 1
ATOM 12771 O O . ASP B 1 656 ? 17.312 -1.37 -17.938 1 77.81 656 ASP B O 1
ATOM 12775 N N . SER B 1 657 ? 18.75 -0.873 -16.266 1 77.12 657 SER B N 1
ATOM 12776 C CA . SER B 1 657 ? 18.594 0.558 -16.5 1 77.12 657 SER B CA 1
ATOM 12777 C C . SER B 1 657 ? 19.047 0.938 -17.906 1 77.12 657 SER B C 1
ATOM 12779 O O . SER B 1 657 ? 20.188 0.688 -18.281 1 77.12 657 SER B O 1
ATOM 12781 N N . GLU B 1 658 ? 18.219 1.432 -18.766 1 76.25 658 GLU B N 1
ATOM 12782 C CA . GLU B 1 658 ? 18.453 1.971 -20.094 1 76.25 658 GLU B CA 1
ATOM 12783 C C . GLU B 1 658 ? 18.922 0.881 -21.062 1 76.25 658 GLU B C 1
ATOM 12785 O O . GLU B 1 658 ? 19.797 1.121 -21.906 1 76.25 658 GLU B O 1
ATOM 12790 N N . ILE B 1 659 ? 18.5 -0.291 -20.875 1 78.19 659 ILE B N 1
ATOM 12791 C CA . ILE B 1 659 ? 18.891 -1.411 -21.719 1 78.19 659 ILE B CA 1
ATOM 12792 C C . ILE B 1 659 ? 18.312 -1.225 -23.125 1 78.19 659 ILE B C 1
ATOM 12794 O O . ILE B 1 659 ? 18.844 -1.774 -24.094 1 78.19 659 ILE B O 1
ATOM 12798 N N . SER B 1 660 ? 17.359 -0.392 -23.219 1 76.19 660 SER B N 1
ATOM 12799 C CA . SER B 1 660 ? 16.703 -0.204 -24.5 1 76.19 660 SER B CA 1
ATOM 12800 C C . SER B 1 660 ? 17.562 0.61 -25.469 1 76.19 660 SER B C 1
ATOM 12802 O O . SER B 1 660 ? 17.359 0.559 -26.688 1 76.19 660 SER B O 1
ATOM 12804 N N . LEU B 1 661 ? 18.484 1.527 -24.969 1 71.12 661 LEU B N 1
ATOM 12805 C CA . LEU B 1 661 ? 19.344 2.352 -25.828 1 71.12 661 LEU B CA 1
ATOM 12806 C C . LEU B 1 661 ? 20.312 1.488 -26.609 1 71.12 661 LEU B C 1
ATOM 12808 O O . LEU B 1 661 ? 20.703 1.837 -27.734 1 71.12 661 LEU B O 1
ATOM 12812 N N . GLY B 1 662 ? 20.672 0.225 -25.984 1 63.16 662 GLY B N 1
ATOM 12813 C CA . GLY B 1 662 ? 21.562 -0.695 -26.656 1 63.16 662 GLY B CA 1
ATOM 12814 C C . GLY B 1 662 ? 20.891 -1.98 -27.094 1 63.16 662 GLY B C 1
ATOM 12815 O O . GLY B 1 662 ? 21.516 -3.045 -27.094 1 63.16 662 GLY B O 1
ATOM 12816 N N . ASP B 1 663 ? 19.562 -1.858 -27.328 1 61.34 663 ASP B N 1
ATOM 12817 C CA . ASP B 1 663 ? 18.688 -3.029 -27.406 1 61.34 663 ASP B CA 1
ATOM 12818 C C . ASP B 1 663 ? 19.016 -3.879 -28.625 1 61.34 663 ASP B C 1
ATOM 12820 O O . ASP B 1 663 ? 18.734 -5.078 -28.656 1 61.34 663 ASP B O 1
ATOM 12824 N N . GLN B 1 664 ? 19.641 -3.41 -29.656 1 63.25 664 GLN B N 1
ATOM 12825 C CA . GLN B 1 664 ? 19.891 -4.23 -30.844 1 63.25 664 GLN B CA 1
ATOM 12826 C C . GLN B 1 664 ? 20.734 -5.445 -30.5 1 63.25 664 GLN B C 1
ATOM 12828 O O . GLN B 1 664 ? 20.578 -6.512 -31.094 1 63.25 664 GLN B O 1
ATOM 12833 N N . ASP B 1 665 ? 21.375 -5.336 -29.375 1 66.88 665 ASP B N 1
ATOM 12834 C CA . ASP B 1 665 ? 22.312 -6.43 -29.094 1 66.88 665 ASP B CA 1
ATOM 12835 C C . ASP B 1 665 ? 22 -7.074 -27.734 1 66.88 665 ASP B C 1
ATOM 12837 O O . ASP B 1 665 ? 22.875 -7.688 -27.125 1 66.88 665 ASP B O 1
ATOM 12841 N N . ALA B 1 666 ? 20.75 -6.93 -27.453 1 77.81 666 ALA B N 1
ATOM 12842 C CA . ALA B 1 666 ? 20.484 -7.504 -26.125 1 77.81 666 ALA B CA 1
ATOM 12843 C C . ALA B 1 666 ? 20.297 -9.016 -26.219 1 77.81 666 ALA B C 1
ATOM 12845 O O . ALA B 1 666 ? 19.797 -9.531 -27.219 1 77.81 666 ALA B O 1
ATOM 12846 N N . ASP B 1 667 ? 20.875 -9.766 -25.297 1 82.69 667 ASP B N 1
ATOM 12847 C CA . ASP B 1 667 ? 20.75 -11.219 -25.219 1 82.69 667 ASP B CA 1
ATOM 12848 C C . ASP B 1 667 ? 19.359 -11.633 -24.781 1 82.69 667 ASP B C 1
ATOM 12850 O O . ASP B 1 667 ? 19.078 -11.703 -23.578 1 82.69 667 ASP B O 1
ATOM 12854 N N . ILE B 1 668 ? 18.516 -11.938 -25.75 1 83.44 668 ILE B N 1
ATOM 12855 C CA . ILE B 1 668 ? 17.125 -12.258 -25.406 1 83.44 668 ILE B CA 1
ATOM 12856 C C . ILE B 1 668 ? 16.844 -13.727 -25.734 1 83.44 668 ILE B C 1
ATOM 12858 O O . ILE B 1 668 ? 15.695 -14.156 -25.719 1 83.44 668 ILE B O 1
ATOM 12862 N N . HIS B 1 669 ? 17.906 -14.492 -26 1 86.12 669 HIS B N 1
ATOM 12863 C CA . HIS B 1 669 ? 17.672 -15.891 -26.344 1 86.12 669 HIS B CA 1
ATOM 12864 C C . HIS B 1 669 ? 17.172 -16.672 -25.141 1 86.12 669 HIS B C 1
ATOM 12866 O O . HIS B 1 669 ? 17.812 -16.672 -24.078 1 86.12 669 HIS B O 1
ATOM 12872 N N . GLN B 1 670 ? 16.094 -17.297 -25.312 1 88.31 670 GLN B N 1
ATOM 12873 C CA . GLN B 1 670 ? 15.523 -18.078 -24.219 1 88.31 670 GLN B CA 1
ATOM 12874 C C . GLN B 1 670 ? 15.914 -19.562 -24.328 1 88.31 670 GLN B C 1
ATOM 12876 O O . GLN B 1 670 ? 15.695 -20.188 -25.359 1 88.31 670 GLN B O 1
ATOM 12881 N N . ILE B 1 671 ? 16.484 -20.062 -23.25 1 92.62 671 ILE B N 1
ATOM 12882 C CA . ILE B 1 671 ? 16.828 -21.484 -23.156 1 92.62 671 ILE B CA 1
ATOM 12883 C C . ILE B 1 671 ? 15.547 -22.297 -23 1 92.62 671 ILE B C 1
ATOM 12885 O O . ILE B 1 671 ? 14.625 -21.906 -22.281 1 92.62 671 ILE B O 1
ATOM 12889 N N . PRO B 1 672 ? 15.477 -23.391 -23.734 1 88.56 672 PRO B N 1
ATOM 12890 C CA . PRO B 1 672 ? 14.25 -24.188 -23.688 1 88.56 672 PRO B CA 1
ATOM 12891 C C . PRO B 1 672 ? 13.922 -24.688 -22.281 1 88.56 672 PRO B C 1
ATOM 12893 O O . PRO B 1 672 ? 14.828 -24.938 -21.484 1 88.56 672 PRO B O 1
ATOM 12896 N N . ASN B 1 673 ? 12.672 -24.906 -22.031 1 87.94 673 ASN B N 1
ATOM 12897 C CA . ASN B 1 673 ? 12.211 -25.422 -20.75 1 87.94 673 ASN B CA 1
ATOM 12898 C C . ASN B 1 673 ? 12.625 -26.891 -20.562 1 87.94 673 ASN B C 1
ATOM 12900 O O . ASN B 1 673 ? 12.906 -27.594 -21.531 1 87.94 673 ASN B O 1
ATOM 12904 N N . ALA B 1 674 ? 12.625 -27.297 -19.359 1 90.06 674 ALA B N 1
ATOM 12905 C CA . ALA B 1 674 ? 13.055 -28.641 -19.016 1 90.06 674 ALA B CA 1
ATOM 12906 C C . ALA B 1 674 ? 12.031 -29.672 -19.469 1 90.06 674 ALA B C 1
ATOM 12908 O O . ALA B 1 674 ? 10.844 -29.547 -19.172 1 90.06 674 ALA B O 1
ATOM 12909 N N . THR B 1 675 ? 12.477 -30.562 -20.297 1 90.56 675 THR B N 1
ATOM 12910 C CA . THR B 1 675 ? 11.648 -31.703 -20.672 1 90.56 675 THR B CA 1
ATOM 12911 C C . THR B 1 675 ? 11.727 -32.781 -19.594 1 90.56 675 THR B C 1
ATOM 12913 O O . THR B 1 675 ? 12.805 -33.312 -19.328 1 90.56 675 THR B O 1
ATOM 12916 N N . PRO B 1 676 ? 10.664 -33.125 -18.984 1 88.06 676 PRO B N 1
ATOM 12917 C CA . PRO B 1 676 ? 10.695 -34.094 -17.891 1 88.06 676 PRO B CA 1
ATOM 12918 C C . PRO B 1 676 ? 10.969 -35.5 -18.375 1 88.06 676 PRO B C 1
ATOM 12920 O O . PRO B 1 676 ? 10.516 -35.906 -19.453 1 88.06 676 PRO B O 1
ATOM 12923 N N . LYS B 1 677 ? 11.688 -36.312 -17.594 1 87.06 677 LYS B N 1
ATOM 12924 C CA . LYS B 1 677 ? 11.875 -37.75 -17.781 1 87.06 677 LYS B CA 1
ATOM 12925 C C . LYS B 1 677 ? 10.719 -38.531 -17.188 1 87.06 677 LYS B C 1
ATOM 12927 O O . LYS B 1 677 ? 10.297 -38.281 -16.062 1 87.06 677 LYS B O 1
ATOM 12932 N N . PRO B 1 678 ? 10.172 -39.438 -18 1 86.75 678 PRO B N 1
ATOM 12933 C CA . PRO B 1 678 ? 9.023 -40.188 -17.484 1 86.75 678 PRO B CA 1
ATOM 12934 C C . PRO B 1 678 ? 9.375 -41.062 -16.281 1 86.75 678 PRO B C 1
ATOM 12936 O O . PRO B 1 678 ? 10.492 -41.594 -16.188 1 86.75 678 PRO B O 1
ATOM 12939 N N . THR B 1 679 ? 8.547 -41.25 -15.336 1 81.56 679 THR B N 1
ATOM 12940 C CA . THR B 1 679 ? 8.766 -42.031 -14.141 1 81.56 679 THR B CA 1
ATOM 12941 C C . THR B 1 679 ? 8.008 -43.375 -14.234 1 81.56 679 THR B C 1
ATOM 12943 O O . THR B 1 679 ? 8.367 -44.344 -13.57 1 81.56 679 THR B O 1
ATOM 12946 N N . PHE B 1 680 ? 7.031 -43.531 -15.055 1 85.88 680 PHE B N 1
ATOM 12947 C CA . PHE B 1 680 ? 6.172 -44.719 -15.188 1 85.88 680 PHE B CA 1
ATOM 12948 C C . PHE B 1 680 ? 5.73 -45.219 -13.82 1 85.88 680 PHE B C 1
ATOM 12950 O O . PHE B 1 680 ? 5.805 -46.406 -13.531 1 85.88 680 PHE B O 1
ATOM 12957 N N . SER B 1 681 ? 5.367 -44.25 -13.008 1 81.56 681 SER B N 1
ATOM 12958 C CA . SER B 1 681 ? 4.91 -44.594 -11.664 1 81.56 681 SER B CA 1
ATOM 12959 C C . SER B 1 681 ? 3.438 -45 -11.672 1 81.56 681 SER B C 1
ATOM 12961 O O . SER B 1 681 ? 2.693 -44.625 -12.578 1 81.56 681 SER B O 1
ATOM 12963 N N . LYS B 1 682 ? 3.061 -45.812 -10.617 1 84.44 682 LYS B N 1
ATOM 12964 C CA . LYS B 1 682 ? 1.69 -46.281 -10.461 1 84.44 682 LYS B CA 1
ATOM 12965 C C . LYS B 1 682 ? 0.713 -45.125 -10.328 1 84.44 682 LYS B C 1
ATOM 12967 O O . LYS B 1 682 ? 1.014 -44.125 -9.68 1 84.44 682 LYS B O 1
ATOM 12972 N N . VAL B 1 683 ? -0.4 -45.25 -11.07 1 81.31 683 VAL B N 1
ATOM 12973 C CA . VAL B 1 683 ? -1.445 -44.25 -10.984 1 81.31 683 VAL B CA 1
ATOM 12974 C C . VAL B 1 683 ? -2.17 -44.344 -9.641 1 81.31 683 VAL B C 1
ATOM 12976 O O . VAL B 1 683 ? -2.682 -45.438 -9.297 1 81.31 683 VAL B O 1
ATOM 12979 N N . GLU B 1 684 ? -2.156 -43.344 -8.922 1 74.31 684 GLU B N 1
ATOM 12980 C CA . GLU B 1 684 ? -2.736 -43.375 -7.582 1 74.31 684 GLU B CA 1
ATOM 12981 C C . GLU B 1 684 ? -4.227 -43.062 -7.613 1 74.31 684 GLU B C 1
ATOM 12983 O O . GLU B 1 684 ? -4.707 -42.406 -8.547 1 74.31 684 GLU B O 1
ATOM 12988 N N . GLY B 1 685 ? -5.055 -43.5 -6.602 1 70.31 685 GLY B N 1
ATOM 12989 C CA . GLY B 1 685 ? -6.43 -43.094 -6.352 1 70.31 685 GLY B CA 1
ATOM 12990 C C . GLY B 1 685 ? -7.445 -43.969 -7.082 1 70.31 685 GLY B C 1
ATOM 12991 O O . GLY B 1 685 ? -8.625 -43.625 -7.16 1 70.31 685 GLY B O 1
ATOM 12992 N N . LEU B 1 686 ? -7.066 -45.062 -7.801 1 74.81 686 LEU B N 1
ATOM 12993 C CA . LEU B 1 686 ? -7.977 -45.875 -8.617 1 74.81 686 LEU B CA 1
ATOM 12994 C C . LEU B 1 686 ? -8.555 -47.031 -7.809 1 74.81 686 LEU B C 1
ATOM 12996 O O . LEU B 1 686 ? -9.539 -47.656 -8.219 1 74.81 686 LEU B O 1
ATOM 13000 N N . ILE B 1 687 ? -8.07 -47.375 -6.668 1 65.5 687 ILE B N 1
ATOM 13001 C CA . ILE B 1 687 ? -8.469 -48.531 -5.918 1 65.5 687 ILE B CA 1
ATOM 13002 C C . ILE B 1 687 ? -9.938 -48.438 -5.523 1 65.5 687 ILE B C 1
ATOM 13004 O O . ILE B 1 687 ? -10.688 -49.406 -5.605 1 65.5 687 ILE B O 1
ATOM 13008 N N . ASN B 1 688 ? -10.359 -47.188 -5.145 1 69.12 688 ASN B N 1
ATOM 13009 C CA . ASN B 1 688 ? -11.727 -47.062 -4.648 1 69.12 688 ASN B CA 1
ATOM 13010 C C . ASN B 1 688 ? -12.68 -46.594 -5.742 1 69.12 688 ASN B C 1
ATOM 13012 O O . ASN B 1 688 ? -13.836 -46.25 -5.465 1 69.12 688 ASN B O 1
ATOM 13016 N N . THR B 1 689 ? -12.203 -46.625 -6.938 1 75.56 689 THR B N 1
ATOM 13017 C CA . THR B 1 689 ? -13.07 -46.188 -8.031 1 75.56 689 THR B CA 1
ATOM 13018 C C . THR B 1 689 ? -13.406 -47.344 -8.961 1 75.56 689 THR B C 1
ATOM 13020 O O . THR B 1 689 ? -12.727 -48.375 -8.945 1 75.56 689 THR B O 1
ATOM 13023 N N . THR B 1 690 ? -14.562 -47.219 -9.586 1 83.56 690 THR B N 1
ATOM 13024 C CA . THR B 1 690 ? -14.953 -48.219 -10.586 1 83.56 690 THR B CA 1
ATOM 13025 C C . THR B 1 690 ? -14.07 -48.094 -11.828 1 83.56 690 THR B C 1
ATOM 13027 O O . THR B 1 690 ? -14.047 -47.062 -12.484 1 83.56 690 THR B O 1
ATOM 13030 N N . THR B 1 691 ? -13.148 -49.125 -12 1 89.06 691 THR B N 1
ATOM 13031 C CA . THR B 1 691 ? -12.227 -49.094 -13.133 1 89.06 691 THR B CA 1
ATOM 13032 C C . THR B 1 691 ? -12.578 -50.219 -14.125 1 89.06 691 THR B C 1
ATOM 13034 O O . THR B 1 691 ? -13.047 -51.281 -13.727 1 89.06 691 THR B O 1
ATOM 13037 N N . SER B 1 692 ? -12.539 -49.906 -15.453 1 92.94 692 SER B N 1
ATOM 13038 C CA . SER B 1 692 ? -12.727 -50.875 -16.516 1 92.94 692 SER B CA 1
ATOM 13039 C C . SER B 1 692 ? -11.406 -51.219 -17.188 1 92.94 692 SER B C 1
ATOM 13041 O O . SER B 1 692 ? -10.609 -50.344 -17.516 1 92.94 692 SER B O 1
ATOM 13043 N N . PHE B 1 693 ? -11.148 -52.5 -17.297 1 94.75 693 PHE B N 1
ATOM 13044 C CA . PHE B 1 693 ? -9.922 -52.969 -17.938 1 94.75 693 PHE B CA 1
ATOM 13045 C C . PHE B 1 693 ? -10.172 -53.312 -19.391 1 94.75 693 PHE B C 1
ATOM 13047 O O . PHE B 1 693 ? -11.039 -54.125 -19.703 1 94.75 693 PHE B O 1
ATOM 13054 N N . ILE B 1 694 ? -9.438 -52.656 -20.266 1 95.81 694 ILE B N 1
ATOM 13055 C CA . ILE B 1 694 ? -9.594 -52.875 -21.703 1 95.81 694 ILE B CA 1
ATOM 13056 C C . ILE B 1 694 ? -8.336 -53.531 -22.266 1 95.81 694 ILE B C 1
ATOM 13058 O O . ILE B 1 694 ? -7.246 -52.969 -22.203 1 95.81 694 ILE B O 1
ATOM 13062 N N . ILE B 1 695 ? -8.461 -54.688 -22.828 1 96.19 695 ILE B N 1
ATOM 13063 C CA . ILE B 1 695 ? -7.34 -55.375 -23.453 1 96.19 695 ILE B CA 1
ATOM 13064 C C . ILE B 1 695 ? -7.227 -54.969 -24.922 1 96.19 695 ILE B C 1
ATOM 13066 O O . ILE B 1 695 ? -8.211 -55 -25.656 1 96.19 695 ILE B O 1
ATOM 13070 N N . MET B 1 696 ? -6.031 -54.531 -25.281 1 95.69 696 MET B N 1
ATOM 13071 C CA . MET B 1 696 ? -5.883 -54.062 -26.656 1 95.69 696 MET B CA 1
ATOM 13072 C C . MET B 1 696 ? -4.645 -54.656 -27.312 1 95.69 696 MET B C 1
ATOM 13074 O O . MET B 1 696 ? -3.744 -55.125 -26.625 1 95.69 696 MET B O 1
ATOM 13078 N N . ASP B 1 697 ? -4.609 -54.594 -28.609 1 94.31 697 ASP B N 1
ATOM 13079 C CA . ASP B 1 697 ? -3.494 -55.031 -29.438 1 94.31 697 ASP B CA 1
ATOM 13080 C C . ASP B 1 697 ? -3.475 -54.281 -30.781 1 94.31 697 ASP B C 1
ATOM 13082 O O . ASP B 1 697 ? -4.527 -53.938 -31.312 1 94.31 697 ASP B O 1
ATOM 13086 N N . LEU B 1 698 ? -2.262 -54 -31.219 1 93.44 698 LEU B N 1
ATOM 13087 C CA . LEU B 1 698 ? -2.102 -53.312 -32.5 1 93.44 698 LEU B CA 1
ATOM 13088 C C . LEU B 1 698 ? -1.318 -54.156 -33.5 1 93.44 698 LEU B C 1
ATOM 13090 O O . LEU B 1 698 ? -0.382 -54.875 -33.094 1 93.44 698 LEU B O 1
ATOM 13094 N N . GLU B 1 699 ? -1.751 -54.188 -34.625 1 90.25 699 GLU B N 1
ATOM 13095 C CA . GLU B 1 699 ? -0.908 -54.625 -35.719 1 90.25 699 GLU B CA 1
ATOM 13096 C C . GLU B 1 699 ? -0.338 -53.438 -36.5 1 90.25 699 GLU B C 1
ATOM 13098 O O . GLU B 1 699 ? -1.024 -52.438 -36.688 1 90.25 699 GLU B O 1
ATOM 13103 N N . THR B 1 700 ? 0.932 -53.5 -36.844 1 91.12 700 THR B N 1
ATOM 13104 C CA . THR B 1 700 ? 1.621 -52.375 -37.438 1 91.12 700 THR B CA 1
ATOM 13105 C C . THR B 1 700 ? 2.357 -52.781 -38.719 1 91.12 700 THR B C 1
ATOM 13107 O O . THR B 1 700 ? 2.41 -53.969 -39.031 1 91.12 700 THR B O 1
ATOM 13110 N N . THR B 1 701 ? 2.914 -51.844 -39.406 1 87.12 701 THR B N 1
ATOM 13111 C CA . THR B 1 701 ? 3.602 -52.062 -40.688 1 87.12 701 THR B CA 1
ATOM 13112 C C . THR B 1 701 ? 4.969 -52.688 -40.438 1 87.12 701 THR B C 1
ATOM 13114 O O . THR B 1 701 ? 5.52 -53.344 -41.344 1 87.12 701 THR B O 1
ATOM 13117 N N . ASP B 1 702 ? 5.5 -52.406 -39.312 1 85.06 702 ASP B N 1
ATOM 13118 C CA . ASP B 1 702 ? 6.812 -52.906 -38.938 1 85.06 702 ASP B CA 1
ATOM 13119 C C . ASP B 1 702 ? 6.984 -52.969 -37.438 1 85.06 702 ASP B C 1
ATOM 13121 O O . ASP B 1 702 ? 6.055 -52.625 -36.688 1 85.06 702 ASP B O 1
ATOM 13125 N N . LEU B 1 703 ? 8.133 -53.469 -36.938 1 83.44 703 LEU B N 1
ATOM 13126 C CA . LEU B 1 703 ? 8.539 -53.375 -35.562 1 83.44 703 LEU B CA 1
ATOM 13127 C C . LEU B 1 703 ? 9.242 -52.031 -35.281 1 83.44 703 LEU B C 1
ATOM 13129 O O . LEU B 1 703 ? 9.586 -51.312 -36.25 1 83.44 703 LEU B O 1
ATOM 13133 N N . ILE B 1 704 ? 9.25 -51.656 -34.031 1 80.88 704 ILE B N 1
ATOM 13134 C CA . ILE B 1 704 ? 9.969 -50.438 -33.688 1 80.88 704 ILE B CA 1
ATOM 13135 C C . ILE B 1 704 ? 11.477 -50.656 -33.844 1 80.88 704 ILE B C 1
ATOM 13137 O O . ILE B 1 704 ? 12.07 -51.469 -33.125 1 80.88 704 ILE B O 1
ATOM 13141 N N . ARG B 1 705 ? 12.047 -50.25 -34.938 1 75.5 705 ARG B N 1
ATOM 13142 C CA . ARG B 1 705 ? 13.477 -50.375 -35.188 1 75.5 705 ARG B CA 1
ATOM 13143 C C . ARG B 1 705 ? 14.156 -49 -35.25 1 75.5 705 ARG B C 1
ATOM 13145 O O . ARG B 1 705 ? 13.648 -48.062 -35.875 1 75.5 705 ARG B O 1
ATOM 13152 N N . GLN B 1 706 ? 15.328 -48.844 -34.562 1 66.94 706 GLN B N 1
ATOM 13153 C CA . GLN B 1 706 ? 16.156 -47.625 -34.562 1 66.94 706 GLN B CA 1
ATOM 13154 C C . GLN B 1 706 ? 15.32 -46.406 -34.219 1 66.94 706 GLN B C 1
ATOM 13156 O O . GLN B 1 706 ? 15.398 -45.375 -34.938 1 66.94 706 GLN B O 1
ATOM 13161 N N . ASN B 1 707 ? 14.328 -46.5 -33.344 1 69.69 707 ASN B N 1
ATOM 13162 C CA . ASN B 1 707 ? 13.492 -45.438 -32.812 1 69.69 707 ASN B CA 1
ATOM 13163 C C . ASN B 1 707 ? 12.5 -44.906 -33.844 1 69.69 707 ASN B C 1
ATOM 13165 O O . ASN B 1 707 ? 11.953 -43.812 -33.656 1 69.69 707 ASN B O 1
ATOM 13169 N N . VAL B 1 708 ? 12.375 -45.656 -34.969 1 77.81 708 VAL B N 1
ATOM 13170 C CA . VAL B 1 708 ? 11.336 -45.312 -35.938 1 77.81 708 VAL B CA 1
ATOM 13171 C C . VAL B 1 708 ? 10.039 -46.031 -35.562 1 77.81 708 VAL B C 1
ATOM 13173 O O . VAL B 1 708 ? 10.031 -47.281 -35.406 1 77.81 708 VAL B O 1
ATOM 13176 N N . ILE B 1 709 ? 9.016 -45.312 -35.375 1 84.31 709 ILE B N 1
ATOM 13177 C CA . ILE B 1 709 ? 7.73 -45.875 -34.938 1 84.31 709 ILE B CA 1
ATOM 13178 C C . ILE B 1 709 ? 6.906 -46.25 -36.188 1 84.31 709 ILE B C 1
ATOM 13180 O O . ILE B 1 709 ? 6.695 -45.406 -37.062 1 84.31 709 ILE B O 1
ATOM 13184 N N . PRO B 1 710 ? 6.484 -47.438 -36.312 1 87.94 710 PRO B N 1
ATOM 13185 C CA . PRO B 1 710 ? 5.695 -47.906 -37.469 1 87.94 710 PRO B CA 1
ATOM 13186 C C . PRO B 1 710 ? 4.266 -47.344 -37.438 1 87.94 710 PRO B C 1
ATOM 13188 O O . PRO B 1 710 ? 3.861 -46.719 -36.469 1 87.94 710 PRO B O 1
ATOM 13191 N N . HIS B 1 711 ? 3.566 -47.625 -38.594 1 90.06 711 HIS B N 1
ATOM 13192 C CA . HIS B 1 711 ? 2.186 -47.156 -38.719 1 90.06 711 HIS B CA 1
ATOM 13193 C C . HIS B 1 711 ? 1.204 -48.25 -38.344 1 90.06 711 HIS B C 1
ATOM 13195 O O . HIS B 1 711 ? 1.484 -49.438 -38.531 1 90.06 711 HIS B O 1
ATOM 13201 N N . ILE B 1 712 ? 0.118 -47.906 -37.781 1 91.56 712 ILE B N 1
ATOM 13202 C CA . ILE B 1 712 ? -0.897 -48.844 -37.312 1 91.56 712 ILE B CA 1
ATOM 13203 C C . ILE B 1 712 ? -1.714 -49.344 -38.469 1 91.56 712 ILE B C 1
ATOM 13205 O O . ILE B 1 712 ? -2.133 -48.594 -39.344 1 91.56 712 ILE B O 1
ATOM 13209 N N . THR B 1 713 ? -2.016 -50.688 -38.531 1 90 713 THR B N 1
ATOM 13210 C CA . THR B 1 713 ? -2.812 -51.281 -39.625 1 90 713 THR B CA 1
ATOM 13211 C C . THR B 1 713 ? -4.113 -51.844 -39.062 1 90 713 THR B C 1
ATOM 13213 O O . THR B 1 713 ? -5.078 -52.031 -39.812 1 90 713 THR B O 1
ATOM 13216 N N . GLN B 1 714 ? -4.051 -52.219 -37.812 1 92.31 714 GLN B N 1
ATOM 13217 C CA . GLN B 1 714 ? -5.25 -52.75 -37.188 1 92.31 714 GLN B CA 1
ATOM 13218 C C . GLN B 1 714 ? -5.277 -52.406 -35.688 1 92.31 714 GLN B C 1
ATOM 13220 O O . GLN B 1 714 ? -4.242 -52.438 -35.031 1 92.31 714 GLN B O 1
ATOM 13225 N N . ILE B 1 715 ? -6.43 -52 -35.156 1 94.75 715 ILE B N 1
ATOM 13226 C CA . ILE B 1 715 ? -6.656 -51.781 -33.75 1 94.75 715 ILE B CA 1
ATOM 13227 C C . ILE B 1 715 ? -7.758 -52.719 -33.25 1 94.75 715 ILE B C 1
ATOM 13229 O O . ILE B 1 715 ? -8.859 -52.719 -33.812 1 94.75 715 ILE B O 1
ATOM 13233 N N . ALA B 1 716 ? -7.465 -53.5 -32.344 1 95.25 716 ALA B N 1
ATOM 13234 C CA . ALA B 1 716 ? -8.469 -54.375 -31.734 1 95.25 716 ALA B CA 1
ATOM 13235 C C . ALA B 1 716 ? -8.469 -54.219 -30.219 1 95.25 716 ALA B C 1
ATOM 13237 O O . ALA B 1 716 ? -7.426 -53.969 -29.609 1 95.25 716 ALA B O 1
ATOM 13238 N N . ALA B 1 717 ? -9.617 -54.25 -29.594 1 96.38 717 ALA B N 1
ATOM 13239 C CA . ALA B 1 717 ? -9.742 -54.125 -28.141 1 96.38 717 ALA B CA 1
ATOM 13240 C C . ALA B 1 717 ? -10.961 -54.875 -27.625 1 96.38 717 ALA B C 1
ATOM 13242 O O . ALA B 1 717 ? -11.953 -55.031 -28.344 1 96.38 717 ALA B O 1
ATOM 13243 N N . VAL B 1 718 ? -10.891 -55.438 -26.422 1 95.38 718 VAL B N 1
ATOM 13244 C CA . VAL B 1 718 ? -11.984 -56.125 -25.75 1 95.38 718 VAL B CA 1
ATOM 13245 C C . VAL B 1 718 ? -12.039 -55.719 -24.281 1 95.38 718 VAL B C 1
ATOM 13247 O O . VAL B 1 718 ? -10.992 -55.594 -23.641 1 95.38 718 VAL B O 1
ATOM 13250 N N . GLU B 1 719 ? -13.148 -55.375 -23.828 1 95.06 719 GLU B N 1
ATOM 13251 C CA . GLU B 1 719 ? -13.312 -55.062 -22.406 1 95.06 719 GLU B CA 1
ATOM 13252 C C . GLU B 1 719 ? -13.32 -56.344 -21.578 1 95.06 719 GLU B C 1
ATOM 13254 O O . GLU B 1 719 ? -14.055 -57.281 -21.875 1 95.06 719 GLU B O 1
ATOM 13259 N N . HIS B 1 720 ? -12.672 -56.438 -20.625 1 92.38 720 HIS B N 1
ATOM 13260 C CA . HIS B 1 720 ? -12.352 -57.625 -19.844 1 92.38 720 HIS B CA 1
ATOM 13261 C C . HIS B 1 720 ? -13.609 -58.25 -19.25 1 92.38 720 HIS B C 1
ATOM 13263 O O . HIS B 1 720 ? -13.758 -59.469 -19.25 1 92.38 720 HIS B O 1
ATOM 13269 N N . ASP B 1 721 ? -14.547 -57.5 -18.734 1 88.12 721 ASP B N 1
ATOM 13270 C CA . ASP B 1 721 ? -15.68 -58.031 -17.984 1 88.12 721 ASP B CA 1
ATOM 13271 C C . ASP B 1 721 ? -16.891 -58.25 -18.891 1 88.12 721 ASP B C 1
ATOM 13273 O O . ASP B 1 721 ? -17.516 -59.312 -18.875 1 88.12 721 ASP B O 1
ATOM 13277 N N . THR B 1 722 ? -17.266 -57.281 -19.734 1 88.75 722 THR B N 1
ATOM 13278 C CA . THR B 1 722 ? -18.469 -57.312 -20.547 1 88.75 722 THR B CA 1
ATOM 13279 C C . THR B 1 722 ? -18.234 -58.094 -21.844 1 88.75 722 THR B C 1
ATOM 13281 O O . THR B 1 722 ? -19.172 -58.625 -22.438 1 88.75 722 THR B O 1
ATOM 13284 N N . GLY B 1 723 ? -17.094 -58 -22.391 1 88 723 GLY B N 1
ATOM 13285 C CA . GLY B 1 723 ? -16.781 -58.656 -23.656 1 88 723 GLY B CA 1
ATOM 13286 C C . GLY B 1 723 ? -17.047 -57.781 -24.859 1 88 723 GLY B C 1
ATOM 13287 O O . GLY B 1 723 ? -16.938 -58.219 -26 1 88 723 GLY B O 1
ATOM 13288 N N . SER B 1 724 ? -17.359 -56.531 -24.578 1 92.38 724 SER B N 1
ATOM 13289 C CA . SER B 1 724 ? -17.531 -55.594 -25.672 1 92.38 724 SER B CA 1
ATOM 13290 C C . SER B 1 724 ? -16.266 -55.469 -26.516 1 92.38 724 SER B C 1
ATOM 13292 O O . SER B 1 724 ? -15.164 -55.375 -25.984 1 92.38 724 SER B O 1
ATOM 13294 N N . GLN B 1 725 ? -16.453 -55.562 -27.828 1 92.75 725 GLN B N 1
ATOM 13295 C CA . GLN B 1 725 ? -15.289 -55.625 -28.703 1 92.75 725 GLN B CA 1
ATOM 13296 C C . GLN B 1 725 ? -15.227 -54.438 -29.641 1 92.75 725 GLN B C 1
ATOM 13298 O O . GLN B 1 725 ? -16.266 -53.844 -29.984 1 92.75 725 GLN B O 1
ATOM 13303 N N . PHE B 1 726 ? -14.062 -53.938 -29.953 1 94.44 726 PHE B N 1
ATOM 13304 C CA . PHE B 1 726 ? -13.766 -52.938 -30.953 1 94.44 726 PHE B CA 1
ATOM 13305 C C . PHE B 1 726 ? -12.711 -53.438 -31.938 1 94.44 726 PHE B C 1
ATOM 13307 O O . PHE B 1 726 ? -11.695 -54 -31.531 1 94.44 726 PHE B O 1
ATOM 13314 N N . SER B 1 727 ? -12.906 -53.406 -33.156 1 92.69 727 SER B N 1
ATOM 13315 C CA . SER B 1 727 ? -11.938 -53.781 -34.188 1 92.69 727 SER B CA 1
ATOM 13316 C C . SER B 1 727 ? -12.047 -52.844 -35.406 1 92.69 727 SER B C 1
ATOM 13318 O O . SER B 1 727 ? -13.148 -52.531 -35.875 1 92.69 727 SER B O 1
ATOM 13320 N N . CYS B 1 728 ? -10.938 -52.375 -35.75 1 92.31 728 CYS B N 1
ATOM 13321 C CA . CYS B 1 728 ? -10.922 -51.469 -36.906 1 92.31 728 CYS B CA 1
ATOM 13322 C C . CYS B 1 728 ? -9.617 -51.594 -37.688 1 92.31 728 CYS B C 1
ATOM 13324 O O . CYS B 1 728 ? -8.547 -51.75 -37.094 1 92.31 728 CYS B O 1
ATOM 13326 N N . TYR B 1 729 ? -9.727 -51.719 -39 1 91.94 729 TYR B N 1
ATOM 13327 C CA . TYR B 1 729 ? -8.555 -51.688 -39.844 1 91.94 729 TYR B CA 1
ATOM 13328 C C . TYR B 1 729 ? -8.203 -50.281 -40.281 1 91.94 729 TYR B C 1
ATOM 13330 O O . TYR B 1 729 ? -9.094 -49.438 -40.469 1 91.94 729 TYR B O 1
ATOM 13338 N N . VAL B 1 730 ? -6.926 -50 -40.312 1 93 730 VAL B N 1
ATOM 13339 C CA . VAL B 1 730 ? -6.453 -48.656 -40.562 1 93 730 VAL B CA 1
ATOM 13340 C C . VAL B 1 730 ? -5.605 -48.625 -41.812 1 93 730 VAL B C 1
ATOM 13342 O O . VAL B 1 730 ? -4.824 -49.562 -42.062 1 93 730 VAL B O 1
ATOM 13345 N N . VAL B 1 731 ? -5.723 -47.562 -42.594 1 88.5 731 VAL B N 1
ATOM 13346 C CA . VAL B 1 731 ? -4.922 -47.375 -43.812 1 88.5 731 VAL B CA 1
ATOM 13347 C C . VAL B 1 731 ? -3.529 -46.875 -43.438 1 88.5 731 VAL B C 1
ATOM 13349 O O . VAL B 1 731 ? -3.383 -45.812 -42.812 1 88.5 731 VAL B O 1
ATOM 13352 N N . PRO B 1 732 ? -2.518 -47.688 -43.656 1 86.5 732 PRO B N 1
ATOM 13353 C CA . PRO B 1 732 ? -1.169 -47.25 -43.312 1 86.5 732 PRO B CA 1
ATOM 13354 C C . PRO B 1 732 ? -0.626 -46.188 -44.281 1 86.5 732 PRO B C 1
ATOM 13356 O O . PRO B 1 732 ? -1.025 -46.156 -45.469 1 86.5 732 PRO B O 1
ATOM 13359 N N . LYS B 1 733 ? 0.18 -45.25 -43.844 1 79.69 733 LYS B N 1
ATOM 13360 C CA . LYS B 1 733 ? 0.804 -44.25 -44.688 1 79.69 733 LYS B CA 1
ATOM 13361 C C . LYS B 1 733 ? 2.205 -44.656 -45.125 1 79.69 733 LYS B C 1
ATOM 13363 O O . LYS B 1 733 ? 2.889 -43.938 -45.844 1 79.69 733 LYS B O 1
ATOM 13368 N N . ALA B 1 734 ? 2.623 -45.844 -44.625 1 78.25 734 ALA B N 1
ATOM 13369 C CA . ALA B 1 734 ? 3.928 -46.375 -44.969 1 78.25 734 ALA B CA 1
ATOM 13370 C C . ALA B 1 734 ? 3.789 -47.812 -45.531 1 78.25 734 ALA B C 1
ATOM 13372 O O . ALA B 1 734 ? 2.791 -48.469 -45.281 1 78.25 734 ALA B O 1
ATOM 13373 N N . PRO B 1 735 ? 4.766 -48.156 -46.25 1 79 735 PRO B N 1
ATOM 13374 C CA . PRO B 1 735 ? 4.711 -49.5 -46.844 1 79 735 PRO B CA 1
ATOM 13375 C C . PRO B 1 735 ? 4.879 -50.594 -45.781 1 79 735 PRO B C 1
ATOM 13377 O O . PRO B 1 735 ? 5.512 -50.375 -44.75 1 79 735 PRO B O 1
ATOM 13380 N N . MET B 1 736 ? 4.277 -51.719 -46.062 1 84.38 736 MET B N 1
ATOM 13381 C CA . MET B 1 736 ? 4.352 -52.844 -45.156 1 84.38 736 MET B CA 1
ATOM 13382 C C . MET B 1 736 ? 5.652 -53.625 -45.375 1 84.38 736 MET B C 1
ATOM 13384 O O . MET B 1 736 ? 6.082 -53.844 -46.5 1 84.38 736 MET B O 1
ATOM 13388 N N . SER B 1 737 ? 6.234 -53.938 -44.312 1 83.56 737 SER B N 1
ATOM 13389 C CA . SER B 1 737 ? 7.414 -54.812 -44.406 1 83.56 737 SER B CA 1
ATOM 13390 C C . SER B 1 737 ? 7.031 -56.25 -44.75 1 83.56 737 SER B C 1
ATOM 13392 O O . SER B 1 737 ? 5.926 -56.688 -44.438 1 83.56 737 SER B O 1
ATOM 13394 N N . SER B 1 738 ? 7.926 -56.969 -45.312 1 79.75 738 SER B N 1
ATOM 13395 C CA . SER B 1 738 ? 7.684 -58.344 -45.719 1 79.75 738 SER B CA 1
ATOM 13396 C C . SER B 1 738 ? 7.422 -59.25 -44.5 1 79.75 738 SER B C 1
ATOM 13398 O O . SER B 1 738 ? 6.566 -60.125 -44.562 1 79.75 738 SER B O 1
ATOM 13400 N N . GLY B 1 739 ? 8.18 -58.938 -43.562 1 77.19 739 GLY B N 1
ATOM 13401 C CA . GLY B 1 739 ? 7.988 -59.719 -42.344 1 77.19 739 GLY B CA 1
ATOM 13402 C C . GLY B 1 739 ? 6.609 -59.531 -41.75 1 77.19 739 GLY B C 1
ATOM 13403 O O . GLY B 1 739 ? 5.98 -60.531 -41.344 1 77.19 739 GLY B O 1
ATOM 13404 N N . ALA B 1 740 ? 6.105 -58.375 -41.688 1 83.81 740 ALA B N 1
ATOM 13405 C CA . ALA B 1 740 ? 4.797 -58.094 -41.125 1 83.81 740 ALA B CA 1
ATOM 13406 C C . ALA B 1 740 ? 3.678 -58.688 -42 1 83.81 740 ALA B C 1
ATOM 13408 O O . ALA B 1 740 ? 2.676 -59.156 -41.469 1 83.81 740 ALA B O 1
ATOM 13409 N N . GLU B 1 741 ? 3.885 -58.656 -43.312 1 81.81 741 GLU B N 1
ATOM 13410 C CA . GLU B 1 741 ? 2.881 -59.188 -44.25 1 81.81 741 GLU B CA 1
ATOM 13411 C C . GLU B 1 741 ? 2.734 -60.688 -44.062 1 81.81 741 GLU B C 1
ATOM 13413 O O . GLU B 1 741 ? 1.621 -61.219 -44.094 1 81.81 741 GLU B O 1
ATOM 13418 N N . ASP B 1 742 ? 3.836 -61.312 -43.906 1 79.81 742 ASP B N 1
ATOM 13419 C CA . ASP B 1 742 ? 3.848 -62.75 -43.781 1 79.81 742 ASP B CA 1
ATOM 13420 C C . ASP B 1 742 ? 3.193 -63.219 -42.5 1 79.81 742 ASP B C 1
ATOM 13422 O O . ASP B 1 742 ? 2.49 -64.25 -42.469 1 79.81 742 ASP B O 1
ATOM 13426 N N . ILE B 1 743 ? 3.398 -62.469 -41.5 1 80.38 743 ILE B N 1
ATOM 13427 C CA . ILE B 1 743 ? 2.957 -62.875 -40.156 1 80.38 743 ILE B CA 1
ATOM 13428 C C . ILE B 1 743 ? 1.49 -62.5 -39.969 1 80.38 743 ILE B C 1
ATOM 13430 O O . ILE B 1 743 ? 0.712 -63.281 -39.406 1 80.38 743 ILE B O 1
ATOM 13434 N N . THR B 1 744 ? 1.007 -61.375 -40.375 1 83.44 744 THR B N 1
ATOM 13435 C CA . THR B 1 744 ? -0.332 -60.875 -40.094 1 83.44 744 THR B CA 1
ATOM 13436 C C . THR B 1 744 ? -1.293 -61.219 -41.219 1 83.44 744 THR B C 1
ATOM 13438 O O . THR B 1 744 ? -2.508 -61.25 -41.031 1 83.44 744 THR B O 1
ATOM 13441 N N . GLY B 1 745 ? -0.77 -61.281 -42.5 1 80.81 745 GLY B N 1
ATOM 13442 C CA . GLY B 1 745 ? -1.601 -61.5 -43.688 1 80.81 745 GLY B CA 1
ATOM 13443 C C . GLY B 1 745 ? -2.207 -60.219 -44.219 1 80.81 745 GLY B C 1
ATOM 13444 O O . GLY B 1 745 ? -3.02 -60.25 -45.156 1 80.81 745 GLY B O 1
ATOM 13445 N N . ILE B 1 746 ? -1.822 -59.094 -43.562 1 86.06 746 ILE B N 1
ATOM 13446 C CA . ILE B 1 746 ? -2.332 -57.812 -44 1 86.06 746 ILE B CA 1
ATOM 13447 C C . ILE B 1 746 ? -1.405 -57.25 -45.062 1 86.06 746 ILE B C 1
ATOM 13449 O O . ILE B 1 746 ? -0.183 -57.219 -44.906 1 86.06 746 ILE B O 1
ATOM 13453 N N . MET B 1 747 ? -1.9 -56.906 -46.188 1 82.06 747 MET B N 1
ATOM 13454 C CA . MET B 1 747 ? -1.115 -56.344 -47.312 1 82.06 747 MET B CA 1
ATOM 13455 C C . MET B 1 747 ? -1.761 -55.062 -47.844 1 82.06 747 MET B C 1
ATOM 13457 O O . MET B 1 747 ? -2.986 -55 -47.938 1 82.06 747 MET B O 1
ATOM 13461 N N . TRP B 1 748 ? -0.892 -54.062 -48.062 1 79.81 748 TRP B N 1
ATOM 13462 C CA . TRP B 1 748 ? -1.345 -52.812 -48.656 1 79.81 748 TRP B CA 1
ATOM 13463 C C . TRP B 1 748 ? -0.925 -52.719 -50.094 1 79.81 748 TRP B C 1
ATOM 13465 O O . TRP B 1 748 ? 0.269 -52.719 -50.406 1 79.81 748 TRP B O 1
ATOM 13475 N N . ASP B 1 749 ? -1.818 -52.781 -50.969 1 75.06 749 ASP B N 1
ATOM 13476 C CA . ASP B 1 749 ? -1.478 -52.781 -52.375 1 75.06 749 ASP B CA 1
ATOM 13477 C C . ASP B 1 749 ? -1.463 -51.375 -52.969 1 75.06 749 ASP B C 1
ATOM 13479 O O . ASP B 1 749 ? -1.314 -51.219 -54.188 1 75.06 749 ASP B O 1
ATOM 13483 N N . GLY B 1 750 ? -1.593 -50.281 -52.188 1 73.5 750 GLY B N 1
ATOM 13484 C CA . GLY B 1 750 ? -1.57 -48.906 -52.656 1 73.5 750 GLY B CA 1
ATOM 13485 C C . GLY B 1 750 ? -2.943 -48.25 -52.688 1 73.5 750 GLY B C 1
ATOM 13486 O O . GLY B 1 750 ? -3.064 -47.031 -52.531 1 73.5 750 GLY B O 1
ATOM 13487 N N . THR B 1 751 ? -3.949 -49.125 -52.906 1 75.88 751 THR B N 1
ATOM 13488 C CA . THR B 1 751 ? -5.309 -48.594 -53 1 75.88 751 THR B CA 1
ATOM 13489 C C . THR B 1 751 ? -6.211 -49.219 -51.938 1 75.88 751 THR B C 1
ATOM 13491 O O . THR B 1 751 ? -7.012 -48.531 -51.312 1 75.88 751 THR B O 1
ATOM 13494 N N . ASN B 1 752 ? -6.016 -50.469 -51.75 1 80.56 752 ASN B N 1
ATOM 13495 C CA . ASN B 1 752 ? -6.887 -51.219 -50.844 1 80.56 752 ASN B CA 1
ATOM 13496 C C . ASN B 1 752 ? -6.078 -52.031 -49.844 1 80.56 752 ASN B C 1
ATOM 13498 O O . ASN B 1 752 ? -4.98 -52.5 -50.156 1 80.56 752 ASN B O 1
ATOM 13502 N N . LEU B 1 753 ? -6.574 -52.156 -48.594 1 86.69 753 LEU B N 1
ATOM 13503 C CA . LEU B 1 753 ? -6.016 -53.062 -47.594 1 86.69 753 LEU B CA 1
ATOM 13504 C C . LEU B 1 753 ? -6.594 -54.438 -47.719 1 86.69 753 LEU B C 1
ATOM 13506 O O . LEU B 1 753 ? -7.805 -54.625 -47.875 1 86.69 753 LEU B O 1
ATOM 13510 N N . ARG B 1 754 ? -5.781 -55.438 -47.844 1 84.19 754 ARG B N 1
ATOM 13511 C CA . ARG B 1 754 ? -6.223 -56.812 -48.031 1 84.19 754 ARG B CA 1
ATOM 13512 C C . ARG B 1 754 ? -5.797 -57.688 -46.875 1 84.19 754 ARG B C 1
ATOM 13514 O O . ARG B 1 754 ? -4.711 -57.5 -46.312 1 84.19 754 ARG B O 1
ATOM 13521 N N . LEU B 1 755 ? -6.656 -58.562 -46.406 1 85.75 755 LEU B N 1
ATOM 13522 C CA . LEU B 1 755 ? -6.367 -59.594 -45.438 1 85.75 755 LEU B CA 1
ATOM 13523 C C . LEU B 1 755 ? -6.414 -61 -46.062 1 85.75 755 LEU B C 1
ATOM 13525 O O . LEU B 1 755 ? -7.465 -61.438 -46.531 1 85.75 755 LEU B O 1
ATOM 13529 N N . ASN B 1 756 ? -5.297 -61.531 -46.094 1 82.06 756 ASN B N 1
ATOM 13530 C CA . ASN B 1 756 ? -5.203 -62.844 -46.75 1 82.06 756 ASN B CA 1
ATOM 13531 C C . ASN B 1 756 ? -5.832 -62.812 -48.125 1 82.06 756 ASN B C 1
ATOM 13533 O O . ASN B 1 756 ? -6.613 -63.719 -48.469 1 82.06 756 ASN B O 1
ATOM 13537 N N . GLY B 1 757 ? -5.621 -61.688 -48.812 1 77.44 757 GLY B N 1
ATOM 13538 C CA . GLY B 1 757 ? -6.039 -61.594 -50.219 1 77.44 757 GLY B CA 1
ATOM 13539 C C . GLY B 1 757 ? -7.402 -60.969 -50.375 1 77.44 757 GLY B C 1
ATOM 13540 O O . GLY B 1 757 ? -7.805 -60.625 -51.5 1 77.44 757 GLY B O 1
ATOM 13541 N N . LYS B 1 758 ? -8.156 -60.781 -49.312 1 83.06 758 LYS B N 1
ATOM 13542 C CA . LYS B 1 758 ? -9.484 -60.188 -49.375 1 83.06 758 LYS B CA 1
ATOM 13543 C C . LYS B 1 758 ? -9.453 -58.719 -48.969 1 83.06 758 LYS B C 1
ATOM 13545 O O . LYS B 1 758 ? -8.773 -58.375 -48 1 83.06 758 LYS B O 1
ATOM 13550 N N . VAL B 1 759 ? -10.195 -57.969 -49.719 1 85.38 759 VAL B N 1
ATOM 13551 C CA . VAL B 1 759 ? -10.234 -56.531 -49.469 1 85.38 759 VAL B CA 1
ATOM 13552 C C . VAL B 1 759 ? -11.047 -56.25 -48.188 1 85.38 759 VAL B C 1
ATOM 13554 O O . VAL B 1 759 ? -12.148 -56.812 -48.031 1 85.38 759 VAL B O 1
ATOM 13557 N N . VAL B 1 760 ? -10.477 -55.562 -47.281 1 86.69 760 VAL B N 1
ATOM 13558 C CA . VAL B 1 760 ? -11.172 -55.188 -46.031 1 86.69 760 VAL B CA 1
ATOM 13559 C C . VAL B 1 760 ? -11.375 -53.688 -45.969 1 86.69 760 VAL B C 1
ATOM 13561 O O . VAL B 1 760 ? -10.586 -52.938 -46.531 1 86.69 760 VAL B O 1
ATOM 13564 N N . ALA B 1 761 ? -12.461 -53.25 -45.375 1 87.19 761 ALA B N 1
ATOM 13565 C CA . ALA B 1 761 ? -12.75 -51.844 -45.219 1 87.19 761 ALA B CA 1
ATOM 13566 C C . ALA B 1 761 ? -11.836 -51.219 -44.156 1 87.19 761 ALA B C 1
ATOM 13568 O O . ALA B 1 761 ? -11.797 -51.656 -43.031 1 87.19 761 ALA B O 1
ATOM 13569 N N . ALA B 1 762 ? -11.055 -50.281 -44.562 1 88.69 762 ALA B N 1
ATOM 13570 C CA . ALA B 1 762 ? -10.102 -49.656 -43.656 1 88.69 762 ALA B CA 1
ATOM 13571 C C . ALA B 1 762 ? -10.398 -48.156 -43.5 1 88.69 762 ALA B C 1
ATOM 13573 O O . ALA B 1 762 ? -10.938 -47.531 -44.438 1 88.69 762 ALA B O 1
ATOM 13574 N N . LEU B 1 763 ? -10.195 -47.625 -42.312 1 91.75 763 LEU B N 1
ATOM 13575 C CA . LEU B 1 763 ? -10.406 -46.219 -42 1 91.75 763 LEU B CA 1
ATOM 13576 C C . LEU B 1 763 ? -9.078 -45.469 -41.938 1 91.75 763 LEU B C 1
ATOM 13578 O O . LEU B 1 763 ? -8.031 -46.062 -41.688 1 91.75 763 LEU B O 1
ATOM 13582 N N . PRO B 1 764 ? -9.18 -44.156 -42.25 1 91.5 764 PRO B N 1
ATOM 13583 C CA . PRO B 1 764 ? -7.977 -43.375 -41.969 1 91.5 764 PRO B CA 1
ATOM 13584 C C . PRO B 1 764 ? -7.613 -43.312 -40.5 1 91.5 764 PRO B C 1
ATOM 13586 O O . PRO B 1 764 ? -8.492 -43.438 -39.625 1 91.5 764 PRO B O 1
ATOM 13589 N N . ILE B 1 765 ? -6.371 -43.125 -40.156 1 92.31 765 ILE B N 1
ATOM 13590 C CA . ILE B 1 765 ? -5.828 -43.25 -38.812 1 92.31 765 ILE B CA 1
ATOM 13591 C C . ILE B 1 765 ? -6.559 -42.25 -37.906 1 92.31 765 ILE B C 1
ATOM 13593 O O . ILE B 1 765 ? -6.84 -42.594 -36.75 1 92.31 765 ILE B O 1
ATOM 13597 N N . PHE B 1 766 ? -6.816 -41.062 -38.344 1 92.88 766 PHE B N 1
ATOM 13598 C CA . PHE B 1 766 ? -7.484 -40.062 -37.531 1 92.88 766 PHE B CA 1
ATOM 13599 C C . PHE B 1 766 ? -8.859 -40.531 -37.062 1 92.88 766 PHE B C 1
ATOM 13601 O O . PHE B 1 766 ? -9.211 -40.406 -35.906 1 92.88 766 PHE B O 1
ATOM 13608 N N . GLU B 1 767 ? -9.602 -41.062 -38 1 92.56 767 GLU B N 1
ATOM 13609 C CA . GLU B 1 767 ? -10.945 -41.531 -37.719 1 92.56 767 GLU B CA 1
ATOM 13610 C C . GLU B 1 767 ? -10.898 -42.781 -36.844 1 92.56 767 GLU B C 1
ATOM 13612 O O . GLU B 1 767 ? -11.734 -42.969 -35.938 1 92.56 767 GLU B O 1
ATOM 13617 N N . ALA B 1 768 ? -10 -43.625 -37.188 1 93.19 768 ALA B N 1
ATOM 13618 C CA . ALA B 1 768 ? -9.867 -44.875 -36.438 1 93.19 768 ALA B CA 1
ATOM 13619 C C . ALA B 1 768 ? -9.578 -44.562 -34.969 1 93.19 768 ALA B C 1
ATOM 13621 O O . ALA B 1 768 ? -10.211 -45.156 -34.062 1 93.19 768 ALA B O 1
ATOM 13622 N N . LEU B 1 769 ? -8.648 -43.688 -34.719 1 95.25 769 LEU B N 1
ATOM 13623 C CA . LEU B 1 769 ? -8.266 -43.344 -33.344 1 95.25 769 LEU B CA 1
ATOM 13624 C C . LEU B 1 769 ? -9.406 -42.594 -32.625 1 95.25 769 LEU B C 1
ATOM 13626 O O . LEU B 1 769 ? -9.664 -42.844 -31.453 1 95.25 769 LEU B O 1
ATOM 13630 N N . SER B 1 770 ? -10.016 -41.75 -33.344 1 94.25 770 SER B N 1
ATOM 13631 C CA . SER B 1 770 ? -11.141 -41 -32.781 1 94.25 770 SER B CA 1
ATOM 13632 C C . SER B 1 770 ? -12.242 -41.969 -32.312 1 94.25 770 SER B C 1
ATOM 13634 O O . SER B 1 770 ? -12.781 -41.812 -31.219 1 94.25 770 SER B O 1
ATOM 13636 N N . ASN B 1 771 ? -12.492 -42.938 -33.188 1 92.94 771 ASN B N 1
ATOM 13637 C CA . ASN B 1 771 ? -13.516 -43.906 -32.844 1 92.94 771 ASN B CA 1
ATOM 13638 C C . ASN B 1 771 ? -13.102 -44.75 -31.641 1 92.94 771 ASN B C 1
ATOM 13640 O O . ASN B 1 771 ? -13.93 -45.094 -30.781 1 92.94 771 ASN B O 1
ATOM 13644 N N . PHE B 1 772 ? -11.945 -45.094 -31.625 1 94.06 772 PHE B N 1
ATOM 13645 C CA . PHE B 1 772 ? -11.43 -45.906 -30.531 1 94.06 772 PHE B CA 1
ATOM 13646 C C . PHE B 1 772 ? -11.531 -45.188 -29.203 1 94.06 772 PHE B C 1
ATOM 13648 O O . PHE B 1 772 ? -12 -45.719 -28.219 1 94.06 772 PHE B O 1
ATOM 13655 N N . PHE B 1 773 ? -11.047 -43.938 -29.172 1 94.88 773 PHE B N 1
ATOM 13656 C CA . PHE B 1 773 ? -11.07 -43.156 -27.953 1 94.88 773 PHE B CA 1
ATOM 13657 C C . PHE B 1 773 ? -12.5 -42.875 -27.5 1 94.88 773 PHE B C 1
ATOM 13659 O O . PHE B 1 773 ? -12.797 -42.875 -26.312 1 94.88 773 PHE B O 1
ATOM 13666 N N . LEU B 1 774 ? -13.367 -42.625 -28.453 1 92.19 774 LEU B N 1
ATOM 13667 C CA . LEU B 1 774 ? -14.773 -42.438 -28.109 1 92.19 774 LEU B CA 1
ATOM 13668 C C . LEU B 1 774 ? -15.367 -43.719 -27.516 1 92.19 774 LEU B C 1
ATOM 13670 O O . LEU B 1 774 ? -16.188 -43.656 -26.609 1 92.19 774 LEU B O 1
ATOM 13674 N N . TRP B 1 775 ? -14.953 -44.844 -28.125 1 94.88 775 TRP B N 1
ATOM 13675 C CA . TRP B 1 775 ? -15.391 -46.125 -27.578 1 94.88 775 TRP B CA 1
ATOM 13676 C C . TRP B 1 775 ? -14.898 -46.312 -26.156 1 94.88 775 TRP B C 1
ATOM 13678 O O . TRP B 1 775 ? -15.617 -46.844 -25.312 1 94.88 775 TRP B O 1
ATOM 13688 N N . LEU B 1 776 ? -13.758 -45.906 -25.891 1 94.31 776 LEU B N 1
ATOM 13689 C CA . LEU B 1 776 ? -13.188 -46.031 -24.547 1 94.31 776 LEU B CA 1
ATOM 13690 C C . LEU B 1 776 ? -13.961 -45.188 -23.547 1 94.31 776 LEU B C 1
ATOM 13692 O O . LEU B 1 776 ? -14.039 -45.531 -22.375 1 94.31 776 LEU B O 1
ATOM 13696 N N . GLN B 1 777 ? -14.406 -44.062 -24 1 91.38 777 GLN B N 1
ATOM 13697 C CA . GLN B 1 777 ? -15.086 -43.125 -23.125 1 91.38 777 GLN B CA 1
ATOM 13698 C C . GLN B 1 777 ? -16.391 -43.688 -22.594 1 91.38 777 GLN B C 1
ATOM 13700 O O . GLN B 1 777 ? -16.938 -43.219 -21.609 1 91.38 777 GLN B O 1
ATOM 13705 N N . LYS B 1 778 ? -16.859 -44.75 -23.141 1 88.94 778 LYS B N 1
ATOM 13706 C CA . LYS B 1 778 ? -18.062 -45.406 -22.672 1 88.94 778 LYS B CA 1
ATOM 13707 C C . LYS B 1 778 ? -17.828 -46.125 -21.359 1 88.94 778 LYS B C 1
ATOM 13709 O O . LYS B 1 778 ? -18.781 -46.438 -20.625 1 88.94 778 LYS B O 1
ATOM 13714 N N . PHE B 1 779 ? -16.609 -46.344 -21.078 1 91.38 779 PHE B N 1
ATOM 13715 C CA . PHE B 1 779 ? -16.25 -47.062 -19.875 1 91.38 779 PHE B CA 1
ATOM 13716 C C . PHE B 1 779 ? -15.703 -46.125 -18.812 1 91.38 779 PHE B C 1
ATOM 13718 O O . PHE B 1 779 ? -15.102 -45.094 -19.125 1 91.38 779 PHE B O 1
ATOM 13725 N N . ASN B 1 780 ? -15.977 -46.5 -17.531 1 86.5 780 ASN B N 1
ATOM 13726 C CA . ASN B 1 780 ? -15.492 -45.688 -16.422 1 86.5 780 ASN B CA 1
ATOM 13727 C C . ASN B 1 780 ? -14.008 -45.938 -16.156 1 86.5 780 ASN B C 1
ATOM 13729 O O . ASN B 1 780 ? -13.586 -47.062 -15.93 1 86.5 780 ASN B O 1
ATOM 13733 N N . ASN B 1 781 ? -13.219 -45 -16.125 1 87.31 781 ASN B N 1
ATOM 13734 C CA . ASN B 1 781 ? -11.797 -45.094 -15.789 1 87.31 781 ASN B CA 1
ATOM 13735 C C . ASN B 1 781 ? -11.117 -46.219 -16.531 1 87.31 781 ASN B C 1
ATOM 13737 O O . ASN B 1 781 ? -10.5 -47.094 -15.914 1 87.31 781 ASN B O 1
ATOM 13741 N N . ALA B 1 782 ? -11.18 -46.125 -17.812 1 92.44 782 ALA B N 1
ATOM 13742 C CA . ALA B 1 782 ? -10.672 -47.219 -18.656 1 92.44 782 ALA B CA 1
ATOM 13743 C C . ALA B 1 782 ? -9.156 -47.344 -18.547 1 92.44 782 ALA B C 1
ATOM 13745 O O . ALA B 1 782 ? -8.438 -46.344 -18.594 1 92.44 782 ALA B O 1
ATOM 13746 N N . ILE B 1 783 ? -8.625 -48.5 -18.328 1 94.06 783 ILE B N 1
ATOM 13747 C CA . ILE B 1 783 ? -7.203 -48.844 -18.281 1 94.06 783 ILE B CA 1
ATOM 13748 C C . ILE B 1 783 ? -6.855 -49.812 -19.406 1 94.06 783 ILE B C 1
ATOM 13750 O O . ILE B 1 783 ? -7.496 -50.844 -19.562 1 94.06 783 ILE B O 1
ATOM 13754 N N . LEU B 1 784 ? -5.898 -49.5 -20.188 1 95.69 784 LEU B N 1
ATOM 13755 C CA . LEU B 1 784 ? -5.508 -50.312 -21.328 1 95.69 784 LEU B CA 1
ATOM 13756 C C . LEU B 1 784 ? -4.488 -51.375 -20.922 1 95.69 784 LEU B C 1
ATOM 13758 O O . LEU B 1 784 ? -3.559 -51.094 -20.156 1 95.69 784 LEU B O 1
ATOM 13762 N N . ILE B 1 785 ? -4.695 -52.562 -21.375 1 96.12 785 ILE B N 1
ATOM 13763 C CA . ILE B 1 785 ? -3.771 -53.656 -21.109 1 96.12 785 ILE B CA 1
ATOM 13764 C C . ILE B 1 785 ? -3.277 -54.25 -22.438 1 96.12 785 ILE B C 1
ATOM 13766 O O . ILE B 1 785 ? -4.074 -54.5 -23.344 1 96.12 785 ILE B O 1
ATOM 13770 N N . ALA B 1 786 ? -2.072 -54.312 -22.594 1 95.31 786 ALA B N 1
ATOM 13771 C CA . ALA B 1 786 ? -1.484 -54.906 -23.781 1 95.31 786 ALA B CA 1
ATOM 13772 C C . ALA B 1 786 ? -0.281 -55.781 -23.422 1 95.31 786 ALA B C 1
ATOM 13774 O O . ALA B 1 786 ? 0.394 -55.531 -22.422 1 95.31 786 ALA B O 1
ATOM 13775 N N . HIS B 1 787 ? -0.099 -56.812 -24.234 1 94.31 787 HIS B N 1
ATOM 13776 C CA . HIS B 1 787 ? 1.053 -57.656 -24 1 94.31 787 HIS B CA 1
ATOM 13777 C C . HIS B 1 787 ? 2.326 -57.062 -24.578 1 94.31 787 HIS B C 1
ATOM 13779 O O . HIS B 1 787 ? 2.428 -56.844 -25.781 1 94.31 787 HIS B O 1
ATOM 13785 N N . ASN B 1 788 ? 3.295 -56.75 -23.75 1 92.12 788 ASN B N 1
ATOM 13786 C CA . ASN B 1 788 ? 4.492 -56 -24.094 1 92.12 788 ASN B CA 1
ATOM 13787 C C . ASN B 1 788 ? 4.152 -54.594 -24.562 1 92.12 788 ASN B C 1
ATOM 13789 O O . ASN B 1 788 ? 4.793 -54.062 -25.484 1 92.12 788 ASN B O 1
ATOM 13793 N N . GLY B 1 789 ? 3.158 -54.156 -24.016 1 91 789 GLY B N 1
ATOM 13794 C CA . GLY B 1 789 ? 2.605 -52.875 -24.438 1 91 789 GLY B CA 1
ATOM 13795 C C . GLY B 1 789 ? 3.527 -51.688 -24.156 1 91 789 GLY B C 1
ATOM 13796 O O . GLY B 1 789 ? 3.527 -50.719 -24.891 1 91 789 GLY B O 1
ATOM 13797 N N . LYS B 1 790 ? 4.277 -51.719 -23.125 1 89.94 790 LYS B N 1
ATOM 13798 C CA . LYS B 1 790 ? 5.152 -50.625 -22.719 1 89.94 790 LYS B CA 1
ATOM 13799 C C . LYS B 1 790 ? 6.215 -50.344 -23.781 1 89.94 790 LYS B C 1
ATOM 13801 O O . LYS B 1 790 ? 6.559 -49.188 -24.016 1 89.94 790 LYS B O 1
ATOM 13806 N N . LYS B 1 791 ? 6.617 -51.312 -24.469 1 87.94 791 LYS B N 1
ATOM 13807 C CA . LYS B 1 791 ? 7.723 -51.188 -25.406 1 87.94 791 LYS B CA 1
ATOM 13808 C C . LYS B 1 791 ? 7.211 -51.031 -26.844 1 87.94 791 LYS B C 1
ATOM 13810 O O . LYS B 1 791 ? 7.922 -50.562 -27.719 1 87.94 791 LYS B O 1
ATOM 13815 N N . PHE B 1 792 ? 5.934 -51.469 -26.969 1 91.5 792 PHE B N 1
ATOM 13816 C CA . PHE B 1 792 ? 5.508 -51.562 -28.375 1 91.5 792 PHE B CA 1
ATOM 13817 C C . PHE B 1 792 ? 4.18 -50.812 -28.562 1 91.5 792 PHE B C 1
ATOM 13819 O O . PHE B 1 792 ? 4.152 -49.625 -28.797 1 91.5 792 PHE B O 1
ATOM 13826 N N . ASP B 1 793 ? 3.035 -51.438 -28.078 1 92.38 793 ASP B N 1
ATOM 13827 C CA . ASP B 1 793 ? 1.684 -51 -28.406 1 92.38 793 ASP B CA 1
ATOM 13828 C C . ASP B 1 793 ? 1.438 -49.562 -27.906 1 92.38 793 ASP B C 1
ATOM 13830 O O . ASP B 1 793 ? 0.979 -48.719 -28.672 1 92.38 793 ASP B O 1
ATOM 13834 N N . PHE B 1 794 ? 1.713 -49.375 -26.656 1 93.75 794 PHE B N 1
ATOM 13835 C CA . PHE B 1 794 ? 1.392 -48.094 -26.047 1 93.75 794 PHE B CA 1
ATOM 13836 C C . PHE B 1 794 ? 2.266 -47 -26.625 1 93.75 794 PHE B C 1
ATOM 13838 O O . PHE B 1 794 ? 1.829 -45.844 -26.75 1 93.75 794 PHE B O 1
ATOM 13845 N N . ARG B 1 795 ? 3.426 -47.281 -26.938 1 90 795 ARG B N 1
ATOM 13846 C CA . ARG B 1 795 ? 4.324 -46.312 -27.562 1 90 795 ARG B CA 1
ATOM 13847 C C . ARG B 1 795 ? 3.809 -45.906 -28.938 1 90 795 ARG B C 1
ATOM 13849 O O . ARG B 1 795 ? 3.811 -44.719 -29.266 1 90 795 ARG B O 1
ATOM 13856 N N . ILE B 1 796 ? 3.381 -46.875 -29.703 1 90.94 796 ILE B N 1
ATOM 13857 C CA . ILE B 1 796 ? 2.877 -46.625 -31.047 1 90.94 796 ILE B CA 1
ATOM 13858 C C . ILE B 1 796 ? 1.56 -45.844 -30.969 1 90.94 796 ILE B C 1
ATOM 13860 O O . ILE B 1 796 ? 1.342 -44.906 -31.719 1 90.94 796 ILE B O 1
ATOM 13864 N N . LEU B 1 797 ? 0.792 -46.25 -30.031 1 93.06 797 LEU B N 1
ATOM 13865 C CA . LEU B 1 797 ? -0.5 -45.594 -29.844 1 93.06 797 LEU B CA 1
ATOM 13866 C C . LEU B 1 797 ? -0.319 -44.125 -29.438 1 93.06 797 LEU B C 1
ATOM 13868 O O . LEU B 1 797 ? -1.001 -43.25 -29.969 1 93.06 797 LEU B O 1
ATOM 13872 N N . SER B 1 798 ? 0.558 -43.938 -28.469 1 91.38 798 SER B N 1
ATOM 13873 C CA . SER B 1 798 ? 0.815 -42.562 -27.984 1 91.38 798 SER B CA 1
ATOM 13874 C C . SER B 1 798 ? 1.367 -41.688 -29.094 1 91.38 798 SER B C 1
ATOM 13876 O O . SER B 1 798 ? 0.994 -40.5 -29.188 1 91.38 798 SER B O 1
ATOM 13878 N N . ASN B 1 799 ? 2.221 -42.156 -29.828 1 88.69 799 ASN B N 1
ATOM 13879 C CA . ASN B 1 799 ? 2.803 -41.406 -30.938 1 88.69 799 ASN B CA 1
ATOM 13880 C C . ASN B 1 799 ? 1.754 -41.062 -31.984 1 88.69 799 ASN B C 1
ATOM 13882 O O . ASN B 1 799 ? 1.747 -39.938 -32.5 1 88.69 799 ASN B O 1
ATOM 13886 N N . ALA B 1 800 ? 0.967 -42 -32.312 1 91.12 800 ALA B N 1
ATOM 13887 C CA . ALA B 1 800 ? -0.094 -41.75 -33.312 1 91.12 800 ALA B CA 1
ATOM 13888 C C . ALA B 1 800 ? -1.089 -40.719 -32.812 1 91.12 800 ALA B C 1
ATOM 13890 O O . ALA B 1 800 ? -1.536 -39.844 -33.562 1 91.12 800 ALA B O 1
ATOM 13891 N N . ALA B 1 801 ? -1.406 -40.844 -31.562 1 93.19 801 ALA B N 1
ATOM 13892 C CA . ALA B 1 801 ? -2.328 -39.875 -30.969 1 93.19 801 ALA B CA 1
ATOM 13893 C C . ALA B 1 801 ? -1.757 -38.469 -31.016 1 93.19 801 ALA B C 1
ATOM 13895 O O . ALA B 1 801 ? -2.484 -37.5 -31.266 1 93.19 801 ALA B O 1
ATOM 13896 N N . ASP B 1 802 ? -0.515 -38.375 -30.688 1 90.19 802 ASP B N 1
ATOM 13897 C CA . ASP B 1 802 ? 0.143 -37.094 -30.688 1 90.19 802 ASP B CA 1
ATOM 13898 C C . ASP B 1 802 ? 0.209 -36.5 -32.094 1 90.19 802 ASP B C 1
ATOM 13900 O O . ASP B 1 802 ? -0.067 -35.312 -32.312 1 90.19 802 ASP B O 1
ATOM 13904 N N . LYS B 1 803 ? 0.522 -37.281 -33.125 1 88 803 LYS B N 1
ATOM 13905 C CA . LYS B 1 803 ? 0.647 -36.844 -34.531 1 88 803 LYS B CA 1
ATOM 13906 C C . LYS B 1 803 ? -0.7 -36.375 -35.062 1 88 803 LYS B C 1
ATOM 13908 O O . LYS B 1 803 ? -0.761 -35.469 -35.906 1 88 803 LYS B O 1
ATOM 13913 N N . CYS B 1 804 ? -1.693 -37 -34.594 1 91.56 804 CYS B N 1
ATOM 13914 C CA . CYS B 1 804 ? -3.037 -36.656 -35.031 1 91.56 804 CYS B CA 1
ATOM 13915 C C . CYS B 1 804 ? -3.627 -35.562 -34.188 1 91.56 804 CYS B C 1
ATOM 13917 O O . CYS B 1 804 ? -4.793 -35.188 -34.344 1 91.56 804 CYS B O 1
ATOM 13919 N N . LYS B 1 805 ? -2.902 -35.031 -33.281 1 89.38 805 LYS B N 1
ATOM 13920 C CA . LYS B 1 805 ? -3.33 -33.969 -32.375 1 89.38 805 LYS B CA 1
ATOM 13921 C C . LYS B 1 805 ? -4.531 -34.406 -31.531 1 89.38 805 LYS B C 1
ATOM 13923 O O . LYS B 1 805 ? -5.465 -33.625 -31.312 1 89.38 805 LYS B O 1
ATOM 13928 N N . LEU B 1 806 ? -4.516 -35.719 -31.172 1 90 806 LEU B N 1
ATOM 13929 C CA . LEU B 1 806 ? -5.59 -36.281 -30.359 1 90 806 LEU B CA 1
ATOM 13930 C C . LEU B 1 806 ? -5.066 -36.719 -29 1 90 806 LEU B C 1
ATOM 13932 O O . LEU B 1 806 ? -5.695 -37.531 -28.328 1 90 806 LEU B O 1
ATOM 13936 N N . PHE B 1 807 ? -3.99 -36.219 -28.672 1 88 807 PHE B N 1
ATOM 13937 C CA . PHE B 1 807 ? -3.34 -36.688 -27.469 1 88 807 PHE B CA 1
ATOM 13938 C C . PHE B 1 807 ? -4.148 -36.312 -26.234 1 88 807 PHE B C 1
ATOM 13940 O O . PHE B 1 807 ? -4.242 -37.094 -25.281 1 88 807 PHE B O 1
ATOM 13947 N N . ASN B 1 808 ? -4.703 -35.156 -26.234 1 85.06 808 ASN B N 1
ATOM 13948 C CA . ASN B 1 808 ? -5.535 -34.75 -25.109 1 85.06 808 ASN B CA 1
ATOM 13949 C C . ASN B 1 808 ? -6.762 -35.625 -24.953 1 85.06 808 ASN B C 1
ATOM 13951 O O . ASN B 1 808 ? -7.148 -35.969 -23.844 1 85.06 808 ASN B O 1
ATOM 13955 N N . LEU B 1 809 ? -7.324 -35.969 -26.047 1 86.25 809 LEU B N 1
ATOM 13956 C CA . LEU B 1 809 ? -8.469 -36.875 -26.031 1 86.25 809 LEU B CA 1
ATOM 13957 C C . LEU B 1 809 ? -8.062 -38.25 -25.5 1 86.25 809 LEU B C 1
ATOM 13959 O O . LEU B 1 809 ? -8.82 -38.906 -24.766 1 86.25 809 LEU B O 1
ATOM 13963 N N . TYR B 1 810 ? -6.883 -38.719 -25.906 1 89.69 810 TYR B N 1
ATOM 13964 C CA . TYR B 1 810 ? -6.316 -40 -25.438 1 89.69 810 TYR B CA 1
ATOM 13965 C C . TYR B 1 810 ? -6.195 -40 -23.906 1 89.69 810 TYR B C 1
ATOM 13967 O O . TYR B 1 810 ? -6.641 -40.938 -23.25 1 89.69 810 TYR B O 1
ATOM 13975 N N . LEU B 1 811 ? -5.703 -38.906 -23.406 1 86.06 811 LEU B N 1
ATOM 13976 C CA . LEU B 1 811 ? -5.48 -38.781 -21.969 1 86.06 811 LEU B CA 1
ATOM 13977 C C . LEU B 1 811 ? -6.809 -38.719 -21.219 1 86.06 811 LEU B C 1
ATOM 13979 O O . LEU B 1 811 ? -6.914 -39.219 -20.094 1 86.06 811 LEU B O 1
ATOM 13983 N N . GLU B 1 812 ? -7.793 -38.188 -21.844 1 84.06 812 GLU B N 1
ATOM 13984 C CA . GLU B 1 812 ? -9.109 -38.062 -21.234 1 84.06 812 GLU B CA 1
ATOM 13985 C C . GLU B 1 812 ? -9.852 -39.406 -21.266 1 84.06 812 GLU B C 1
ATOM 13987 O O . GLU B 1 812 ? -10.688 -39.656 -20.391 1 84.06 812 GLU B O 1
ATOM 13992 N N . SER B 1 813 ? -9.477 -40.188 -22.188 1 89.06 813 SER B N 1
ATOM 13993 C CA . SER B 1 813 ? -10.219 -41.406 -22.422 1 89.06 813 SER B CA 1
ATOM 13994 C C . SER B 1 813 ? -9.602 -42.562 -21.641 1 89.06 813 SER B C 1
ATOM 13996 O O . SER B 1 813 ? -10.258 -43.594 -21.422 1 89.06 813 SER B O 1
ATOM 13998 N N . CYS B 1 814 ? -8.352 -42.438 -21.312 1 89.25 814 CYS B N 1
ATOM 13999 C CA . CYS B 1 814 ? -7.617 -43.531 -20.656 1 89.25 814 CYS B CA 1
ATOM 14000 C C . CYS B 1 814 ? -6.852 -43 -19.453 1 89.25 814 CYS B C 1
ATOM 14002 O O . CYS B 1 814 ? -6.035 -42.094 -19.578 1 89.25 814 CYS B O 1
ATOM 14004 N N . VAL B 1 815 ? -7.094 -43.75 -18.281 1 85.75 815 VAL B N 1
ATOM 14005 C CA . VAL B 1 815 ? -6.5 -43.25 -17.062 1 85.75 815 VAL B CA 1
ATOM 14006 C C . VAL B 1 815 ? -5.156 -43.938 -16.812 1 85.75 815 VAL B C 1
ATOM 14008 O O . VAL B 1 815 ? -4.312 -43.406 -16.078 1 85.75 815 VAL B O 1
ATOM 14011 N N . GLY B 1 816 ? -4.965 -45.062 -17.516 1 90.19 816 GLY B N 1
ATOM 14012 C CA . GLY B 1 816 ? -3.727 -45.781 -17.266 1 90.19 816 GLY B CA 1
ATOM 14013 C C . GLY B 1 816 ? -3.457 -46.875 -18.281 1 90.19 816 GLY B C 1
ATOM 14014 O O . GLY B 1 816 ? -4.32 -47.219 -19.109 1 90.19 816 GLY B O 1
ATOM 14015 N N . CYS B 1 817 ? -2.229 -47.406 -18.25 1 93.5 817 CYS B N 1
ATOM 14016 C CA . CYS B 1 817 ? -1.778 -48.5 -19.109 1 93.5 817 CYS B CA 1
ATOM 14017 C C . CYS B 1 817 ? -1.095 -49.562 -18.281 1 93.5 817 CYS B C 1
ATOM 14019 O O . CYS B 1 817 ? -0.501 -49.281 -17.234 1 93.5 817 CYS B O 1
ATOM 14021 N N . ILE B 1 818 ? -1.292 -50.781 -18.719 1 94.81 818 ILE B N 1
ATOM 14022 C CA . ILE B 1 818 ? -0.681 -51.938 -18.016 1 94.81 818 ILE B CA 1
ATOM 14023 C C . ILE B 1 818 ? -0.021 -52.844 -19.031 1 94.81 818 ILE B C 1
ATOM 14025 O O . ILE B 1 818 ? -0.628 -53.219 -20.047 1 94.81 818 ILE B O 1
ATOM 14029 N N . ASP B 1 819 ? 1.146 -53.156 -18.812 1 94.25 819 ASP B N 1
ATOM 14030 C CA . ASP B 1 819 ? 1.819 -54.188 -19.578 1 94.25 819 ASP B CA 1
ATOM 14031 C C . ASP B 1 819 ? 1.558 -55.562 -18.969 1 94.25 819 ASP B C 1
ATOM 14033 O O . ASP B 1 819 ? 1.994 -55.875 -17.844 1 94.25 819 ASP B O 1
ATOM 14037 N N . SER B 1 820 ? 0.889 -56.438 -19.656 1 93.62 820 SER B N 1
ATOM 14038 C CA . SER B 1 820 ? 0.475 -57.75 -19.125 1 93.62 820 SER B CA 1
ATOM 14039 C C . SER B 1 820 ? 1.682 -58.625 -18.797 1 93.62 820 SER B C 1
ATOM 14041 O O . SER B 1 820 ? 1.588 -59.531 -17.969 1 93.62 820 SER B O 1
ATOM 14043 N N . ILE B 1 821 ? 2.832 -58.312 -19.547 1 93.62 821 ILE B N 1
ATOM 14044 C CA . ILE B 1 821 ? 4.027 -59.125 -19.25 1 93.62 821 ILE B CA 1
ATOM 14045 C C . ILE B 1 821 ? 4.457 -58.875 -17.812 1 93.62 821 ILE B C 1
ATOM 14047 O O . ILE B 1 821 ? 4.812 -59.844 -17.109 1 93.62 821 ILE B O 1
ATOM 14051 N N . ALA B 1 822 ? 4.441 -57.625 -17.422 1 92.56 822 ALA B N 1
ATOM 14052 C CA . ALA B 1 822 ? 4.832 -57.281 -16.047 1 92.56 822 ALA B CA 1
ATOM 14053 C C . ALA B 1 822 ? 3.885 -57.938 -15.039 1 92.56 822 ALA B C 1
ATOM 14055 O O . ALA B 1 822 ? 4.32 -58.375 -13.977 1 92.56 822 ALA B O 1
ATOM 14056 N N . VAL B 1 823 ? 2.629 -58.031 -15.352 1 93.31 823 VAL B N 1
ATOM 14057 C CA . VAL B 1 823 ? 1.62 -58.594 -14.484 1 93.31 823 VAL B CA 1
ATOM 14058 C C . VAL B 1 823 ? 1.846 -60.125 -14.375 1 93.31 823 VAL B C 1
ATOM 14060 O O . VAL B 1 823 ? 1.824 -60.688 -13.273 1 93.31 823 VAL B O 1
ATOM 14063 N N . MET B 1 824 ? 2.09 -60.812 -15.5 1 92.56 824 MET B N 1
ATOM 14064 C CA . MET B 1 824 ? 2.246 -62.25 -15.539 1 92.56 824 MET B CA 1
ATOM 14065 C C . MET B 1 824 ? 3.545 -62.688 -14.867 1 92.56 824 MET B C 1
ATOM 14067 O O . MET B 1 824 ? 3.605 -63.75 -14.25 1 92.56 824 MET B O 1
ATOM 14071 N N . LYS B 1 825 ? 4.512 -61.844 -15.055 1 92.75 825 LYS B N 1
ATOM 14072 C CA . LYS B 1 825 ? 5.773 -62.125 -14.383 1 92.75 825 LYS B CA 1
ATOM 14073 C C . LYS B 1 825 ? 5.609 -62.094 -12.867 1 92.75 825 LYS B C 1
ATOM 14075 O O . LYS B 1 825 ? 6.27 -62.844 -12.141 1 92.75 825 LYS B O 1
ATOM 14080 N N . SER B 1 826 ? 4.812 -61.219 -12.43 1 91.62 826 SER B N 1
ATOM 14081 C CA . SER B 1 826 ? 4.547 -61.125 -11 1 91.62 826 SER B CA 1
ATOM 14082 C C . SER B 1 826 ? 3.652 -62.25 -10.508 1 91.62 826 SER B C 1
ATOM 14084 O O . SER B 1 826 ? 3.842 -62.75 -9.406 1 91.62 826 SER B O 1
ATOM 14086 N N . LYS B 1 827 ? 2.613 -62.688 -11.312 1 90.88 827 LYS B N 1
ATOM 14087 C CA . LYS B 1 827 ? 1.641 -63.719 -10.938 1 90.88 827 LYS B CA 1
ATOM 14088 C C . LYS B 1 827 ? 2.242 -65.125 -11.055 1 90.88 827 LYS B C 1
ATOM 14090 O O . LYS B 1 827 ? 2.016 -65.938 -10.188 1 90.88 827 LYS B O 1
ATOM 14095 N N . ILE B 1 828 ? 2.969 -65.375 -12.25 1 92 828 ILE B N 1
ATOM 14096 C CA . ILE B 1 828 ? 3.631 -66.688 -12.477 1 92 828 ILE B CA 1
ATOM 14097 C C . ILE B 1 828 ? 5.113 -66.438 -12.773 1 92 828 ILE B C 1
ATOM 14099 O O . ILE B 1 828 ? 5.52 -66.375 -13.93 1 92 828 ILE B O 1
ATOM 14103 N N . PRO B 1 829 ? 5.93 -66.438 -11.688 1 89.69 829 PRO B N 1
ATOM 14104 C CA . PRO B 1 829 ? 7.34 -66.062 -11.883 1 89.69 829 PRO B CA 1
ATOM 14105 C C . PRO B 1 829 ? 8.156 -67.25 -12.438 1 89.69 829 PRO B C 1
ATOM 14107 O O . PRO B 1 829 ? 7.766 -68.438 -12.297 1 89.69 829 PRO B O 1
ATOM 14110 N N . LYS B 1 830 ? 9.219 -67.062 -13.211 1 89.44 830 LYS B N 1
ATOM 14111 C CA . LYS B 1 830 ? 10.273 -68 -13.594 1 89.44 830 LYS B CA 1
ATOM 14112 C C . LYS B 1 830 ? 9.828 -68.875 -14.75 1 89.44 830 LYS B C 1
ATOM 14114 O O . LYS B 1 830 ? 10.117 -70.125 -14.766 1 89.44 830 LYS B O 1
ATOM 14119 N N . LEU B 1 831 ? 8.945 -68.375 -15.57 1 89 831 LEU B N 1
ATOM 14120 C CA . LEU B 1 831 ? 8.672 -69.062 -16.812 1 89 831 LEU B CA 1
ATOM 14121 C C . LEU B 1 831 ? 9.797 -68.875 -17.828 1 89 831 LEU B C 1
ATOM 14123 O O . LEU B 1 831 ? 10.438 -67.812 -17.828 1 89 831 LEU B O 1
ATOM 14127 N N . PRO B 1 832 ? 10.195 -69.75 -18.594 1 87.06 832 PRO B N 1
ATOM 14128 C CA . PRO B 1 832 ? 11.266 -69.5 -19.578 1 87.06 832 PRO B CA 1
ATOM 14129 C C . PRO B 1 832 ? 10.938 -68.438 -20.594 1 87.06 832 PRO B C 1
ATOM 14131 O O . PRO B 1 832 ? 11.836 -67.688 -21.031 1 87.06 832 PRO B O 1
ATOM 14134 N N . LYS B 1 833 ? 9.766 -68.5 -21.016 1 90.75 833 LYS B N 1
ATOM 14135 C CA . LYS B 1 833 ? 9.312 -67.5 -21.969 1 90.75 833 LYS B CA 1
ATOM 14136 C C . LYS B 1 833 ? 7.945 -66.938 -21.594 1 90.75 833 LYS B C 1
ATOM 14138 O O . LYS B 1 833 ? 7.133 -67.625 -20.984 1 90.75 833 LYS B O 1
ATOM 14143 N N . TYR B 1 834 ? 7.777 -65.688 -21.875 1 92.44 834 TYR B N 1
ATOM 14144 C CA . TYR B 1 834 ? 6.5 -65.062 -21.516 1 92.44 834 TYR B CA 1
ATOM 14145 C C . TYR B 1 834 ? 5.777 -64.562 -22.75 1 92.44 834 TYR B C 1
ATOM 14147 O O . TYR B 1 834 ? 5.031 -63.562 -22.688 1 92.44 834 TYR B O 1
ATOM 14155 N N . SER B 1 835 ? 6.055 -65.188 -23.875 1 91.31 835 SER B N 1
ATOM 14156 C CA . SER B 1 835 ? 5.316 -64.812 -25.078 1 91.31 835 SER B CA 1
ATOM 14157 C C . SER B 1 835 ? 3.85 -65.188 -24.969 1 91.31 835 SER B C 1
ATOM 14159 O O . SER B 1 835 ? 3.51 -66.125 -24.266 1 91.31 835 SER B O 1
ATOM 14161 N N . GLN B 1 836 ? 2.988 -64.438 -25.672 1 91.44 836 GLN B N 1
ATOM 14162 C CA . GLN B 1 836 ? 1.553 -64.688 -25.547 1 91.44 836 GLN B CA 1
ATOM 14163 C C . GLN B 1 836 ? 1.18 -66.125 -25.969 1 91.44 836 GLN B C 1
ATOM 14165 O O . GLN B 1 836 ? 0.388 -66.75 -25.281 1 91.44 836 GLN B O 1
ATOM 14170 N N . PRO B 1 837 ? 1.783 -66.625 -27.109 1 89.12 837 PRO B N 1
ATOM 14171 C CA . PRO B 1 837 ? 1.473 -68 -27.469 1 89.12 837 PRO B CA 1
ATOM 14172 C C . PRO B 1 837 ? 1.931 -69 -26.406 1 89.12 837 PRO B C 1
ATOM 14174 O O . PRO B 1 837 ? 1.237 -70 -26.156 1 89.12 837 PRO B O 1
ATOM 14177 N N . TYR B 1 838 ? 3.029 -68.75 -25.844 1 91.19 838 TYR B N 1
ATOM 14178 C CA . TYR B 1 838 ? 3.525 -69.625 -24.797 1 91.19 838 TYR B CA 1
ATOM 14179 C C . TYR B 1 838 ? 2.611 -69.625 -23.578 1 91.19 838 TYR B C 1
ATOM 14181 O O . TYR B 1 838 ? 2.311 -70.625 -23 1 91.19 838 TYR B O 1
ATOM 14189 N N . LEU B 1 839 ? 2.17 -68.5 -23.203 1 92.88 839 LEU B N 1
ATOM 14190 C CA . LEU B 1 839 ? 1.298 -68.312 -22.047 1 92.88 839 LEU B CA 1
ATOM 14191 C C . LEU B 1 839 ? -0.064 -69 -22.312 1 92.88 839 LEU B C 1
ATOM 14193 O O . LEU B 1 839 ? -0.678 -69.562 -21.406 1 92.88 839 LEU B O 1
ATOM 14197 N N . ALA B 1 840 ? -0.523 -68.812 -23.562 1 92.69 840 ALA B N 1
ATOM 14198 C CA . ALA B 1 840 ? -1.791 -69.438 -23.953 1 92.69 840 ALA B CA 1
ATOM 14199 C C . ALA B 1 840 ? -1.729 -70.938 -23.781 1 92.69 840 ALA B C 1
ATOM 14201 O O . ALA B 1 840 ? -2.676 -71.562 -23.297 1 92.69 840 ALA B O 1
ATOM 14202 N N . GLU B 1 841 ? -0.636 -71.438 -24.156 1 91.19 841 GLU B N 1
ATOM 14203 C CA . GLU B 1 841 ? -0.449 -72.875 -24.047 1 91.19 841 GLU B CA 1
ATOM 14204 C C . GLU B 1 841 ? -0.273 -73.312 -22.594 1 91.19 841 GLU B C 1
ATOM 14206 O O . GLU B 1 841 ? -0.871 -74.312 -22.141 1 91.19 841 GLU B O 1
ATOM 14211 N N . HIS B 1 842 ? 0.497 -72.625 -21.906 1 91.81 842 HIS B N 1
ATOM 14212 C CA . HIS B 1 842 ? 0.88 -72.938 -20.562 1 91.81 842 HIS B CA 1
ATOM 14213 C C . HIS B 1 842 ? -0.278 -72.75 -19.578 1 91.81 842 HIS B C 1
ATOM 14215 O O . HIS B 1 842 ? -0.469 -73.562 -18.672 1 91.81 842 HIS B O 1
ATOM 14221 N N . VAL B 1 843 ? -1.044 -71.75 -19.75 1 91.62 843 VAL B N 1
ATOM 14222 C CA . VAL B 1 843 ? -2.061 -71.375 -18.766 1 91.62 843 VAL B CA 1
ATOM 14223 C C . VAL B 1 843 ? -3.422 -71.938 -19.219 1 91.62 843 VAL B C 1
ATOM 14225 O O . VAL B 1 843 ? -4.195 -72.438 -18.406 1 91.62 843 VAL B O 1
ATOM 14228 N N . CYS B 1 844 ? -3.764 -71.812 -20.531 1 89.94 844 CYS B N 1
ATOM 14229 C CA . CYS B 1 844 ? -5.09 -72.188 -21.031 1 89.94 844 CYS B CA 1
ATOM 14230 C C . CYS B 1 844 ? -5.051 -73.5 -21.812 1 89.94 844 CYS B C 1
ATOM 14232 O O . CYS B 1 844 ? -6.098 -74.062 -22.125 1 89.94 844 CYS B O 1
ATOM 14234 N N . ASN B 1 845 ? -3.984 -74.062 -22.156 1 88 845 ASN B N 1
ATOM 14235 C CA . ASN B 1 845 ? -3.838 -75.25 -22.969 1 88 845 ASN B CA 1
ATOM 14236 C C . ASN B 1 845 ? -4.523 -75.125 -24.328 1 88 845 ASN B C 1
ATOM 14238 O O . ASN B 1 845 ? -5.234 -76 -24.766 1 88 845 ASN B O 1
ATOM 14242 N N . LYS B 1 846 ? -4.438 -73.938 -24.859 1 86.5 846 LYS B N 1
ATOM 14243 C CA . LYS B 1 846 ? -5.07 -73.688 -26.141 1 86.5 846 LYS B CA 1
ATOM 14244 C C . LYS B 1 846 ? -4.062 -73.125 -27.156 1 86.5 846 LYS B C 1
ATOM 14246 O O . LYS B 1 846 ? -3.078 -72.5 -26.766 1 86.5 846 LYS B O 1
ATOM 14251 N N . ASN B 1 847 ? -4.23 -73.562 -28.375 1 81.38 847 ASN B N 1
ATOM 14252 C CA . ASN B 1 847 ? -3.508 -72.938 -29.5 1 81.38 847 ASN B CA 1
ATOM 14253 C C . ASN B 1 847 ? -4.41 -72.062 -30.344 1 81.38 847 ASN B C 1
ATOM 14255 O O . ASN B 1 847 ? -5.586 -72.375 -30.547 1 81.38 847 ASN B O 1
ATOM 14259 N N . TYR B 1 848 ? -4.023 -70.875 -30.578 1 79.69 848 TYR B N 1
ATOM 14260 C CA . TYR B 1 848 ? -4.879 -70 -31.328 1 79.69 848 TYR B CA 1
ATOM 14261 C C . TYR B 1 848 ? -4.125 -69.375 -32.5 1 79.69 848 TYR B C 1
ATOM 14263 O O . TYR B 1 848 ? -2.932 -69.625 -32.688 1 79.69 848 TYR B O 1
ATOM 14271 N N . ASN B 1 849 ? -4.883 -68.75 -33.406 1 74.94 849 ASN B N 1
ATOM 14272 C CA . ASN B 1 849 ? -4.285 -68.062 -34.531 1 74.94 849 ASN B CA 1
ATOM 14273 C C . ASN B 1 849 ? -3.594 -66.75 -34.094 1 74.94 849 ASN B C 1
ATOM 14275 O O . ASN B 1 849 ? -4.227 -65.688 -34.031 1 74.94 849 ASN B O 1
ATOM 14279 N N . ALA B 1 850 ? -2.285 -66.875 -33.906 1 73.31 850 ALA B N 1
ATOM 14280 C CA . ALA B 1 850 ? -1.499 -65.75 -33.438 1 73.31 850 ALA B CA 1
ATOM 14281 C C . ALA B 1 850 ? -1.326 -64.688 -34.562 1 73.31 850 ALA B C 1
ATOM 14283 O O . ALA B 1 850 ? -1.36 -65.062 -35.75 1 73.31 850 ALA B O 1
ATOM 14284 N N . HIS B 1 851 ? -1.398 -63.469 -34.375 1 73.19 851 HIS B N 1
ATOM 14285 C CA . HIS B 1 851 ? -1.046 -62.344 -35.188 1 73.19 851 HIS B CA 1
ATOM 14286 C C . HIS B 1 851 ? -2.264 -61.812 -35.938 1 73.19 851 HIS B C 1
ATOM 14288 O O . HIS B 1 851 ? -2.125 -61.094 -36.938 1 73.19 851 HIS B O 1
ATOM 14294 N N . ASN B 1 852 ? -3.383 -62.281 -35.531 1 78.06 852 ASN B N 1
ATOM 14295 C CA . ASN B 1 852 ? -4.629 -61.531 -35.719 1 78.06 852 ASN B CA 1
ATOM 14296 C C . ASN B 1 852 ? -5.023 -60.781 -34.469 1 78.06 852 ASN B C 1
ATOM 14298 O O . ASN B 1 852 ? -5.277 -61.375 -33.438 1 78.06 852 ASN B O 1
ATOM 14302 N N . ALA B 1 853 ? -5.133 -59.406 -34.562 1 84.44 853 ALA B N 1
ATOM 14303 C CA . ALA B 1 853 ? -5.25 -58.562 -33.375 1 84.44 853 ALA B CA 1
ATOM 14304 C C . ALA B 1 853 ? -6.465 -58.938 -32.531 1 84.44 853 ALA B C 1
ATOM 14306 O O . ALA B 1 853 ? -6.406 -58.938 -31.297 1 84.44 853 ALA B O 1
ATOM 14307 N N . LEU B 1 854 ? -7.527 -59.25 -33.125 1 88.06 854 LEU B N 1
ATOM 14308 C CA . LEU B 1 854 ? -8.742 -59.594 -32.375 1 88.06 854 LEU B CA 1
ATOM 14309 C C . LEU B 1 854 ? -8.562 -60.906 -31.656 1 88.06 854 LEU B C 1
ATOM 14311 O O . LEU B 1 854 ? -9.008 -61.062 -30.5 1 88.06 854 LEU B O 1
ATOM 14315 N N . ASP B 1 855 ? -7.957 -61.906 -32.344 1 89.69 855 ASP B N 1
ATOM 14316 C CA . ASP B 1 855 ? -7.703 -63.219 -31.734 1 89.69 855 ASP B CA 1
ATOM 14317 C C . ASP B 1 855 ? -6.719 -63.094 -30.578 1 89.69 855 ASP B C 1
ATOM 14319 O O . ASP B 1 855 ? -6.875 -63.719 -29.531 1 89.69 855 ASP B O 1
ATOM 14323 N N . ASP B 1 856 ? -5.77 -62.281 -30.812 1 92.44 856 ASP B N 1
ATOM 14324 C CA . ASP B 1 856 ? -4.762 -62.062 -29.781 1 92.44 856 ASP B CA 1
ATOM 14325 C C . ASP B 1 856 ? -5.387 -61.438 -28.531 1 92.44 856 ASP B C 1
ATOM 14327 O O . ASP B 1 856 ? -5.055 -61.812 -27.406 1 92.44 856 ASP B O 1
ATOM 14331 N N . VAL B 1 857 ? -6.277 -60.438 -28.688 1 94.44 857 VAL B N 1
ATOM 14332 C CA . VAL B 1 857 ? -6.922 -59.719 -27.578 1 94.44 857 VAL B CA 1
ATOM 14333 C C . VAL B 1 857 ? -7.832 -60.688 -26.812 1 94.44 857 VAL B C 1
ATOM 14335 O O . VAL B 1 857 ? -7.855 -60.688 -25.578 1 94.44 857 VAL B O 1
ATOM 14338 N N . SER B 1 858 ? -8.555 -61.5 -27.531 1 91.81 858 SER B N 1
ATOM 14339 C CA . SER B 1 858 ? -9.445 -62.469 -26.906 1 91.81 858 SER B CA 1
ATOM 14340 C C . SER B 1 858 ? -8.656 -63.5 -26.109 1 91.81 858 SER B C 1
ATOM 14342 O O . SER B 1 858 ? -9.055 -63.875 -25 1 91.81 858 SER B O 1
ATOM 14344 N N . MET B 1 859 ? -7.613 -63.906 -26.734 1 92.5 859 MET B N 1
ATOM 14345 C CA . MET B 1 859 ? -6.773 -64.875 -26.062 1 92.5 859 MET B CA 1
ATOM 14346 C C . MET B 1 859 ? -6.156 -64.312 -24.797 1 92.5 859 MET B C 1
ATOM 14348 O O . MET B 1 859 ? -6.094 -65 -23.766 1 92.5 859 MET B O 1
ATOM 14352 N N . LEU B 1 860 ? -5.633 -63.094 -24.891 1 94.06 860 LEU B N 1
ATOM 14353 C CA . LEU B 1 860 ? -5.043 -62.438 -23.719 1 94.06 860 LEU B CA 1
ATOM 14354 C C . LEU B 1 860 ? -6.066 -62.312 -22.594 1 94.06 860 LEU B C 1
ATOM 14356 O O . LEU B 1 860 ? -5.734 -62.469 -21.422 1 94.06 860 LEU B O 1
ATOM 14360 N N . ASN B 1 861 ? -7.242 -62 -22.969 1 93.62 861 ASN B N 1
ATOM 14361 C CA . ASN B 1 861 ? -8.32 -61.906 -21.984 1 93.62 861 ASN B CA 1
ATOM 14362 C C . ASN B 1 861 ? -8.531 -63.25 -21.281 1 93.62 861 ASN B C 1
ATOM 14364 O O . ASN B 1 861 ? -8.727 -63.281 -20.062 1 93.62 861 ASN B O 1
ATOM 14368 N N . GLU B 1 862 ? -8.523 -64.312 -22.031 1 92.56 862 GLU B N 1
ATOM 14369 C CA . GLU B 1 862 ? -8.703 -65.625 -21.469 1 92.56 862 GLU B CA 1
ATOM 14370 C C . GLU B 1 862 ? -7.539 -66 -20.562 1 92.56 862 GLU B C 1
ATOM 14372 O O . GLU B 1 862 ? -7.734 -66.625 -19.531 1 92.56 862 GLU B O 1
ATOM 14377 N N . ILE B 1 863 ? -6.387 -65.625 -21 1 93.81 863 ILE B N 1
ATOM 14378 C CA . ILE B 1 863 ? -5.199 -65.938 -20.219 1 93.81 863 ILE B CA 1
ATOM 14379 C C . ILE B 1 863 ? -5.309 -65.25 -18.844 1 93.81 863 ILE B C 1
ATOM 14381 O O . ILE B 1 863 ? -5.047 -65.875 -17.812 1 93.81 863 ILE B O 1
ATOM 14385 N N . LEU B 1 864 ? -5.688 -63.969 -18.812 1 94.19 864 LEU B N 1
ATOM 14386 C CA . LEU B 1 864 ? -5.809 -63.219 -17.578 1 94.19 864 LEU B CA 1
ATOM 14387 C C . LEU B 1 864 ? -6.879 -63.781 -16.672 1 94.19 864 LEU B C 1
ATOM 14389 O O . LEU B 1 864 ? -6.715 -63.844 -15.445 1 94.19 864 LEU B O 1
ATOM 14393 N N . LYS B 1 865 ? -7.93 -64.25 -17.297 1 92 865 LYS B N 1
ATOM 14394 C CA . LYS B 1 865 ? -9 -64.875 -16.531 1 92 865 LYS B CA 1
ATOM 14395 C C . LYS B 1 865 ? -8.57 -66.25 -15.992 1 92 865 LYS B C 1
ATOM 14397 O O . LYS B 1 865 ? -8.836 -66.562 -14.828 1 92 865 LYS B O 1
ATOM 14402 N N . ALA B 1 866 ? -7.91 -67 -16.828 1 92 866 ALA B N 1
ATOM 14403 C CA . ALA B 1 866 ? -7.473 -68.312 -16.453 1 92 866 ALA B CA 1
ATOM 14404 C C . ALA B 1 866 ? -6.41 -68.25 -15.352 1 92 866 ALA B C 1
ATOM 14406 O O . ALA B 1 866 ? -6.355 -69.125 -14.484 1 92 866 ALA B O 1
ATOM 14407 N N . ALA B 1 867 ? -5.582 -67.25 -15.477 1 92.44 867 ALA B N 1
ATOM 14408 C CA . ALA B 1 867 ? -4.535 -67.125 -14.477 1 92.44 867 ALA B CA 1
ATOM 14409 C C . ALA B 1 867 ? -5.094 -66.5 -13.195 1 92.44 867 ALA B C 1
ATOM 14411 O O . ALA B 1 867 ? -4.379 -66.375 -12.203 1 92.44 867 ALA B O 1
ATOM 14412 N N . LYS B 1 868 ? -6.336 -66.125 -13.094 1 90.06 868 LYS B N 1
ATOM 14413 C CA . LYS B 1 868 ? -7.027 -65.5 -11.938 1 90.06 868 LYS B CA 1
ATOM 14414 C C . LYS B 1 868 ? -6.328 -64.25 -11.453 1 90.06 868 LYS B C 1
ATOM 14416 O O . LYS B 1 868 ? -6.027 -64.125 -10.266 1 90.06 868 LYS B O 1
ATOM 14421 N N . VAL B 1 869 ? -6.004 -63.438 -12.359 1 91.44 869 VAL B N 1
ATOM 14422 C CA . VAL B 1 869 ? -5.406 -62.156 -12.016 1 91.44 869 VAL B CA 1
ATOM 14423 C C . VAL B 1 869 ? -6.477 -61.25 -11.438 1 91.44 869 VAL B C 1
ATOM 14425 O O . VAL B 1 869 ? -7.508 -61 -12.062 1 91.44 869 VAL B O 1
ATOM 14428 N N . SER B 1 870 ? -6.266 -60.719 -10.195 1 89.62 870 SER B N 1
ATOM 14429 C CA . SER B 1 870 ? -7.238 -59.844 -9.539 1 89.62 870 SER B CA 1
ATOM 14430 C C . SER B 1 870 ? -7.125 -58.406 -10.047 1 89.62 870 SER B C 1
ATOM 14432 O O . SER B 1 870 ? -6.113 -58.031 -10.641 1 89.62 870 SER B O 1
ATOM 14434 N N . SER B 1 871 ? -8.156 -57.656 -9.922 1 88.44 871 SER B N 1
ATOM 14435 C CA . SER B 1 871 ? -8.172 -56.25 -10.273 1 88.44 871 SER B CA 1
ATOM 14436 C C . SER B 1 871 ? -7.109 -55.469 -9.5 1 88.44 871 SER B C 1
ATOM 14438 O O . SER B 1 871 ? -6.516 -54.531 -10.031 1 88.44 871 SER B O 1
ATOM 14440 N N . VAL B 1 872 ? -6.809 -55.938 -8.273 1 87.06 872 VAL B N 1
ATOM 14441 C CA . VAL B 1 872 ? -5.828 -55.281 -7.43 1 87.06 872 VAL B CA 1
ATOM 14442 C C . VAL B 1 872 ? -4.426 -55.5 -7.992 1 87.06 872 VAL B C 1
ATOM 14444 O O . VAL B 1 872 ? -3.594 -54.562 -7.977 1 87.06 872 VAL B O 1
ATOM 14447 N N . ASP B 1 873 ? -4.246 -56.688 -8.492 1 88.75 873 ASP B N 1
ATOM 14448 C CA . ASP B 1 873 ? -2.945 -57 -9.07 1 88.75 873 ASP B CA 1
ATOM 14449 C C . ASP B 1 873 ? -2.707 -56.188 -10.344 1 88.75 873 ASP B C 1
ATOM 14451 O O . ASP B 1 873 ? -1.58 -55.781 -10.617 1 88.75 873 ASP B O 1
ATOM 14455 N N . LEU B 1 874 ? -3.717 -56 -11.062 1 91.44 874 LEU B N 1
ATOM 14456 C CA . LEU B 1 874 ? -3.615 -55.188 -12.281 1 91.44 874 LEU B CA 1
ATOM 14457 C C . LEU B 1 874 ? -3.316 -53.75 -11.961 1 91.44 874 LEU B C 1
ATOM 14459 O O . LEU B 1 874 ? -2.461 -53.125 -12.594 1 91.44 874 LEU B O 1
ATOM 14463 N N . LEU B 1 875 ? -3.953 -53.25 -10.977 1 89.81 875 LEU B N 1
ATOM 14464 C CA . LEU B 1 875 ? -3.84 -51.844 -10.633 1 89.81 875 LEU B CA 1
ATOM 14465 C C . LEU B 1 875 ? -2.438 -51.5 -10.125 1 89.81 875 LEU B C 1
ATOM 14467 O O . LEU B 1 875 ? -1.965 -50.375 -10.281 1 89.81 875 LEU B O 1
ATOM 14471 N N . LYS B 1 876 ? -1.727 -52.438 -9.578 1 88.62 876 LYS B N 1
ATOM 14472 C CA . LYS B 1 876 ? -0.373 -52.219 -9.07 1 88.62 876 LYS B CA 1
ATOM 14473 C C . LYS B 1 876 ? 0.605 -51.938 -10.203 1 88.62 876 LYS B C 1
ATOM 14475 O O . LYS B 1 876 ? 1.645 -51.312 -9.992 1 88.62 876 LYS B O 1
ATOM 14480 N N . HIS B 1 877 ? 0.223 -52.312 -11.375 1 91.31 877 HIS B N 1
ATOM 14481 C CA . HIS B 1 877 ? 1.155 -52.188 -12.492 1 91.31 877 HIS B CA 1
ATOM 14482 C C . HIS B 1 877 ? 0.708 -51.094 -13.461 1 91.31 877 HIS B C 1
ATOM 14484 O O . HIS B 1 877 ? 1.168 -51.062 -14.609 1 91.31 877 HIS B O 1
ATOM 14490 N N . THR B 1 878 ? -0.094 -50.25 -13.008 1 90.69 878 THR B N 1
ATOM 14491 C CA . THR B 1 878 ? -0.593 -49.188 -13.859 1 90.69 878 THR B CA 1
ATOM 14492 C C . THR B 1 878 ? 0.425 -48.062 -13.961 1 90.69 878 THR B C 1
ATOM 14494 O O . THR B 1 878 ? 1.258 -47.875 -13.07 1 90.69 878 THR B O 1
ATOM 14497 N N . TYR B 1 879 ? 0.497 -47.312 -15.039 1 89.44 879 TYR B N 1
ATOM 14498 C CA . TYR B 1 879 ? 1.241 -46.062 -15.203 1 89.44 879 TYR B CA 1
ATOM 14499 C C . TYR B 1 879 ? 0.502 -45.094 -16.125 1 89.44 879 TYR B C 1
ATOM 14501 O O . TYR B 1 879 ? -0.435 -45.5 -16.812 1 89.44 879 TYR B O 1
ATOM 14509 N N . SER B 1 880 ? 0.915 -43.906 -16.156 1 86.62 880 SER B N 1
ATOM 14510 C CA . SER B 1 880 ? 0.204 -42.875 -16.906 1 86.62 880 SER B CA 1
ATOM 14511 C C . SER B 1 880 ? 0.488 -42.969 -18.406 1 86.62 880 SER B C 1
ATOM 14513 O O . SER B 1 880 ? 1.633 -43.188 -18.812 1 86.62 880 SER B O 1
ATOM 14515 N N . PRO B 1 881 ? -0.577 -42.875 -19.203 1 86 881 PRO B N 1
ATOM 14516 C CA . PRO B 1 881 ? -0.36 -42.906 -20.641 1 86 881 PRO B CA 1
ATOM 14517 C C . PRO B 1 881 ? 0.521 -41.75 -21.125 1 86 881 PRO B C 1
ATOM 14519 O O . PRO B 1 881 ? 1.191 -41.875 -22.156 1 86 881 PRO B O 1
ATOM 14522 N N . GLY B 1 882 ? 0.542 -40.688 -20.422 1 85.5 882 GLY B N 1
ATOM 14523 C CA . GLY B 1 882 ? 1.336 -39.531 -20.797 1 85.5 882 GLY B CA 1
ATOM 14524 C C . GLY B 1 882 ? 2.83 -39.781 -20.703 1 85.5 882 GLY B C 1
ATOM 14525 O O . GLY B 1 882 ? 3.621 -39.062 -21.312 1 85.5 882 GLY B O 1
ATOM 14526 N N . ASP B 1 883 ? 3.229 -40.75 -20.031 1 88.12 883 ASP B N 1
ATOM 14527 C CA . ASP B 1 883 ? 4.645 -41.031 -19.797 1 88.12 883 ASP B CA 1
ATOM 14528 C C . ASP B 1 883 ? 5.328 -41.469 -21.094 1 88.12 883 ASP B C 1
ATOM 14530 O O . ASP B 1 883 ? 6.527 -41.25 -21.266 1 88.12 883 ASP B O 1
ATOM 14534 N N . HIS B 1 884 ? 4.555 -42.062 -21.938 1 87.56 884 HIS B N 1
ATOM 14535 C CA . HIS B 1 884 ? 5.137 -42.469 -23.203 1 87.56 884 HIS B CA 1
ATOM 14536 C C . HIS B 1 884 ? 5.508 -41.281 -24.078 1 87.56 884 HIS B C 1
ATOM 14538 O O . HIS B 1 884 ? 6.543 -41.312 -24.75 1 87.56 884 HIS B O 1
ATOM 14544 N N . LEU B 1 885 ? 4.648 -40.406 -24.062 1 86.5 885 LEU B N 1
ATOM 14545 C CA . LEU B 1 885 ? 4.969 -39.188 -24.812 1 86.5 885 LEU B CA 1
ATOM 14546 C C . LEU B 1 885 ? 6.18 -38.469 -24.219 1 86.5 885 LEU B C 1
ATOM 14548 O O . LEU B 1 885 ? 7.027 -37.969 -24.953 1 86.5 885 LEU B O 1
ATOM 14552 N N . LEU B 1 886 ? 6.215 -38.375 -22.969 1 88.38 886 LEU B N 1
ATOM 14553 C CA . LEU B 1 886 ? 7.359 -37.781 -22.297 1 88.38 886 LEU B CA 1
ATOM 14554 C C . LEU B 1 886 ? 8.648 -38.5 -22.656 1 88.38 886 LEU B C 1
ATOM 14556 O O . LEU B 1 886 ? 9.688 -37.875 -22.844 1 88.38 886 LEU B O 1
ATOM 14560 N N . GLN B 1 887 ? 8.523 -39.75 -22.672 1 88.25 887 GLN B N 1
ATOM 14561 C CA . GLN B 1 887 ? 9.695 -40.562 -23.016 1 88.25 887 GLN B CA 1
ATOM 14562 C C . GLN B 1 887 ? 10.164 -40.25 -24.438 1 88.25 887 GLN B C 1
ATOM 14564 O O . GLN B 1 887 ? 11.367 -40.125 -24.688 1 88.25 887 GLN B O 1
ATOM 14569 N N . GLU B 1 888 ? 9.242 -40.156 -25.266 1 87.12 888 GLU B N 1
ATOM 14570 C CA . GLU B 1 888 ? 9.594 -39.875 -26.656 1 87.12 888 GLU B CA 1
ATOM 14571 C C . GLU B 1 888 ? 10.227 -38.5 -26.797 1 87.12 888 GLU B C 1
ATOM 14573 O O . GLU B 1 888 ? 11.203 -38.344 -27.531 1 87.12 888 GLU B O 1
ATOM 14578 N N . ASN B 1 889 ? 9.656 -37.562 -26.203 1 89 889 ASN B N 1
ATOM 14579 C CA . ASN B 1 889 ? 10.219 -36.219 -26.25 1 89 889 ASN B CA 1
ATOM 14580 C C . ASN B 1 889 ? 11.617 -36.156 -25.641 1 89 889 ASN B C 1
ATOM 14582 O O . ASN B 1 889 ? 12.508 -35.469 -26.156 1 89 889 ASN B O 1
ATOM 14586 N N . PHE B 1 890 ? 11.734 -36.812 -24.547 1 91.31 890 PHE B N 1
ATOM 14587 C CA . PHE B 1 890 ? 13.031 -36.875 -23.875 1 91.31 890 PHE B CA 1
ATOM 14588 C C . PHE B 1 890 ? 14.078 -37.531 -24.781 1 91.31 890 PHE B C 1
ATOM 14590 O O . PHE B 1 890 ? 15.203 -37.031 -24.891 1 91.31 890 PHE B O 1
ATOM 14597 N N . ASN B 1 891 ? 13.695 -38.562 -25.438 1 87.31 891 ASN B N 1
ATOM 14598 C CA . ASN B 1 891 ? 14.609 -39.25 -26.328 1 87.31 891 ASN B CA 1
ATOM 14599 C C . ASN B 1 891 ? 14.953 -38.438 -27.562 1 87.31 891 ASN B C 1
ATOM 14601 O O . ASN B 1 891 ? 16.094 -38.469 -28.047 1 87.31 891 ASN B O 1
ATOM 14605 N N . MET B 1 892 ? 14.016 -37.812 -28.031 1 88.06 892 MET B N 1
ATOM 14606 C CA . MET B 1 892 ? 14.258 -36.938 -29.188 1 88.06 892 MET B CA 1
ATOM 14607 C C . MET B 1 892 ? 15.266 -35.844 -28.844 1 88.06 892 MET B C 1
ATOM 14609 O O . MET B 1 892 ? 16.156 -35.562 -29.641 1 88.06 892 MET B O 1
ATOM 14613 N N . ASN B 1 893 ? 15.07 -35.281 -27.734 1 92.69 893 ASN B N 1
ATOM 14614 C CA . ASN B 1 893 ? 16.016 -34.25 -27.281 1 92.69 893 ASN B CA 1
ATOM 14615 C C . ASN B 1 893 ? 17.406 -34.812 -27.062 1 92.69 893 ASN B C 1
ATOM 14617 O O . ASN B 1 893 ? 18.406 -34.156 -27.344 1 92.69 893 ASN B O 1
ATOM 14621 N N . LYS B 1 894 ? 17.391 -36 -26.516 1 91.69 894 LYS B N 1
ATOM 14622 C CA . LYS B 1 894 ? 18.656 -36.688 -26.281 1 91.69 894 LYS B CA 1
ATOM 14623 C C . LYS B 1 894 ? 19.422 -36.875 -27.578 1 91.69 894 LYS B C 1
ATOM 14625 O O . LYS B 1 894 ? 20.625 -36.594 -27.641 1 91.69 894 LYS B O 1
ATOM 14630 N N . LEU B 1 895 ? 18.75 -37.312 -28.547 1 88.5 895 LEU B N 1
ATOM 14631 C CA . LEU B 1 895 ? 19.375 -37.594 -29.844 1 88.5 895 LEU B CA 1
ATOM 14632 C C . LEU B 1 895 ? 19.875 -36.281 -30.484 1 88.5 895 LEU B C 1
ATOM 14634 O O . LEU B 1 895 ? 20.953 -36.281 -31.078 1 88.5 895 LEU B O 1
ATOM 14638 N N . LYS B 1 896 ? 19.141 -35.344 -30.328 1 91.25 896 LYS B N 1
ATOM 14639 C CA . LYS B 1 896 ? 19.453 -34.062 -30.953 1 91.25 896 LYS B CA 1
ATOM 14640 C C . LYS B 1 896 ? 20.625 -33.375 -30.25 1 91.25 896 LYS B C 1
ATOM 14642 O O . LYS B 1 896 ? 21.516 -32.812 -30.906 1 91.25 896 LYS B O 1
ATOM 14647 N N . ASN B 1 897 ? 20.672 -33.406 -28.953 1 93.75 897 ASN B N 1
ATOM 14648 C CA . ASN B 1 897 ? 21.578 -32.531 -28.188 1 93.75 897 ASN B CA 1
ATOM 14649 C C . ASN B 1 897 ? 22.797 -33.312 -27.719 1 93.75 897 ASN B C 1
ATOM 14651 O O . ASN B 1 897 ? 23.828 -32.719 -27.375 1 93.75 897 ASN B O 1
ATOM 14655 N N . LEU B 1 898 ? 22.797 -34.625 -27.641 1 93.31 898 LEU B N 1
ATOM 14656 C CA . LEU B 1 898 ? 23.859 -35.406 -27.031 1 93.31 898 LEU B CA 1
ATOM 14657 C C . LEU B 1 898 ? 25.172 -35.25 -27.781 1 93.31 898 LEU B C 1
ATOM 14659 O O . LEU B 1 898 ? 26.234 -35.188 -27.172 1 93.31 898 LEU B O 1
ATOM 14663 N N . PRO B 1 899 ? 25.141 -35.156 -29.094 1 91.12 899 PRO B N 1
ATOM 14664 C CA . PRO B 1 899 ? 26.406 -35 -29.812 1 91.12 899 PRO B CA 1
ATOM 14665 C C . PRO B 1 899 ? 27.188 -33.75 -29.391 1 91.12 899 PRO B C 1
ATOM 14667 O O . PRO B 1 899 ? 28.422 -33.75 -29.391 1 91.12 899 PRO B O 1
ATOM 14670 N N . SER B 1 900 ? 26.531 -32.781 -29.078 1 92.38 900 SER B N 1
ATOM 14671 C CA . SER B 1 900 ? 27.203 -31.531 -28.688 1 92.38 900 SER B CA 1
ATOM 14672 C C . SER B 1 900 ? 27.938 -31.703 -27.359 1 92.38 900 SER B C 1
ATOM 14674 O O . SER B 1 900 ? 28.828 -30.906 -27.031 1 92.38 900 SER B O 1
ATOM 14676 N N . LEU B 1 901 ? 27.609 -32.688 -26.625 1 93.31 901 LEU B N 1
ATOM 14677 C CA . LEU B 1 901 ? 28.172 -32.875 -25.297 1 93.31 901 LEU B CA 1
ATOM 14678 C C . LEU B 1 901 ? 29.297 -33.906 -25.312 1 93.31 901 LEU B C 1
ATOM 14680 O O . LEU B 1 901 ? 29.953 -34.156 -24.297 1 93.31 901 LEU B O 1
ATOM 14684 N N . HIS B 1 902 ? 29.516 -34.531 -26.438 1 90.56 902 HIS B N 1
ATOM 14685 C CA . HIS B 1 902 ? 30.547 -35.562 -26.547 1 90.56 902 HIS B CA 1
ATOM 14686 C C . HIS B 1 902 ? 31.922 -35.031 -26.188 1 90.56 902 HIS B C 1
ATOM 14688 O O . HIS B 1 902 ? 32.75 -35.719 -25.625 1 90.56 902 HIS B O 1
ATOM 14694 N N . PHE B 1 903 ? 32.031 -33.781 -26.547 1 88.94 903 PHE B N 1
ATOM 14695 C CA . PHE B 1 903 ? 33.281 -33.125 -26.234 1 88.94 903 PHE B CA 1
ATOM 14696 C C . PHE B 1 903 ? 33.531 -33.125 -24.734 1 88.94 903 PHE B C 1
ATOM 14698 O O . PHE B 1 903 ? 34.656 -33.344 -24.266 1 88.94 903 PHE B O 1
ATOM 14705 N N . LEU B 1 904 ? 32.562 -32.875 -24.016 1 91.44 904 LEU B N 1
ATOM 14706 C CA . LEU B 1 904 ? 32.656 -32.812 -22.562 1 91.44 904 LEU B CA 1
ATOM 14707 C C . LEU B 1 904 ? 32.906 -34.188 -21.969 1 91.44 904 LEU B C 1
ATOM 14709 O O . LEU B 1 904 ? 33.625 -34.281 -20.969 1 91.44 904 LEU B O 1
ATOM 14713 N N . ILE B 1 905 ? 32.281 -35.188 -22.562 1 90.12 905 ILE B N 1
ATOM 14714 C CA . ILE B 1 905 ? 32.469 -36.562 -22.109 1 90.12 905 ILE B CA 1
ATOM 14715 C C . ILE B 1 905 ? 33.938 -36.938 -22.328 1 90.12 905 ILE B C 1
ATOM 14717 O O . ILE B 1 905 ? 34.562 -37.562 -21.469 1 90.12 905 ILE B O 1
ATOM 14721 N N . GLY B 1 906 ? 34.406 -36.656 -23.438 1 86.75 906 GLY B N 1
ATOM 14722 C CA . GLY B 1 906 ? 35.781 -36.969 -23.781 1 86.75 906 GLY B CA 1
ATOM 14723 C C . GLY B 1 906 ? 36.812 -36.312 -22.844 1 86.75 906 GLY B C 1
ATOM 14724 O O . GLY B 1 906 ? 37.812 -36.938 -22.5 1 86.75 906 GLY B O 1
ATOM 14725 N N . GLN B 1 907 ? 36.562 -35.156 -22.391 1 89.12 907 GLN B N 1
ATOM 14726 C CA . GLN B 1 907 ? 37.469 -34.438 -21.516 1 89.12 907 GLN B CA 1
ATOM 14727 C C . GLN B 1 907 ? 37.281 -34.875 -20.062 1 89.12 907 GLN B C 1
ATOM 14729 O O . GLN B 1 907 ? 38 -34.406 -19.172 1 89.12 907 GLN B O 1
ATOM 14734 N N . GLY B 1 908 ? 36.281 -35.719 -19.797 1 86.31 908 GLY B N 1
ATOM 14735 C CA . GLY B 1 908 ? 36.062 -36.25 -18.453 1 86.31 908 GLY B CA 1
ATOM 14736 C C . GLY B 1 908 ? 35.312 -35.312 -17.547 1 86.31 908 GLY B C 1
ATOM 14737 O O . GLY B 1 908 ? 35.375 -35.438 -16.312 1 86.31 908 GLY B O 1
ATOM 14738 N N . VAL B 1 909 ? 34.688 -34.406 -18.141 1 89.75 909 VAL B N 1
ATOM 14739 C CA . VAL B 1 909 ? 33.938 -33.406 -17.344 1 89.75 909 VAL B CA 1
ATOM 14740 C C . VAL B 1 909 ? 32.625 -34.031 -16.844 1 89.75 909 VAL B C 1
ATOM 14742 O O . VAL B 1 909 ? 32.219 -33.75 -15.711 1 89.75 909 VAL B O 1
ATOM 14745 N N . VAL B 1 910 ? 31.984 -34.844 -17.797 1 89.12 910 VAL B N 1
ATOM 14746 C CA . VAL B 1 910 ? 30.672 -35.406 -17.438 1 89.12 910 VAL B CA 1
ATOM 14747 C C . VAL B 1 910 ? 30.641 -36.875 -17.781 1 89.12 910 VAL B C 1
ATOM 14749 O O . VAL B 1 910 ? 31.266 -37.312 -18.766 1 89.12 910 VAL B O 1
ATOM 14752 N N . LYS B 1 911 ? 29.938 -37.625 -16.969 1 88.75 911 LYS B N 1
ATOM 14753 C CA . LYS B 1 911 ? 29.719 -39.031 -17.25 1 88.75 911 LYS B CA 1
ATOM 14754 C C . LYS B 1 911 ? 28.641 -39.219 -18.328 1 88.75 911 LYS B C 1
ATOM 14756 O O . LYS B 1 911 ? 27.875 -38.281 -18.594 1 88.75 911 LYS B O 1
ATOM 14761 N N . MET B 1 912 ? 28.641 -40.312 -18.922 1 90.69 912 MET B N 1
ATOM 14762 C CA . MET B 1 912 ? 27.703 -40.562 -20.016 1 90.69 912 MET B CA 1
ATOM 14763 C C . MET B 1 912 ? 26.266 -40.5 -19.547 1 90.69 912 MET B C 1
ATOM 14765 O O . MET B 1 912 ? 25.406 -39.906 -20.219 1 90.69 912 MET B O 1
ATOM 14769 N N . THR B 1 913 ? 25.953 -40.938 -18.375 1 88.44 913 THR B N 1
ATOM 14770 C CA . THR B 1 913 ? 24.594 -40.938 -17.828 1 88.44 913 THR B CA 1
ATOM 14771 C C . THR B 1 913 ? 24.109 -39.5 -17.578 1 88.44 913 THR B C 1
ATOM 14773 O O . THR B 1 913 ? 22.969 -39.188 -17.891 1 88.44 913 THR B O 1
ATOM 14776 N N . THR B 1 914 ? 24.984 -38.75 -17.078 1 90.88 914 THR B N 1
ATOM 14777 C CA . THR B 1 914 ? 24.641 -37.344 -16.812 1 90.88 914 THR B CA 1
ATOM 14778 C C . THR B 1 914 ? 24.484 -36.562 -18.109 1 90.88 914 THR B C 1
ATOM 14780 O O . THR B 1 914 ? 23.609 -35.719 -18.219 1 90.88 914 THR B O 1
ATOM 14783 N N . ALA B 1 915 ? 25.312 -36.875 -19.047 1 92.88 915 ALA B N 1
ATOM 14784 C CA . ALA B 1 915 ? 25.203 -36.219 -20.344 1 92.88 915 ALA B CA 1
ATOM 14785 C C . ALA B 1 915 ? 23.891 -36.562 -21.031 1 92.88 915 ALA B C 1
ATOM 14787 O O . ALA B 1 915 ? 23.297 -35.719 -21.703 1 92.88 915 ALA B O 1
ATOM 14788 N N . GLU B 1 916 ? 23.484 -37.781 -20.828 1 92.5 916 GLU B N 1
ATOM 14789 C CA . GLU B 1 916 ? 22.203 -38.219 -21.391 1 92.5 916 GLU B CA 1
ATOM 14790 C C . GLU B 1 916 ? 21.047 -37.469 -20.734 1 92.5 916 GLU B C 1
ATOM 14792 O O . GLU B 1 916 ? 20.078 -37.094 -21.406 1 92.5 916 GLU B O 1
ATOM 14797 N N . ASN B 1 917 ? 21.156 -37.25 -19.5 1 92.62 917 ASN B N 1
ATOM 14798 C CA . ASN B 1 917 ? 20.109 -36.531 -18.781 1 92.62 917 ASN B CA 1
ATOM 14799 C C . ASN B 1 917 ? 20.094 -35.031 -19.172 1 92.62 917 ASN B C 1
ATOM 14801 O O . ASN B 1 917 ? 19.016 -34.438 -19.281 1 92.62 917 ASN B O 1
ATOM 14805 N N . ILE B 1 918 ? 21.219 -34.469 -19.344 1 94.19 918 ILE B N 1
ATOM 14806 C CA . ILE B 1 918 ? 21.328 -33.062 -19.734 1 94.19 918 ILE B CA 1
ATOM 14807 C C . ILE B 1 918 ? 20.75 -32.875 -21.141 1 94.19 918 ILE B C 1
ATOM 14809 O O . ILE B 1 918 ? 19.922 -31.984 -21.359 1 94.19 918 ILE B O 1
ATOM 14813 N N . SER B 1 919 ? 21.188 -33.719 -22.031 1 94.19 919 SER B N 1
ATOM 14814 C CA . SER B 1 919 ? 20.719 -33.625 -23.406 1 94.19 919 SER B CA 1
ATOM 14815 C C . SER B 1 919 ? 19.234 -33.938 -23.5 1 94.19 919 SER B C 1
ATOM 14817 O O . SER B 1 919 ? 18.516 -33.281 -24.266 1 94.19 919 SER B O 1
ATOM 14819 N N . GLY B 1 920 ? 18.828 -34.906 -22.75 1 93.31 920 GLY B N 1
ATOM 14820 C CA . GLY B 1 920 ? 17.422 -35.281 -22.766 1 93.31 920 GLY B CA 1
ATOM 14821 C C . GLY B 1 920 ? 16.531 -34.188 -22.188 1 93.31 920 GLY B C 1
ATOM 14822 O O . GLY B 1 920 ? 15.359 -34.062 -22.562 1 93.31 920 GLY B O 1
ATOM 14823 N N . SER B 1 921 ? 17.062 -33.406 -21.297 1 93.31 921 SER B N 1
ATOM 14824 C CA . SER B 1 921 ? 16.297 -32.312 -20.672 1 93.31 921 SER B CA 1
ATOM 14825 C C . SER B 1 921 ? 16.156 -31.141 -21.625 1 93.31 921 SER B C 1
ATOM 14827 O O . SER B 1 921 ? 15.414 -30.188 -21.328 1 93.31 921 SER B O 1
ATOM 14829 N N . GLY B 1 922 ? 16.844 -31.188 -22.672 1 92.88 922 GLY B N 1
ATOM 14830 C CA . GLY B 1 922 ? 16.703 -30.141 -23.672 1 92.88 922 GLY B CA 1
ATOM 14831 C C . GLY B 1 922 ? 17.891 -29.203 -23.734 1 92.88 922 GLY B C 1
ATOM 14832 O O . GLY B 1 922 ? 17.844 -28.172 -24.406 1 92.88 922 GLY B O 1
ATOM 14833 N N . LEU B 1 923 ? 18.969 -29.562 -23.031 1 94.5 923 LEU B N 1
ATOM 14834 C CA . LEU B 1 923 ? 20.125 -28.672 -22.984 1 94.5 923 LEU B CA 1
ATOM 14835 C C . LEU B 1 923 ? 21.234 -29.172 -23.891 1 94.5 923 LEU B C 1
ATOM 14837 O O . LEU B 1 923 ? 21.406 -30.375 -24.078 1 94.5 923 LEU B O 1
ATOM 14841 N N . ASN B 1 924 ? 21.891 -28.266 -24.578 1 94.12 924 ASN B N 1
ATOM 14842 C CA . ASN B 1 924 ? 23.062 -28.562 -25.375 1 94.12 924 ASN B CA 1
ATOM 14843 C C . ASN B 1 924 ? 24.297 -27.812 -24.875 1 94.12 924 ASN B C 1
ATOM 14845 O O . ASN B 1 924 ? 24.234 -27.141 -23.844 1 94.12 924 ASN B O 1
ATOM 14849 N N . PHE B 1 925 ? 25.406 -28.016 -25.516 1 93.56 925 PHE B N 1
ATOM 14850 C CA . PHE B 1 925 ? 26.672 -27.422 -25.094 1 93.56 925 PHE B CA 1
ATOM 14851 C C . PHE B 1 925 ? 26.578 -25.891 -25.141 1 93.56 925 PHE B C 1
ATOM 14853 O O . PHE B 1 925 ? 27.062 -25.219 -24.234 1 93.56 925 PHE B O 1
ATOM 14860 N N . GLU B 1 926 ? 25.938 -25.344 -26.141 1 92.06 926 GLU B N 1
ATOM 14861 C CA . GLU B 1 926 ? 25.812 -23.891 -26.281 1 92.06 926 GLU B CA 1
ATOM 14862 C C . GLU B 1 926 ? 24.938 -23.312 -25.172 1 92.06 926 GLU B C 1
ATOM 14864 O O . GLU B 1 926 ? 25.156 -22.188 -24.719 1 92.06 926 GLU B O 1
ATOM 14869 N N . HIS B 1 927 ? 23.984 -24.062 -24.828 1 94.31 927 HIS B N 1
ATOM 14870 C CA . HIS B 1 927 ? 23.125 -23.625 -23.75 1 94.31 927 HIS B CA 1
ATOM 14871 C C . HIS B 1 927 ? 23.891 -23.531 -22.438 1 94.31 927 HIS B C 1
ATOM 14873 O O . HIS B 1 927 ? 23.719 -22.562 -21.672 1 94.31 927 HIS B O 1
ATOM 14879 N N . LEU B 1 928 ? 24.703 -24.516 -22.156 1 93.81 928 LEU B N 1
ATOM 14880 C CA . LEU B 1 928 ? 25.5 -24.516 -20.922 1 93.81 928 LEU B CA 1
ATOM 14881 C C . LEU B 1 928 ? 26.469 -23.344 -20.922 1 93.81 928 LEU B C 1
ATOM 14883 O O . LEU B 1 928 ? 26.656 -22.703 -19.875 1 93.81 928 LEU B O 1
ATOM 14887 N N . LYS B 1 929 ? 26.984 -23.109 -22.062 1 92.19 929 LYS B N 1
ATOM 14888 C CA . LYS B 1 929 ? 27.906 -21.984 -22.188 1 92.19 929 LYS B CA 1
ATOM 14889 C C . LYS B 1 929 ? 27.172 -20.656 -21.969 1 92.19 929 LYS B C 1
ATOM 14891 O O . LYS B 1 929 ? 27.703 -19.766 -21.281 1 92.19 929 LYS B O 1
ATOM 14896 N N . LEU B 1 930 ? 26.078 -20.609 -22.547 1 92.81 930 LEU B N 1
ATOM 14897 C CA . LEU B 1 930 ? 25.281 -19.391 -22.406 1 92.81 930 LEU B CA 1
ATOM 14898 C C . LEU B 1 930 ? 24.875 -19.156 -20.953 1 92.81 930 LEU B C 1
ATOM 14900 O O . LEU B 1 930 ? 24.891 -18.031 -20.484 1 92.81 930 LEU B O 1
ATOM 14904 N N . ILE B 1 931 ? 24.516 -20.156 -20.266 1 93.88 931 ILE B N 1
ATOM 14905 C CA . ILE B 1 931 ? 24.125 -20.062 -18.859 1 93.88 931 ILE B CA 1
ATOM 14906 C C . ILE B 1 931 ? 25.312 -19.578 -18.031 1 93.88 931 ILE B C 1
ATOM 14908 O O . ILE B 1 931 ? 25.156 -18.75 -17.141 1 93.88 931 ILE B O 1
ATOM 14912 N N . TRP B 1 932 ? 26.406 -20.125 -18.281 1 91.25 932 TRP B N 1
ATOM 14913 C CA . TRP B 1 932 ? 27.625 -19.75 -17.547 1 91.25 932 TRP B CA 1
ATOM 14914 C C . TRP B 1 932 ? 27.969 -18.281 -17.797 1 91.25 932 TRP B C 1
ATOM 14916 O O . TRP B 1 932 ? 28.422 -17.578 -16.891 1 91.25 932 TRP B O 1
ATOM 14926 N N . LYS B 1 933 ? 27.781 -17.828 -19.031 1 87.94 933 LYS B N 1
ATOM 14927 C CA . LYS B 1 933 ? 28.062 -16.438 -19.375 1 87.94 933 LYS B CA 1
ATOM 14928 C C . LYS B 1 933 ? 27.094 -15.492 -18.656 1 87.94 933 LYS B C 1
ATOM 14930 O O . LYS B 1 933 ? 27.484 -14.391 -18.266 1 87.94 933 LYS B O 1
ATOM 14935 N N . ARG B 1 934 ? 25.922 -15.922 -18.469 1 88.44 934 ARG B N 1
ATOM 14936 C CA . ARG B 1 934 ? 24.875 -15.086 -17.891 1 88.44 934 ARG B CA 1
ATOM 14937 C C . ARG B 1 934 ? 25.031 -14.984 -16.375 1 88.44 934 ARG B C 1
ATOM 14939 O O . ARG B 1 934 ? 25.047 -13.891 -15.82 1 88.44 934 ARG B O 1
ATOM 14946 N N . GLU B 1 935 ? 25.078 -16.156 -15.688 1 87.56 935 GLU B N 1
ATOM 149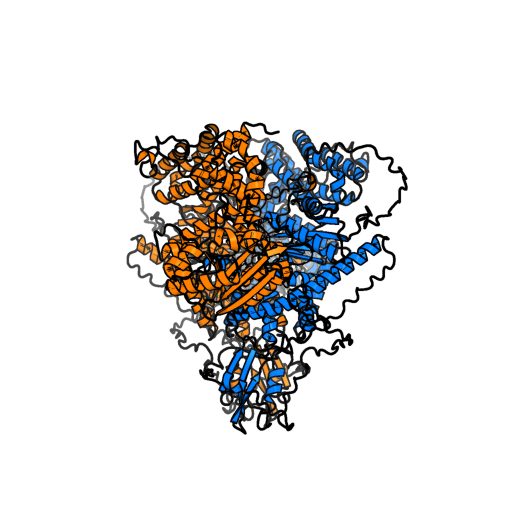47 C CA . GLU B 1 935 ? 25.031 -16.156 -14.227 1 87.56 935 GLU B CA 1
ATOM 14948 C C . GLU B 1 935 ? 26.156 -16.984 -13.633 1 87.56 935 GLU B C 1
ATOM 14950 O O . GLU B 1 935 ? 26.125 -17.344 -12.461 1 87.56 935 GLU B O 1
ATOM 14955 N N . GLY B 1 936 ? 27.062 -17.359 -14.352 1 84.06 936 GLY B N 1
ATOM 14956 C CA . GLY B 1 936 ? 28.219 -18.062 -13.852 1 84.06 936 GLY B CA 1
ATOM 14957 C C . GLY B 1 936 ? 27.891 -19.438 -13.289 1 84.06 936 GLY B C 1
ATOM 14958 O O . GLY B 1 936 ? 27.078 -20.156 -13.852 1 84.06 936 GLY B O 1
ATOM 14959 N N . GLU B 1 937 ? 28.469 -19.812 -12.195 1 84.12 937 GLU B N 1
ATOM 14960 C CA . GLU B 1 937 ? 28.312 -21.125 -11.594 1 84.12 937 GLU B CA 1
ATOM 14961 C C . GLU B 1 937 ? 26.953 -21.281 -10.938 1 84.12 937 GLU B C 1
ATOM 14963 O O . GLU B 1 937 ? 26.359 -22.359 -10.953 1 84.12 937 GLU B O 1
ATOM 14968 N N . ASP B 1 938 ? 26.484 -20.172 -10.445 1 83.62 938 ASP B N 1
ATOM 14969 C CA . ASP B 1 938 ? 25.188 -20.219 -9.805 1 83.62 938 ASP B CA 1
ATOM 14970 C C . ASP B 1 938 ? 24.078 -20.516 -10.82 1 83.62 938 ASP B C 1
ATOM 14972 O O . ASP B 1 938 ? 23.125 -21.234 -10.523 1 83.62 938 ASP B O 1
ATOM 14976 N N . GLY B 1 939 ? 24.25 -19.969 -11.93 1 89 939 GLY B N 1
ATOM 14977 C CA . GLY B 1 939 ? 23.281 -20.203 -12.977 1 89 939 GLY B CA 1
ATOM 14978 C C . GLY B 1 939 ? 23.219 -21.641 -13.43 1 89 939 GLY B C 1
ATOM 14979 O O . GLY B 1 939 ? 22.125 -22.203 -13.594 1 89 939 GLY B O 1
ATOM 14980 N N . LEU B 1 940 ? 24.359 -22.234 -13.547 1 90.56 940 LEU B N 1
ATOM 14981 C CA . LEU B 1 940 ? 24.438 -23.641 -13.977 1 90.56 940 LEU B CA 1
ATOM 14982 C C . LEU B 1 940 ? 23.828 -24.562 -12.922 1 90.56 940 LEU B C 1
ATOM 14984 O O . LEU B 1 940 ? 23.047 -25.438 -13.25 1 90.56 940 LEU B O 1
ATOM 14988 N N . SER B 1 941 ? 24.188 -24.312 -11.703 1 88.38 941 SER B N 1
ATOM 14989 C CA . SER B 1 941 ? 23.688 -25.156 -10.617 1 88.38 941 SER B CA 1
ATOM 14990 C C . SER B 1 941 ? 22.172 -25.047 -10.484 1 88.38 941 SER B C 1
ATOM 14992 O O . SER B 1 941 ? 21.484 -26.047 -10.242 1 88.38 941 SER B O 1
ATOM 14994 N N . ASN B 1 942 ? 21.688 -23.875 -10.625 1 90.19 942 ASN B N 1
ATOM 14995 C CA . ASN B 1 942 ? 20.25 -23.641 -10.477 1 90.19 942 ASN B CA 1
ATOM 14996 C C . ASN B 1 942 ? 19.469 -24.297 -11.617 1 90.19 942 ASN B C 1
ATOM 14998 O O . ASN B 1 942 ? 18.422 -24.922 -11.375 1 90.19 942 ASN B O 1
ATOM 15002 N N . VAL B 1 943 ? 19.938 -24.141 -12.82 1 93.06 943 VAL B N 1
ATOM 15003 C CA . VAL B 1 943 ? 19.219 -24.656 -13.977 1 93.06 943 VAL B CA 1
ATOM 15004 C C . VAL B 1 943 ? 19.203 -26.172 -13.938 1 93.06 943 VAL B C 1
ATOM 15006 O O . VAL B 1 943 ? 18.188 -26.812 -14.273 1 93.06 943 VAL B O 1
ATOM 15009 N N . LEU B 1 944 ? 20.266 -26.75 -13.484 1 92.25 944 LEU B N 1
ATOM 15010 C CA . LEU B 1 944 ? 20.391 -28.203 -13.461 1 92.25 944 LEU B CA 1
ATOM 15011 C C . LEU B 1 944 ? 19.562 -28.797 -12.328 1 92.25 944 LEU B C 1
ATOM 15013 O O . LEU B 1 944 ? 19.078 -29.938 -12.43 1 92.25 944 LEU B O 1
ATOM 15017 N N . SER B 1 945 ? 19.391 -28.031 -11.297 1 91.06 945 SER B N 1
ATOM 15018 C CA . SER B 1 945 ? 18.719 -28.578 -10.117 1 91.06 945 SER B CA 1
ATOM 15019 C C . SER B 1 945 ? 17.266 -28.141 -10.055 1 91.06 945 SER B C 1
ATOM 15021 O O . SER B 1 945 ? 16.484 -28.656 -9.242 1 91.06 945 SER B O 1
ATOM 15023 N N . ALA B 1 946 ? 16.875 -27.266 -10.859 1 90.44 946 ALA B N 1
ATOM 15024 C CA . ALA B 1 946 ? 15.5 -26.75 -10.805 1 90.44 946 ALA B CA 1
ATOM 15025 C C . ALA B 1 946 ? 14.492 -27.828 -11.141 1 90.44 946 ALA B C 1
ATOM 15027 O O . ALA B 1 946 ? 14.75 -28.688 -12 1 90.44 946 ALA B O 1
ATOM 15028 N N . LYS B 1 947 ? 13.398 -27.781 -10.484 1 86.88 947 LYS B N 1
ATOM 15029 C CA . LYS B 1 947 ? 12.359 -28.781 -10.711 1 86.88 947 LYS B CA 1
ATOM 15030 C C . LYS B 1 947 ? 11.578 -28.484 -11.984 1 86.88 947 LYS B C 1
ATOM 15032 O O . LYS B 1 947 ? 11.305 -27.328 -12.305 1 86.88 947 LYS B O 1
ATOM 15037 N N . ASN B 1 948 ? 11.32 -29.5 -12.664 1 85.06 948 ASN B N 1
ATOM 15038 C CA . ASN B 1 948 ? 10.562 -29.359 -13.898 1 85.06 948 ASN B CA 1
ATOM 15039 C C . ASN B 1 948 ? 9.062 -29.391 -13.641 1 85.06 948 ASN B C 1
ATOM 15041 O O . ASN B 1 948 ? 8.617 -29.234 -12.5 1 85.06 948 ASN B O 1
ATOM 15045 N N . SER B 1 949 ? 8.227 -29.562 -14.602 1 75.5 949 SER B N 1
ATOM 15046 C CA . SER B 1 949 ? 6.773 -29.469 -14.547 1 75.5 949 SER B CA 1
ATOM 15047 C C . SER B 1 949 ? 6.18 -30.609 -13.719 1 75.5 949 SER B C 1
ATOM 15049 O O . SER B 1 949 ? 5.086 -30.469 -13.164 1 75.5 949 SER B O 1
ATOM 15051 N N . ILE B 1 950 ? 6.961 -31.75 -13.594 1 75.88 950 ILE B N 1
ATOM 15052 C CA . ILE B 1 950 ? 6.441 -32.875 -12.844 1 75.88 950 ILE B CA 1
ATOM 15053 C C . ILE B 1 950 ? 7.023 -32.875 -11.438 1 75.88 950 ILE B C 1
ATOM 15055 O O . ILE B 1 950 ? 6.777 -33.812 -10.656 1 75.88 950 ILE B O 1
ATOM 15059 N N . GLY B 1 951 ? 7.789 -31.938 -11.102 1 78 951 GLY B N 1
ATOM 15060 C CA . GLY B 1 951 ? 8.312 -31.797 -9.75 1 78 951 GLY B CA 1
ATOM 15061 C C . GLY B 1 951 ? 9.648 -32.5 -9.555 1 78 951 GLY B C 1
ATOM 15062 O O . GLY B 1 951 ? 10.094 -32.688 -8.422 1 78 951 GLY B O 1
ATOM 15063 N N . LYS B 1 952 ? 10.227 -33 -10.594 1 84.69 952 LYS B N 1
ATOM 15064 C CA . LYS B 1 952 ? 11.539 -33.625 -10.523 1 84.69 952 LYS B CA 1
ATOM 15065 C C . LYS B 1 952 ? 12.641 -32.688 -10.984 1 84.69 952 LYS B C 1
ATOM 15067 O O . LYS B 1 952 ? 12.391 -31.766 -11.758 1 84.69 952 LYS B O 1
ATOM 15072 N N . PRO B 1 953 ? 13.812 -32.938 -10.461 1 89.25 953 PRO B N 1
ATOM 15073 C CA . PRO B 1 953 ? 14.906 -32.062 -10.891 1 89.25 953 PRO B CA 1
ATOM 15074 C C . PRO B 1 953 ? 15.219 -32.219 -12.383 1 89.25 953 PRO B C 1
ATOM 15076 O O . PRO B 1 953 ? 15.023 -33.281 -12.953 1 89.25 953 PRO B O 1
ATOM 15079 N N . ARG B 1 954 ? 15.68 -31.172 -13.055 1 91.44 954 ARG B N 1
ATOM 15080 C CA . ARG B 1 954 ? 15.969 -31.188 -14.484 1 91.44 954 ARG B CA 1
ATOM 15081 C C . ARG B 1 954 ? 17.031 -32.219 -14.82 1 91.44 954 ARG B C 1
ATOM 15083 O O . ARG B 1 954 ? 16.891 -32.969 -15.781 1 91.44 954 ARG B O 1
ATOM 15090 N N . VAL B 1 955 ? 18.125 -32.281 -14.008 1 90.19 955 VAL B N 1
ATOM 15091 C CA . VAL B 1 955 ? 19.188 -33.281 -14.234 1 90.19 955 VAL B CA 1
ATOM 15092 C C . VAL B 1 955 ? 19.375 -34.125 -12.984 1 90.19 955 VAL B C 1
ATOM 15094 O O . VAL B 1 955 ? 19.312 -35.344 -13.047 1 90.19 955 VAL B O 1
ATOM 15097 N N . SER B 1 956 ? 19.672 -33.406 -11.883 1 86.88 956 SER B N 1
ATOM 15098 C CA . SER B 1 956 ? 19.859 -34.156 -10.633 1 86.88 956 SER B CA 1
ATOM 15099 C C . SER B 1 956 ? 19.625 -33.25 -9.422 1 86.88 956 SER B C 1
ATOM 15101 O O . SER B 1 956 ? 19.875 -32.031 -9.477 1 86.88 956 SER B O 1
ATOM 15103 N N . SER B 1 957 ? 19.125 -33.938 -8.422 1 81.88 957 SER B N 1
ATOM 15104 C CA . SER B 1 957 ? 18.922 -33.219 -7.164 1 81.88 957 SER B CA 1
ATOM 15105 C C . SER B 1 957 ? 20.125 -33.375 -6.234 1 81.88 957 SER B C 1
ATOM 15107 O O . SER B 1 957 ? 20.234 -32.688 -5.219 1 81.88 957 SER B O 1
ATOM 15109 N N . ASP B 1 958 ? 21.016 -34.25 -6.695 1 81.25 958 ASP B N 1
ATOM 15110 C CA . ASP B 1 958 ? 22.188 -34.5 -5.867 1 81.25 958 ASP B CA 1
ATOM 15111 C C . ASP B 1 958 ? 23.172 -33.344 -5.945 1 81.25 958 ASP B C 1
ATOM 15113 O O . ASP B 1 958 ? 23.781 -33.094 -6.988 1 81.25 958 ASP B O 1
ATOM 15117 N N . LYS B 1 959 ? 23.375 -32.75 -4.891 1 76.44 959 LYS B N 1
ATOM 15118 C CA . LYS B 1 959 ? 24.188 -31.547 -4.836 1 76.44 959 LYS B CA 1
ATOM 15119 C C . LYS B 1 959 ? 25.656 -31.859 -5.129 1 76.44 959 LYS B C 1
ATOM 15121 O O . LYS B 1 959 ? 26.344 -31.047 -5.75 1 76.44 959 LYS B O 1
ATOM 15126 N N . LYS B 1 960 ? 26.109 -33.031 -4.707 1 76.44 960 LYS B N 1
ATOM 15127 C CA . LYS B 1 960 ? 27.516 -33.375 -4.914 1 76.44 960 LYS B CA 1
ATOM 15128 C C . LYS B 1 960 ? 27.812 -33.562 -6.398 1 76.44 960 LYS B C 1
ATOM 15130 O O . LYS B 1 960 ? 28.828 -33.062 -6.898 1 76.44 960 LYS B O 1
ATOM 15135 N N . LEU B 1 961 ? 26.938 -34.25 -7 1 81.75 961 LEU B N 1
ATOM 15136 C CA . LEU B 1 961 ? 27.125 -34.531 -8.422 1 81.75 961 LEU B CA 1
ATOM 15137 C C . LEU B 1 961 ? 27.062 -33.219 -9.234 1 81.75 961 LEU B C 1
ATOM 15139 O O . LEU B 1 961 ? 27.906 -33.031 -10.117 1 81.75 961 LEU B O 1
ATOM 15143 N N . VAL B 1 962 ? 26.188 -32.406 -8.898 1 85.81 962 VAL B N 1
ATOM 15144 C CA . VAL B 1 962 ? 26 -31.156 -9.656 1 85.81 962 VAL B CA 1
ATOM 15145 C C . VAL B 1 962 ? 27.188 -30.219 -9.414 1 85.81 962 VAL B C 1
ATOM 15147 O O . VAL B 1 962 ? 27.688 -29.594 -10.352 1 85.81 962 VAL B O 1
ATOM 15150 N N . CYS B 1 963 ? 27.609 -30.172 -8.234 1 79.25 963 CYS B N 1
ATOM 15151 C CA . CYS B 1 963 ? 28.703 -29.266 -7.895 1 79.25 963 CYS B CA 1
ATOM 15152 C C . CYS B 1 963 ? 30 -29.688 -8.594 1 79.25 963 CYS B C 1
ATOM 15154 O O . CYS B 1 963 ? 30.75 -28.844 -9.078 1 79.25 963 CYS B O 1
ATOM 15156 N N . SER B 1 964 ? 30.219 -31.016 -8.578 1 81.19 964 SER B N 1
ATOM 15157 C CA . SER B 1 964 ? 31.438 -31.516 -9.219 1 81.19 964 SER B CA 1
ATOM 15158 C C . SER B 1 964 ? 31.422 -31.234 -10.711 1 81.19 964 SER B C 1
ATOM 15160 O O . SER B 1 964 ? 32.438 -30.781 -11.273 1 81.19 964 SER B O 1
ATOM 15162 N N . PHE B 1 965 ? 30.391 -31.484 -11.32 1 87.56 965 PHE B N 1
ATOM 15163 C CA . PHE B 1 965 ? 30.25 -31.234 -12.75 1 87.56 965 PHE B CA 1
ATOM 15164 C C . PHE B 1 965 ? 30.391 -29.75 -13.062 1 87.56 965 PHE B C 1
ATOM 15166 O O . PHE B 1 965 ? 31.094 -29.359 -13.992 1 87.56 965 PHE B O 1
ATOM 15173 N N . VAL B 1 966 ? 29.719 -28.875 -12.266 1 88.31 966 VAL B N 1
ATOM 15174 C CA . VAL B 1 966 ? 29.688 -27.438 -12.5 1 88.31 966 VAL B CA 1
ATOM 15175 C C . VAL B 1 966 ? 31.094 -26.859 -12.312 1 88.31 966 VAL B C 1
ATOM 15177 O O . VAL B 1 966 ? 31.5 -25.969 -13.055 1 88.31 966 VAL B O 1
ATOM 15180 N N . GLN B 1 967 ? 31.797 -27.375 -11.414 1 83.56 967 GLN B N 1
ATOM 15181 C CA . GLN B 1 967 ? 33.156 -26.906 -11.18 1 83.56 967 GLN B CA 1
ATOM 15182 C C . GLN B 1 967 ? 34.062 -27.219 -12.359 1 83.56 967 GLN B C 1
ATOM 15184 O O . GLN B 1 967 ? 34.812 -26.375 -12.82 1 83.56 967 GLN B O 1
ATOM 15189 N N . LYS B 1 968 ? 33.969 -28.469 -12.812 1 87.5 968 LYS B N 1
ATOM 15190 C CA . LYS B 1 968 ? 34.812 -28.891 -13.938 1 87.5 968 LYS B CA 1
ATOM 15191 C C . LYS B 1 968 ? 34.438 -28.125 -15.211 1 87.5 968 LYS B C 1
ATOM 15193 O O . LYS B 1 968 ? 35.312 -27.75 -15.992 1 87.5 968 LYS B O 1
ATOM 15198 N N . LEU B 1 969 ? 33.219 -27.953 -15.312 1 89.88 969 LEU B N 1
ATOM 15199 C CA . LEU B 1 969 ? 32.719 -27.234 -16.484 1 89.88 969 LEU B CA 1
ATOM 15200 C C . LEU B 1 969 ? 33.156 -25.781 -16.453 1 89.88 969 LEU B C 1
ATOM 15202 O O . LEU B 1 969 ? 33.562 -25.219 -17.484 1 89.88 969 LEU B O 1
ATOM 15206 N N . SER B 1 970 ? 33 -25.141 -15.336 1 87.12 970 SER B N 1
ATOM 15207 C CA . SER B 1 970 ? 33.406 -23.75 -15.18 1 87.12 970 SER B CA 1
ATOM 15208 C C . SER B 1 970 ? 34.875 -23.562 -15.453 1 87.12 970 SER B C 1
ATOM 15210 O O . SER B 1 970 ? 35.281 -22.547 -16.016 1 87.12 970 SER B O 1
ATOM 15212 N N . GLN B 1 971 ? 35.688 -24.469 -14.992 1 84.75 971 GLN B N 1
ATOM 15213 C CA . GLN B 1 971 ? 37.125 -24.422 -15.242 1 84.75 971 GLN B CA 1
ATOM 15214 C C . GLN B 1 971 ? 37.438 -24.547 -16.734 1 84.75 971 GLN B C 1
ATOM 15216 O O . GLN B 1 971 ? 38.312 -23.859 -17.25 1 84.75 971 GLN B O 1
ATOM 15221 N N . LEU B 1 972 ? 36.719 -25.406 -17.328 1 88.25 972 LEU B N 1
ATOM 15222 C CA . LEU B 1 972 ? 36.875 -25.594 -18.766 1 88.25 972 LEU B CA 1
ATOM 15223 C C . LEU B 1 972 ? 36.531 -24.312 -19.531 1 88.25 972 LEU B C 1
ATOM 15225 O O . LEU B 1 972 ? 37.25 -23.938 -20.469 1 88.25 972 LEU B O 1
ATOM 15229 N N . PHE B 1 973 ? 35.438 -23.688 -19.172 1 89.12 973 PHE B N 1
ATOM 15230 C CA . PHE B 1 973 ? 35 -22.484 -19.859 1 89.12 973 PHE B CA 1
ATOM 15231 C C . PHE B 1 973 ? 35.969 -21.328 -19.578 1 89.12 973 PHE B C 1
ATOM 15233 O O . PHE B 1 973 ? 36.156 -20.453 -20.422 1 89.12 973 PHE B O 1
ATOM 15240 N N . ALA B 1 974 ? 36.438 -21.188 -18.375 1 82 974 ALA B N 1
ATOM 15241 C CA . ALA B 1 974 ? 37.375 -20.141 -18.016 1 82 974 ALA B CA 1
ATOM 15242 C C . ALA B 1 974 ? 38.688 -20.312 -18.781 1 82 974 ALA B C 1
ATOM 15244 O O . ALA B 1 974 ? 39.312 -19.328 -19.172 1 82 974 ALA B O 1
ATOM 15245 N N . ASP B 1 975 ? 39.188 -21.562 -18.875 1 76.12 975 ASP B N 1
ATOM 15246 C CA . ASP B 1 975 ? 40.438 -21.859 -19.531 1 76.12 975 ASP B CA 1
ATOM 15247 C C . ASP B 1 975 ? 40.344 -21.672 -21.047 1 76.12 975 ASP B C 1
ATOM 15249 O O . ASP B 1 975 ? 41.312 -21.266 -21.688 1 76.12 975 ASP B O 1
ATOM 15253 N N . THR B 1 976 ? 39.156 -22.078 -21.516 1 66.69 976 THR B N 1
ATOM 15254 C CA . THR B 1 976 ? 39 -22.016 -22.969 1 66.69 976 THR B CA 1
ATOM 15255 C C . THR B 1 976 ? 38.531 -20.656 -23.406 1 66.69 976 THR B C 1
ATOM 15257 O O . THR B 1 976 ? 37.5 -20.156 -22.906 1 66.69 976 THR B O 1
ATOM 15260 N N . SER B 1 977 ? 39.344 -19.578 -23.453 1 53.5 977 SER B N 1
ATOM 15261 C CA . SER B 1 977 ? 39 -18.297 -24.062 1 53.5 977 SER B CA 1
ATOM 15262 C C . SER B 1 977 ? 37.938 -18.469 -25.141 1 53.5 977 SER B C 1
ATOM 15264 O O . SER B 1 977 ? 38.25 -18.734 -26.297 1 53.5 977 SER B O 1
ATOM 15266 N N . PHE B 1 978 ? 36.906 -19.047 -24.906 1 43.75 978 PHE B N 1
ATOM 15267 C CA . PHE B 1 978 ? 35.969 -19.188 -26 1 43.75 978 PHE B CA 1
ATOM 15268 C C . PHE B 1 978 ? 35.469 -17.828 -26.5 1 43.75 978 PHE B C 1
ATOM 15270 O O . PHE B 1 978 ? 34.719 -17.156 -25.812 1 43.75 978 PHE B O 1
ATOM 15277 N N . ASP B 1 979 ? 36.312 -17.031 -27.172 1 39.38 979 ASP B N 1
ATOM 15278 C CA . ASP B 1 979 ? 35.875 -15.922 -28.016 1 39.38 979 ASP B CA 1
ATOM 15279 C C . ASP B 1 979 ? 34.75 -16.359 -28.969 1 39.38 979 ASP B C 1
ATOM 15281 O O . ASP B 1 979 ? 34.812 -17.438 -29.547 1 39.38 979 ASP B O 1
#

InterPro domains:
  IPR012337 Ribonuclease H-like superfamily [SSF53098] (692-894)
  IPR013520 Ribonuclease H-like domain [PF00929] (694-863)
  IPR013520 Ribonuclease H-like domain [SM00479] (692-873)
  IPR036397 Ribonuclease H superfamily [G3DSA:3.30.420.10] (691-881)
  IPR040393 Three-prime repair exonuclease 1/2 [PTHR13058] (654-873)
  IPR049012 Mutator-like transposase domain [PF20700] (74-222)
  IPR049012 Mutator-like transposase domain [PF20700] (299-497)
  IPR057617 PML, C-terminal domain [PF25244] (897-970)

Nearest PDB structures (foldseek):
  8vl7-assembly3_F  TM=7.473E-01  e=3.934E-08  Homo sapiens
  6a45-assembly1_A  TM=7.265E-01  e=3.748E-08  Mus musculus
  5l80-assembly1_A  TM=5.722E-01  e=4.649E-09  Drosophila melanogaster
  8h2f-assembly1_A  TM=8.347E-01  e=1.734E-06  Streptococcus thermophilus DGCC 7710
  7tqp-assembly1_A-2  TM=8.047E-01  e=2.825E-08  Homo sapiens

Sequence (1958 aa):
MADSVVCRDKRGRFSKTLQETSEPEVAENIEIDHNYGVGHLCIAGATGCAVCCPGIDKLLGSTKINTSTSWHSGRRLVEWGTLLDHLKFCSRCYNGPLILSHETIKGEMKCGLGGYLYIQCTSCQELNRVPYGSTHKENPSSKGMPSFCVNTKLGAAMIDSLGGPQRVNNVLTTLNLPSISHKNLKVMERRAGDMIEDFANMSMERRGREAFAAEMRDSNLVEDVTLVPPNVQNTQLISTGHEELSENTCSYPEMIDVIAVSQSETRDANLVIDSGESMIPNSNTQTNTDGNSVEILNRNPFGMTVCADHGWQKRGFDSLTGHTFLMTKRKYGNKVCKTVVKHRTCATCKWWRRNRPGRKPKPHRCVWNHRGSARLMESQAGLEAVREMMEQGTPIKTIEGDGDNTLMARIRSELGVNIKKKLDKNHSVKNIVKKLYDLQKNQKDLKLTNHVVKHLSKTIKYIFAKNQGQPEALQRNLAAFIPHQFGDHSKCEARFCGYKRKPGVKYLHRSLPYKAPLKNPALCEKLISLFEPIVGNATVYSDLGSSQACEAAHRAASLRAPKHLHYGESESLDYRLKATAACINEGRSYLSETFKEHGLSPGSYTVPYNLKKDMERECRQQKATQLDKKLRRLQLKEERMTSKGACEASEGATYDSEISLGDQDADIHQIPNATPKPTFSKVEGLINTTTSFIIMDLETTDLIRQNVIPHITQIAAVEHDTGSQFSCYVVPKAPMSSGAEDITGIMWDGTNLRLNGKVVAALPIFEALSNFFLWLQKFNNAILIAHNGKKFDFRILSNAADKCKLFNLYLESCVGCIDSIAVMKSKIPKLPKYSQPYLAEHVCNKNYNAHNALDDVSMLNEILKAAKVSSVDLLKHTYSPGDHLLQENFNMNKLKNLPSLHFLIGQGVVKMTTAENISGSGLNFEHLKLIWKREGEDGLSNVLSAKNSIGKPRVSSDKKLVCSFVQKLSQLFADTSFDMADSVVCRDKRGRFSKTLQETSEPEVAENIEIDHNYGVGHLCIAGATGCAVCCPGIDKLLGSTKINTSTSWHSGRRLVEWGTLLDHLKFCSRCYNGPLILSHETIKGEMKCGLGGYLYIQCTSCQELNRVPYGSTHKENPSSKGMPSFCVNTKLGAAMIDSLGGPQRVNNVLTTLNLPSISHKNLKVMERRAGDMIEDFANMSMERRGREAFAAEMRDSNLVEDVTLVPPNVQNTQLISTGHEELSENTCSYPEMIDVIAVSQSETRDANLVIDSGESMIPNSNTQTNTDGNSVEILNRNPFGMTVCADHGWQKRGFDSLTGHTFLMTKRKYGNKVCKTVVKHRTCATCKWWRRNRPGRKPKPHRCVWNHRGSARLMESQAGLEAVREMMEQGTPIKTIEGDGDNTLMARIRSELGVNIKKKLDKNHSVKNIVKKLYDLQKNQKDLKLTNHVVKHLSKTIKYIFAKNQGQPEALQRNLAAFIPHQFGDHSKCEARFCGYKRKPGVKYLHRSLPYKAPLKNPALCEKLISLFEPIVGNATVYSDLGSSQACEAAHRAASLRAPKHLHYGESESLDYRLKATAACINEGRSYLSETFKEHGLSPGSYTVPYNLKKDMERECRQQKATQLDKKLRRLQLKEERMTSKGACEASEGATYDSEISLGDQDADIHQIPNATPKPTFSKVEGLINTTTSFIIMDLETTDLIRQNVIPHITQIAAVEHDTGSQFSCYVVPKAPMSSGAEDITGIMWDGTNLRLNGKVVAALPIFEALSNFFLWLQKFNNAILIAHNGKKFDFRILSNAADKCKLFNLYLESCVGCIDSIAVMKSKIPKLPKYSQPYLAEHVCNKNYNAHNALDDVSMLNEILKAAKVSSVDLLKHTYSPGDHLLQENFNMNKLKNLPSLHFLIGQGVVKMTTAENISGSGLNFEHLKLIWKREGEDGLSNVLSAKNSIGKPRVSSDKKLVCSFVQKLSQLFADTSFD

pLDDT: mean 78.74, std 23.92, range [16.08, 98.38]

Organism: Mytilus edulis (NCBI:txid6550)

Solvent-accessible surface area (backbone atoms only — not comparable to full-atom values): 107651 Å² total; per-residue (Å²): 133,82,79,77,78,73,48,55,40,97,86,66,49,68,48,78,82,80,76,86,75,74,78,78,75,74,79,76,78,69,46,49,69,77,64,56,79,69,71,77,72,82,62,74,80,62,83,74,84,62,81,65,72,62,61,57,56,66,69,60,33,91,60,70,71,61,58,62,89,61,70,43,60,48,39,42,55,35,20,53,45,47,29,40,65,50,29,47,45,38,90,81,79,58,51,62,60,52,62,77,38,81,81,27,42,66,39,65,48,80,53,78,61,26,39,30,38,31,34,36,35,89,85,79,61,48,77,38,80,32,41,30,43,57,65,45,58,94,38,79,38,32,73,65,83,66,42,41,48,58,38,40,28,43,15,42,22,25,41,60,53,58,41,55,59,67,45,49,33,51,40,34,12,51,55,16,19,71,68,63,57,62,69,60,46,50,51,24,30,51,57,27,29,52,48,38,38,53,47,20,54,52,51,16,50,50,50,36,50,50,40,39,53,51,52,37,50,69,66,72,68,53,72,88,68,72,72,68,67,72,80,70,72,77,74,72,80,70,62,50,48,37,67,83,79,70,86,76,83,85,70,40,78,34,73,80,76,79,80,76,79,77,76,83,75,67,77,77,85,80,86,74,86,78,80,86,84,78,81,73,76,74,78,69,80,73,72,77,71,78,68,78,57,81,61,81,61,88,59,76,71,69,45,33,58,31,22,43,45,66,48,62,50,39,86,84,63,68,25,57,34,35,37,33,41,32,24,38,44,71,92,60,64,50,30,41,39,46,73,41,75,43,15,60,38,31,50,67,54,53,49,26,54,70,77,38,64,93,53,62,53,75,92,67,89,77,51,58,75,37,91,64,37,43,54,44,46,48,33,52,41,51,44,51,49,52,52,50,31,44,73,72,70,50,38,65,23,33,41,18,18,76,38,36,40,43,37,67,50,48,34,34,70,76,71,68,47,86,60,45,76,24,39,18,47,68,60,51,51,49,54,52,48,50,51,50,50,50,46,38,68,74,40,65,85,59,67,67,51,71,64,55,52,50,45,52,52,54,50,50,54,50,51,44,64,74,23,55,79,30,33,68,63,33,28,47,50,51,64,19,49,63,45,41,50,48,63,44,60,85,61,48,50,53,90,80,29,64,52,66,62,43,74,89,52,89,70,64,39,78,80,39,75,86,36,36,57,56,77,59,63,71,44,51,54,52,49,49,61,66,43,45,65,54,40,73,42,17,63,60,55,14,48,53,35,66,40,62,66,43,54,52,49,52,54,52,31,39,67,37,54,38,61,92,55,87,45,54,53,48,64,60,38,56,32,24,50,27,44,35,43,27,31,68,61,60,29,60,42,38,59,31,49,38,28,46,75,70,75,37,56,36,29,78,38,24,45,58,51,25,51,51,53,44,50,52,50,53,51,50,54,55,51,61,70,34,65,69,51,45,51,49,51,54,51,51,51,50,50,48,52,31,42,46,43,20,33,48,30,31,42,43,62,36,68,42,90,53,40,41,85,56,30,93,71,56,53,61,67,63,57,69,68,56,41,54,76,54,75,68,49,60,58,79,84,52,86,90,41,77,67,35,52,31,28,35,34,65,37,46,26,48,70,77,51,95,88,41,73,48,43,57,36,31,45,16,34,31,33,67,85,83,59,56,72,48,74,48,38,28,54,55,92,60,78,65,36,69,67,39,30,70,59,51,32,49,45,72,77,87,82,52,45,23,51,76,83,40,80,49,85,57,36,54,57,65,58,47,50,51,50,49,37,55,57,34,52,76,42,51,58,20,26,41,32,20,78,52,12,75,81,41,48,50,43,45,50,43,51,51,28,42,76,62,72,38,30,12,56,46,53,36,24,31,65,24,35,27,34,47,47,63,48,43,46,67,76,57,64,90,57,95,63,79,47,68,70,51,43,30,37,72,67,61,70,45,85,75,68,71,58,35,40,59,52,44,26,54,49,50,48,48,38,44,57,65,68,62,65,49,73,68,60,52,51,68,51,21,16,47,59,65,31,47,49,30,40,50,53,19,48,52,27,22,67,70,23,34,68,60,39,47,63,42,39,74,74,64,46,43,53,72,71,57,43,46,35,37,6,16,17,52,40,36,48,67,52,55,51,50,20,36,71,67,42,35,67,62,16,47,52,19,44,35,37,22,60,30,91,85,66,43,42,38,57,44,77,51,62,68,62,48,46,54,35,49,51,45,46,50,50,48,54,68,69,44,77,77,123,133,81,80,79,76,73,45,57,39,98,86,68,49,65,48,78,82,79,76,85,75,76,78,78,76,73,79,78,80,67,48,49,66,80,66,58,78,71,69,78,71,82,63,75,79,64,86,74,86,62,81,65,72,63,61,57,55,66,65,62,33,88,60,69,73,65,59,62,90,60,72,43,60,47,38,41,55,34,20,54,45,46,30,40,65,50,30,45,43,38,90,82,80,59,51,61,60,50,62,78,37,82,80,28,43,67,39,66,47,80,53,77,61,25,39,33,38,32,34,37,33,89,86,78,60,46,76,38,79,31,42,29,44,58,66,46,59,95,39,79,30,33,74,66,84,65,44,41,48,57,40,38,30,44,16,43,24,26,41,58,50,58,42,55,60,67,45,49,35,53,39,33,13,50,54,16,19,71,70,62,55,63,70,59,46,49,53,23,30,50,55,26,28,52,49,38,38,52,47,20,54,50,50,15,50,52,51,34,49,51,39,40,53,51,52,38,50,70,66,70,67,54,70,87,67,72,72,69,67,72,80,70,73,76,74,72,80,69,67,49,50,33,67,83,80,69,87,78,82,84,69,47,80,33,68,81,72,78,78,75,82,74,76,76,69,81,82,78,84,73,82,72,81,74,80,84,85,84,80,75,80,72,78,71,80,74,74,79,72,79,70,79,60,83,64,79,63,88,61,76,73,70,44,32,58,32,23,44,45,66,46,62,51,39,84,83,64,70,26,56,33,35,38,32,42,31,26,39,43,70,92,62,65,49,30,42,41,47,72,38,77,40,14,59,37,31,51,66,56,51,49,27,55,70,76,37,64,91,54,80,56,76,93,66,87,77,52,59,75,40,90,65,38,43,55,45,44,49,35,53,40,51,43,51,51,54,54,51,32,44,75,71,71,49,36,64,23,32,42,16,17,75,37,37,40,44,38,67,50,47,35,35,70,75,69,67,45,89,61,47,77,21,40,19,48,68,60,51,50,50,53,52,49,49,53,51,50,50,47,38,69,76,41,64,86,59,68,68,50,72,63,56,52,51,43,51,51,53,50,50,55,48,51,44,64,74,24,55,79,31,34,70,62,34,27,46,50,52,65,18,49,61,44,42,51,50,61,44,61,83,62,49,50,51,90,80,28,64,51,67,62,44,76,90,54,88,70,64,40,78,79,38,75,84,35,37,55,56,76,59,61,70,45,51,54,53,52,51,60,67,42,45,65,55,40,73,42,17,64,60,55,15,49,53,34,67,39,62,64,43,53,53,48,52,53,52,30,39,67,38,53,38,59,92,53,88,45,51,52,46,65,59,38,57,32,23,50,28,44,35,44,26,29,68,60,59,28,60,41,38,58,31,50,39,27,45,78,71,76,38,53,34,29,80,37,23,44,58,51,24,50,50,52,43,50,52,52,52,51,50,53,57,52,61,69,34,66,69,52,47,51,50,52,53,51,52,51,52,51,49,52,31,43,46,44,20,34,47,31,31,41,43,62,36,68,41,88,54,40,42,84,57,30,93,69,54,53,62,66,63,57,69,69,59,41,53,75,52,75,67,49,58,58,80,84,52,84,91,42,76,66,34,53,31,30,35,34,66,38,46,26,49,70,78,50,98,88,40,74,49,42,57,38,31,46,17,35,31,32,68,87,83,59,54,72,49,75,47,38,27,54,54,92,58,78,65,36,69,69,40,28,71,60,50,33,49,44,72,76,87,82,52,45,21,51,74,82,39,80,48,82,56,34,53,56,66,59,48,50,51,51,48,38,56,57,35,52,76,42,53,58,19,26,41,31,21,79,54,10,76,80,41,49,50,41,46,49,42,50,52,26,48,76,63,72,36,38,30,56,48,46,46,24,32,66,24,34,27,34,45,47,66,49,43,46,71,76,55,66,89,59,94,65,78,46,68,70,53,41,30,38,72,67,63,70,45,86,75,69,72,57,36,40,58,53,44,26,53,48,52,49,48,39,44,57,66,68,63,65,49,72,67,60,50,50,67,52,20,14,45,59,65,31,48,49,30,40,49,53,19,48,50,28,22,66,69,22,35,69,58,39,46,64,42,41,74,73,65,45,41,54,71,70,57,43,46,35,38,6,16,17,52,40,37,48,66,52,54,50,49,19,36,72,68,43,35,68,62,16,47,53,18,46,36,39,21,58,30,91,84,68,43,44,38,57,45,77,51,62,67,62,48,45,54,34,50,50,46,48,50,51,49,54,67,70,42,77,77,123

Foldseek 3Di:
DDPQPQDQPPVRHRDRPDDDQDDPPPPPCLPFDPPDPPPPPPPPPPPPPPPPPVVVVVVVPPPPLCLPPCQPFFDADFDPRQQQVQQAADPPPRDDRFDDDPVQWRHWADDPRWTWTFGARPPPRDTDTGTRADFDALFPQAPDDTHGLVLLVVLVCCQQFQDALVSVQVVCVVSPHDRDDNVSNVVSVVNNLVLLLVLLLVLLQVLLVQLLVVVCVVVVNDDPPPPPPPPPRPPPPPRPRNPDPPDDDQPQDDDPDDPPPDDPPPDDDDDPPPDDDDPPDPPPPVPPPVPVPVCPDPPDQRAAEWEKDKDALDPDQQGQKIKMFIFHDVVSPRATNDMFIAGCAAPQVVVCCVVPNPTRGGDDDGRHDDNDTSQCCRLVRLLVRQVVCVVSPGHHAEYEEAPPHCNQVVNCVPVVDHHHYAYALVNVLVVLLVVVVVCCVVCVPQVDAPLVSVVLSVVVSVLLVVLAPPLVSSLLCLLVVLVVLQPDCPSPDCVNAVCNVDPPDPQFCVSDFLSHHDHRVVNSVVVSVSCVVVSVVSVSSSHHDHNVSRVVLVVLLCSSVNSVDDPSNDCSSVSSSSSSSQCSSPNQLSQLVSQVVSSHNSDPVNNVVRVVVVVVVVVVVVVCPDPVNVVVVVVVVVQVVLQVLQQDLQQFDDDDDPCVVVVVDGPGHGADAFQDAFPQAFDPDPPPDDEWEKEKDWQFLDFCDPNDATFTQKIWIAILPPGDIDIAGEDGPDAHDPVSCVQQVWHDPPPFIDRVRHGDDHYYLLVSLVVVLVV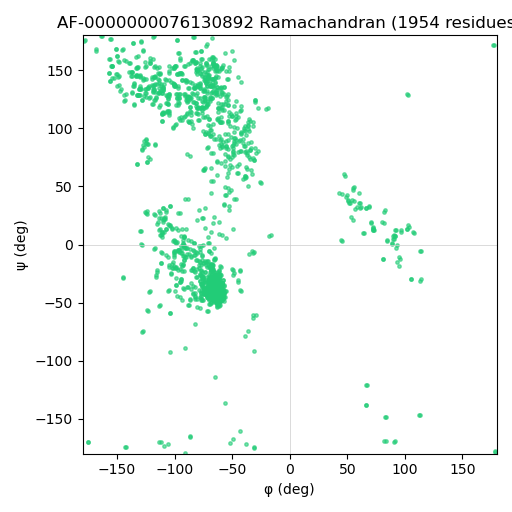LQVGDQYEYEYAVCLRHVLLNSCVSCVVSVNNVSVQVSHVWYAHVLVLCCVLPNDDPDDDLQVLLCVQVVDGDSPNHGHRSRVSVSVSCVSSVRDPVSRSNRIGGSCNSVSNSQLVVQLVVALVQCVVVVVVVLDPPLLSSLCSSRNDHPVSLLSSCVRRNLSNQLSNQQRAHPVRHGSRDVDSSRSSSSSVSVSVVSVVPPPD/DDPQPQDQPPVRHRDRPDDDQDDPPPPPCLPQDPPPPPPPPPDPPPPPPPPPVVVVVVVVPPPPLVLPPCQPFFDADFDPRQQQVQQAADPPPRDDRFDDDPVQWRHWDDDDRWTWTFGARPPPRDTDTGTRADFDDLQPQAPDDTHGLVLLVVLVCCQQFQDALVSVQVVCVVSPHDRDDNVSNVVSVVNNLVLLLVLLLVLLQVLLVQLLVVVCVVVVNDDPPVVPPPPPSPPPPPRPRSPDPPPDDQPQDDDPDPPDPCPPPDDDDPDPPPDDDDDPPPPPPVPPPVPVPVCPDPPDQRAAEWEKDKDALDPDQQGQKIKMFIFHDVVSPRATNDMFIAGCAAPQVVVCCVPPNPDDGGDDDGRHDDNDTSQCCRLVRLLVRQVVCVVSPGHHAEYEEAPPHCNQVVNCVPVVDHHHYAYALVNVLVVLLVVVVVCCVVCVPQVDAPLNSVVLSVVVSVLLVVLAPPLVSSLLCLLVSLVVLQPDCPSPDCVNAVCNVDPPDPQFCVSDFLSHHDHRVVNSVVVSVSCVVVSVVSVSSSHHDHNVSRVVLVVLLCSSVNSVDDPSNDCSSVSSSSSSSQCSSPNQLSQLVSQVVSSHNSDPVNNVVRVVVRVVVVVVVVVCPDPVNVVVVVVVVVQVVLQVLQQDLQQFDDDDDPCVVVVVDGPGHGADAFQDAFPQAFDPDCPPDDEWEKEKDWQFLDFCDPNDATFTQKIWIAILPPRDIDIAGEDGPDAHDPVSCVQQVWHDPPPFIDRVRHGDDHYYLLVSLVVVLVVLQVGDQYEYEYAVCVRHVLLNSCVSCVVSVNNVSVQVSHVWYAHVLVLCCVLPNDDPDDDLQVLLCVQVVDGDSPNHGHRSRVSSSVSCVSSVRDPVSRSNRIGGSCNSVSNSQLVVQLVVALVQCVVVVVVVLDPPLLSSLCSSRNDHPVSLLSSCVRRNLSNQLSNQQRAHPVRHGSRDVDPSRSSSSSVSVSVVSVVPPPD